Protein 4EQY (pdb70)

B-factor: mean 22.49, std 8.19, range [9.29, 62.26]

Structure (mmCIF, N/CA/C/O backbone):
data_4EQY
#
_entry.id   4EQY
#
_cell.length_a   109.440
_cell.length_b   90.490
_cell.length_c   109.520
_cell.angle_alpha   90.000
_cell.angle_beta   111.030
_cell.angle_gamma   90.000
#
_symmetry.space_group_name_H-M   'P 1 21 1'
#
loop_
_entity.id
_entity.type
_entity.pdbx_description
1 polymer 'Acyl-[acyl-carrier-protein]--UDP-N-acetylglucosamine O-acyltransferase'
2 polymer 'HIS-HIS-HIS peptide'
3 water water
#
loop_
_atom_site.group_PDB
_atom_site.id
_atom_site.type_symbol
_atom_site.label_atom_id
_atom_site.label_alt_id
_atom_site.label_comp_id
_atom_site.label_asym_id
_atom_site.label_entity_id
_atom_site.label_seq_id
_atom_site.pdbx_PDB_ins_code
_atom_site.Cartn_x
_atom_site.Cartn_y
_atom_site.Cartn_z
_atom_site.occupancy
_atom_site.B_iso_or_equiv
_atom_site.auth_seq_id
_atom_site.auth_comp_id
_atom_site.auth_asym_id
_atom_site.auth_atom_id
_atom_site.pdbx_PDB_model_num
ATOM 1 N N . SER A 1 23 ? 10.688 -24.146 11.508 1.00 45.19 3 SER A N 1
ATOM 2 C CA . SER A 1 23 ? 9.683 -25.248 11.442 1.00 44.52 3 SER A CA 1
ATOM 3 C C . SER A 1 23 ? 8.555 -24.967 12.415 1.00 38.67 3 SER A C 1
ATOM 4 O O . SER A 1 23 ? 8.771 -24.415 13.507 1.00 40.03 3 SER A O 1
ATOM 7 N N . ARG A 1 24 ? 7.350 -25.365 12.035 1.00 35.28 4 ARG A N 1
ATOM 8 C CA . ARG A 1 24 ? 6.154 -24.994 12.795 1.00 30.54 4 ARG A CA 1
ATOM 9 C C . ARG A 1 24 ? 6.131 -25.575 14.192 1.00 27.40 4 ARG A C 1
ATOM 10 O O . ARG A 1 24 ? 5.639 -24.922 15.118 1.00 25.70 4 ARG A O 1
ATOM 18 N N . ILE A 1 25 ? 6.629 -26.801 14.322 1.00 25.47 5 ILE A N 1
ATOM 19 C CA . ILE A 1 25 ? 6.787 -27.450 15.624 1.00 24.91 5 ILE A CA 1
ATOM 20 C C . ILE A 1 25 ? 8.224 -27.393 16.094 1.00 23.94 5 ILE A C 1
ATOM 21 O O . ILE A 1 25 ? 9.125 -27.926 15.444 1.00 22.62 5 ILE A O 1
ATOM 26 N N . HIS A 1 26 ? 8.460 -26.724 17.224 1.00 22.21 6 HIS A N 1
ATOM 27 C CA . HIS A 1 26 ? 9.829 -26.554 17.687 1.00 22.22 6 HIS A CA 1
ATOM 28 C C . HIS A 1 26 ? 10.438 -27.910 17.960 1.00 23.26 6 HIS A C 1
ATOM 29 O O . HIS A 1 26 ? 9.751 -28.819 18.432 1.00 24.23 6 HIS A O 1
ATOM 36 N N . PRO A 1 27 ? 11.741 -28.094 17.659 1.00 24.14 7 PRO A N 1
ATOM 37 C CA . PRO A 1 27 ? 12.318 -29.429 17.882 1.00 24.56 7 PRO A CA 1
ATOM 38 C C . PRO A 1 27 ? 12.329 -29.906 19.335 1.00 24.34 7 PRO A C 1
ATOM 39 O O . PRO A 1 27 ? 12.461 -31.108 19.573 1.00 24.15 7 PRO A O 1
ATOM 43 N N . THR A 1 28 ? 12.169 -28.983 20.296 1.00 23.12 8 THR A N 1
ATOM 44 C CA . THR A 1 28 ? 12.103 -29.356 21.714 1.00 21.86 8 THR A CA 1
ATOM 45 C C . THR A 1 28 ? 10.696 -29.572 22.232 1.00 22.13 8 THR A C 1
ATOM 46 O O . THR A 1 28 ? 10.537 -29.920 23.398 1.00 23.68 8 THR A O 1
ATOM 50 N N . ALA A 1 29 ? 9.684 -29.314 21.400 1.00 21.22 9 ALA A N 1
ATOM 51 C CA . ALA A 1 29 ? 8.307 -29.643 21.719 1.00 21.06 9 ALA A CA 1
ATOM 52 C C . ALA A 1 29 ? 8.120 -31.153 21.625 1.00 21.96 9 ALA A C 1
ATOM 53 O O . ALA A 1 29 ? 8.782 -31.805 20.808 1.00 22.10 9 ALA A O 1
ATOM 55 N N . ILE A 1 30 ? 7.292 -31.699 22.507 1.00 20.88 10 ILE A N 1
ATOM 56 C CA . ILE A 1 30 ? 6.999 -33.142 22.532 1.00 21.62 10 ILE A CA 1
ATOM 57 C C . ILE A 1 30 ? 5.570 -33.323 22.083 1.00 22.08 10 ILE A C 1
ATOM 58 O O . ILE A 1 30 ? 4.622 -32.977 22.808 1.00 20.96 10 ILE A O 1
ATOM 63 N N . ILE A 1 31 ? 5.397 -33.872 20.884 1.00 21.75 11 ILE A N 1
ATOM 64 C CA . ILE A 1 31 ? 4.055 -34.213 20.379 1.00 22.20 11 ILE A CA 1
ATOM 65 C C . ILE A 1 31 ? 3.861 -35.731 20.563 1.00 23.90 11 ILE A C 1
ATOM 66 O O . ILE A 1 31 ? 4.514 -36.527 19.901 1.00 24.31 11 ILE A O 1
ATOM 71 N N . GLU A 1 32 ? 2.985 -36.148 21.472 1.00 24.84 12 GLU A N 1
ATOM 72 C CA . GLU A 1 32 ? 2.885 -37.574 21.814 1.00 26.89 12 GLU A CA 1
ATOM 73 C C . GLU A 1 32 ? 2.265 -38.315 20.660 1.00 27.53 12 GLU A C 1
ATOM 74 O O . GLU A 1 32 ? 1.358 -37.771 20.004 1.00 26.90 12 GLU A O 1
ATOM 80 N N . PRO A 1 33 ? 2.773 -39.536 20.354 1.00 29.61 13 PRO A N 1
ATOM 81 C CA . PRO A 1 33 ? 2.162 -40.312 19.278 1.00 29.89 13 PRO A CA 1
ATOM 82 C C . PRO A 1 33 ? 0.663 -40.415 19.473 1.00 28.46 13 PRO A C 1
ATOM 83 O O . PRO A 1 33 ? 0.224 -40.720 20.559 1.00 28.20 13 PRO A O 1
ATOM 87 N N . GLY A 1 34 ? -0.108 -40.091 18.436 1.00 27.84 14 GLY A N 1
ATOM 88 C CA . GLY A 1 34 ? -1.574 -40.155 18.474 1.00 28.63 14 GLY A CA 1
ATOM 89 C C . GLY A 1 34 ? -2.238 -38.772 18.458 1.00 26.31 14 GLY A C 1
ATOM 90 O O . GLY A 1 34 ? -3.401 -38.649 18.102 1.00 27.38 14 GLY A O 1
ATOM 91 N N . ALA A 1 35 ? -1.507 -37.738 18.859 1.00 26.24 15 ALA A N 1
ATOM 92 C CA . ALA A 1 35 ? -2.016 -36.369 18.795 1.00 25.31 15 ALA A CA 1
ATOM 93 C C . ALA A 1 35 ? -2.292 -36.035 17.340 1.00 26.16 15 ALA A C 1
ATOM 94 O O . ALA A 1 35 ? -1.543 -36.468 16.456 1.00 27.58 15 ALA A O 1
ATOM 96 N N . GLN A 1 36 ? -3.369 -35.306 17.087 1.00 25.54 16 GLN A N 1
ATOM 97 C CA . GLN A 1 36 ? -3.763 -34.949 15.722 1.00 26.93 16 GLN A CA 1
ATOM 98 C C . GLN A 1 36 ? -3.718 -33.448 15.567 1.00 25.50 16 GLN A C 1
ATOM 99 O O . GLN A 1 36 ? -4.613 -32.736 16.053 1.00 23.29 16 GLN A O 1
ATOM 105 N N . LEU A 1 37 ? -2.685 -32.984 14.882 1.00 25.01 17 LEU A N 1
ATOM 106 C CA . LEU A 1 37 ? -2.490 -31.556 14.658 1.00 25.27 17 LEU A CA 1
ATOM 107 C C . LEU A 1 37 ? -2.602 -31.266 13.190 1.00 25.18 17 LEU A C 1
ATOM 108 O O . LEU A 1 37 ? -1.924 -31.902 12.392 1.00 25.31 17 LEU A O 1
ATOM 113 N N . HIS A 1 38 ? -3.403 -30.271 12.834 1.00 24.52 18 HIS A N 1
ATOM 114 C CA . HIS A 1 38 ? -3.423 -29.766 11.448 1.00 24.88 18 HIS A CA 1
ATOM 115 C C . HIS A 1 38 ? -2.037 -29.323 11.069 1.00 24.84 18 HIS A C 1
ATOM 116 O O . HIS A 1 38 ? -1.270 -28.866 11.915 1.00 24.13 18 HIS A O 1
ATOM 123 N N . GLU A 1 39 ? -1.704 -29.439 9.782 1.00 24.82 19 GLU A N 1
ATOM 124 C CA . GLU A 1 39 ? -0.370 -29.107 9.280 1.00 25.23 19 GLU A CA 1
ATOM 125 C C . GLU A 1 39 ? 0.070 -27.676 9.601 1.00 24.07 19 GLU A C 1
ATOM 126 O O . GLU A 1 39 ? 1.257 -27.394 9.669 1.00 24.54 19 GLU A O 1
ATOM 128 N N . THR A 1 40 ? -0.879 -26.774 9.810 1.00 23.47 20 THR A N 1
ATOM 129 C CA . THR A 1 40 ? -0.540 -25.369 10.082 1.00 22.65 20 THR A CA 1
ATOM 130 C C . THR A 1 40 ? -0.460 -25.035 11.591 1.00 22.73 20 THR A C 1
ATOM 131 O O . THR A 1 40 ? -0.239 -23.864 11.949 1.00 22.79 20 THR A O 1
ATOM 135 N N . VAL A 1 41 ? -0.638 -26.012 12.475 1.00 22.01 21 VAL A N 1
ATOM 136 C CA . VAL A 1 41 ? -0.526 -25.714 13.916 1.00 21.25 21 VAL A CA 1
ATOM 137 C C . VAL A 1 41 ? 0.935 -25.398 14.221 1.00 21.05 21 VAL A C 1
ATOM 138 O O . VAL A 1 41 ? 1.818 -26.061 13.714 1.00 22.26 21 VAL A O 1
ATOM 142 N N . GLU A 1 42 ? 1.189 -24.377 15.029 1.00 21.13 22 GLU A N 1
ATOM 143 C CA . GLU A 1 42 ? 2.534 -24.089 15.511 1.00 22.01 22 GLU A CA 1
ATOM 144 C C . GLU A 1 42 ? 2.634 -24.386 17.000 1.00 21.15 22 GLU A C 1
ATOM 145 O O . GLU A 1 42 ? 1.710 -24.076 17.761 1.00 21.44 22 GLU A O 1
ATOM 151 N N . VAL A 1 43 ? 3.771 -24.937 17.414 1.00 20.44 23 VAL A N 1
ATOM 152 C CA . VAL A 1 43 ? 4.001 -25.303 18.804 1.00 19.15 23 VAL A CA 1
ATOM 153 C C . VAL A 1 43 ? 5.403 -24.853 19.163 1.00 19.50 23 VAL A C 1
ATOM 154 O O . VAL A 1 43 ? 6.346 -25.290 18.522 1.00 20.47 23 VAL A O 1
ATOM 158 N N . GLY A 1 44 ? 5.520 -24.028 20.212 1.00 18.83 24 GLY A N 1
ATOM 159 C CA . GLY A 1 44 ? 6.779 -23.430 20.628 1.00 19.35 24 GLY A CA 1
ATOM 160 C C . GLY A 1 44 ? 7.625 -24.337 21.484 1.00 17.99 24 GLY A C 1
ATOM 161 O O . GLY A 1 44 ? 7.219 -25.448 21.804 1.00 18.46 24 GLY A O 1
ATOM 162 N N . PRO A 1 45 ? 8.819 -23.869 21.881 1.00 18.76 25 PRO A N 1
ATOM 163 C CA . PRO A 1 45 ? 9.812 -24.660 22.621 1.00 18.70 25 PRO A CA 1
ATOM 164 C C . PRO A 1 45 ? 9.265 -25.214 23.915 1.00 18.55 25 PRO A C 1
ATOM 165 O O . PRO A 1 45 ? 8.522 -24.529 24.630 1.00 17.42 25 PRO A O 1
ATOM 169 N N . TYR A 1 46 ? 9.616 -26.460 24.195 1.00 18.96 26 TYR A N 1
ATOM 170 C CA . TYR A 1 46 ? 9.382 -27.078 25.497 1.00 19.29 26 TYR A CA 1
ATOM 171 C C . TYR A 1 46 ? 7.904 -27.278 25.781 1.00 18.79 26 TYR A C 1
ATOM 172 O O . TYR A 1 46 ? 7.545 -27.616 26.889 1.00 20.77 26 TYR A O 1
ATOM 181 N N . ALA A 1 47 ? 7.039 -27.129 24.783 1.00 18.11 27 ALA A N 1
ATOM 182 C CA . ALA A 1 47 ? 5.624 -27.419 24.945 1.00 17.69 27 ALA A CA 1
ATOM 183 C C . ALA A 1 47 ? 5.365 -28.915 24.745 1.00 18.33 27 ALA A C 1
ATOM 184 O O . ALA A 1 47 ? 6.145 -29.595 24.060 1.00 20.01 27 ALA A O 1
ATOM 186 N N . ILE A 1 48 ? 4.294 -29.410 25.332 1.00 18.35 28 ILE A N 1
ATOM 187 C CA . ILE A 1 48 ? 3.900 -30.833 25.218 1.00 19.45 28 ILE A CA 1
ATOM 188 C C . ILE A 1 48 ? 2.459 -30.926 24.764 1.00 19.11 28 ILE A C 1
ATOM 189 O O . ILE A 1 48 ? 1.572 -30.234 25.318 1.00 17.83 28 ILE A O 1
ATOM 194 N N . VAL A 1 49 ? 2.192 -31.806 23.791 1.00 19.43 29 VAL A N 1
ATOM 195 C CA . VAL A 1 49 ? 0.837 -32.067 23.332 1.00 19.42 29 VAL A CA 1
ATOM 196 C C . VAL A 1 49 ? 0.567 -33.563 23.461 1.00 19.99 29 VAL A C 1
ATOM 197 O O . VAL A 1 49 ? 1.360 -34.391 22.985 1.00 21.92 29 VAL A O 1
ATOM 201 N N . GLY A 1 50 ? -0.494 -33.889 24.178 1.00 19.54 30 GLY A N 1
ATOM 202 C CA . GLY A 1 50 ? -0.799 -35.269 24.571 1.00 20.16 30 GLY A CA 1
ATOM 203 C C . GLY A 1 50 ? -1.446 -36.083 23.467 1.00 20.95 30 GLY A C 1
ATOM 204 O O . GLY A 1 50 ? -1.950 -35.539 22.456 1.00 19.59 30 GLY A O 1
ATOM 205 N N . SER A 1 51 ? -1.450 -37.402 23.675 1.00 22.87 31 SER A N 1
ATOM 206 C CA . SER A 1 51 ? -1.867 -38.357 22.677 1.00 24.08 31 SER A CA 1
ATOM 207 C C . SER A 1 51 ? -3.340 -38.277 22.261 1.00 23.77 31 SER A C 1
ATOM 208 O O . SER A 1 51 ? -3.694 -38.754 21.180 1.00 24.12 31 SER A O 1
ATOM 211 N N . ASN A 1 52 ? -4.198 -37.688 23.111 1.00 22.28 32 ASN A N 1
ATOM 212 C CA . ASN A 1 52 ? -5.626 -37.638 22.866 1.00 22.81 32 ASN A CA 1
ATOM 213 C C . ASN A 1 52 ? -6.123 -36.229 22.498 1.00 21.33 32 ASN A C 1
ATOM 214 O O . ASN A 1 52 ? -7.329 -35.932 22.561 1.00 21.07 32 ASN A O 1
ATOM 219 N N . VAL A 1 53 ? -5.187 -35.393 22.071 1.00 20.34 33 VAL A N 1
ATOM 220 C CA . VAL A 1 53 ? -5.476 -33.999 21.748 1.00 19.01 33 VAL A CA 1
ATOM 221 C C . VAL A 1 53 ? -5.638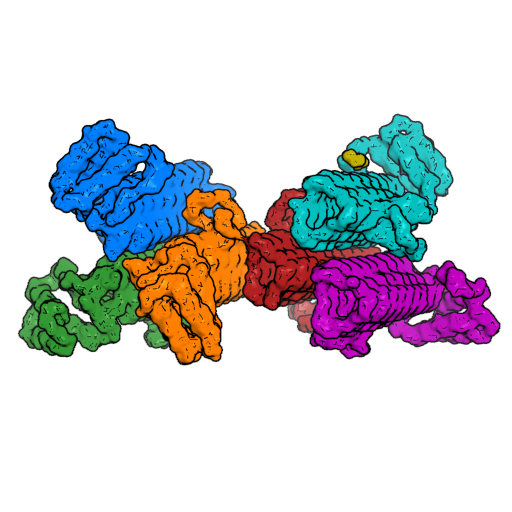 -33.839 20.245 1.00 19.27 33 VAL A C 1
ATOM 222 O O . VAL A 1 53 ? -4.918 -34.488 19.482 1.00 20.84 33 VAL A O 1
ATOM 226 N N . THR A 1 54 ? -6.600 -33.022 19.827 1.00 19.03 34 THR A N 1
ATOM 227 C CA A THR A 1 54 ? -6.801 -32.635 18.435 0.50 19.61 34 THR A CA 1
ATOM 228 C CA B THR A 1 54 ? -6.690 -32.604 18.429 0.50 19.61 34 THR A CA 1
ATOM 229 C C . THR A 1 54 ? -6.719 -31.109 18.373 1.00 19.00 34 THR A C 1
ATOM 230 O O . THR A 1 54 ? -7.368 -30.451 19.169 1.00 19.39 34 THR A O 1
ATOM 237 N N . ILE A 1 55 ? -5.950 -30.572 17.445 1.00 19.89 35 ILE A N 1
ATOM 238 C CA . ILE A 1 55 ? -5.787 -29.128 17.279 1.00 19.88 35 ILE A CA 1
ATOM 239 C C . ILE A 1 55 ? -6.006 -28.757 15.815 1.00 20.77 35 ILE A C 1
ATOM 240 O O . ILE A 1 55 ? -5.372 -29.321 14.921 1.00 20.52 35 ILE A O 1
ATOM 245 N N . GLY A 1 56 ? -6.894 -27.796 15.599 1.00 20.23 36 GLY A N 1
ATOM 246 C CA . GLY A 1 56 ? -7.271 -27.356 14.272 1.00 21.01 36 GLY A CA 1
ATOM 247 C C . GLY A 1 56 ? -6.412 -26.241 13.680 1.00 20.51 36 GLY A C 1
ATOM 248 O O . GLY A 1 56 ? -5.522 -25.713 14.326 1.00 19.44 36 GLY A O 1
ATOM 249 N N . ALA A 1 57 ? -6.717 -25.897 12.429 1.00 20.98 37 ALA A N 1
ATOM 250 C CA . ALA A 1 57 ? -5.833 -25.061 11.604 1.00 20.73 37 ALA A CA 1
ATOM 251 C C . ALA A 1 57 ? -5.474 -23.710 12.223 1.00 19.79 37 ALA A C 1
ATOM 252 O O . ALA A 1 57 ? -6.324 -23.023 12.756 1.00 18.81 37 ALA A O 1
ATOM 254 N N . ARG A 1 58 ? -4.194 -23.366 12.111 1.00 19.88 38 ARG A N 1
ATOM 255 C CA . ARG A 1 58 ? -3.639 -22.043 12.439 1.00 20.51 38 ARG A CA 1
ATOM 256 C C . ARG A 1 58 ? -3.642 -21.697 13.934 1.00 19.67 38 ARG A C 1
ATOM 257 O O . ARG A 1 58 ? -3.336 -20.565 14.290 1.00 21.31 38 ARG A O 1
ATOM 265 N N . THR A 1 59 ? -3.922 -22.669 14.785 1.00 18.76 39 THR A N 1
ATOM 266 C CA . THR A 1 59 ? -3.801 -22.486 16.235 1.00 17.99 39 THR A CA 1
ATOM 267 C C . THR A 1 59 ? -2.295 -22.511 16.570 1.00 18.35 39 THR A C 1
ATOM 268 O O . THR A 1 59 ? -1.528 -23.274 15.958 1.00 19.95 39 THR A O 1
ATOM 272 N N . THR A 1 60 ? -1.892 -21.618 17.473 1.00 18.01 40 THR A N 1
ATOM 273 C CA . THR A 1 60 ? -0.529 -21.535 17.968 1.00 17.98 40 THR A CA 1
ATOM 274 C C . THR A 1 60 ? -0.535 -21.827 19.455 1.00 17.59 40 THR A C 1
ATOM 275 O O . THR A 1 60 ? -1.445 -21.398 20.201 1.00 17.81 40 THR A O 1
ATOM 279 N N . ILE A 1 61 ? 0.450 -22.621 19.858 1.00 17.11 41 ILE A N 1
ATOM 280 C CA . ILE A 1 61 ? 0.667 -23.010 21.242 1.00 17.35 41 ILE A CA 1
ATOM 281 C C . ILE A 1 61 ? 2.023 -22.462 21.651 1.00 17.26 41 ILE A C 1
ATOM 282 O O . ILE A 1 61 ? 3.039 -22.776 21.037 1.00 16.77 41 ILE A O 1
ATOM 287 N N . GLY A 1 62 ? 2.042 -21.648 22.704 1.00 16.75 42 GLY A N 1
ATOM 288 C CA . GLY A 1 62 ? 3.266 -21.058 23.169 1.00 16.92 42 GLY A CA 1
ATOM 289 C C . GLY A 1 62 ? 4.141 -21.979 23.963 1.00 16.43 42 GLY A C 1
ATOM 290 O O . GLY A 1 62 ? 3.743 -23.048 24.384 1.00 16.95 42 GLY A O 1
ATOM 291 N N . SER A 1 63 ? 5.357 -21.515 24.202 1.00 17.14 43 SER A N 1
ATOM 292 C CA . SER A 1 63 ? 6.354 -22.282 24.928 1.00 16.53 43 SER A CA 1
ATOM 293 C C . SER A 1 63 ? 5.884 -22.715 26.293 1.00 15.92 43 SER A C 1
ATOM 294 O O . SER A 1 63 ? 5.108 -22.003 26.986 1.00 14.98 43 SER A O 1
ATOM 297 N N . HIS A 1 64 ? 6.374 -23.882 26.690 1.00 15.87 44 HIS A N 1
ATOM 298 C CA . HIS A 1 64 ? 6.195 -24.437 28.041 1.00 16.77 44 HIS A CA 1
ATOM 299 C C . HIS A 1 64 ? 4.745 -24.859 28.316 1.00 17.87 44 HIS A C 1
ATOM 300 O O . HIS A 1 64 ? 4.448 -25.423 29.380 1.00 21.26 44 HIS A O 1
ATOM 307 N N . SER A 1 65 ? 3.863 -24.748 27.332 1.00 16.21 45 SER A N 1
ATOM 308 C CA . SER A 1 65 ? 2.496 -25.119 27.553 1.00 16.40 45 SER A CA 1
ATOM 309 C C . SER A 1 65 ? 2.281 -26.661 27.509 1.00 17.13 45 SER A C 1
ATOM 310 O O . SER A 1 65 ? 3.016 -27.405 26.817 1.00 17.44 45 SER A O 1
ATOM 313 N N . VAL A 1 66 ? 1.292 -27.121 28.269 1.00 16.26 46 VAL A N 1
ATOM 314 C CA . VAL A 1 66 ? 0.983 -28.573 28.356 1.00 17.19 46 VAL A CA 1
ATOM 315 C C . VAL A 1 66 ? -0.480 -28.754 27.979 1.00 16.17 46 VAL A C 1
ATOM 316 O O . VAL A 1 66 ? -1.389 -28.324 28.720 1.00 16.21 46 VAL A O 1
ATOM 320 N N . ILE A 1 67 ? -0.694 -29.327 26.804 1.00 16.63 47 ILE A N 1
ATOM 321 C CA . ILE A 1 67 ? -2.032 -29.587 26.294 1.00 16.35 47 ILE A CA 1
ATOM 322 C C . ILE A 1 67 ? -2.271 -31.099 26.430 1.00 18.31 47 ILE A C 1
ATOM 323 O O . ILE A 1 67 ? -1.499 -31.908 25.924 1.00 19.13 47 ILE A O 1
ATOM 328 N N . GLU A 1 68 ? -3.325 -31.487 27.128 1.00 18.69 48 GLU A N 1
ATOM 329 C CA . GLU A 1 68 ? -3.494 -32.875 27.509 1.00 19.86 48 GLU A CA 1
ATOM 330 C C . GLU A 1 68 ? -4.982 -33.201 27.606 1.00 19.31 48 GLU A C 1
ATOM 331 O O . GLU A 1 68 ? -5.823 -32.376 27.210 1.00 17.77 48 GLU A O 1
ATOM 337 N N . GLY A 1 69 ? -5.290 -34.405 28.091 1.00 19.79 49 GLY A N 1
ATOM 338 C CA . GLY A 1 69 ? -6.649 -34.899 28.174 1.00 19.91 49 GLY A CA 1
ATOM 339 C C . GLY A 1 69 ? -7.233 -35.263 26.828 1.00 19.77 49 GLY A C 1
ATOM 340 O O . GLY A 1 69 ? -6.563 -35.132 25.800 1.00 20.75 49 GLY A O 1
ATOM 341 N N . HIS A 1 70 ? -8.503 -35.640 26.833 1.00 19.69 50 HIS A N 1
ATOM 342 C CA . HIS A 1 70 ? -9.283 -35.846 25.604 1.00 20.84 50 HIS A CA 1
ATOM 343 C C . HIS A 1 70 ? -9.838 -34.544 25.174 1.00 20.16 50 HIS A C 1
ATOM 344 O O . HIS A 1 70 ? -10.970 -34.180 25.497 1.00 21.50 50 HIS A O 1
ATOM 351 N N . THR A 1 71 ? -9.010 -33.804 24.462 1.00 20.19 51 THR A N 1
ATOM 352 C CA . THR A 1 71 ? -9.209 -32.380 24.260 1.00 19.85 51 THR A CA 1
ATOM 353 C C . THR A 1 71 ? -9.246 -32.050 22.757 1.00 19.71 51 THR A C 1
ATOM 354 O O . THR A 1 71 ? -8.379 -32.484 21.997 1.00 19.33 51 THR A O 1
ATOM 358 N N . THR A 1 72 ? -10.274 -31.312 22.352 1.00 18.75 52 THR A N 1
ATOM 359 C CA . THR A 1 72 ? -10.426 -30.825 20.984 1.00 19.49 52 THR A CA 1
ATOM 360 C C . THR A 1 72 ? -10.337 -29.311 20.967 1.00 18.50 52 THR A C 1
ATOM 361 O O . THR A 1 72 ? -11.087 -28.641 21.659 1.00 18.40 52 THR A O 1
ATOM 365 N N . ILE A 1 73 ? -9.428 -28.789 20.157 1.00 17.74 53 ILE A N 1
ATOM 366 C CA . ILE A 1 73 ? -9.201 -27.351 20.041 1.00 17.01 53 ILE A CA 1
ATOM 367 C C . ILE A 1 73 ? -9.416 -27.001 18.580 1.00 17.13 53 ILE A C 1
ATOM 368 O O . ILE A 1 73 ? -8.954 -27.743 17.681 1.00 17.03 53 ILE A O 1
ATOM 373 N N . GLY A 1 74 ? -10.167 -25.927 18.355 1.00 17.10 54 GLY A N 1
ATOM 374 C CA . GLY A 1 74 ? -10.491 -25.425 17.016 1.00 17.94 54 GLY A CA 1
ATOM 375 C C . GLY A 1 74 ? -9.389 -24.664 16.291 1.00 17.87 54 GLY A C 1
ATOM 376 O O . GLY A 1 74 ? -8.189 -24.911 16.496 1.00 18.09 54 GLY A O 1
ATOM 377 N N . GLU A 1 75 ? -9.816 -23.735 15.433 1.00 18.47 55 GLU A N 1
ATOM 378 C CA . GLU A 1 75 ? -8.943 -22.991 14.518 1.00 18.90 55 GLU A CA 1
ATOM 379 C C . GLU A 1 75 ? -8.657 -21.602 15.013 1.00 17.71 55 GLU A C 1
ATOM 380 O O . GLU A 1 75 ? -9.472 -21.026 15.722 1.00 16.79 55 GLU A O 1
ATOM 386 N N . ASP A 1 76 ? -7.494 -21.074 14.630 1.00 17.04 56 ASP A N 1
ATOM 387 C CA . ASP A 1 76 ? -7.129 -19.668 14.894 1.00 17.73 56 ASP A CA 1
ATOM 388 C C . ASP A 1 76 ? -7.068 -19.284 16.388 1.00 16.45 56 ASP A C 1
ATOM 389 O O . ASP A 1 76 ? -7.252 -18.135 16.732 1.00 16.29 56 ASP A O 1
ATOM 394 N N . ASN A 1 77 ? -6.760 -20.253 17.249 1.00 16.41 57 ASN A N 1
ATOM 395 C CA . ASN A 1 77 ? -6.617 -20.004 18.660 1.00 15.61 57 ASN A CA 1
ATOM 396 C C . ASN A 1 77 ? -5.202 -19.548 18.944 1.00 16.38 57 ASN A C 1
ATOM 397 O O . ASN A 1 77 ? -4.275 -19.944 18.259 1.00 16.85 57 ASN A O 1
ATOM 402 N N . ARG A 1 78 ? -5.061 -18.651 19.901 1.00 16.20 58 ARG A N 1
ATOM 403 C CA . ARG A 1 78 ? -3.753 -18.161 20.303 1.00 17.64 58 ARG A CA 1
ATOM 404 C C . ARG A 1 78 ? -3.561 -18.513 21.765 1.00 16.52 58 ARG A C 1
ATOM 405 O O . ARG A 1 78 ? -4.105 -17.812 22.653 1.00 16.09 58 ARG A O 1
ATOM 413 N N . ILE A 1 79 ? -2.833 -19.589 22.017 1.00 15.06 59 ILE A N 1
ATOM 414 C CA . ILE A 1 79 ? -2.633 -20.116 23.380 1.00 14.76 59 ILE A CA 1
ATOM 415 C C . ILE A 1 79 ? -1.209 -19.778 23.771 1.00 14.58 59 ILE A C 1
ATOM 416 O O . ILE A 1 79 ? -0.269 -20.109 23.037 1.00 14.90 59 ILE A O 1
ATOM 421 N N . GLY A 1 80 ? -1.044 -19.072 24.876 1.00 13.84 60 GLY A N 1
ATOM 422 C CA . GLY A 1 80 ? 0.243 -18.462 25.194 1.00 14.28 60 GLY A CA 1
ATOM 423 C C . GLY A 1 80 ? 1.153 -19.432 25.917 1.00 14.58 60 GLY A C 1
ATOM 424 O O . GLY A 1 80 ? 1.096 -20.661 25.703 1.00 15.50 60 GLY A O 1
ATOM 425 N N . HIS A 1 81 ? 2.061 -18.881 26.721 1.00 14.39 61 HIS A N 1
ATOM 426 C CA . HIS A 1 81 ? 3.051 -19.693 27.483 1.00 14.56 61 HIS A CA 1
ATOM 427 C C . HIS A 1 81 ? 2.476 -20.209 28.771 1.00 14.07 61 HIS A C 1
ATOM 428 O O . HIS A 1 81 ? 1.630 -19.557 29.409 1.00 14.10 61 HIS A O 1
ATOM 435 N N . TYR A 1 82 ? 2.964 -21.362 29.225 1.00 14.52 62 TYR A N 1
ATOM 436 C CA . TYR A 1 82 ? 2.570 -21.916 30.507 1.00 14.11 62 TYR A CA 1
ATOM 437 C C . TYR A 1 82 ? 1.051 -22.057 30.576 1.00 14.13 62 TYR A C 1
ATOM 438 O O . TYR A 1 82 ? 0.438 -21.781 31.614 1.00 14.20 62 TYR A O 1
ATOM 447 N N . ALA A 1 83 ? 0.428 -22.443 29.473 1.00 13.99 63 ALA A N 1
ATOM 448 C CA . ALA A 1 83 ? -1.014 -22.703 29.501 1.00 13.45 63 ALA A CA 1
ATOM 449 C C . ALA A 1 83 ? -1.249 -24.203 29.762 1.00 13.69 63 ALA A C 1
ATOM 450 O O . ALA A 1 83 ? -0.716 -25.053 29.050 1.00 13.70 63 ALA A O 1
ATOM 452 N N . SER A 1 84 ? -2.011 -24.497 30.815 1.00 14.17 64 SER A N 1
ATOM 453 C CA . SER A 1 84 ? -2.372 -25.866 31.170 1.00 14.36 64 SER A CA 1
ATOM 454 C C . SER A 1 84 ? -3.775 -26.102 30.635 1.00 15.09 64 SER A C 1
ATOM 455 O O . SER A 1 84 ? -4.748 -25.658 31.233 1.00 14.68 64 SER A O 1
ATOM 458 N N . VAL A 1 85 ? -3.867 -26.807 29.511 1.00 14.68 65 VAL A N 1
ATOM 459 C CA . VAL A 1 85 ? -5.130 -26.997 28.852 1.00 14.88 65 VAL A CA 1
ATOM 460 C C . VAL A 1 85 ? -5.464 -28.502 28.784 1.00 15.60 65 VAL A C 1
ATOM 461 O O . VAL A 1 85 ? -4.720 -29.301 28.189 1.00 16.58 65 VAL A O 1
ATOM 465 N N . GLY A 1 86 ? -6.546 -28.899 29.459 1.00 15.56 66 GLY A N 1
ATOM 466 C CA . GLY A 1 86 ? -7.033 -30.258 29.438 1.00 15.88 66 GLY A CA 1
ATOM 467 C C . GLY A 1 86 ? -6.574 -31.123 30.595 1.00 16.65 66 GLY A C 1
ATOM 468 O O . GLY A 1 86 ? -6.679 -32.340 30.514 1.00 18.41 66 GLY A O 1
ATOM 469 N N . GLY A 1 87 ? -6.042 -30.508 31.651 1.00 17.09 67 GLY A N 1
ATOM 470 C CA . GLY A 1 87 ? -5.717 -31.213 32.902 1.00 17.48 67 GLY A CA 1
ATOM 471 C C . GLY A 1 87 ? -6.951 -31.838 33.531 1.00 17.54 67 GLY A C 1
ATOM 472 O O . GLY A 1 87 ? -8.094 -31.414 33.247 1.00 17.44 67 GLY A O 1
ATOM 473 N N . ARG A 1 88 ? -6.735 -32.805 34.412 1.00 18.16 68 ARG A N 1
ATOM 474 C CA . ARG A 1 88 ? -7.872 -33.525 34.998 1.00 19.07 68 ARG A CA 1
ATOM 475 C C . ARG A 1 88 ? -8.607 -32.677 36.043 1.00 18.47 68 ARG A C 1
ATOM 476 O O . ARG A 1 88 ? -8.053 -31.699 36.611 1.00 16.87 68 ARG A O 1
ATOM 484 N N . PRO A 1 89 ? -9.887 -33.014 36.276 1.00 18.16 69 PRO A N 1
ATOM 485 C CA . PRO A 1 89 ? -10.646 -32.271 37.274 1.00 18.03 69 PRO A CA 1
ATOM 486 C C . PRO A 1 89 ? -9.968 -32.292 38.634 1.00 17.87 69 PRO A C 1
ATOM 487 O O . PRO A 1 89 ? -9.252 -33.256 38.966 1.00 17.74 69 PRO A O 1
ATOM 491 N N . GLN A 1 90 ? -10.184 -31.227 39.386 1.00 18.48 70 GLN A N 1
ATOM 492 C CA . GLN A 1 90 ? -9.925 -31.204 40.829 1.00 20.52 70 GLN A CA 1
ATOM 493 C C . GLN A 1 90 ? -11.276 -31.513 41.513 1.00 24.87 70 GLN A C 1
ATOM 494 O O . GLN A 1 90 ? -12.061 -30.603 41.910 1.00 29.47 70 GLN A O 1
ATOM 500 N N . ASP A 1 91 ? -11.622 -32.771 41.529 1.00 27.44 71 ASP A N 1
ATOM 501 C CA . ASP A 1 91 ? -12.871 -33.231 42.119 1.00 29.25 71 ASP A CA 1
ATOM 502 C C . ASP A 1 91 ? -12.449 -34.519 42.733 1.00 30.64 71 ASP A C 1
ATOM 503 O O . ASP A 1 91 ? -11.848 -35.360 42.068 1.00 31.11 71 ASP A O 1
ATOM 508 N N . MET A 1 92 ? -12.711 -34.685 44.015 1.00 35.29 72 MET A N 1
ATOM 509 C CA . MET A 1 92 ? -12.180 -35.861 44.687 1.00 39.18 72 MET A CA 1
ATOM 510 C C . MET A 1 92 ? -12.838 -37.140 44.195 1.00 38.53 72 MET A C 1
ATOM 511 O O . MET A 1 92 ? -12.254 -38.214 44.356 1.00 40.87 72 MET A O 1
ATOM 516 N N . LYS A 1 93 ? -14.019 -37.031 43.590 1.00 36.06 73 LYS A N 1
ATOM 517 C CA . LYS A 1 93 ? -14.678 -38.189 42.989 1.00 36.73 73 LYS A CA 1
ATOM 518 C C . LYS A 1 93 ? -14.078 -38.628 41.644 1.00 35.86 73 LYS A C 1
ATOM 519 O O . LYS A 1 93 ? -14.405 -39.720 41.173 1.00 35.47 73 LYS A O 1
ATOM 521 N N . TYR A 1 94 ? -13.229 -37.798 41.011 1.00 31.84 74 TYR A N 1
ATOM 522 C CA . TYR A 1 94 ? -12.639 -38.135 39.689 1.00 29.15 74 TYR A CA 1
ATOM 523 C C . TYR A 1 94 ? -11.783 -39.426 39.759 1.00 30.60 74 TYR A C 1
ATOM 524 O O . TYR A 1 94 ? -10.909 -39.579 40.628 1.00 30.59 74 TYR A O 1
ATOM 533 N N . LYS A 1 95 ? -12.052 -40.371 38.859 1.00 31.17 75 LYS A N 1
ATOM 534 C CA . LYS A 1 95 ? -11.331 -41.660 38.852 1.00 32.59 75 LYS A CA 1
ATOM 535 C C . LYS A 1 95 ? -10.761 -41.984 37.454 1.00 33.97 75 LYS A C 1
ATOM 536 O O . LYS A 1 95 ? -10.993 -43.068 36.890 1.00 34.54 75 LYS A O 1
ATOM 538 N N . ASP A 1 96 ? -10.017 -41.005 36.922 1.00 35.01 76 ASP A N 1
ATOM 539 C CA . ASP A 1 96 ? -9.304 -41.062 35.630 1.00 34.87 76 ASP A CA 1
ATOM 540 C C . ASP A 1 96 ? -10.125 -41.442 34.408 1.00 32.93 76 ASP A C 1
ATOM 541 O O . ASP A 1 96 ? -9.595 -41.999 33.446 1.00 33.24 76 ASP A O 1
ATOM 546 N N . GLU A 1 97 ? -11.398 -41.098 34.414 1.00 30.87 77 GLU A N 1
ATOM 547 C CA . GLU A 1 97 ? -12.242 -41.321 33.255 1.00 31.33 77 GLU A CA 1
ATOM 548 C C . GLU A 1 97 ? -11.773 -40.436 32.059 1.00 29.63 77 GLU A C 1
ATOM 549 O O . GLU A 1 97 ? -11.226 -39.336 32.283 1.00 29.04 77 GLU A O 1
ATOM 555 N N . PRO A 1 98 ? -11.945 -40.923 30.805 1.00 29.11 78 PRO A N 1
ATOM 556 C CA . PRO A 1 98 ? -11.473 -40.146 29.646 1.00 28.27 78 PRO A CA 1
ATOM 557 C C . PRO A 1 98 ? -12.503 -39.072 29.279 1.00 26.49 78 PRO A C 1
ATOM 558 O O . PRO A 1 98 ? -13.159 -39.109 28.251 1.00 26.77 78 PRO A O 1
ATOM 562 N N . THR A 1 99 ? -12.672 -38.118 30.179 1.00 24.04 79 THR A N 1
ATOM 563 C CA . THR A 1 99 ? -13.615 -37.030 29.991 1.00 22.07 79 THR A CA 1
ATOM 564 C C . THR A 1 99 ? -12.997 -35.973 29.070 1.00 21.74 79 THR A C 1
ATOM 565 O O . THR A 1 99 ? -11.804 -36.058 28.743 1.00 22.68 79 THR A O 1
ATOM 569 N N . ARG A 1 100 ? -13.801 -35.002 28.642 1.00 20.59 80 ARG A N 1
ATOM 570 C CA . ARG A 1 100 ? -13.454 -34.172 27.497 1.00 20.34 80 ARG A CA 1
ATOM 571 C C . ARG A 1 100 ? -13.381 -32.689 27.802 1.00 18.68 80 ARG A C 1
ATOM 572 O O . ARG A 1 100 ? -13.940 -32.215 28.786 1.00 17.73 80 ARG A O 1
ATOM 580 N N . LEU A 1 101 ? -12.641 -31.983 26.959 1.00 16.86 81 LEU A N 1
ATOM 581 C CA . LEU A 1 101 ? -12.598 -30.520 26.944 1.00 16.59 81 LEU A CA 1
ATOM 582 C C . LEU A 1 101 ? -12.713 -30.155 25.476 1.00 16.50 81 LEU A C 1
ATOM 583 O O . LEU A 1 101 ? -11.983 -30.736 24.626 1.00 17.22 81 LEU A O 1
ATOM 588 N N . VAL A 1 102 ? -13.646 -29.260 25.177 1.00 16.42 82 VAL A N 1
ATOM 589 C CA . VAL A 1 102 ? -13.860 -28.796 23.810 1.00 17.32 82 VAL A CA 1
ATOM 590 C C . VAL A 1 102 ? -13.688 -27.284 23.769 1.00 16.66 82 VAL A C 1
ATOM 591 O O . VAL A 1 102 ? -14.344 -26.598 24.496 1.00 17.36 82 VAL A O 1
ATOM 595 N N . ILE A 1 103 ? -12.794 -26.793 22.916 1.00 16.63 83 ILE A N 1
ATOM 596 C CA . ILE A 1 103 ? -12.541 -25.370 22.751 1.00 15.61 83 ILE A CA 1
ATOM 597 C C . ILE A 1 103 ? -12.762 -25.044 21.290 1.00 16.36 83 ILE A C 1
ATOM 598 O O . ILE A 1 103 ? -12.313 -25.814 20.428 1.00 15.83 83 ILE A O 1
ATOM 603 N N . GLY A 1 104 ? -13.471 -23.943 21.033 1.00 15.20 84 GLY A N 1
ATOM 604 C CA . GLY A 1 104 ? -13.802 -23.480 19.679 1.00 15.92 84 GLY A CA 1
ATOM 605 C C . GLY A 1 104 ? -12.672 -22.766 18.987 1.00 15.88 84 GLY A C 1
ATOM 606 O O . GLY A 1 104 ? -11.521 -23.188 19.090 1.00 15.08 84 GLY A O 1
ATOM 607 N N . ASP A 1 105 ? -13.046 -21.695 18.280 1.00 16.49 85 ASP A N 1
ATOM 608 C CA . ASP A 1 105 ? -12.180 -20.970 17.357 1.00 16.38 85 ASP A CA 1
ATOM 609 C C . ASP A 1 105 ? -11.907 -19.549 17.847 1.00 15.99 85 ASP A C 1
ATOM 610 O O . ASP A 1 105 ? -12.770 -18.897 18.446 1.00 14.88 85 ASP A O 1
ATOM 615 N N . ARG A 1 106 ? -10.739 -19.027 17.491 1.00 16.74 86 ARG A N 1
ATOM 616 C CA . ARG A 1 106 ? -10.401 -17.612 17.681 1.00 17.23 86 ARG A CA 1
ATOM 617 C C . ARG A 1 106 ? -10.379 -17.193 19.146 1.00 16.20 86 ARG A C 1
ATOM 618 O O . ARG A 1 106 ? -10.632 -16.012 19.468 1.00 17.03 86 ARG A O 1
ATOM 626 N N . ASN A 1 107 ? -10.019 -18.126 20.022 1.00 14.94 87 ASN A N 1
ATOM 627 C CA . ASN A 1 107 ? -9.837 -17.820 21.445 1.00 14.42 87 ASN A CA 1
ATOM 628 C C . ASN A 1 107 ? -8.413 -17.417 21.766 1.00 14.90 87 ASN A C 1
ATOM 629 O O . ASN A 1 107 ? -7.477 -17.916 21.114 1.00 16.39 87 ASN A O 1
ATOM 634 N N . THR A 1 108 ? -8.262 -16.452 22.673 1.00 14.52 88 THR A N 1
ATOM 635 C CA . THR A 1 108 ? -6.953 -16.036 23.153 1.00 14.56 88 THR A CA 1
ATOM 636 C C . THR A 1 108 ? -6.886 -16.483 24.581 1.00 14.43 88 THR A C 1
ATOM 637 O O . THR A 1 108 ? -7.750 -16.102 25.403 1.00 14.71 88 THR A O 1
ATOM 641 N N . ILE A 1 109 ? -5.858 -17.287 24.893 1.00 14.17 89 ILE A N 1
ATOM 642 C CA . ILE A 1 109 ? -5.662 -17.864 26.199 1.00 13.57 89 ILE A CA 1
ATOM 643 C C . ILE A 1 109 ? -4.243 -17.510 26.638 1.00 13.72 89 ILE A C 1
ATOM 644 O O . ILE A 1 109 ? -3.293 -17.906 26.025 1.00 12.74 89 ILE A O 1
ATOM 649 N N . ARG A 1 110 ? -4.134 -16.789 27.740 1.00 12.37 90 ARG A N 1
ATOM 650 C CA . ARG A 1 110 ? -2.838 -16.268 28.162 1.00 12.51 90 ARG A CA 1
ATOM 651 C C . ARG A 1 110 ? -2.157 -17.171 29.214 1.00 12.88 90 ARG A C 1
ATOM 652 O O . ARG A 1 110 ? -2.518 -18.344 29.357 1.00 13.91 90 ARG A O 1
ATOM 660 N N . GLU A 1 111 ? -1.180 -16.619 29.942 1.00 12.85 91 GLU A N 1
ATOM 661 C CA . GLU A 1 111 ? -0.233 -17.428 30.710 1.00 13.45 91 GLU A CA 1
ATOM 662 C C . GLU A 1 111 ? -0.781 -17.891 32.075 1.00 12.61 91 GLU A C 1
ATOM 663 O O . GLU A 1 111 ? -1.556 -17.184 32.681 1.00 11.38 91 GLU A O 1
ATOM 669 N N . PHE A 1 112 ? -0.269 -19.027 32.570 1.00 12.30 92 PHE A N 1
ATOM 670 C CA . PHE A 1 112 ? -0.606 -19.568 33.889 1.00 12.35 92 PHE A CA 1
ATOM 671 C C . PHE A 1 112 ? -2.120 -19.823 34.032 1.00 12.07 92 PHE A C 1
ATOM 672 O O . PHE A 1 112 ? -2.717 -19.620 35.085 1.00 11.42 92 PHE A O 1
ATOM 680 N N . THR A 1 113 ? -2.723 -20.225 32.921 1.00 12.46 93 THR A N 1
ATOM 681 C CA . THR A 1 113 ? -4.158 -20.557 32.849 1.00 12.42 93 THR A CA 1
ATOM 682 C C . THR A 1 113 ? -4.341 -22.054 33.050 1.00 13.12 93 THR A C 1
ATOM 683 O O . THR A 1 113 ? -3.463 -22.853 32.737 1.00 13.68 93 THR A O 1
ATOM 687 N N . THR A 1 114 ? -5.496 -22.422 33.584 1.00 13.25 94 THR A N 1
ATOM 688 C CA . THR A 1 114 ? -5.862 -23.809 33.809 1.00 13.76 94 THR A CA 1
ATOM 689 C C . THR A 1 114 ? -7.288 -24.025 33.302 1.00 14.38 94 THR A C 1
ATOM 690 O O . THR A 1 114 ? -8.206 -23.324 33.701 1.00 14.34 94 THR A O 1
ATOM 694 N N . ILE A 1 115 ? -7.446 -24.960 32.387 1.00 14.24 95 ILE A N 1
ATOM 695 C CA . ILE A 1 115 ? -8.778 -25.326 31.860 1.00 13.91 95 ILE A CA 1
ATOM 696 C C . ILE A 1 115 ? -8.885 -26.855 31.944 1.00 14.21 95 ILE A C 1
ATOM 697 O O . ILE A 1 115 ? -8.063 -27.574 31.394 1.00 15.77 95 ILE A O 1
ATOM 702 N N . HIS A 1 116 ? -9.835 -27.357 32.710 1.00 14.54 96 HIS A N 1
ATOM 703 C CA . HIS A 1 116 ? -9.923 -28.784 33.032 1.00 15.37 96 HIS A CA 1
ATOM 704 C C . HIS A 1 116 ? -10.964 -29.509 32.238 1.00 16.01 96 HIS A C 1
ATOM 705 O O . HIS A 1 116 ? -11.920 -28.888 31.765 1.00 16.14 96 HIS A O 1
ATOM 712 N N . THR A 1 117 ? -10.771 -30.822 32.064 1.00 16.56 97 THR A N 1
ATOM 713 C CA . THR A 1 117 ? -11.790 -31.690 31.454 1.00 16.82 97 THR A CA 1
ATOM 714 C C . THR A 1 117 ? -12.974 -31.839 32.390 1.00 17.16 97 THR A C 1
ATOM 715 O O . THR A 1 117 ? -12.944 -31.357 33.525 1.00 17.71 97 THR A O 1
ATOM 719 N N . GLY A 1 118 ? -14.005 -32.531 31.895 1.00 17.38 98 GLY A N 1
ATOM 720 C CA . GLY A 1 118 ? -15.245 -32.760 32.604 1.00 17.70 98 GLY A CA 1
ATOM 721 C C . GLY A 1 118 ? -15.243 -33.935 33.582 1.00 17.85 98 GLY A C 1
ATOM 722 O O . GLY A 1 118 ? -14.240 -34.591 33.806 1.00 17.24 98 GLY A O 1
ATOM 723 N N . THR A 1 119 ? -16.404 -34.159 34.174 1.00 19.32 99 THR A N 1
ATOM 724 C CA . THR A 1 119 ? -16.629 -35.294 35.079 1.00 20.68 99 THR A CA 1
ATOM 725 C C . THR A 1 119 ? -17.804 -36.149 34.611 1.00 23.16 99 THR A C 1
ATOM 726 O O . THR A 1 119 ? -18.792 -35.637 34.050 1.00 22.82 99 THR A O 1
ATOM 730 N N . VAL A 1 120 ? -17.727 -37.453 34.885 1.00 25.75 100 VAL A N 1
ATOM 731 C CA . VAL A 1 120 ? -18.825 -38.369 34.462 1.00 28.28 100 VAL A CA 1
ATOM 732 C C . VAL A 1 120 ? -20.117 -38.162 35.272 1.00 30.44 100 VAL A C 1
ATOM 733 O O . VAL A 1 120 ? -21.199 -38.576 34.846 1.00 31.70 100 VAL A O 1
ATOM 737 N N . GLN A 1 121 ? -20.020 -37.495 36.413 1.00 30.90 101 GLN A N 1
ATOM 738 C CA . GLN A 1 121 ? -21.194 -37.156 37.230 1.00 32.68 101 GLN A CA 1
ATOM 739 C C . GLN A 1 121 ? -22.093 -36.089 36.631 1.00 33.55 101 GLN A C 1
ATOM 740 O O . GLN A 1 121 ? -23.261 -35.996 37.007 1.00 34.93 101 GLN A O 1
ATOM 746 N N . ASP A 1 122 ? -21.548 -35.272 35.723 1.00 30.97 102 ASP A N 1
ATOM 747 C CA . ASP A 1 122 ? -22.303 -34.226 35.023 1.00 31.84 102 ASP A CA 1
ATOM 748 C C . ASP A 1 122 ? -22.536 -34.725 33.597 1.00 31.39 102 ASP A C 1
ATOM 749 O O . ASP A 1 122 ? -23.307 -35.673 33.422 1.00 34.26 102 ASP A O 1
ATOM 754 N N . ALA A 1 123 ? -21.893 -34.143 32.585 1.00 28.83 103 ALA A N 1
ATOM 755 C CA . ALA A 1 123 ? -22.022 -34.636 31.196 1.00 27.23 103 ALA A CA 1
ATOM 756 C C . ALA A 1 123 ? -20.681 -35.028 30.587 1.00 26.45 103 ALA A C 1
ATOM 757 O O . ALA A 1 123 ? -20.580 -35.254 29.372 1.00 26.21 103 ALA A O 1
ATOM 759 N N . GLY A 1 124 ? -19.638 -35.139 31.416 1.00 23.00 104 GLY A N 1
ATOM 760 C CA . GLY A 1 124 ? -18.358 -35.588 30.944 1.00 22.54 104 GLY A CA 1
ATOM 761 C C . GLY A 1 124 ? -17.592 -34.595 30.076 1.00 21.11 104 GLY A C 1
ATOM 762 O O . GLY A 1 124 ? -16.661 -34.985 29.408 1.00 20.14 104 GLY A O 1
ATOM 763 N N . VAL A 1 125 ? -17.987 -33.323 30.078 1.00 20.19 105 VAL A N 1
ATOM 764 C CA . VAL A 1 125 ? -17.305 -32.326 29.211 1.00 19.24 105 VAL A CA 1
ATOM 765 C C . VAL A 1 125 ? -17.263 -30.918 29.758 1.00 17.87 105 VAL A C 1
ATOM 766 O O . VAL A 1 125 ? -18.237 -30.423 30.313 1.00 17.10 105 VAL A O 1
ATOM 770 N N . THR A 1 126 ? -16.118 -30.259 29.562 1.00 16.34 106 THR A N 1
ATOM 771 C CA . THR A 1 126 ? -15.972 -28.815 29.716 1.00 15.78 106 THR A CA 1
ATOM 772 C C . THR A 1 126 ? -15.969 -28.189 28.323 1.00 16.00 106 THR A C 1
ATOM 773 O O . THR A 1 126 ? -15.278 -28.702 27.441 1.00 15.17 106 THR A O 1
ATOM 777 N N . THR A 1 127 ? -16.702 -27.101 28.141 1.00 16.12 107 THR A N 1
ATOM 778 C CA . THR A 1 127 ? -16.816 -26.475 26.807 1.00 17.08 107 THR A CA 1
ATOM 779 C C . THR A 1 127 ? -16.527 -24.964 26.839 1.00 16.03 107 THR A C 1
ATOM 780 O O . THR A 1 127 ? -16.931 -24.251 27.770 1.00 15.93 107 THR A O 1
ATOM 784 N N . LEU A 1 128 ? -15.781 -24.527 25.837 1.00 15.46 108 LEU A N 1
ATOM 785 C CA . LEU A 1 128 ? -15.552 -23.109 25.534 1.00 16.11 108 LEU A CA 1
ATOM 786 C C . LEU A 1 128 ? -15.907 -22.880 24.079 1.00 15.76 108 LEU A C 1
ATOM 787 O O . LEU A 1 128 ? -15.551 -23.674 23.215 1.00 15.56 108 LEU A O 1
ATOM 792 N N . GLY A 1 129 ? -16.626 -21.816 23.785 1.00 15.52 109 GLY A N 1
ATOM 793 C CA . GLY A 1 129 ? -17.019 -21.529 22.419 1.00 16.12 109 GLY A CA 1
ATOM 794 C C . GLY A 1 129 ? -15.913 -20.793 21.650 1.00 15.49 109 GLY A C 1
ATOM 795 O O . GLY A 1 129 ? -14.756 -21.197 21.655 1.00 14.60 109 GLY A O 1
ATOM 796 N N . ASP A 1 130 ? -16.299 -19.695 21.003 1.00 15.99 110 ASP A N 1
ATOM 797 C CA . ASP A 1 130 ? -15.443 -18.970 20.070 1.00 15.95 110 ASP A CA 1
ATOM 798 C C . ASP A 1 130 ? -15.201 -17.538 20.523 1.00 15.28 110 ASP A C 1
ATOM 799 O O . ASP A 1 130 ? -16.009 -16.982 21.229 1.00 15.11 110 ASP A O 1
ATOM 804 N N . ASP A 1 131 ? -14.130 -16.911 20.028 1.00 15.61 111 ASP A N 1
ATOM 805 C CA . ASP A 1 131 ? -13.886 -15.468 20.228 1.00 16.00 111 ASP A CA 1
ATOM 806 C C . ASP A 1 131 ? -13.787 -15.020 21.698 1.00 16.12 111 ASP A C 1
ATOM 807 O O . ASP A 1 131 ? -14.088 -13.852 22.023 1.00 15.69 111 ASP A O 1
ATOM 812 N N . ASN A 1 132 ? -13.355 -15.929 22.569 1.00 14.34 112 ASN A N 1
ATOM 813 C CA . ASN A 1 132 ? -13.206 -15.600 23.974 1.00 13.86 112 ASN A CA 1
ATOM 814 C C . ASN A 1 132 ? -11.833 -15.070 24.291 1.00 14.68 112 ASN A C 1
ATOM 815 O O . ASN A 1 132 ? -10.875 -15.346 23.568 1.00 14.06 112 ASN A O 1
ATOM 820 N N . TRP A 1 133 ? -11.771 -14.251 25.344 1.00 15.18 113 TRP A N 1
ATOM 821 C CA . TRP A 1 133 ? -10.512 -13.577 25.744 1.00 16.75 113 TRP A CA 1
ATOM 822 C C . TRP A 1 133 ? -10.271 -14.038 27.154 1.00 16.17 113 TRP A C 1
ATOM 823 O O . TRP A 1 133 ? -10.991 -13.640 28.087 1.00 15.83 113 TRP A O 1
ATOM 834 N N . ILE A 1 134 ? -9.285 -14.913 27.316 1.00 15.55 114 ILE A N 1
ATOM 835 C CA A ILE A 1 134 ? -9.007 -15.520 28.607 0.50 15.03 114 ILE A CA 1
ATOM 836 C CA B ILE A 1 134 ? -9.006 -15.588 28.591 0.50 15.30 114 ILE A CA 1
ATOM 837 C C . ILE A 1 134 ? -7.636 -15.061 29.084 1.00 15.13 114 ILE A C 1
ATOM 838 O O . ILE A 1 134 ? -6.591 -15.426 28.513 1.00 15.60 114 ILE A O 1
ATOM 847 N N . MET A 1 135 ? -7.626 -14.249 30.123 1.00 13.70 115 MET A N 1
ATOM 848 C CA . MET A 1 135 ? -6.396 -13.594 30.518 1.00 13.31 115 MET A CA 1
ATOM 849 C C . MET A 1 135 ? -5.575 -14.483 31.447 1.00 11.93 115 MET A C 1
ATOM 850 O O . MET A 1 135 ? -5.972 -15.572 31.834 1.00 11.37 115 MET A O 1
ATOM 855 N N . ALA A 1 136 ? -4.396 -13.981 31.840 1.00 11.47 116 ALA A N 1
ATOM 856 C CA . ALA A 1 136 ? -3.515 -14.741 32.673 1.00 10.98 116 ALA A CA 1
ATOM 857 C C . ALA A 1 136 ? -4.187 -15.116 34.015 1.00 10.65 116 ALA A C 1
ATOM 858 O O . ALA A 1 136 ? -4.992 -14.361 34.5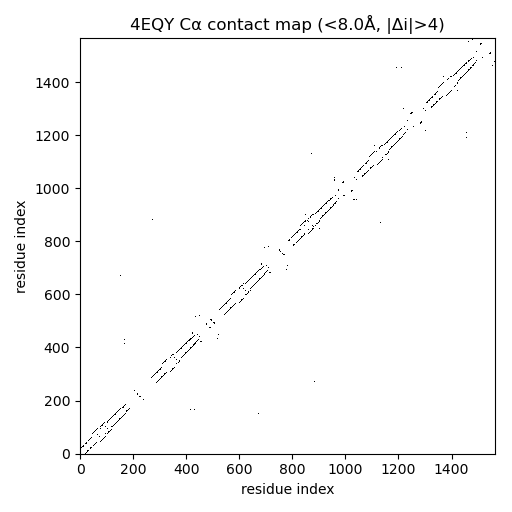36 1.00 10.07 116 ALA A O 1
ATOM 860 N N . TYR A 1 137 ? -3.781 -16.268 34.541 1.00 10.71 117 TYR A N 1
ATOM 861 C CA . TYR A 1 137 ? -4.171 -16.806 35.857 1.00 11.36 117 TYR A CA 1
ATOM 862 C C . TYR A 1 137 ? -5.639 -17.234 35.918 1.00 11.97 117 TYR A C 1
ATOM 863 O O . TYR A 1 137 ? -6.124 -17.571 36.992 1.00 12.55 117 TYR A O 1
ATOM 872 N N . VAL A 1 138 ? -6.305 -17.228 34.789 1.00 11.73 118 VAL A N 1
ATOM 873 C CA . VAL A 1 138 ? -7.714 -17.638 34.777 1.00 12.02 118 VAL A CA 1
ATOM 874 C C . VAL A 1 138 ? -7.814 -19.158 34.938 1.00 11.54 118 VAL A C 1
ATOM 875 O O . VAL A 1 138 ? -7.051 -19.919 34.324 1.00 11.61 118 VAL A O 1
ATOM 879 N N . HIS A 1 139 ? -8.786 -19.584 35.748 1.00 12.52 119 HIS A N 1
ATOM 880 C CA . HIS A 1 139 ? -9.050 -20.998 36.048 1.00 12.75 119 HIS A CA 1
ATOM 881 C C . HIS A 1 139 ? -10.477 -21.366 35.664 1.00 12.86 119 HIS A C 1
ATOM 882 O O . HIS A 1 139 ? -11.430 -20.679 36.091 1.00 13.49 119 HIS A O 1
ATOM 889 N N . ILE A 1 140 ? -10.621 -22.358 34.788 1.00 12.18 120 ILE A N 1
ATOM 890 C CA . ILE A 1 140 ? -11.944 -22.844 34.322 1.00 12.55 120 ILE A CA 1
ATOM 891 C C . ILE A 1 140 ? -12.020 -24.296 34.798 1.00 12.99 120 ILE A C 1
ATOM 892 O O . ILE A 1 140 ? -11.389 -25.191 34.242 1.00 13.93 120 ILE A O 1
ATOM 897 N N . GLY A 1 141 ? -12.747 -24.496 35.871 1.00 13.55 121 GLY A N 1
ATOM 898 C CA . GLY A 1 141 ? -12.890 -25.830 36.438 1.00 14.17 121 GLY A CA 1
ATOM 899 C C . GLY A 1 141 ? -13.744 -26.786 35.613 1.00 14.66 121 GLY A C 1
ATOM 900 O O . GLY A 1 141 ? -14.401 -26.445 34.612 1.00 14.07 121 GLY A O 1
ATOM 901 N N . HIS A 1 142 ? -13.730 -28.038 36.075 1.00 14.36 122 HIS A N 1
ATOM 902 C CA . HIS A 1 142 ? -14.470 -29.083 35.410 1.00 14.78 122 HIS A CA 1
ATOM 903 C C . HIS A 1 142 ? -15.899 -28.741 35.160 1.00 14.61 122 HIS A C 1
ATOM 904 O O . HIS A 1 142 ? -16.556 -28.199 36.018 1.00 14.96 122 HIS A O 1
ATOM 911 N N . ASP A 1 143 ? -16.365 -29.104 33.970 1.00 14.86 123 ASP A N 1
ATOM 912 C CA . ASP A 1 143 ? -17.804 -29.089 33.576 1.00 15.69 123 ASP A CA 1
ATOM 913 C C . ASP A 1 143 ? -18.350 -27.678 33.331 1.00 15.21 123 ASP A C 1
ATOM 914 O O . ASP A 1 143 ? -19.542 -27.492 33.138 1.00 15.29 123 ASP A O 1
ATOM 919 N N . CYS A 1 144 ? -17.489 -26.690 33.324 1.00 14.87 124 CYS A N 1
ATOM 920 C CA . CYS A 1 144 ? -17.930 -25.359 32.960 1.00 14.95 124 CYS A CA 1
ATOM 921 C C . CYS A 1 144 ? -18.422 -25.355 31.495 1.00 15.83 124 CYS A C 1
ATOM 922 O O . CYS A 1 144 ? -17.958 -26.150 30.650 1.00 15.03 124 CYS A O 1
ATOM 925 N N . ARG A 1 145 ? -19.414 -24.498 31.233 1.00 15.05 125 ARG A N 1
ATOM 926 C CA . ARG A 1 145 ? -19.945 -24.315 29.894 1.00 15.27 125 ARG A CA 1
ATOM 927 C C . ARG A 1 145 ? -19.817 -22.816 29.589 1.00 15.16 125 ARG A C 1
ATOM 928 O O . ARG A 1 145 ? -20.626 -22.018 30.082 1.00 15.51 125 ARG A O 1
ATOM 930 N N . VAL A 1 146 ? -18.808 -22.437 28.807 1.00 15.50 126 VAL A N 1
ATOM 931 C CA . VAL A 1 146 ? -18.507 -21.039 28.487 1.00 15.63 126 VAL A CA 1
ATOM 932 C C . VAL A 1 146 ? -18.880 -20.794 27.004 1.00 15.31 126 VAL A C 1
ATOM 933 O O . VAL A 1 146 ? -18.541 -21.577 26.149 1.00 14.64 126 VAL A O 1
ATOM 937 N N . GLY A 1 147 ? -19.586 -19.701 26.740 1.00 14.72 127 GLY A N 1
ATOM 938 C CA . GLY A 1 147 ? -20.042 -19.384 25.402 1.00 15.27 127 GLY A CA 1
ATOM 939 C C . GLY A 1 147 ? -18.993 -18.687 24.564 1.00 14.77 127 GLY A C 1
ATOM 940 O O . GLY A 1 147 ? -17.879 -19.188 24.432 1.00 15.15 127 GLY A O 1
ATOM 941 N N . SER A 1 148 ? -19.411 -17.611 23.900 1.00 14.91 128 SER A N 1
ATOM 942 C CA . SER A 1 148 ? -18.594 -16.906 22.913 1.00 14.79 128 SER A CA 1
ATOM 943 C C . SER A 1 148 ? -18.522 -15.443 23.233 1.00 14.41 128 SER A C 1
ATOM 944 O O . SER A 1 148 ? -19.457 -14.881 23.833 1.00 14.52 128 SER A O 1
ATOM 947 N N . HIS A 1 149 ? -17.436 -14.788 22.794 1.00 14.51 129 HIS A N 1
ATOM 948 C CA . HIS A 1 149 ? -17.202 -13.383 23.070 1.00 15.27 129 HIS A CA 1
ATOM 949 C C . HIS A 1 149 ? -17.121 -13.051 24.549 1.00 14.39 129 HIS A C 1
ATOM 950 O O . HIS A 1 149 ? -17.363 -11.912 24.927 1.00 15.09 129 HIS A O 1
ATOM 957 N N . VAL A 1 150 ? -16.774 -14.023 25.387 1.00 13.76 130 VAL A N 1
ATOM 958 C CA . VAL A 1 150 ? -16.673 -13.822 26.839 1.00 13.51 130 VAL A CA 1
ATOM 959 C C . VAL A 1 150 ? -15.303 -13.248 27.177 1.00 13.51 130 VAL A C 1
ATOM 960 O O . VAL A 1 150 ? -14.324 -13.587 26.524 1.00 13.92 130 VAL A O 1
ATOM 964 N N . VAL A 1 151 ? -15.228 -12.341 28.133 1.00 12.45 131 VAL A N 1
ATOM 965 C CA . VAL A 1 151 ? -13.944 -11.882 28.626 1.00 12.30 131 VAL A CA 1
ATOM 966 C C . VAL A 1 151 ? -13.788 -12.355 30.062 1.00 12.17 131 VAL A C 1
ATOM 967 O O . VAL A 1 151 ? -14.578 -11.968 30.929 1.00 11.80 131 VAL A O 1
ATOM 971 N N . LEU A 1 152 ? -12.725 -13.117 30.325 1.00 11.97 132 LEU A N 1
ATOM 972 C CA . LEU A 1 152 ? -12.369 -13.543 31.676 1.00 12.51 132 LEU A CA 1
ATOM 973 C C . LEU A 1 152 ? -11.031 -12.835 32.029 1.00 12.13 132 LEU A C 1
ATOM 974 O O . LEU A 1 152 ? -9.994 -13.151 31.447 1.00 12.12 132 LEU A O 1
ATOM 979 N N . SER A 1 153 ? -11.101 -11.839 32.887 1.00 12.42 133 SER A N 1
ATOM 980 C CA . SER A 1 153 ? -9.979 -10.963 33.169 1.00 12.59 133 SER A CA 1
ATOM 981 C C . SER A 1 153 ? -9.013 -11.666 34.125 1.00 12.81 133 SER A C 1
ATOM 982 O O . SER A 1 153 ? -9.319 -12.730 34.673 1.00 12.48 133 SER A O 1
ATOM 985 N N . SER A 1 154 ? -7.855 -11.055 34.338 1.00 12.51 134 SER A N 1
ATOM 986 C CA . SER A 1 154 ? -6.800 -11.778 35.044 1.00 13.24 134 SER A CA 1
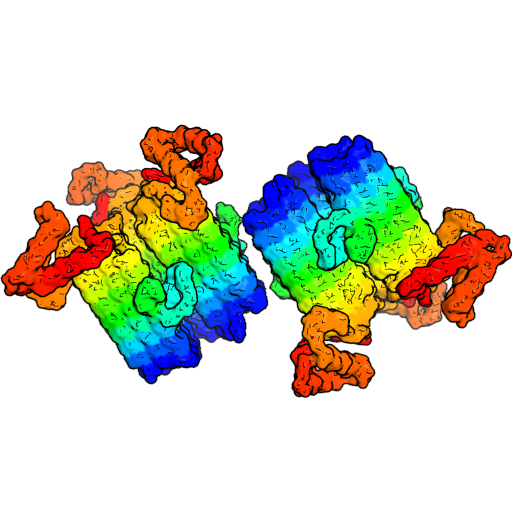ATOM 987 C C . SER A 1 154 ? -7.195 -12.356 36.416 1.00 12.25 134 SER A C 1
ATOM 988 O O . SER A 1 154 ? -7.732 -11.642 37.278 1.00 10.46 134 SER A O 1
ATOM 991 N N . ASN A 1 155 ? -6.861 -13.634 36.615 1.00 12.14 135 ASN A N 1
ATOM 992 C CA . ASN A 1 155 ? -7.143 -14.345 37.869 1.00 12.53 135 ASN A CA 1
ATOM 993 C C . ASN A 1 155 ? -8.626 -14.457 38.203 1.00 12.47 135 ASN A C 1
ATOM 994 O O . ASN A 1 155 ? -8.962 -14.691 39.371 1.00 13.97 135 ASN A O 1
ATOM 999 N N . ALA A 1 156 ? -9.510 -14.298 37.225 1.00 11.42 136 ALA A N 1
ATOM 1000 C CA . ALA A 1 156 ? -10.903 -14.749 37.388 1.00 11.98 136 ALA A CA 1
ATOM 1001 C C . ALA A 1 156 ? -10.915 -16.289 37.519 1.00 12.64 136 ALA A C 1
ATOM 1002 O O . ALA A 1 156 ? -10.356 -16.995 36.667 1.00 12.72 136 ALA A O 1
ATOM 1004 N N . GLN A 1 157 ? -11.548 -16.813 38.559 1.00 13.18 137 GLN A N 1
ATOM 1005 C CA . GLN A 1 157 ? -11.507 -18.266 38.766 1.00 14.38 137 GLN A CA 1
ATOM 1006 C C . GLN A 1 157 ? -12.938 -18.805 38.920 1.00 15.33 137 GLN A C 1
ATOM 1007 O O . GLN A 1 157 ? -13.742 -18.316 39.740 1.00 15.45 137 GLN A O 1
ATOM 1013 N N . MET A 1 158 ? -13.239 -19.808 38.114 1.00 15.88 138 MET A N 1
ATOM 1014 C CA . MET A 1 158 ? -14.566 -20.460 38.100 1.00 17.24 138 MET A CA 1
ATOM 1015 C C . MET A 1 158 ? -14.447 -21.883 38.586 1.00 18.17 138 MET A C 1
ATOM 1016 O O . MET A 1 158 ? -13.699 -22.686 38.010 1.00 17.42 138 MET A O 1
ATOM 1021 N N . ALA A 1 159 ? -15.131 -22.222 39.684 1.00 17.88 139 ALA A N 1
ATOM 1022 C CA . ALA A 1 159 ? -15.105 -23.561 40.156 1.00 20.18 139 ALA A CA 1
ATOM 1023 C C . ALA A 1 159 ? -15.971 -24.398 39.169 1.00 19.89 139 ALA A C 1
ATOM 1024 O O . ALA A 1 159 ? -16.316 -23.958 38.078 1.00 22.69 139 ALA A O 1
ATOM 1026 N N . GLY A 1 160 ? -16.325 -25.586 39.538 1.00 21.68 140 GLY A N 1
ATOM 1027 C CA . GLY A 1 160 ? -16.914 -26.460 38.563 1.00 19.52 140 GLY A CA 1
ATOM 1028 C C . GLY A 1 160 ? -18.302 -26.010 38.149 1.00 17.78 140 GLY A C 1
ATOM 1029 O O . GLY A 1 160 ? -18.983 -25.341 38.889 1.00 17.34 140 GLY A O 1
ATOM 1030 N N . HIS A 1 161 ? -18.751 -26.505 37.001 1.00 16.95 141 HIS A N 1
ATOM 1031 C CA . HIS A 1 161 ? -20.160 -26.431 36.631 1.00 17.73 141 HIS A CA 1
ATOM 1032 C C . HIS A 1 161 ? -20.677 -25.006 36.524 1.00 16.48 141 HIS A C 1
ATOM 1033 O O . HIS A 1 161 ? -21.861 -24.752 36.739 1.00 17.68 141 HIS A O 1
ATOM 1040 N N . VAL A 1 162 ? -19.831 -24.058 36.172 1.00 14.61 142 VAL A N 1
ATOM 1041 C CA . VAL A 1 162 ? -20.282 -22.664 35.974 1.00 13.87 142 VAL A CA 1
ATOM 1042 C C . VAL A 1 162 ? -20.654 -22.467 34.491 1.00 14.55 142 VAL A C 1
ATOM 1043 O O . VAL A 1 162 ? -19.938 -22.892 33.600 1.00 14.23 142 VAL A O 1
ATOM 1047 N N . GLU A 1 163 ? -21.799 -21.861 34.247 1.00 14.80 143 GLU A N 1
ATOM 1048 C CA . GLU A 1 163 ? -22.250 -21.476 32.899 1.00 16.05 143 GLU A CA 1
ATOM 1049 C C . GLU A 1 163 ? -21.991 -20.017 32.698 1.00 15.34 143 GLU A C 1
ATOM 1050 O O . GLU A 1 163 ? -22.371 -19.190 33.546 1.00 15.34 143 GLU A O 1
ATOM 1056 N N . ILE A 1 164 ? -21.431 -19.686 31.551 1.00 13.99 144 ILE A N 1
ATOM 1057 C CA . ILE A 1 164 ? -21.114 -18.288 31.240 1.00 14.37 144 ILE A CA 1
ATOM 1058 C C . ILE A 1 164 ? -21.659 -17.976 29.861 1.00 15.06 144 ILE A C 1
ATOM 1059 O O . ILE A 1 164 ? -21.248 -18.564 28.859 1.00 15.14 144 ILE A O 1
ATOM 1064 N N . GLY A 1 165 ? -22.659 -17.091 29.843 1.00 15.18 145 GLY A N 1
ATOM 1065 C CA . GLY A 1 165 ? -23.341 -16.715 28.625 1.00 14.76 145 GLY A CA 1
ATOM 1066 C C . GLY A 1 165 ? -22.529 -15.863 27.687 1.00 14.19 145 GLY A C 1
ATOM 1067 O O . GLY A 1 165 ? -21.596 -15.161 28.111 1.00 14.03 145 GLY A O 1
ATOM 1068 N N . ASP A 1 166 ? -22.965 -15.805 26.420 1.00 14.57 146 ASP A N 1
ATOM 1069 C CA . ASP A 1 166 ? -22.216 -15.025 25.422 1.00 15.32 146 ASP A CA 1
ATOM 1070 C C . ASP A 1 166 ? -22.032 -13.575 25.836 1.00 14.40 146 ASP A C 1
ATOM 1071 O O . ASP A 1 166 ? -22.925 -12.976 26.415 1.00 13.41 146 ASP A O 1
ATOM 1076 N N . TRP A 1 167 ? -20.846 -13.016 25.541 1.00 13.90 147 TRP A N 1
ATOM 1077 C CA . TRP A 1 167 ? -20.539 -11.593 25.756 1.00 14.33 147 TRP A CA 1
ATOM 1078 C C . TRP A 1 167 ? -20.370 -11.170 27.214 1.00 14.03 147 TRP A C 1
ATOM 1079 O O . TRP A 1 167 ? -20.069 -10.030 27.488 1.00 15.42 147 TRP A O 1
ATOM 1090 N N . ALA A 1 168 ? -20.513 -12.085 28.162 1.00 12.77 148 ALA A N 1
ATOM 1091 C CA . ALA A 1 168 ? -20.333 -11.744 29.556 1.00 12.46 148 ALA A CA 1
ATOM 1092 C C . ALA A 1 168 ? -18.871 -11.343 29.824 1.00 12.67 148 ALA A C 1
ATOM 1093 O O . ALA A 1 168 ? -17.935 -11.834 29.158 1.00 12.52 148 ALA A O 1
ATOM 1095 N N . ILE A 1 169 ? -18.723 -10.458 30.783 1.00 13.11 149 ILE A N 1
ATOM 1096 C CA . ILE A 1 169 ? -17.394 -10.004 31.219 1.00 13.09 149 ILE A CA 1
ATOM 1097 C C . ILE A 1 169 ? -17.236 -10.294 32.707 1.00 13.60 149 ILE A C 1
ATOM 1098 O O . ILE A 1 169 ? -18.051 -9.888 33.529 1.00 14.02 149 ILE A O 1
ATOM 1103 N N . VAL A 1 170 ? -16.123 -10.914 33.064 1.00 13.45 150 VAL A N 1
ATOM 1104 C CA . VAL A 1 170 ? -15.818 -11.203 34.478 1.00 14.29 150 VAL A CA 1
ATOM 1105 C C . VAL A 1 170 ? -14.536 -10.487 34.845 1.00 14.50 150 VAL A C 1
ATOM 1106 O O . VAL A 1 170 ? -13.500 -10.702 34.221 1.00 13.83 150 VAL A O 1
ATOM 1110 N N . GLY A 1 171 ? -14.627 -9.629 35.860 1.00 14.27 151 GLY A N 1
ATOM 1111 C CA . GLY A 1 171 ? -13.522 -8.788 36.279 1.00 14.54 151 GLY A CA 1
ATOM 1112 C C . GLY A 1 171 ? -12.420 -9.592 36.955 1.00 13.91 151 GLY A C 1
ATOM 1113 O O . GLY A 1 171 ? -12.602 -10.740 37.330 1.00 13.86 151 GLY A O 1
ATOM 1114 N N . GLY A 1 172 ? -11.265 -8.971 37.022 1.00 13.66 152 GLY A N 1
ATOM 1115 C CA . GLY A 1 172 ? -10.043 -9.619 37.519 1.00 14.04 152 GLY A CA 1
ATOM 1116 C C . GLY A 1 172 ? -10.149 -9.920 39.023 1.00 13.95 152 GLY A C 1
ATOM 1117 O O . GLY A 1 172 ? -10.828 -9.203 39.728 1.00 13.96 152 GLY A O 1
ATOM 1118 N N . MET A 1 173 ? -9.460 -10.974 39.464 1.00 13.47 153 MET A N 1
ATOM 1119 C CA . MET A 1 173 ? -9.421 -11.397 40.879 1.00 14.11 153 MET A CA 1
ATOM 1120 C C . MET A 1 173 ? -10.794 -11.713 41.433 1.00 14.49 153 MET A C 1
ATOM 1121 O O . MET A 1 173 ? -11.066 -11.534 42.625 1.00 15.25 153 MET A O 1
ATOM 1126 N N . SER A 1 174 ? -11.688 -12.179 40.562 1.00 15.15 154 SER A N 1
ATOM 1127 C CA . SER A 1 174 ? -13.040 -12.532 40.994 1.00 15.62 154 SER A CA 1
ATOM 1128 C C . SER A 1 174 ? -13.161 -14.070 41.047 1.00 17.34 154 SER A C 1
ATOM 1129 O O . SER A 1 174 ? -12.511 -14.794 40.286 1.00 17.37 154 SER A O 1
ATOM 1132 N N . GLY A 1 175 ? -13.950 -14.550 42.009 1.00 17.78 155 GLY A N 1
ATOM 1133 C CA . GLY A 1 175 ? -14.203 -15.972 42.193 1.00 16.43 155 GLY A CA 1
ATOM 1134 C C . GLY A 1 175 ? -15.683 -16.259 41.984 1.00 17.46 155 GLY A C 1
ATOM 1135 O O . GLY A 1 175 ? -16.540 -15.511 42.484 1.00 17.01 155 GLY A O 1
ATOM 1136 N N . VAL A 1 176 ? -15.975 -17.336 41.256 1.00 15.02 156 VAL A N 1
ATOM 1137 C CA . VAL A 1 176 ? -17.387 -17.736 40.952 1.00 14.75 156 VAL A CA 1
ATOM 1138 C C . VAL A 1 176 ? -17.649 -19.146 41.495 1.00 15.14 156 VAL A C 1
ATOM 1139 O O . VAL A 1 176 ? -16.907 -20.100 41.182 1.00 15.32 156 VAL A O 1
ATOM 1143 N N . HIS A 1 177 ? -18.639 -19.245 42.378 1.00 14.46 157 HIS A N 1
ATOM 1144 C CA . HIS A 1 177 ? -18.952 -20.497 43.071 1.00 14.97 157 HIS A CA 1
ATOM 1145 C C . HIS A 1 177 ? -19.420 -21.571 42.113 1.00 14.72 157 HIS A C 1
ATOM 1146 O O . HIS A 1 177 ? -20.085 -21.272 41.104 1.00 13.38 157 HIS A O 1
ATOM 1153 N N . GLN A 1 178 ? -19.168 -22.840 42.465 1.00 15.29 158 GLN A N 1
ATOM 1154 C CA . GLN A 1 178 ? -19.689 -23.916 41.627 1.00 16.83 158 GLN A CA 1
ATOM 1155 C C . GLN A 1 178 ? -21.225 -23.815 41.435 1.00 15.30 158 GLN A C 1
ATOM 1156 O O . GLN A 1 178 ? -21.934 -23.370 42.331 1.00 14.85 158 GLN A O 1
ATOM 1162 N N . TYR A 1 179 ? -21.678 -24.173 40.234 1.00 14.41 159 TYR A N 1
ATOM 1163 C CA . TYR A 1 179 ? -23.085 -24.167 39.817 1.00 14.46 159 TYR A CA 1
ATOM 1164 C C . TYR A 1 179 ? -23.743 -22.802 39.583 1.00 13.96 159 TYR A C 1
ATOM 1165 O O . TYR A 1 179 ? -24.913 -22.719 39.210 1.00 14.12 159 TYR A O 1
ATOM 1174 N N . VAL A 1 180 ? -22.968 -21.739 39.722 1.00 13.60 160 VAL A N 1
ATOM 1175 C CA . VAL A 1 180 ? -23.434 -20.406 39.391 1.00 12.54 160 VAL A CA 1
ATOM 1176 C C . VAL A 1 180 ? -23.561 -20.278 37.869 1.00 12.83 160 VAL A C 1
ATOM 1177 O O . VAL A 1 180 ? -22.754 -20.829 37.075 1.00 12.61 160 VAL A O 1
ATOM 1181 N N . ARG A 1 181 ? -24.595 -19.554 37.445 1.00 12.99 161 ARG A N 1
ATOM 1182 C CA . ARG A 1 181 ? -24.790 -19.181 36.050 1.00 13.54 161 ARG A CA 1
ATOM 1183 C C . ARG A 1 181 ? -24.653 -17.664 35.873 1.00 13.59 161 ARG A C 1
ATOM 1184 O O . ARG A 1 181 ? -25.230 -16.875 36.626 1.00 13.78 161 ARG A O 1
ATOM 1192 N N . ILE A 1 182 ? -23.887 -17.288 34.860 1.00 13.84 162 ILE A N 1
ATOM 1193 C CA . ILE A 1 182 ? -23.604 -15.889 34.516 1.00 14.17 162 ILE A CA 1
ATOM 1194 C C . ILE A 1 182 ? -24.303 -15.614 33.217 1.00 13.66 162 ILE A C 1
ATOM 1195 O O . ILE A 1 182 ? -24.050 -16.301 32.195 1.00 13.49 162 ILE A O 1
ATOM 1200 N N . GLY A 1 183 ? -25.273 -14.699 33.254 1.00 13.88 163 GLY A N 1
ATOM 1201 C CA . GLY A 1 183 ? -26.097 -14.457 32.114 1.00 13.85 163 GLY A CA 1
ATOM 1202 C C . GLY A 1 183 ? -25.352 -13.798 30.963 1.00 13.88 163 GLY A C 1
ATOM 1203 O O . GLY A 1 183 ? -24.418 -13.052 31.199 1.00 12.85 163 GLY A O 1
ATOM 1204 N N . ALA A 1 184 ? -25.811 -14.072 29.717 1.00 14.00 164 ALA A N 1
ATOM 1205 C CA . ALA A 1 184 ? -25.347 -13.330 28.544 1.00 14.19 164 ALA A CA 1
ATOM 1206 C C . ALA A 1 184 ? -25.348 -11.829 28.768 1.00 14.09 164 ALA A C 1
ATOM 1207 O O . ALA A 1 184 ? -26.294 -11.286 29.365 1.00 13.64 164 ALA A O 1
ATOM 1209 N N . HIS A 1 185 ? -24.282 -11.166 28.277 1.00 14.17 165 HIS A N 1
ATOM 1210 C CA . HIS A 1 185 ? -24.147 -9.697 28.320 1.00 15.11 165 HIS A CA 1
ATOM 1211 C C . HIS A 1 185 ? -24.083 -9.055 29.698 1.00 15.78 165 HIS A C 1
ATOM 1212 O O . HIS A 1 185 ? -24.248 -7.840 29.821 1.00 17.30 165 HIS A O 1
ATOM 1219 N N . SER A 1 186 ? -23.831 -9.857 30.737 1.00 15.51 166 SER A N 1
ATOM 1220 C CA . SER A 1 186 ? -23.709 -9.365 32.095 1.00 15.10 166 SER A CA 1
ATOM 1221 C C . SER A 1 186 ? -22.249 -8.951 32.326 1.00 14.95 166 SER A C 1
ATOM 1222 O O . SER A 1 186 ? -21.384 -9.251 31.500 1.00 14.13 166 SER A O 1
ATOM 1225 N N . MET A 1 187 ? -21.995 -8.274 33.445 1.00 16.78 167 MET A N 1
ATOM 1226 C CA . MET A 1 187 ? -20.637 -7.924 33.863 1.00 17.09 167 MET A CA 1
ATOM 1227 C C . MET A 1 187 ? -20.489 -8.090 35.379 1.00 17.87 167 MET A C 1
ATOM 1228 O O . MET A 1 187 ? -21.325 -7.606 36.159 1.00 17.46 167 MET A O 1
ATOM 1233 N N . LEU A 1 188 ? -19.418 -8.769 35.774 1.00 16.32 168 LEU A N 1
ATOM 1234 C CA . LEU A 1 188 ? -19.066 -8.896 37.187 1.00 15.65 168 LEU A CA 1
ATOM 1235 C C . LEU A 1 188 ? -17.824 -8.055 37.440 1.00 15.02 168 LEU A C 1
ATOM 1236 O O . LEU A 1 188 ? -16.829 -8.208 36.751 1.00 15.02 168 LEU A O 1
ATOM 1241 N N . GLY A 1 189 ? -17.901 -7.111 38.364 1.00 14.66 169 GLY A N 1
ATOM 1242 C CA . GLY A 1 189 ? -16.780 -6.238 38.683 1.00 15.51 169 GLY A CA 1
ATOM 1243 C C . GLY A 1 189 ? -15.589 -7.014 39.224 1.00 15.04 169 GLY A C 1
ATOM 1244 O O . GLY A 1 189 ? -15.694 -8.183 39.632 1.00 15.84 169 GLY A O 1
ATOM 1245 N N . GLY A 1 190 ? -14.435 -6.399 39.160 1.00 14.51 170 GLY A N 1
ATOM 1246 C CA . GLY A 1 190 ? -13.231 -6.979 39.764 1.00 14.16 170 GLY A CA 1
ATOM 1247 C C . GLY A 1 190 ? -13.350 -7.209 41.263 1.00 13.42 170 GLY A C 1
ATOM 1248 O O . GLY A 1 190 ? -14.106 -6.521 41.960 1.00 13.88 170 GLY A O 1
ATOM 1249 N N . ALA A 1 191 ? -12.606 -8.194 41.735 1.00 13.69 171 ALA A N 1
ATOM 1250 C CA . ALA A 1 191 ? -12.483 -8.520 43.145 1.00 13.95 171 ALA A CA 1
ATOM 1251 C C . ALA A 1 191 ? -13.822 -8.827 43.740 1.00 14.09 171 ALA A C 1
ATOM 1252 O O . ALA A 1 191 ? -14.148 -8.373 44.831 1.00 15.33 171 ALA A O 1
ATOM 1254 N N . SER A 1 192 ? -14.647 -9.563 42.999 1.00 14.36 172 SER A N 1
ATOM 1255 C CA . SER A 1 192 ? -15.965 -9.873 43.478 1.00 14.83 172 SER A CA 1
ATOM 1256 C C . SER A 1 192 ? -16.027 -11.377 43.742 1.00 15.02 172 SER A C 1
ATOM 1257 O O . SER A 1 192 ? -15.306 -12.175 43.117 1.00 15.63 172 SER A O 1
ATOM 1260 N N . ALA A 1 193 ? -16.940 -11.721 44.641 1.00 14.55 173 ALA A N 1
ATOM 1261 C CA . ALA A 1 193 ? -17.242 -13.107 44.969 1.00 14.57 173 ALA A CA 1
ATOM 1262 C C . ALA A 1 193 ? -18.710 -13.330 44.599 1.00 14.28 173 ALA A C 1
ATOM 1263 O O . ALA A 1 193 ? -19.597 -12.703 45.198 1.00 14.67 173 ALA A O 1
ATOM 1265 N N . LEU A 1 194 ? -18.945 -14.230 43.652 1.00 13.71 174 LEU A N 1
ATOM 1266 C CA . LEU A 1 194 ? -20.265 -14.466 43.103 1.00 13.46 174 LEU A CA 1
ATOM 1267 C C . LEU A 1 194 ? -20.736 -15.859 43.541 1.00 13.50 174 LEU A C 1
ATOM 1268 O O . LEU A 1 194 ? -20.160 -16.876 43.120 1.00 13.37 174 LEU A O 1
ATOM 1273 N N . VAL A 1 195 ? -21.776 -15.885 44.382 1.00 13.50 175 VAL A N 1
ATOM 1274 C CA . VAL A 1 195 ? -22.373 -17.152 44.857 1.00 13.94 175 VAL A CA 1
ATOM 1275 C C . VAL A 1 195 ? -23.785 -17.444 44.419 1.00 14.02 175 VAL A C 1
ATOM 1276 O O . VAL A 1 195 ? -24.324 -18.490 44.756 1.00 15.66 175 VAL A O 1
ATOM 1280 N N . GLN A 1 196 ? -24.382 -16.535 43.654 1.00 14.33 176 GLN A N 1
ATOM 1281 C CA . GLN A 1 196 ? -25.715 -16.759 43.021 1.00 14.14 176 GLN A CA 1
ATOM 1282 C C . GLN A 1 196 ? -25.664 -16.236 41.599 1.00 14.38 176 GLN A C 1
ATOM 1283 O O . GLN A 1 196 ? -24.647 -15.622 41.184 1.00 13.34 176 GLN A O 1
ATOM 1289 N N . ASP A 1 197 ? -26.706 -16.535 40.824 1.00 14.13 177 ASP A N 1
ATOM 1290 C CA . ASP A 1 197 ? -26.689 -16.271 39.379 1.00 14.20 177 ASP A CA 1
ATOM 1291 C C . ASP A 1 197 ? -26.712 -14.749 39.067 1.00 14.47 177 ASP A C 1
ATOM 1292 O O . ASP A 1 197 ? -27.452 -13.977 39.712 1.00 15.09 177 ASP A O 1
ATOM 1297 N N . ILE A 1 198 ? -25.975 -14.318 38.055 1.00 14.67 178 ILE A N 1
ATOM 1298 C CA . ILE A 1 198 ? -26.163 -12.960 37.552 1.00 15.13 178 ILE A CA 1
ATOM 1299 C C . ILE A 1 198 ? -27.062 -12.987 36.340 1.00 14.80 178 ILE A C 1
ATOM 1300 O O . ILE A 1 198 ? -26.747 -13.670 35.354 1.00 14.89 178 ILE A O 1
ATOM 1305 N N . PRO A 1 199 ? -28.216 -12.286 36.394 1.00 15.12 179 PRO A N 1
ATOM 1306 C CA . PRO A 1 199 ? -29.101 -12.351 35.240 1.00 15.20 179 PRO A CA 1
ATOM 1307 C C . PRO A 1 199 ? -28.454 -11.719 34.002 1.00 14.71 179 PRO A C 1
ATOM 1308 O O . PRO A 1 199 ? -27.562 -10.872 34.147 1.00 13.77 179 PRO A O 1
ATOM 1312 N N . PRO A 1 200 ? -28.866 -12.162 32.786 1.00 14.34 180 PRO A N 1
ATOM 1313 C CA . PRO A 1 200 ? -28.353 -11.523 31.615 1.00 14.11 180 PRO A CA 1
ATOM 1314 C C . PRO A 1 200 ? -28.544 -9.994 31.653 1.00 14.21 180 PRO A C 1
ATOM 1315 O O . PRO A 1 200 ? -29.492 -9.514 32.270 1.00 13.80 180 PRO A O 1
ATOM 1319 N N . PHE A 1 201 ? -27.623 -9.253 31.038 1.00 14.24 181 PHE A N 1
ATOM 1320 C CA . PHE A 1 201 ? -27.715 -7.815 30.853 1.00 14.10 181 PHE A CA 1
ATOM 1321 C C . PHE A 1 201 ? -27.450 -6.990 32.122 1.00 14.85 181 PHE A C 1
ATOM 1322 O O . PHE A 1 201 ? -27.503 -5.769 32.056 1.00 15.21 181 PHE A O 1
ATOM 1330 N N . VAL A 1 202 ? -27.074 -7.648 33.226 1.00 14.64 182 VAL A N 1
ATOM 1331 C CA . VAL A 1 202 ? -26.950 -6.984 34.550 1.00 14.89 182 VAL A CA 1
ATOM 1332 C C . VAL A 1 202 ? -25.484 -6.819 34.889 1.00 15.04 182 VAL A C 1
ATOM 1333 O O . VAL A 1 202 ? -24.672 -7.707 34.579 1.00 14.78 182 VAL A O 1
ATOM 1337 N N . ILE A 1 203 ? -25.162 -5.688 35.514 1.00 16.35 183 ILE A N 1
ATOM 1338 C CA . ILE A 1 203 ? -23.854 -5.452 36.168 1.00 16.96 183 ILE A CA 1
ATOM 1339 C C . ILE A 1 203 ? -23.936 -5.825 37.652 1.00 16.76 183 ILE A C 1
ATOM 1340 O O . ILE A 1 203 ? -24.905 -5.500 38.374 1.00 16.93 183 ILE A O 1
ATOM 1345 N N . ALA A 1 204 ? -22.890 -6.489 38.157 1.00 16.62 184 ALA A N 1
ATOM 1346 C CA . ALA A 1 204 ? -22.847 -6.847 39.561 1.00 16.18 184 ALA A CA 1
ATOM 1347 C C . ALA A 1 204 ? -21.436 -6.632 40.052 1.00 16.28 184 ALA A C 1
ATOM 1348 O O . ALA A 1 204 ? -20.504 -6.680 39.265 1.00 16.99 184 ALA A O 1
ATOM 1350 N N . ALA A 1 205 ? -21.295 -6.433 41.348 1.00 17.10 185 ALA A N 1
ATOM 1351 C CA . ALA A 1 205 ? -19.996 -6.245 41.958 1.00 17.85 185 ALA A CA 1
ATOM 1352 C C . ALA A 1 205 ? -20.092 -6.482 43.469 1.00 18.64 185 ALA A C 1
ATOM 1353 O O . ALA A 1 205 ? -21.153 -6.292 44.057 1.00 17.62 185 ALA A O 1
ATOM 1355 N N . GLY A 1 206 ? -18.962 -6.823 44.074 1.00 19.80 186 GLY A N 1
ATOM 1356 C CA . GLY A 1 206 ? -18.814 -6.891 45.535 1.00 19.49 186 GLY A CA 1
ATOM 1357 C C . GLY A 1 206 ? -18.498 -8.287 46.040 1.00 21.08 186 GLY A C 1
ATOM 1358 O O . GLY A 1 206 ? -18.522 -9.254 45.298 1.00 18.16 186 GLY A O 1
ATOM 1359 N N . ASN A 1 207 ? -18.250 -8.380 47.346 1.00 22.37 187 ASN A N 1
ATOM 1360 C CA . ASN A 1 207 ? -17.981 -9.672 48.012 1.00 23.21 187 ASN A CA 1
ATOM 1361 C C . ASN A 1 207 ? -18.880 -9.686 49.239 1.00 24.72 187 ASN A C 1
ATOM 1362 O O . ASN A 1 207 ? -18.518 -9.036 50.267 1.00 25.90 187 ASN A O 1
ATOM 1367 N N . LYS A 1 208 ? -20.048 -10.349 49.160 1.00 25.93 188 LYS A N 1
ATOM 1368 C CA . LYS A 1 208 ? -20.570 -11.054 47.942 1.00 25.23 188 LYS A CA 1
ATOM 1369 C C . LYS A 1 208 ? -21.168 -10.117 46.864 1.00 23.73 188 LYS A C 1
ATOM 1370 O O . LYS A 1 208 ? -21.591 -9.012 47.151 1.00 22.14 188 LYS A O 1
ATOM 1376 N N . ALA A 1 209 ? -21.254 -10.588 45.623 1.00 19.61 189 ALA A N 1
ATOM 1377 C CA . ALA A 1 209 ? -21.673 -9.715 44.530 1.00 18.71 189 ALA A CA 1
ATOM 1378 C C . ALA A 1 209 ? -23.188 -9.391 44.593 1.00 18.31 189 ALA A C 1
ATOM 1379 O O . ALA A 1 209 ? -24.013 -10.294 44.866 1.00 17.54 189 ALA A O 1
ATOM 1381 N N . GLU A 1 210 ? -23.512 -8.104 44.369 1.00 18.93 190 GLU A N 1
ATOM 1382 C CA . GLU A 1 210 ? -24.873 -7.570 44.321 1.00 20.07 190 GLU A CA 1
ATOM 1383 C C . GLU A 1 210 ? -25.103 -6.862 42.978 1.00 18.60 190 GLU A C 1
ATOM 1384 O O . GLU A 1 210 ? -24.168 -6.352 42.386 1.00 18.22 190 GLU A O 1
ATOM 1390 N N . PRO A 1 211 ? -26.359 -6.816 42.514 1.00 18.00 191 PRO A N 1
ATOM 1391 C CA . PRO A 1 211 ? -26.683 -6.168 41.255 1.00 18.07 191 PRO A CA 1
ATOM 1392 C C . PRO A 1 211 ? -26.637 -4.619 41.346 1.00 18.47 191 PRO A C 1
ATOM 1393 O O . PRO A 1 211 ? -27.009 -4.054 42.383 1.00 19.17 191 PRO A O 1
ATOM 1397 N N . HIS A 1 212 ? -26.156 -3.968 40.293 1.00 18.59 192 HIS A N 1
ATOM 1398 C CA . HIS A 1 212 ? -25.983 -2.517 40.167 1.00 21.29 192 HIS A CA 1
ATOM 1399 C C . HIS A 1 212 ? -26.419 -2.029 38.790 1.00 23.75 192 HIS A C 1
ATOM 1400 O O . HIS A 1 212 ? -25.679 -1.281 38.086 1.00 28.13 192 HIS A O 1
ATOM 1407 N N . GLY A 1 213 ? -27.554 -2.526 38.332 1.00 20.87 193 GLY A N 1
ATOM 1408 C CA . GLY A 1 213 ? -28.208 -2.033 37.112 1.00 21.00 193 GLY A CA 1
ATOM 1409 C C . GLY A 1 213 ? -27.929 -2.804 35.829 1.00 19.37 193 GLY A C 1
ATOM 1410 O O . GLY A 1 213 ? -27.249 -3.840 35.811 1.00 18.36 193 GLY A O 1
ATOM 1411 N N . ILE A 1 214 ? -28.468 -2.274 34.748 1.00 17.64 194 ILE A N 1
ATOM 1412 C CA . ILE A 1 214 ? -28.265 -2.820 33.413 1.00 17.15 194 ILE A CA 1
ATOM 1413 C C . ILE A 1 214 ? -26.885 -2.398 32.898 1.00 18.24 194 ILE A C 1
ATOM 1414 O O . ILE A 1 214 ? -26.407 -1.276 33.182 1.00 19.09 194 ILE A O 1
ATOM 1419 N N . ASN A 1 215 ? -26.288 -3.279 32.103 1.00 17.24 195 ASN A N 1
ATOM 1420 C CA . ASN A 1 215 ? -25.022 -3.058 31.416 1.00 18.60 195 ASN A CA 1
ATOM 1421 C C . ASN A 1 215 ? -25.238 -2.182 30.229 1.00 18.95 195 ASN A C 1
ATOM 1422 O O . ASN A 1 215 ? -25.084 -2.619 29.105 1.00 19.68 195 ASN A O 1
ATOM 1427 N N . VAL A 1 216 ? -25.623 -0.933 30.481 1.00 19.34 196 VAL A N 1
ATOM 1428 C CA . VAL A 1 216 ? -26.142 -0.054 29.421 1.00 20.79 196 VAL A CA 1
ATOM 1429 C C . VAL A 1 216 ? -25.120 0.200 28.303 1.00 21.23 196 VAL A C 1
ATOM 1430 O O . VAL A 1 216 ? -25.431 0.099 27.098 1.00 20.91 196 VAL A O 1
ATOM 1434 N N . GLU A 1 217 ? -23.900 0.550 28.681 1.00 23.32 197 GLU A N 1
ATOM 1435 C CA . GLU A 1 217 ? -22.927 0.972 27.633 1.00 25.56 197 GLU A CA 1
ATOM 1436 C C . GLU A 1 217 ? -22.417 -0.222 26.846 1.00 23.56 197 GLU A C 1
ATOM 1437 O O . GLU A 1 217 ? -22.248 -0.161 25.625 1.00 23.20 197 GLU A O 1
ATOM 1443 N N . GLY A 1 218 ? -22.257 -1.357 27.527 1.00 22.13 198 GLY A N 1
ATOM 1444 C CA . GLY A 1 218 ? -21.949 -2.613 26.838 1.00 21.17 198 GLY A CA 1
ATOM 1445 C C . GLY A 1 218 ? -22.957 -2.944 25.747 1.00 21.03 198 GLY A C 1
ATOM 1446 O O . GLY A 1 218 ? -22.568 -3.271 24.605 1.00 21.28 198 GLY A O 1
ATOM 1447 N N . LEU A 1 219 ? -24.243 -2.905 26.107 1.00 20.58 199 LEU A N 1
ATOM 1448 C CA . LEU A 1 219 ? -25.330 -3.223 25.175 1.00 21.26 199 LEU A CA 1
ATOM 1449 C C . LEU A 1 219 ? -25.349 -2.267 23.973 1.00 22.69 199 LEU A C 1
ATOM 1450 O O . LEU A 1 219 ? -25.554 -2.705 22.850 1.00 22.99 199 LEU A O 1
ATOM 1455 N N . ARG A 1 220 ? -25.157 -0.978 24.239 1.00 24.17 200 ARG A N 1
ATOM 1456 C CA . ARG A 1 220 ? -25.161 0.037 23.183 1.00 26.24 200 ARG A CA 1
ATOM 1457 C C . ARG A 1 220 ? -24.027 -0.211 22.192 1.00 24.90 200 ARG A C 1
ATOM 1458 O O . ARG A 1 220 ? -24.227 -0.163 20.988 1.00 25.82 200 ARG A O 1
ATOM 1466 N N . ARG A 1 221 ? -22.838 -0.496 22.699 1.00 24.33 201 ARG A N 1
ATOM 1467 C CA . ARG A 1 221 ? -21.701 -0.760 21.826 1.00 24.22 201 ARG A CA 1
ATOM 1468 C C . ARG A 1 221 ? -21.876 -2.042 21.018 1.00 24.49 201 ARG A C 1
ATOM 1469 O O . ARG A 1 221 ? -21.268 -2.189 19.957 1.00 24.96 201 ARG A O 1
ATOM 1471 N N . ARG A 1 222 ? -22.714 -2.973 21.504 1.00 22.49 202 ARG A N 1
ATOM 1472 C CA . ARG A 1 222 ? -22.984 -4.218 20.811 1.00 22.72 202 ARG A CA 1
ATOM 1473 C C . ARG A 1 222 ? -24.157 -4.166 19.849 1.00 23.26 202 ARG A C 1
ATOM 1474 O O . ARG A 1 222 ? -24.504 -5.174 19.255 1.00 24.11 202 ARG A O 1
ATOM 1482 N N . GLY A 1 223 ? -24.771 -3.006 19.694 1.00 22.76 203 GLY A N 1
ATOM 1483 C CA . GLY A 1 223 ? -25.832 -2.840 18.724 1.00 25.06 203 GLY A CA 1
ATOM 1484 C C . GLY A 1 223 ? -27.251 -2.954 19.221 1.00 24.56 203 GLY A C 1
ATOM 1485 O O . GLY A 1 223 ? -28.192 -2.969 18.405 1.00 25.51 203 GLY A O 1
ATOM 1486 N N . PHE A 1 224 ? -27.454 -3.003 20.544 1.00 24.09 204 PHE A N 1
ATOM 1487 C CA . PHE A 1 224 ? -28.808 -2.999 21.090 1.00 23.02 204 PHE A CA 1
ATOM 1488 C C . PHE A 1 224 ? -29.450 -1.622 20.908 1.00 23.11 204 PHE A C 1
ATOM 1489 O O . PHE A 1 224 ? -28.817 -0.580 21.177 1.00 23.42 204 PHE A O 1
ATOM 1497 N N . SER A 1 225 ? -30.708 -1.593 20.470 1.00 23.80 205 SER A N 1
ATOM 1498 C CA . SER A 1 225 ? -31.363 -0.308 20.210 1.00 24.03 205 SER A CA 1
ATOM 1499 C C . SER A 1 225 ? -31.669 0.444 21.506 1.00 23.39 205 SER A C 1
ATOM 1500 O O . SER A 1 225 ? -31.777 -0.160 22.585 1.00 22.59 205 SER A O 1
ATOM 1503 N N . PRO A 1 226 ? -31.868 1.768 21.407 1.00 24.32 206 PRO A N 1
ATOM 1504 C CA . PRO A 1 226 ? -32.307 2.538 22.586 1.00 24.46 206 PRO A CA 1
ATOM 1505 C C . PRO A 1 226 ? -33.594 1.976 23.234 1.00 24.25 206 PRO A C 1
ATOM 1506 O O . PRO A 1 226 ? -33.718 1.960 24.485 1.00 23.80 206 PRO A O 1
ATOM 1510 N N . ASP A 1 227 ? -34.567 1.559 22.416 1.00 24.25 207 ASP A N 1
ATOM 1511 C CA . ASP A 1 227 ? -35.822 1.038 23.001 1.00 25.22 207 ASP A CA 1
ATOM 1512 C C . ASP A 1 227 ? -35.627 -0.300 23.718 1.00 23.09 207 ASP A C 1
ATOM 1513 O O . ASP A 1 227 ? -36.305 -0.584 24.689 1.00 21.86 207 ASP A O 1
ATOM 1518 N N . ALA A 1 228 ? -34.731 -1.133 23.207 1.00 22.17 208 ALA A N 1
ATOM 1519 C CA . ALA A 1 228 ? -34.419 -2.427 23.841 1.00 21.60 208 ALA A CA 1
ATOM 1520 C C . ALA A 1 228 ? -33.766 -2.198 25.229 1.00 21.07 208 ALA A C 1
ATOM 1521 O O . ALA A 1 228 ? -34.106 -2.869 26.220 1.00 19.83 208 ALA A O 1
ATOM 1523 N N . ILE A 1 229 ? -32.843 -1.242 25.296 1.00 20.74 209 ILE A N 1
ATOM 1524 C CA . ILE A 1 229 ? -32.185 -0.911 26.553 1.00 20.37 209 ILE A CA 1
ATOM 1525 C C . ILE A 1 229 ? -33.184 -0.310 27.558 1.00 20.88 209 ILE A C 1
ATOM 1526 O O . ILE A 1 229 ? -33.150 -0.650 28.756 1.00 19.61 209 ILE A O 1
ATOM 1531 N N . SER A 1 230 ? -34.100 0.539 27.072 1.00 21.17 210 SER A N 1
ATOM 1532 C CA A SER A 1 230 ? -35.100 1.148 27.948 0.70 21.75 210 SER A CA 1
ATOM 1533 C CA B SER A 1 230 ? -35.130 1.142 27.920 0.30 21.03 210 SER A CA 1
ATOM 1534 C C . SER A 1 230 ? -36.007 0.051 28.541 1.00 20.92 210 SER A C 1
ATOM 1535 O O . SER A 1 230 ? -36.358 0.110 29.726 1.00 20.76 210 SER A O 1
ATOM 1540 N N . ALA A 1 231 ? -36.385 -0.940 27.725 1.00 19.72 211 ALA A N 1
ATOM 1541 C CA . ALA A 1 231 ? -37.200 -2.058 28.198 1.00 19.48 211 ALA A CA 1
ATOM 1542 C C . ALA A 1 231 ? -36.428 -2.845 29.267 1.00 18.21 211 ALA A C 1
ATOM 1543 O O . ALA A 1 231 ? -36.999 -3.245 30.295 1.00 17.57 211 ALA A O 1
ATOM 1545 N N . LEU A 1 232 ? -35.129 -3.044 29.052 1.00 17.31 212 LEU A N 1
ATOM 1546 C CA . LEU A 1 232 ? -34.324 -3.763 30.031 1.00 16.95 212 LEU A CA 1
ATOM 1547 C C . LEU A 1 232 ? -34.154 -2.982 31.335 1.00 17.66 212 LEU A C 1
ATOM 1548 O O . LEU A 1 232 ? -34.227 -3.581 32.402 1.00 17.38 212 LEU A O 1
ATOM 1553 N N . ARG A 1 233 ? -34.031 -1.658 31.253 1.00 18.62 213 ARG A N 1
ATOM 1554 C CA . ARG A 1 233 ? -34.041 -0.819 32.477 1.00 20.63 213 ARG A CA 1
ATOM 1555 C C . ARG A 1 233 ? -35.348 -0.937 33.267 1.00 19.65 213 ARG A C 1
ATOM 1556 O O . ARG A 1 233 ? -35.354 -1.049 34.508 1.00 19.71 213 ARG A O 1
ATOM 1564 N N . SER A 1 234 ? -36.463 -0.989 32.548 1.00 19.25 214 SER A N 1
ATOM 1565 C CA A SER A 1 234 ? -37.753 -1.173 33.175 0.70 19.54 214 SER A CA 1
ATOM 1566 C CA B SER A 1 234 ? -37.755 -1.180 33.170 0.30 19.54 214 SER A CA 1
ATOM 1567 C C . SER A 1 234 ? -37.826 -2.566 33.842 1.00 19.01 214 SER A C 1
ATOM 1568 O O . SER A 1 234 ? -38.355 -2.698 34.952 1.00 19.52 214 SER A O 1
ATOM 1573 N N . ALA A 1 235 ? -37.304 -3.597 33.157 1.00 18.18 215 ALA A N 1
ATOM 1574 C CA . ALA A 1 235 ? -37.293 -4.964 33.663 1.00 17.96 215 ALA A CA 1
ATOM 1575 C C . ALA A 1 235 ? -36.505 -5.055 34.963 1.00 17.79 215 ALA A C 1
ATOM 1576 O O . ALA A 1 235 ? -36.909 -5.743 35.922 1.00 17.96 215 ALA A O 1
ATOM 1578 N N . TYR A 1 236 ? -35.380 -4.366 34.984 1.00 18.00 216 TYR A N 1
ATOM 1579 C CA . TYR A 1 236 ? -34.509 -4.315 36.166 1.00 18.24 216 TYR A CA 1
ATOM 1580 C C . TYR A 1 236 ? -35.273 -3.716 37.359 1.00 19.14 216 TYR A C 1
ATOM 1581 O O . TYR A 1 236 ? -35.208 -4.224 38.454 1.00 17.48 216 TYR A O 1
ATOM 1590 N N . ARG A 1 237 ? -36.043 -2.667 37.126 1.00 20.29 217 ARG A N 1
ATOM 1591 C CA . ARG A 1 237 ? -36.800 -2.076 38.230 1.00 21.23 217 ARG A CA 1
ATOM 1592 C C . ARG A 1 237 ? -37.881 -3.015 38.725 1.00 21.11 217 ARG A C 1
ATOM 1593 O O . ARG A 1 237 ? -38.114 -3.173 39.961 1.00 20.82 217 ARG A O 1
ATOM 1601 N N . ILE A 1 238 ? -38.573 -3.650 37.781 1.00 19.43 218 ILE A N 1
ATOM 1602 C CA . ILE A 1 238 ? -39.581 -4.677 38.124 1.00 19.76 218 ILE A CA 1
ATOM 1603 C C . ILE A 1 238 ? -39.001 -5.790 38.996 1.00 19.32 218 ILE A C 1
ATOM 1604 O O . ILE A 1 238 ? -39.581 -6.186 40.024 1.00 18.28 218 ILE A O 1
ATOM 1609 N N . LEU A 1 239 ? -37.816 -6.264 38.622 1.00 18.02 219 LEU A N 1
ATOM 1610 C CA . LEU A 1 239 ? -37.226 -7.382 39.311 1.00 19.03 219 LEU A CA 1
ATOM 1611 C C . LEU A 1 239 ? -36.663 -6.979 40.700 1.00 19.52 219 LEU A C 1
ATOM 1612 O O . LEU A 1 239 ? -36.836 -7.700 41.676 1.00 21.37 219 LEU A O 1
ATOM 1617 N N . TYR A 1 240 ? -36.043 -5.807 40.771 1.00 19.84 220 TYR A N 1
ATOM 1618 C CA . TYR A 1 240 ? -35.231 -5.441 41.927 1.00 21.18 220 TYR A CA 1
ATOM 1619 C C . TYR A 1 240 ? -35.666 -4.205 42.727 1.00 24.37 220 TYR A C 1
ATOM 1620 O O . TYR A 1 240 ? -35.327 -4.117 43.920 1.00 26.32 220 TYR A O 1
ATOM 1629 N N . LYS A 1 241 ? -36.402 -3.272 42.124 1.00 25.27 221 LYS A N 1
ATOM 1630 C CA . LYS A 1 241 ? -36.568 -1.938 42.744 1.00 28.35 221 LYS A CA 1
ATOM 1631 C C . LYS A 1 241 ? -37.983 -1.563 43.145 1.00 28.23 221 LYS A C 1
ATOM 1632 O O . LYS A 1 241 ? -38.202 -0.502 43.766 1.00 31.54 221 LYS A O 1
ATOM 1638 N N . ASN A 1 242 ? -38.945 -2.414 42.809 1.00 27.73 222 ASN A N 1
ATOM 1639 C CA . ASN A 1 242 ? -40.359 -2.095 42.938 1.00 27.29 222 ASN A CA 1
ATOM 1640 C C . ASN A 1 242 ? -41.075 -2.862 44.068 1.00 27.16 222 ASN A C 1
ATOM 1641 O O . ASN A 1 242 ? -42.299 -2.942 44.084 1.00 26.79 222 ASN A O 1
ATOM 1646 N N . SER A 1 243 ? -40.317 -3.482 44.963 1.00 29.32 223 SER A N 1
ATOM 1647 C CA . SER A 1 243 ? -40.873 -4.203 46.127 1.00 31.88 223 SER A CA 1
ATOM 1648 C C . SER A 1 243 ? -41.760 -5.388 45.755 1.00 30.51 223 SER A C 1
ATOM 1649 O O . SER A 1 243 ? -42.697 -5.700 46.459 1.00 32.45 223 SER A O 1
ATOM 1652 N N . LEU A 1 244 ? -41.494 -6.048 44.639 1.00 28.11 224 LEU A N 1
ATOM 1653 C CA . LEU A 1 244 ? -42.352 -7.163 44.235 1.00 25.77 224 LEU A CA 1
ATOM 1654 C C . LEU A 1 244 ? -41.742 -8.445 44.720 1.00 24.46 224 LEU A C 1
ATOM 1655 O O . LEU A 1 244 ? -40.544 -8.549 44.783 1.00 25.98 224 LEU A O 1
ATOM 1660 N N . SER A 1 245 ? -42.578 -9.426 45.036 1.00 23.93 225 SER A N 1
ATOM 1661 C CA . SER A 1 245 ? -42.110 -10.763 45.297 1.00 23.16 225 SER A CA 1
ATOM 1662 C C . SER A 1 245 ? -41.521 -11.304 43.982 1.00 22.47 225 SER A C 1
ATOM 1663 O O . SER A 1 245 ? -41.765 -10.745 42.915 1.00 20.97 225 SER A O 1
ATOM 1666 N N . LEU A 1 246 ? -40.754 -12.374 44.074 1.00 20.76 226 LEU A N 1
ATOM 1667 C CA . LEU A 1 246 ? -40.244 -13.016 42.880 1.00 21.64 226 LEU A CA 1
ATOM 1668 C C . LEU A 1 246 ? -41.408 -13.442 41.978 1.00 21.04 226 LEU A C 1
ATOM 1669 O O . LEU A 1 246 ? -41.368 -13.250 40.760 1.00 20.58 226 LEU A O 1
ATOM 1674 N N . GLU A 1 247 ? -42.451 -14.007 42.571 1.00 21.81 227 GLU A N 1
ATOM 1675 C CA . GLU A 1 247 ? -43.624 -14.462 41.813 1.00 24.86 227 GLU A CA 1
ATOM 1676 C C . GLU A 1 247 ? -44.266 -13.308 41.038 1.00 24.45 227 GLU A C 1
ATOM 1677 O O . GLU A 1 247 ? -44.613 -13.453 39.856 1.00 23.44 227 GLU A O 1
ATOM 1683 N N . GLU A 1 248 ? -44.421 -12.166 41.708 1.00 24.75 228 GLU A N 1
ATOM 1684 C CA . GLU A 1 248 ? -45.032 -10.965 41.082 1.00 25.72 228 GLU A CA 1
ATOM 1685 C C . GLU A 1 248 ? -44.129 -10.407 39.978 1.00 22.97 228 GLU A C 1
ATOM 1686 O O . GLU A 1 248 ? -44.611 -10.049 38.906 1.00 23.04 228 GLU A O 1
ATOM 1692 N N . ALA A 1 249 ? -42.820 -10.381 40.227 1.00 21.65 229 ALA A N 1
ATOM 1693 C CA . ALA A 1 249 ? -41.872 -9.882 39.247 1.00 20.70 229 ALA A CA 1
ATOM 1694 C C . ALA A 1 249 ? -41.891 -10.751 37.967 1.00 20.28 229 ALA A C 1
ATOM 1695 O O . ALA A 1 249 ? -41.880 -10.185 36.850 1.00 19.95 229 ALA A O 1
ATOM 1697 N N . LYS A 1 250 ? -41.945 -12.079 38.125 1.00 19.34 230 LYS A N 1
ATOM 1698 C CA . LYS A 1 250 ? -42.020 -12.992 36.964 1.00 19.55 230 LYS A CA 1
ATOM 1699 C C . LYS A 1 250 ? -43.258 -12.728 36.115 1.00 19.03 230 LYS A C 1
ATOM 1700 O O . LYS A 1 250 ? -43.155 -12.711 34.885 1.00 19.22 230 LYS A O 1
ATOM 1706 N N . VAL A 1 251 ? -44.399 -12.514 36.764 1.00 18.56 231 VAL A N 1
ATOM 1707 C CA . VAL A 1 251 ? -45.650 -12.182 36.019 1.00 19.53 231 VAL A CA 1
ATOM 1708 C C . VAL A 1 251 ? -45.495 -10.875 35.230 1.00 19.13 231 VAL A C 1
ATOM 1709 O O . VAL A 1 251 ? -45.796 -10.803 34.030 1.00 18.34 231 VAL A O 1
ATOM 1713 N N . GLN A 1 252 ? -44.964 -9.840 35.885 1.00 19.36 232 GLN A N 1
ATOM 1714 C CA . GLN A 1 252 ? -44.817 -8.549 35.243 1.00 19.22 232 GLN A CA 1
ATOM 1715 C C . GLN A 1 252 ? -43.766 -8.572 34.150 1.00 17.98 232 GLN A C 1
ATOM 1716 O O . GLN A 1 252 ? -43.958 -7.950 33.112 1.00 18.15 232 GLN A O 1
ATOM 1722 N N . LEU A 1 253 ? -42.662 -9.270 34.374 1.00 17.35 233 LEU A N 1
ATOM 1723 C CA . LEU A 1 253 ? -41.665 -9.465 33.330 1.00 17.21 233 LEU A CA 1
ATOM 1724 C C . LEU A 1 253 ? -42.229 -10.212 32.113 1.00 17.59 233 LEU A C 1
ATOM 1725 O O . LEU A 1 253 ? -41.932 -9.846 30.969 1.00 17.08 233 LEU A O 1
ATOM 1730 N N . SER A 1 254 ? -43.045 -11.238 32.353 1.00 18.31 234 SER A N 1
ATOM 1731 C CA A SER A 1 254 ? -43.644 -12.001 31.263 0.60 19.00 234 SER A CA 1
ATOM 1732 C CA B SER A 1 254 ? -43.693 -12.011 31.282 0.40 18.42 234 SER A CA 1
ATOM 1733 C C . SER A 1 254 ? -44.556 -11.121 30.387 1.00 19.28 234 SER A C 1
ATOM 1734 O O . SER A 1 254 ? -44.608 -11.304 29.138 1.00 19.42 234 SER A O 1
ATOM 1739 N N . GLU A 1 255 ? -45.261 -10.180 31.029 1.00 18.56 235 GLU A N 1
ATOM 1740 C CA . GLU A 1 255 ? -46.059 -9.194 30.320 1.00 18.60 235 GLU A CA 1
ATOM 1741 C C . GLU A 1 255 ? -45.196 -8.149 29.577 1.00 18.42 235 GLU A C 1
ATOM 1742 O O . GLU A 1 255 ? -45.465 -7.833 28.400 1.00 18.90 235 GLU A O 1
ATOM 1748 N N . LEU A 1 256 ? -44.165 -7.631 30.237 1.00 18.00 236 LEU A N 1
ATOM 1749 C CA . LEU A 1 256 ? -43.274 -6.674 29.596 1.00 17.93 236 LEU A CA 1
ATOM 1750 C C . LEU A 1 256 ? -42.656 -7.323 28.344 1.00 18.18 236 LEU A C 1
ATOM 1751 O O . LEU A 1 256 ? -42.506 -6.640 27.319 1.00 18.77 236 LEU A O 1
ATOM 1756 N N . ALA A 1 257 ? -42.338 -8.635 28.428 1.00 17.47 237 ALA A N 1
ATOM 1757 C CA . ALA A 1 257 ? -41.771 -9.357 27.271 1.00 17.73 237 ALA A CA 1
ATOM 1758 C C . ALA A 1 257 ? -42.700 -9.459 26.068 1.00 18.60 237 ALA A C 1
ATOM 1759 O O . ALA A 1 257 ? -42.259 -9.844 24.975 1.00 19.56 237 ALA A O 1
ATOM 1761 N N . GLN A 1 258 ? -43.983 -9.127 26.263 1.00 19.44 238 GLN A N 1
ATOM 1762 C CA . GLN A 1 258 ? -44.970 -9.149 25.209 1.00 19.75 238 GLN A CA 1
ATOM 1763 C C . GLN A 1 258 ? -45.481 -7.767 24.838 1.00 21.02 238 GLN A C 1
ATOM 1764 O O . GLN A 1 258 ? -46.567 -7.667 24.241 1.00 21.75 238 GLN A O 1
ATOM 1770 N N . ALA A 1 259 ? -44.730 -6.720 25.172 1.00 20.83 239 ALA A N 1
ATOM 1771 C CA . ALA A 1 259 ? -45.107 -5.316 24.889 1.00 22.43 239 ALA A CA 1
ATOM 1772 C C . ALA A 1 259 ? -45.182 -4.985 23.390 1.00 24.05 239 ALA A C 1
ATOM 1773 O O . ALA A 1 259 ? -45.886 -4.044 22.970 1.00 24.88 239 ALA A O 1
ATOM 1775 N N . GLY A 1 260 ? -44.485 -5.757 22.574 1.00 24.16 240 GLY A N 1
ATOM 1776 C CA . GLY A 1 260 ? -44.425 -5.527 21.135 1.00 26.31 240 GLY A CA 1
ATOM 1777 C C . GLY A 1 260 ? -43.343 -4.548 20.729 1.00 26.80 240 GLY A C 1
ATOM 1778 O O . GLY A 1 260 ? -43.417 -3.921 19.668 1.00 28.23 240 GLY A O 1
ATOM 1779 N N . GLY A 1 261 ? -42.350 -4.383 21.582 1.00 25.95 241 GLY A N 1
ATOM 1780 C CA . GLY A 1 261 ? -41.233 -3.471 21.306 1.00 25.91 241 GLY A CA 1
ATOM 1781 C C . GLY A 1 261 ? -39.956 -4.203 20.953 1.00 24.42 241 GLY A C 1
ATOM 1782 O O . GLY A 1 261 ? -39.898 -5.441 20.996 1.00 23.51 241 GLY A O 1
ATOM 1783 N N . ASP A 1 262 ? -38.920 -3.439 20.617 1.00 23.92 242 ASP A N 1
ATOM 1784 C CA A ASP A 1 262 ? -37.601 -3.960 20.291 0.70 24.44 242 ASP A CA 1
ATOM 1785 C CA B ASP A 1 262 ? -37.666 -4.060 20.251 0.30 23.74 242 ASP A CA 1
ATOM 1786 C C . ASP A 1 262 ? -37.050 -4.840 21.420 1.00 23.23 242 ASP A C 1
ATOM 1787 O O . ASP A 1 262 ? -36.228 -5.731 21.192 1.00 22.37 242 ASP A O 1
ATOM 1796 N N . GLY A 1 263 ? -37.462 -4.514 22.651 1.00 22.49 243 GLY A N 1
ATOM 1797 C CA . GLY A 1 263 ? -36.939 -5.143 23.850 1.00 22.02 243 GLY A CA 1
ATOM 1798 C C . GLY A 1 263 ? -37.538 -6.499 24.179 1.00 21.60 243 GLY A C 1
ATOM 1799 O O . GLY A 1 263 ? -37.073 -7.169 25.108 1.00 19.29 243 GLY A O 1
ATOM 1800 N N . ASP A 1 264 ? -38.542 -6.922 23.401 1.00 22.00 244 ASP A N 1
ATOM 1801 C CA . ASP A 1 264 ? -39.306 -8.119 23.751 1.00 21.78 244 ASP A CA 1
ATOM 1802 C C . ASP A 1 264 ? -38.426 -9.367 23.942 1.00 20.23 244 ASP A C 1
ATOM 1803 O O . ASP A 1 264 ? -38.529 -10.044 24.970 1.00 19.11 244 ASP A O 1
ATOM 1808 N N . ALA A 1 265 ? -37.609 -9.688 22.942 1.00 20.17 245 ALA A N 1
ATOM 1809 C CA . ALA A 1 265 ? -36.735 -10.862 23.032 1.00 20.18 245 ALA A CA 1
ATOM 1810 C C . ALA A 1 265 ? -35.754 -10.805 24.200 1.00 19.41 245 ALA A C 1
ATOM 1811 O O . ALA A 1 265 ? -35.560 -11.808 24.872 1.00 19.42 245 ALA A O 1
ATOM 1813 N N . ALA A 1 266 ? -35.157 -9.643 24.464 1.00 17.90 246 ALA A N 1
ATOM 1814 C CA . ALA A 1 266 ? -34.222 -9.506 25.591 1.00 17.30 246 ALA A CA 1
ATOM 1815 C C . ALA A 1 266 ? -34.928 -9.692 26.926 1.00 16.51 246 ALA A C 1
ATOM 1816 O O . ALA A 1 266 ? -34.410 -10.357 27.836 1.00 15.50 246 ALA A O 1
ATOM 1818 N N . VAL A 1 267 ? -36.091 -9.083 27.083 1.00 16.40 247 VAL A N 1
ATOM 1819 C CA . VAL A 1 267 ? -36.808 -9.254 28.336 1.00 16.33 247 VAL A CA 1
ATOM 1820 C C . VAL A 1 267 ? -37.237 -10.721 28.508 1.00 17.05 247 VAL A C 1
ATOM 1821 O O . VAL A 1 267 ? -37.185 -11.270 29.621 1.00 15.89 247 VAL A O 1
ATOM 1825 N N . LYS A 1 268 ? -37.631 -11.365 27.417 1.00 16.96 248 LYS A N 1
ATOM 1826 C CA . LYS A 1 268 ? -38.001 -12.767 27.494 1.00 18.57 248 LYS A CA 1
ATOM 1827 C C . LYS A 1 268 ? -36.808 -13.607 27.965 1.00 17.96 248 LYS A C 1
ATOM 1828 O O . LYS A 1 268 ? -36.965 -14.510 28.792 1.00 17.27 248 LYS A O 1
ATOM 1834 N N . ALA A 1 269 ? -35.630 -13.311 27.419 1.00 17.11 249 ALA A N 1
ATOM 1835 C CA . ALA A 1 269 ? -34.412 -14.042 27.826 1.00 17.19 249 ALA A CA 1
ATOM 1836 C C . ALA A 1 269 ? -34.150 -13.846 29.322 1.00 15.68 249 ALA A C 1
ATOM 1837 O O . ALA A 1 269 ? -33.787 -14.776 30.035 1.00 16.29 249 ALA A O 1
ATOM 1839 N N . LEU A 1 270 ? -34.397 -12.646 29.799 1.00 15.55 250 LEU A N 1
ATOM 1840 C CA . LEU A 1 270 ? -34.231 -12.324 31.196 1.00 15.87 250 LEU A CA 1
ATOM 1841 C C . LEU A 1 270 ? -35.161 -13.130 32.075 1.00 15.65 250 LEU A C 1
ATOM 1842 O O . LEU A 1 270 ? -34.709 -13.751 33.042 1.00 14.92 250 LEU A O 1
ATOM 1847 N N . VAL A 1 271 ? -36.451 -13.140 31.737 1.00 15.83 251 VAL A N 1
ATOM 1848 C CA . VAL A 1 271 ? -37.398 -13.835 32.583 1.00 16.79 251 VAL A CA 1
ATOM 1849 C C . VAL A 1 271 ? -37.187 -15.354 32.488 1.00 16.79 251 VAL A C 1
ATOM 1850 O O . VAL A 1 271 ? -37.349 -16.062 33.502 1.00 17.70 251 VAL A O 1
ATOM 1854 N N . ASP A 1 272 ? -36.794 -15.862 31.319 1.00 17.23 252 ASP A N 1
ATOM 1855 C CA . ASP A 1 272 ? -36.550 -17.279 31.147 1.00 17.90 252 ASP A CA 1
ATOM 1856 C C . ASP A 1 272 ? -35.353 -17.699 32.030 1.00 16.78 252 ASP A C 1
ATOM 1857 O O . ASP A 1 272 ? -35.378 -18.767 32.654 1.00 16.72 252 ASP A O 1
ATOM 1862 N N . PHE A 1 273 ? -34.332 -16.842 32.090 1.00 16.08 253 PHE A N 1
ATOM 1863 C CA . PHE A 1 273 ? -33.181 -17.063 32.978 1.00 15.79 253 PHE A CA 1
ATOM 1864 C C . PHE A 1 273 ? -33.598 -17.076 34.470 1.00 16.37 253 PHE A C 1
ATOM 1865 O O . PHE A 1 273 ? -33.240 -18.004 35.226 1.00 16.65 253 PHE A O 1
ATOM 1873 N N . VAL A 1 274 ? -34.341 -16.050 34.885 1.00 16.50 254 VAL A N 1
ATOM 1874 C CA . VAL A 1 274 ? -34.810 -15.964 36.274 1.00 17.41 254 VAL A CA 1
ATOM 1875 C C . VAL A 1 274 ? -35.604 -17.237 36.660 1.00 18.13 254 VAL A C 1
ATOM 1876 O O . VAL A 1 274 ? -35.378 -17.806 37.709 1.00 17.05 254 VAL A O 1
ATOM 1880 N N . GLU A 1 275 ? -36.479 -17.690 35.779 1.00 19.07 255 GLU A N 1
ATOM 1881 C CA . GLU A 1 275 ? -37.324 -18.852 36.042 1.00 20.46 255 GLU A CA 1
ATOM 1882 C C . GLU A 1 275 ? -36.536 -20.157 36.131 1.00 19.62 255 GLU A C 1
ATOM 1883 O O . GLU A 1 275 ? -36.934 -21.053 36.864 1.00 21.00 255 GLU A O 1
ATOM 1889 N N . SER A 1 276 ? -35.404 -20.248 35.432 1.00 18.03 256 SER A N 1
ATOM 1890 C CA . SER A 1 276 ? -34.580 -21.468 35.439 1.00 17.61 256 SER A CA 1
ATOM 1891 C C . SER A 1 276 ? -33.495 -21.509 36.539 1.00 17.36 256 SER A C 1
ATOM 1892 O O . SER A 1 276 ? -32.701 -22.460 36.582 1.00 17.60 256 SER A O 1
ATOM 1895 N N . SER A 1 277 ? -33.404 -20.477 37.379 1.00 17.50 257 SER A N 1
ATOM 1896 C CA . SER A 1 277 ? -32.333 -20.398 38.379 1.00 17.08 257 SER A CA 1
ATOM 1897 C C . SER A 1 277 ? -32.531 -21.510 39.410 1.00 17.54 257 SER A C 1
ATOM 1898 O O . SER A 1 277 ? -33.660 -21.793 39.816 1.00 17.28 257 SER A O 1
ATOM 1901 N N . GLN A 1 278 ? -31.456 -22.140 39.807 1.00 17.47 258 GLN A N 1
ATOM 1902 C CA . GLN A 1 278 ? -31.480 -23.135 40.881 1.00 19.09 258 GLN A CA 1
ATOM 1903 C C . GLN A 1 278 ? -30.826 -22.635 42.184 1.00 17.93 258 GLN A C 1
ATOM 1904 O O . GLN A 1 278 ? -31.364 -22.846 43.269 1.00 18.13 258 GLN A O 1
ATOM 1910 N N . ARG A 1 279 ? -29.680 -21.966 42.081 1.00 16.72 259 ARG A N 1
ATOM 1911 C CA . ARG A 1 279 ? -29.119 -21.276 43.240 1.00 15.79 259 ARG A CA 1
ATOM 1912 C C . ARG A 1 279 ? -29.808 -19.970 43.608 1.00 15.25 259 ARG A C 1
ATOM 1913 O O . ARG A 1 279 ? -29.529 -19.429 44.679 1.00 15.29 259 ARG A O 1
ATOM 1921 N N . GLY A 1 280 ? -30.708 -19.463 42.753 1.00 14.74 260 GLY A N 1
ATOM 1922 C CA . GLY A 1 280 ? -31.316 -18.151 42.934 1.00 15.05 260 GLY A CA 1
ATOM 1923 C C . GLY A 1 280 ? -30.468 -17.089 42.257 1.00 14.65 260 GLY A C 1
ATOM 1924 O O . GLY A 1 280 ? -29.295 -17.341 41.935 1.00 13.89 260 GLY A O 1
ATOM 1925 N N . ILE A 1 281 ? -31.053 -15.905 42.103 1.00 14.58 261 ILE A N 1
ATOM 1926 C CA . ILE A 1 281 ? -30.356 -14.759 41.531 1.00 14.78 261 ILE A CA 1
ATOM 1927 C C . ILE A 1 281 ? -29.789 -13.844 42.613 1.00 15.67 261 ILE A C 1
ATOM 1928 O O . ILE A 1 281 ? -30.292 -13.805 43.750 1.00 15.80 261 ILE A O 1
ATOM 1933 N N . ILE A 1 282 ? -28.711 -13.145 42.296 1.00 15.55 262 ILE A N 1
ATOM 1934 C CA . ILE A 1 282 ? -28.194 -12.136 43.181 1.00 16.64 262 ILE A CA 1
ATOM 1935 C C . ILE A 1 282 ? -29.244 -11.050 43.528 1.00 18.20 262 ILE A C 1
ATOM 1936 O O . ILE A 1 282 ? -30.085 -10.717 42.700 1.00 17.13 262 ILE A O 1
ATOM 1941 N N . ARG A 1 283 ? -29.165 -10.562 44.776 1.00 20.52 263 ARG A N 1
ATOM 1942 C CA . ARG A 1 283 ? -30.015 -9.481 45.294 1.00 24.66 263 ARG A CA 1
ATOM 1943 C C . ARG A 1 283 ? -29.192 -8.461 46.062 1.00 26.50 263 ARG A C 1
ATOM 1944 O O . ARG A 1 283 ? -29.604 -7.302 46.114 1.00 25.67 263 ARG A O 1
ATOM 1953 N N . SER B 1 23 ? 28.880 -23.089 32.394 1.00 42.10 3 SER B N 1
ATOM 1954 C CA . SER B 1 23 ? 28.140 -22.145 31.500 1.00 40.66 3 SER B CA 1
ATOM 1955 C C . SER B 1 23 ? 27.317 -21.142 32.325 1.00 37.49 3 SER B C 1
ATOM 1956 O O . SER B 1 23 ? 26.461 -21.544 33.141 1.00 36.89 3 SER B O 1
ATOM 1958 N N . ARG B 1 24 ? 27.552 -19.841 32.114 1.00 34.03 4 ARG B N 1
ATOM 1959 C CA . ARG B 1 24 ? 26.602 -18.829 32.620 1.00 28.67 4 ARG B CA 1
ATOM 1960 C C . ARG B 1 24 ? 25.224 -18.946 31.927 1.00 24.31 4 ARG B C 1
ATOM 1961 O O . ARG B 1 24 ? 24.197 -18.676 32.565 1.00 22.11 4 ARG B O 1
ATOM 1969 N N . ILE B 1 25 ? 25.222 -19.306 30.643 1.00 22.06 5 ILE B N 1
ATOM 1970 C CA . ILE B 1 25 ? 23.977 -19.616 29.902 1.00 20.74 5 ILE B CA 1
ATOM 1971 C C . ILE B 1 25 ? 23.829 -21.135 29.770 1.00 20.16 5 ILE B C 1
ATOM 1972 O O . ILE B 1 25 ? 24.678 -21.806 29.169 1.00 19.10 5 ILE B O 1
ATOM 1977 N N . HIS B 1 26 ? 22.786 -21.687 30.380 1.00 18.78 6 HIS B N 1
ATOM 1978 C CA . HIS B 1 26 ? 22.574 -23.118 30.353 1.00 19.65 6 HIS B CA 1
ATOM 1979 C C . HIS B 1 26 ? 22.410 -23.588 28.928 1.00 20.24 6 HIS B C 1
ATOM 1980 O O . HIS B 1 26 ? 21.820 -22.881 28.123 1.00 19.90 6 HIS B O 1
ATOM 1987 N N . PRO B 1 27 ? 22.951 -24.786 28.575 1.00 21.81 7 PRO B N 1
ATOM 1988 C CA . PRO B 1 27 ? 22.879 -25.170 27.155 1.00 22.12 7 PRO B CA 1
ATOM 1989 C C . PRO B 1 27 ? 21.470 -25.382 26.639 1.00 22.38 7 PRO B C 1
ATOM 1990 O O . PRO B 1 27 ? 21.292 -25.351 25.430 1.00 22.82 7 PRO B O 1
ATOM 1994 N N . THR B 1 28 ? 20.490 -25.599 27.537 1.00 20.81 8 THR B N 1
ATOM 1995 C CA . THR B 1 28 ? 19.088 -25.728 27.143 1.00 20.63 8 THR B CA 1
ATOM 1996 C C . THR B 1 28 ? 18.304 -24.395 27.089 1.00 19.71 8 THR B C 1
ATOM 1997 O O . THR B 1 28 ? 17.137 -24.367 26.671 1.00 19.65 8 THR B O 1
ATOM 2001 N N . ALA B 1 29 ? 18.927 -23.301 27.514 1.00 18.49 9 ALA B N 1
ATOM 2002 C CA . ALA B 1 29 ? 18.313 -21.972 27.349 1.00 18.17 9 ALA B CA 1
ATOM 2003 C C . ALA B 1 29 ? 18.369 -21.591 25.888 1.00 18.79 9 ALA B C 1
ATOM 2004 O O . ALA B 1 29 ? 19.269 -22.030 25.149 1.00 19.75 9 ALA B O 1
ATOM 2006 N N . ILE B 1 30 ? 17.387 -20.807 25.445 1.00 17.87 10 ILE B N 1
ATOM 2007 C CA . ILE B 1 30 ? 17.315 -20.348 24.069 1.00 17.55 10 ILE B CA 1
ATOM 2008 C C . ILE B 1 30 ? 17.475 -18.829 24.117 1.00 17.58 10 ILE B C 1
ATOM 2009 O O . ILE B 1 30 ? 16.630 -18.138 24.686 1.00 16.93 10 ILE B O 1
ATOM 2014 N N . ILE B 1 31 ? 18.599 -18.336 23.592 1.00 17.96 11 ILE B N 1
ATOM 2015 C CA . ILE B 1 31 ? 18.853 -16.900 23.485 1.00 18.21 11 ILE B CA 1
ATOM 2016 C C . ILE B 1 31 ? 18.657 -16.575 22.023 1.00 19.40 11 ILE B C 1
ATOM 2017 O O . ILE B 1 31 ? 19.491 -16.929 21.198 1.00 18.89 11 ILE B O 1
ATOM 2022 N N . GLU B 1 32 ? 17.522 -15.970 21.673 1.00 19.21 12 GLU B N 1
ATOM 2023 C CA . GLU B 1 32 ? 17.238 -15.680 20.260 1.00 20.96 12 GLU B CA 1
ATOM 2024 C C . GLU B 1 32 ? 18.243 -14.659 19.700 1.00 20.03 12 GLU B C 1
ATOM 2025 O O . GLU B 1 32 ? 18.575 -13.661 20.378 1.00 17.75 12 GLU B O 1
ATOM 2031 N N . PRO B 1 33 ? 18.743 -14.897 18.455 1.00 20.71 13 PRO B N 1
ATOM 2032 C CA . PRO B 1 33 ? 19.612 -13.918 17.830 1.00 21.46 13 PRO B CA 1
ATOM 2033 C C . PRO B 1 33 ? 18.988 -12.532 17.888 1.00 19.65 13 PRO B C 1
ATOM 2034 O O . PRO B 1 33 ? 17.813 -12.366 17.534 1.00 19.39 13 PRO B O 1
ATOM 2038 N N . GLY B 1 34 ? 19.785 -11.592 18.375 1.00 18.40 14 GLY B N 1
ATOM 2039 C CA . GLY B 1 34 ? 19.399 -10.193 18.578 1.00 19.19 14 GLY B CA 1
ATOM 2040 C C . GLY B 1 34 ? 19.364 -9.825 20.057 1.00 16.79 14 GLY B C 1
ATOM 2041 O O . GLY B 1 34 ? 19.497 -8.658 20.434 1.00 15.80 14 GLY B O 1
ATOM 2042 N N . ALA B 1 35 ? 19.144 -10.805 20.931 1.00 16.05 15 ALA B N 1
ATOM 2043 C CA . ALA B 1 35 ? 19.191 -10.526 22.374 1.00 15.32 15 ALA B CA 1
ATOM 2044 C C . ALA B 1 35 ? 20.570 -10.024 22.784 1.00 15.90 15 ALA B C 1
ATOM 2045 O O . ALA B 1 35 ? 21.585 -10.611 22.363 1.00 16.31 15 ALA B O 1
ATOM 2047 N N . GLN B 1 36 ? 20.615 -8.974 23.610 1.00 15.83 16 GLN B N 1
ATOM 2048 C CA . GLN B 1 36 ? 21.887 -8.366 24.010 1.00 17.62 16 GLN B CA 1
ATOM 2049 C C . GLN B 1 36 ? 22.078 -8.575 25.502 1.00 16.80 16 GLN B C 1
ATOM 2050 O O . GLN B 1 36 ? 21.428 -7.889 26.290 1.00 16.38 16 GLN B O 1
ATOM 2056 N N . LEU B 1 37 ? 22.938 -9.536 25.880 1.00 16.20 17 LEU B N 1
ATOM 2057 C CA . LEU B 1 37 ? 23.147 -9.891 27.291 1.00 16.23 17 LEU B CA 1
ATOM 2058 C C . LEU B 1 37 ? 24.566 -9.528 27.661 1.00 16.32 17 LEU B C 1
ATOM 2059 O O . LEU B 1 37 ? 25.507 -9.893 26.928 1.00 16.98 17 LEU B O 1
ATOM 2064 N N . HIS B 1 38 ? 24.737 -8.810 28.762 1.00 16.22 18 HIS B N 1
ATOM 2065 C CA . HIS B 1 38 ? 26.092 -8.579 29.289 1.00 17.10 18 HIS B CA 1
ATOM 2066 C C . HIS B 1 38 ? 26.757 -9.938 29.496 1.00 17.76 18 HIS B C 1
ATOM 2067 O O . HIS B 1 38 ? 26.093 -10.909 29.828 1.00 16.85 18 HIS B O 1
ATOM 2074 N N . GLU B 1 39 ? 28.090 -10.020 29.339 1.00 18.82 19 GLU B N 1
ATOM 2075 C CA . GLU B 1 39 ? 28.819 -11.280 29.575 1.00 19.80 19 GLU B CA 1
ATOM 2076 C C . GLU B 1 39 ? 28.584 -11.922 30.959 1.00 20.10 19 GLU B C 1
ATOM 2077 O O . GLU B 1 39 ? 28.655 -13.146 31.083 1.00 20.84 19 GLU B O 1
ATOM 2079 N N . THR B 1 40 ? 28.232 -11.116 31.966 1.00 18.68 20 THR B N 1
ATOM 2080 C CA . THR B 1 40 ? 27.986 -11.603 33.318 1.00 18.04 20 THR B CA 1
ATOM 2081 C C . THR B 1 40 ? 26.559 -12.101 33.597 1.00 17.81 20 THR B C 1
ATOM 2082 O O . THR B 1 40 ? 26.299 -12.600 34.685 1.00 18.00 20 THR B O 1
ATOM 2086 N N . VAL B 1 41 ? 25.657 -11.997 32.616 1.00 17.16 21 VAL B N 1
ATOM 2087 C CA . VAL B 1 41 ? 24.244 -12.443 32.786 1.00 17.10 21 VAL B CA 1
ATOM 2088 C C . VAL B 1 41 ? 24.186 -13.966 32.816 1.00 17.18 21 VAL B C 1
ATOM 2089 O O . VAL B 1 41 ? 24.876 -14.624 32.018 1.00 17.28 21 VAL B O 1
ATOM 2093 N N . GLU B 1 42 ? 23.405 -14.522 33.762 1.00 17.45 22 GLU B N 1
ATOM 2094 C CA . GLU B 1 42 ? 23.282 -15.955 33.923 1.00 18.26 22 GLU B CA 1
ATOM 2095 C C . GLU B 1 42 ? 21.868 -16.322 33.551 1.00 16.95 22 GLU B C 1
ATOM 2096 O O . GLU B 1 42 ? 20.919 -15.598 33.912 1.00 16.40 22 GLU B O 1
ATOM 2102 N N . VAL B 1 43 ? 21.727 -17.408 32.807 1.00 16.23 23 VAL B N 1
ATOM 2103 C CA . VAL B 1 43 ? 20.397 -17.866 32.323 1.00 15.54 23 VAL B CA 1
ATOM 2104 C C . VAL B 1 43 ? 20.246 -19.359 32.530 1.00 16.32 23 VAL B C 1
ATOM 2105 O O . VAL B 1 43 ? 21.057 -20.159 32.024 1.00 17.29 23 VAL B O 1
ATOM 2109 N N . GLY B 1 44 ? 19.208 -19.737 33.273 1.00 16.05 24 GLY B N 1
ATOM 2110 C CA . GLY B 1 44 ? 19.031 -21.113 33.697 1.00 16.47 24 GLY B CA 1
ATOM 2111 C C . GLY B 1 44 ? 18.377 -22.014 32.647 1.00 16.66 24 GLY B C 1
ATOM 2112 O O . GLY B 1 44 ? 18.009 -21.583 31.563 1.00 15.89 24 GLY B O 1
ATOM 2113 N N . PRO B 1 45 ? 18.198 -23.285 32.997 1.00 16.66 25 PRO B N 1
ATOM 2114 C CA . PRO B 1 45 ? 17.686 -24.261 32.034 1.00 16.82 25 PRO B CA 1
ATOM 2115 C C . PRO B 1 45 ? 16.299 -23.947 31.538 1.00 16.34 25 PRO B C 1
ATOM 2116 O O . PRO B 1 45 ? 15.428 -23.483 32.290 1.00 16.59 25 PRO B O 1
ATOM 2120 N N . TYR B 1 46 ? 16.095 -24.194 30.260 1.00 16.53 26 TYR B N 1
ATOM 2121 C CA . TYR B 1 46 ? 14.764 -24.071 29.658 1.00 17.14 26 TYR B CA 1
ATOM 2122 C C . TYR B 1 46 ? 14.176 -22.661 29.681 1.00 16.58 26 TYR B C 1
ATOM 2123 O O . TYR B 1 46 ? 12.984 -22.519 29.445 1.00 19.47 26 TYR B O 1
ATOM 2132 N N . ALA B 1 47 ? 14.993 -21.644 29.893 1.00 15.72 27 ALA B N 1
ATOM 2133 C CA . ALA B 1 47 ? 14.577 -20.238 29.833 1.00 15.38 27 ALA B CA 1
ATOM 2134 C C . ALA B 1 47 ? 14.779 -19.738 28.399 1.00 14.86 27 ALA B C 1
ATOM 2135 O O . ALA B 1 47 ? 15.626 -20.276 27.644 1.00 15.71 27 ALA B O 1
ATOM 2137 N N . ILE B 1 48 ? 13.979 -18.753 28.007 1.00 15.17 28 ILE B N 1
ATOM 2138 C CA . ILE B 1 48 ? 14.033 -18.161 26.663 1.00 14.79 28 ILE B CA 1
ATOM 2139 C C . ILE B 1 48 ? 14.205 -16.672 26.794 1.00 14.68 28 ILE B C 1
ATOM 2140 O O . ILE B 1 48 ? 13.512 -16.023 27.643 1.00 13.85 28 ILE B O 1
ATOM 2145 N N . VAL B 1 49 ? 15.092 -16.116 25.986 1.00 14.14 29 VAL B N 1
ATOM 2146 C CA . VAL B 1 49 ? 15.265 -14.667 25.949 1.00 14.29 29 VAL B CA 1
ATOM 2147 C C . VAL B 1 49 ? 15.053 -14.222 24.531 1.00 14.72 29 VAL B C 1
ATOM 2148 O O . VAL B 1 49 ? 15.740 -14.695 23.621 1.00 15.72 29 VAL B O 1
ATOM 2152 N N . GLY B 1 50 ? 14.115 -13.309 24.328 1.00 14.10 30 GLY B N 1
ATOM 2153 C CA . GLY B 1 50 ? 13.736 -12.896 22.983 1.00 15.00 30 GLY B CA 1
ATOM 2154 C C . GLY B 1 50 ? 14.696 -11.932 22.293 1.00 15.07 30 GLY B C 1
ATOM 2155 O O . GLY B 1 50 ? 15.579 -11.323 22.916 1.00 15.66 30 GLY B O 1
ATOM 2156 N N . SER B 1 51 ? 14.540 -11.832 20.986 1.00 15.52 31 SER B N 1
ATOM 2157 C CA . SER B 1 51 ? 15.442 -11.079 20.123 1.00 17.29 31 SER B CA 1
ATOM 2158 C C . SER B 1 51 ? 15.526 -9.586 20.377 1.00 16.41 31 SER B C 1
ATOM 2159 O O . SER B 1 51 ? 16.486 -8.978 19.949 1.00 17.84 31 SER B O 1
ATOM 2162 N N . ASN B 1 52 ? 14.538 -8.998 21.048 1.00 16.27 32 ASN B N 1
ATOM 2163 C CA . ASN B 1 52 ? 14.503 -7.551 21.308 1.00 16.09 32 ASN B CA 1
ATOM 2164 C C . ASN B 1 52 ? 14.749 -7.225 22.782 1.00 15.43 32 ASN B C 1
ATOM 2165 O O . ASN B 1 52 ? 14.473 -6.113 23.222 1.00 15.34 32 ASN B O 1
ATOM 2170 N N . VAL B 1 53 ? 15.340 -8.170 23.528 1.00 14.63 33 VAL B N 1
ATOM 2171 C CA . VAL B 1 53 ? 15.643 -7.975 24.930 1.00 14.15 33 VAL B CA 1
ATOM 2172 C C . VAL B 1 53 ? 17.092 -7.532 25.126 1.00 14.51 33 VAL B C 1
ATOM 2173 O O . VAL B 1 53 ? 17.992 -8.037 24.455 1.00 14.57 33 VAL B O 1
ATOM 2177 N N . THR B 1 54 ? 17.311 -6.589 26.049 1.00 13.84 34 THR B N 1
ATOM 2178 C CA A THR B 1 54 ? 18.632 -6.179 26.453 0.50 13.98 34 THR B CA 1
ATOM 2179 C CA B THR B 1 54 ? 18.688 -6.311 26.501 0.50 14.34 34 THR B CA 1
ATOM 2180 C C . THR B 1 54 ? 18.724 -6.409 27.992 1.00 13.85 34 THR B C 1
ATOM 2181 O O . THR B 1 54 ? 17.787 -6.015 28.704 1.00 13.64 34 THR B O 1
ATOM 2188 N N . ILE B 1 55 ? 19.804 -6.990 28.494 1.00 14.24 35 ILE B N 1
ATOM 2189 C CA . ILE B 1 55 ? 19.934 -7.330 29.906 1.00 14.01 35 ILE B CA 1
ATOM 2190 C C . ILE B 1 55 ? 21.320 -6.892 30.376 1.00 14.41 35 ILE B C 1
ATOM 2191 O O . ILE B 1 55 ? 22.341 -7.305 29.806 1.00 15.67 35 ILE B O 1
ATOM 2196 N N . GLY B 1 56 ? 21.333 -6.113 31.448 1.00 13.82 36 GLY B N 1
ATOM 2197 C CA . GLY B 1 56 ? 22.570 -5.602 32.020 1.00 14.03 36 GLY B CA 1
ATOM 2198 C C . GLY B 1 56 ? 23.270 -6.532 32.988 1.00 14.15 36 GLY B C 1
ATOM 2199 O O . GLY B 1 56 ? 22.784 -7.599 33.323 1.00 13.44 36 GLY B O 1
ATOM 2200 N N . ALA B 1 57 ? 24.461 -6.088 33.401 1.00 14.11 37 ALA B N 1
ATOM 2201 C CA . ALA B 1 57 ? 25.417 -6.904 34.162 1.00 14.59 37 ALA B CA 1
ATOM 2202 C C . ALA B 1 57 ? 24.842 -7.532 35.447 1.00 14.50 37 ALA B C 1
ATOM 2203 O O . ALA B 1 57 ? 24.113 -6.875 36.237 1.00 13.88 37 ALA B O 1
ATOM 2205 N N . ARG B 1 58 ? 25.193 -8.805 35.623 1.00 15.20 38 ARG B N 1
ATOM 2206 C CA . ARG B 1 58 ? 25.021 -9.522 36.883 1.00 15.66 38 ARG B CA 1
ATOM 2207 C C . ARG B 1 58 ? 23.578 -9.873 37.147 1.00 15.53 38 ARG B C 1
ATOM 2208 O O . ARG B 1 58 ? 23.271 -10.451 38.187 1.00 16.27 38 ARG B O 1
ATOM 2216 N N . THR B 1 59 ? 22.694 -9.600 36.186 1.00 14.75 39 THR B N 1
ATOM 2217 C CA . THR B 1 59 ? 21.315 -10.076 36.284 1.00 14.12 39 THR B CA 1
ATOM 2218 C C . THR B 1 59 ? 21.257 -11.610 36.069 1.00 14.73 39 THR B C 1
ATOM 2219 O O . THR B 1 59 ? 21.979 -12.166 35.193 1.00 13.72 39 THR B O 1
ATOM 2223 N N . THR B 1 60 ? 20.428 -12.290 36.881 1.00 14.28 40 THR B N 1
ATOM 2224 C CA . THR B 1 60 ? 20.214 -13.710 36.723 1.00 15.44 40 THR B CA 1
ATOM 2225 C C . THR B 1 60 ? 18.756 -14.004 36.391 1.00 14.48 40 THR B C 1
ATOM 2226 O O . THR B 1 60 ? 17.818 -13.383 36.912 1.00 14.54 40 THR B O 1
ATOM 2230 N N . ILE B 1 61 ? 18.596 -14.957 35.510 1.00 14.97 41 ILE B N 1
ATOM 2231 C CA . ILE B 1 61 ? 17.269 -15.411 35.024 1.00 14.82 41 ILE B CA 1
ATOM 2232 C C . ILE B 1 61 ? 17.139 -16.887 35.370 1.00 14.88 41 ILE B C 1
ATOM 2233 O O . ILE B 1 61 ? 17.953 -17.728 34.933 1.00 16.09 41 ILE B O 1
ATOM 2238 N N . GLY B 1 62 ? 16.109 -17.240 36.123 1.00 14.88 42 GLY B N 1
ATOM 2239 C CA . GLY B 1 62 ? 15.899 -18.639 36.564 1.00 15.36 42 GLY B CA 1
ATOM 2240 C C . GLY B 1 62 ? 15.310 -19.543 35.486 1.00 15.50 42 GLY B C 1
ATOM 2241 O O . GLY B 1 62 ? 14.821 -19.067 34.417 1.00 15.52 42 GLY B O 1
ATOM 2242 N N . SER B 1 63 ? 15.282 -20.841 35.797 1.00 15.22 43 SER B N 1
ATOM 2243 C CA . SER B 1 63 ? 14.796 -21.852 34.852 1.00 15.39 43 SER B CA 1
ATOM 2244 C C . SER B 1 63 ? 13.347 -21.579 34.398 1.00 14.45 43 SER B C 1
ATOM 2245 O O . SER B 1 63 ? 12.529 -21.030 35.128 1.00 13.71 43 SER B O 1
ATOM 2248 N N . HIS B 1 64 ? 13.060 -21.940 33.154 1.00 14.41 44 HIS B N 1
ATOM 2249 C CA . HIS B 1 64 ? 11.688 -21.897 32.615 1.00 15.30 44 HIS B CA 1
ATOM 2250 C C . HIS B 1 64 ? 11.119 -20.505 32.420 1.00 15.45 44 HIS B C 1
ATOM 2251 O O . HIS B 1 64 ? 9.959 -20.365 31.986 1.00 17.85 44 HIS B O 1
ATOM 2258 N N . SER B 1 65 ? 11.903 -19.466 32.645 1.00 14.11 45 SER B N 1
ATOM 2259 C CA . SER B 1 65 ? 11.379 -18.097 32.476 1.00 13.46 45 SER B CA 1
ATOM 2260 C C . SER B 1 65 ? 11.393 -17.683 30.994 1.00 12.88 45 SER B C 1
ATOM 2261 O O . SER B 1 65 ? 12.222 -18.170 30.200 1.00 12.70 45 SER B O 1
ATOM 2264 N N . VAL B 1 66 ? 10.502 -16.785 30.611 1.00 12.34 46 VAL B N 1
ATOM 2265 C CA . VAL B 1 66 ? 10.441 -16.283 29.230 1.00 12.79 46 VAL B CA 1
ATOM 2266 C C . VAL B 1 66 ? 10.504 -14.738 29.259 1.00 12.24 46 VAL B C 1
ATOM 2267 O O . VAL B 1 66 ? 9.603 -14.065 29.811 1.00 12.86 46 VAL B O 1
ATOM 2271 N N . ILE B 1 67 ? 11.608 -14.206 28.750 1.00 12.06 47 ILE B N 1
ATOM 2272 C CA . ILE B 1 67 ? 11.879 -12.776 28.738 1.00 12.31 47 ILE B CA 1
ATOM 2273 C C . ILE B 1 67 ? 11.696 -12.357 27.252 1.00 13.41 47 ILE B C 1
ATOM 2274 O O . ILE B 1 67 ? 12.361 -12.913 26.367 1.00 13.70 47 ILE B O 1
ATOM 2279 N N . GLU B 1 68 ? 10.748 -11.479 26.979 1.00 13.64 48 GLU B N 1
ATOM 2280 C CA . GLU B 1 68 ? 10.356 -11.159 25.576 1.00 14.46 48 GLU B CA 1
ATOM 2281 C C . GLU B 1 68 ? 9.995 -9.694 25.466 1.00 13.60 48 GLU B C 1
ATOM 2282 O O . GLU B 1 68 ? 10.187 -8.959 26.389 1.00 12.47 48 GLU B O 1
ATOM 2288 N N . GLY B 1 69 ? 9.486 -9.286 24.319 1.00 13.64 49 GLY B N 1
ATOM 2289 C CA . GLY B 1 69 ? 9.129 -7.901 24.096 1.00 13.32 49 GLY B CA 1
ATOM 2290 C C . GLY B 1 69 ? 10.305 -7.016 23.767 1.00 13.03 49 GLY B C 1
ATOM 2291 O O . GLY B 1 69 ? 11.449 -7.481 23.770 1.00 13.87 49 GLY B O 1
ATOM 2292 N N . HIS B 1 70 ? 10.038 -5.729 23.564 1.00 13.22 50 HIS B N 1
ATOM 2293 C CA . HIS B 1 70 ? 11.070 -4.706 23.453 1.00 14.00 50 HIS B CA 1
ATOM 2294 C C . HIS B 1 70 ? 11.383 -4.244 24.878 1.00 13.58 50 HIS B C 1
ATOM 2295 O O . HIS B 1 70 ? 10.795 -3.283 25.423 1.00 14.11 50 HIS B O 1
ATOM 2302 N N . THR B 1 71 ? 12.274 -5.010 25.506 1.00 13.08 51 THR B N 1
ATOM 2303 C CA . THR B 1 71 ? 12.449 -5.021 26.961 1.00 12.81 51 THR B CA 1
ATOM 2304 C C . THR B 1 71 ? 13.897 -4.755 27.337 1.00 12.93 51 THR B C 1
ATOM 2305 O O . THR B 1 71 ? 14.796 -5.400 26.771 1.00 13.82 51 THR B O 1
ATOM 2309 N N . THR B 1 72 ? 14.096 -3.792 28.234 1.00 12.37 52 THR B N 1
ATOM 2310 C CA . THR B 1 72 ? 15.416 -3.399 28.752 1.00 13.13 52 THR B CA 1
ATOM 2311 C C . THR B 1 72 ? 15.422 -3.732 30.241 1.00 12.54 52 THR B C 1
ATOM 2312 O O . THR B 1 72 ? 14.551 -3.250 30.959 1.00 13.01 52 THR B O 1
ATOM 2316 N N . ILE B 1 73 ? 16.372 -4.551 30.685 1.00 11.66 53 ILE B N 1
ATOM 2317 C CA . ILE B 1 73 ? 16.548 -4.952 32.059 1.00 11.54 53 ILE B CA 1
ATOM 2318 C C . ILE B 1 73 ? 17.939 -4.506 32.521 1.00 11.56 53 ILE B C 1
ATOM 2319 O O . ILE B 1 73 ? 18.916 -4.655 31.787 1.00 11.67 53 ILE B O 1
ATOM 2324 N N . GLY B 1 74 ? 17.965 -3.925 33.709 1.00 11.74 54 GLY B N 1
ATOM 2325 C CA . GLY B 1 74 ? 19.175 -3.384 34.338 1.00 12.20 54 GLY B CA 1
ATOM 2326 C C . GLY B 1 74 ? 20.026 -4.452 34.992 1.00 12.17 54 GLY B C 1
ATOM 2327 O O . GLY B 1 74 ? 20.071 -5.614 34.548 1.00 11.98 54 GLY B O 1
ATOM 2328 N N . GLU B 1 75 ? 20.782 -4.003 35.982 1.00 12.66 55 GLU B N 1
ATOM 2329 C CA . GLU B 1 75 ? 21.837 -4.770 36.582 1.00 13.63 55 GLU B CA 1
ATOM 2330 C C . GLU B 1 75 ? 21.424 -5.387 37.941 1.00 13.25 55 GLU B C 1
ATOM 2331 O O . GLU B 1 75 ? 20.602 -4.801 38.656 1.00 12.53 55 GLU B O 1
ATOM 2337 N N . ASP B 1 76 ? 22.013 -6.535 38.275 1.00 13.43 56 ASP B N 1
ATOM 2338 C CA . ASP B 1 76 ? 21.867 -7.117 39.616 1.00 14.24 56 ASP B CA 1
ATOM 2339 C C . ASP B 1 76 ? 20.434 -7.544 39.939 1.00 13.50 56 ASP B C 1
ATOM 2340 O O . ASP B 1 76 ? 20.043 -7.611 41.114 1.00 13.71 56 ASP B O 1
ATOM 2345 N N . ASN B 1 77 ? 19.638 -7.793 38.910 1.00 13.08 57 ASN B N 1
ATOM 2346 C CA . ASN B 1 77 ? 18.285 -8.322 39.089 1.00 13.01 57 ASN B CA 1
ATOM 2347 C C . ASN B 1 77 ? 18.273 -9.830 39.317 1.00 14.24 57 ASN B C 1
ATOM 2348 O O . ASN B 1 77 ? 19.078 -10.545 38.722 1.00 15.24 57 ASN B O 1
ATOM 2353 N N . ARG B 1 78 ? 17.402 -10.304 40.197 1.00 14.43 58 ARG B N 1
ATOM 2354 C CA . ARG B 1 78 ? 17.272 -11.736 40.498 1.00 15.56 58 ARG B CA 1
ATOM 2355 C C . ARG B 1 78 ? 15.867 -12.158 40.060 1.00 14.92 58 ARG B C 1
ATOM 2356 O O . ARG B 1 78 ? 14.900 -11.952 40.786 1.00 15.06 58 ARG B O 1
ATOM 2364 N N . ILE B 1 79 ? 15.789 -12.684 38.855 1.00 14.15 59 ILE B N 1
ATOM 2365 C CA . ILE B 1 79 ? 14.516 -13.093 38.248 1.00 13.68 59 ILE B CA 1
ATOM 2366 C C . ILE B 1 79 ? 14.397 -14.617 38.358 1.00 13.81 59 ILE B C 1
ATOM 2367 O O . ILE B 1 79 ? 15.331 -15.373 37.997 1.00 14.23 59 ILE B O 1
ATOM 2372 N N . GLY B 1 80 ? 13.299 -15.088 38.931 1.00 13.62 60 GLY B N 1
ATOM 2373 C CA . GLY B 1 80 ? 13.198 -16.483 39.376 1.00 14.38 60 GLY B CA 1
ATOM 2374 C C . GLY B 1 80 ? 12.743 -17.402 38.261 1.00 14.48 60 GLY B C 1
ATOM 2375 O O . GLY B 1 80 ? 13.025 -17.158 37.095 1.00 14.75 60 GLY B O 1
ATOM 2376 N N . HIS B 1 81 ? 12.067 -18.479 38.634 1.00 14.75 61 HIS B N 1
ATOM 2377 C CA . HIS B 1 81 ? 11.562 -19.467 37.709 1.00 14.93 61 HIS B CA 1
ATOM 2378 C C . HIS B 1 81 ? 10.203 -19.072 37.229 1.00 13.78 61 HIS B C 1
ATOM 2379 O O . HIS B 1 81 ? 9.443 -18.432 37.955 1.00 14.07 61 HIS B O 1
ATOM 2386 N N . TYR B 1 82 ? 9.851 -19.482 36.030 1.00 13.71 62 TYR B N 1
ATOM 2387 C CA . TYR B 1 82 ? 8.504 -19.235 35.482 1.00 13.87 62 TYR B CA 1
ATOM 2388 C C . TYR B 1 82 ? 8.114 -17.726 35.548 1.00 14.10 62 TYR B C 1
ATOM 2389 O O . TYR B 1 82 ? 6.997 -17.385 35.947 1.00 13.91 62 TYR B O 1
ATOM 2398 N N . ALA B 1 83 ? 9.049 -16.846 35.220 1.00 13.18 63 ALA B N 1
ATOM 2399 C CA . ALA B 1 83 ? 8.782 -15.417 35.222 1.00 12.70 63 ALA B CA 1
ATOM 2400 C C . ALA B 1 83 ? 8.502 -14.993 33.783 1.00 12.54 63 ALA B C 1
ATOM 2401 O O . ALA B 1 83 ? 9.323 -15.290 32.882 1.00 12.89 63 ALA B O 1
ATOM 2403 N N . SER B 1 84 ? 7.322 -14.392 33.546 1.00 11.89 64 SER B N 1
ATOM 2404 C CA . SER B 1 84 ? 6.951 -13.929 32.204 1.00 11.97 64 SER B CA 1
ATOM 2405 C C . SER B 1 84 ? 7.185 -12.423 32.189 1.00 11.88 64 SER B C 1
ATOM 2406 O O . SER B 1 84 ? 6.383 -11.655 32.760 1.00 11.81 64 SER B O 1
ATOM 2409 N N . VAL B 1 85 ? 8.265 -11.995 31.542 1.00 11.55 65 VAL B N 1
ATOM 2410 C CA . VAL B 1 85 ? 8.722 -10.610 31.641 1.00 11.30 65 VAL B CA 1
ATOM 2411 C C . VAL B 1 85 ? 8.740 -10.068 30.233 1.00 11.70 65 VAL B C 1
ATOM 2412 O O . VAL B 1 85 ? 9.464 -10.591 29.363 1.00 11.73 65 VAL B O 1
ATOM 2416 N N . GLY B 1 86 ? 7.895 -9.082 29.946 1.00 11.53 66 GLY B N 1
ATOM 2417 C CA . GLY B 1 86 ? 7.850 -8.485 28.613 1.00 11.90 66 GLY B CA 1
ATOM 2418 C C . GLY B 1 86 ? 6.810 -9.015 27.675 1.00 12.27 66 GLY B C 1
ATOM 2419 O O . GLY B 1 86 ? 6.853 -8.732 26.465 1.00 12.38 66 GLY B O 1
ATOM 2420 N N . GLY B 1 87 ? 5.852 -9.758 28.227 1.00 13.82 67 GLY B N 1
ATOM 2421 C CA . GLY B 1 87 ? 4.749 -10.289 27.433 1.00 13.59 67 GLY B CA 1
ATOM 2422 C C . GLY B 1 87 ? 3.858 -9.189 26.910 1.00 13.51 67 GLY B C 1
ATOM 2423 O O . GLY B 1 87 ? 3.873 -8.053 27.415 1.00 12.65 67 GLY B O 1
ATOM 2424 N N . ARG B 1 88 ? 3.065 -9.484 25.897 1.00 13.71 68 ARG B N 1
ATOM 2425 C CA . ARG B 1 88 ? 2.307 -8.392 25.282 1.00 15.01 68 ARG B CA 1
ATOM 2426 C C . ARG B 1 88 ? 1.104 -7.965 26.167 1.00 14.20 68 ARG B C 1
ATOM 2427 O O . ARG B 1 88 ? 0.600 -8.763 26.993 1.00 13.07 68 ARG B O 1
ATOM 2435 N N . PRO B 1 89 ? 0.599 -6.741 25.947 1.00 13.87 69 PRO B N 1
ATOM 2436 C CA . PRO B 1 89 ? -0.556 -6.288 26.700 1.00 13.33 69 PRO B CA 1
ATOM 2437 C C . PRO B 1 89 ? -1.764 -7.214 26.594 1.00 13.67 69 PRO B C 1
ATOM 2438 O O . PRO B 1 89 ? -1.954 -7.837 25.564 1.00 12.80 69 PRO B O 1
ATOM 2442 N N . GLN B 1 90 ? -2.579 -7.229 27.639 1.00 13.40 70 GLN B N 1
ATOM 2443 C CA . GLN B 1 90 ? -3.859 -7.951 27.614 1.00 15.42 70 GLN B CA 1
ATOM 2444 C C . GLN B 1 90 ? -5.031 -7.094 27.154 1.00 18.03 70 GLN B C 1
ATOM 2445 O O . GLN B 1 90 ? -6.190 -7.511 27.267 1.00 23.03 70 GLN B O 1
ATOM 2451 N N . ASP B 1 91 ? -4.719 -5.956 26.574 1.00 19.24 71 ASP B N 1
ATOM 2452 C CA . ASP B 1 91 ? -5.664 -4.983 26.042 1.00 21.45 71 ASP B CA 1
ATOM 2453 C C . ASP B 1 91 ? -6.146 -5.418 24.663 1.00 23.02 71 ASP B C 1
ATOM 2454 O O . ASP B 1 91 ? -5.360 -5.638 23.758 1.00 20.27 71 ASP B O 1
ATOM 2459 N N . MET B 1 92 ? -7.465 -5.517 24.488 1.00 25.74 72 MET B N 1
ATOM 2460 C CA . MET B 1 92 ? -8.004 -5.981 23.233 1.00 28.07 72 MET B CA 1
ATOM 2461 C C . MET B 1 92 ? -7.694 -5.065 22.034 1.00 27.46 72 MET B C 1
ATOM 2462 O O . MET B 1 92 ? -7.815 -5.496 20.907 1.00 29.15 72 MET B O 1
ATOM 2467 N N . LYS B 1 93 ? -7.296 -3.829 22.298 1.00 26.27 73 LYS B N 1
ATOM 2468 C CA . LYS B 1 93 ? -6.887 -2.875 21.283 1.00 27.30 73 LYS B CA 1
ATOM 2469 C C . LYS B 1 93 ? -5.451 -3.082 20.767 1.00 25.94 73 LYS B C 1
ATOM 2470 O O . LYS B 1 93 ? -5.106 -2.609 19.688 1.00 24.20 73 LYS B O 1
ATOM 2476 N N . TYR B 1 94 ? -4.615 -3.793 21.530 1.00 23.40 74 TYR B N 1
ATOM 2477 C CA . TYR B 1 94 ? -3.234 -4.109 21.070 1.00 21.79 74 TYR B CA 1
ATOM 2478 C C . TYR B 1 94 ? -3.118 -4.772 19.717 1.00 24.14 74 TYR B C 1
ATOM 2479 O O . TYR B 1 94 ? -3.781 -5.798 19.444 1.00 24.67 74 TYR B O 1
ATOM 2488 N N . LYS B 1 95 ? -2.290 -4.199 18.836 1.00 23.44 75 LYS B N 1
ATOM 2489 C CA . LYS B 1 95 ? -2.118 -4.730 17.494 1.00 26.77 75 LYS B CA 1
ATOM 2490 C C . LYS B 1 95 ? -0.632 -4.908 17.185 1.00 26.42 75 LYS B C 1
ATOM 2491 O O . LYS B 1 95 ? -0.127 -4.458 16.142 1.00 25.13 75 LYS B O 1
ATOM 2497 N N . ASP B 1 96 ? 0.041 -5.586 18.113 1.00 25.30 76 ASP B N 1
ATOM 2498 C CA . ASP B 1 96 ? 1.393 -6.074 17.937 1.00 26.02 76 ASP B CA 1
ATOM 2499 C C . ASP B 1 96 ? 2.449 -4.987 17.733 1.00 23.24 76 ASP B C 1
ATOM 2500 O O . ASP B 1 96 ? 3.514 -5.269 17.199 1.00 24.15 76 ASP B O 1
ATOM 2505 N N . GLU B 1 97 ? 2.162 -3.785 18.192 1.00 20.99 77 GLU B N 1
ATOM 2506 C CA . GLU B 1 97 ? 3.106 -2.658 18.160 1.00 19.42 77 GLU B CA 1
ATOM 2507 C C . GLU B 1 97 ? 4.325 -2.932 19.080 1.00 18.35 77 GLU B C 1
ATOM 2508 O O . GLU B 1 97 ? 4.176 -3.583 20.138 1.00 15.68 77 GLU B O 1
ATOM 2514 N N . PRO B 1 98 ? 5.511 -2.421 18.691 1.00 17.49 78 PRO B N 1
ATOM 2515 C CA . PRO B 1 98 ? 6.772 -2.753 19.407 1.00 17.01 78 PRO B CA 1
ATOM 2516 C C . PRO B 1 98 ? 6.884 -1.885 20.664 1.00 16.46 78 PRO B C 1
ATOM 2517 O O . PRO B 1 98 ? 7.839 -1.077 20.852 1.00 17.14 78 PRO B O 1
ATOM 2521 N N . THR B 1 99 ? 5.892 -2.001 21.530 1.00 15.55 79 THR B N 1
ATOM 2522 C CA . THR B 1 99 ? 5.882 -1.251 22.784 1.00 13.95 79 THR B CA 1
ATOM 2523 C C . THR B 1 99 ? 6.909 -1.839 23.761 1.00 13.34 79 THR B C 1
ATOM 2524 O O . THR B 1 99 ? 7.455 -2.945 23.566 1.00 13.64 79 THR B O 1
ATOM 2528 N N . ARG B 1 100 ? 7.163 -1.100 24.843 1.00 12.87 80 ARG B N 1
ATOM 2529 C CA . ARG B 1 100 ? 8.368 -1.304 25.604 1.00 13.35 80 ARG B CA 1
ATOM 2530 C C . ARG B 1 100 ? 8.092 -1.622 27.099 1.00 11.72 80 ARG B C 1
ATOM 2531 O O . ARG B 1 100 ? 7.048 -1.280 27.647 1.00 11.58 80 ARG B O 1
ATOM 2539 N N . LEU B 1 101 ? 9.090 -2.235 27.720 1.00 11.54 81 LEU B N 1
ATOM 2540 C CA . LEU B 1 101 ? 9.148 -2.470 29.159 1.00 10.71 81 LEU B CA 1
ATOM 2541 C C . LEU B 1 101 ? 10.598 -2.143 29.553 1.00 11.24 81 LEU B C 1
ATOM 2542 O O . LEU B 1 101 ? 11.543 -2.640 28.914 1.00 11.14 81 LEU B O 1
ATOM 2547 N N . VAL B 1 102 ? 10.746 -1.294 30.569 1.00 10.95 82 VAL B N 1
ATOM 2548 C CA . VAL B 1 102 ? 12.048 -0.925 31.105 1.00 11.86 82 VAL B CA 1
ATOM 2549 C C . VAL B 1 102 ? 12.062 -1.230 32.594 1.00 11.49 82 VAL B C 1
ATOM 2550 O O . VAL B 1 102 ? 11.183 -0.754 33.334 1.00 12.21 82 VAL B O 1
ATOM 2554 N N . ILE B 1 103 ? 13.098 -1.960 33.048 1.00 11.49 83 ILE B N 1
ATOM 2555 C CA . ILE B 1 103 ? 13.248 -2.400 34.418 1.00 11.38 83 ILE B CA 1
ATOM 2556 C C . ILE B 1 103 ? 14.649 -1.939 34.851 1.00 11.19 83 ILE B C 1
ATOM 2557 O O . ILE B 1 103 ? 15.619 -2.134 34.103 1.00 10.65 83 ILE B O 1
ATOM 2562 N N . GLY B 1 104 ? 14.742 -1.432 36.065 1.00 10.97 84 GLY B N 1
ATOM 2563 C CA . GLY B 1 104 ? 16.008 -0.949 36.630 1.00 11.53 84 GLY B CA 1
ATOM 2564 C C . GLY B 1 104 ? 16.832 -2.051 37.258 1.00 11.90 84 GLY B C 1
ATOM 2565 O O . GLY B 1 104 ? 16.959 -3.154 36.666 1.00 11.84 84 GLY B O 1
ATOM 2566 N N . ASP B 1 105 ? 17.376 -1.750 38.447 1.00 12.19 85 ASP B N 1
ATOM 2567 C CA . ASP B 1 105 ? 18.413 -2.585 39.061 1.00 12.32 85 ASP B CA 1
ATOM 2568 C C . ASP B 1 105 ? 17.966 -3.185 40.372 1.00 12.14 85 ASP B C 1
ATOM 2569 O O . ASP B 1 105 ? 17.136 -2.584 41.096 1.00 12.00 85 ASP B O 1
ATOM 2574 N N . ARG B 1 106 ? 18.560 -4.326 40.736 1.00 12.41 86 ARG B N 1
ATOM 2575 C CA . ARG B 1 106 ? 18.450 -4.884 42.095 1.00 12.99 86 ARG B CA 1
ATOM 2576 C C . ARG B 1 106 ? 17.002 -5.238 42.479 1.00 12.79 86 ARG B C 1
ATOM 2577 O O . ARG B 1 106 ? 16.664 -5.234 43.650 1.00 13.20 86 ARG B O 1
ATOM 2585 N N . ASN B 1 107 ? 16.206 -5.608 41.480 1.00 12.24 87 ASN B N 1
ATOM 2586 C CA . ASN B 1 107 ? 14.851 -6.134 41.704 1.00 12.45 87 ASN B CA 1
ATOM 2587 C C . ASN B 1 107 ? 14.828 -7.618 41.913 1.00 13.24 87 ASN B C 1
ATOM 2588 O O . ASN B 1 107 ? 15.634 -8.376 41.289 1.00 14.74 87 ASN B O 1
ATOM 2593 N N . THR B 1 108 ? 13.936 -8.074 42.786 1.00 12.66 88 THR B N 1
ATOM 2594 C CA . THR B 1 108 ? 13.774 -9.496 43.017 1.00 12.36 88 THR B CA 1
ATOM 2595 C C . THR B 1 108 ? 12.398 -9.805 42.485 1.00 12.25 88 THR B C 1
ATOM 2596 O O . THR B 1 108 ? 11.432 -9.151 42.881 1.00 13.06 88 THR B O 1
ATOM 2600 N N . ILE B 1 109 ? 12.329 -10.713 41.521 1.00 12.36 89 ILE B N 1
ATOM 2601 C CA . ILE B 1 109 ? 11.069 -11.080 40.821 1.00 12.50 89 ILE B CA 1
ATOM 2602 C C . ILE B 1 109 ? 10.907 -12.597 40.927 1.00 13.10 89 ILE B C 1
ATOM 2603 O O . ILE B 1 109 ? 11.723 -13.365 40.413 1.00 12.89 89 ILE B O 1
ATOM 2608 N N . ARG B 1 110 ? 9.828 -13.015 41.569 1.00 12.78 90 ARG B N 1
ATOM 2609 C CA . ARG B 1 110 ? 9.634 -14.413 41.906 1.00 13.04 90 ARG B CA 1
ATOM 2610 C C . ARG B 1 110 ? 8.723 -15.122 40.871 1.00 12.70 90 ARG B C 1
ATOM 2611 O O . ARG B 1 110 ? 8.535 -14.658 39.769 1.00 12.47 90 ARG B O 1
ATOM 2619 N N . GLU B 1 111 ? 8.162 -16.262 41.269 1.00 12.81 91 GLU B N 1
ATOM 2620 C CA . GLU B 1 111 ? 7.605 -17.239 40.350 1.00 13.03 91 GLU B CA 1
ATOM 2621 C C . GLU B 1 111 ? 6.199 -16.884 39.897 1.00 12.20 91 GLU B C 1
ATOM 2622 O O . GLU B 1 111 ? 5.411 -16.312 40.647 1.00 12.29 91 GLU B O 1
ATOM 2628 N N . PHE B 1 112 ? 5.886 -17.270 38.678 1.00 12.15 92 PHE B N 1
ATOM 2629 C CA . PHE B 1 112 ? 4.523 -17.100 38.095 1.00 12.22 92 PHE B CA 1
ATOM 2630 C C . PHE B 1 112 ? 4.127 -15.624 38.082 1.00 12.22 92 PHE B C 1
ATOM 2631 O O . PHE B 1 112 ? 2.966 -15.239 38.317 1.00 12.55 92 PHE B O 1
ATOM 2639 N N . THR B 1 113 ? 5.099 -14.801 37.786 1.00 11.60 93 THR B N 1
ATOM 2640 C CA . THR B 1 113 ? 4.867 -13.367 37.662 1.00 11.14 93 THR B CA 1
ATOM 2641 C C . THR B 1 113 ? 4.624 -12.985 36.200 1.00 11.54 93 THR B C 1
ATOM 2642 O O . THR B 1 113 ? 5.116 -13.637 35.273 1.00 11.44 93 THR B O 1
ATOM 2646 N N . THR B 1 114 ? 3.885 -11.916 35.998 1.00 11.06 94 THR B N 1
ATOM 2647 C CA . THR B 1 114 ? 3.680 -11.369 34.662 1.00 11.35 94 THR B CA 1
ATOM 2648 C C . THR B 1 114 ? 3.904 -9.858 34.677 1.00 11.32 94 THR B C 1
ATOM 2649 O O . THR B 1 114 ? 3.309 -9.137 35.502 1.00 12.28 94 THR B O 1
ATOM 2653 N N . ILE B 1 115 ? 4.764 -9.388 33.784 1.00 10.56 95 ILE B N 1
ATOM 2654 C CA . ILE B 1 115 ? 5.002 -7.940 33.634 1.00 10.38 95 ILE B CA 1
ATOM 2655 C C . ILE B 1 115 ? 4.914 -7.655 32.149 1.00 10.92 95 ILE B C 1
ATOM 2656 O O . ILE B 1 115 ? 5.688 -8.245 31.389 1.00 11.52 95 ILE B O 1
ATOM 2661 N N . HIS B 1 116 ? 3.977 -6.803 31.722 1.00 10.64 96 HIS B N 1
ATOM 2662 C CA . HIS B 1 116 ? 3.684 -6.627 30.282 1.00 11.30 96 HIS B CA 1
ATOM 2663 C C . HIS B 1 116 ? 4.250 -5.324 29.750 1.00 11.34 96 HIS B C 1
ATOM 2664 O O . HIS B 1 116 ? 4.494 -4.387 30.508 1.00 11.29 96 HIS B O 1
ATOM 2671 N N . THR B 1 117 ? 4.513 -5.286 28.445 1.00 11.07 97 THR B N 1
ATOM 2672 C CA . THR B 1 117 ? 4.915 -4.039 27.783 1.00 11.09 97 THR B CA 1
ATOM 2673 C C . THR B 1 117 ? 3.741 -3.040 27.696 1.00 11.25 97 THR B C 1
ATOM 2674 O O . THR B 1 117 ? 2.585 -3.361 28.078 1.00 10.42 97 THR B O 1
ATOM 2678 N N . GLY B 1 118 ? 4.023 -1.837 27.163 1.00 11.31 98 GLY B N 1
ATOM 2679 C CA . GLY B 1 118 ? 3.018 -0.775 27.124 1.00 11.99 98 GLY B CA 1
ATOM 2680 C C . GLY B 1 118 ? 2.062 -0.818 25.940 1.00 12.37 98 GLY B C 1
ATOM 2681 O O . GLY B 1 118 ? 2.052 -1.773 25.146 1.00 11.59 98 GLY B O 1
ATOM 2682 N N . THR B 1 119 ? 1.233 0.210 25.849 1.00 13.36 99 THR B N 1
ATOM 2683 C CA . THR B 1 119 ? 0.315 0.364 24.703 1.00 14.59 99 THR B CA 1
ATOM 2684 C C . THR B 1 119 ? 0.454 1.747 24.036 1.00 16.06 99 THR B C 1
ATOM 2685 O O . THR B 1 119 ? 0.747 2.737 24.703 1.00 15.76 99 THR B O 1
ATOM 2689 N N . VAL B 1 120 ? 0.207 1.796 22.727 1.00 18.07 100 VAL B N 1
ATOM 2690 C CA . VAL B 1 120 ? 0.393 3.050 21.963 1.00 20.56 100 VAL B CA 1
ATOM 2691 C C . VAL B 1 120 ? -0.693 4.069 22.328 1.00 23.35 100 VAL B C 1
ATOM 2692 O O . VAL B 1 120 ? -0.488 5.291 22.194 1.00 25.79 100 VAL B O 1
ATOM 2696 N N . GLN B 1 121 ? -1.829 3.602 22.844 1.00 23.49 101 GLN B N 1
ATOM 2697 C CA . GLN B 1 121 ? -2.862 4.500 23.348 1.00 24.96 101 GLN B CA 1
ATOM 2698 C C . GLN B 1 121 ? -2.482 5.258 24.601 1.00 26.34 101 GLN B C 1
ATOM 2699 O O . GLN B 1 121 ? -3.126 6.260 24.895 1.00 26.26 101 GLN B O 1
ATOM 2705 N N . ASP B 1 122 ? -1.480 4.791 25.372 1.00 22.70 102 ASP B N 1
ATOM 2706 C CA . ASP B 1 122 ? -1.016 5.517 26.537 1.00 24.30 102 ASP B CA 1
ATOM 2707 C C . ASP B 1 122 ? 0.342 6.127 26.185 1.00 24.64 102 ASP B C 1
ATOM 2708 O O . ASP B 1 122 ? 0.379 7.026 25.345 1.00 28.54 102 ASP B O 1
ATOM 2713 N N . ALA B 1 123 ? 1.450 5.678 26.771 1.00 22.73 103 ALA B N 1
ATOM 2714 C CA . ALA B 1 123 ? 2.759 6.237 26.393 1.00 22.01 103 ALA B CA 1
ATOM 2715 C C . ALA B 1 123 ? 3.734 5.198 25.840 1.00 20.64 103 ALA B C 1
ATOM 2716 O O . ALA B 1 123 ? 4.903 5.500 25.618 1.00 20.18 103 ALA B O 1
ATOM 2718 N N . GLY B 1 124 ? 3.230 3.998 25.564 1.00 18.07 104 GLY B N 1
ATOM 2719 C CA . GLY B 1 124 ? 3.995 2.962 24.913 1.00 17.70 104 GLY B CA 1
ATOM 2720 C C . GLY B 1 124 ? 5.025 2.259 25.769 1.00 16.02 104 GLY B C 1
ATOM 2721 O O . GLY B 1 124 ? 5.844 1.515 25.226 1.00 15.07 104 GLY B O 1
ATOM 2722 N N . VAL B 1 125 ? 4.976 2.439 27.099 1.00 15.24 105 VAL B N 1
ATOM 2723 C CA A VAL B 1 125 ? 6.021 1.878 27.950 0.70 14.64 105 VAL B CA 1
ATOM 2724 C CA B VAL B 1 125 ? 6.044 1.908 27.976 0.30 14.37 105 VAL B CA 1
ATOM 2725 C C . VAL B 1 125 ? 5.536 1.550 29.374 1.00 13.93 105 VAL B C 1
ATOM 2726 O O . VAL B 1 125 ? 4.801 2.313 29.996 1.00 15.02 105 VAL B O 1
ATOM 2733 N N . THR B 1 126 ? 5.884 0.378 29.845 1.00 12.11 106 THR B N 1
ATOM 2734 C CA . THR B 1 126 ? 5.710 0.009 31.241 1.00 10.94 106 THR B CA 1
ATOM 2735 C C . THR B 1 126 ? 7.061 0.184 31.914 1.00 10.62 106 THR B C 1
ATOM 2736 O O . THR B 1 126 ? 8.067 -0.209 31.315 1.00 10.07 106 THR B O 1
ATOM 2740 N N . THR B 1 127 ? 7.084 0.650 33.158 1.00 10.87 107 THR B N 1
ATOM 2741 C CA . THR B 1 127 ? 8.380 0.884 33.833 1.00 11.65 107 THR B CA 1
ATOM 2742 C C . THR B 1 127 ? 8.373 0.383 35.248 1.00 11.74 107 THR B C 1
ATOM 2743 O O . THR B 1 127 ? 7.367 0.454 35.934 1.00 11.63 107 THR B O 1
ATOM 2747 N N . LEU B 1 128 ? 9.552 -0.106 35.684 1.00 11.53 108 LEU B N 1
ATOM 2748 C CA A LEU B 1 128 ? 9.791 -0.552 37.045 0.60 11.52 108 LEU B CA 1
ATOM 2749 C CA B LEU B 1 128 ? 9.811 -0.565 37.044 0.40 11.36 108 LEU B CA 1
ATOM 2750 C C . LEU B 1 128 ? 11.172 -0.025 37.384 1.00 11.61 108 LEU B C 1
ATOM 2751 O O . LEU B 1 128 ? 12.089 -0.166 36.565 1.00 11.51 108 LEU B O 1
ATOM 2760 N N . GLY B 1 129 ? 11.326 0.545 38.586 1.00 11.53 109 GLY B N 1
ATOM 2761 C CA . GLY B 1 129 ? 12.575 1.152 39.017 1.00 11.36 109 GLY B CA 1
ATOM 2762 C C . GLY B 1 129 ? 13.540 0.161 39.632 1.00 11.85 109 GLY B C 1
ATOM 2763 O O . GLY B 1 129 ? 13.805 -0.918 39.052 1.00 12.13 109 GLY B O 1
ATOM 2764 N N . ASP B 1 130 ? 14.052 0.540 40.796 1.00 11.90 110 ASP B N 1
ATOM 2765 C CA . ASP B 1 130 ? 15.097 -0.226 41.493 1.00 12.28 110 ASP B CA 1
ATOM 2766 C C . ASP B 1 130 ? 14.653 -0.799 42.829 1.00 12.17 110 ASP B C 1
ATOM 2767 O O . ASP B 1 130 ? 13.769 -0.247 43.500 1.00 12.33 110 ASP B O 1
ATOM 2772 N N . ASP B 1 131 ? 15.319 -1.873 43.240 1.00 12.72 111 ASP B N 1
ATOM 2773 C CA . ASP B 1 131 ? 15.263 -2.376 44.618 1.00 12.94 111 ASP B CA 1
ATOM 2774 C C . ASP B 1 131 ? 13.843 -2.833 45.014 1.00 12.79 111 ASP B C 1
ATOM 2775 O O . ASP B 1 131 ? 13.431 -2.714 46.170 1.00 12.78 111 ASP B O 1
ATOM 2780 N N . ASN B 1 132 ? 13.082 -3.307 44.048 1.00 12.66 112 ASN B N 1
ATOM 2781 C CA . ASN B 1 132 ? 11.716 -3.740 44.276 1.00 12.65 112 ASN B CA 1
ATOM 2782 C C . ASN B 1 132 ? 11.679 -5.220 44.636 1.00 14.07 112 ASN B C 1
ATOM 2783 O O . ASN B 1 132 ? 12.566 -5.985 44.264 1.00 14.03 112 ASN B O 1
ATOM 2788 N N . TRP B 1 133 ? 10.619 -5.608 45.330 1.00 14.69 113 TRP B N 1
ATOM 2789 C CA . TRP B 1 133 ? 10.448 -6.957 45.794 1.00 15.92 113 TRP B CA 1
ATOM 2790 C C . TRP B 1 133 ? 9.142 -7.419 45.264 1.00 15.62 113 TRP B C 1
ATOM 2791 O O . TRP B 1 133 ? 8.086 -7.003 45.751 1.00 16.19 113 TRP B O 1
ATOM 2802 N N . ILE B 1 134 ? 9.192 -8.268 44.242 1.00 15.18 114 ILE B N 1
ATOM 2803 C CA . ILE B 1 134 ? 7.987 -8.660 43.483 1.00 14.49 114 ILE B CA 1
ATOM 2804 C C . ILE B 1 134 ? 7.766 -10.164 43.740 1.00 15.17 114 ILE B C 1
ATOM 2805 O O . ILE B 1 134 ? 8.514 -10.988 43.265 1.00 15.68 114 ILE B O 1
ATOM 2810 N N . MET B 1 135 ? 6.756 -10.494 44.534 1.00 13.50 115 MET B N 1
ATOM 2811 C CA . MET B 1 135 ? 6.591 -11.822 45.006 1.00 13.72 115 MET B CA 1
ATOM 2812 C C . MET B 1 135 ? 5.817 -12.657 43.984 1.00 13.15 115 MET B C 1
ATOM 2813 O O . MET B 1 135 ? 5.422 -12.175 42.925 1.00 12.17 115 MET B O 1
ATOM 2818 N N . ALA B 1 136 ? 5.610 -13.921 44.320 1.00 12.54 116 ALA B N 1
ATOM 2819 C CA . ALA B 1 136 ? 4.997 -14.860 43.383 1.00 12.24 116 ALA B CA 1
ATOM 2820 C C . ALA B 1 136 ? 3.580 -14.424 43.015 1.00 11.42 116 ALA B C 1
ATOM 2821 O O . ALA B 1 136 ? 2.884 -13.833 43.837 1.00 10.85 116 ALA B O 1
ATOM 2823 N N . TYR B 1 137 ? 3.189 -14.721 41.784 1.00 11.29 117 TYR B N 1
ATOM 2824 C CA . TYR B 1 137 ? 1.826 -14.465 41.244 1.00 11.63 117 TYR B CA 1
ATOM 2825 C C . TYR B 1 137 ? 1.473 -13.002 40.997 1.00 11.32 117 TYR B C 1
ATOM 2826 O O . TYR B 1 137 ? 0.315 -12.658 40.757 1.00 11.77 117 TYR B O 1
ATOM 2835 N N . VAL B 1 138 ? 2.444 -12.128 41.146 1.00 11.59 118 VAL B N 1
ATOM 2836 C CA . VAL B 1 138 ? 2.217 -10.702 40.960 1.00 10.59 118 VAL B CA 1
ATOM 2837 C C . VAL B 1 138 ? 2.057 -10.423 39.478 1.00 10.75 118 VAL B C 1
ATOM 2838 O O . VAL B 1 138 ? 2.815 -10.939 38.639 1.00 10.81 118 VAL B O 1
ATOM 2842 N N . HIS B 1 139 ? 1.076 -9.585 39.162 1.00 10.47 119 HIS B N 1
ATOM 2843 C CA . HIS B 1 139 ? 0.796 -9.199 37.768 1.00 11.00 119 HIS B CA 1
ATOM 2844 C C . HIS B 1 139 ? 0.908 -7.674 37.656 1.00 10.64 119 HIS B C 1
ATOM 2845 O O . HIS B 1 139 ? 0.248 -6.922 38.423 1.00 9.69 119 HIS B O 1
ATOM 2852 N N . ILE B 1 140 ? 1.730 -7.226 36.718 1.00 10.78 120 ILE B N 1
ATOM 2853 C CA . ILE B 1 140 ? 1.903 -5.797 36.412 1.00 10.58 120 ILE B CA 1
ATOM 2854 C C . ILE B 1 140 ? 1.417 -5.597 34.999 1.00 10.95 120 ILE B C 1
ATOM 2855 O O . ILE B 1 140 ? 2.093 -5.957 34.064 1.00 11.11 120 ILE B O 1
ATOM 2860 N N . GLY B 1 141 ? 0.221 -5.003 34.840 1.00 10.89 121 GLY B N 1
ATOM 2861 C CA . GLY B 1 141 ? -0.343 -4.781 33.527 1.00 11.02 121 GLY B CA 1
ATOM 2862 C C . GLY B 1 141 ? 0.322 -3.730 32.672 1.00 10.94 121 GLY B C 1
ATOM 2863 O O . GLY B 1 141 ? 1.170 -2.985 33.126 1.00 10.90 121 GLY B O 1
ATOM 2864 N N . HIS B 1 142 ? -0.100 -3.674 31.415 1.00 10.96 122 HIS B N 1
ATOM 2865 C CA . HIS B 1 142 ? 0.436 -2.746 30.459 1.00 11.08 122 HIS B CA 1
ATOM 2866 C C . HIS B 1 142 ? 0.410 -1.328 30.968 1.00 10.96 122 HIS B C 1
ATOM 2867 O O . HIS B 1 142 ? -0.580 -0.908 31.581 1.00 11.34 122 HIS B O 1
ATOM 2874 N N . ASP B 1 143 ? 1.491 -0.592 30.692 1.00 10.76 123 ASP B N 1
ATOM 2875 C CA . ASP B 1 143 ? 1.614 0.866 30.986 1.00 11.14 123 ASP B CA 1
ATOM 2876 C C . ASP B 1 143 ? 1.714 1.230 32.481 1.00 11.35 123 ASP B C 1
ATOM 2877 O O . ASP B 1 143 ? 1.668 2.423 32.867 1.00 11.19 123 ASP B O 1
ATOM 2882 N N . CYS B 1 144 ? 1.848 0.242 33.354 1.00 10.81 124 CYS B N 1
ATOM 2883 C CA . CYS B 1 144 ? 2.123 0.578 34.758 1.00 10.94 124 CYS B CA 1
ATOM 2884 C C . CYS B 1 144 ? 3.463 1.308 34.912 1.00 11.15 124 CYS B C 1
ATOM 2885 O O . CYS B 1 144 ? 4.351 1.130 34.095 1.00 10.93 124 CYS B O 1
ATOM 2888 N N . ARG B 1 145 ? 3.574 2.167 35.943 1.00 11.39 125 ARG B N 1
ATOM 2889 C CA . ARG B 1 145 ? 4.799 2.840 36.271 1.00 12.15 125 ARG B CA 1
ATOM 2890 C C . ARG B 1 145 ? 5.056 2.612 37.739 1.00 12.99 125 ARG B C 1
ATOM 2891 O O . ARG B 1 145 ? 4.380 3.195 38.598 1.00 13.49 125 ARG B O 1
ATOM 2893 N N . VAL B 1 146 ? 5.998 1.729 38.040 1.00 12.16 126 VAL B N 1
ATOM 2894 C CA . VAL B 1 146 ? 6.292 1.343 39.433 1.00 11.53 126 VAL B CA 1
ATOM 2895 C C . VAL B 1 146 ? 7.663 1.935 39.752 1.00 12.23 126 VAL B C 1
ATOM 2896 O O . VAL B 1 146 ? 8.606 1.839 38.924 1.00 12.30 126 VAL B O 1
ATOM 2900 N N . GLY B 1 147 ? 7.784 2.505 40.947 1.00 11.83 127 GLY B N 1
ATOM 2901 C CA . GLY B 1 147 ? 8.967 3.216 41.363 1.00 12.07 127 GLY B CA 1
ATOM 2902 C C . GLY B 1 147 ? 10.011 2.261 41.904 1.00 12.48 127 GLY B C 1
ATOM 2903 O O . GLY B 1 147 ? 10.290 1.199 41.302 1.00 12.54 127 GLY B O 1
ATOM 2904 N N . SER B 1 148 ? 10.577 2.654 43.056 1.00 12.14 128 SER B N 1
ATOM 2905 C CA . SER B 1 148 ? 11.673 1.946 43.698 1.00 12.09 128 SER B CA 1
ATOM 2906 C C . SER B 1 148 ? 11.350 1.578 45.160 1.00 12.52 128 SER B C 1
ATOM 2907 O O . SER B 1 148 ? 10.588 2.267 45.845 1.00 11.64 128 SER B O 1
ATOM 2910 N N . HIS B 1 149 ? 11.959 0.497 45.645 1.00 12.47 129 HIS B N 1
ATOM 2911 C CA . HIS B 1 149 ? 11.764 0.024 47.010 1.00 13.26 129 HIS B CA 1
ATOM 2912 C C . HIS B 1 149 ? 10.320 -0.356 47.299 1.00 12.59 129 HIS B C 1
ATOM 2913 O O . HIS B 1 149 ? 9.881 -0.354 48.484 1.00 13.69 129 HIS B O 1
ATOM 2920 N N . VAL B 1 150 ? 9.594 -0.722 46.275 1.00 12.32 130 VAL B N 1
ATOM 2921 C CA . VAL B 1 150 ? 8.189 -1.157 46.372 1.00 11.85 130 VAL B CA 1
ATOM 2922 C C . VAL B 1 150 ? 8.143 -2.641 46.759 1.00 12.39 130 VAL B C 1
ATOM 2923 O O . VAL B 1 150 ? 8.999 -3.418 46.314 1.00 13.79 130 VAL B O 1
ATOM 2927 N N . VAL B 1 151 ? 7.180 -3.022 47.588 1.00 11.54 131 VAL B N 1
ATOM 2928 C CA . VAL B 1 151 ? 6.935 -4.424 47.876 1.00 11.61 131 VAL B CA 1
ATOM 2929 C C . VAL B 1 151 ? 5.572 -4.776 47.283 1.00 11.36 131 VAL B C 1
ATOM 2930 O O . VAL B 1 151 ? 4.567 -4.155 47.647 1.00 11.36 131 VAL B O 1
ATOM 2934 N N . LEU B 1 152 ? 5.551 -5.725 46.350 1.00 10.92 132 LEU B N 1
ATOM 2935 C CA . LEU B 1 152 ? 4.307 -6.261 45.824 1.00 11.17 132 LEU B CA 1
ATOM 2936 C C . LEU B 1 152 ? 4.237 -7.724 46.316 1.00 11.32 132 LEU B C 1
ATOM 2937 O O . LEU B 1 152 ? 4.965 -8.621 45.851 1.00 10.94 132 LEU B O 1
ATOM 2942 N N . SER B 1 153 ? 3.354 -7.937 47.289 1.00 12.21 133 SER B N 1
ATOM 2943 C CA . SER B 1 153 ? 3.184 -9.217 47.951 1.00 12.93 133 SER B CA 1
ATOM 2944 C C . SER B 1 153 ? 2.459 -10.236 47.087 1.00 12.83 133 SER B C 1
ATOM 2945 O O . SER B 1 153 ? 1.898 -9.905 46.041 1.00 11.46 133 SER B O 1
ATOM 2948 N N . SER B 1 154 ? 2.437 -11.491 47.550 1.00 13.02 134 SER B N 1
ATOM 2949 C CA . SER B 1 154 ? 2.014 -12.585 46.648 1.00 13.27 134 SER B CA 1
ATOM 2950 C C . SER B 1 154 ? 0.602 -12.354 46.108 1.00 11.85 134 SER B C 1
ATOM 2951 O O . SER B 1 154 ? -0.326 -12.083 46.859 1.00 11.47 134 SER B O 1
ATOM 2954 N N . ASN B 1 155 ? 0.491 -12.516 44.809 1.00 12.05 135 ASN B N 1
ATOM 2955 C CA . ASN B 1 155 ? -0.791 -12.417 44.066 1.00 12.30 135 ASN B CA 1
ATOM 2956 C C . ASN B 1 155 ? -1.412 -11.020 44.111 1.00 11.85 135 ASN B C 1
ATOM 2957 O O . ASN B 1 155 ? -2.607 -10.876 43.850 1.00 12.12 135 ASN B O 1
ATOM 2962 N N . ALA B 1 156 ? -0.616 -9.979 44.376 1.00 11.15 136 ALA B N 1
ATOM 2963 C CA . ALA B 1 156 ? -1.053 -8.588 44.150 1.00 11.34 136 ALA B CA 1
ATOM 2964 C C . ALA B 1 156 ? -1.112 -8.378 42.645 1.00 11.42 136 ALA B C 1
ATOM 2965 O O . ALA B 1 156 ? -0.104 -8.689 41.932 1.00 11.13 136 ALA B O 1
ATOM 2967 N N . GLN B 1 157 ? -2.237 -7.882 42.128 1.00 11.36 137 GLN B N 1
ATOM 2968 C CA . GLN B 1 157 ? -2.399 -7.741 40.670 1.00 12.40 137 GLN B CA 1
ATOM 2969 C C . GLN B 1 157 ? -2.932 -6.354 40.310 1.00 13.08 137 GLN B C 1
ATOM 2970 O O . GLN B 1 157 ? -3.944 -5.887 40.859 1.00 13.34 137 GLN B O 1
ATOM 2976 N N . MET B 1 158 ? -2.222 -5.727 39.393 1.00 13.03 138 MET B N 1
ATOM 2977 C CA . MET B 1 158 ? -2.481 -4.346 38.960 1.00 13.71 138 MET B CA 1
ATOM 2978 C C . MET B 1 158 ? -2.885 -4.372 37.509 1.00 13.93 138 MET B C 1
ATOM 2979 O O . MET B 1 158 ? -2.178 -4.962 36.693 1.00 12.37 138 MET B O 1
ATOM 2984 N N . ALA B 1 159 ? -3.996 -3.708 37.182 1.00 13.53 139 ALA B N 1
ATOM 2985 C CA . ALA B 1 159 ? -4.490 -3.621 35.815 1.00 14.10 139 ALA B CA 1
ATOM 2986 C C . ALA B 1 159 ? -3.668 -2.570 35.077 1.00 13.74 139 ALA B C 1
ATOM 2987 O O . ALA B 1 159 ? -2.616 -2.157 35.545 1.00 16.39 139 ALA B O 1
ATOM 2989 N N . GLY B 1 160 ? -4.117 -2.089 33.945 1.00 14.28 140 GLY B N 1
ATOM 2990 C CA . GLY B 1 160 ? -3.257 -1.189 33.185 1.00 13.05 140 GLY B CA 1
ATOM 2991 C C . GLY B 1 160 ? -3.104 0.184 33.830 1.00 13.68 140 GLY B C 1
ATOM 2992 O O . GLY B 1 160 ? -3.997 0.651 34.550 1.00 13.00 140 GLY B O 1
ATOM 2993 N N . HIS B 1 161 ? -1.979 0.818 33.535 1.00 12.85 141 HIS B N 1
ATOM 2994 C CA . HIS B 1 161 ? -1.751 2.231 33.780 1.00 13.95 141 HIS B CA 1
ATOM 2995 C C . HIS B 1 161 ? -1.769 2.526 35.284 1.00 13.12 141 HIS B C 1
ATOM 2996 O O . HIS B 1 161 ? -2.139 3.625 35.662 1.00 15.05 141 HIS B O 1
ATOM 3003 N N . VAL B 1 162 ? -1.403 1.587 36.164 1.00 11.88 142 VAL B N 1
ATOM 3004 C CA . VAL B 1 162 ? -1.343 1.860 37.594 1.00 11.94 142 VAL B CA 1
ATOM 3005 C C . VAL B 1 162 ? 0.042 2.472 37.918 1.00 12.27 142 VAL B C 1
ATOM 3006 O O . VAL B 1 162 ? 1.053 2.026 37.391 1.00 12.03 142 VAL B O 1
ATOM 3010 N N . GLU B 1 163 ? 0.055 3.509 38.737 1.00 12.85 143 GLU B N 1
ATOM 3011 C CA . GLU B 1 163 ? 1.303 4.127 39.154 1.00 14.33 143 GLU B CA 1
ATOM 3012 C C . GLU B 1 163 ? 1.525 3.783 40.599 1.00 13.40 143 GLU B C 1
ATOM 3013 O O . GLU B 1 163 ? 0.599 3.919 41.386 1.00 13.99 143 GLU B O 1
ATOM 3019 N N . ILE B 1 164 ? 2.748 3.415 40.957 1.00 12.50 144 ILE B N 1
ATOM 3020 C CA . ILE B 1 164 ? 3.071 3.022 42.318 1.00 12.26 144 ILE B CA 1
ATOM 3021 C C . ILE B 1 164 ? 4.348 3.730 42.763 1.00 12.39 144 ILE B C 1
ATOM 3022 O O . ILE B 1 164 ? 5.423 3.522 42.199 1.00 12.96 144 ILE B O 1
ATOM 3027 N N . GLY B 1 165 ? 4.210 4.560 43.781 1.00 12.35 145 GLY B N 1
ATOM 3028 C CA . GLY B 1 165 ? 5.284 5.403 44.237 1.00 12.64 145 GLY B CA 1
ATOM 3029 C C . GLY B 1 165 ? 6.300 4.658 45.106 1.00 12.10 145 GLY B C 1
ATOM 3030 O O . GLY B 1 165 ? 6.045 3.536 45.588 1.00 11.71 145 GLY B O 1
ATOM 3031 N N . ASP B 1 166 ? 7.454 5.283 45.263 1.00 12.43 146 ASP B N 1
ATOM 3032 C CA . ASP B 1 166 ? 8.582 4.691 46.011 1.00 13.62 146 ASP B CA 1
ATOM 3033 C C . ASP B 1 166 ? 8.137 4.252 47.400 1.00 13.37 146 ASP B C 1
ATOM 3034 O O . ASP B 1 166 ? 7.397 4.959 48.062 1.00 13.09 146 ASP B O 1
ATOM 3039 N N . TRP B 1 167 ? 8.615 3.093 47.815 1.00 13.29 147 TRP B N 1
ATOM 3040 C CA . TRP B 1 167 ? 8.425 2.539 49.177 1.00 13.80 147 TRP B CA 1
ATOM 3041 C C . TRP B 1 167 ? 7.020 2.064 49.467 1.00 13.92 147 TRP B C 1
ATOM 3042 O O . TRP B 1 167 ? 6.742 1.651 50.584 1.00 14.40 147 TRP B O 1
ATOM 3053 N N . ALA B 1 168 ? 6.110 2.106 48.492 1.00 13.21 148 ALA B N 1
ATOM 3054 C CA . ALA B 1 168 ? 4.746 1.608 48.711 1.00 13.26 148 ALA B CA 1
ATOM 3055 C C . ALA B 1 168 ? 4.772 0.096 48.918 1.00 13.46 148 ALA B C 1
ATOM 3056 O O . ALA B 1 168 ? 5.689 -0.578 48.434 1.00 12.12 148 ALA B O 1
ATOM 3058 N N . ILE B 1 169 ? 3.801 -0.401 49.694 1.00 13.82 149 ILE B N 1
ATOM 3059 C CA . ILE B 1 169 ? 3.605 -1.821 49.956 1.00 14.25 149 ILE B CA 1
ATOM 3060 C C . ILE B 1 169 ? 2.185 -2.206 49.560 1.00 14.29 149 ILE B C 1
ATOM 3061 O O . ILE B 1 169 ? 1.205 -1.597 49.992 1.00 15.15 149 ILE B O 1
ATOM 3066 N N . VAL B 1 170 ? 2.060 -3.189 48.686 1.00 14.26 150 VAL B N 1
ATOM 3067 C CA . VAL B 1 170 ? 0.751 -3.728 48.290 1.00 13.64 150 VAL B CA 1
ATOM 3068 C C . VAL B 1 170 ? 0.646 -5.157 48.855 1.00 13.80 150 VAL B C 1
ATOM 3069 O O . VAL B 1 170 ? 1.455 -6.031 48.551 1.00 13.41 150 VAL B O 1
ATOM 3073 N N . GLY B 1 171 ? -0.354 -5.368 49.691 1.00 14.08 151 GLY B N 1
ATOM 3074 C CA . GLY B 1 171 ? -0.582 -6.637 50.359 1.00 14.77 151 GLY B CA 1
ATOM 3075 C C . GLY B 1 171 ? -1.017 -7.751 49.424 1.00 14.86 151 GLY B C 1
ATOM 3076 O O . GLY B 1 171 ? -1.483 -7.513 48.314 1.00 14.44 151 GLY B O 1
ATOM 3077 N N . GLY B 1 172 ? -0.892 -8.976 49.920 1.00 15.03 152 GLY B N 1
ATOM 3078 C CA . GLY B 1 172 ? -1.158 -10.147 49.089 1.00 15.28 152 GLY B CA 1
ATOM 3079 C C . GLY B 1 172 ? -2.639 -10.298 48.740 1.00 14.72 152 GLY B C 1
ATOM 3080 O O . GLY B 1 172 ? -3.515 -9.865 49.494 1.00 15.61 152 GLY B O 1
ATOM 3081 N N . MET B 1 173 ? -2.875 -10.922 47.593 1.00 13.49 153 MET B N 1
ATOM 3082 C CA . MET B 1 173 ? -4.230 -11.197 47.084 1.00 14.90 153 MET B CA 1
ATOM 3083 C C . MET B 1 173 ? -5.077 -9.916 46.951 1.00 14.42 153 MET B C 1
ATOM 3084 O O . MET B 1 173 ? -6.304 -9.931 47.144 1.00 16.56 153 MET B O 1
ATOM 3089 N N . SER B 1 174 ? -4.433 -8.813 46.577 1.00 14.44 154 SER B N 1
ATOM 3090 C CA . SER B 1 174 ? -5.128 -7.545 46.373 1.00 14.64 154 SER B CA 1
ATOM 3091 C C . SER B 1 174 ? -5.192 -7.273 44.881 1.00 15.26 154 SER B C 1
ATOM 3092 O O . SER B 1 174 ? -4.317 -7.683 44.137 1.00 15.24 154 SER B O 1
ATOM 3095 N N . GLY B 1 175 ? -6.255 -6.586 44.456 1.00 14.56 155 GLY B N 1
ATOM 3096 C CA . GLY B 1 175 ? -6.406 -6.174 43.065 1.00 14.88 155 GLY B CA 1
ATOM 3097 C C . GLY B 1 175 ? -6.512 -4.662 42.980 1.00 14.41 155 GLY B C 1
ATOM 3098 O O . GLY B 1 175 ? -7.236 -4.030 43.774 1.00 14.91 155 GLY B O 1
ATOM 3099 N N . VAL B 1 176 ? -5.848 -4.082 41.991 1.00 13.75 156 VAL B N 1
ATOM 3100 C CA . VAL B 1 176 ? -5.820 -2.635 41.810 1.00 13.30 156 VAL B CA 1
ATOM 3101 C C . VAL B 1 176 ? -6.396 -2.271 40.434 1.00 13.47 156 VAL B C 1
ATOM 3102 O O . VAL B 1 176 ? -5.947 -2.775 39.424 1.00 13.26 156 VAL B O 1
ATOM 3106 N N . HIS B 1 177 ? -7.445 -1.441 40.433 1.00 12.87 157 HIS B N 1
ATOM 3107 C CA . HIS B 1 177 ? -8.154 -1.010 39.207 1.00 13.55 157 HIS B CA 1
ATOM 3108 C C . HIS B 1 177 ? -7.251 -0.208 38.262 1.00 12.59 157 HIS B C 1
ATOM 3109 O O . HIS B 1 177 ? -6.334 0.524 38.705 1.00 12.29 157 HIS B O 1
ATOM 3116 N N . GLN B 1 178 ? -7.529 -0.301 36.963 1.00 12.62 158 GLN B N 1
ATOM 3117 C CA . GLN B 1 178 ? -6.760 0.497 36.013 1.00 12.87 158 GLN B CA 1
ATOM 3118 C C . GLN B 1 178 ? -6.784 2.006 36.355 1.00 13.10 158 GLN B C 1
ATOM 3119 O O . GLN B 1 178 ? -7.778 2.548 36.901 1.00 12.68 158 GLN B O 1
ATOM 3125 N N . TYR B 1 179 ? -5.667 2.672 36.049 1.00 13.18 159 TYR B N 1
ATOM 3126 C CA . TYR B 1 179 ? -5.444 4.120 36.230 1.00 14.73 159 TYR B CA 1
ATOM 3127 C C . TYR B 1 179 ? -5.306 4.598 37.671 1.00 14.77 159 TYR B C 1
ATOM 3128 O O . TYR B 1 179 ? -5.098 5.781 37.927 1.00 14.27 159 TYR B O 1
ATOM 3137 N N . VAL B 1 180 ? -5.413 3.683 38.627 1.00 13.71 160 VAL B N 1
ATOM 3138 C CA . VAL B 1 180 ? -5.245 4.032 40.035 1.00 13.45 160 VAL B CA 1
ATOM 3139 C C . VAL B 1 180 ? -3.766 4.410 40.329 1.00 13.64 160 VAL B C 1
ATOM 3140 O O . VAL B 1 180 ? -2.833 3.827 39.734 1.00 13.08 160 VAL B O 1
ATOM 3144 N N . ARG B 1 181 ? -3.563 5.383 41.210 1.00 13.62 161 ARG B N 1
ATOM 3145 C CA . ARG B 1 181 ? -2.253 5.767 41.660 1.00 14.03 161 ARG B CA 1
ATOM 3146 C C . ARG B 1 181 ? -2.097 5.440 43.147 1.00 13.89 161 ARG B C 1
ATOM 3147 O O . ARG B 1 181 ? -2.945 5.819 43.961 1.00 13.76 161 ARG B O 1
ATOM 3155 N N . ILE B 1 182 ? -0.997 4.763 43.478 1.00 13.02 162 ILE B N 1
ATOM 3156 C CA . ILE B 1 182 ? -0.630 4.431 44.853 1.00 13.25 162 ILE B CA 1
ATOM 3157 C C . ILE B 1 182 ? 0.538 5.337 45.254 1.00 13.69 162 ILE B C 1
ATOM 3158 O O . ILE B 1 182 ? 1.619 5.298 44.650 1.00 13.90 162 ILE B O 1
ATOM 3163 N N . GLY B 1 183 ? 0.324 6.161 46.276 1.00 13.70 163 GLY B N 1
ATOM 3164 C CA . GLY B 1 183 ? 1.306 7.132 46.645 1.00 13.92 163 GLY B CA 1
ATOM 3165 C C . GLY B 1 183 ? 2.533 6.543 47.299 1.00 13.45 163 GLY B C 1
ATOM 3166 O O . GLY B 1 183 ? 2.514 5.432 47.849 1.00 13.63 163 GLY B O 1
ATOM 3167 N N . ALA B 1 184 ? 3.627 7.297 47.235 1.00 14.18 164 ALA B N 1
ATOM 3168 C CA . ALA B 1 184 ? 4.880 6.922 47.916 1.00 13.82 164 ALA B CA 1
ATOM 3169 C C . ALA B 1 184 ? 4.631 6.649 49.394 1.00 14.13 164 ALA B C 1
ATOM 3170 O O . ALA B 1 184 ? 3.852 7.360 50.010 1.00 14.46 164 ALA B O 1
ATOM 3172 N N . HIS B 1 185 ? 5.283 5.635 49.941 1.00 13.25 165 HIS B N 1
ATOM 3173 C CA . HIS B 1 185 ? 5.206 5.322 51.389 1.00 14.42 165 HIS B CA 1
ATOM 3174 C C . HIS B 1 185 ? 3.844 4.920 51.866 1.00 14.25 165 HIS B C 1
ATOM 3175 O O . HIS B 1 185 ? 3.636 4.811 53.089 1.00 15.47 165 HIS B O 1
ATOM 3182 N N . SER B 1 186 ? 2.914 4.644 50.939 1.00 14.44 166 SER B N 1
ATOM 3183 C CA . SER B 1 186 ? 1.574 4.162 51.291 1.00 14.76 166 SER B CA 1
ATOM 3184 C C . SER B 1 186 ? 1.550 2.637 51.476 1.00 15.31 166 SER B C 1
ATOM 3185 O O . SER B 1 186 ? 2.541 1.917 51.171 1.00 14.13 166 SER B O 1
ATOM 3188 N N . MET B 1 187 ? 0.425 2.130 51.984 1.00 15.91 167 MET B N 1
ATOM 3189 C CA . MET B 1 187 ? 0.290 0.695 52.169 1.00 18.22 167 MET B CA 1
ATOM 3190 C C . MET B 1 187 ? -1.148 0.278 51.865 1.00 17.67 167 MET B C 1
ATOM 3191 O O . MET B 1 187 ? -2.082 0.917 52.343 1.00 17.92 167 MET B O 1
ATOM 3196 N N . LEU B 1 188 ? -1.299 -0.758 51.033 1.00 16.35 168 LEU B N 1
ATOM 3197 C CA . LEU B 1 188 ? -2.600 -1.430 50.769 1.00 15.02 168 LEU B CA 1
ATOM 3198 C C . LEU B 1 188 ? -2.591 -2.780 51.511 1.00 15.72 168 LEU B C 1
ATOM 3199 O O . LEU B 1 188 ? -1.731 -3.662 51.271 1.00 16.70 168 LEU B O 1
ATOM 3204 N N . GLY B 1 189 ? -3.517 -2.943 52.457 1.00 15.57 169 GLY B N 1
ATOM 3205 C CA . GLY B 1 189 ? -3.646 -4.184 53.215 1.00 16.38 169 GLY B CA 1
ATOM 3206 C C . GLY B 1 189 ? -3.916 -5.343 52.281 1.00 16.01 169 GLY B C 1
ATOM 3207 O O . GLY B 1 189 ? -4.406 -5.158 51.141 1.00 18.18 169 GLY B O 1
ATOM 3208 N N . GLY B 1 190 ? -3.620 -6.549 52.746 1.00 16.12 170 GLY B N 1
ATOM 3209 C CA . GLY B 1 190 ? -3.930 -7.740 51.967 1.00 15.44 170 GLY B CA 1
ATOM 3210 C C . GLY B 1 190 ? -5.441 -7.957 51.785 1.00 14.76 170 GLY B C 1
ATOM 3211 O O . GLY B 1 190 ? -6.289 -7.425 52.555 1.00 15.02 170 GLY B O 1
ATOM 3212 N N . ALA B 1 191 ? -5.755 -8.659 50.704 1.00 14.07 171 ALA B N 1
ATOM 3213 C CA . ALA B 1 191 ? -7.138 -8.984 50.325 1.00 14.59 171 ALA B CA 1
ATOM 3214 C C . ALA B 1 191 ? -8.005 -7.750 50.157 1.00 14.84 171 ALA B C 1
ATOM 3215 O O . ALA B 1 191 ? -9.154 -7.716 50.600 1.00 16.34 171 ALA B O 1
ATOM 3217 N N . SER B 1 192 ? -7.431 -6.724 49.527 1.00 13.61 172 SER B N 1
ATOM 3218 C CA . SER B 1 192 ? -8.110 -5.480 49.267 1.00 14.31 172 SER B CA 1
ATOM 3219 C C . SER B 1 192 ? -8.377 -5.263 47.804 1.00 13.65 172 SER B C 1
ATOM 3220 O O . SER B 1 192 ? -7.674 -5.778 46.954 1.00 14.35 172 SER B O 1
ATOM 3223 N N . ALA B 1 193 ? -9.426 -4.511 47.521 1.00 13.51 173 ALA B N 1
ATOM 3224 C CA . ALA B 1 193 ? -9.812 -4.115 46.155 1.00 13.74 173 ALA B CA 1
ATOM 3225 C C . ALA B 1 193 ? -9.741 -2.597 46.079 1.00 13.20 173 ALA B C 1
ATOM 3226 O O . ALA B 1 193 ? -10.538 -1.894 46.777 1.00 13.92 173 ALA B O 1
ATOM 3228 N N . LEU B 1 194 ? -8.763 -2.084 45.332 1.00 13.17 174 LEU B N 1
ATOM 3229 C CA . LEU B 1 194 ? -8.463 -0.666 45.328 1.00 12.65 174 LEU B CA 1
ATOM 3230 C C . LEU B 1 194 ? -8.984 -0.040 44.027 1.00 13.11 174 LEU B C 1
ATOM 3231 O O . LEU B 1 194 ? -8.529 -0.412 42.946 1.00 12.75 174 LEU B O 1
ATOM 3236 N N . VAL B 1 195 ? -9.926 0.903 44.124 1.00 13.51 175 VAL B N 1
ATOM 3237 C CA . VAL B 1 195 ? -10.516 1.488 42.915 1.00 13.34 175 VAL B CA 1
ATOM 3238 C C . VAL B 1 195 ? -10.295 2.993 42.757 1.00 13.62 175 VAL B C 1
ATOM 3239 O O . VAL B 1 195 ? -10.698 3.560 41.743 1.00 14.17 175 VAL B O 1
ATOM 3243 N N . GLN B 1 196 ? -9.675 3.634 43.752 1.00 14.39 176 GLN B N 1
ATOM 3244 C CA . GLN B 1 196 ? -9.271 5.053 43.696 1.00 14.09 176 GLN B CA 1
ATOM 3245 C C . GLN B 1 196 ? -7.882 5.187 44.298 1.00 13.76 176 GLN B C 1
ATOM 3246 O O . GLN B 1 196 ? -7.336 4.226 44.819 1.00 13.87 176 GLN B O 1
ATOM 3252 N N . ASP B 1 197 ? -7.315 6.391 44.225 1.00 14.07 177 ASP B N 1
ATOM 3253 C CA . ASP B 1 197 ? -5.941 6.645 44.612 1.00 13.89 177 ASP B CA 1
ATOM 3254 C C . ASP B 1 197 ? -5.721 6.558 46.125 1.00 14.23 177 ASP B C 1
ATOM 3255 O O . ASP B 1 197 ? -6.556 7.077 46.937 1.00 14.60 177 ASP B O 1
ATOM 3260 N N . ILE B 1 198 ? -4.581 5.969 46.507 1.00 14.21 178 ILE B N 1
ATOM 3261 C CA . ILE B 1 198 ? -4.097 6.040 47.888 1.00 14.09 178 ILE B CA 1
ATOM 3262 C C . ILE B 1 198 ? -3.104 7.205 48.006 1.00 14.41 178 ILE B C 1
ATOM 3263 O O . ILE B 1 198 ? -2.044 7.196 47.392 1.00 14.59 178 ILE B O 1
ATOM 3268 N N . PRO B 1 199 ? -3.435 8.244 48.800 1.00 14.57 179 PRO B N 1
ATOM 3269 C CA . PRO B 1 199 ? -2.442 9.310 48.932 1.00 14.79 179 PRO B CA 1
ATOM 3270 C C . PRO B 1 199 ? -1.136 8.810 49.539 1.00 14.56 179 PRO B C 1
ATOM 3271 O O . PRO B 1 199 ? -1.127 7.793 50.250 1.00 14.56 179 PRO B O 1
ATOM 3275 N N . PRO B 1 200 ? -0.036 9.502 49.259 1.00 14.49 180 PRO B N 1
ATOM 3276 C CA . PRO B 1 200 ? 1.216 9.104 49.892 1.00 15.32 180 PRO B CA 1
ATOM 3277 C C . PRO B 1 200 ? 1.092 9.066 51.406 1.00 14.84 180 PRO B C 1
ATOM 3278 O O . PRO B 1 200 ? 0.327 9.842 51.981 1.00 14.90 180 PRO B O 1
ATOM 3282 N N . PHE B 1 201 ? 1.801 8.131 52.030 1.00 15.52 181 PHE B N 1
ATOM 3283 C CA . PHE B 1 201 ? 1.909 7.997 53.474 1.00 15.65 181 PHE B CA 1
ATOM 3284 C C . PHE B 1 201 ? 0.675 7.416 54.151 1.00 15.50 181 PHE B C 1
ATOM 3285 O O . PHE B 1 201 ? 0.660 7.305 55.348 1.00 16.03 181 PHE B O 1
ATOM 3293 N N . VAL B 1 202 ? -0.334 7.013 53.390 1.00 15.23 182 VAL B N 1
ATOM 3294 C CA . VAL B 1 202 ? -1.609 6.568 53.959 1.00 15.24 182 VAL B CA 1
ATOM 3295 C C . VAL B 1 202 ? -1.725 5.037 53.897 1.00 16.03 182 VAL B C 1
ATOM 3296 O O . VAL B 1 202 ? -1.246 4.414 52.924 1.00 16.71 182 VAL B O 1
ATOM 3300 N N . ILE B 1 203 ? -2.303 4.432 54.934 1.00 16.84 183 ILE B N 1
ATOM 3301 C CA . ILE B 1 203 ? -2.720 3.019 54.948 1.00 17.64 183 ILE B CA 1
ATOM 3302 C C . ILE B 1 203 ? -4.150 2.910 54.436 1.00 18.60 183 ILE B C 1
ATOM 3303 O O . ILE B 1 203 ? -5.063 3.653 54.854 1.00 17.83 183 ILE B O 1
ATOM 3308 N N . ALA B 1 204 ? -4.360 1.979 53.521 1.00 17.18 184 ALA B N 1
ATOM 3309 C CA . ALA B 1 204 ? -5.702 1.678 53.034 1.00 17.78 184 ALA B CA 1
ATOM 3310 C C . ALA B 1 204 ? -5.954 0.172 53.113 1.00 17.92 184 ALA B C 1
ATOM 3311 O O . ALA B 1 204 ? -5.028 -0.640 52.990 1.00 17.18 184 ALA B O 1
ATOM 3313 N N . ALA B 1 205 ? -7.220 -0.205 53.310 1.00 17.87 185 ALA B N 1
ATOM 3314 C CA . ALA B 1 205 ? -7.594 -1.619 53.373 1.00 18.91 185 ALA B CA 1
ATOM 3315 C C . ALA B 1 205 ? -9.096 -1.788 53.146 1.00 18.90 185 ALA B C 1
ATOM 3316 O O . ALA B 1 205 ? -9.877 -0.886 53.449 1.00 18.38 185 ALA B O 1
ATOM 3318 N N . GLY B 1 206 ? -9.448 -2.948 52.609 1.00 19.76 186 GLY B N 1
ATOM 3319 C CA . GLY B 1 206 ? -10.817 -3.353 52.439 1.00 19.42 186 GLY B CA 1
ATOM 3320 C C . GLY B 1 206 ? -11.235 -3.605 51.002 1.00 19.69 186 GLY B C 1
ATOM 3321 O O . GLY B 1 206 ? -10.459 -3.471 50.079 1.00 17.88 186 GLY B O 1
ATOM 3322 N N . ASN B 1 207 ? -12.499 -3.986 50.835 1.00 20.57 187 ASN B N 1
ATOM 3323 C CA . ASN B 1 207 ? -13.082 -4.265 49.513 1.00 21.38 187 ASN B CA 1
ATOM 3324 C C . ASN B 1 207 ? -14.474 -3.590 49.493 1.00 21.54 187 ASN B C 1
ATOM 3325 O O . ASN B 1 207 ? -15.453 -4.180 49.974 1.00 23.90 187 ASN B O 1
ATOM 3330 N N . LYS B 1 208 ? -14.577 -2.349 49.018 1.00 21.62 188 LYS B N 1
ATOM 3331 C CA . LYS B 1 208 ? -13.472 -1.612 48.384 1.00 21.87 188 LYS B CA 1
ATOM 3332 C C . LYS B 1 208 ? -12.595 -0.953 49.455 1.00 21.75 188 LYS B C 1
ATOM 3333 O O . LYS B 1 208 ? -13.046 -0.718 50.603 1.00 23.53 188 LYS B O 1
ATOM 3339 N N . ALA B 1 209 ? -11.354 -0.659 49.106 1.00 18.01 189 ALA B N 1
ATOM 3340 C CA . ALA B 1 209 ? -10.378 -0.165 50.089 1.00 17.89 189 ALA B CA 1
ATOM 3341 C C . ALA B 1 209 ? -10.740 1.277 50.548 1.00 18.20 189 ALA B C 1
ATOM 3342 O O . ALA B 1 209 ? -11.102 2.114 49.739 1.00 16.63 189 ALA B O 1
ATOM 3344 N N . GLU B 1 210 ? -10.618 1.518 51.856 1.00 18.14 190 GLU B N 1
ATOM 3345 C CA . GLU B 1 210 ? -10.836 2.796 52.499 1.00 19.24 190 GLU B CA 1
ATOM 3346 C C . GLU B 1 210 ? -9.582 3.219 53.301 1.00 17.61 190 GLU B C 1
ATOM 3347 O O . GLU B 1 210 ? -8.788 2.372 53.693 1.00 18.33 190 GLU B O 1
ATOM 3353 N N . PRO B 1 211 ? -9.424 4.526 53.535 1.00 16.85 191 PRO B N 1
ATOM 3354 C CA . PRO B 1 211 ? -8.244 4.989 54.269 1.00 17.72 191 PRO B CA 1
ATOM 3355 C C . PRO B 1 211 ? -8.365 4.679 55.774 1.00 18.73 191 PRO B C 1
ATOM 3356 O O . PRO B 1 211 ? -9.483 4.735 56.318 1.00 18.86 191 PRO B O 1
ATOM 3360 N N . HIS B 1 212 ? -7.238 4.395 56.411 1.00 19.00 192 HIS B N 1
ATOM 3361 C CA . HIS B 1 212 ? -7.157 4.015 57.853 1.00 21.73 192 HIS B CA 1
ATOM 3362 C C . HIS B 1 212 ? -5.900 4.590 58.456 1.00 22.74 192 HIS B C 1
ATOM 3363 O O . HIS B 1 212 ? -5.115 3.861 59.092 1.00 27.67 192 HIS B O 1
ATOM 3370 N N . GLY B 1 213 ? -5.642 5.863 58.198 1.00 20.15 193 GLY B N 1
ATOM 3371 C CA . GLY B 1 213 ? -4.617 6.588 58.890 1.00 20.32 193 GLY B CA 1
ATOM 3372 C C . GLY B 1 213 ? -3.299 6.661 58.165 1.00 19.98 193 GLY B C 1
ATOM 3373 O O . GLY B 1 213 ? -3.148 6.191 57.015 1.00 18.58 193 GLY B O 1
ATOM 3374 N N . ILE B 1 214 ? -2.354 7.281 58.842 1.00 18.76 194 ILE B N 1
ATOM 3375 C CA . ILE B 1 214 ? -0.979 7.367 58.329 1.00 18.91 194 ILE B CA 1
ATOM 3376 C C . ILE B 1 214 ? -0.221 6.045 58.567 1.00 19.42 194 ILE B C 1
ATOM 3377 O O . ILE B 1 214 ? -0.388 5.346 59.605 1.00 19.24 194 ILE B O 1
ATOM 3382 N N . ASN B 1 215 ? 0.639 5.712 57.610 1.00 18.89 195 ASN B N 1
ATOM 3383 C CA . ASN B 1 215 ? 1.524 4.523 57.697 1.00 19.13 195 ASN B CA 1
ATOM 3384 C C . ASN B 1 215 ? 2.690 4.740 58.665 1.00 20.56 195 ASN B C 1
ATOM 3385 O O . ASN B 1 215 ? 3.854 4.825 58.284 1.00 19.49 195 ASN B O 1
ATOM 3390 N N . VAL B 1 216 ? 2.343 4.848 59.953 1.00 20.53 196 VAL B N 1
ATOM 3391 C CA . VAL B 1 216 ? 3.300 5.295 60.958 1.00 22.08 196 VAL B CA 1
ATOM 3392 C C . VAL B 1 216 ? 4.482 4.332 61.099 1.00 23.06 196 VAL B C 1
ATOM 3393 O O . VAL B 1 216 ? 5.639 4.766 61.170 1.00 23.50 196 VAL B O 1
ATOM 3397 N N . GLU B 1 217 ? 4.196 3.033 61.124 1.00 25.52 197 GLU B N 1
ATOM 3398 C CA . GLU B 1 217 ? 5.253 2.016 61.362 1.00 26.71 197 GLU B CA 1
ATOM 3399 C C . GLU B 1 217 ? 6.262 2.039 60.219 1.00 26.34 197 GLU B C 1
ATOM 3400 O O . GLU B 1 217 ? 7.487 2.052 60.437 1.00 27.56 197 GLU B O 1
ATOM 3402 N N . GLY B 1 218 ? 5.748 2.127 58.997 1.00 24.02 198 GLY B N 1
ATOM 3403 C CA . GLY B 1 218 ? 6.600 2.278 57.842 1.00 23.58 198 GLY B CA 1
ATOM 3404 C C . GLY B 1 218 ? 7.485 3.518 57.832 1.00 22.79 198 GLY B C 1
ATOM 3405 O O . GLY B 1 218 ? 8.671 3.454 57.491 1.00 21.92 198 GLY B O 1
ATOM 3406 N N . LEU B 1 219 ? 6.900 4.667 58.155 1.00 22.18 199 LEU B N 1
ATOM 3407 C CA . LEU B 1 219 ? 7.658 5.917 58.226 1.00 22.81 199 LEU B CA 1
ATOM 3408 C C . LEU B 1 219 ? 8.727 5.862 59.324 1.00 23.96 199 LEU B C 1
ATOM 3409 O O . LEU B 1 219 ? 9.834 6.336 59.122 1.00 23.92 199 LEU B O 1
ATOM 3414 N N . ARG B 1 220 ? 8.409 5.239 60.456 1.00 25.73 200 ARG B N 1
ATOM 3415 C CA . ARG B 1 220 ? 9.431 5.094 61.519 1.00 28.94 200 ARG B CA 1
ATOM 3416 C C . ARG B 1 220 ? 10.630 4.277 61.058 1.00 29.97 200 ARG B C 1
ATOM 3417 O O . ARG B 1 220 ? 11.755 4.661 61.322 1.00 29.02 200 ARG B O 1
ATOM 3425 N N . ARG B 1 221 ? 10.380 3.154 60.393 1.00 30.12 201 ARG B N 1
ATOM 3426 C CA . ARG B 1 221 ? 11.471 2.277 59.943 1.00 32.73 201 ARG B CA 1
ATOM 3427 C C . ARG B 1 221 ? 12.336 2.979 58.911 1.00 31.19 201 ARG B C 1
ATOM 3428 O O . ARG B 1 221 ? 13.530 2.735 58.820 1.00 34.65 201 ARG B O 1
ATOM 3436 N N . ARG B 1 222 ? 11.754 3.897 58.158 1.00 28.63 202 ARG B N 1
ATOM 3437 C CA . ARG B 1 222 ? 12.482 4.605 57.130 1.00 27.91 202 ARG B CA 1
ATOM 3438 C C . ARG B 1 222 ? 13.150 5.922 57.565 1.00 28.12 202 ARG B C 1
ATOM 3439 O O . ARG B 1 222 ? 13.733 6.630 56.747 1.00 30.55 202 ARG B O 1
ATOM 3447 N N . GLY B 1 223 ? 13.074 6.259 58.839 1.00 27.87 203 GLY B N 1
ATOM 3448 C CA . GLY B 1 223 ? 13.847 7.360 59.328 1.00 28.97 203 GLY B CA 1
ATOM 3449 C C . GLY B 1 223 ? 13.091 8.648 59.489 1.00 28.34 203 GLY B C 1
ATOM 3450 O O . GLY B 1 223 ? 13.692 9.643 59.857 1.00 26.73 203 GLY B O 1
ATOM 3451 N N . PHE B 1 224 ? 11.771 8.639 59.251 1.00 26.85 204 PHE B N 1
ATOM 3452 C CA . PHE B 1 224 ? 10.973 9.843 59.453 1.00 25.95 204 PHE B CA 1
ATOM 3453 C C . PHE B 1 224 ? 10.932 10.190 60.943 1.00 25.54 204 PHE B C 1
ATOM 3454 O O . PHE B 1 224 ? 10.710 9.307 61.765 1.00 24.83 204 PHE B O 1
ATOM 3462 N N . SER B 1 225 ? 11.103 11.472 61.245 1.00 26.03 205 SER B N 1
ATOM 3463 C CA . SER B 1 225 ? 11.061 11.969 62.624 1.00 26.47 205 SER B CA 1
ATOM 3464 C C . SER B 1 225 ? 9.653 12.020 63.212 1.00 26.65 205 SER B C 1
ATOM 3465 O O . SER B 1 225 ? 8.655 12.069 62.482 1.00 24.45 205 SER B O 1
ATOM 3468 N N . PRO B 1 226 ? 9.562 12.033 64.554 1.00 26.88 206 PRO B N 1
ATOM 3469 C CA . PRO B 1 226 ? 8.253 12.170 65.179 1.00 26.96 206 PRO B CA 1
ATOM 3470 C C . PRO B 1 226 ? 7.504 13.444 64.790 1.00 27.36 206 PRO B C 1
ATOM 3471 O O . PRO B 1 226 ? 6.277 13.387 64.676 1.00 26.64 206 PRO B O 1
ATOM 3475 N N . ASP B 1 227 ? 8.222 14.551 64.560 1.00 28.18 207 ASP B N 1
ATOM 3476 C CA . ASP B 1 227 ? 7.607 15.803 64.090 1.00 29.47 207 ASP B CA 1
ATOM 3477 C C . ASP B 1 227 ? 7.057 15.673 62.682 1.00 27.92 207 ASP B C 1
ATOM 3478 O O . ASP B 1 227 ? 5.954 16.180 62.417 1.00 28.56 207 ASP B O 1
ATOM 3483 N N . ALA B 1 228 ? 7.815 15.038 61.778 1.00 26.35 208 ALA B N 1
ATOM 3484 C CA . ALA B 1 228 ? 7.338 14.782 60.386 1.00 24.87 208 ALA B CA 1
ATOM 3485 C C . ALA B 1 228 ? 6.112 13.888 60.391 1.00 23.75 208 ALA B C 1
ATOM 3486 O O . ALA B 1 228 ? 5.112 14.157 59.700 1.00 22.93 208 ALA B O 1
ATOM 3488 N N . ILE B 1 229 ? 6.168 12.825 61.180 1.00 22.81 209 ILE B N 1
ATOM 3489 C CA . ILE B 1 229 ? 5.022 11.940 61.298 1.00 22.32 209 ILE B CA 1
ATOM 3490 C C . ILE B 1 229 ? 3.801 12.664 61.913 1.00 22.87 209 ILE B C 1
ATOM 3491 O O . ILE B 1 229 ? 2.659 12.520 61.437 1.00 22.47 209 ILE B O 1
ATOM 3496 N N . SER B 1 230 ? 4.025 13.415 62.984 1.00 23.66 210 SER B N 1
ATOM 3497 C CA . SER B 1 230 ? 2.932 14.203 63.588 1.00 24.99 210 SER B CA 1
ATOM 3498 C C . SER B 1 230 ? 2.291 15.231 62.614 1.00 23.49 210 SER B C 1
ATOM 3499 O O . SER B 1 230 ? 1.061 15.384 62.593 1.00 22.56 210 SER B O 1
ATOM 3502 N N . ALA B 1 231 ? 3.092 15.849 61.741 1.00 22.97 211 ALA B N 1
ATOM 3503 C CA . ALA B 1 231 ? 2.568 16.743 60.707 1.00 22.97 211 ALA B CA 1
ATOM 3504 C C . ALA B 1 231 ? 1.650 15.993 59.699 1.00 21.70 211 ALA B C 1
ATOM 3505 O O . ALA B 1 231 ? 0.627 16.518 59.235 1.00 20.94 211 ALA B O 1
ATOM 3507 N N . LEU B 1 232 ? 2.080 14.789 59.319 1.00 21.09 212 LEU B N 1
ATOM 3508 C CA . LEU B 1 232 ? 1.271 13.934 58.432 1.00 19.78 212 LEU B CA 1
ATOM 3509 C C . LEU B 1 232 ? -0.010 13.473 59.104 1.00 19.72 212 LEU B C 1
ATOM 3510 O O . LEU B 1 232 ? -1.059 13.357 58.434 1.00 18.06 212 LEU B O 1
ATOM 3515 N N . ARG B 1 233 ? 0.029 13.226 60.418 1.00 19.80 213 ARG B N 1
ATOM 3516 C CA . ARG B 1 233 ? -1.218 12.911 61.101 1.00 20.17 213 ARG B CA 1
ATOM 3517 C C . ARG B 1 233 ? -2.178 14.120 61.014 1.00 20.51 213 ARG B C 1
ATOM 3518 O O . ARG B 1 233 ? -3.373 13.945 60.807 1.00 20.14 213 ARG B O 1
ATOM 3526 N N . SER B 1 234 ? -1.660 15.330 61.177 1.00 20.96 214 SER B N 1
ATOM 3527 C CA A SER B 1 234 ? -2.485 16.545 61.006 0.40 21.09 214 SER B CA 1
ATOM 3528 C CA B SER B 1 234 ? -2.501 16.517 61.018 0.60 20.90 214 SER B CA 1
ATOM 3529 C C . SER B 1 234 ? -3.036 16.613 59.592 1.00 20.27 214 SER B C 1
ATOM 3530 O O . SER B 1 234 ? -4.204 16.947 59.379 1.00 20.06 214 SER B O 1
ATOM 3535 N N . ALA B 1 235 ? -2.169 16.350 58.624 1.00 19.52 215 ALA B N 1
ATOM 3536 C CA . ALA B 1 235 ? -2.538 16.383 57.220 1.00 18.62 215 ALA B CA 1
ATOM 3537 C C . ALA B 1 235 ? -3.663 15.418 56.929 1.00 17.92 215 ALA B C 1
ATOM 3538 O O . ALA B 1 235 ? -4.607 15.774 56.208 1.00 17.43 215 ALA B O 1
ATOM 3540 N N . TYR B 1 236 ? -3.608 14.232 57.540 1.00 17.67 216 TYR B N 1
ATOM 3541 C CA . TYR B 1 236 ? -4.646 13.215 57.356 1.00 17.93 216 TYR B CA 1
ATOM 3542 C C . TYR B 1 236 ? -5.969 13.729 57.932 1.00 18.47 216 TYR B C 1
ATOM 3543 O O . TYR B 1 236 ? -7.021 13.593 57.309 1.00 18.43 216 TYR B O 1
ATOM 3552 N N . ARG B 1 237 ? -5.920 14.313 59.129 1.00 18.51 217 ARG B N 1
ATOM 3553 C CA . ARG B 1 237 ? -7.122 14.938 59.711 1.00 19.50 217 ARG B CA 1
ATOM 3554 C C . ARG B 1 237 ? -7.731 16.028 58.832 1.00 18.86 217 ARG B C 1
ATOM 3555 O O . ARG B 1 237 ? -8.958 16.074 58.610 1.00 19.15 217 ARG B O 1
ATOM 3563 N N . ILE B 1 238 ? -6.878 16.891 58.300 1.00 19.13 218 ILE B N 1
ATOM 3564 C CA . ILE B 1 238 ? -7.334 17.943 57.410 1.00 18.89 218 ILE B CA 1
ATOM 3565 C C . ILE B 1 238 ? -8.031 17.342 56.194 1.00 18.83 218 ILE B C 1
ATOM 3566 O O . ILE B 1 238 ? -9.119 17.771 55.804 1.00 18.88 218 ILE B O 1
ATOM 3571 N N . LEU B 1 239 ? -7.395 16.341 55.584 1.00 18.10 219 LEU B N 1
ATOM 3572 C CA . LEU B 1 239 ? -7.896 15.764 54.334 1.00 17.82 219 LEU B CA 1
ATOM 3573 C C . LEU B 1 239 ? -9.215 15.001 54.527 1.00 18.02 219 LEU B C 1
ATOM 3574 O O . LEU B 1 239 ? -10.121 15.129 53.722 1.00 17.94 219 LEU B O 1
ATOM 3579 N N . TYR B 1 240 ? -9.354 14.287 55.656 1.00 17.35 220 TYR B N 1
ATOM 3580 C CA . TYR B 1 240 ? -10.441 13.348 55.810 1.00 17.69 220 TYR B CA 1
ATOM 3581 C C . TYR B 1 240 ? -11.457 13.548 56.940 1.00 18.02 220 TYR B C 1
ATOM 3582 O O . TYR B 1 240 ? -12.568 12.973 56.890 1.00 18.84 220 TYR B O 1
ATOM 3591 N N . LYS B 1 241 ? -11.085 14.302 57.967 1.00 18.77 221 LYS B N 1
ATOM 3592 C CA . LYS B 1 241 ? -11.826 14.297 59.238 1.00 19.09 221 LYS B CA 1
ATOM 3593 C C . LYS B 1 241 ? -12.404 15.654 59.660 1.00 19.30 221 LYS B C 1
ATOM 3594 O O . LYS B 1 241 ? -12.862 15.797 60.793 1.00 19.15 221 LYS B O 1
ATOM 3600 N N . ASN B 1 242 ? -12.462 16.601 58.739 1.00 18.48 222 ASN B N 1
ATOM 3601 C CA . ASN B 1 242 ? -13.048 17.900 59.021 1.00 19.55 222 ASN B CA 1
ATOM 3602 C C . ASN B 1 242 ? -14.123 18.383 58.048 1.00 19.91 222 ASN B C 1
ATOM 3603 O O . ASN B 1 242 ? -14.446 19.566 58.049 1.00 19.31 222 ASN B O 1
ATOM 3608 N N . SER B 1 243 ? -14.671 17.472 57.252 1.00 20.62 223 SER B N 1
ATOM 3609 C CA . SER B 1 243 ? -15.693 17.799 56.278 1.00 23.58 223 SER B CA 1
ATOM 3610 C C . SER B 1 243 ? -15.185 18.831 55.258 1.00 24.43 223 SER B C 1
ATOM 3611 O O . SER B 1 243 ? -15.975 19.638 54.773 1.00 28.34 223 SER B O 1
ATOM 3614 N N . LEU B 1 244 ? -13.886 18.879 55.005 1.00 22.43 224 LEU B N 1
ATOM 3615 C CA . LEU B 1 244 ? -13.360 19.800 54.004 1.00 21.92 224 LEU B CA 1
ATOM 3616 C C . LEU B 1 244 ? -13.520 19.224 52.593 1.00 22.44 224 LEU B C 1
ATOM 3617 O O . LEU B 1 244 ? -13.204 18.063 52.349 1.00 22.15 224 LEU B O 1
ATOM 3622 N N . SER B 1 245 ? -13.960 20.055 51.651 1.00 23.50 225 SER B N 1
ATOM 3623 C CA . SER B 1 245 ? -13.873 19.686 50.234 1.00 23.00 225 SER B CA 1
ATOM 3624 C C . SER B 1 245 ? -12.416 19.481 49.857 1.00 23.78 225 SER B C 1
ATOM 3625 O O . SER B 1 245 ? -11.485 19.979 50.524 1.00 22.40 225 SER B O 1
ATOM 3628 N N . LEU B 1 246 ? -12.171 18.701 48.803 1.00 24.64 226 LEU B N 1
ATOM 3629 C CA . LEU B 1 246 ? -10.795 18.546 48.312 1.00 27.04 226 LEU B CA 1
ATOM 3630 C C . LEU B 1 246 ? -10.113 19.920 48.057 1.00 26.61 226 LEU B C 1
ATOM 3631 O O . LEU B 1 246 ? -8.955 20.141 48.449 1.00 25.78 226 LEU B O 1
ATOM 3636 N N . GLU B 1 247 ? -10.828 20.857 47.438 1.00 27.80 227 GLU B N 1
ATOM 3637 C CA . GLU B 1 247 ? -10.275 22.211 47.227 1.00 29.40 227 GLU B CA 1
ATOM 3638 C C . GLU B 1 247 ? -9.921 22.960 48.526 1.00 26.86 227 GLU B C 1
ATOM 3639 O O . GLU B 1 247 ? -8.850 23.586 48.634 1.00 26.45 227 GLU B O 1
ATOM 3645 N N . GLU B 1 248 ? -10.809 22.899 49.504 1.00 24.44 228 GLU B N 1
ATOM 3646 C CA . GLU B 1 248 ? -10.518 23.510 50.824 1.00 24.07 228 GLU B CA 1
ATOM 3647 C C . GLU B 1 248 ? -9.334 22.828 51.500 1.00 22.62 228 GLU B C 1
ATOM 3648 O O . GLU B 1 248 ? -8.515 23.496 52.137 1.00 22.20 228 GLU B O 1
ATOM 3654 N N . ALA B 1 249 ? -9.274 21.502 51.403 1.00 20.87 229 ALA B N 1
ATOM 3655 C CA . ALA B 1 249 ? -8.161 20.725 52.002 1.00 21.48 229 ALA B CA 1
ATOM 3656 C C . ALA B 1 249 ? -6.851 21.112 51.383 1.00 22.32 229 ALA B C 1
ATOM 3657 O O . ALA B 1 249 ? -5.858 21.224 52.083 1.00 21.89 229 ALA B O 1
ATOM 3659 N N . LYS B 1 250 ? -6.837 21.306 50.054 1.00 23.07 230 LYS B N 1
ATOM 3660 C CA . LYS B 1 250 ? -5.597 21.685 49.379 1.00 24.49 230 LYS B CA 1
ATOM 3661 C C . LYS B 1 250 ? -5.041 23.015 49.885 1.00 23.06 230 LYS B C 1
ATOM 3662 O O . LYS B 1 250 ? -3.841 23.124 50.070 1.00 22.60 230 LYS B O 1
ATOM 3668 N N . VAL B 1 251 ? -5.904 23.987 50.160 1.00 22.89 231 VAL B N 1
ATOM 3669 C CA . VAL B 1 251 ? -5.488 25.271 50.727 1.00 23.47 231 VAL B CA 1
ATOM 3670 C C . VAL B 1 251 ? -4.832 25.070 52.107 1.00 22.40 231 VAL B C 1
ATOM 3671 O O . VAL B 1 251 ? -3.733 25.567 52.341 1.00 22.16 231 VAL B O 1
ATOM 3675 N N . GLN B 1 252 ? -5.500 24.320 52.996 1.00 21.21 232 GLN B N 1
ATOM 3676 C CA . GLN B 1 252 ? -4.950 24.063 54.341 1.00 20.55 232 GLN B CA 1
ATOM 3677 C C . GLN B 1 252 ? -3.632 23.255 54.304 1.00 20.23 232 GLN B C 1
ATOM 3678 O O . GLN B 1 252 ? -2.662 23.621 54.994 1.00 20.10 232 GLN B O 1
ATOM 3684 N N . LEU B 1 253 ? -3.590 22.224 53.462 1.00 20.47 233 LEU B N 1
ATOM 3685 C CA . LEU B 1 253 ? -2.404 21.392 53.313 1.00 20.67 233 LEU B CA 1
ATOM 3686 C C . LEU B 1 253 ? -1.235 22.213 52.772 1.00 20.99 233 LEU B C 1
ATOM 3687 O O . LEU B 1 253 ? -0.110 22.070 53.239 1.00 22.05 233 LEU B O 1
ATOM 3692 N N . SER B 1 254 ? -1.519 23.117 51.847 1.00 22.32 234 SER B N 1
ATOM 3693 C CA . SER B 1 254 ? -0.478 23.983 51.253 1.00 24.37 234 SER B CA 1
ATOM 3694 C C . SER B 1 254 ? 0.132 24.883 52.297 1.00 25.12 234 SER B C 1
ATOM 3695 O O . SER B 1 254 ? 1.346 25.138 52.272 1.00 25.85 234 SER B O 1
ATOM 3698 N N . GLU B 1 255 ? -0.672 25.321 53.254 1.00 25.30 235 GLU B N 1
ATOM 3699 C CA . GLU B 1 255 ? -0.142 26.163 54.311 1.00 27.54 235 GLU B CA 1
ATOM 3700 C C . GLU B 1 255 ? 0.655 25.337 55.324 1.00 26.07 235 GLU B C 1
ATOM 3701 O O . GLU B 1 255 ? 1.720 25.774 55.774 1.00 26.51 235 GLU B O 1
ATOM 3707 N N . LEU B 1 256 ? 0.184 24.132 55.640 1.00 24.36 236 LEU B N 1
ATOM 3708 C CA . LEU B 1 256 ? 0.890 23.210 56.516 1.00 23.95 236 LEU B CA 1
ATOM 3709 C C . LEU B 1 256 ? 2.288 22.842 55.938 1.00 24.56 236 LEU B C 1
ATOM 3710 O O . LEU B 1 256 ? 3.259 22.768 56.674 1.00 25.56 236 LEU B O 1
ATOM 3715 N N . ALA B 1 257 ? 2.357 22.627 54.633 1.00 23.89 237 ALA B N 1
ATOM 3716 C CA . ALA B 1 257 ? 3.625 22.392 53.903 1.00 25.25 237 ALA B CA 1
ATOM 3717 C C . ALA B 1 257 ? 4.655 23.530 54.036 1.00 27.46 237 ALA B C 1
ATOM 3718 O O . ALA B 1 257 ? 5.815 23.345 53.691 1.00 29.46 237 ALA B O 1
ATOM 3720 N N . GLN B 1 258 ? 4.222 24.716 54.474 1.00 29.73 238 GLN B N 1
ATOM 3721 C CA . GLN B 1 258 ? 5.123 25.867 54.631 1.00 31.34 238 GLN B CA 1
ATOM 3722 C C . GLN B 1 258 ? 5.326 26.250 56.101 1.00 30.93 238 GLN B C 1
ATOM 3723 O O . GLN B 1 258 ? 5.719 27.373 56.375 1.00 31.11 238 GLN B O 1
ATOM 3729 N N . ALA B 1 259 ? 5.061 25.323 57.023 1.00 29.25 239 ALA B N 1
ATOM 3730 C CA . ALA B 1 259 ? 5.099 25.584 58.465 1.00 29.86 239 ALA B CA 1
ATOM 3731 C C . ALA B 1 259 ? 6.509 25.675 59.029 1.00 31.24 239 ALA B C 1
ATOM 3732 O O . ALA B 1 259 ? 6.689 26.110 60.154 1.00 31.73 239 ALA B O 1
ATOM 3734 N N . GLY B 1 260 ? 7.489 25.261 58.243 1.00 32.23 240 GLY B N 1
ATOM 3735 C CA . GLY B 1 260 ? 8.892 25.293 58.640 1.00 34.78 240 GLY B CA 1
ATOM 3736 C C . GLY B 1 260 ? 9.299 24.092 59.479 1.00 36.42 240 GLY B C 1
ATOM 3737 O O . GLY B 1 260 ? 10.325 24.150 60.156 1.00 38.63 240 GLY B O 1
ATOM 3738 N N . GLY B 1 261 ? 8.511 23.015 59.442 1.00 33.72 241 GLY B N 1
ATOM 3739 C CA . GLY B 1 261 ? 8.763 21.820 60.262 1.00 34.41 241 GLY B CA 1
ATOM 3740 C C . GLY B 1 261 ? 9.418 20.690 59.473 1.00 32.53 241 GLY B C 1
ATOM 3741 O O . GLY B 1 261 ? 9.515 20.790 58.254 1.00 32.24 241 GLY B O 1
ATOM 3742 N N . ASP B 1 262 ? 9.856 19.618 60.158 1.00 32.08 242 ASP B N 1
ATOM 3743 C CA . ASP B 1 262 ? 10.437 18.424 59.484 1.00 33.19 242 ASP B CA 1
ATOM 3744 C C . ASP B 1 262 ? 9.484 17.884 58.411 1.00 31.49 242 ASP B C 1
ATOM 3745 O O . ASP B 1 262 ? 9.907 17.402 57.346 1.00 29.90 242 ASP B O 1
ATOM 3750 N N . GLY B 1 263 ? 8.190 17.970 58.694 1.00 30.07 243 GLY B N 1
ATOM 3751 C CA . GLY B 1 263 ? 7.172 17.429 57.774 1.00 29.45 243 GLY B CA 1
ATOM 3752 C C . GLY B 1 263 ? 6.858 18.183 56.488 1.00 28.27 243 GLY B C 1
ATOM 3753 O O . GLY B 1 263 ? 6.073 17.691 55.665 1.00 26.03 243 GLY B O 1
ATOM 3754 N N . ASP B 1 264 ? 7.448 19.357 56.294 1.00 27.31 244 ASP B N 1
ATOM 3755 C CA . ASP B 1 264 ? 7.115 20.225 55.158 1.00 27.29 244 ASP B CA 1
ATOM 3756 C C . ASP B 1 264 ? 7.166 19.514 53.787 1.00 26.78 244 ASP B C 1
ATOM 3757 O O . ASP B 1 264 ? 6.229 19.618 52.976 1.00 26.29 244 ASP B O 1
ATOM 3762 N N . ALA B 1 265 ? 8.267 18.808 53.520 1.00 25.86 245 ALA B N 1
ATOM 3763 C CA . ALA B 1 265 ? 8.431 18.179 52.220 1.00 25.73 245 ALA B CA 1
ATOM 3764 C C . ALA B 1 265 ? 7.398 17.086 52.045 1.00 24.01 245 ALA B C 1
ATOM 3765 O O . ALA B 1 265 ? 6.811 16.969 50.963 1.00 24.51 245 ALA B O 1
ATOM 3767 N N . ALA B 1 266 ? 7.157 16.312 53.102 1.00 23.33 246 ALA B N 1
ATOM 3768 C CA . ALA B 1 266 ? 6.180 15.213 53.043 1.00 21.98 246 ALA B CA 1
ATOM 3769 C C . ALA B 1 266 ? 4.785 15.750 52.780 1.00 21.23 246 ALA B C 1
ATOM 3770 O O . ALA B 1 266 ? 4.044 15.244 51.911 1.00 19.86 246 ALA B O 1
ATOM 3772 N N . VAL B 1 267 ? 4.404 16.804 53.512 1.00 20.69 247 VAL B N 1
ATOM 3773 C CA . VAL B 1 267 ? 3.090 17.393 53.269 1.00 20.97 247 VAL B CA 1
ATOM 3774 C C . VAL B 1 267 ? 2.956 17.990 51.854 1.00 21.48 247 VAL B C 1
ATOM 3775 O O . VAL B 1 267 ? 1.912 17.874 51.210 1.00 21.02 247 VAL B O 1
ATOM 3779 N N . LYS B 1 268 ? 4.011 18.606 51.354 1.00 22.44 248 LYS B N 1
ATOM 3780 C CA . LYS B 1 268 ? 4.004 19.135 49.981 1.00 24.57 248 LYS B CA 1
ATOM 3781 C C . LYS B 1 268 ? 3.793 18.008 48.953 1.00 22.27 248 LYS B C 1
ATOM 3782 O O . LYS B 1 268 ? 3.014 18.174 48.003 1.00 21.41 248 LYS B O 1
ATOM 3788 N N . ALA B 1 269 ? 4.425 16.851 49.185 1.00 21.08 249 ALA B N 1
ATOM 3789 C CA . ALA B 1 269 ? 4.238 15.699 48.293 1.00 21.14 249 ALA B CA 1
ATOM 3790 C C . ALA B 1 269 ? 2.789 15.241 48.297 1.00 21.08 249 ALA B C 1
ATOM 3791 O O . ALA B 1 269 ? 2.211 14.891 47.224 1.00 20.87 249 ALA B O 1
ATOM 3793 N N . LEU B 1 270 ? 2.187 15.231 49.491 1.00 20.62 250 LEU B N 1
ATOM 3794 C CA . LEU B 1 270 ? 0.771 14.877 49.629 1.00 19.41 250 LEU B CA 1
ATOM 3795 C C . LEU B 1 270 ? -0.134 15.815 48.835 1.00 19.31 250 LEU B C 1
ATOM 3796 O O . LEU B 1 270 ? -1.031 15.365 48.083 1.00 17.85 250 LEU B O 1
ATOM 3801 N N . VAL B 1 271 ? 0.052 17.122 48.962 1.00 20.19 251 VAL B N 1
ATOM 3802 C CA . VAL B 1 271 ? -0.880 18.012 48.294 1.00 22.33 251 VAL B CA 1
ATOM 3803 C C . VAL B 1 271 ? -0.629 17.988 46.759 1.00 23.01 251 VAL B C 1
ATOM 3804 O O . VAL B 1 271 ? -1.605 18.013 45.966 1.00 23.51 251 VAL B O 1
ATOM 3808 N N . ASP B 1 272 ? 0.626 17.843 46.344 1.00 24.30 252 ASP B N 1
ATOM 3809 C CA . ASP B 1 272 ? 0.931 17.672 44.893 1.00 25.58 252 ASP B CA 1
ATOM 3810 C C . ASP B 1 272 ? 0.236 16.406 44.315 1.00 24.13 252 ASP B C 1
ATOM 3811 O O . ASP B 1 272 ? -0.277 16.402 43.185 1.00 23.75 252 ASP B O 1
ATOM 3816 N N . PHE B 1 273 ? 0.200 15.330 45.097 1.00 22.33 253 PHE B N 1
ATOM 3817 C CA . PHE B 1 273 ? -0.462 14.093 44.653 1.00 20.40 253 PHE B CA 1
ATOM 3818 C C . PHE B 1 273 ? -1.978 14.297 44.580 1.00 21.10 253 PHE B C 1
ATOM 3819 O O . PHE B 1 273 ? -2.610 13.957 43.600 1.00 22.02 253 PHE B O 1
ATOM 3827 N N . VAL B 1 274 ? -2.577 14.902 45.594 1.00 21.94 254 VAL B N 1
ATOM 3828 C CA . VAL B 1 274 ? -4.047 15.070 45.585 1.00 23.96 254 VAL B CA 1
ATOM 3829 C C . VAL B 1 274 ? -4.535 16.068 44.502 1.00 25.73 254 VAL B C 1
ATOM 3830 O O . VAL B 1 274 ? -5.580 15.881 43.907 1.00 24.88 254 VAL B O 1
ATOM 3834 N N . GLU B 1 275 ? -3.751 17.100 44.241 1.00 26.83 255 GLU B N 1
ATOM 3835 C CA . GLU B 1 275 ? -4.048 18.061 43.173 1.00 29.10 255 GLU B CA 1
ATOM 3836 C C . GLU B 1 275 ? -4.067 17.368 41.796 1.00 30.25 255 GLU B C 1
ATOM 3837 O O . GLU B 1 275 ? -4.848 17.749 40.937 1.00 32.37 255 GLU B O 1
ATOM 3839 N N . SER B 1 276 ? -3.248 16.335 41.609 1.00 30.25 256 SER B N 1
ATOM 3840 C CA . SER B 1 276 ? -3.142 15.637 40.323 1.00 30.86 256 SER B CA 1
ATOM 3841 C C . SER B 1 276 ? -3.983 14.369 40.156 1.00 29.06 256 SER B C 1
ATOM 3842 O O . SER B 1 276 ? -3.834 13.675 39.169 1.00 29.86 256 SER B O 1
ATOM 3845 N N . SER B 1 277 ? -4.877 14.053 41.080 1.00 28.91 257 SER B N 1
ATOM 3846 C CA . SER B 1 277 ? -5.644 12.794 40.972 1.00 29.84 257 SER B CA 1
ATOM 3847 C C . SER B 1 277 ? -6.667 12.754 39.814 1.00 31.48 257 SER B C 1
ATOM 3848 O O . SER B 1 277 ? -7.548 13.592 39.746 1.00 34.08 257 SER B O 1
ATOM 3851 N N . GLN B 1 278 ? -6.526 11.736 38.956 1.00 34.52 258 GLN B N 1
ATOM 3852 C CA . GLN B 1 278 ? -7.492 11.335 37.903 1.00 35.08 258 GLN B CA 1
ATOM 3853 C C . GLN B 1 278 ? -8.731 10.675 38.479 1.00 33.48 258 GLN B C 1
ATOM 3854 O O . GLN B 1 278 ? -9.799 11.245 38.398 1.00 38.90 258 GLN B O 1
ATOM 3856 N N . ARG B 1 279 ? -8.561 9.475 39.070 1.00 32.04 259 ARG B N 1
ATOM 3857 C CA . ARG B 1 279 ? -9.664 8.678 39.620 1.00 29.39 259 ARG B CA 1
ATOM 3858 C C . ARG B 1 279 ? -10.316 9.338 40.875 1.00 25.47 259 ARG B C 1
ATOM 3859 O O . ARG B 1 279 ? -11.299 8.809 41.363 1.00 23.70 259 ARG B O 1
ATOM 3867 N N . GLY B 1 280 ? -9.682 10.374 41.436 1.00 22.93 260 GLY B N 1
ATOM 3868 C CA . GLY B 1 280 ? -9.963 10.863 42.808 1.00 20.70 260 GLY B CA 1
ATOM 3869 C C . GLY B 1 280 ? -9.306 9.943 43.850 1.00 18.70 260 GLY B C 1
ATOM 3870 O O . GLY B 1 280 ? -8.742 8.893 43.512 1.00 16.83 260 GLY B O 1
ATOM 3871 N N . ILE B 1 281 ? -9.355 10.355 45.117 1.00 17.64 261 ILE B N 1
ATOM 3872 C CA . ILE B 1 281 ? -8.764 9.576 46.211 1.00 16.48 261 ILE B CA 1
ATOM 3873 C C . ILE B 1 281 ? -9.785 8.749 46.976 1.00 16.87 261 ILE B C 1
ATOM 3874 O O . ILE B 1 281 ? -10.985 9.095 47.009 1.00 17.37 261 ILE B O 1
ATOM 3879 N N . ILE B 1 282 ? -9.316 7.665 47.599 1.00 16.24 262 ILE B N 1
ATOM 3880 C CA . ILE B 1 282 ? -10.139 6.854 48.479 1.00 16.36 262 ILE B CA 1
ATOM 3881 C C . ILE B 1 282 ? -10.644 7.763 49.619 1.00 18.32 262 ILE B C 1
ATOM 3882 O O . ILE B 1 282 ? -9.964 8.712 50.000 1.00 17.83 262 ILE B O 1
ATOM 3887 N N . ARG B 1 283 ? -11.819 7.453 50.112 1.00 19.27 263 ARG B N 1
ATOM 3888 C CA . ARG B 1 283 ? -12.393 8.205 51.237 1.00 22.76 263 ARG B CA 1
ATOM 3889 C C . ARG B 1 283 ? -13.194 7.180 52.053 1.00 24.23 263 ARG B C 1
ATOM 3890 O O . ARG B 1 283 ? -13.476 7.340 53.251 1.00 23.92 263 ARG B O 1
ATOM 3899 N N . ARG C 1 24 ? 11.843 -44.221 33.748 1.00 39.46 4 ARG C N 1
ATOM 3900 C CA . ARG C 1 24 ? 11.029 -43.532 34.807 1.00 36.82 4 ARG C CA 1
ATOM 3901 C C . ARG C 1 24 ? 11.331 -42.022 34.890 1.00 33.85 4 ARG C C 1
ATOM 3902 O O . ARG C 1 24 ? 10.455 -41.223 35.205 1.00 32.83 4 ARG C O 1
ATOM 3910 N N . ILE C 1 25 ? 12.583 -41.669 34.641 1.00 32.71 5 ILE C N 1
ATOM 3911 C CA . ILE C 1 25 ? 13.036 -40.290 34.604 1.00 31.57 5 ILE C CA 1
ATOM 3912 C C . ILE C 1 25 ? 13.175 -39.876 33.147 1.00 30.02 5 ILE C C 1
ATOM 3913 O O . ILE C 1 25 ? 13.956 -40.461 32.405 1.00 30.70 5 ILE C O 1
ATOM 3918 N N . HIS C 1 26 ? 12.408 -38.873 32.730 1.00 27.67 6 HIS C N 1
ATOM 3919 C CA . HIS C 1 26 ? 12.429 -38.458 31.348 1.00 27.15 6 HIS C CA 1
ATOM 3920 C C . HIS C 1 26 ? 13.810 -37.927 30.973 1.00 27.46 6 HIS C C 1
ATOM 3921 O O . HIS C 1 26 ? 14.444 -37.231 31.774 1.00 26.38 6 HIS C O 1
ATOM 3928 N N . PRO C 1 27 ? 14.304 -38.244 29.765 1.00 28.49 7 PRO C N 1
ATOM 3929 C CA . PRO C 1 27 ? 15.676 -37.838 29.448 1.00 28.63 7 PRO C CA 1
ATOM 3930 C C . PRO C 1 27 ? 15.915 -36.328 29.496 1.00 27.46 7 PRO C C 1
ATOM 3931 O O . PRO C 1 27 ? 17.077 -35.883 29.622 1.00 27.20 7 PRO C O 1
ATOM 3935 N N . THR C 1 28 ? 14.841 -35.540 29.383 1.00 25.58 8 THR C N 1
ATOM 3936 C CA . THR C 1 28 ? 14.985 -34.088 29.461 1.00 24.01 8 THR C CA 1
ATOM 3937 C C . THR C 1 28 ? 14.887 -33.576 30.889 1.00 23.03 8 THR C C 1
ATOM 3938 O O . THR C 1 28 ? 15.124 -32.410 31.103 1.00 23.49 8 THR C O 1
ATOM 3942 N N . ALA C 1 29 ? 14.517 -34.397 31.859 1.00 22.88 9 ALA C N 1
ATOM 3943 C CA . ALA C 1 29 ? 14.537 -33.960 33.253 1.00 22.49 9 ALA C CA 1
ATOM 3944 C C . ALA C 1 29 ? 15.974 -33.773 33.685 1.00 23.68 9 ALA C C 1
ATOM 3945 O O . ALA C 1 29 ? 16.846 -34.491 33.192 1.00 24.86 9 ALA C O 1
ATOM 3947 N N . ILE C 1 30 ? 16.214 -32.810 34.580 1.00 23.18 10 ILE C N 1
ATOM 3948 C CA . ILE C 1 30 ? 17.540 -32.547 35.142 1.00 24.25 10 ILE C CA 1
ATOM 3949 C C . ILE C 1 30 ? 17.533 -32.947 36.613 1.00 24.70 10 ILE C C 1
ATOM 3950 O O . ILE C 1 30 ? 16.850 -32.331 37.427 1.00 23.46 10 ILE C O 1
ATOM 3955 N N . ILE C 1 31 ? 18.237 -34.034 36.936 1.00 25.48 11 ILE C N 1
ATOM 3956 C CA . ILE C 1 31 ? 18.370 -34.492 38.328 1.00 26.59 11 ILE C CA 1
ATOM 3957 C C . ILE C 1 31 ? 19.784 -34.097 38.734 1.00 28.48 11 ILE C C 1
ATOM 3958 O O . ILE C 1 31 ? 20.761 -34.663 38.223 1.00 29.29 11 ILE C O 1
ATOM 3963 N N . GLU C 1 32 ? 19.913 -33.094 39.590 1.00 28.97 12 GLU C N 1
ATOM 3964 C CA . GLU C 1 32 ? 21.233 -32.579 39.947 1.00 31.32 12 GLU C CA 1
ATOM 3965 C C . GLU C 1 32 ? 21.973 -33.639 40.727 1.00 31.71 12 GLU C C 1
ATOM 3966 O O . GLU C 1 32 ? 21.389 -34.347 41.522 1.00 30.97 12 GLU C O 1
ATOM 3972 N N . PRO C 1 33 ? 23.287 -33.784 40.476 1.00 33.32 13 PRO C N 1
ATOM 3973 C CA . PRO C 1 33 ? 24.013 -34.761 41.262 1.00 34.12 13 PRO C CA 1
ATOM 3974 C C . PRO C 1 33 ? 23.852 -34.497 42.756 1.00 34.18 13 PRO C C 1
ATOM 3975 O O . PRO C 1 33 ? 23.947 -33.353 43.194 1.00 34.49 13 PRO C O 1
ATOM 3979 N N . GLY C 1 34 ? 23.571 -35.537 43.527 1.00 33.81 14 GLY C N 1
ATOM 3980 C CA . GLY C 1 34 ? 23.296 -35.351 44.950 1.00 33.40 14 GLY C CA 1
ATOM 3981 C C . GLY C 1 34 ? 21.862 -35.628 45.342 1.00 32.08 14 GLY C C 1
ATOM 3982 O O . GLY C 1 34 ? 21.600 -36.029 46.485 1.00 31.45 14 GLY C O 1
ATOM 3983 N N . ALA C 1 35 ? 20.930 -35.377 44.423 1.00 30.74 15 ALA C N 1
ATOM 3984 C CA . ALA C 1 35 ? 19.522 -35.714 44.650 1.00 29.48 15 ALA C CA 1
ATOM 3985 C C . ALA C 1 35 ? 19.370 -37.200 44.923 1.00 31.19 15 ALA C C 1
ATOM 3986 O O . ALA C 1 35 ? 20.010 -38.030 44.276 1.00 32.95 15 ALA C O 1
ATOM 3988 N N . GLN C 1 36 ? 18.502 -37.524 45.863 1.00 31.36 16 GLN C N 1
ATOM 3989 C CA . GLN C 1 36 ? 18.285 -38.888 46.309 1.00 33.27 16 GLN C CA 1
ATOM 3990 C C . GLN C 1 36 ? 16.861 -39.281 45.996 1.00 31.75 16 GLN C C 1
ATOM 3991 O O . GLN C 1 36 ? 15.926 -38.881 46.692 1.00 31.07 16 GLN C O 1
ATOM 3997 N N . LEU C 1 37 ? 16.689 -40.027 44.919 1.00 31.97 17 LEU C N 1
ATOM 3998 C CA . LEU C 1 37 ? 15.374 -40.466 44.475 1.00 31.15 17 LEU C CA 1
ATOM 3999 C C . LEU C 1 37 ? 15.269 -41.983 44.621 1.00 31.84 17 LEU C C 1
ATOM 4000 O O . LEU C 1 37 ? 16.132 -42.723 44.149 1.00 32.98 17 LEU C O 1
ATOM 4005 N N . HIS C 1 38 ? 14.223 -42.453 45.275 1.00 31.47 18 HIS C N 1
ATOM 4006 C CA . HIS C 1 38 ? 13.901 -43.875 45.245 1.00 32.69 18 HIS C CA 1
ATOM 4007 C C . HIS C 1 38 ? 13.816 -44.350 43.807 1.00 32.93 18 HIS C C 1
ATOM 4008 O O . HIS C 1 38 ? 13.474 -43.572 42.917 1.00 30.76 18 HIS C O 1
ATOM 4015 N N . GLU C 1 39 ? 14.133 -45.634 43.575 1.00 33.58 19 GLU C N 1
ATOM 4016 C CA . GLU C 1 39 ? 14.198 -46.212 42.225 1.00 34.39 19 GLU C CA 1
ATOM 4017 C C . GLU C 1 39 ? 12.871 -46.108 41.463 1.00 33.62 19 GLU C C 1
ATOM 4018 O O . GLU C 1 39 ? 12.867 -46.005 40.237 1.00 35.73 19 GLU C O 1
ATOM 4020 N N . THR C 1 40 ? 11.766 -46.089 42.193 1.00 32.85 20 THR C N 1
ATOM 4021 C CA . THR C 1 40 ? 10.408 -46.018 41.633 1.00 32.21 20 THR C CA 1
ATOM 4022 C C . THR C 1 40 ? 9.852 -44.582 41.388 1.00 30.91 20 THR C C 1
ATOM 4023 O O . THR C 1 40 ? 8.717 -44.436 40.955 1.00 30.25 20 THR C O 1
ATOM 4027 N N . VAL C 1 41 ? 10.632 -43.554 41.685 1.00 29.90 21 VAL C N 1
ATOM 4028 C CA . VAL C 1 41 ? 10.172 -42.151 41.470 1.00 28.77 21 VAL C CA 1
ATOM 4029 C C . VAL C 1 41 ? 10.129 -41.888 39.973 1.00 29.41 21 VAL C C 1
ATOM 4030 O O . VAL C 1 41 ? 11.082 -42.243 39.250 1.00 30.25 21 VAL C O 1
ATOM 4034 N N . GLU C 1 42 ? 9.057 -41.253 39.500 1.00 29.05 22 GLU C N 1
ATOM 4035 C CA . GLU C 1 42 ? 8.954 -40.847 38.100 1.00 29.39 22 GLU C CA 1
ATOM 4036 C C . GLU C 1 42 ? 9.009 -39.323 38.036 1.00 27.25 22 GLU C C 1
ATOM 4037 O O . GLU C 1 42 ? 8.435 -38.625 38.900 1.00 24.88 22 GLU C O 1
ATOM 4043 N N . VAL C 1 43 ? 9.718 -38.842 37.016 1.00 26.24 23 VAL C N 1
ATOM 4044 C CA . VAL C 1 43 ? 9.969 -37.439 36.800 1.00 24.77 23 VAL C CA 1
ATOM 4045 C C . VAL C 1 43 ? 9.771 -37.148 35.321 1.00 24.56 23 VAL C C 1
ATOM 4046 O O . VAL C 1 43 ? 10.415 -37.761 34.438 1.00 25.02 23 VAL C O 1
ATOM 4050 N N . GLY C 1 44 ? 8.873 -36.206 35.061 1.00 22.99 24 GLY C N 1
ATOM 4051 C CA . GLY C 1 44 ? 8.438 -35.904 33.706 1.00 22.77 24 GLY C CA 1
ATOM 4052 C C . GLY C 1 44 ? 9.336 -34.942 32.966 1.00 22.28 24 GLY C C 1
ATOM 4053 O O . GLY C 1 44 ? 10.294 -34.419 33.541 1.00 22.38 24 GLY C O 1
ATOM 4054 N N . PRO C 1 45 ? 9.005 -34.660 31.687 1.00 21.62 25 PRO C N 1
ATOM 4055 C CA . PRO C 1 45 ? 9.831 -33.834 30.812 1.00 21.79 25 PRO C CA 1
ATOM 4056 C C . PRO C 1 45 ? 10.088 -32.442 31.363 1.00 20.68 25 PRO C C 1
ATOM 4057 O O . PRO C 1 45 ? 9.228 -31.809 31.966 1.00 19.45 25 PRO C O 1
ATOM 4061 N N . TYR C 1 46 ? 11.311 -31.988 31.189 1.00 20.84 26 TYR C N 1
ATOM 4062 C CA . TYR C 1 46 ? 11.692 -30.617 31.539 1.00 20.92 26 TYR C CA 1
ATOM 4063 C C . TYR C 1 46 ? 11.544 -30.271 33.032 1.00 19.87 26 TYR C C 1
ATOM 4064 O O . TYR C 1 46 ? 11.576 -29.092 33.399 1.00 20.87 26 TYR C O 1
ATOM 4073 N N . ALA C 1 47 ? 11.443 -31.269 33.893 1.00 19.47 27 ALA C N 1
ATOM 4074 C CA . ALA C 1 47 ? 11.421 -31.030 35.334 1.00 19.01 27 ALA C CA 1
ATOM 4075 C C . ALA C 1 47 ? 12.870 -31.008 35.863 1.00 19.60 27 ALA C C 1
ATOM 4076 O O . ALA C 1 47 ? 13.757 -31.603 35.248 1.00 20.10 27 ALA C O 1
ATOM 4078 N N . ILE C 1 48 ? 13.057 -30.382 37.034 1.00 19.37 28 ILE C N 1
ATOM 4079 C CA . ILE C 1 48 ? 14.360 -30.213 37.669 1.00 19.71 28 ILE C CA 1
ATOM 4080 C C . ILE C 1 48 ? 14.266 -30.635 39.121 1.00 20.17 28 ILE C C 1
ATOM 4081 O O . ILE C 1 48 ? 13.343 -30.235 39.846 1.00 19.89 28 ILE C O 1
ATOM 4086 N N . VAL C 1 49 ? 15.213 -31.464 39.564 1.00 21.34 29 VAL C N 1
ATOM 4087 C CA . VAL C 1 49 ? 15.264 -31.871 40.952 1.00 22.03 29 VAL C CA 1
ATOM 4088 C C . VAL C 1 49 ? 16.637 -31.480 41.473 1.00 22.90 29 VAL C C 1
ATOM 4089 O O . VAL C 1 49 ? 17.646 -31.919 40.924 1.00 23.75 29 VAL C O 1
ATOM 4093 N N . GLY C 1 50 ? 16.665 -30.604 42.477 1.00 22.86 30 GLY C N 1
ATOM 4094 C CA . GLY C 1 50 ? 17.916 -30.123 43.048 1.00 24.50 30 GLY C CA 1
ATOM 4095 C C . GLY C 1 50 ? 18.731 -31.120 43.869 1.00 26.15 30 GLY C C 1
ATOM 4096 O O . GLY C 1 50 ? 18.271 -32.188 44.325 1.00 25.11 30 GLY C O 1
ATOM 4097 N N . SER C 1 51 ? 19.972 -30.720 44.099 1.00 27.32 31 SER C N 1
ATOM 4098 C CA . SER C 1 51 ? 20.943 -31.586 44.683 1.00 29.55 31 SER C CA 1
ATOM 4099 C C . SER C 1 51 ? 20.661 -31.904 46.164 1.00 29.94 31 SER C C 1
ATOM 4100 O O . SER C 1 51 ? 21.189 -32.876 46.670 1.00 30.60 31 SER C O 1
ATOM 4103 N N . ASN C 1 52 ? 19.844 -31.099 46.860 1.00 28.29 32 ASN C N 1
ATOM 4104 C CA . ASN C 1 52 ? 19.538 -31.391 48.273 1.00 28.63 32 ASN C CA 1
ATOM 4105 C C . ASN C 1 52 ? 18.143 -31.973 48.498 1.00 27.39 32 ASN C C 1
ATOM 4106 O O . ASN C 1 52 ? 17.612 -31.972 49.614 1.00 26.28 32 ASN C O 1
ATOM 4111 N N . VAL C 1 53 ? 17.527 -32.465 47.432 1.00 26.75 33 VAL C N 1
ATOM 4112 C CA . VAL C 1 53 ? 16.171 -33.028 47.510 1.00 25.27 33 VAL C CA 1
ATOM 4113 C C . VAL C 1 53 ? 16.249 -34.547 47.694 1.00 26.61 33 VAL C C 1
ATOM 4114 O O . VAL C 1 53 ? 17.137 -35.200 47.103 1.00 27.16 33 VAL C O 1
ATOM 4118 N N . THR C 1 54 ? 15.354 -35.078 48.537 1.00 25.76 34 THR C N 1
ATOM 4119 C CA A THR C 1 54 ? 15.126 -36.511 48.708 0.50 26.57 34 THR C CA 1
ATOM 4120 C CA B THR C 1 54 ? 15.131 -36.516 48.618 0.50 26.91 34 THR C CA 1
ATOM 4121 C C . THR C 1 54 ? 13.661 -36.799 48.361 1.00 26.44 34 THR C C 1
ATOM 4122 O O . THR C 1 54 ? 12.782 -36.054 48.793 1.00 25.25 34 THR C O 1
ATOM 4129 N N . ILE C 1 55 ? 13.403 -37.867 47.608 1.00 27.12 35 ILE C N 1
ATOM 4130 C CA . ILE C 1 55 ? 12.055 -38.199 47.174 1.00 26.39 35 ILE C CA 1
ATOM 4131 C C . ILE C 1 55 ? 11.845 -39.682 47.345 1.00 27.26 35 ILE C C 1
ATOM 4132 O O . ILE C 1 55 ? 12.605 -40.475 46.803 1.00 28.67 35 ILE C O 1
ATOM 4137 N N . GLY C 1 56 ? 10.809 -40.051 48.084 1.00 26.76 36 GLY C N 1
ATOM 4138 C CA . GLY C 1 56 ? 10.560 -41.455 48.420 1.00 27.83 36 GLY C CA 1
ATOM 4139 C C . GLY C 1 56 ? 9.726 -42.194 47.402 1.00 27.69 36 GLY C C 1
ATOM 4140 O O . GLY C 1 56 ? 9.211 -41.617 46.443 1.00 26.46 36 GLY C O 1
ATOM 4141 N N . ALA C 1 57 ? 9.543 -43.484 47.678 1.00 27.63 37 ALA C N 1
ATOM 4142 C CA . ALA C 1 57 ? 8.987 -44.440 46.749 1.00 28.39 37 ALA C CA 1
ATOM 4143 C C . ALA C 1 57 ? 7.642 -44.048 46.130 1.00 27.57 37 ALA C C 1
ATOM 4144 O O . ALA C 1 57 ? 6.747 -43.610 46.843 1.00 27.29 37 ALA C O 1
ATOM 4146 N N . ARG C 1 58 ? 7.532 -44.197 44.812 1.00 28.09 38 ARG C N 1
ATOM 4147 C CA . ARG C 1 58 ? 6.266 -44.136 44.078 1.00 28.33 38 ARG C CA 1
ATOM 4148 C C . ARG C 1 58 ? 5.719 -42.713 43.926 1.00 27.27 38 ARG C C 1
ATOM 4149 O O . ARG C 1 58 ? 4.626 -42.525 43.398 1.00 27.90 38 ARG C O 1
ATOM 4157 N N . THR C 1 59 ? 6.505 -41.726 44.348 1.00 25.83 39 THR C N 1
ATOM 4158 C CA . THR C 1 59 ? 6.180 -40.313 44.130 1.00 24.41 39 THR C CA 1
ATOM 4159 C C . THR C 1 59 ? 6.417 -39.979 42.657 1.00 23.81 39 THR C C 1
ATOM 4160 O O . THR C 1 59 ? 7.385 -40.459 42.035 1.00 24.90 39 THR C O 1
ATOM 4164 N N . THR C 1 60 ? 5.496 -39.211 42.072 1.00 22.65 40 THR C N 1
ATOM 4165 C CA . THR C 1 60 ? 5.616 -38.784 40.688 1.00 22.54 40 THR C CA 1
ATOM 4166 C C . THR C 1 60 ? 5.677 -37.256 40.644 1.00 21.13 40 THR C C 1
ATOM 4167 O O . THR C 1 60 ? 5.004 -36.563 41.429 1.00 20.94 40 THR C O 1
ATOM 4171 N N . ILE C 1 61 ? 6.525 -36.765 39.759 1.00 20.81 41 ILE C N 1
ATOM 4172 C CA . ILE C 1 61 ? 6.745 -35.324 39.525 1.00 20.06 41 ILE C CA 1
ATOM 4173 C C . ILE C 1 61 ? 6.404 -35.022 38.074 1.00 20.15 41 ILE C C 1
ATOM 4174 O O . ILE C 1 61 ? 7.016 -35.542 37.174 1.00 20.30 41 ILE C O 1
ATOM 4179 N N . GLY C 1 62 ? 5.455 -34.124 37.862 1.00 19.58 42 GLY C N 1
ATOM 4180 C CA . GLY C 1 62 ? 5.013 -33.795 36.508 1.00 19.53 42 GLY C CA 1
ATOM 4181 C C . GLY C 1 62 ? 5.934 -32.862 35.761 1.00 19.29 42 GLY C C 1
ATOM 4182 O O . GLY C 1 62 ? 6.894 -32.292 36.317 1.00 18.33 42 GLY C O 1
ATOM 4183 N N . SER C 1 63 ? 5.643 -32.691 34.485 1.00 19.12 43 SER C N 1
ATOM 4184 C CA . SER C 1 63 ? 6.508 -31.925 33.629 1.00 19.45 43 SER C CA 1
ATOM 4185 C C . SER C 1 63 ? 6.653 -30.481 34.102 1.00 18.28 43 SER C C 1
ATOM 4186 O O . SER C 1 63 ? 5.737 -29.920 34.707 1.00 17.62 43 SER C O 1
ATOM 4189 N N . HIS C 1 64 ? 7.805 -29.888 33.801 1.00 18.21 44 HIS C N 1
ATOM 4190 C CA . HIS C 1 64 ? 8.100 -28.468 34.083 1.00 18.39 44 HIS C CA 1
ATOM 4191 C C . HIS C 1 64 ? 8.249 -28.079 35.562 1.00 18.99 44 HIS C C 1
ATOM 4192 O O . HIS C 1 64 ? 8.569 -26.910 35.882 1.00 22.66 44 HIS C O 1
ATOM 4199 N N . SER C 1 65 ? 8.099 -29.019 36.473 1.00 17.81 45 SER C N 1
ATOM 4200 C CA . SER C 1 65 ? 8.180 -28.732 37.881 1.00 16.92 45 SER C CA 1
ATOM 4201 C C . SER C 1 65 ? 9.622 -28.551 38.358 1.00 16.98 45 SER C C 1
ATOM 4202 O O . SER C 1 65 ? 10.538 -29.087 37.751 1.00 16.68 45 SER C O 1
ATOM 4205 N N . VAL C 1 66 ? 9.823 -27.720 39.384 1.00 16.23 46 VAL C N 1
ATOM 4206 C CA . VAL C 1 66 ? 11.152 -27.475 39.942 1.00 16.71 46 VAL C CA 1
ATOM 4207 C C . VAL C 1 66 ? 11.057 -27.791 41.413 1.00 16.88 46 VAL C C 1
ATOM 4208 O O . VAL C 1 66 ? 10.350 -27.096 42.160 1.00 16.09 46 VAL C O 1
ATOM 4212 N N . ILE C 1 67 ? 11.791 -28.822 41.821 1.00 17.63 47 ILE C N 1
ATOM 4213 C CA . ILE C 1 67 ? 11.795 -29.311 43.196 1.00 18.64 47 ILE C CA 1
ATOM 4214 C C . ILE C 1 67 ? 13.206 -28.957 43.672 1.00 19.90 47 ILE C C 1
ATOM 4215 O O . ILE C 1 67 ? 14.206 -29.397 43.062 1.00 21.12 47 ILE C O 1
ATOM 4220 N N . GLU C 1 68 ? 13.298 -28.108 44.674 1.00 20.56 48 GLU C N 1
ATOM 4221 C CA . GLU C 1 68 ? 14.595 -27.556 45.107 1.00 20.78 48 GLU C CA 1
ATOM 4222 C C . GLU C 1 68 ? 14.631 -27.361 46.621 1.00 20.71 48 GLU C C 1
ATOM 4223 O O . GLU C 1 68 ? 13.764 -27.879 47.339 1.00 20.43 48 GLU C O 1
ATOM 4229 N N . GLY C 1 69 ? 15.668 -26.689 47.122 1.00 21.63 49 GLY C N 1
ATOM 4230 C CA . GLY C 1 69 ? 15.855 -26.551 48.582 1.00 22.35 49 GLY C CA 1
ATOM 4231 C C . GLY C 1 69 ? 16.313 -27.830 49.281 1.00 23.27 49 GLY C C 1
ATOM 4232 O O . GLY C 1 69 ? 16.529 -28.874 48.647 1.00 23.24 49 GLY C O 1
ATOM 4233 N N . HIS C 1 70 ? 16.473 -27.729 50.601 1.00 24.58 50 HIS C N 1
ATOM 4234 C CA . HIS C 1 70 ? 16.745 -28.893 51.469 1.00 25.71 50 HIS C CA 1
ATOM 4235 C C . HIS C 1 70 ? 15.413 -29.512 51.786 1.00 24.55 50 HIS C C 1
ATOM 4236 O O . HIS C 1 70 ? 14.780 -29.252 52.807 1.00 23.64 50 HIS C O 1
ATOM 4243 N N . THR C 1 71 ? 14.964 -30.319 50.842 1.00 24.42 51 THR C N 1
ATOM 4244 C CA . THR C 1 71 ? 13.592 -30.770 50.784 1.00 23.40 51 THR C CA 1
ATOM 4245 C C . THR C 1 71 ? 13.471 -32.272 50.853 1.00 24.11 51 THR C C 1
ATOM 4246 O O . THR C 1 71 ? 14.120 -32.993 50.097 1.00 24.88 51 THR C O 1
ATOM 4250 N N . THR C 1 72 ? 12.617 -32.735 51.750 1.00 24.37 52 THR C N 1
ATOM 4251 C CA . THR C 1 72 ? 12.315 -34.151 51.898 1.00 25.66 52 THR C CA 1
ATOM 4252 C C . THR C 1 72 ? 10.865 -34.395 51.550 1.00 24.13 52 THR C C 1
ATOM 4253 O O . THR C 1 72 ? 9.978 -33.772 52.132 1.00 24.13 52 THR C O 1
ATOM 4257 N N . ILE C 1 73 ? 10.650 -35.283 50.576 1.00 23.78 53 ILE C N 1
ATOM 4258 C CA . ILE C 1 73 ? 9.328 -35.665 50.089 1.00 22.60 53 ILE C CA 1
ATOM 4259 C C . ILE C 1 73 ? 9.163 -37.171 50.285 1.00 23.11 53 ILE C C 1
ATOM 4260 O O . ILE C 1 73 ? 10.066 -37.942 49.930 1.00 24.08 53 ILE C O 1
ATOM 4265 N N . GLY C 1 74 ? 8.020 -37.558 50.820 1.00 22.39 54 GLY C N 1
ATOM 4266 C CA . GLY C 1 74 ? 7.685 -38.944 51.105 1.00 23.58 54 GLY C CA 1
ATOM 4267 C C . GLY C 1 74 ? 7.202 -39.804 49.947 1.00 23.87 54 GLY C C 1
ATOM 4268 O O . GLY C 1 74 ? 7.569 -39.597 48.786 1.00 23.79 54 GLY C O 1
ATOM 4269 N N . GLU C 1 75 ? 6.389 -40.803 50.287 1.00 24.60 55 GLU C N 1
ATOM 4270 C CA . GLU C 1 75 ? 5.940 -41.812 49.345 1.00 25.83 55 GLU C CA 1
ATOM 4271 C C . GLU C 1 75 ? 4.575 -41.467 48.769 1.00 24.93 55 GLU C C 1
ATOM 4272 O O . GLU C 1 75 ? 3.793 -40.800 49.414 1.00 23.87 55 GLU C O 1
ATOM 4278 N N . ASP C 1 76 ? 4.333 -41.924 47.545 1.00 24.86 56 ASP C N 1
ATOM 4279 C CA . ASP C 1 76 ? 2.998 -41.927 46.954 1.00 25.15 56 ASP C CA 1
ATOM 4280 C C . ASP C 1 76 ? 2.411 -40.530 46.752 1.00 23.46 56 ASP C C 1
ATOM 4281 O O . ASP C 1 76 ? 1.201 -40.343 46.740 1.00 23.44 56 ASP C O 1
ATOM 4286 N N . ASN C 1 77 ? 3.294 -39.564 46.570 1.00 22.74 57 ASN C N 1
ATOM 4287 C CA . ASN C 1 77 ? 2.890 -38.194 46.325 1.00 22.23 57 ASN C CA 1
ATOM 4288 C C . ASN C 1 77 ? 2.666 -38.042 44.841 1.00 22.34 57 ASN C C 1
ATOM 4289 O O . ASN C 1 77 ? 3.348 -38.646 44.051 1.00 22.60 57 ASN C O 1
ATOM 4294 N N . ARG C 1 78 ? 1.680 -37.245 44.476 1.00 22.55 58 ARG C N 1
ATOM 4295 C CA . ARG C 1 78 ? 1.422 -36.947 43.089 1.00 23.15 58 ARG C CA 1
ATOM 4296 C C . ARG C 1 78 ? 1.544 -35.432 42.907 1.00 21.32 58 ARG C C 1
ATOM 4297 O O . ARG C 1 78 ? 0.658 -34.685 43.306 1.00 20.72 58 ARG C O 1
ATOM 4305 N N . ILE C 1 79 ? 2.646 -35.004 42.316 1.00 19.78 59 ILE C N 1
ATOM 4306 C CA . ILE C 1 79 ? 2.964 -33.592 42.155 1.00 19.08 59 ILE C CA 1
ATOM 4307 C C . ILE C 1 79 ? 2.847 -33.336 40.659 1.00 18.78 59 ILE C C 1
ATOM 4308 O O . ILE C 1 79 ? 3.479 -34.036 39.864 1.00 19.04 59 ILE C O 1
ATOM 4313 N N . GLY C 1 80 ? 2.030 -32.340 40.298 1.00 18.26 60 GLY C N 1
ATOM 4314 C CA . GLY C 1 80 ? 1.623 -32.085 38.940 1.00 18.39 60 GLY C CA 1
ATOM 4315 C C . GLY C 1 80 ? 2.631 -31.247 38.173 1.00 18.60 60 GLY C C 1
ATOM 4316 O O . GLY C 1 80 ? 3.830 -31.297 38.455 1.00 19.02 60 GLY C O 1
ATOM 4317 N N . HIS C 1 81 ? 2.156 -30.528 37.160 1.00 18.26 61 HIS C N 1
ATOM 4318 C CA . HIS C 1 81 ? 3.027 -29.727 36.312 1.00 18.23 61 HIS C CA 1
ATOM 4319 C C . HIS C 1 81 ? 3.211 -28.366 36.918 1.00 16.76 61 HIS C C 1
ATOM 4320 O O . HIS C 1 81 ? 2.294 -27.883 37.575 1.00 16.45 61 HIS C O 1
ATOM 4327 N N . TYR C 1 82 ? 4.332 -27.707 36.616 1.00 16.31 62 TYR C N 1
ATOM 4328 C CA . TYR C 1 82 ? 4.610 -26.330 37.075 1.00 15.95 62 TYR C CA 1
ATOM 4329 C C . TYR C 1 82 ? 4.471 -26.179 38.615 1.00 15.90 62 TYR C C 1
ATOM 4330 O O . TYR C 1 82 ? 3.880 -25.215 39.114 1.00 15.05 62 TYR C O 1
ATOM 4339 N N . ALA C 1 83 ? 4.936 -27.179 39.340 1.00 15.71 63 ALA C N 1
ATOM 4340 C CA . ALA C 1 83 ? 4.904 -27.138 40.792 1.00 15.64 63 ALA C CA 1
ATOM 4341 C C . ALA C 1 83 ? 6.274 -26.634 41.263 1.00 15.89 63 ALA C C 1
ATOM 4342 O O . ALA C 1 83 ? 7.315 -27.210 40.865 1.00 16.22 63 ALA C O 1
ATOM 4344 N N . SER C 1 84 ? 6.274 -25.521 42.020 1.00 15.36 64 SER C N 1
ATOM 4345 C CA . SER C 1 84 ? 7.485 -24.952 42.607 1.00 15.58 64 SER C CA 1
ATOM 4346 C C . SER C 1 84 ? 7.559 -25.407 44.055 1.00 16.06 64 SER C C 1
ATOM 4347 O O . SER C 1 84 ? 6.866 -24.881 44.920 1.00 15.55 64 SER C O 1
ATOM 4350 N N . VAL C 1 85 ? 8.389 -26.423 44.308 1.00 16.05 65 VAL C N 1
ATOM 4351 C CA . VAL C 1 85 ? 8.396 -27.097 45.606 1.00 16.17 65 VAL C CA 1
ATOM 4352 C C . VAL C 1 85 ? 9.780 -26.980 46.191 1.00 16.92 65 VAL C C 1
ATOM 4353 O O . VAL C 1 85 ? 10.742 -27.484 45.615 1.00 18.20 65 VAL C O 1
ATOM 4357 N N . GLY C 1 86 ? 9.898 -26.263 47.291 1.00 16.41 66 GLY C N 1
ATOM 4358 C CA . GLY C 1 86 ? 11.200 -26.104 47.957 1.00 17.54 66 GLY C CA 1
ATOM 4359 C C . GLY C 1 86 ? 11.903 -24.797 47.652 1.00 17.85 66 GLY C C 1
ATOM 4360 O O . GLY C 1 86 ? 13.081 -24.658 47.977 1.00 19.23 66 GLY C O 1
ATOM 4361 N N . GLY C 1 87 ? 11.160 -23.833 47.072 1.00 17.64 67 GLY C N 1
ATOM 4362 C CA . GLY C 1 87 ? 11.683 -22.519 46.726 1.00 18.33 67 GLY C CA 1
ATOM 4363 C C . GLY C 1 87 ? 12.030 -21.758 48.000 1.00 18.79 67 GLY C C 1
ATOM 4364 O O . GLY C 1 87 ? 11.522 -22.095 49.072 1.00 17.79 67 GLY C O 1
ATOM 4365 N N . ARG C 1 88 ? 12.893 -20.741 47.907 1.00 19.37 68 ARG C N 1
ATOM 4366 C CA . ARG C 1 88 ? 13.310 -20.049 49.116 1.00 20.85 68 ARG C CA 1
ATOM 4367 C C . ARG C 1 88 ? 12.207 -19.130 49.642 1.00 19.24 68 ARG C C 1
ATOM 4368 O O . ARG C 1 88 ? 11.326 -18.740 48.881 1.00 17.53 68 ARG C O 1
ATOM 4376 N N . PRO C 1 89 ? 12.259 -18.795 50.949 1.00 20.01 69 PRO C N 1
ATOM 4377 C CA . PRO C 1 89 ? 11.280 -17.873 51.522 1.00 19.12 69 PRO C CA 1
ATOM 4378 C C . PRO C 1 89 ? 11.210 -16.532 50.794 1.00 19.21 69 PRO C C 1
ATOM 4379 O O . PRO C 1 89 ? 12.210 -16.057 50.233 1.00 17.86 69 PRO C O 1
ATOM 4383 N N . GLN C 1 90 ? 10.024 -15.929 50.819 1.00 17.96 70 GLN C N 1
ATOM 4384 C CA . GLN C 1 90 ? 9.858 -14.596 50.312 1.00 19.03 70 GLN C CA 1
ATOM 4385 C C . GLN C 1 90 ? 10.059 -13.518 51.365 1.00 23.11 70 GLN C C 1
ATOM 4386 O O . GLN C 1 90 ? 9.753 -12.326 51.134 1.00 26.96 70 GLN C O 1
ATOM 4392 N N . ASP C 1 91 ? 10.618 -13.923 52.490 1.00 25.49 71 ASP C N 1
ATOM 4393 C CA . ASP C 1 91 ? 11.027 -13.059 53.600 1.00 28.32 71 ASP C CA 1
ATOM 4394 C C . ASP C 1 91 ? 12.287 -12.266 53.247 1.00 30.25 71 ASP C C 1
ATOM 4395 O O . ASP C 1 91 ? 13.350 -12.854 52.982 1.00 30.69 71 ASP C O 1
ATOM 4400 N N . MET C 1 92 ? 12.205 -10.937 53.303 1.00 32.56 72 MET C N 1
ATOM 4401 C CA . MET C 1 92 ? 13.370 -10.105 52.993 1.00 36.23 72 MET C CA 1
ATOM 4402 C C . MET C 1 92 ? 14.578 -10.370 53.916 1.00 36.31 72 MET C C 1
ATOM 4403 O O . MET C 1 92 ? 15.699 -10.020 53.569 1.00 38.34 72 MET C O 1
ATOM 4408 N N . LYS C 1 93 ? 14.348 -10.988 55.066 1.00 34.38 73 LYS C N 1
ATOM 4409 C CA . LYS C 1 93 ? 15.427 -11.321 56.004 1.00 36.76 73 LYS C CA 1
ATOM 4410 C C . LYS C 1 93 ? 16.220 -12.590 55.630 1.00 35.94 73 LYS C C 1
ATOM 4411 O O . LYS C 1 93 ? 17.294 -12.816 56.190 1.00 36.39 73 LYS C O 1
ATOM 4417 N N . TYR C 1 94 ? 15.687 -13.419 54.727 1.00 32.05 74 TYR C N 1
ATOM 4418 C CA . TYR C 1 94 ? 16.337 -14.656 54.306 1.00 31.25 74 TYR C CA 1
ATOM 4419 C C . TYR C 1 94 ? 17.694 -14.349 53.681 1.00 33.04 74 TYR C C 1
ATOM 4420 O O . TYR C 1 94 ? 17.809 -13.470 52.842 1.00 31.64 74 TYR C O 1
ATOM 4429 N N . LYS C 1 95 ? 18.729 -15.061 54.124 1.00 34.34 75 LYS C N 1
ATOM 4430 C CA . LYS C 1 95 ? 20.072 -14.901 53.573 1.00 34.90 75 LYS C CA 1
ATOM 4431 C C . LYS C 1 95 ? 20.697 -16.258 53.208 1.00 35.60 75 LYS C C 1
ATOM 4432 O O . LYS C 1 95 ? 21.809 -16.570 53.635 1.00 35.19 75 LYS C O 1
ATOM 4434 N N . ASP C 1 96 ? 19.954 -17.053 52.441 1.00 34.57 76 ASP C N 1
ATOM 4435 C CA . ASP C 1 96 ? 20.430 -18.302 51.808 1.00 36.05 76 ASP C CA 1
ATOM 4436 C C . ASP C 1 96 ? 20.759 -19.454 52.735 1.00 36.19 76 ASP C C 1
ATOM 4437 O O . ASP C 1 96 ? 21.510 -20.379 52.368 1.00 37.52 76 ASP C O 1
ATOM 4442 N N . GLU C 1 97 ? 20.206 -19.429 53.936 1.00 32.88 77 GLU C N 1
ATOM 4443 C CA . GLU C 1 97 ? 20.470 -20.502 54.870 1.00 33.28 77 GLU C CA 1
ATOM 4444 C C . GLU C 1 97 ? 19.820 -21.804 54.339 1.00 32.50 77 GLU C C 1
ATOM 4445 O O . GLU C 1 97 ? 18.835 -21.761 53.577 1.00 31.35 77 GLU C O 1
ATOM 4451 N N . PRO C 1 98 ? 20.376 -22.965 54.724 1.00 32.03 78 PRO C N 1
ATOM 4452 C CA . PRO C 1 98 ? 19.918 -24.281 54.255 1.00 30.50 78 PRO C CA 1
ATOM 4453 C C . PRO C 1 98 ? 18.706 -24.753 55.014 1.00 28.55 78 PRO C C 1
ATOM 4454 O O . PRO C 1 98 ? 18.683 -25.829 55.600 1.00 27.73 78 PRO C O 1
ATOM 4458 N N . THR C 1 99 ? 17.645 -23.942 54.965 1.00 25.75 79 THR C N 1
ATOM 4459 C CA . THR C 1 99 ? 16.438 -24.261 55.676 1.00 24.44 79 THR C CA 1
ATOM 4460 C C . THR C 1 99 ? 15.653 -25.354 54.922 1.00 23.78 79 THR C C 1
ATOM 4461 O O . THR C 1 99 ? 15.962 -25.713 53.776 1.00 26.15 79 THR C O 1
ATOM 4465 N N . ARG C 1 100 ? 14.636 -25.888 55.565 1.00 23.86 80 ARG C N 1
ATOM 4466 C CA . ARG C 1 100 ? 14.031 -27.125 55.117 1.00 23.21 80 ARG C CA 1
ATOM 4467 C C . ARG C 1 100 ? 12.562 -27.014 54.769 1.00 21.05 80 ARG C C 1
ATOM 4468 O O . ARG C 1 100 ? 11.859 -26.158 55.274 1.00 20.04 80 ARG C O 1
ATOM 4476 N N . LEU C 1 101 ? 12.142 -27.939 53.920 1.00 20.39 81 LEU C N 1
ATOM 4477 C CA . LEU C 1 101 ? 10.752 -28.294 53.683 1.00 19.42 81 LEU C CA 1
ATOM 4478 C C . LEU C 1 101 ? 10.617 -29.810 53.792 1.00 20.36 81 LEU C C 1
ATOM 4479 O O . LEU C 1 101 ? 11.428 -30.554 53.210 1.00 21.74 81 LEU C O 1
ATOM 4484 N N . VAL C 1 102 ? 9.621 -30.247 54.568 1.00 20.39 82 VAL C N 1
ATOM 4485 C CA . VAL C 1 102 ? 9.280 -31.646 54.762 1.00 21.64 82 VAL C CA 1
ATOM 4486 C C . VAL C 1 102 ? 7.820 -31.880 54.352 1.00 21.31 82 VAL C C 1
ATOM 4487 O O . VAL C 1 102 ? 6.888 -31.205 54.861 1.00 21.51 82 VAL C O 1
ATOM 4491 N N . ILE C 1 103 ? 7.657 -32.797 53.404 1.00 20.92 83 ILE C N 1
ATOM 4492 C CA . ILE C 1 103 ? 6.360 -33.270 52.921 1.00 20.48 83 ILE C CA 1
ATOM 4493 C C . ILE C 1 103 ? 6.271 -34.769 53.144 1.00 21.17 83 ILE C C 1
ATOM 4494 O O . ILE C 1 103 ? 7.232 -35.535 52.870 1.00 21.45 83 ILE C O 1
ATOM 4499 N N . GLY C 1 104 ? 5.119 -35.188 53.657 1.00 20.95 84 GLY C N 1
ATOM 4500 C CA . GLY C 1 104 ? 4.875 -36.580 53.958 1.00 22.50 84 GLY C CA 1
ATOM 4501 C C . GLY C 1 104 ? 4.430 -37.382 52.747 1.00 22.96 84 GLY C C 1
ATOM 4502 O O . GLY C 1 104 ? 5.010 -37.276 51.659 1.00 23.82 84 GLY C O 1
ATOM 4503 N N . ASP C 1 105 ? 3.412 -38.214 52.970 1.00 23.16 85 ASP C N 1
ATOM 4504 C CA . ASP C 1 105 ? 2.997 -39.241 52.039 1.00 23.57 85 ASP C CA 1
ATOM 4505 C C . ASP C 1 105 ? 1.598 -39.025 51.508 1.00 22.46 85 ASP C C 1
ATOM 4506 O O . ASP C 1 105 ? 0.747 -38.495 52.218 1.00 22.58 85 ASP C O 1
ATOM 4511 N N . ARG C 1 106 ? 1.369 -39.445 50.266 1.00 22.52 86 ARG C N 1
ATOM 4512 C CA . ARG C 1 106 ? 0.040 -39.495 49.669 1.00 22.63 86 ARG C CA 1
ATOM 4513 C C . ARG C 1 106 ? -0.613 -38.130 49.501 1.00 20.86 86 ARG C C 1
ATOM 4514 O O . ARG C 1 106 ? -1.838 -38.018 49.522 1.00 21.30 86 ARG C O 1
ATOM 4522 N N . ASN C 1 107 ? 0.219 -37.099 49.292 1.00 20.45 87 ASN C N 1
ATOM 4523 C CA . ASN C 1 107 ? -0.254 -35.747 48.986 1.00 19.27 87 ASN C CA 1
ATOM 4524 C C . ASN C 1 107 ? -0.462 -35.544 47.467 1.00 19.91 87 ASN C C 1
ATOM 4525 O O . ASN C 1 107 ? 0.275 -36.109 46.649 1.00 20.69 87 ASN C O 1
ATOM 4530 N N . THR C 1 108 ? -1.504 -34.792 47.097 1.00 19.63 88 THR C N 1
ATOM 4531 C CA . THR C 1 108 ? -1.758 -34.431 45.691 1.00 18.91 88 THR C CA 1
ATOM 4532 C C . THR C 1 108 ? -1.543 -32.942 45.631 1.00 17.64 88 THR C C 1
ATOM 4533 O O . THR C 1 108 ? -2.160 -32.204 46.380 1.00 17.89 88 THR C O 1
ATOM 4537 N N . ILE C 1 109 ? -0.657 -32.516 44.746 1.00 17.66 89 ILE C N 1
ATOM 4538 C CA . ILE C 1 109 ? -0.238 -31.100 44.622 1.00 17.16 89 ILE C CA 1
ATOM 4539 C C . ILE C 1 109 ? -0.372 -30.773 43.149 1.00 17.02 89 ILE C C 1
ATOM 4540 O O . ILE C 1 109 ? 0.277 -31.381 42.283 1.00 17.93 89 ILE C O 1
ATOM 4545 N N . ARG C 1 110 ? -1.242 -29.815 42.847 1.00 16.49 90 ARG C N 1
ATOM 4546 C CA . ARG C 1 110 ? -1.579 -29.471 41.463 1.00 16.12 90 ARG C CA 1
ATOM 4547 C C . ARG C 1 110 ? -0.695 -28.308 40.908 1.00 15.89 90 ARG C C 1
ATOM 4548 O O . ARG C 1 110 ? 0.401 -27.996 41.441 1.00 15.64 90 ARG C O 1
ATOM 4556 N N . GLU C 1 111 ? -1.146 -27.693 39.825 1.00 16.02 91 GLU C N 1
ATOM 4557 C CA . GLU C 1 111 ? -0.349 -26.789 39.014 1.00 15.61 91 GLU C CA 1
ATOM 4558 C C . GLU C 1 111 ? -0.176 -25.371 39.604 1.00 14.82 91 GLU C C 1
ATOM 4559 O O . GLU C 1 111 ? -1.058 -24.848 40.238 1.00 14.32 91 GLU C O 1
ATOM 4565 N N . PHE C 1 112 ? 0.955 -24.753 39.294 1.00 14.17 92 PHE C N 1
ATOM 4566 C CA . PHE C 1 112 ? 1.233 -23.346 39.637 1.00 13.61 92 PHE C CA 1
ATOM 4567 C C . PHE C 1 112 ? 1.151 -23.127 41.136 1.00 13.47 92 PHE C C 1
ATOM 4568 O O . PHE C 1 112 ? 0.716 -22.058 41.592 1.00 13.24 92 PHE C O 1
ATOM 4576 N N . THR C 1 113 ? 1.641 -24.125 41.860 1.00 13.27 93 THR C N 1
ATOM 4577 C CA . THR C 1 113 ? 1.733 -24.096 43.307 1.00 13.83 93 THR C CA 1
ATOM 4578 C C . THR C 1 113 ? 3.124 -23.650 43.742 1.00 13.81 93 THR C C 1
ATOM 4579 O O . THR C 1 113 ? 4.112 -23.886 43.033 1.00 14.05 93 THR C O 1
ATOM 4583 N N . THR C 1 114 ? 3.191 -23.046 44.927 1.00 14.21 94 THR C N 1
ATOM 4584 C CA . THR C 1 114 ? 4.446 -22.629 45.536 1.00 14.28 94 THR C CA 1
ATOM 4585 C C . THR C 1 114 ? 4.456 -23.082 46.994 1.00 14.59 94 THR C C 1
ATOM 4586 O O . THR C 1 114 ? 3.556 -22.728 47.768 1.00 13.79 94 THR C O 1
ATOM 4590 N N . ILE C 1 115 ? 5.475 -23.847 47.351 1.00 14.79 95 ILE C N 1
ATOM 4591 C CA . ILE C 1 115 ? 5.667 -24.259 48.731 1.00 14.60 95 ILE C CA 1
ATOM 4592 C C . ILE C 1 115 ? 7.115 -23.968 49.073 1.00 15.06 95 ILE C C 1
ATOM 4593 O O . ILE C 1 115 ? 8.021 -24.462 48.408 1.00 15.35 95 ILE C O 1
ATOM 4598 N N . HIS C 1 116 ? 7.327 -23.151 50.084 1.00 15.21 96 HIS C N 1
ATOM 4599 C CA . HIS C 1 116 ? 8.648 -22.640 50.399 1.00 16.53 96 HIS C CA 1
ATOM 4600 C C . HIS C 1 116 ? 9.257 -23.281 51.632 1.00 17.10 96 HIS C C 1
ATOM 4601 O O . HIS C 1 116 ? 8.556 -23.825 52.502 1.00 17.71 96 HIS C O 1
ATOM 4608 N N . THR C 1 117 ? 10.582 -23.233 51.691 1.00 17.44 97 THR C N 1
ATOM 4609 C CA . THR C 1 117 ? 11.326 -23.700 52.861 1.00 17.88 97 THR C CA 1
ATOM 4610 C C . THR C 1 117 ? 11.166 -22.709 54.017 1.00 17.83 97 THR C C 1
ATOM 4611 O O . THR C 1 117 ? 10.562 -21.658 53.864 1.00 16.19 97 THR C O 1
ATOM 4615 N N . GLY C 1 118 ? 11.692 -23.058 55.189 1.00 18.33 98 GLY C N 1
ATOM 4616 C CA . GLY C 1 118 ? 11.551 -22.190 56.366 1.00 19.00 98 GLY C CA 1
ATOM 4617 C C . GLY C 1 118 ? 12.598 -21.087 56.503 1.00 19.41 98 GLY C C 1
ATOM 4618 O O . GLY C 1 118 ? 13.410 -20.885 55.623 1.00 19.32 98 GLY C O 1
ATOM 4619 N N . THR C 1 119 ? 12.545 -20.386 57.638 1.00 21.02 99 THR C N 1
ATOM 4620 C CA . THR C 1 119 ? 13.463 -19.327 57.998 1.00 22.37 99 THR C CA 1
ATOM 4621 C C . THR C 1 119 ? 14.086 -19.603 59.401 1.00 24.85 99 THR C C 1
ATOM 4622 O O . THR C 1 119 ? 13.421 -20.121 60.337 1.00 23.92 99 THR C O 1
ATOM 4626 N N . VAL C 1 120 ? 15.350 -19.213 59.534 1.00 28.20 100 VAL C N 1
ATOM 4627 C CA . VAL C 1 120 ? 16.085 -19.398 60.787 1.00 31.80 100 VAL C CA 1
ATOM 4628 C C . VAL C 1 120 ? 15.535 -18.549 61.936 1.00 33.94 100 VAL C C 1
ATOM 4629 O O . VAL C 1 120 ? 15.872 -18.796 63.115 1.00 33.30 100 VAL C O 1
ATOM 4633 N N . GLN C 1 121 ? 14.729 -17.542 61.607 1.00 33.86 101 GLN C N 1
ATOM 4634 C CA . GLN C 1 121 ? 14.071 -16.736 62.628 1.00 36.23 101 GLN C CA 1
ATOM 4635 C C . GLN C 1 121 ? 12.888 -17.446 63.321 1.00 36.69 101 GLN C C 1
ATOM 4636 O O . GLN C 1 121 ? 12.490 -17.029 64.405 1.00 38.63 101 GLN C O 1
ATOM 4642 N N . ASP C 1 122 ? 12.331 -18.496 62.708 1.00 34.20 102 ASP C N 1
ATOM 4643 C CA . ASP C 1 122 ? 11.288 -19.324 63.322 1.00 33.98 102 ASP C CA 1
ATOM 4644 C C . ASP C 1 122 ? 11.948 -20.653 63.741 1.00 33.53 102 ASP C C 1
ATOM 4645 O O . ASP C 1 122 ? 12.809 -20.646 64.624 1.00 35.63 102 ASP C O 1
ATOM 4650 N N . ALA C 1 123 ? 11.577 -21.783 63.137 1.00 32.01 103 ALA C N 1
ATOM 4651 C CA . ALA C 1 123 ? 12.226 -23.051 63.459 1.00 32.00 103 ALA C CA 1
ATOM 4652 C C . ALA C 1 123 ? 12.876 -23.682 62.255 1.00 30.36 103 ALA C C 1
ATOM 4653 O O . ALA C 1 123 ? 13.252 -24.839 62.307 1.00 30.47 103 ALA C O 1
ATOM 4655 N N . GLY C 1 124 ? 13.035 -22.913 61.184 1.00 27.98 104 GLY C N 1
ATOM 4656 C CA . GLY C 1 124 ? 13.838 -23.336 60.034 1.00 26.86 104 GLY C CA 1
ATOM 4657 C C . GLY C 1 124 ? 13.262 -24.377 59.114 1.00 24.26 104 GLY C C 1
ATOM 4658 O O . GLY C 1 124 ? 13.999 -24.950 58.295 1.00 24.65 104 GLY C O 1
ATOM 4659 N N . VAL C 1 125 ? 11.962 -24.608 59.206 1.00 23.17 105 VAL C N 1
ATOM 4660 C CA . VAL C 1 125 ? 11.329 -25.695 58.461 1.00 22.49 105 VAL C CA 1
ATOM 4661 C C . VAL C 1 125 ? 9.848 -25.389 58.138 1.00 21.22 105 VAL C C 1
ATOM 4662 O O . VAL C 1 125 ? 9.080 -24.897 58.970 1.00 20.79 105 VAL C O 1
ATOM 4666 N N . THR C 1 126 ? 9.460 -25.679 56.906 1.00 20.13 106 THR C N 1
ATOM 4667 C CA . THR C 1 126 ? 8.042 -25.721 56.531 1.00 18.53 106 THR C CA 1
ATOM 4668 C C . THR C 1 126 ? 7.641 -27.186 56.454 1.00 18.89 106 THR C C 1
ATOM 4669 O O . THR C 1 126 ? 8.402 -27.993 55.953 1.00 19.06 106 THR C O 1
ATOM 4673 N N . THR C 1 127 ? 6.454 -27.530 56.967 1.00 19.48 107 THR C N 1
ATOM 4674 C CA . THR C 1 127 ? 6.004 -28.935 57.072 1.00 20.60 107 THR C CA 1
ATOM 4675 C C . THR C 1 127 ? 4.587 -29.156 56.508 1.00 20.02 107 THR C C 1
ATOM 4676 O O . THR C 1 127 ? 3.687 -28.326 56.690 1.00 19.73 107 THR C O 1
ATOM 4680 N N . LEU C 1 128 ? 4.434 -30.245 55.768 1.00 19.43 108 LEU C N 1
ATOM 4681 C CA . LEU C 1 128 ? 3.147 -30.758 55.327 1.00 19.68 108 LEU C CA 1
ATOM 4682 C C . LEU C 1 128 ? 3.116 -32.239 55.733 1.00 19.86 108 LEU C C 1
ATOM 4683 O O . LEU C 1 128 ? 4.097 -32.962 55.505 1.00 19.26 108 LEU C O 1
ATOM 4688 N N . GLY C 1 129 ? 2.003 -32.673 56.320 1.00 18.75 109 GLY C N 1
ATOM 4689 C CA . GLY C 1 129 ? 1.809 -34.080 56.660 1.00 20.50 109 GLY C CA 1
ATOM 4690 C C . GLY C 1 129 ? 1.422 -34.952 55.463 1.00 19.46 109 GLY C C 1
ATOM 4691 O O . GLY C 1 129 ? 2.067 -34.928 54.420 1.00 19.79 109 GLY C O 1
ATOM 4692 N N . ASP C 1 130 ? 0.372 -35.743 55.659 1.00 20.34 110 ASP C N 1
ATOM 4693 C CA . ASP C 1 130 ? -0.031 -36.812 54.738 1.00 20.89 110 ASP C CA 1
ATOM 4694 C C . ASP C 1 130 ? -1.433 -36.593 54.235 1.00 20.09 110 ASP C C 1
ATOM 4695 O O . ASP C 1 130 ? -2.240 -35.932 54.895 1.00 19.36 110 ASP C O 1
ATOM 4700 N N . ASP C 1 131 ? -1.714 -37.156 53.061 1.00 19.78 111 ASP C N 1
ATOM 4701 C CA . ASP C 1 131 ? -3.090 -37.227 52.541 1.00 20.53 111 ASP C CA 1
ATOM 4702 C C . ASP C 1 131 ? -3.734 -35.854 52.288 1.00 19.43 111 ASP C C 1
ATOM 4703 O O . ASP C 1 131 ? -4.962 -35.701 52.430 1.00 18.48 111 ASP C O 1
ATOM 4708 N N . ASN C 1 132 ? -2.907 -34.850 51.973 1.00 19.17 112 ASN C N 1
ATOM 4709 C CA . ASN C 1 132 ? -3.401 -33.507 51.729 1.00 18.57 112 ASN C CA 1
ATOM 4710 C C . ASN C 1 132 ? -3.740 -33.318 50.250 1.00 19.07 112 ASN C C 1
ATOM 4711 O O . ASN C 1 132 ? -3.197 -34.000 49.386 1.00 19.10 112 ASN C O 1
ATOM 4716 N N . TRP C 1 133 ? -4.676 -32.414 49.982 1.00 19.37 113 TRP C N 1
ATOM 4717 C CA . TRP C 1 133 ? -5.152 -32.124 48.633 1.00 21.04 113 TRP C CA 1
ATOM 4718 C C . TRP C 1 133 ? -4.887 -30.649 48.392 1.00 19.59 113 TRP C C 1
ATOM 4719 O O . TRP C 1 133 ? -5.547 -29.784 48.978 1.00 19.05 113 TRP C O 1
ATOM 4730 N N . ILE C 1 134 ? -3.881 -30.357 47.574 1.00 18.82 114 ILE C N 1
ATOM 4731 C CA A ILE C 1 134 ? -3.345 -29.005 47.393 0.50 17.94 114 ILE C CA 1
ATOM 4732 C CA B ILE C 1 134 ? -3.413 -28.993 47.392 0.50 18.02 114 ILE C CA 1
ATOM 4733 C C . ILE C 1 134 ? -3.649 -28.621 45.933 1.00 17.82 114 ILE C C 1
ATOM 4734 O O . ILE C 1 134 ? -2.983 -29.109 45.032 1.00 17.70 114 ILE C O 1
ATOM 4743 N N . MET C 1 135 ? -4.653 -27.767 45.703 1.00 16.99 115 MET C N 1
ATOM 4744 C CA . MET C 1 135 ? -5.098 -27.472 44.363 1.00 16.26 115 MET C CA 1
ATOM 4745 C C . MET C 1 135 ? -4.231 -26.403 43.688 1.00 14.75 115 MET C C 1
ATOM 4746 O O . MET C 1 135 ? -3.265 -25.892 44.267 1.00 13.08 115 MET C O 1
ATOM 4751 N N . ALA C 1 136 ? -4.580 -26.109 42.436 1.00 14.08 116 ALA C N 1
ATOM 4752 C CA . ALA C 1 136 ? -3.818 -25.164 41.637 1.00 13.97 116 ALA C CA 1
ATOM 4753 C C . ALA C 1 136 ? -3.759 -23.779 42.312 1.00 13.28 116 ALA C C 1
ATOM 4754 O O . ALA C 1 136 ? -4.723 -23.337 42.925 1.00 13.23 116 ALA C O 1
ATOM 4756 N N . TYR C 1 137 ? -2.623 -23.112 42.129 1.00 13.21 117 TYR C N 1
ATOM 4757 C CA . TYR C 1 137 ? -2.372 -21.713 42.505 1.00 12.91 117 TYR C CA 1
ATOM 4758 C C . TYR C 1 137 ? -2.262 -21.565 44.045 1.00 12.74 117 TYR C C 1
ATOM 4759 O O . TYR C 1 137 ? -2.229 -20.444 44.540 1.00 12.30 117 TYR C O 1
ATOM 4768 N N . VAL C 1 138 ? -2.242 -22.681 44.770 1.00 12.75 118 VAL C N 1
ATOM 4769 C CA . VAL C 1 138 ? -2.071 -22.608 46.247 1.00 12.73 118 VAL C CA 1
ATOM 4770 C C . VAL C 1 138 ? -0.641 -22.196 46.552 1.00 12.67 118 VAL C C 1
ATOM 4771 O O . VAL C 1 138 ? 0.322 -22.666 45.919 1.00 12.56 118 VAL C O 1
ATOM 4775 N N . HIS C 1 139 ? -0.535 -21.314 47.533 1.00 13.33 119 HIS C N 1
ATOM 4776 C CA . HIS C 1 139 ? 0.736 -20.822 48.019 1.00 13.64 119 HIS C CA 1
ATOM 4777 C C . HIS C 1 139 ? 0.856 -21.142 49.496 1.00 14.66 119 HIS C C 1
ATOM 4778 O O . HIS C 1 139 ? 0.007 -20.729 50.307 1.00 15.03 119 HIS C O 1
ATOM 4785 N N . ILE C 1 140 ? 1.955 -21.799 49.842 1.00 14.11 120 ILE C N 1
ATOM 4786 C CA . ILE C 1 140 ? 2.277 -22.122 51.250 1.00 14.76 120 ILE C CA 1
ATOM 4787 C C . ILE C 1 140 ? 3.600 -21.456 51.563 1.00 14.61 120 ILE C C 1
ATOM 4788 O O . ILE C 1 140 ? 4.647 -21.894 51.107 1.00 15.52 120 ILE C O 1
ATOM 4793 N N . GLY C 1 141 ? 3.533 -20.393 52.346 1.00 15.20 121 GLY C N 1
ATOM 4794 C CA . GLY C 1 141 ? 4.702 -19.600 52.673 1.00 15.03 121 GLY C CA 1
ATOM 4795 C C . GLY C 1 141 ? 5.639 -20.255 53.678 1.00 15.45 121 GLY C C 1
ATOM 4796 O O . GLY C 1 141 ? 5.343 -21.297 54.297 1.00 15.00 121 GLY C O 1
ATOM 4797 N N . HIS C 1 142 ? 6.779 -19.609 53.834 1.00 15.53 122 HIS C N 1
ATOM 4798 C CA . HIS C 1 142 ? 7.789 -20.090 54.752 1.00 16.64 122 HIS C CA 1
ATOM 4799 C C . HIS C 1 142 ? 7.252 -20.342 56.141 1.00 17.00 122 HIS C C 1
ATOM 4800 O O . HIS C 1 142 ? 6.506 -19.519 56.703 1.00 16.31 122 HIS C O 1
ATOM 4807 N N . ASP C 1 143 ? 7.702 -21.470 56.713 1.00 18.22 123 ASP C N 1
ATOM 4808 C CA . ASP C 1 143 ? 7.446 -21.839 58.124 1.00 18.63 123 ASP C CA 1
ATOM 4809 C C . ASP C 1 143 ? 6.000 -22.245 58.398 1.00 18.91 123 ASP C C 1
ATOM 4810 O O . ASP C 1 143 ? 5.631 -22.403 59.572 1.00 18.91 123 ASP C O 1
ATOM 4815 N N . CYS C 1 144 ? 5.175 -22.447 57.359 1.00 17.65 124 CYS C N 1
ATOM 4816 C CA . CYS C 1 144 ? 3.852 -23.018 57.607 1.00 17.41 124 CYS C CA 1
ATOM 4817 C C . CYS C 1 144 ? 3.978 -24.430 58.148 1.00 18.51 124 CYS C C 1
ATOM 4818 O O . CYS C 1 144 ? 4.977 -25.139 57.885 1.00 18.70 124 CYS C O 1
ATOM 4821 N N . ARG C 1 145 ? 2.974 -24.835 58.928 1.00 18.57 125 ARG C N 1
ATOM 4822 C CA . ARG C 1 145 ? 2.912 -26.174 59.514 1.00 19.05 125 ARG C CA 1
ATOM 4823 C C . ARG C 1 145 ? 1.533 -26.732 59.201 1.00 18.84 125 ARG C C 1
ATOM 4824 O O . ARG C 1 145 ? 0.551 -26.335 59.842 1.00 18.30 125 ARG C O 1
ATOM 4826 N N . VAL C 1 146 ? 1.460 -27.572 58.171 1.00 18.03 126 VAL C N 1
ATOM 4827 C CA . VAL C 1 146 ? 0.198 -28.115 57.659 1.00 17.68 126 VAL C CA 1
ATOM 4828 C C . VAL C 1 146 ? 0.132 -29.571 58.055 1.00 19.19 126 VAL C C 1
ATOM 4829 O O . VAL C 1 146 ? 1.101 -30.321 57.852 1.00 18.40 126 VAL C O 1
ATOM 4833 N N . GLY C 1 147 ? -0.999 -29.946 58.674 1.00 18.82 127 GLY C N 1
ATOM 4834 C CA . GLY C 1 147 ? -1.218 -31.302 59.134 1.00 19.33 127 GLY C CA 1
ATOM 4835 C C . GLY C 1 147 ? -1.535 -32.275 58.025 1.00 19.62 127 GLY C C 1
ATOM 4836 O O . GLY C 1 147 ? -0.850 -32.297 56.982 1.00 20.22 127 GLY C O 1
ATOM 4837 N N . SER C 1 148 ? -2.543 -33.122 58.268 1.00 19.40 128 SER C N 1
ATOM 4838 C CA . SER C 1 148 ? -2.930 -34.196 57.352 1.00 18.79 128 SER C CA 1
ATOM 4839 C C . SER C 1 148 ? -4.422 -34.124 57.008 1.00 18.62 128 SER C C 1
ATOM 4840 O O . SER C 1 148 ? -5.237 -33.626 57.804 1.00 17.88 128 SER C O 1
ATOM 4843 N N . HIS C 1 149 ? -4.768 -34.669 55.845 1.00 19.43 129 HIS C N 1
ATOM 4844 C CA . HIS C 1 149 ? -6.139 -34.630 55.330 1.00 19.95 129 HIS C CA 1
ATOM 4845 C C . HIS C 1 149 ? -6.688 -33.228 55.126 1.00 19.48 129 HIS C C 1
ATOM 4846 O O . HIS C 1 149 ? -7.898 -33.015 55.190 1.00 19.68 129 HIS C O 1
ATOM 4853 N N . VAL C 1 150 ? -5.805 -32.268 54.832 1.00 18.76 130 VAL C N 1
ATOM 4854 C CA . VAL C 1 150 ? -6.191 -30.876 54.665 1.00 17.73 130 VAL C CA 1
ATOM 4855 C C . VAL C 1 150 ? -6.526 -30.676 53.179 1.00 17.66 130 VAL C C 1
ATOM 4856 O O . VAL C 1 150 ? -5.872 -31.250 52.300 1.00 18.59 130 VAL C O 1
ATOM 4860 N N . VAL C 1 151 ? -7.570 -29.915 52.913 1.00 16.97 131 VAL C N 1
ATOM 4861 C CA . VAL C 1 151 ? -7.871 -29.471 51.548 1.00 16.89 131 VAL C CA 1
ATOM 4862 C C . VAL C 1 151 ? -7.598 -27.957 51.440 1.00 15.95 131 VAL C C 1
ATOM 4863 O O . VAL C 1 151 ? -8.210 -27.134 52.172 1.00 15.92 131 VAL C O 1
ATOM 4867 N N . LEU C 1 152 ? -6.693 -27.594 50.523 1.00 15.63 132 LEU C N 1
ATOM 4868 C CA . LEU C 1 152 ? -6.435 -26.182 50.170 1.00 15.51 132 LEU C CA 1
ATOM 4869 C C . LEU C 1 152 ? -6.963 -26.018 48.748 1.00 14.95 132 LEU C C 1
ATOM 4870 O O . LEU C 1 152 ? -6.375 -26.547 47.831 1.00 15.18 132 LEU C O 1
ATOM 4875 N N . SER C 1 153 ? -8.087 -25.319 48.588 1.00 15.19 133 SER C N 1
ATOM 4876 C CA . SER C 1 153 ? -8.760 -25.125 47.312 1.00 15.67 133 SER C CA 1
ATOM 4877 C C . SER C 1 153 ? -8.025 -24.080 46.449 1.00 15.36 133 SER C C 1
ATOM 4878 O O . SER C 1 153 ? -7.123 -23.395 46.925 1.00 15.02 133 SER C O 1
ATOM 4881 N N . SER C 1 154 ? -8.381 -24.035 45.176 1.00 15.68 134 SER C N 1
ATOM 4882 C CA . SER C 1 154 ? -7.606 -23.248 44.200 1.00 15.72 134 SER C CA 1
ATOM 4883 C C . SER C 1 154 ? -7.369 -21.833 44.646 1.00 14.61 134 SER C C 1
ATOM 4884 O O . SER C 1 154 ? -8.309 -21.113 45.010 1.00 14.69 134 SER C O 1
ATOM 4887 N N . ASN C 1 155 ? -6.095 -21.432 44.567 1.00 14.02 135 ASN C N 1
ATOM 4888 C CA . ASN C 1 155 ? -5.647 -20.068 44.843 1.00 14.20 135 ASN C CA 1
ATOM 4889 C C . ASN C 1 155 ? -5.829 -19.658 46.301 1.00 13.64 135 ASN C C 1
ATOM 4890 O O . ASN C 1 155 ? -5.878 -18.460 46.611 1.00 13.71 135 ASN C O 1
ATOM 4895 N N . ALA C 1 156 ? -5.922 -20.622 47.197 1.00 12.95 136 ALA C N 1
ATOM 4896 C CA . ALA C 1 156 ? -5.840 -20.323 48.638 1.00 13.19 136 ALA C CA 1
ATOM 4897 C C . ALA C 1 156 ? -4.359 -20.023 48.906 1.00 13.80 136 ALA C C 1
ATOM 4898 O O . ALA C 1 156 ? -3.497 -20.791 48.486 1.00 13.29 136 ALA C O 1
ATOM 4900 N N . GLN C 1 157 ? -4.078 -18.925 49.584 1.00 13.69 137 GLN C N 1
ATOM 4901 C CA . GLN C 1 157 ? -2.692 -18.486 49.817 1.00 14.54 137 GLN C CA 1
ATOM 4902 C C . GLN C 1 157 ? -2.459 -18.153 51.293 1.00 15.52 137 GLN C C 1
ATOM 4903 O O . GLN C 1 157 ? -3.209 -17.370 51.913 1.00 15.81 137 GLN C O 1
ATOM 4909 N N . MET C 1 158 ? -1.389 -18.746 51.841 1.00 15.95 138 MET C N 1
ATOM 4910 C CA . MET C 1 158 ? -1.030 -18.652 53.244 1.00 17.03 138 MET C CA 1
ATOM 4911 C C . MET C 1 158 ? 0.329 -17.973 53.357 1.00 16.29 138 MET C C 1
ATOM 4912 O O . MET C 1 158 ? 1.286 -18.355 52.677 1.00 16.31 138 MET C O 1
ATOM 4917 N N . ALA C 1 159 ? 0.382 -16.912 54.131 1.00 17.20 139 ALA C N 1
ATOM 4918 C CA . ALA C 1 159 ? 1.625 -16.180 54.336 1.00 17.56 139 ALA C CA 1
ATOM 4919 C C . ALA C 1 159 ? 2.452 -17.021 55.330 1.00 18.30 139 ALA C C 1
ATOM 4920 O O . ALA C 1 159 ? 2.217 -18.229 55.542 1.00 19.51 139 ALA C O 1
ATOM 4922 N N . GLY C 1 160 ? 3.474 -16.423 55.875 1.00 20.33 140 GLY C N 1
ATOM 4923 C CA . GLY C 1 160 ? 4.408 -17.188 56.698 1.00 19.17 140 GLY C CA 1
ATOM 4924 C C . GLY C 1 160 ? 3.790 -17.669 57.988 1.00 18.40 140 GLY C C 1
ATOM 4925 O O . GLY C 1 160 ? 2.932 -17.017 58.564 1.00 17.80 140 GLY C O 1
ATOM 4926 N N . HIS C 1 161 ? 4.309 -18.793 58.481 1.00 18.90 141 HIS C N 1
ATOM 4927 C CA . HIS C 1 161 ? 4.049 -19.245 59.850 1.00 19.92 141 HIS C CA 1
ATOM 4928 C C . HIS C 1 161 ? 2.581 -19.522 60.062 1.00 18.76 141 HIS C C 1
ATOM 4929 O O . HIS C 1 161 ? 2.084 -19.351 61.187 1.00 19.65 141 HIS C O 1
ATOM 4936 N N . VAL C 1 162 ? 1.871 -19.998 59.042 1.00 17.81 142 VAL C N 1
ATOM 4937 C CA . VAL C 1 162 ? 0.457 -20.369 59.226 1.00 17.38 142 VAL C CA 1
ATOM 4938 C C . VAL C 1 162 ? 0.379 -21.848 59.643 1.00 18.06 142 VAL C C 1
ATOM 4939 O O . VAL C 1 162 ? 1.046 -22.695 59.054 1.00 18.21 142 VAL C O 1
ATOM 4943 N N . GLU C 1 163 ? -0.402 -22.144 60.683 1.00 19.06 143 GLU C N 1
ATOM 4944 C CA . GLU C 1 163 ? -0.603 -23.510 61.165 1.00 20.22 143 GLU C CA 1
ATOM 4945 C C . GLU C 1 163 ? -1.968 -23.999 60.723 1.00 19.20 143 GLU C C 1
ATOM 4946 O O . GLU C 1 163 ? -2.965 -23.282 60.879 1.00 18.80 143 GLU C O 1
ATOM 4952 N N . ILE C 1 164 ? -2.026 -25.171 60.112 1.00 18.50 144 ILE C N 1
ATOM 4953 C CA . ILE C 1 164 ? -3.307 -25.723 59.636 1.00 18.84 144 ILE C CA 1
ATOM 4954 C C . ILE C 1 164 ? -3.512 -27.134 60.198 1.00 19.05 144 ILE C C 1
ATOM 4955 O O . ILE C 1 164 ? -2.752 -28.066 59.868 1.00 19.16 144 ILE C O 1
ATOM 4960 N N . GLY C 1 165 ? -4.506 -27.256 61.091 1.00 18.70 145 GLY C N 1
ATOM 4961 C CA . GLY C 1 165 ? -4.845 -28.505 61.718 1.00 19.01 145 GLY C CA 1
ATOM 4962 C C . GLY C 1 165 ? -5.420 -29.586 60.827 1.00 19.03 145 GLY C C 1
ATOM 4963 O O . GLY C 1 165 ? -5.943 -29.322 59.733 1.00 18.00 145 GLY C O 1
ATOM 4964 N N . ASP C 1 166 ? -5.400 -30.827 61.317 1.00 19.00 146 ASP C N 1
ATOM 4965 C CA . ASP C 1 166 ? -5.890 -31.935 60.515 1.00 19.64 146 ASP C CA 1
ATOM 4966 C C . ASP C 1 166 ? -7.355 -31.735 60.085 1.00 19.71 146 ASP C C 1
ATOM 4967 O O . ASP C 1 166 ? -8.164 -31.166 60.835 1.00 19.61 146 ASP C O 1
ATOM 4972 N N . TRP C 1 167 ? -7.642 -32.162 58.848 1.00 18.75 147 TRP C N 1
ATOM 4973 C CA . TRP C 1 167 ? -8.972 -32.180 58.249 1.00 19.33 147 TRP C CA 1
ATOM 4974 C C . TRP C 1 167 ? -9.552 -30.826 57.875 1.00 18.96 147 TRP C C 1
ATOM 4975 O O . TRP C 1 167 ? -10.646 -30.770 57.349 1.00 18.80 147 TRP C O 1
ATOM 4986 N N . ALA C 1 168 ? -8.831 -29.743 58.149 1.00 17.87 148 ALA C N 1
ATOM 4987 C CA . ALA C 1 168 ? -9.272 -28.408 57.771 1.00 17.67 148 ALA C CA 1
ATOM 4988 C C . ALA C 1 168 ? -9.426 -28.282 56.264 1.00 17.80 148 ALA C C 1
ATOM 4989 O O . ALA C 1 168 ? -8.717 -28.939 55.496 1.00 17.37 148 ALA C O 1
ATOM 4991 N N . ILE C 1 169 ? -10.388 -27.450 55.867 1.00 17.61 149 ILE C N 1
ATOM 4992 C CA . ILE C 1 169 ? -10.665 -27.153 54.473 1.00 18.22 149 ILE C CA 1
ATOM 4993 C C . ILE C 1 169 ? -10.618 -25.612 54.344 1.00 17.76 149 ILE C C 1
ATOM 4994 O O . ILE C 1 169 ? -11.261 -24.860 55.099 1.00 18.53 149 ILE C O 1
ATOM 4999 N N . VAL C 1 170 ? -9.819 -25.151 53.386 1.00 17.09 150 VAL C N 1
ATOM 5000 C CA . VAL C 1 170 ? -9.673 -23.750 53.078 1.00 17.25 150 VAL C CA 1
ATOM 5001 C C . VAL C 1 170 ? -10.208 -23.529 51.666 1.00 17.35 150 VAL C C 1
ATOM 5002 O O . VAL C 1 170 ? -9.706 -24.119 50.721 1.00 17.93 150 VAL C O 1
ATOM 5006 N N . GLY C 1 171 ? -11.203 -22.667 51.545 1.00 17.10 151 GLY C N 1
ATOM 5007 C CA . GLY C 1 171 ? -11.857 -22.408 50.264 1.00 17.83 151 GLY C CA 1
ATOM 5008 C C . GLY C 1 171 ? -10.993 -21.582 49.306 1.00 17.14 151 GLY C C 1
ATOM 5009 O O . GLY C 1 171 ? -9.990 -20.978 49.706 1.00 17.09 151 GLY C O 1
ATOM 5010 N N . GLY C 1 172 ? -11.422 -21.561 48.056 1.00 17.01 152 GLY C N 1
ATOM 5011 C CA . GLY C 1 172 ? -10.628 -20.983 46.994 1.00 17.66 152 GLY C CA 1
ATOM 5012 C C . GLY C 1 172 ? -10.595 -19.469 47.093 1.00 17.62 152 GLY C C 1
ATOM 5013 O O . GLY C 1 172 ? -11.530 -18.836 47.599 1.00 17.29 152 GLY C O 1
ATOM 5014 N N . MET C 1 173 ? -9.513 -18.910 46.539 1.00 17.02 153 MET C N 1
ATOM 5015 C CA A MET C 1 173 ? -9.270 -17.464 46.478 0.70 17.76 153 MET C CA 1
ATOM 5016 C CA B MET C 1 173 ? -9.309 -17.467 46.497 0.30 17.90 153 MET C CA 1
ATOM 5017 C C . MET C 1 173 ? -9.338 -16.832 47.873 1.00 18.00 153 MET C C 1
ATOM 5018 O O . MET C 1 173 ? -9.804 -15.721 48.024 1.00 19.10 153 MET C O 1
ATOM 5027 N N . SER C 1 174 ? -8.895 -17.551 48.892 1.00 18.05 154 SER C N 1
ATOM 5028 C CA . SER C 1 174 ? -8.858 -16.988 50.248 1.00 18.71 154 SER C CA 1
ATOM 5029 C C . SER C 1 174 ? -7.390 -16.681 50.614 1.00 19.35 154 SER C C 1
ATOM 5030 O O . SER C 1 174 ? -6.479 -17.277 50.059 1.00 18.67 154 SER C O 1
ATOM 5033 N N . GLY C 1 175 ? -7.192 -15.652 51.435 1.00 20.29 155 GLY C N 1
ATOM 5034 C CA . GLY C 1 175 ? -5.864 -15.276 51.942 1.00 19.15 155 GLY C CA 1
ATOM 5035 C C . GLY C 1 175 ? -5.812 -15.422 53.441 1.00 18.58 155 GLY C C 1
ATOM 5036 O O . GLY C 1 175 ? -6.761 -15.009 54.129 1.00 19.36 155 GLY C O 1
ATOM 5037 N N . VAL C 1 176 ? -4.687 -15.947 53.974 1.00 17.68 156 VAL C N 1
ATOM 5038 C CA . VAL C 1 176 ? -4.538 -16.177 55.389 1.00 17.78 156 VAL C CA 1
ATOM 5039 C C . VAL C 1 176 ? -3.300 -15.389 55.836 1.00 18.21 156 VAL C C 1
ATOM 5040 O O . VAL C 1 176 ? -2.213 -15.562 55.290 1.00 17.56 156 VAL C O 1
ATOM 5044 N N . HIS C 1 177 ? -3.522 -14.443 56.738 1.00 17.57 157 HIS C N 1
ATOM 5045 C CA . HIS C 1 177 ? -2.469 -13.613 57.313 1.00 18.42 157 HIS C CA 1
ATOM 5046 C C . HIS C 1 177 ? -1.390 -14.392 58.027 1.00 18.13 157 HIS C C 1
ATOM 5047 O O . HIS C 1 177 ? -1.619 -15.451 58.565 1.00 16.69 157 HIS C O 1
ATOM 5054 N N . GLN C 1 178 ? -0.182 -13.851 58.045 1.00 17.92 158 GLN C N 1
ATOM 5055 C CA . GLN C 1 178 ? 0.905 -14.550 58.753 1.00 18.81 158 GLN C CA 1
ATOM 5056 C C . GLN C 1 178 ? 0.591 -14.809 60.226 1.00 18.76 158 GLN C C 1
ATOM 5057 O O . GLN C 1 178 ? -0.125 -14.039 60.871 1.00 18.80 158 GLN C O 1
ATOM 5063 N N . TYR C 1 179 ? 1.076 -15.948 60.724 1.00 19.39 159 TYR C N 1
ATOM 5064 C CA . TYR C 1 179 ? 0.909 -16.372 62.109 1.00 20.57 159 TYR C CA 1
ATOM 5065 C C . TYR C 1 179 ? -0.525 -16.796 62.519 1.00 20.53 159 TYR C C 1
ATOM 5066 O O . TYR C 1 179 ? -0.748 -17.192 63.672 1.00 21.48 159 TYR C O 1
ATOM 5075 N N . VAL C 1 180 ? -1.480 -16.785 61.597 1.00 19.55 160 VAL C N 1
ATOM 5076 C CA . VAL C 1 180 ? -2.822 -17.323 61.884 1.00 18.89 160 VAL C CA 1
ATOM 5077 C C . VAL C 1 180 ? -2.783 -18.838 62.047 1.00 18.69 160 VAL C C 1
ATOM 5078 O O . VAL C 1 180 ? -2.004 -19.544 61.363 1.00 17.32 160 VAL C O 1
ATOM 5082 N N . ARG C 1 181 ? -3.603 -19.342 62.975 1.00 18.80 161 ARG C N 1
ATOM 5083 C CA . ARG C 1 181 ? -3.757 -20.787 63.157 1.00 19.38 161 ARG C CA 1
ATOM 5084 C C . ARG C 1 181 ? -5.178 -21.176 62.759 1.00 18.98 161 ARG C C 1
ATOM 5085 O O . ARG C 1 181 ? -6.138 -20.552 63.212 1.00 18.65 161 ARG C O 1
ATOM 5093 N N . ILE C 1 182 ? -5.277 -22.172 61.888 1.00 18.49 162 ILE C N 1
ATOM 5094 C CA . ILE C 1 182 ? -6.549 -22.793 61.485 1.00 18.49 162 ILE C CA 1
ATOM 5095 C C . ILE C 1 182 ? -6.723 -24.112 62.235 1.00 18.77 162 ILE C C 1
ATOM 5096 O O . ILE C 1 182 ? -5.937 -25.047 62.072 1.00 17.63 162 ILE C O 1
ATOM 5101 N N . GLY C 1 183 ? -7.763 -24.207 63.072 1.00 19.44 163 GLY C N 1
ATOM 5102 C CA . GLY C 1 183 ? -7.929 -25.387 63.908 1.00 19.51 163 GLY C CA 1
ATOM 5103 C C . GLY C 1 183 ? -8.332 -26.604 63.122 1.00 19.54 163 GLY C C 1
ATOM 5104 O O . GLY C 1 183 ? -8.890 -26.480 62.029 1.00 19.61 163 GLY C O 1
ATOM 5105 N N . ALA C 1 184 ? -8.042 -27.777 63.681 1.00 19.14 164 ALA C N 1
ATOM 5106 C CA . ALA C 1 184 ? -8.415 -29.054 63.092 1.00 19.41 164 ALA C CA 1
ATOM 5107 C C . ALA C 1 184 ? -9.943 -29.111 62.858 1.00 19.30 164 ALA C C 1
ATOM 5108 O O . ALA C 1 184 ? -10.717 -28.578 63.670 1.00 18.97 164 ALA C O 1
ATOM 5110 N N . HIS C 1 185 ? -10.358 -29.684 61.736 1.00 18.60 165 HIS C N 1
ATOM 5111 C CA . HIS C 1 185 ? -11.779 -29.823 61.418 1.00 19.06 165 HIS C CA 1
ATOM 5112 C C . HIS C 1 185 ? -12.543 -28.540 61.171 1.00 19.82 165 HIS C C 1
ATOM 5113 O O . HIS C 1 185 ? -13.784 -28.555 61.091 1.00 20.55 165 HIS C O 1
ATOM 5120 N N . SER C 1 186 ? -11.834 -27.438 61.009 1.00 19.35 166 SER C N 1
ATOM 5121 C CA . SER C 1 186 ? -12.466 -26.187 60.664 1.00 19.04 166 SER C CA 1
ATOM 5122 C C . SER C 1 186 ? -12.666 -26.036 59.140 1.00 19.16 166 SER C C 1
ATOM 5123 O O . SER C 1 186 ? -12.187 -26.842 58.333 1.00 19.22 166 SER C O 1
ATOM 5126 N N . MET C 1 187 ? -13.398 -25.011 58.752 1.00 20.22 167 MET C N 1
ATOM 5127 C CA . MET C 1 187 ? -13.591 -24.710 57.361 1.00 21.57 167 MET C CA 1
ATOM 5128 C C . MET C 1 187 ? -13.584 -23.201 57.172 1.00 21.02 167 MET C C 1
ATOM 5129 O O . MET C 1 187 ? -14.198 -22.480 57.966 1.00 21.40 167 MET C O 1
ATOM 5134 N N . LEU C 1 188 ? -12.867 -22.740 56.144 1.00 19.77 168 LEU C N 1
ATOM 5135 C CA . LEU C 1 188 ? -12.864 -21.353 55.708 1.00 19.13 168 LEU C CA 1
ATOM 5136 C C . LEU C 1 188 ? -13.539 -21.246 54.337 1.00 19.82 168 LEU C C 1
ATOM 5137 O O . LEU C 1 188 ? -13.069 -21.869 53.369 1.00 19.73 168 LEU C O 1
ATOM 5142 N N . GLY C 1 189 ? -14.619 -20.467 54.220 1.00 19.33 169 GLY C N 1
ATOM 5143 C CA . GLY C 1 189 ? -15.319 -20.311 52.948 1.00 19.88 169 GLY C CA 1
ATOM 5144 C C . GLY C 1 189 ? -14.431 -19.638 51.883 1.00 19.86 169 GLY C C 1
ATOM 5145 O O . GLY C 1 189 ? -13.417 -19.051 52.203 1.00 20.86 169 GLY C O 1
ATOM 5146 N N . GLY C 1 190 ? -14.772 -19.822 50.619 1.00 19.51 170 GLY C N 1
ATOM 5147 C CA . GLY C 1 190 ? -14.039 -19.182 49.543 1.00 19.65 170 GLY C CA 1
ATOM 5148 C C . GLY C 1 190 ? -14.123 -17.665 49.607 1.00 18.37 170 GLY C C 1
ATOM 5149 O O . GLY C 1 190 ? -15.060 -17.091 50.217 1.00 19.39 170 GLY C O 1
ATOM 5150 N N . ALA C 1 191 ? -13.131 -17.014 48.996 1.00 17.43 171 ALA C N 1
ATOM 5151 C CA . ALA C 1 191 ? -13.061 -15.573 48.891 1.00 17.65 171 ALA C CA 1
ATOM 5152 C C . ALA C 1 191 ? -13.079 -14.895 50.261 1.00 18.67 171 ALA C C 1
ATOM 5153 O O . ALA C 1 191 ? -13.672 -13.831 50.426 1.00 18.92 171 ALA C O 1
ATOM 5155 N N . SER C 1 192 ? -12.408 -15.505 51.236 1.00 18.95 172 SER C N 1
ATOM 5156 C CA . SER C 1 192 ? -12.377 -14.982 52.598 1.00 20.03 172 SER C CA 1
ATOM 5157 C C . SER C 1 192 ? -10.968 -14.462 52.874 1.00 20.04 172 SER C C 1
ATOM 5158 O O . SER C 1 192 ? -9.997 -14.888 52.245 1.00 20.36 172 SER C O 1
ATOM 5161 N N . ALA C 1 193 ? -10.892 -13.523 53.794 1.00 18.85 173 ALA C N 1
ATOM 5162 C CA . ALA C 1 193 ? -9.631 -12.997 54.251 1.00 18.30 173 ALA C CA 1
ATOM 5163 C C . ALA C 1 193 ? -9.576 -13.246 55.763 1.00 18.07 173 ALA C C 1
ATOM 5164 O O . ALA C 1 193 ? -10.388 -12.692 56.532 1.00 19.01 173 ALA C O 1
ATOM 5166 N N . LEU C 1 194 ? -8.621 -14.080 56.177 1.00 17.50 174 LEU C N 1
ATOM 5167 C CA . LEU C 1 194 ? -8.523 -14.554 57.577 1.00 17.37 174 LEU C CA 1
ATOM 5168 C C . LEU C 1 194 ? -7.350 -13.862 58.236 1.00 17.61 174 LEU C C 1
ATOM 5169 O O . LEU C 1 194 ? -6.199 -14.077 57.820 1.00 16.91 174 LEU C O 1
ATOM 5174 N N . VAL C 1 195 ? -7.641 -13.087 59.269 1.00 18.38 175 VAL C N 1
ATOM 5175 C CA . VAL C 1 195 ? -6.618 -12.314 59.982 1.00 20.01 175 VAL C CA 1
ATOM 5176 C C . VAL C 1 195 ? -6.491 -12.726 61.450 1.00 20.44 175 VAL C C 1
ATOM 5177 O O . VAL C 1 195 ? -5.595 -12.256 62.152 1.00 22.85 175 VAL C O 1
ATOM 5181 N N . GLN C 1 196 ? -7.366 -13.604 61.918 1.00 20.96 176 GLN C N 1
ATOM 5182 C CA . GLN C 1 196 ? -7.265 -14.186 63.260 1.00 21.92 176 GLN C CA 1
ATOM 5183 C C . GLN C 1 196 ? -7.524 -15.692 63.201 1.00 20.95 176 GLN C C 1
ATOM 5184 O O . GLN C 1 196 ? -7.820 -16.230 62.141 1.00 21.31 176 GLN C O 1
ATOM 5190 N N . ASP C 1 197 ? -7.372 -16.378 64.331 1.00 22.86 177 ASP C N 1
ATOM 5191 C CA . ASP C 1 197 ? -7.446 -17.847 64.391 1.00 21.34 177 ASP C CA 1
ATOM 5192 C C . ASP C 1 197 ? -8.877 -18.385 64.229 1.00 20.98 177 ASP C C 1
ATOM 5193 O O . ASP C 1 197 ? -9.815 -17.835 64.801 1.00 19.70 177 ASP C O 1
ATOM 5198 N N . ILE C 1 198 ? -9.008 -19.502 63.512 1.00 20.11 178 ILE C N 1
ATOM 5199 C CA . ILE C 1 198 ? -10.258 -20.259 63.471 1.00 20.42 178 ILE C CA 1
ATOM 5200 C C . ILE C 1 198 ? -10.145 -21.398 64.473 1.00 20.23 178 ILE C C 1
ATOM 5201 O O . ILE C 1 198 ? -9.310 -22.313 64.296 1.00 20.17 178 ILE C O 1
ATOM 5206 N N . PRO C 1 199 ? -10.992 -21.395 65.530 1.00 20.96 179 PRO C N 1
ATOM 5207 C CA . PRO C 1 199 ? -10.957 -22.520 66.479 1.00 20.78 179 PRO C CA 1
ATOM 5208 C C . PRO C 1 199 ? -11.265 -23.838 65.778 1.00 20.46 179 PRO C C 1
ATOM 5209 O O . PRO C 1 199 ? -11.904 -23.838 64.730 1.00 20.34 179 PRO C O 1
ATOM 5213 N N . PRO C 1 200 ? -10.756 -24.962 66.304 1.00 20.91 180 PRO C N 1
ATOM 5214 C CA . PRO C 1 200 ? -11.100 -26.236 65.700 1.00 20.29 180 PRO C CA 1
ATOM 5215 C C . PRO C 1 200 ? -12.603 -26.431 65.672 1.00 20.31 180 PRO C C 1
ATOM 5216 O O . PRO C 1 200 ? -13.298 -25.899 66.540 1.00 19.86 180 PRO C O 1
ATOM 5220 N N . PHE C 1 201 ? -13.074 -27.151 64.649 1.00 19.38 181 PHE C N 1
ATOM 5221 C CA . PHE C 1 201 ? -14.463 -27.574 64.531 1.00 19.65 181 PHE C CA 1
ATOM 5222 C C . PHE C 1 201 ? -15.413 -26.470 64.043 1.00 20.33 181 PHE C C 1
ATOM 5223 O O . PHE C 1 201 ? -16.599 -26.752 63.880 1.00 21.20 181 PHE C O 1
ATOM 5231 N N . VAL C 1 202 ? -14.902 -25.247 63.806 1.00 19.80 182 VAL C N 1
ATOM 5232 C CA . VAL C 1 202 ? -15.684 -24.066 63.438 1.00 19.88 182 VAL C CA 1
ATOM 5233 C C . VAL C 1 202 ? -15.677 -23.766 61.909 1.00 21.29 182 VAL C C 1
ATOM 5234 O O . VAL C 1 202 ? -14.667 -23.995 61.196 1.00 20.03 182 VAL C O 1
ATOM 5238 N N . ILE C 1 203 ? -16.820 -23.274 61.428 1.00 21.24 183 ILE C N 1
ATOM 5239 C CA . ILE C 1 203 ? -16.946 -22.759 60.067 1.00 22.09 183 ILE C CA 1
ATOM 5240 C C . ILE C 1 203 ? -16.725 -21.243 60.100 1.00 22.12 183 ILE C C 1
ATOM 5241 O O . ILE C 1 203 ? -17.273 -20.537 60.939 1.00 22.87 183 ILE C O 1
ATOM 5246 N N . ALA C 1 204 ? -15.933 -20.717 59.167 1.00 22.11 184 ALA C N 1
ATOM 5247 C CA . ALA C 1 204 ? -15.740 -19.283 59.086 1.00 22.30 184 ALA C CA 1
ATOM 5248 C C . ALA C 1 204 ? -15.872 -18.834 57.637 1.00 23.77 184 ALA C C 1
ATOM 5249 O O . ALA C 1 204 ? -15.601 -19.604 56.713 1.00 23.39 184 ALA C O 1
ATOM 5251 N N . ALA C 1 205 ? -16.264 -17.582 57.433 1.00 24.49 185 ALA C N 1
ATOM 5252 C CA . ALA C 1 205 ? -16.384 -17.048 56.073 1.00 24.52 185 ALA C CA 1
ATOM 5253 C C . ALA C 1 205 ? -16.446 -15.547 56.108 1.00 25.25 185 ALA C C 1
ATOM 5254 O O . ALA C 1 205 ? -16.930 -14.951 57.087 1.00 23.84 185 ALA C O 1
ATOM 5256 N N . GLY C 1 206 ? -15.909 -14.951 55.040 1.00 27.11 186 GLY C N 1
ATOM 5257 C CA . GLY C 1 206 ? -16.012 -13.506 54.770 1.00 27.41 186 GLY C CA 1
ATOM 5258 C C . GLY C 1 206 ? -14.682 -12.771 54.611 1.00 28.91 186 GLY C C 1
ATOM 5259 O O . GLY C 1 206 ? -13.616 -13.317 54.816 1.00 26.18 186 GLY C O 1
ATOM 5260 N N . ASN C 1 207 ? -14.751 -11.480 54.270 1.00 30.67 187 ASN C N 1
ATOM 5261 C CA . ASN C 1 207 ? -13.576 -10.599 54.213 1.00 31.11 187 ASN C CA 1
ATOM 5262 C C . ASN C 1 207 ? -13.901 -9.367 55.100 1.00 33.07 187 ASN C C 1
ATOM 5263 O O . ASN C 1 207 ? -14.575 -8.443 54.609 1.00 31.74 187 ASN C O 1
ATOM 5268 N N . LYS C 1 208 ? -13.491 -9.342 56.383 1.00 33.48 188 LYS C N 1
ATOM 5269 C CA . LYS C 1 208 ? -12.722 -10.405 57.032 1.00 33.28 188 LYS C CA 1
ATOM 5270 C C . LYS C 1 208 ? -13.624 -11.565 57.491 1.00 32.30 188 LYS C C 1
ATOM 5271 O O . LYS C 1 208 ? -14.844 -11.411 57.608 1.00 34.07 188 LYS C O 1
ATOM 5277 N N . ALA C 1 209 ? -13.014 -12.726 57.731 1.00 28.46 189 ALA C N 1
ATOM 5278 C CA . ALA C 1 209 ? -13.755 -13.946 58.049 1.00 26.47 189 ALA C CA 1
ATOM 5279 C C . ALA C 1 209 ? -14.318 -13.907 59.482 1.00 26.49 189 ALA C C 1
ATOM 5280 O O . ALA C 1 209 ? -13.619 -13.470 60.408 1.00 25.08 189 ALA C O 1
ATOM 5282 N N . GLU C 1 210 ? -15.567 -14.370 59.628 1.00 26.03 190 GLU C N 1
ATOM 5283 C CA . GLU C 1 210 ? -16.286 -14.384 60.902 1.00 27.63 190 GLU C CA 1
ATOM 5284 C C . GLU C 1 210 ? -16.782 -15.820 61.134 1.00 26.33 190 GLU C C 1
ATOM 5285 O O . GLU C 1 210 ? -17.004 -16.566 60.158 1.00 24.15 190 GLU C O 1
ATOM 5291 N N . PRO C 1 211 ? -16.960 -16.213 62.405 1.00 25.52 191 PRO C N 1
ATOM 5292 C CA . PRO C 1 211 ? -17.449 -17.553 62.689 1.00 25.46 191 PRO C CA 1
ATOM 5293 C C . PRO C 1 211 ? -18.948 -17.741 62.406 1.00 26.14 191 PRO C C 1
ATOM 5294 O O . PRO C 1 211 ? -19.745 -16.805 62.632 1.00 26.82 191 PRO C O 1
ATOM 5298 N N . HIS C 1 212 ? -19.313 -18.937 61.929 1.00 26.41 192 HIS C N 1
ATOM 5299 C CA . HIS C 1 212 ? -20.673 -19.278 61.507 1.00 28.68 192 HIS C CA 1
ATOM 5300 C C . HIS C 1 212 ? -21.092 -20.680 61.900 1.00 28.67 192 HIS C C 1
ATOM 5301 O O . HIS C 1 212 ? -21.670 -21.424 61.088 1.00 30.13 192 HIS C O 1
ATOM 5308 N N . GLY C 1 213 ? -20.766 -21.063 63.126 1.00 26.96 193 GLY C N 1
ATOM 5309 C CA . GLY C 1 213 ? -21.218 -22.306 63.713 1.00 25.34 193 GLY C CA 1
ATOM 5310 C C . GLY C 1 213 ? -20.200 -23.422 63.660 1.00 23.67 193 GLY C C 1
ATOM 5311 O O . GLY C 1 213 ? -19.066 -23.257 63.187 1.00 22.96 193 GLY C O 1
ATOM 5312 N N . ILE C 1 214 ? -20.610 -24.543 64.238 1.00 23.37 194 ILE C N 1
ATOM 5313 C CA . ILE C 1 214 ? -19.833 -25.806 64.199 1.00 22.78 194 ILE C CA 1
ATOM 5314 C C . ILE C 1 214 ? -19.954 -26.452 62.827 1.00 23.07 194 ILE C C 1
ATOM 5315 O O . ILE C 1 214 ? -21.036 -26.449 62.213 1.00 22.70 194 ILE C O 1
ATOM 5320 N N . ASN C 1 215 ? -18.842 -27.033 62.363 1.00 22.64 195 ASN C N 1
ATOM 5321 C CA . ASN C 1 215 ? -18.799 -27.808 61.118 1.00 23.09 195 ASN C CA 1
ATOM 5322 C C . ASN C 1 215 ? -19.454 -29.183 61.295 1.00 24.25 195 ASN C C 1
ATOM 5323 O O . ASN C 1 215 ? -18.789 -30.241 61.247 1.00 24.70 195 ASN C O 1
ATOM 5328 N N . VAL C 1 216 ? -20.767 -29.176 61.496 1.00 23.78 196 VAL C N 1
ATOM 5329 C CA . VAL C 1 216 ? -21.473 -30.402 61.797 1.00 24.54 196 VAL C CA 1
ATOM 5330 C C . VAL C 1 216 ? -21.360 -31.459 60.703 1.00 25.07 196 VAL C C 1
ATOM 5331 O O . VAL C 1 216 ? -21.153 -32.644 60.999 1.00 24.66 196 VAL C O 1
ATOM 5335 N N . GLU C 1 217 ? -21.506 -31.069 59.450 1.00 27.61 197 GLU C N 1
ATOM 5336 C CA . GLU C 1 217 ? -21.510 -32.061 58.404 1.00 29.62 197 GLU C CA 1
ATOM 5337 C C . GLU C 1 217 ? -20.148 -32.718 58.312 1.00 28.55 197 GLU C C 1
ATOM 5338 O O . GLU C 1 217 ? -20.062 -33.926 58.131 1.00 28.68 197 GLU C O 1
ATOM 5344 N N . GLY C 1 218 ? -19.098 -31.919 58.463 1.00 26.57 198 GLY C N 1
ATOM 5345 C CA . GLY C 1 218 ? -17.727 -32.428 58.493 1.00 27.02 198 GLY C CA 1
ATOM 5346 C C . GLY C 1 218 ? -17.490 -33.439 59.603 1.00 24.75 198 GLY C C 1
ATOM 5347 O O . GLY C 1 218 ? -16.928 -34.531 59.385 1.00 26.33 198 GLY C O 1
ATOM 5348 N N . LEU C 1 219 ? -17.925 -33.089 60.804 1.00 24.63 199 LEU C N 1
ATOM 5349 C CA . LEU C 1 219 ? -17.752 -33.959 61.952 1.00 24.54 199 LEU C CA 1
ATOM 5350 C C . LEU C 1 219 ? -18.512 -35.263 61.788 1.00 24.65 199 LEU C C 1
ATOM 5351 O O . LEU C 1 219 ? -18.029 -36.308 62.166 1.00 24.09 199 LEU C O 1
ATOM 5356 N N . ARG C 1 220 ? -19.720 -35.202 61.240 1.00 25.73 200 ARG C N 1
ATOM 5357 C CA . ARG C 1 220 ? -20.497 -36.429 61.033 1.00 26.31 200 ARG C CA 1
ATOM 5358 C C . ARG C 1 220 ? -19.793 -37.402 60.093 1.00 26.95 200 ARG C C 1
ATOM 5359 O O . ARG C 1 220 ? -19.663 -38.592 60.394 1.00 27.00 200 ARG C O 1
ATOM 5367 N N . ARG C 1 221 ? -19.310 -36.882 58.980 1.00 28.16 201 ARG C N 1
ATOM 5368 C CA . ARG C 1 221 ? -18.601 -37.681 57.986 1.00 30.58 201 ARG C CA 1
ATOM 5369 C C . ARG C 1 221 ? -17.327 -38.309 58.530 1.00 30.01 201 ARG C C 1
ATOM 5370 O O . ARG C 1 221 ? -16.912 -39.395 58.082 1.00 31.40 201 ARG C O 1
ATOM 5378 N N . ARG C 1 222 ? -16.750 -37.675 59.541 1.00 28.76 202 ARG C N 1
ATOM 5379 C CA . ARG C 1 222 ? -15.516 -38.146 60.124 1.00 29.08 202 ARG C CA 1
ATOM 5380 C C . ARG C 1 222 ? -15.695 -39.006 61.369 1.00 29.32 202 ARG C C 1
ATOM 5381 O O . ARG C 1 222 ? -14.710 -39.365 62.008 1.00 30.54 202 ARG C O 1
ATOM 5389 N N . GLY C 1 223 ? -16.936 -39.327 61.725 1.00 27.96 203 GLY C N 1
ATOM 5390 C CA . GLY C 1 223 ? -17.172 -40.276 62.786 1.00 28.17 203 GLY C CA 1
ATOM 5391 C C . GLY C 1 223 ? -17.437 -39.734 64.174 1.00 26.48 203 GLY C C 1
ATOM 5392 O O . GLY C 1 223 ? -17.512 -40.518 65.121 1.00 29.55 203 GLY C O 1
ATOM 5393 N N . PHE C 1 224 ? -17.575 -38.420 64.325 1.00 25.60 204 PHE C N 1
ATOM 5394 C CA . PHE C 1 224 ? -17.914 -37.846 65.633 1.00 24.28 204 PHE C CA 1
ATOM 5395 C C . PHE C 1 224 ? -19.343 -38.269 65.983 1.00 24.33 204 PHE C C 1
ATOM 5396 O O . PHE C 1 224 ? -20.232 -38.291 65.120 1.00 24.12 204 PHE C O 1
ATOM 5404 N N . SER C 1 225 ? -19.554 -38.600 67.246 1.00 23.72 205 SER C N 1
ATOM 5405 C CA . SER C 1 225 ? -20.848 -39.092 67.698 1.00 23.42 205 SER C CA 1
ATOM 5406 C C . SER C 1 225 ? -21.835 -37.924 67.848 1.00 22.93 205 SER C C 1
ATOM 5407 O O . SER C 1 225 ? -21.428 -36.761 67.995 1.00 21.96 205 SER C O 1
ATOM 5410 N N . PRO C 1 226 ? -23.141 -38.225 67.875 1.00 23.36 206 PRO C N 1
ATOM 5411 C CA . PRO C 1 226 ? -24.125 -37.165 68.118 1.00 24.06 206 PRO C CA 1
ATOM 5412 C C . PRO C 1 226 ? -23.927 -36.427 69.453 1.00 24.75 206 PRO C C 1
ATOM 5413 O O . PRO C 1 226 ? -24.084 -35.186 69.508 1.00 23.53 206 PRO C O 1
ATOM 5417 N N . ASP C 1 227 ? -23.532 -37.146 70.501 1.00 24.62 207 ASP C N 1
ATOM 5418 C CA . ASP C 1 227 ? -23.267 -36.518 71.788 1.00 26.35 207 ASP C CA 1
ATOM 5419 C C . ASP C 1 227 ? -22.064 -35.578 71.735 1.00 25.35 207 ASP C C 1
ATOM 5420 O O . ASP C 1 227 ? -22.092 -34.483 72.332 1.00 25.72 207 ASP C O 1
ATOM 5425 N N . ALA C 1 228 ? -21.012 -35.996 71.033 1.00 23.95 208 ALA C N 1
ATOM 5426 C CA . ALA C 1 228 ? -19.842 -35.126 70.856 1.00 23.79 208 ALA C CA 1
ATOM 5427 C C . ALA C 1 228 ? -20.206 -33.855 70.070 1.00 23.41 208 ALA C C 1
ATOM 5428 O O . ALA C 1 228 ? -19.735 -32.763 70.376 1.00 23.60 208 ALA C O 1
ATOM 5430 N N . ILE C 1 229 ? -21.032 -34.001 69.036 1.00 23.09 209 ILE C N 1
ATOM 5431 C CA . ILE C 1 229 ? -21.466 -32.852 68.253 1.00 23.32 209 ILE C CA 1
ATOM 5432 C C . ILE C 1 229 ? -22.306 -31.887 69.120 1.00 23.58 209 ILE C C 1
ATOM 5433 O O . ILE C 1 229 ? -22.127 -30.670 69.063 1.00 23.04 209 ILE C O 1
ATOM 5438 N N . SER C 1 230 ? -23.212 -32.427 69.917 1.00 23.64 210 SER C N 1
ATOM 5439 C CA A SER C 1 230 ? -24.027 -31.580 70.797 0.50 23.96 210 SER C CA 1
ATOM 5440 C CA B SER C 1 230 ? -24.033 -31.613 70.817 0.50 24.06 210 SER C CA 1
ATOM 5441 C C . SER C 1 230 ? -23.175 -30.837 71.828 1.00 23.93 210 SER C C 1
ATOM 5442 O O . SER C 1 230 ? -23.429 -29.637 72.127 1.00 23.68 210 SER C O 1
ATOM 5447 N N . ALA C 1 231 ? -22.152 -31.510 72.348 1.00 22.92 211 ALA C N 1
ATOM 5448 C CA . ALA C 1 231 ? -21.193 -30.857 73.258 1.00 22.23 211 ALA C CA 1
ATOM 5449 C C . ALA C 1 231 ? -20.507 -29.698 72.573 1.00 21.56 211 ALA C C 1
ATOM 5450 O O . ALA C 1 231 ? -20.404 -28.607 73.143 1.00 20.90 211 ALA C O 1
ATOM 5452 N N . LEU C 1 232 ? -20.077 -29.907 71.333 1.00 21.06 212 LEU C N 1
ATOM 5453 C CA . LEU C 1 232 ? -19.372 -28.871 70.616 1.00 21.51 212 LEU C CA 1
ATOM 5454 C C . LEU C 1 232 ? -20.314 -27.681 70.295 1.00 22.39 212 LEU C C 1
ATOM 5455 O O . LEU C 1 232 ? -19.896 -26.534 70.315 1.00 22.01 212 LEU C O 1
ATOM 5460 N N . ARG C 1 233 ? -21.575 -27.968 69.977 1.00 23.46 213 ARG C N 1
ATOM 5461 C CA . ARG C 1 233 ? -22.547 -26.892 69.765 1.00 25.54 213 ARG C CA 1
ATOM 5462 C C . ARG C 1 233 ? -22.757 -26.090 71.048 1.00 25.39 213 ARG C C 1
ATOM 5463 O O . ARG C 1 233 ? -22.806 -24.852 71.005 1.00 25.96 213 ARG C O 1
ATOM 5471 N N . SER C 1 234 ? -22.836 -26.785 72.181 1.00 26.25 214 SER C N 1
ATOM 5472 C CA A SER C 1 234 ? -22.915 -26.129 73.494 0.70 26.85 214 SER C CA 1
ATOM 5473 C CA B SER C 1 234 ? -22.929 -26.109 73.475 0.30 26.31 214 SER C CA 1
ATOM 5474 C C . SER C 1 234 ? -21.682 -25.273 73.744 1.00 26.77 214 SER C C 1
ATOM 5475 O O . SER C 1 234 ? -21.787 -24.123 74.200 1.00 25.77 214 SER C O 1
ATOM 5480 N N . ALA C 1 235 ? -20.504 -25.844 73.442 1.00 25.49 215 ALA C N 1
ATOM 5481 C CA . ALA C 1 235 ? -19.234 -25.110 73.553 1.00 25.01 215 ALA C CA 1
ATOM 5482 C C . ALA C 1 235 ? -19.214 -23.856 72.678 1.00 24.66 215 ALA C C 1
ATOM 5483 O O . ALA C 1 235 ? -18.718 -22.799 73.105 1.00 24.52 215 ALA C O 1
ATOM 5485 N N . TYR C 1 236 ? -19.734 -23.974 71.452 1.00 24.94 216 TYR C N 1
ATOM 5486 C CA . TYR C 1 236 ? -19.793 -22.836 70.526 1.00 24.83 216 TYR C CA 1
ATOM 5487 C C . TYR C 1 236 ? -20.613 -21.679 71.142 1.00 26.46 216 TYR C C 1
ATOM 5488 O O . TYR C 1 236 ? -20.205 -20.521 71.099 1.00 26.40 216 TYR C O 1
ATOM 5497 N N . ARG C 1 237 ? -21.764 -22.015 71.697 1.00 27.47 217 ARG C N 1
ATOM 5498 C CA . ARG C 1 237 ? -22.633 -21.003 72.320 1.00 29.11 217 ARG C CA 1
ATOM 5499 C C . ARG C 1 237 ? -21.921 -20.322 73.489 1.00 28.99 217 ARG C C 1
ATOM 5500 O O . ARG C 1 237 ? -22.004 -19.091 73.625 1.00 30.37 217 ARG C O 1
ATOM 5508 N N . ILE C 1 238 ? -21.237 -21.109 74.323 1.00 27.29 218 ILE C N 1
ATOM 5509 C CA . ILE C 1 238 ? -20.480 -20.586 75.468 1.00 27.70 218 ILE C CA 1
ATOM 5510 C C . ILE C 1 238 ? -19.420 -19.560 75.026 1.00 28.95 218 ILE C C 1
ATOM 5511 O O . ILE C 1 238 ? -19.286 -18.487 75.615 1.00 29.38 218 ILE C O 1
ATOM 5516 N N . LEU C 1 239 ? -18.676 -19.911 73.975 1.00 27.62 219 LEU C N 1
ATOM 5517 C CA . LEU C 1 239 ? -17.624 -19.076 73.451 1.00 27.65 219 LEU C CA 1
ATOM 5518 C C . LEU C 1 239 ? -18.159 -17.780 72.814 1.00 28.66 219 LEU C C 1
ATOM 5519 O O . LEU C 1 239 ? -17.624 -16.721 73.062 1.00 31.33 219 LEU C O 1
ATOM 5524 N N . TYR C 1 240 ? -19.223 -17.882 72.020 1.00 29.69 220 TYR C N 1
ATOM 5525 C CA . TYR C 1 240 ? -19.616 -16.818 71.099 1.00 29.39 220 TYR C CA 1
ATOM 5526 C C . TYR C 1 240 ? -21.011 -16.178 71.287 1.00 32.52 220 TYR C C 1
ATOM 5527 O O . TYR C 1 240 ? -21.228 -15.044 70.840 1.00 33.60 220 TYR C O 1
ATOM 5536 N N . LYS C 1 241 ? -21.934 -16.895 71.921 1.00 33.62 221 LYS C N 1
ATOM 5537 C CA . LYS C 1 241 ? -23.351 -16.541 71.892 1.00 37.02 221 LYS C CA 1
ATOM 5538 C C . LYS C 1 241 ? -23.963 -16.193 73.238 1.00 38.63 221 LYS C C 1
ATOM 5539 O O . LYS C 1 241 ? -25.113 -15.780 73.287 1.00 41.64 221 LYS C O 1
ATOM 5545 N N . ASN C 1 242 ? -23.216 -16.358 74.319 1.00 38.58 222 ASN C N 1
ATOM 5546 C CA . ASN C 1 242 ? -23.779 -16.239 75.653 1.00 39.61 222 ASN C CA 1
ATOM 5547 C C . ASN C 1 242 ? -23.297 -14.990 76.403 1.00 41.77 222 ASN C C 1
ATOM 5548 O O . ASN C 1 242 ? -23.433 -14.908 77.629 1.00 40.88 222 ASN C O 1
ATOM 5553 N N . SER C 1 243 ? -22.759 -14.025 75.654 1.00 43.14 223 SER C N 1
ATOM 5554 C CA . SER C 1 243 ? -22.284 -12.733 76.176 1.00 47.44 223 SER C CA 1
ATOM 5555 C C . SER C 1 243 ? -21.213 -12.835 77.271 1.00 48.44 223 SER C C 1
ATOM 5556 O O . SER C 1 243 ? -21.113 -11.952 78.145 1.00 47.89 223 SER C O 1
ATOM 5559 N N . LEU C 1 244 ? -20.423 -13.904 77.226 1.00 44.16 224 LEU C N 1
ATOM 5560 C CA . LEU C 1 244 ? -19.368 -14.118 78.210 1.00 43.27 224 LEU C CA 1
ATOM 5561 C C . LEU C 1 244 ? -18.098 -13.413 77.765 1.00 42.86 224 LEU C C 1
ATOM 5562 O O . LEU C 1 244 ? -17.785 -13.387 76.562 1.00 43.55 224 LEU C O 1
ATOM 5567 N N . SER C 1 245 ? -17.344 -12.881 78.726 1.00 42.32 225 SER C N 1
ATOM 5568 C CA . SER C 1 245 ? -15.963 -12.483 78.461 1.00 42.13 225 SER C CA 1
ATOM 5569 C C . SER C 1 245 ? -15.184 -13.727 78.038 1.00 41.57 225 SER C C 1
ATOM 5570 O O . SER C 1 245 ? -15.649 -14.846 78.240 1.00 40.28 225 SER C O 1
ATOM 5573 N N . LEU C 1 246 ? -14.007 -13.513 77.460 1.00 41.69 226 LEU C N 1
ATOM 5574 C CA . LEU C 1 246 ? -13.097 -14.597 77.102 1.00 39.66 226 LEU C CA 1
ATOM 5575 C C . LEU C 1 246 ? -12.706 -15.418 78.342 1.00 39.11 226 LEU C C 1
ATOM 5576 O O . LEU C 1 246 ? -12.686 -16.653 78.289 1.00 35.47 226 LEU C O 1
ATOM 5581 N N . GLU C 1 247 ? -12.413 -14.733 79.451 1.00 38.51 227 GLU C N 1
ATOM 5582 C CA . GLU C 1 247 ? -11.976 -15.405 80.681 1.00 38.77 227 GLU C CA 1
ATOM 5583 C C . GLU C 1 247 ? -13.082 -16.287 81.261 1.00 37.92 227 GLU C C 1
ATOM 5584 O O . GLU C 1 247 ? -12.808 -17.392 81.757 1.00 39.75 227 GLU C O 1
ATOM 5586 N N . GLU C 1 248 ? -14.324 -15.792 81.209 1.00 36.34 228 GLU C N 1
ATOM 5587 C CA . GLU C 1 248 ? -15.492 -16.542 81.672 1.00 35.32 228 GLU C CA 1
ATOM 5588 C C . GLU C 1 248 ? -15.764 -17.733 80.767 1.00 33.33 228 GLU C C 1
ATOM 5589 O O . GLU C 1 248 ? -16.176 -18.801 81.244 1.00 32.65 228 GLU C O 1
ATOM 5591 N N . ALA C 1 249 ? -15.602 -17.512 79.461 1.00 32.34 229 ALA C N 1
ATOM 5592 C CA . ALA C 1 249 ? -15.906 -18.561 78.474 1.00 30.71 229 ALA C CA 1
ATOM 5593 C C . ALA C 1 249 ? -14.922 -19.685 78.682 1.00 29.31 229 ALA C C 1
ATOM 5594 O O . ALA C 1 249 ? -15.303 -20.848 78.639 1.00 28.65 229 ALA C O 1
ATOM 5596 N N . LYS C 1 250 ? -13.662 -19.330 78.921 1.00 29.95 230 LYS C N 1
ATOM 5597 C CA . LYS C 1 250 ? -12.602 -20.326 79.137 1.00 30.33 230 LYS C CA 1
ATOM 5598 C C . LYS C 1 250 ? -12.882 -21.188 80.357 1.00 30.42 230 LYS C C 1
ATOM 5599 O O . LYS C 1 250 ? -12.742 -22.419 80.296 1.00 29.74 230 LYS C O 1
ATOM 5605 N N . VAL C 1 251 ? -13.301 -20.567 81.464 1.00 30.08 231 VAL C N 1
ATOM 5606 C CA . VAL C 1 251 ? -13.649 -21.345 82.666 1.00 30.58 231 VAL C CA 1
ATOM 5607 C C . VAL C 1 251 ? -14.824 -22.283 82.398 1.00 30.40 231 VAL C C 1
ATOM 5608 O O . VAL C 1 251 ? -14.789 -23.448 82.797 1.00 30.55 231 VAL C O 1
ATOM 5612 N N . GLN C 1 252 ? -15.861 -21.785 81.722 1.00 30.09 232 GLN C N 1
ATOM 5613 C CA . GLN C 1 252 ? -17.038 -22.618 81.417 1.00 30.06 232 GLN C CA 1
ATOM 5614 C C . GLN C 1 252 ? -16.734 -23.744 80.433 1.00 28.07 232 GLN C C 1
ATOM 5615 O O . GLN C 1 252 ? -17.237 -24.862 80.589 1.00 27.49 232 GLN C O 1
ATOM 5621 N N . LEU C 1 253 ? -15.917 -23.462 79.431 1.00 27.16 233 LEU C N 1
ATOM 5622 C CA . LEU C 1 253 ? -15.450 -24.522 78.533 1.00 26.88 233 LEU C CA 1
ATOM 5623 C C . LEU C 1 253 ? -14.636 -25.574 79.299 1.00 27.01 233 LEU C C 1
ATOM 5624 O O . LEU C 1 253 ? -14.842 -26.775 79.106 1.00 27.09 233 LEU C O 1
ATOM 5629 N N . SER C 1 254 ? -13.742 -25.135 80.199 1.00 27.99 234 SER C N 1
ATOM 5630 C CA . SER C 1 254 ? -12.974 -26.069 81.009 1.00 28.42 234 SER C CA 1
ATOM 5631 C C . SER C 1 254 ? -13.875 -26.946 81.869 1.00 28.37 234 SER C C 1
ATOM 5632 O O . SER C 1 254 ? -13.630 -28.141 81.978 1.00 28.25 234 SER C O 1
ATOM 5635 N N . GLU C 1 255 ? -14.928 -26.361 82.449 1.00 29.15 235 GLU C N 1
ATOM 5636 C CA . GLU C 1 255 ? -15.882 -27.114 83.284 1.00 29.88 235 GLU C CA 1
ATOM 5637 C C . GLU C 1 255 ? -16.636 -28.152 82.425 1.00 29.24 235 GLU C C 1
ATOM 5638 O O . GLU C 1 255 ? -16.846 -29.283 82.844 1.00 30.95 235 GLU C O 1
ATOM 5640 N N . LEU C 1 256 ? -16.992 -27.792 81.196 1.00 30.24 236 LEU C N 1
ATOM 5641 C CA . LEU C 1 256 ? -17.622 -28.767 80.277 1.00 29.96 236 LEU C CA 1
ATOM 5642 C C . LEU C 1 256 ? -16.643 -29.908 79.939 1.00 30.62 236 LEU C C 1
ATOM 5643 O O . LEU C 1 256 ? -16.978 -31.120 80.078 1.00 29.60 236 LEU C O 1
ATOM 5648 N N . ALA C 1 257 ? -15.425 -29.548 79.542 1.00 29.51 237 ALA C N 1
ATOM 5649 C CA . ALA C 1 257 ? -14.347 -30.544 79.359 1.00 31.40 237 ALA C CA 1
ATOM 5650 C C . ALA C 1 257 ? -14.109 -31.492 80.547 1.00 33.20 237 ALA C C 1
ATOM 5651 O O . ALA C 1 257 ? -13.652 -32.611 80.317 1.00 34.37 237 ALA C O 1
ATOM 5653 N N . GLN C 1 258 ? -14.339 -31.039 81.791 1.00 33.98 238 GLN C N 1
ATOM 5654 C CA . GLN C 1 258 ? -14.138 -31.872 83.005 1.00 34.35 238 GLN C CA 1
ATOM 5655 C C . GLN C 1 258 ? -15.355 -32.719 83.359 1.00 35.10 238 GLN C C 1
ATOM 5656 O O . GLN C 1 258 ? -15.279 -33.585 84.228 1.00 34.17 238 GLN C O 1
ATOM 5662 N N . ALA C 1 259 ? -16.486 -32.477 82.704 1.00 35.52 239 ALA C N 1
ATOM 5663 C CA . ALA C 1 259 ? -17.734 -33.134 83.118 1.00 35.78 239 ALA C CA 1
ATOM 5664 C C . ALA C 1 259 ? -17.843 -34.613 82.712 1.00 36.68 239 ALA C C 1
ATOM 5665 O O . ALA C 1 259 ? -18.795 -35.275 83.087 1.00 37.34 239 ALA C O 1
ATOM 5667 N N . GLY C 1 260 ? -16.900 -35.124 81.919 1.00 37.49 240 GLY C N 1
ATOM 5668 C CA . GLY C 1 260 ? -16.839 -36.574 81.635 1.00 37.28 240 GLY C CA 1
ATOM 5669 C C . GLY C 1 260 ? -17.800 -37.115 80.581 1.00 36.28 240 GLY C C 1
ATOM 5670 O O . GLY C 1 260 ? -18.018 -38.331 80.493 1.00 38.38 240 GLY C O 1
ATOM 5671 N N . GLY C 1 261 ? -18.386 -36.245 79.769 1.00 35.88 241 GLY C N 1
ATOM 5672 C CA . GLY C 1 261 ? -19.273 -36.725 78.700 1.00 34.65 241 GLY C CA 1
ATOM 5673 C C . GLY C 1 261 ? -18.543 -37.049 77.408 1.00 34.43 241 GLY C C 1
ATOM 5674 O O . GLY C 1 261 ? -17.365 -36.696 77.214 1.00 31.81 241 GLY C O 1
ATOM 5675 N N . ASP C 1 262 ? -19.243 -37.740 76.515 1.00 33.65 242 ASP C N 1
ATOM 5676 C CA . ASP C 1 262 ? -18.770 -37.941 75.168 1.00 33.32 242 ASP C CA 1
ATOM 5677 C C . ASP C 1 262 ? -18.622 -36.532 74.556 1.00 31.91 242 ASP C C 1
ATOM 5678 O O . ASP C 1 262 ? -19.519 -35.703 74.701 1.00 33.81 242 ASP C O 1
ATOM 5683 N N . GLY C 1 263 ? -17.483 -36.256 73.937 1.00 28.79 243 GLY C N 1
ATOM 5684 C CA . GLY C 1 263 ? -17.185 -34.877 73.470 1.00 27.82 243 GLY C CA 1
ATOM 5685 C C . GLY C 1 263 ? -16.241 -34.088 74.369 1.00 25.97 243 GLY C C 1
ATOM 5686 O O . GLY C 1 263 ? -15.754 -33.032 73.963 1.00 24.59 243 GLY C O 1
ATOM 5687 N N . ASP C 1 264 ? -15.966 -34.607 75.569 1.00 24.99 244 ASP C N 1
ATOM 5688 C CA . ASP C 1 264 ? -15.097 -33.907 76.506 1.00 25.56 244 ASP C CA 1
ATOM 5689 C C . ASP C 1 264 ? -13.706 -33.620 75.956 1.00 25.09 244 ASP C C 1
ATOM 5690 O O . ASP C 1 264 ? -13.205 -32.523 76.152 1.00 23.55 244 ASP C O 1
ATOM 5695 N N . ALA C 1 265 ? -13.096 -34.577 75.256 1.00 24.74 245 ALA C N 1
ATOM 5696 C CA . ALA C 1 265 ? -11.767 -34.377 74.669 1.00 24.10 245 ALA C CA 1
ATOM 5697 C C . ALA C 1 265 ? -11.755 -33.272 73.595 1.00 23.15 245 ALA C C 1
ATOM 5698 O O . ALA C 1 265 ? -10.803 -32.510 73.512 1.00 22.87 245 ALA C O 1
ATOM 5700 N N . ALA C 1 266 ? -12.821 -33.216 72.797 1.00 21.99 246 ALA C N 1
ATOM 5701 C CA . ALA C 1 266 ? -13.025 -32.241 71.739 1.00 21.63 246 ALA C CA 1
ATOM 5702 C C . ALA C 1 266 ? -13.173 -30.853 72.334 1.00 21.96 246 ALA C C 1
ATOM 5703 O O . ALA C 1 266 ? -12.553 -29.910 71.863 1.00 20.86 246 ALA C O 1
ATOM 5705 N N . VAL C 1 267 ? -13.980 -30.739 73.391 1.00 22.12 247 VAL C N 1
ATOM 5706 C CA . VAL C 1 267 ? -14.126 -29.455 74.070 1.00 21.94 247 VAL C CA 1
ATOM 5707 C C . VAL C 1 267 ? -12.780 -29.035 74.670 1.00 22.83 247 VAL C C 1
ATOM 5708 O O . VAL C 1 267 ? -12.407 -27.868 74.585 1.00 22.20 247 VAL C O 1
ATOM 5712 N N . LYS C 1 268 ? -12.033 -29.983 75.260 1.00 23.55 248 LYS C N 1
ATOM 5713 C CA . LYS C 1 268 ? -10.703 -29.666 75.803 1.00 24.38 248 LYS C CA 1
ATOM 5714 C C . LYS C 1 268 ? -9.773 -29.115 74.720 1.00 23.79 248 LYS C C 1
ATOM 5715 O O . LYS C 1 268 ? -9.135 -28.081 74.915 1.00 22.82 248 LYS C O 1
ATOM 5721 N N . ALA C 1 269 ? -9.738 -29.776 73.557 1.00 23.09 249 ALA C N 1
ATOM 5722 C CA . ALA C 1 269 ? -8.977 -29.283 72.425 1.00 23.07 249 ALA C CA 1
ATOM 5723 C C . ALA C 1 269 ? -9.355 -27.834 72.042 1.00 22.88 249 ALA C C 1
ATOM 5724 O O . ALA C 1 269 ? -8.496 -27.032 71.714 1.00 23.19 249 ALA C O 1
ATOM 5726 N N . LEU C 1 270 ? -10.649 -27.539 72.065 1.00 22.46 250 LEU C N 1
ATOM 5727 C CA . LEU C 1 270 ? -11.136 -26.206 71.773 1.00 22.62 250 LEU C CA 1
ATOM 5728 C C . LEU C 1 270 ? -10.562 -25.185 72.765 1.00 23.69 250 LEU C C 1
ATOM 5729 O O . LEU C 1 270 ? -9.948 -24.182 72.351 1.00 23.63 250 LEU C O 1
ATOM 5734 N N . VAL C 1 271 ? -10.711 -25.436 74.061 1.00 24.49 251 VAL C N 1
ATOM 5735 C CA . VAL C 1 271 ? -10.289 -24.435 75.044 1.00 26.28 251 VAL C CA 1
ATOM 5736 C C . VAL C 1 271 ? -8.769 -24.286 75.066 1.00 26.72 251 VAL C C 1
ATOM 5737 O O . VAL C 1 271 ? -8.271 -23.169 75.178 1.00 27.74 251 VAL C O 1
ATOM 5741 N N . ASP C 1 272 ? -8.036 -25.385 74.894 1.00 27.08 252 ASP C N 1
ATOM 5742 C CA . ASP C 1 272 ? -6.565 -25.332 74.777 1.00 28.08 252 ASP C CA 1
ATOM 5743 C C . ASP C 1 272 ? -6.139 -24.477 73.584 1.00 26.70 252 ASP C C 1
ATOM 5744 O O . ASP C 1 272 ? -5.169 -23.727 73.665 1.00 26.39 252 ASP C O 1
ATOM 5749 N N . PHE C 1 273 ? -6.877 -24.586 72.472 1.00 24.78 253 PHE C N 1
ATOM 5750 C CA . PHE C 1 273 ? -6.632 -23.748 71.307 1.00 23.34 253 PHE C CA 1
ATOM 5751 C C . PHE C 1 273 ? -6.909 -22.265 71.605 1.00 24.22 253 PHE C C 1
ATOM 5752 O O . PHE C 1 273 ? -6.081 -21.391 71.316 1.00 23.98 253 PHE C O 1
ATOM 5760 N N . VAL C 1 274 ? -8.066 -21.980 72.196 1.00 24.98 254 VAL C N 1
ATOM 5761 C CA . VAL C 1 274 ? -8.434 -20.610 72.496 1.00 25.78 254 VAL C CA 1
ATOM 5762 C C . VAL C 1 274 ? -7.424 -20.035 73.503 1.00 27.54 254 VAL C C 1
ATOM 5763 O O . VAL C 1 274 ? -6.992 -18.900 73.336 1.00 26.58 254 VAL C O 1
ATOM 5767 N N . GLU C 1 275 ? -6.987 -20.826 74.492 1.00 29.63 255 GLU C N 1
ATOM 5768 C CA . GLU C 1 275 ? -6.033 -20.356 75.519 1.00 32.20 255 GLU C CA 1
ATOM 5769 C C . GLU C 1 275 ? -4.642 -20.043 74.960 1.00 31.64 255 GLU C C 1
ATOM 5770 O O . GLU C 1 275 ? -3.947 -19.153 75.466 1.00 32.86 255 GLU C O 1
ATOM 5776 N N . SER C 1 276 ? -4.249 -20.751 73.907 1.00 29.71 256 SER C N 1
ATOM 5777 C CA . SER C 1 276 ? -2.927 -20.581 73.290 1.00 29.63 256 SER C CA 1
ATOM 5778 C C . SER C 1 276 ? -2.885 -19.602 72.112 1.00 29.69 256 SER C C 1
ATOM 5779 O O . SER C 1 276 ? -1.852 -19.453 71.474 1.00 31.29 256 SER C O 1
ATOM 5782 N N . SER C 1 277 ? -4.000 -18.948 71.798 1.00 28.55 257 SER C N 1
ATOM 5783 C CA . SER C 1 277 ? -4.027 -18.045 70.646 1.00 27.82 257 SER C CA 1
ATOM 5784 C C . SER C 1 277 ? -3.173 -16.817 70.905 1.00 29.31 257 SER C C 1
ATOM 5785 O O . SER C 1 277 ? -3.297 -16.211 71.964 1.00 30.29 257 SER C O 1
ATOM 5788 N N . GLN C 1 278 ? -2.357 -16.439 69.937 1.00 30.46 258 GLN C N 1
ATOM 5789 C CA . GLN C 1 278 ? -1.528 -15.217 69.997 1.00 33.62 258 GLN C CA 1
ATOM 5790 C C . GLN C 1 278 ? -2.214 -14.037 69.293 1.00 32.05 258 GLN C C 1
ATOM 5791 O O . GLN C 1 278 ? -2.223 -12.919 69.798 1.00 33.06 258 GLN C O 1
ATOM 5797 N N . ARG C 1 279 ? -2.815 -14.305 68.140 1.00 29.70 259 ARG C N 1
ATOM 5798 C CA . ARG C 1 279 ? -3.505 -13.267 67.376 1.00 28.73 259 ARG C CA 1
ATOM 5799 C C . ARG C 1 279 ? -4.950 -13.077 67.809 1.00 27.57 259 ARG C C 1
ATOM 5800 O O . ARG C 1 279 ? -5.629 -12.108 67.374 1.00 27.34 259 ARG C O 1
ATOM 5808 N N . GLY C 1 280 ? -5.417 -14.020 68.627 1.00 26.51 260 GLY C N 1
ATOM 5809 C CA . GLY C 1 280 ? -6.793 -14.050 69.070 1.00 25.70 260 GLY C CA 1
ATOM 5810 C C . GLY C 1 280 ? -7.631 -14.806 68.058 1.00 24.23 260 GLY C C 1
ATOM 5811 O O . GLY C 1 280 ? -7.187 -15.103 66.931 1.00 22.22 260 GLY C O 1
ATOM 5812 N N . ILE C 1 281 ? -8.839 -15.122 68.478 1.00 23.83 261 ILE C N 1
ATOM 5813 C CA . ILE C 1 281 ? -9.768 -15.840 67.636 1.00 23.46 261 ILE C CA 1
ATOM 5814 C C . ILE C 1 281 ? -10.723 -14.914 66.873 1.00 24.40 261 ILE C C 1
ATOM 5815 O O . ILE C 1 281 ? -11.063 -13.810 67.316 1.00 22.99 261 ILE C O 1
ATOM 5820 N N . ILE C 1 282 ? -11.173 -15.391 65.713 1.00 23.64 262 ILE C N 1
ATOM 5821 C CA . ILE C 1 282 ? -12.163 -14.671 64.963 1.00 24.20 262 ILE C CA 1
ATOM 5822 C C . ILE C 1 282 ? -13.424 -14.473 65.813 1.00 26.17 262 ILE C C 1
ATOM 5823 O O . ILE C 1 282 ? -13.754 -15.311 66.661 1.00 24.50 262 ILE C O 1
ATOM 5828 N N . ARG C 1 283 ? -14.086 -13.342 65.623 1.00 28.40 263 ARG C N 1
ATOM 5829 C CA . ARG C 1 283 ? -15.362 -13.117 66.304 1.00 31.76 263 ARG C CA 1
ATOM 5830 C C . ARG C 1 283 ? -16.337 -12.407 65.345 1.00 33.84 263 ARG C C 1
ATOM 5831 O O . ARG C 1 283 ? -17.565 -12.553 65.428 1.00 35.45 263 ARG C O 1
ATOM 5840 N N . SER D 1 23 ? 18.775 21.951 38.640 1.00 42.44 3 SER E N 1
ATOM 5841 C CA . SER D 1 23 ? 17.968 20.706 38.445 1.00 41.88 3 SER E CA 1
ATOM 5842 C C . SER D 1 23 ? 18.769 19.759 37.569 1.00 37.75 3 SER E C 1
ATOM 5843 O O . SER D 1 23 ? 19.612 20.208 36.772 1.00 39.33 3 SER E O 1
ATOM 5846 N N . ARG D 1 24 ? 18.506 18.457 37.682 1.00 33.19 4 ARG E N 1
ATOM 5847 C CA . ARG D 1 24 ? 19.355 17.477 36.974 1.00 28.49 4 ARG E CA 1
ATOM 5848 C C . ARG D 1 24 ? 19.257 17.591 35.446 1.00 24.30 4 ARG E C 1
ATOM 5849 O O . ARG D 1 24 ? 20.265 17.434 34.764 1.00 20.95 4 ARG E O 1
ATOM 5857 N N . ILE D 1 25 ? 18.049 17.831 34.944 1.00 21.82 5 ILE E N 1
ATOM 5858 C CA . ILE D 1 25 ? 17.799 18.091 33.530 1.00 21.64 5 ILE E CA 1
ATOM 5859 C C . ILE D 1 25 ? 17.657 19.598 33.297 1.00 21.02 5 ILE E C 1
ATOM 5860 O O . ILE D 1 25 ? 16.780 20.260 33.890 1.00 20.98 5 ILE E O 1
ATOM 5865 N N . HIS D 1 26 ? 18.542 20.177 32.497 1.00 19.80 6 HIS E N 1
ATOM 5866 C CA . HIS D 1 26 ? 18.519 21.612 32.294 1.00 20.13 6 HIS E CA 1
ATOM 5867 C C . HIS D 1 26 ? 17.224 21.995 31.661 1.00 20.75 6 HIS E C 1
ATOM 5868 O O . HIS D 1 26 ? 16.752 21.312 30.752 1.00 19.59 6 HIS E O 1
ATOM 5875 N N . PRO D 1 27 ? 16.656 23.143 32.051 1.00 21.67 7 PRO E N 1
ATOM 5876 C CA . PRO D 1 27 ? 15.362 23.529 31.455 1.00 22.46 7 PRO E CA 1
ATOM 5877 C C . PRO D 1 27 ? 15.335 23.646 29.926 1.00 21.56 7 PRO E C 1
ATOM 5878 O O . PRO D 1 27 ? 14.256 23.563 29.357 1.00 21.28 7 PRO E O 1
ATOM 5882 N N . THR D 1 28 ? 16.481 23.893 29.296 1.00 20.51 8 THR E N 1
ATOM 5883 C CA . THR D 1 28 ? 16.553 24.011 27.829 1.00 20.55 8 THR E CA 1
ATOM 5884 C C . THR D 1 28 ? 16.779 22.657 27.155 1.00 19.83 8 THR E C 1
ATOM 5885 O O . THR D 1 28 ? 16.789 22.585 25.895 1.00 21.41 8 THR E O 1
ATOM 5889 N N . ALA D 1 29 ? 16.990 21.592 27.930 1.00 19.23 9 ALA E N 1
ATOM 5890 C CA . ALA D 1 29 ? 17.158 20.240 27.328 1.00 18.86 9 ALA E CA 1
ATOM 5891 C C . ALA D 1 29 ? 15.795 19.797 26.832 1.00 19.09 9 ALA E C 1
ATOM 5892 O O . ALA D 1 29 ? 14.771 20.191 27.420 1.00 20.69 9 ALA E O 1
ATOM 5894 N N . ILE D 1 30 ? 15.737 19.051 25.722 1.00 18.28 10 ILE E N 1
ATOM 5895 C CA . ILE D 1 30 ? 14.496 18.518 25.208 1.00 18.42 10 ILE E CA 1
ATOM 5896 C C . ILE D 1 30 ? 14.544 17.010 25.417 1.00 18.17 10 ILE E C 1
ATOM 5897 O O . ILE D 1 30 ? 15.334 16.315 24.806 1.00 17.94 10 ILE E O 1
ATOM 5902 N N . ILE D 1 31 ? 13.725 16.514 26.328 1.00 18.49 11 ILE E N 1
ATOM 5903 C CA . ILE D 1 31 ? 13.598 15.087 26.542 1.00 18.12 11 ILE E CA 1
ATOM 5904 C C . ILE D 1 31 ? 12.304 14.647 25.851 1.00 19.35 11 ILE E C 1
ATOM 5905 O O . ILE D 1 31 ? 11.198 14.955 26.334 1.00 18.44 11 ILE E O 1
ATOM 5910 N N . GLU D 1 32 ? 12.414 13.933 24.732 1.00 20.56 12 GLU E N 1
ATOM 5911 C CA . GLU D 1 32 ? 11.219 13.616 23.928 1.00 22.70 12 GLU E CA 1
ATOM 5912 C C . GLU D 1 32 ? 10.362 12.615 24.679 1.00 22.82 12 GLU E C 1
ATOM 5913 O O . GLU D 1 32 ? 10.869 11.721 25.295 1.00 21.18 12 GLU E O 1
ATOM 5919 N N . PRO D 1 33 ? 9.022 12.781 24.629 1.00 23.32 13 PRO E N 1
ATOM 5920 C CA . PRO D 1 33 ? 8.152 11.776 25.234 1.00 24.12 13 PRO E CA 1
ATOM 5921 C C . PRO D 1 33 ? 8.498 10.366 24.797 1.00 23.64 13 PRO E C 1
ATOM 5922 O O . PRO D 1 33 ? 8.609 10.097 23.594 1.00 23.83 13 PRO E O 1
ATOM 5926 N N . GLY D 1 34 ? 8.676 9.481 25.767 1.00 23.70 14 GLY E N 1
ATOM 5927 C CA . GLY D 1 34 ? 9.100 8.107 25.466 1.00 22.95 14 GLY E CA 1
ATOM 5928 C C . GLY D 1 34 ? 10.518 7.834 25.959 1.00 20.95 14 GLY E C 1
ATOM 5929 O O . GLY D 1 34 ? 10.845 6.708 26.326 1.00 20.09 14 GLY E O 1
ATOM 5930 N N . ALA D 1 35 ? 11.356 8.852 26.000 1.00 19.89 15 ALA E N 1
ATOM 5931 C CA . ALA D 1 35 ? 12.715 8.661 26.568 1.00 18.60 15 ALA E CA 1
ATOM 5932 C C . ALA D 1 35 ? 12.622 8.243 28.016 1.00 18.64 15 ALA E C 1
ATOM 5933 O O . ALA D 1 35 ? 11.821 8.815 28.781 1.00 18.34 15 ALA E O 1
ATOM 5935 N N . GLN D 1 36 ? 13.442 7.264 28.418 1.00 18.33 16 GLN E N 1
ATOM 5936 C CA . GLN D 1 36 ? 13.429 6.762 29.800 1.00 19.48 16 GLN E CA 1
ATOM 5937 C C . GLN D 1 36 ? 14.753 7.001 30.475 1.00 19.05 16 GLN E C 1
ATOM 5938 O O . GLN D 1 36 ? 15.730 6.298 30.203 1.00 19.33 16 GLN E O 1
ATOM 5944 N N . LEU D 1 37 ? 14.787 8.017 31.317 1.00 18.00 17 LEU E N 1
ATOM 5945 C CA . LEU D 1 37 ? 16.005 8.356 32.033 1.00 18.06 17 LEU E CA 1
ATOM 5946 C C . LEU D 1 37 ? 15.849 8.022 33.501 1.00 18.00 17 LEU E C 1
ATOM 5947 O O . LEU D 1 37 ? 14.854 8.451 34.138 1.00 18.13 17 LEU E O 1
ATOM 5952 N N . HIS D 1 38 ? 16.857 7.377 34.060 1.00 17.31 18 HIS E N 1
ATOM 5953 C CA . HIS D 1 38 ? 16.941 7.202 35.526 1.00 18.12 18 HIS E CA 1
ATOM 5954 C C . HIS D 1 38 ? 16.870 8.560 36.197 1.00 18.92 18 HIS E C 1
ATOM 5955 O O . HIS D 1 38 ? 17.331 9.566 35.650 1.00 17.57 18 HIS E O 1
ATOM 5962 N N . GLU D 1 39 ? 16.298 8.601 37.410 1.00 20.35 19 GLU E N 1
ATOM 5963 C CA . GLU D 1 39 ? 16.176 9.866 38.139 1.00 22.29 19 GLU E CA 1
ATOM 5964 C C . GLU D 1 39 ? 17.494 10.596 38.427 1.00 21.44 19 GLU E C 1
ATOM 5965 O O . GLU D 1 39 ? 17.486 11.827 38.635 1.00 22.72 19 GLU E O 1
ATOM 5971 N N . THR D 1 40 ? 18.622 9.870 38.409 1.00 19.36 20 THR E N 1
ATOM 5972 C CA . THR D 1 40 ? 19.933 10.443 38.707 1.00 18.49 20 THR E CA 1
ATOM 5973 C C . THR D 1 40 ? 20.662 10.928 37.429 1.00 18.20 20 THR E C 1
ATOM 5974 O O . THR D 1 40 ? 21.765 11.436 37.510 1.00 18.74 20 THR E O 1
ATOM 5978 N N . VAL D 1 41 ? 20.086 10.683 36.263 1.00 17.76 21 VAL E N 1
ATOM 5979 C CA . VAL D 1 41 ? 20.684 11.150 34.980 1.00 16.84 21 VAL E CA 1
ATOM 5980 C C . VAL D 1 41 ? 20.691 12.692 34.905 1.00 17.56 21 VAL E C 1
ATOM 5981 O O . VAL D 1 41 ? 19.681 13.323 35.222 1.00 17.97 21 VAL E O 1
ATOM 5985 N N . GLU D 1 42 ? 21.824 13.269 34.501 1.00 17.69 22 GLU E N 1
ATOM 5986 C CA . GLU D 1 42 ? 21.945 14.729 34.344 1.00 18.59 22 GLU E CA 1
ATOM 5987 C C . GLU D 1 42 ? 22.047 15.009 32.867 1.00 17.63 22 GLU E C 1
ATOM 5988 O O . GLU D 1 42 ? 22.744 14.281 32.139 1.00 17.15 22 GLU E O 1
ATOM 5994 N N . VAL D 1 43 ? 21.310 16.028 32.423 1.00 16.76 23 VAL E N 1
ATOM 5995 C CA . VAL D 1 43 ? 21.362 16.467 31.022 1.00 16.56 23 VAL E CA 1
ATOM 5996 C C . VAL D 1 43 ? 21.594 17.975 30.937 1.00 17.01 23 VAL E C 1
ATOM 5997 O O . VAL D 1 43 ? 20.837 18.759 31.533 1.00 18.32 23 VAL E O 1
ATOM 6001 N N . GLY D 1 44 ? 22.625 18.377 30.194 1.00 17.64 24 GLY E N 1
ATOM 6002 C CA . GLY D 1 44 ? 23.037 19.778 30.124 1.00 17.66 24 GLY E CA 1
ATOM 6003 C C . GLY D 1 44 ? 22.217 20.608 29.153 1.00 17.67 24 GLY E C 1
ATOM 6004 O O . GLY D 1 44 ? 21.295 20.091 28.483 1.00 17.07 24 GLY E O 1
ATOM 6005 N N . PRO D 1 45 ? 22.497 21.930 29.099 1.00 18.14 25 PRO E N 1
ATOM 6006 C CA . PRO D 1 45 ? 21.707 22.810 28.279 1.00 18.30 25 PRO E CA 1
ATOM 6007 C C . PRO D 1 45 ? 21.707 22.442 26.795 1.00 17.64 25 PRO E C 1
ATOM 6008 O O . PRO D 1 45 ? 22.740 22.055 26.262 1.00 16.23 25 PRO E O 1
ATOM 6012 N N . TYR D 1 46 ? 20.547 22.594 26.163 1.00 17.70 26 TYR E N 1
ATOM 6013 C CA . TYR D 1 46 ? 20.397 22.491 24.710 1.00 18.33 26 TYR E CA 1
ATOM 6014 C C . TYR D 1 46 ? 20.667 21.063 24.199 1.00 18.24 26 TYR E C 1
ATOM 6015 O O . TYR D 1 46 ? 20.851 20.883 23.025 1.00 17.95 26 TYR E O 1
ATOM 6024 N N . ALA D 1 47 ? 20.669 20.064 25.097 1.00 17.69 27 ALA E N 1
ATOM 6025 C CA . ALA D 1 47 ? 20.826 18.670 24.681 1.00 16.71 27 ALA E CA 1
ATOM 6026 C C . ALA D 1 47 ? 19.445 18.109 24.366 1.00 16.97 27 ALA E C 1
ATOM 6027 O O . ALA D 1 47 ? 18.407 18.600 24.894 1.00 17.17 27 ALA E O 1
ATOM 6029 N N . ILE D 1 48 ? 19.420 17.087 23.507 1.00 16.19 28 ILE E N 1
ATOM 6030 C CA . ILE D 1 48 ? 18.181 16.432 23.107 1.00 16.23 28 ILE E CA 1
ATOM 6031 C C . ILE D 1 48 ? 18.340 14.937 23.342 1.00 16.56 28 ILE E C 1
ATOM 6032 O O . ILE D 1 48 ? 19.374 14.332 22.977 1.00 16.41 28 ILE E O 1
ATOM 6037 N N . VAL D 1 49 ? 17.294 14.345 23.919 1.00 16.42 29 VAL E N 1
ATOM 6038 C CA . VAL D 1 49 ? 17.231 12.897 24.094 1.00 15.94 29 VAL E CA 1
ATOM 6039 C C . VAL D 1 49 ? 15.961 12.401 23.408 1.00 16.56 29 VAL E C 1
ATOM 6040 O O . VAL D 1 49 ? 14.841 12.814 23.768 1.00 17.57 29 VAL E O 1
ATOM 6044 N N . GLY D 1 50 ? 16.139 11.502 22.441 1.00 16.30 30 GLY E N 1
ATOM 6045 C CA . GLY D 1 50 ? 15.048 10.999 21.625 1.00 16.63 30 GLY E CA 1
ATOM 6046 C C . GLY D 1 50 ? 14.122 10.010 22.294 1.00 16.69 30 GLY E C 1
ATOM 6047 O O . GLY D 1 50 ? 14.434 9.439 23.358 1.00 17.42 30 GLY E O 1
ATOM 6048 N N . SER D 1 51 ? 12.952 9.810 21.673 1.00 17.57 31 SER E N 1
ATOM 6049 C CA . SER D 1 51 ? 11.875 9.014 22.263 1.00 17.85 31 SER E CA 1
ATOM 6050 C C . SER D 1 51 ? 12.155 7.530 22.491 1.00 17.90 31 SER E C 1
ATOM 6051 O O . SER D 1 51 ? 11.421 6.917 23.268 1.00 17.54 31 SER E O 1
ATOM 6054 N N . ASN D 1 52 ? 13.154 6.937 21.807 1.00 16.83 32 ASN E N 1
ATOM 6055 C CA . ASN D 1 52 ? 13.451 5.510 21.931 1.00 17.03 32 ASN E CA 1
ATOM 6056 C C . ASN D 1 52 ? 14.755 5.229 22.695 1.00 16.58 32 ASN E C 1
ATOM 6057 O O . ASN D 1 52 ? 15.343 4.125 22.600 1.00 15.59 32 ASN E O 1
ATOM 6062 N N . VAL D 1 53 ? 15.192 6.248 23.455 1.00 15.56 33 VAL E N 1
ATOM 6063 C CA . VAL D 1 53 ? 16.408 6.161 24.279 1.00 15.00 33 VAL E CA 1
ATOM 6064 C C . VAL D 1 53 ? 16.108 5.773 25.718 1.00 15.65 33 VAL E C 1
ATOM 6065 O O . VAL D 1 53 ? 15.143 6.278 26.309 1.00 16.35 33 VAL E O 1
ATOM 6069 N N . THR D 1 54 ? 16.930 4.874 26.268 1.00 15.20 34 THR E N 1
ATOM 6070 C CA A THR D 1 54 ? 16.964 4.618 27.726 0.50 14.90 34 THR E CA 1
ATOM 6071 C CA B THR D 1 54 ? 16.933 4.601 27.671 0.50 15.61 34 THR E CA 1
ATOM 6072 C C . THR D 1 54 ? 18.328 4.918 28.252 1.00 14.96 34 THR E C 1
ATOM 6073 O O . THR D 1 54 ? 19.349 4.547 27.664 1.00 14.66 34 THR E O 1
ATOM 6080 N N . ILE D 1 55 ? 18.379 5.587 29.392 1.00 14.86 35 ILE E N 1
ATOM 6081 C CA . ILE D 1 55 ? 19.647 5.950 29.980 1.00 14.18 35 ILE E CA 1
ATOM 6082 C C . ILE D 1 55 ? 19.691 5.577 31.460 1.00 15.15 35 ILE E C 1
ATOM 6083 O O . ILE D 1 55 ? 18.823 6.013 32.244 1.00 16.13 35 ILE E O 1
ATOM 6088 N N . GLY D 1 56 ? 20.732 4.851 31.837 1.00 14.39 36 GLY E N 1
ATOM 6089 C CA . GLY D 1 56 ? 20.852 4.298 33.192 1.00 15.55 36 GLY E CA 1
ATOM 6090 C C . GLY D 1 56 ? 21.473 5.245 34.213 1.00 14.97 36 GLY E C 1
ATOM 6091 O O . GLY D 1 56 ? 21.994 6.321 33.896 1.00 14.95 36 GLY E O 1
ATOM 6092 N N . ALA D 1 57 ? 21.415 4.808 35.465 1.00 15.28 37 ALA E N 1
ATOM 6093 C CA . ALA D 1 57 ? 21.770 5.639 36.629 1.00 15.24 37 ALA E CA 1
ATOM 6094 C C . ALA D 1 57 ? 23.147 6.288 36.533 1.00 15.07 37 ALA E C 1
ATOM 6095 O O . ALA D 1 57 ? 24.152 5.664 36.156 1.00 14.47 37 ALA E O 1
ATOM 6097 N N . ARG D 1 58 ? 23.147 7.567 36.894 1.00 15.50 38 ARG E N 1
ATOM 6098 C CA . ARG D 1 58 ? 24.339 8.370 37.159 1.00 16.18 38 ARG E CA 1
ATOM 6099 C C . ARG D 1 58 ? 25.106 8.707 35.860 1.00 16.23 38 ARG E C 1
ATOM 6100 O O . ARG D 1 58 ? 26.224 9.209 35.915 1.00 18.15 38 ARG E O 1
ATOM 6108 N N . THR D 1 59 ? 24.522 8.409 34.719 1.00 15.26 39 THR E N 1
ATOM 6109 C CA . THR D 1 59 ? 25.038 8.927 33.438 1.00 14.79 39 THR E CA 1
ATOM 6110 C C . THR D 1 59 ? 24.775 10.426 33.287 1.00 15.79 39 THR E C 1
ATOM 6111 O O . THR D 1 59 ? 23.701 10.945 33.680 1.00 15.49 39 THR E O 1
ATOM 6115 N N . THR D 1 60 ? 25.785 11.130 32.758 1.00 15.36 40 THR E N 1
ATOM 6116 C CA . THR D 1 60 ? 25.672 12.564 32.510 1.00 15.62 40 THR E CA 1
ATOM 6117 C C . THR D 1 60 ? 25.846 12.793 31.008 1.00 15.45 40 THR E C 1
ATOM 6118 O O . THR D 1 60 ? 26.692 12.145 30.335 1.00 14.36 40 THR E O 1
ATOM 6122 N N . ILE D 1 61 ? 25.027 13.688 30.500 1.00 15.47 41 ILE E N 1
ATOM 6123 C CA . ILE D 1 61 ? 25.013 14.059 29.091 1.00 15.67 41 ILE E CA 1
ATOM 6124 C C . ILE D 1 61 ? 25.347 15.561 29.041 1.00 16.49 41 ILE E C 1
ATOM 6125 O O . ILE D 1 61 ? 24.665 16.394 29.664 1.00 16.45 41 ILE E O 1
ATOM 6130 N N . GLY D 1 62 ? 26.393 15.908 28.304 1.00 15.81 42 GLY E N 1
ATOM 6131 C CA . GLY D 1 62 ? 26.811 17.310 28.210 1.00 16.37 42 GLY E CA 1
ATOM 6132 C C . GLY D 1 62 ? 25.963 18.199 27.308 1.00 16.30 42 GLY E C 1
ATOM 6133 O O . GLY D 1 62 ? 25.148 17.706 26.516 1.00 16.21 42 GLY E O 1
ATOM 6134 N N . SER D 1 63 ? 26.225 19.517 27.348 1.00 16.39 43 SER E N 1
ATOM 6135 C CA . SER D 1 63 ? 25.461 20.473 26.544 1.00 16.21 43 SER E CA 1
ATOM 6136 C C . SER D 1 63 ? 25.525 20.179 25.027 1.00 15.31 43 SER E C 1
ATOM 6137 O O . SER D 1 63 ? 26.537 19.687 24.539 1.00 14.72 43 SER E O 1
ATOM 6140 N N . HIS D 1 64 ? 24.428 20.454 24.316 1.00 15.14 44 HIS E N 1
ATOM 6141 C CA . HIS D 1 64 ? 24.381 20.389 22.861 1.00 15.70 44 HIS E CA 1
ATOM 6142 C C . HIS D 1 64 ? 24.416 18.999 22.276 1.00 16.21 44 HIS E C 1
ATOM 6143 O O . HIS D 1 64 ? 24.356 18.873 21.064 1.00 18.95 44 HIS E O 1
ATOM 6150 N N . SER D 1 65 ? 24.444 17.951 23.103 1.00 15.96 45 SER E N 1
ATOM 6151 C CA . SER D 1 65 ? 24.510 16.572 22.606 1.00 14.91 45 SER E CA 1
ATOM 6152 C C . SER D 1 65 ? 23.140 16.080 22.142 1.00 14.89 45 SER E C 1
ATOM 6153 O O . SER D 1 65 ? 22.092 16.567 22.627 1.00 16.02 45 SER E O 1
ATOM 6156 N N . VAL D 1 66 ? 23.130 15.166 21.177 1.00 14.29 46 VAL E N 1
ATOM 6157 C CA . VAL D 1 66 ? 21.901 14.629 20.604 1.00 13.97 46 VAL E CA 1
ATOM 6158 C C . VAL D 1 66 ? 21.959 13.111 20.697 1.00 13.74 46 VAL E C 1
ATOM 6159 O O . VAL D 1 66 ? 22.789 12.467 20.030 1.00 13.26 46 VAL E O 1
ATOM 6163 N N . ILE D 1 67 ? 21.121 12.549 21.564 1.00 13.99 47 ILE E N 1
ATOM 6164 C CA . ILE D 1 67 ? 21.091 11.130 21.825 1.00 14.16 47 ILE E CA 1
ATOM 6165 C C . ILE D 1 67 ? 19.797 10.646 21.177 1.00 14.60 47 ILE E C 1
ATOM 6166 O O . ILE D 1 67 ? 18.734 11.149 21.499 1.00 16.59 47 ILE E O 1
ATOM 6171 N N . GLU D 1 68 ? 19.899 9.712 20.244 1.00 14.96 48 GLU E N 1
ATOM 6172 C CA . GLU D 1 68 ? 18.743 9.307 19.455 1.00 15.64 48 GLU E CA 1
ATOM 6173 C C . GLU D 1 68 ? 18.809 7.843 19.074 1.00 15.40 48 GLU E C 1
ATOM 6174 O O . GLU D 1 68 ? 19.634 7.082 19.594 1.00 14.08 48 GLU E O 1
ATOM 6180 N N . GLY D 1 69 ? 17.898 7.424 18.196 1.00 15.16 49 GLY E N 1
ATOM 6181 C CA . GLY D 1 69 ? 17.857 6.016 17.802 1.00 15.01 49 GLY E CA 1
ATOM 6182 C C . GLY D 1 69 ? 17.217 5.099 18.848 1.00 14.90 49 GLY E C 1
ATOM 6183 O O . GLY D 1 69 ? 16.808 5.547 19.937 1.00 14.89 49 GLY E O 1
ATOM 6184 N N . HIS D 1 70 ? 17.155 3.812 18.523 1.00 14.97 50 HIS E N 1
ATOM 6185 C CA . HIS D 1 70 ? 16.779 2.774 19.483 1.00 15.40 50 HIS E CA 1
ATOM 6186 C C . HIS D 1 70 ? 18.003 2.396 20.273 1.00 14.87 50 HIS E C 1
ATOM 6187 O O . HIS D 1 70 ? 18.697 1.423 19.973 1.00 15.00 50 HIS E O 1
ATOM 6194 N N . THR D 1 71 ? 18.239 3.186 21.319 1.00 14.23 51 THR E N 1
ATOM 6195 C CA . THR D 1 71 ? 19.541 3.264 21.976 1.00 13.92 51 THR E CA 1
ATOM 6196 C C . THR D 1 71 ? 19.412 3.031 23.467 1.00 13.75 51 THR E C 1
ATOM 6197 O O . THR D 1 71 ? 18.586 3.664 24.122 1.00 14.61 51 THR E O 1
ATOM 6201 N N . THR D 1 72 ? 20.214 2.106 23.983 1.00 13.88 52 THR E N 1
ATOM 6202 C CA . THR D 1 72 ? 20.314 1.803 25.414 1.00 13.98 52 THR E CA 1
ATOM 6203 C C . THR D 1 72 ? 21.661 2.237 25.941 1.00 13.73 52 THR E C 1
ATOM 6204 O O . THR D 1 72 ? 22.691 1.785 25.415 1.00 13.92 52 THR E O 1
ATOM 6208 N N . ILE D 1 73 ? 21.681 3.090 26.966 1.00 12.85 53 ILE E N 1
ATOM 6209 C CA . ILE D 1 73 ? 22.920 3.574 27.561 1.00 12.34 53 ILE E CA 1
ATOM 6210 C C . ILE D 1 73 ? 22.912 3.133 28.997 1.00 12.25 53 ILE E C 1
ATOM 6211 O O . ILE D 1 73 ? 21.933 3.354 29.690 1.00 12.75 53 ILE E O 1
ATOM 6216 N N . GLY D 1 74 ? 24.035 2.590 29.460 1.00 12.35 54 GLY E N 1
ATOM 6217 C CA . GLY D 1 74 ? 24.162 2.123 30.831 1.00 12.65 54 GLY E CA 1
ATOM 6218 C C . GLY D 1 74 ? 24.428 3.190 31.880 1.00 13.08 54 GLY E C 1
ATOM 6219 O O . GLY D 1 74 ? 24.034 4.333 31.751 1.00 13.23 54 GLY E O 1
ATOM 6220 N N . GLU D 1 75 ? 25.101 2.774 32.945 1.00 13.74 55 GLU E N 1
ATOM 6221 C CA . GLU D 1 75 ? 25.290 3.582 34.161 1.00 14.22 55 GLU E CA 1
ATOM 6222 C C . GLU D 1 75 ? 26.669 4.226 34.215 1.00 13.86 55 GLU E C 1
ATOM 6223 O O . GLU D 1 75 ? 27.618 3.678 33.676 1.00 13.20 55 GLU E O 1
ATOM 6229 N N . ASP D 1 76 ? 26.773 5.378 34.889 1.00 14.14 56 ASP E N 1
ATOM 6230 C CA . ASP D 1 76 ? 28.063 6.014 35.192 1.00 14.69 56 ASP E CA 1
ATOM 6231 C C . ASP D 1 76 ? 28.846 6.394 33.926 1.00 13.78 56 ASP E C 1
ATOM 6232 O O . ASP D 1 76 ? 30.066 6.503 33.963 1.00 13.70 56 ASP E O 1
ATOM 6237 N N . ASN D 1 77 ? 28.139 6.624 32.831 1.00 13.50 57 ASN E N 1
ATOM 6238 C CA . ASN D 1 77 ? 28.753 7.178 31.599 1.00 13.28 57 ASN E CA 1
ATOM 6239 C C . ASN D 1 77 ? 28.890 8.689 31.674 1.00 14.26 57 ASN E C 1
ATOM 6240 O O . ASN D 1 77 ? 28.041 9.381 32.257 1.00 14.90 57 ASN E O 1
ATOM 6245 N N . ARG D 1 78 ? 29.998 9.205 31.165 1.00 14.06 58 ARG E N 1
ATOM 6246 C CA . ARG D 1 78 ? 30.240 10.629 31.069 1.00 15.18 58 ARG E CA 1
ATOM 6247 C C . ARG D 1 78 ? 30.320 10.988 29.583 1.00 14.38 58 ARG E C 1
ATOM 6248 O O . ARG D 1 78 ? 31.357 10.776 28.926 1.00 14.00 58 ARG E O 1
ATOM 6256 N N . ILE D 1 79 ? 29.222 11.507 29.071 1.00 13.26 59 ILE E N 1
ATOM 6257 C CA . ILE D 1 79 ? 29.099 11.874 27.683 1.00 12.89 59 ILE E CA 1
ATOM 6258 C C . ILE D 1 79 ? 29.194 13.394 27.597 1.00 13.31 59 ILE E C 1
ATOM 6259 O O . ILE D 1 79 ? 28.468 14.128 28.306 1.00 14.13 59 ILE E O 1
ATOM 6264 N N . GLY D 1 80 ? 30.153 13.859 26.808 1.00 13.94 60 GLY E N 1
ATOM 6265 C CA . GLY D 1 80 ? 30.474 15.281 26.722 1.00 14.13 60 GLY E CA 1
ATOM 6266 C C . GLY D 1 80 ? 29.542 16.131 25.901 1.00 14.54 60 GLY E C 1
ATOM 6267 O O . GLY D 1 80 ? 28.348 15.844 25.742 1.00 14.20 60 GLY E O 1
ATOM 6268 N N . HIS D 1 81 ? 30.081 17.249 25.428 1.00 14.70 61 HIS E N 1
ATOM 6269 C CA . HIS D 1 81 ? 29.344 18.163 24.556 1.00 15.56 61 HIS E CA 1
ATOM 6270 C C . HIS D 1 81 ? 29.359 17.764 23.106 1.00 14.77 61 HIS E C 1
ATOM 6271 O O . HIS D 1 81 ? 30.322 17.149 22.633 1.00 15.10 61 HIS E O 1
ATOM 6278 N N . TYR D 1 82 ? 28.324 18.159 22.368 1.00 14.44 62 TYR E N 1
ATOM 6279 C CA . TYR D 1 82 ? 28.243 17.864 20.941 1.00 14.80 62 TYR E CA 1
ATOM 6280 C C . TYR D 1 82 ? 28.508 16.369 20.655 1.00 14.28 62 TYR E C 1
ATOM 6281 O O . TYR D 1 82 ? 29.247 16.040 19.698 1.00 13.98 62 TYR E O 1
ATOM 6290 N N . ALA D 1 83 ? 27.971 15.477 21.467 1.00 13.60 63 ALA E N 1
ATOM 6291 C CA . ALA D 1 83 ? 28.083 14.045 21.174 1.00 13.77 63 ALA E CA 1
ATOM 6292 C C . ALA D 1 83 ? 26.827 13.576 20.411 1.00 13.54 63 ALA E C 1
ATOM 6293 O O . ALA D 1 83 ? 25.701 13.794 20.866 1.00 13.36 63 ALA E O 1
ATOM 6295 N N . SER D 1 84 ? 27.052 12.936 19.260 1.00 12.89 64 SER E N 1
ATOM 6296 C CA . SER D 1 84 ? 25.979 12.413 18.421 1.00 13.06 64 SER E CA 1
ATOM 6297 C C . SER D 1 84 ? 25.955 10.922 18.664 1.00 12.53 64 SER E C 1
ATOM 6298 O O . SER D 1 84 ? 26.811 10.173 18.101 1.00 12.96 64 SER E O 1
ATOM 6301 N N . VAL D 1 85 ? 25.004 10.497 19.515 1.00 12.21 65 VAL E N 1
ATOM 6302 C CA . VAL D 1 85 ? 24.939 9.114 19.965 1.00 11.84 65 VAL E CA 1
ATOM 6303 C C . VAL D 1 85 ? 23.637 8.489 19.502 1.00 12.14 65 VAL E C 1
ATOM 6304 O O . VAL D 1 85 ? 22.567 8.951 19.900 1.00 12.64 65 VAL E O 1
ATOM 6308 N N . GLY D 1 86 ? 23.734 7.478 18.634 1.00 11.95 66 GLY E N 1
ATOM 6309 C CA . GLY D 1 86 ? 22.558 6.789 18.137 1.00 12.57 66 GLY E CA 1
ATOM 6310 C C . GLY D 1 86 ? 22.016 7.284 16.828 1.00 13.07 66 GLY E C 1
ATOM 6311 O O . GLY D 1 86 ? 20.880 6.947 16.460 1.00 13.28 66 GLY E O 1
ATOM 6312 N N . GLY D 1 87 ? 22.827 8.064 16.117 1.00 13.89 67 GLY E N 1
ATOM 6313 C CA . GLY D 1 87 ? 22.496 8.488 14.754 1.00 14.79 67 GLY E CA 1
ATOM 6314 C C . GLY D 1 87 ? 22.364 7.348 13.765 1.00 14.67 67 GLY E C 1
ATOM 6315 O O . GLY D 1 87 ? 22.875 6.255 14.001 1.00 13.28 67 GLY E O 1
ATOM 6316 N N . ARG D 1 88 ? 21.675 7.589 12.656 1.00 15.82 68 ARG E N 1
ATOM 6317 C CA . ARG D 1 88 ? 21.426 6.455 11.770 1.00 16.28 68 ARG E CA 1
ATOM 6318 C C . ARG D 1 88 ? 22.665 6.095 10.974 1.00 15.00 68 ARG E C 1
ATOM 6319 O O . ARG D 1 88 ? 23.562 6.914 10.776 1.00 14.26 68 ARG E O 1
ATOM 6327 N N . PRO D 1 89 ? 22.734 4.845 10.498 1.00 14.73 69 PRO E N 1
ATOM 6328 C CA . PRO D 1 89 ? 23.856 4.453 9.678 1.00 14.63 69 PRO E CA 1
ATOM 6329 C C . PRO D 1 89 ? 24.103 5.347 8.449 1.00 14.96 69 PRO E C 1
ATOM 6330 O O . PRO D 1 89 ? 23.153 5.918 7.890 1.00 15.23 69 PRO E O 1
ATOM 6334 N N . GLN D 1 90 ? 25.368 5.408 8.056 1.00 15.97 70 GLN E N 1
ATOM 6335 C CA . GLN D 1 90 ? 25.799 5.958 6.789 1.00 18.45 70 GLN E CA 1
ATOM 6336 C C . GLN D 1 90 ? 26.036 4.679 5.958 1.00 22.54 70 GLN E C 1
ATOM 6337 O O . GLN D 1 90 ? 27.144 4.096 5.903 1.00 26.17 70 GLN E O 1
ATOM 6343 N N . ASP D 1 91 ? 24.957 4.175 5.420 1.00 23.24 71 ASP E N 1
ATOM 6344 C CA . ASP D 1 91 ? 25.001 3.004 4.581 1.00 25.73 71 ASP E CA 1
ATOM 6345 C C . ASP D 1 91 ? 23.912 3.335 3.605 1.00 27.88 71 ASP E C 1
ATOM 6346 O O . ASP D 1 91 ? 22.776 3.615 4.008 1.00 26.12 71 ASP E O 1
ATOM 6351 N N . MET D 1 92 ? 24.221 3.316 2.308 1.00 29.56 72 MET E N 1
ATOM 6352 C CA . MET D 1 92 ? 23.203 3.720 1.375 1.00 33.74 72 MET E CA 1
ATOM 6353 C C . MET D 1 92 ? 22.033 2.715 1.303 1.00 32.36 72 MET E C 1
ATOM 6354 O O . MET D 1 92 ? 20.973 3.057 0.813 1.00 31.90 72 MET E O 1
ATOM 6359 N N . LYS D 1 93 ? 22.207 1.506 1.816 1.00 30.89 73 LYS E N 1
ATOM 6360 C CA . LYS D 1 93 ? 21.106 0.530 1.917 1.00 31.14 73 LYS E CA 1
ATOM 6361 C C . LYS D 1 93 ? 20.097 0.804 3.057 1.00 29.15 73 LYS E C 1
ATOM 6362 O O . LYS D 1 93 ? 18.982 0.284 3.030 1.00 27.93 73 LYS E O 1
ATOM 6368 N N . TYR D 1 94 ? 20.467 1.635 4.048 1.00 26.44 74 TYR E N 1
ATOM 6369 C CA . TYR D 1 94 ? 19.583 1.920 5.196 1.00 25.06 74 TYR E CA 1
ATOM 6370 C C . TYR D 1 94 ? 18.231 2.586 4.842 1.00 27.06 74 TYR E C 1
ATOM 6371 O O . TYR D 1 94 ? 18.165 3.609 4.134 1.00 28.89 74 TYR E O 1
ATOM 6380 N N . LYS D 1 95 ? 17.131 2.011 5.341 1.00 26.38 75 LYS E N 1
ATOM 6381 C CA . LYS D 1 95 ? 15.792 2.494 5.027 1.00 26.08 75 LYS E CA 1
ATOM 6382 C C . LYS D 1 95 ? 14.956 2.745 6.294 1.00 26.62 75 LYS E C 1
ATOM 6383 O O . LYS D 1 95 ? 13.801 2.327 6.408 1.00 23.98 75 LYS E O 1
ATOM 6385 N N . ASP D 1 96 ? 15.574 3.414 7.252 1.00 26.97 76 ASP E N 1
ATOM 6386 C CA . ASP D 1 96 ? 14.939 3.796 8.529 1.00 27.39 76 ASP E CA 1
ATOM 6387 C C . ASP D 1 96 ? 14.439 2.676 9.431 1.00 24.84 76 ASP E C 1
ATOM 6388 O O . ASP D 1 96 ? 13.531 2.875 10.246 1.00 23.39 76 ASP E O 1
ATOM 6393 N N . GLU D 1 97 ? 15.052 1.519 9.319 1.00 22.45 77 GLU E N 1
ATOM 6394 C CA . GLU D 1 97 ? 14.712 0.415 10.181 1.00 21.22 77 GLU E CA 1
ATOM 6395 C C . GLU D 1 97 ? 15.085 0.801 11.633 1.00 20.13 77 GLU E C 1
ATOM 6396 O O . GLU D 1 97 ? 16.040 1.553 11.863 1.00 17.84 77 GLU E O 1
ATOM 6402 N N . PRO D 1 98 ? 14.351 0.259 12.607 1.00 19.85 78 PRO E N 1
ATOM 6403 C CA . PRO D 1 98 ? 14.603 0.629 13.996 1.00 18.64 78 PRO E CA 1
ATOM 6404 C C . PRO D 1 98 ? 15.767 -0.206 14.567 1.00 18.15 78 PRO E C 1
ATOM 6405 O O . PRO D 1 98 ? 15.623 -0.994 15.536 1.00 18.29 78 PRO E O 1
ATOM 6409 N N . THR D 1 99 ? 16.947 -0.008 13.993 1.00 16.38 79 THR E N 1
ATOM 6410 C CA . THR D 1 99 ? 18.136 -0.733 14.436 1.00 15.17 79 THR E CA 1
ATOM 6411 C C . THR D 1 99 ? 18.664 -0.122 15.747 1.00 14.25 79 THR E C 1
ATOM 6412 O O . THR D 1 99 ? 18.240 0.973 16.183 1.00 13.89 79 THR E O 1
ATOM 6416 N N . ARG D 1 100 ? 19.622 -0.827 16.363 1.00 13.63 80 ARG E N 1
ATOM 6417 C CA . ARG D 1 100 ? 19.882 -0.616 17.783 1.00 13.94 80 ARG E CA 1
ATOM 6418 C C . ARG D 1 100 ? 21.336 -0.206 18.050 1.00 12.41 80 ARG E C 1
ATOM 6419 O O . ARG D 1 100 ? 22.233 -0.464 17.258 1.00 12.38 80 ARG E O 1
ATOM 6427 N N . LEU D 1 101 ? 21.514 0.460 19.178 1.00 11.65 81 LEU E N 1
ATOM 6428 C CA . LEU D 1 101 ? 22.826 0.751 19.749 1.00 11.23 81 LEU E CA 1
ATOM 6429 C C . LEU D 1 101 ? 22.729 0.422 21.251 1.00 11.64 81 LEU E C 1
ATOM 6430 O O . LEU D 1 101 ? 21.823 0.904 21.939 1.00 11.89 81 LEU E O 1
ATOM 6435 N N . VAL D 1 102 ? 23.702 -0.311 21.763 1.00 11.49 82 VAL E N 1
ATOM 6436 C CA . VAL D 1 102 ? 23.790 -0.599 23.183 1.00 12.32 82 VAL E CA 1
ATOM 6437 C C . VAL D 1 102 ? 25.165 -0.226 23.675 1.00 12.09 82 VAL E C 1
ATOM 6438 O O . VAL D 1 102 ? 26.153 -0.656 23.113 1.00 12.13 82 VAL E O 1
ATOM 6442 N N . ILE D 1 103 ? 25.199 0.569 24.727 1.00 12.02 83 ILE E N 1
ATOM 6443 C CA . ILE D 1 103 ? 26.432 1.060 25.348 1.00 12.32 83 ILE E CA 1
ATOM 6444 C C . ILE D 1 103 ? 26.326 0.617 26.815 1.00 12.01 83 ILE E C 1
ATOM 6445 O O . ILE D 1 103 ? 25.264 0.826 27.449 1.00 12.22 83 ILE E O 1
ATOM 6450 N N . GLY D 1 104 ? 27.426 0.095 27.335 1.00 11.80 84 GLY E N 1
ATOM 6451 C CA . GLY D 1 104 ? 27.541 -0.374 28.726 1.00 12.02 84 GLY E CA 1
ATOM 6452 C C . GLY D 1 104 ? 27.781 0.762 29.731 1.00 12.36 84 GLY E C 1
ATOM 6453 O O . GLY D 1 104 ? 27.201 1.858 29.606 1.00 12.18 84 GLY E O 1
ATOM 6454 N N . ASP D 1 105 ? 28.680 0.520 30.696 1.00 12.44 85 ASP E N 1
ATOM 6455 C CA . ASP D 1 105 ? 28.832 1.417 31.856 1.00 12.69 85 ASP E CA 1
ATOM 6456 C C . ASP D 1 105 ? 30.191 2.077 31.891 1.00 12.65 85 ASP E C 1
ATOM 6457 O O . ASP D 1 105 ? 31.144 1.504 31.380 1.00 12.15 85 ASP E O 1
ATOM 6462 N N . ARG D 1 106 ? 30.297 3.204 32.579 1.00 12.58 86 ARG E N 1
ATOM 6463 C CA . ARG D 1 106 ? 31.584 3.793 32.935 1.00 13.49 86 ARG E CA 1
ATOM 6464 C C . ARG D 1 106 ? 32.457 4.184 31.709 1.00 13.01 86 ARG E C 1
ATOM 6465 O O . ARG D 1 106 ? 33.701 4.177 31.794 1.00 12.75 86 ARG E O 1
ATOM 6473 N N . ASN D 1 107 ? 31.781 4.537 30.623 1.00 12.39 87 ASN E N 1
ATOM 6474 C CA . ASN D 1 107 ? 32.421 5.017 29.368 1.00 12.56 87 ASN E CA 1
ATOM 6475 C C . ASN D 1 107 ? 32.553 6.515 29.454 1.00 12.95 87 ASN E C 1
ATOM 6476 O O . ASN D 1 107 ? 31.647 7.184 29.970 1.00 14.00 87 ASN E O 1
ATOM 6481 N N . THR D 1 108 ? 33.678 7.041 28.944 1.00 13.03 88 THR E N 1
ATOM 6482 C CA . THR D 1 108 ? 33.887 8.465 28.779 1.00 12.92 88 THR E CA 1
ATOM 6483 C C . THR D 1 108 ? 33.868 8.738 27.271 1.00 13.00 88 THR E C 1
ATOM 6484 O O . THR D 1 108 ? 34.637 8.143 26.524 1.00 12.57 88 THR E O 1
ATOM 6488 N N . ILE D 1 109 ? 32.973 9.619 26.842 1.00 12.71 89 ILE E N 1
ATOM 6489 C CA . ILE D 1 109 ? 32.777 9.917 25.415 1.00 12.91 89 ILE E CA 1
ATOM 6490 C C . ILE D 1 109 ? 32.873 11.413 25.254 1.00 13.09 89 ILE E C 1
ATOM 6491 O O . ILE D 1 109 ? 32.092 12.161 25.875 1.00 13.14 89 ILE E O 1
ATOM 6496 N N . ARG D 1 110 ? 33.829 11.852 24.449 1.00 12.84 90 ARG E N 1
ATOM 6497 C CA . ARG D 1 110 ? 34.138 13.276 24.348 1.00 13.16 90 ARG E CA 1
ATOM 6498 C C . ARG D 1 110 ? 33.440 13.962 23.155 1.00 12.61 90 ARG E C 1
ATOM 6499 O O . ARG D 1 110 ? 32.428 13.448 22.609 1.00 12.58 90 ARG E O 1
ATOM 6507 N N . GLU D 1 111 ? 33.951 15.134 22.770 1.00 12.71 91 GLU E N 1
ATOM 6508 C CA . GLU D 1 111 ? 33.256 16.053 21.891 1.00 13.17 91 GLU E CA 1
ATOM 6509 C C . GLU D 1 111 ? 33.337 15.656 20.396 1.00 13.15 91 GLU E C 1
ATOM 6510 O O . GLU D 1 111 ? 34.334 15.138 19.941 1.00 12.40 91 GLU E O 1
ATOM 6516 N N . PHE D 1 112 ? 32.282 15.982 19.659 1.00 12.78 92 PHE E N 1
ATOM 6517 C CA . PHE D 1 112 ? 32.227 15.823 18.185 1.00 12.71 92 PHE E CA 1
ATOM 6518 C C . PHE D 1 112 ? 32.380 14.351 17.795 1.00 12.16 92 PHE E C 1
ATOM 6519 O O . PHE D 1 112 ? 32.988 14.015 16.794 1.00 12.76 92 PHE E O 1
ATOM 6527 N N . THR D 1 113 ? 31.825 13.490 18.648 1.00 12.15 93 THR E N 1
ATOM 6528 C CA . THR D 1 113 ? 31.845 12.062 18.426 1.00 11.41 93 THR E CA 1
ATOM 6529 C C . THR D 1 113 ? 30.570 11.611 17.714 1.00 11.65 93 THR E C 1
ATOM 6530 O O . THR D 1 113 ? 29.491 12.217 17.861 1.00 12.57 93 THR E O 1
ATOM 6534 N N . THR D 1 114 ? 30.684 10.519 16.964 1.00 11.61 94 THR E N 1
ATOM 6535 C CA . THR D 1 114 ? 29.520 9.908 16.298 1.00 11.71 94 THR E CA 1
ATOM 6536 C C . THR D 1 114 ? 29.520 8.407 16.552 1.00 11.38 94 THR E C 1
ATOM 6537 O O . THR D 1 114 ? 30.549 7.745 16.314 1.00 10.82 94 THR E O 1
ATOM 6541 N N . ILE D 1 115 ? 28.409 7.879 17.059 1.00 10.92 95 ILE E N 1
ATOM 6542 C CA . ILE D 1 115 ? 28.236 6.454 17.278 1.00 11.48 95 ILE E CA 1
ATOM 6543 C C . ILE D 1 115 ? 26.884 6.062 16.663 1.00 12.44 95 ILE E C 1
ATOM 6544 O O . ILE D 1 115 ? 25.869 6.608 17.067 1.00 13.35 95 ILE E O 1
ATOM 6549 N N . HIS D 1 116 ? 26.890 5.233 15.636 1.00 11.92 96 HIS E N 1
ATOM 6550 C CA . HIS D 1 116 ? 25.661 4.914 14.871 1.00 12.53 96 HIS E CA 1
ATOM 6551 C C . HIS D 1 116 ? 25.050 3.629 15.259 1.00 12.64 96 HIS E C 1
ATOM 6552 O O . HIS D 1 116 ? 25.749 2.750 15.792 1.00 12.31 96 HIS E O 1
ATOM 6559 N N . THR D 1 117 ? 23.747 3.503 15.008 1.00 12.67 97 THR E N 1
ATOM 6560 C CA . THR D 1 117 ? 23.022 2.259 15.170 1.00 12.49 97 THR E CA 1
ATOM 6561 C C . THR D 1 117 ? 23.410 1.269 14.048 1.00 12.09 97 THR E C 1
ATOM 6562 O O . THR D 1 117 ? 24.181 1.586 13.150 1.00 11.54 97 THR E O 1
ATOM 6566 N N . GLY D 1 118 ? 22.898 0.045 14.142 1.00 12.47 98 GLY E N 1
ATOM 6567 C CA . GLY D 1 118 ? 23.251 -0.991 13.195 1.00 12.35 98 GLY E CA 1
ATOM 6568 C C . GLY D 1 118 ? 22.417 -1.014 11.915 1.00 12.74 98 GLY E C 1
ATOM 6569 O O . GLY D 1 118 ? 21.614 -0.114 11.668 1.00 13.27 98 GLY E O 1
ATOM 6570 N N . THR D 1 119 ? 22.641 -2.058 11.100 1.00 13.78 99 THR E N 1
ATOM 6571 C CA . THR D 1 119 ? 21.901 -2.262 9.866 1.00 14.71 99 THR E CA 1
ATOM 6572 C C . THR D 1 119 ? 21.254 -3.637 9.828 1.00 16.10 99 THR E C 1
ATOM 6573 O O . THR D 1 119 ? 21.789 -4.595 10.346 1.00 15.99 99 THR E O 1
ATOM 6577 N N . VAL D 1 120 ? 20.143 -3.764 9.105 1.00 17.98 100 VAL E N 1
ATOM 6578 C CA . VAL D 1 120 ? 19.428 -5.026 9.123 1.00 20.42 100 VAL E CA 1
ATOM 6579 C C . VAL D 1 120 ? 20.159 -6.023 8.217 1.00 23.39 100 VAL E C 1
ATOM 6580 O O . VAL D 1 120 ? 20.013 -7.212 8.395 1.00 24.33 100 VAL E O 1
ATOM 6584 N N . GLN D 1 121 ? 20.981 -5.549 7.282 1.00 25.45 101 GLN E N 1
ATOM 6585 C CA . GLN D 1 121 ? 21.752 -6.475 6.467 1.00 27.88 101 GLN E CA 1
ATOM 6586 C C . GLN D 1 121 ? 22.809 -7.197 7.273 1.00 28.06 101 GLN E C 1
ATOM 6587 O O . GLN D 1 121 ? 23.241 -8.261 6.855 1.00 28.55 101 GLN E O 1
ATOM 6593 N N . ASP D 1 122 ? 23.249 -6.638 8.416 1.00 25.92 102 ASP E N 1
ATOM 6594 C CA . ASP D 1 122 ? 24.235 -7.289 9.294 1.00 25.77 102 ASP E CA 1
ATOM 6595 C C . ASP D 1 122 ? 23.546 -7.976 10.494 1.00 25.95 102 ASP E C 1
ATOM 6596 O O . ASP D 1 122 ? 22.864 -8.965 10.307 1.00 28.45 102 ASP E O 1
ATOM 6601 N N . ALA D 1 123 ? 23.720 -7.501 11.718 1.00 24.61 103 ALA E N 1
ATOM 6602 C CA . ALA D 1 123 ? 22.964 -8.104 12.832 1.00 23.15 103 ALA E CA 1
ATOM 6603 C C . ALA D 1 123 ? 22.104 -7.077 13.543 1.00 22.21 103 ALA E C 1
ATOM 6604 O O . ALA D 1 123 ? 21.544 -7.391 14.596 1.00 22.07 103 ALA E O 1
ATOM 6606 N N . GLY D 1 124 ? 21.914 -5.892 12.937 1.00 18.67 104 GLY E N 1
ATOM 6607 C CA . GLY D 1 124 ? 20.971 -4.944 13.462 1.00 17.52 104 GLY E CA 1
ATOM 6608 C C . GLY D 1 124 ? 21.399 -4.111 14.671 1.00 15.78 104 GLY E C 1
ATOM 6609 O O . GLY D 1 124 ? 20.589 -3.360 15.197 1.00 15.23 104 GLY E O 1
ATOM 6610 N N . VAL D 1 125 ? 22.633 -4.236 15.115 1.00 14.80 105 VAL E N 1
ATOM 6611 C CA . VAL D 1 125 ? 23.046 -3.575 16.352 1.00 14.47 105 VAL E CA 1
ATOM 6612 C C . VAL D 1 125 ? 24.523 -3.157 16.377 1.00 14.16 105 VAL E C 1
ATOM 6613 O O . VAL D 1 125 ? 25.430 -3.880 15.843 1.00 16.19 105 VAL E O 1
ATOM 6617 N N . THR D 1 126 ? 24.767 -1.990 16.943 1.00 12.37 106 THR E N 1
ATOM 6618 C CA . THR D 1 126 ? 26.110 -1.523 17.278 1.00 11.33 106 THR E CA 1
ATOM 6619 C C . THR D 1 126 ? 26.281 -1.669 18.796 1.00 11.15 106 THR E C 1
ATOM 6620 O O . THR D 1 126 ? 25.378 -1.320 19.534 1.00 10.89 106 THR E O 1
ATOM 6624 N N . THR D 1 127 ? 27.410 -2.184 19.245 1.00 11.14 107 THR E N 1
ATOM 6625 C CA . THR D 1 127 ? 27.625 -2.348 20.682 1.00 11.31 107 THR E CA 1
ATOM 6626 C C . THR D 1 127 ? 28.958 -1.748 21.141 1.00 11.23 107 THR E C 1
ATOM 6627 O O . THR D 1 127 ? 29.977 -1.763 20.441 1.00 11.72 107 THR E O 1
ATOM 6631 N N . LEU D 1 128 ? 28.900 -1.191 22.353 1.00 11.25 108 LEU E N 1
ATOM 6632 C CA A LEU D 1 128 ? 30.077 -0.735 23.058 0.60 11.09 108 LEU E CA 1
ATOM 6633 C CA B LEU D 1 128 ? 30.065 -0.726 23.104 0.40 11.17 108 LEU E CA 1
ATOM 6634 C C . LEU D 1 128 ? 29.936 -1.279 24.498 1.00 11.31 108 LEU E C 1
ATOM 6635 O O . LEU D 1 128 ? 28.851 -1.209 25.096 1.00 12.45 108 LEU E O 1
ATOM 6644 N N . GLY D 1 129 ? 31.032 -1.801 25.044 1.00 11.03 109 GLY E N 1
ATOM 6645 C CA . GLY D 1 129 ? 31.047 -2.375 26.348 1.00 11.21 109 GLY E CA 1
ATOM 6646 C C . GLY D 1 129 ? 31.216 -1.371 27.466 1.00 10.96 109 GLY E C 1
ATOM 6647 O O . GLY D 1 129 ? 30.571 -0.324 27.467 1.00 10.69 109 GLY E O 1
ATOM 6648 N N . ASP D 1 130 ? 32.125 -1.698 28.402 1.00 11.89 110 ASP E N 1
ATOM 6649 C CA . ASP D 1 130 ? 32.320 -0.913 29.618 1.00 12.09 110 ASP E CA 1
ATOM 6650 C C . ASP D 1 130 ? 33.715 -0.309 29.708 1.00 12.33 110 ASP E C 1
ATOM 6651 O O . ASP D 1 130 ? 34.644 -0.845 29.126 1.00 11.65 110 ASP E O 1
ATOM 6656 N N . ASP D 1 131 ? 33.830 0.774 30.480 1.00 12.14 111 ASP E N 1
ATOM 6657 C CA . ASP D 1 131 ? 35.147 1.288 30.884 1.00 13.00 111 ASP E CA 1
ATOM 6658 C C . ASP D 1 131 ? 35.991 1.732 29.670 1.00 12.23 111 ASP E C 1
ATOM 6659 O O . ASP D 1 131 ? 37.215 1.722 29.711 1.00 12.50 111 ASP E O 1
ATOM 6664 N N . ASN D 1 132 ? 35.310 2.205 28.633 1.00 12.29 112 ASN E N 1
ATOM 6665 C CA . ASN D 1 132 ? 35.995 2.690 27.406 1.00 12.06 112 ASN E CA 1
ATOM 6666 C C . ASN D 1 132 ? 36.280 4.199 27.487 1.00 12.80 112 ASN E C 1
ATOM 6667 O O . ASN D 1 132 ? 35.575 4.919 28.204 1.00 12.52 112 ASN E O 1
ATOM 6672 N N . TRP D 1 133 ? 37.289 4.654 26.724 1.00 13.46 113 TRP E N 1
ATOM 6673 C CA . TRP D 1 133 ? 37.736 6.029 26.664 1.00 14.94 113 TRP E CA 1
ATOM 6674 C C . TRP D 1 133 ? 37.692 6.437 25.200 1.00 15.22 113 TRP E C 1
ATOM 6675 O O . TRP D 1 133 ? 38.501 5.965 24.387 1.00 15.54 113 TRP E O 1
ATOM 6686 N N . ILE D 1 134 ? 36.677 7.225 24.867 1.00 14.43 114 ILE E N 1
ATOM 6687 C CA A ILE D 1 134 ? 36.340 7.590 23.493 0.50 14.33 114 ILE E CA 1
ATOM 6688 C CA B ILE D 1 134 ? 36.377 7.601 23.503 0.50 14.31 114 ILE E CA 1
ATOM 6689 C C . ILE D 1 134 ? 36.624 9.088 23.383 1.00 14.77 114 ILE E C 1
ATOM 6690 O O . ILE D 1 134 ? 35.897 9.919 23.987 1.00 14.77 114 ILE E O 1
ATOM 6699 N N . MET D 1 135 ? 37.714 9.451 22.694 1.00 14.22 115 MET E N 1
ATOM 6700 C CA . MET D 1 135 ? 38.161 10.842 22.646 1.00 14.12 115 MET E CA 1
ATOM 6701 C C . MET D 1 135 ? 37.420 11.620 21.557 1.00 13.63 115 MET E C 1
ATOM 6702 O O . MET D 1 135 ? 36.546 11.076 20.815 1.00 12.34 115 MET E O 1
ATOM 6707 N N . ALA D 1 136 ? 37.759 12.903 21.464 1.00 13.00 116 ALA E N 1
ATOM 6708 C CA . ALA D 1 136 ? 37.059 13.788 20.543 1.00 13.19 116 ALA E CA 1
ATOM 6709 C C . ALA D 1 136 ? 37.226 13.338 19.081 1.00 12.46 116 ALA E C 1
ATOM 6710 O O . ALA D 1 136 ? 38.256 12.787 18.732 1.00 11.27 116 ALA E O 1
ATOM 6712 N N . TYR D 1 137 ? 36.218 13.631 18.259 1.00 12.11 117 TYR E N 1
ATOM 6713 C CA . TYR D 1 137 ? 36.189 13.318 16.808 1.00 11.92 117 TYR E CA 1
ATOM 6714 C C . TYR D 1 137 ? 36.152 11.827 16.488 1.00 11.65 117 TYR E C 1
ATOM 6715 O O . TYR D 1 137 ? 36.334 11.456 15.354 1.00 12.50 117 TYR E O 1
ATOM 6724 N N . VAL D 1 138 ? 35.973 10.944 17.478 1.00 11.60 118 VAL E N 1
ATOM 6725 C CA . VAL D 1 138 ? 35.931 9.520 17.188 1.00 10.77 118 VAL E CA 1
ATOM 6726 C C . VAL D 1 138 ? 34.602 9.180 16.508 1.00 10.85 118 VAL E C 1
ATOM 6727 O O . VAL D 1 138 ? 33.544 9.679 16.912 1.00 10.68 118 VAL E O 1
ATOM 6731 N N . HIS D 1 139 ? 34.687 8.315 15.495 1.00 10.84 119 HIS E N 1
ATOM 6732 C CA . HIS D 1 139 ? 33.551 7.836 14.730 1.00 11.30 119 HIS E CA 1
ATOM 6733 C C . HIS D 1 139 ? 33.469 6.308 14.815 1.00 11.14 119 HIS E C 1
ATOM 6734 O O . HIS D 1 139 ? 34.447 5.591 14.468 1.00 11.11 119 HIS E O 1
ATOM 6741 N N . ILE D 1 140 ? 32.319 5.815 15.257 1.00 10.90 120 ILE E N 1
ATOM 6742 C CA . ILE D 1 140 ? 32.053 4.369 15.362 1.00 10.49 120 ILE E CA 1
ATOM 6743 C C . ILE D 1 140 ? 30.891 4.106 14.431 1.00 10.73 120 ILE E C 1
ATOM 6744 O O . ILE D 1 140 ? 29.771 4.485 14.715 1.00 10.97 120 ILE E O 1
ATOM 6749 N N . GLY D 1 141 ? 31.202 3.497 13.303 1.00 10.79 121 GLY E N 1
ATOM 6750 C CA . GLY D 1 141 ? 30.245 3.199 12.247 1.00 11.41 121 GLY E CA 1
ATOM 6751 C C . GLY D 1 141 ? 29.260 2.112 12.613 1.00 11.93 121 GLY E C 1
ATOM 6752 O O . GLY D 1 141 ? 29.421 1.400 13.592 1.00 10.64 121 GLY E O 1
ATOM 6753 N N . HIS D 1 142 ? 28.189 2.028 11.800 1.00 11.38 122 HIS E N 1
ATOM 6754 C CA . HIS D 1 142 ? 27.200 1.000 11.961 1.00 12.10 122 HIS E CA 1
ATOM 6755 C C . HIS D 1 142 ? 27.745 -0.386 12.117 1.00 11.83 122 HIS E C 1
ATOM 6756 O O . HIS D 1 142 ? 28.675 -0.766 11.415 1.00 11.68 122 HIS E O 1
ATOM 6763 N N . ASP D 1 143 ? 27.169 -1.137 13.075 1.00 11.85 123 ASP E N 1
ATOM 6764 C CA . ASP D 1 143 ? 27.426 -2.581 13.294 1.00 12.04 123 ASP E CA 1
ATOM 6765 C C . ASP D 1 143 ? 28.785 -2.888 13.952 1.00 12.14 123 ASP E C 1
ATOM 6766 O O . ASP D 1 143 ? 29.173 -4.053 14.043 1.00 12.86 123 ASP E O 1
ATOM 6771 N N . CYS D 1 144 ? 29.508 -1.871 14.378 1.00 11.31 124 CYS E N 1
ATOM 6772 C CA . CYS D 1 144 ? 30.754 -2.101 15.163 1.00 11.37 124 CYS E CA 1
ATOM 6773 C C . CYS D 1 144 ? 30.420 -2.795 16.458 1.00 11.73 124 CYS E C 1
ATOM 6774 O O . CYS D 1 144 ? 29.309 -2.645 16.972 1.00 11.67 124 CYS E O 1
ATOM 6777 N N . ARG D 1 145 ? 31.366 -3.596 16.953 1.00 11.31 125 ARG E N 1
ATOM 6778 C CA . ARG D 1 145 ? 31.257 -4.262 18.249 1.00 11.53 125 ARG E CA 1
ATOM 6779 C C . ARG D 1 145 ? 32.544 -3.972 18.994 1.00 11.65 125 ARG E C 1
ATOM 6780 O O . ARG D 1 145 ? 33.600 -4.528 18.660 1.00 12.50 125 ARG E O 1
ATOM 6782 N N . VAL D 1 146 ? 32.468 -3.039 19.909 1.00 11.25 126 VAL E N 1
ATOM 6783 C CA . VAL D 1 146 ? 33.621 -2.545 20.694 1.00 11.10 126 VAL E CA 1
ATOM 6784 C C . VAL D 1 146 ? 33.479 -3.124 22.089 1.00 11.61 126 VAL E C 1
ATOM 6785 O O . VAL D 1 146 ? 32.403 -3.024 22.712 1.00 12.18 126 VAL E O 1
ATOM 6789 N N . GLY D 1 147 ? 34.559 -3.716 22.597 1.00 11.52 127 GLY E N 1
ATOM 6790 C CA . GLY D 1 147 ? 34.522 -4.387 23.887 1.00 11.64 127 GLY E CA 1
ATOM 6791 C C . GLY D 1 147 ? 34.628 -3.427 25.060 1.00 11.69 127 GLY E C 1
ATOM 6792 O O . GLY D 1 147 ? 33.899 -2.413 25.123 1.00 11.83 127 GLY E O 1
ATOM 6793 N N . SER D 1 148 ? 35.537 -3.740 25.989 1.00 11.85 128 SER E N 1
ATOM 6794 C CA . SER D 1 148 ? 35.697 -3.022 27.237 1.00 11.71 128 SER E CA 1
ATOM 6795 C C . SER D 1 148 ? 37.178 -2.587 27.453 1.00 12.09 128 SER E C 1
ATOM 6796 O O . SER D 1 148 ? 38.096 -3.249 26.950 1.00 10.88 128 SER E O 1
ATOM 6799 N N . HIS D 1 149 ? 37.388 -1.495 28.224 1.00 12.12 129 HIS E N 1
ATOM 6800 C CA . HIS D 1 149 ? 38.737 -0.998 28.487 1.00 12.51 129 HIS E CA 1
ATOM 6801 C C . HIS D 1 149 ? 39.489 -0.567 27.229 1.00 12.14 129 HIS E C 1
ATOM 6802 O O . HIS D 1 149 ? 40.707 -0.477 27.240 1.00 11.79 129 HIS E O 1
ATOM 6809 N N . VAL D 1 150 ? 38.763 -0.186 26.197 1.00 11.49 130 VAL E N 1
ATOM 6810 C CA . VAL D 1 150 ? 39.367 0.241 24.905 1.00 11.63 130 VAL E CA 1
ATOM 6811 C C . VAL D 1 150 ? 39.585 1.726 24.928 1.00 11.28 130 VAL E C 1
ATOM 6812 O O . VAL D 1 150 ? 38.746 2.472 25.473 1.00 12.49 130 VAL E O 1
ATOM 6816 N N . VAL D 1 151 ? 40.684 2.164 24.333 1.00 11.37 131 VAL E N 1
ATOM 6817 C CA . VAL D 1 151 ? 40.971 3.568 24.136 1.00 11.18 131 VAL E CA 1
ATOM 6818 C C . VAL D 1 151 ? 40.919 3.854 22.626 1.00 11.12 131 VAL E C 1
ATOM 6819 O O . VAL D 1 151 ? 41.632 3.234 21.850 1.00 11.74 131 VAL E O 1
ATOM 6823 N N . LEU D 1 152 ? 40.047 4.780 22.247 1.00 10.92 132 LEU E N 1
ATOM 6824 C CA . LEU D 1 152 ? 39.959 5.316 20.918 1.00 11.11 132 LEU E CA 1
ATOM 6825 C C . LEU D 1 152 ? 40.380 6.789 20.975 1.00 11.39 132 LEU E C 1
ATOM 6826 O O . LEU D 1 152 ? 39.640 7.653 21.503 1.00 11.34 132 LEU E O 1
ATOM 6831 N N . SER D 1 153 ? 41.587 7.049 20.472 1.00 11.57 133 SER E N 1
ATOM 6832 C CA . SER D 1 153 ? 42.219 8.356 20.575 1.00 12.44 133 SER E CA 1
ATOM 6833 C C . SER D 1 153 ? 41.621 9.336 19.563 1.00 12.33 133 SER E C 1
ATOM 6834 O O . SER D 1 153 ? 40.801 8.958 18.726 1.00 12.13 133 SER E O 1
ATOM 6837 N N . SER D 1 154 ? 41.954 10.615 19.704 1.00 12.59 134 SER E N 1
ATOM 6838 C CA . SER D 1 154 ? 41.220 11.650 18.923 1.00 13.15 134 SER E CA 1
ATOM 6839 C C . SER D 1 154 ? 41.185 11.374 17.432 1.00 11.95 134 SER E C 1
ATOM 6840 O O . SER D 1 154 ? 42.233 11.105 16.813 1.00 11.96 134 SER E O 1
ATOM 6843 N N . ASN D 1 155 ? 39.994 11.455 16.850 1.00 11.82 135 ASN E N 1
ATOM 6844 C CA . ASN D 1 155 ? 39.822 11.354 15.406 1.00 12.27 135 ASN E CA 1
ATOM 6845 C C . ASN D 1 155 ? 40.128 9.937 14.841 1.00 11.95 135 ASN E C 1
ATOM 6846 O O . ASN D 1 155 ? 40.335 9.792 13.629 1.00 11.98 135 ASN E O 1
ATOM 6851 N N . ALA D 1 156 ? 40.121 8.917 15.718 1.00 11.41 136 ALA E N 1
ATOM 6852 C CA . ALA D 1 156 ? 40.119 7.505 15.304 1.00 11.23 136 ALA E CA 1
ATOM 6853 C C . ALA D 1 156 ? 38.732 7.200 14.708 1.00 11.23 136 ALA E C 1
ATOM 6854 O O . ALA D 1 156 ? 37.685 7.430 15.353 1.00 10.97 136 ALA E O 1
ATOM 6856 N N . GLN D 1 157 ? 38.702 6.692 13.483 1.00 12.23 137 GLN E N 1
ATOM 6857 C CA . GLN D 1 157 ? 37.412 6.477 12.814 1.00 12.76 137 GLN E CA 1
ATOM 6858 C C . GLN D 1 157 ? 37.320 5.082 12.231 1.00 13.52 137 GLN E C 1
ATOM 6859 O O . GLN D 1 157 ? 38.219 4.635 11.503 1.00 14.09 137 GLN E O 1
ATOM 6865 N N . MET D 1 158 ? 36.256 4.388 12.606 1.00 13.15 138 MET E N 1
ATOM 6866 C CA . MET D 1 158 ? 35.993 2.974 12.247 1.00 14.89 138 MET E CA 1
ATOM 6867 C C . MET D 1 158 ? 34.796 2.940 11.314 1.00 13.97 138 MET E C 1
ATOM 6868 O O . MET D 1 158 ? 33.742 3.525 11.601 1.00 13.75 138 MET E O 1
ATOM 6873 N N . ALA D 1 159 ? 34.961 2.274 10.180 1.00 14.13 139 ALA E N 1
ATOM 6874 C CA . ALA D 1 159 ? 33.873 2.069 9.260 1.00 14.46 139 ALA E CA 1
ATOM 6875 C C . ALA D 1 159 ? 32.953 0.962 9.773 1.00 14.56 139 ALA E C 1
ATOM 6876 O O . ALA D 1 159 ? 32.998 0.588 10.938 1.00 15.67 139 ALA E O 1
ATOM 6878 N N . GLY D 1 160 ? 32.097 0.435 8.913 1.00 16.31 140 GLY E N 1
ATOM 6879 C CA . GLY D 1 160 ? 31.104 -0.536 9.368 1.00 14.75 140 GLY E CA 1
ATOM 6880 C C . GLY D 1 160 ? 31.706 -1.846 9.861 1.00 14.35 140 GLY E C 1
ATOM 6881 O O . GLY D 1 160 ? 32.732 -2.318 9.359 1.00 13.77 140 GLY E O 1
ATOM 6882 N N . HIS D 1 161 ? 31.047 -2.456 10.846 1.00 14.10 141 HIS E N 1
ATOM 6883 C CA . HIS D 1 161 ? 31.284 -3.840 11.207 1.00 15.50 141 HIS E CA 1
ATOM 6884 C C . HIS D 1 161 ? 32.697 -4.073 11.706 1.00 14.34 141 HIS E C 1
ATOM 6885 O O . HIS D 1 161 ? 33.232 -5.115 11.450 1.00 15.19 141 HIS E O 1
ATOM 6892 N N . VAL D 1 162 ? 33.336 -3.096 12.342 1.00 13.15 142 VAL E N 1
ATOM 6893 C CA . VAL D 1 162 ? 34.682 -3.298 12.937 1.00 12.09 142 VAL E CA 1
ATOM 6894 C C . VAL D 1 162 ? 34.503 -3.897 14.331 1.00 12.74 142 VAL E C 1
ATOM 6895 O O . VAL D 1 162 ? 33.670 -3.390 15.105 1.00 12.68 142 VAL E O 1
ATOM 6899 N N . GLU D 1 163 ? 35.286 -4.913 14.654 1.00 13.60 143 GLU E N 1
ATOM 6900 C CA . GLU D 1 163 ? 35.281 -5.512 15.999 1.00 14.88 143 GLU E CA 1
ATOM 6901 C C . GLU D 1 163 ? 36.575 -5.117 16.685 1.00 13.77 143 GLU E C 1
ATOM 6902 O O . GLU D 1 163 ? 37.659 -5.175 16.071 1.00 13.25 143 GLU E O 1
ATOM 6908 N N . ILE D 1 164 ? 36.434 -4.651 17.919 1.00 12.56 144 ILE E N 1
ATOM 6909 C CA . ILE D 1 164 ? 37.574 -4.173 18.730 1.00 12.75 144 ILE E CA 1
ATOM 6910 C C . ILE D 1 164 ? 37.529 -4.929 20.059 1.00 12.52 144 ILE E C 1
ATOM 6911 O O . ILE D 1 164 ? 36.605 -4.773 20.874 1.00 13.17 144 ILE E O 1
ATOM 6916 N N . GLY D 1 165 ? 38.563 -5.730 20.265 1.00 12.15 145 GLY E N 1
ATOM 6917 C CA . GLY D 1 165 ? 38.726 -6.489 21.474 1.00 13.03 145 GLY E CA 1
ATOM 6918 C C . GLY D 1 165 ? 39.086 -5.681 22.699 1.00 12.34 145 GLY E C 1
ATOM 6919 O O . GLY D 1 165 ? 39.587 -4.542 22.628 1.00 11.22 145 GLY E O 1
ATOM 6920 N N . ASP D 1 166 ? 38.890 -6.320 23.857 1.00 12.56 146 ASP E N 1
ATOM 6921 C CA . ASP D 1 166 ? 39.116 -5.670 25.136 1.00 12.33 146 ASP E CA 1
ATOM 6922 C C . ASP D 1 166 ? 40.562 -5.148 25.267 1.00 12.89 146 ASP E C 1
ATOM 6923 O O . ASP D 1 166 ? 41.518 -5.799 24.829 1.00 11.82 146 ASP E O 1
ATOM 6928 N N . TRP D 1 167 ? 40.694 -3.992 25.896 1.00 12.26 147 TRP E N 1
ATOM 6929 C CA . TRP D 1 167 ? 42.013 -3.352 26.157 1.00 12.99 147 TRP E CA 1
ATOM 6930 C C . TRP D 1 167 ? 42.761 -2.845 24.934 1.00 12.11 147 TRP E C 1
ATOM 6931 O O . TRP D 1 167 ? 43.872 -2.293 25.091 1.00 13.22 147 TRP E O 1
ATOM 6942 N N . ALA D 1 168 ? 42.199 -2.965 23.743 1.00 12.00 148 ALA E N 1
ATOM 6943 C CA . ALA D 1 168 ? 42.818 -2.391 22.519 1.00 11.53 148 ALA E CA 1
ATOM 6944 C C . ALA D 1 168 ? 42.940 -0.875 22.602 1.00 11.92 148 ALA E C 1
ATOM 6945 O O . ALA D 1 168 ? 42.119 -0.210 23.251 1.00 11.32 148 ALA E O 1
ATOM 6947 N N . ILE D 1 169 ? 44.006 -0.349 22.007 1.00 11.78 149 ILE E N 1
ATOM 6948 C CA . ILE D 1 169 ? 44.259 1.090 21.875 1.00 12.60 149 ILE E CA 1
ATOM 6949 C C . ILE D 1 169 ? 44.371 1.431 20.399 1.00 12.94 149 ILE E C 1
ATOM 6950 O O . ILE D 1 169 ? 45.160 0.803 19.636 1.00 13.03 149 ILE E O 1
ATOM 6955 N N . VAL D 1 170 ? 43.590 2.410 19.985 1.00 12.81 150 VAL E N 1
ATOM 6956 C CA . VAL D 1 170 ? 43.650 2.925 18.609 1.00 12.70 150 VAL E CA 1
ATOM 6957 C C . VAL D 1 170 ? 44.134 4.358 18.659 1.00 13.92 150 VAL E C 1
ATOM 6958 O O . VAL D 1 170 ? 43.476 5.217 19.260 1.00 13.80 150 VAL E O 1
ATOM 6962 N N . GLY D 1 171 ? 45.262 4.632 17.984 1.00 13.67 151 GLY E N 1
ATOM 6963 C CA . GLY D 1 171 ? 45.865 5.962 18.006 1.00 14.11 151 GLY E CA 1
ATOM 6964 C C . GLY D 1 171 ? 45.091 7.010 17.231 1.00 13.97 151 GLY E C 1
ATOM 6965 O O . GLY D 1 171 ? 44.238 6.673 16.397 1.00 13.61 151 GLY E O 1
ATOM 6966 N N . GLY D 1 172 ? 45.453 8.275 17.466 1.00 13.72 152 GLY E N 1
ATOM 6967 C CA . GLY D 1 172 ? 44.677 9.395 16.878 1.00 14.12 152 GLY E CA 1
ATOM 6968 C C . GLY D 1 172 ? 44.886 9.506 15.391 1.00 13.93 152 GLY E C 1
ATOM 6969 O O . GLY D 1 172 ? 45.944 9.082 14.868 1.00 14.58 152 GLY E O 1
ATOM 6970 N N . MET D 1 173 ? 43.861 10.053 14.713 1.00 13.30 153 MET E N 1
ATOM 6971 C CA . MET D 1 173 ? 43.884 10.257 13.265 1.00 14.02 153 MET E CA 1
ATOM 6972 C C . MET D 1 173 ? 44.076 8.959 12.467 1.00 14.15 153 MET E C 1
ATOM 6973 O O . MET D 1 173 ? 44.717 8.940 11.419 1.00 15.02 153 MET E O 1
ATOM 6978 N N . SER D 1 174 ? 43.577 7.842 12.995 1.00 14.07 154 SER E N 1
ATOM 6979 C CA . SER D 1 174 ? 43.728 6.566 12.366 1.00 14.55 154 SER E CA 1
ATOM 6980 C C . SER D 1 174 ? 42.354 6.148 11.813 1.00 16.15 154 SER E C 1
ATOM 6981 O O . SER D 1 174 ? 41.304 6.554 12.355 1.00 16.55 154 SER E O 1
ATOM 6984 N N . GLY D 1 175 ? 42.384 5.431 10.686 1.00 15.34 155 GLY E N 1
ATOM 6985 C CA . GLY D 1 175 ? 41.200 4.937 10.028 1.00 15.62 155 GLY E CA 1
ATOM 6986 C C . GLY D 1 175 ? 41.196 3.410 9.928 1.00 15.65 155 GLY E C 1
ATOM 6987 O O . GLY D 1 175 ? 42.256 2.798 9.668 1.00 15.05 155 GLY E O 1
ATOM 6988 N N . VAL D 1 176 ? 40.025 2.781 10.166 1.00 14.20 156 VAL E N 1
ATOM 6989 C CA . VAL D 1 176 ? 39.941 1.339 10.155 1.00 12.92 156 VAL E CA 1
ATOM 6990 C C . VAL D 1 176 ? 38.894 0.888 9.151 1.00 13.07 156 VAL E C 1
ATOM 6991 O O . VAL D 1 176 ? 37.723 1.297 9.218 1.00 13.18 156 VAL E O 1
ATOM 6995 N N . HIS D 1 177 ? 39.326 0.061 8.212 1.00 12.91 157 HIS E N 1
ATOM 6996 C CA . HIS D 1 177 ? 38.504 -0.418 7.104 1.00 13.80 157 HIS E CA 1
ATOM 6997 C C . HIS D 1 177 ? 37.347 -1.285 7.624 1.00 13.44 157 HIS E C 1
ATOM 6998 O O . HIS D 1 177 ? 37.471 -1.945 8.649 1.00 12.07 157 HIS E O 1
ATOM 7005 N N . GLN D 1 178 ? 36.212 -1.237 6.931 1.00 13.28 158 GLN E N 1
ATOM 7006 C CA . GLN D 1 178 ? 35.090 -2.072 7.317 1.00 13.46 158 GLN E CA 1
ATOM 7007 C C . GLN D 1 178 ? 35.476 -3.569 7.391 1.00 13.21 158 GLN E C 1
ATOM 7008 O O . GLN D 1 178 ? 36.358 -4.071 6.650 1.00 12.60 158 GLN E O 1
ATOM 7014 N N . TYR D 1 179 ? 34.827 -4.258 8.332 1.00 13.28 159 TYR E N 1
ATOM 7015 C CA . TYR D 1 179 ? 35.022 -5.690 8.604 1.00 14.22 159 TYR E CA 1
ATOM 7016 C C . TYR D 1 179 ? 36.376 -6.044 9.216 1.00 13.76 159 TYR E C 1
ATOM 7017 O O . TYR D 1 179 ? 36.657 -7.201 9.444 1.00 16.09 159 TYR E O 1
ATOM 7026 N N . VAL D 1 180 ? 37.206 -5.073 9.525 1.00 12.67 160 VAL E N 1
ATOM 7027 C CA . VAL D 1 180 ? 38.479 -5.384 10.229 1.00 12.51 160 VAL E CA 1
ATOM 7028 C C . VAL D 1 180 ? 38.216 -5.761 11.670 1.00 11.86 160 VAL E C 1
ATOM 7029 O O . VAL D 1 180 ? 37.306 -5.217 12.318 1.00 11.44 160 VAL E O 1
ATOM 7033 N N . ARG D 1 181 ? 39.034 -6.668 12.188 1.00 12.97 161 ARG E N 1
ATOM 7034 C CA . ARG D 1 181 ? 38.991 -7.041 13.585 1.00 13.23 161 ARG E CA 1
ATOM 7035 C C . ARG D 1 181 ? 40.295 -6.579 14.237 1.00 13.05 161 ARG E C 1
ATOM 7036 O O . ARG D 1 181 ? 41.377 -6.892 13.729 1.00 13.04 161 ARG E O 1
ATOM 7044 N N . ILE D 1 182 ? 40.182 -5.926 15.390 1.00 12.34 162 ILE E N 1
ATOM 7045 C CA . ILE D 1 182 ? 41.317 -5.453 16.178 1.00 12.53 162 ILE E CA 1
ATOM 7046 C C . ILE D 1 182 ? 41.359 -6.337 17.416 1.00 12.78 162 ILE E C 1
ATOM 7047 O O . ILE D 1 182 ? 40.408 -6.363 18.197 1.00 13.40 162 ILE E O 1
ATOM 7052 N N . GLY D 1 183 ? 42.447 -7.099 17.570 1.00 12.12 163 GLY E N 1
ATOM 7053 C CA . GLY D 1 183 ? 42.550 -8.031 18.679 1.00 12.86 163 GLY E CA 1
ATOM 7054 C C . GLY D 1 183 ? 42.673 -7.393 20.051 1.00 12.32 163 GLY E C 1
ATOM 7055 O O . GLY D 1 183 ? 43.130 -6.234 20.202 1.00 12.89 163 GLY E O 1
ATOM 7056 N N . ALA D 1 184 ? 42.231 -8.139 21.057 1.00 12.63 164 ALA E N 1
ATOM 7057 C CA . ALA D 1 184 ? 42.364 -7.757 22.445 1.00 12.30 164 ALA E CA 1
ATOM 7058 C C . ALA D 1 184 ? 43.801 -7.378 22.775 1.00 12.71 164 ALA E C 1
ATOM 7059 O O . ALA D 1 184 ? 44.716 -8.065 22.296 1.00 11.82 164 ALA E O 1
ATOM 7061 N N . HIS D 1 185 ? 44.011 -6.308 23.549 1.00 11.76 165 HIS E N 1
ATOM 7062 C CA . HIS D 1 185 ? 45.366 -5.909 23.998 1.00 12.52 165 HIS E CA 1
ATOM 7063 C C . HIS D 1 185 ? 46.312 -5.479 22.890 1.00 12.80 165 HIS E C 1
ATOM 7064 O O . HIS D 1 185 ? 47.504 -5.264 23.138 1.00 13.96 165 HIS E O 1
ATOM 7071 N N . SER D 1 186 ? 45.794 -5.280 21.685 1.00 13.17 166 SER E N 1
ATOM 7072 C CA . SER D 1 186 ? 46.583 -4.739 20.578 1.00 13.30 166 SER E CA 1
ATOM 7073 C C . SER D 1 186 ? 46.700 -3.213 20.637 1.00 13.75 166 SER E C 1
ATOM 7074 O O . SER D 1 186 ? 45.996 -2.560 21.416 1.00 12.60 166 SER E O 1
ATOM 7077 N N . MET D 1 187 ? 47.571 -2.634 19.803 1.00 14.28 167 MET E N 1
ATOM 7078 C CA . MET D 1 187 ? 47.689 -1.174 19.701 1.00 15.45 167 MET E CA 1
ATOM 7079 C C . MET D 1 187 ? 47.926 -0.787 18.249 1.00 15.64 167 MET E C 1
ATOM 7080 O O . MET D 1 187 ? 48.794 -1.371 17.580 1.00 16.06 167 MET E O 1
ATOM 7085 N N . LEU D 1 188 ? 47.125 0.142 17.770 1.00 13.69 168 LEU E N 1
ATOM 7086 C CA . LEU D 1 188 ? 47.323 0.757 16.449 1.00 13.45 168 LEU E CA 1
ATOM 7087 C C . LEU D 1 188 ? 47.919 2.129 16.683 1.00 13.88 168 LEU E C 1
ATOM 7088 O O . LEU D 1 188 ? 47.336 2.948 17.398 1.00 13.47 168 LEU E O 1
ATOM 7093 N N . GLY D 1 189 ? 49.101 2.396 16.125 1.00 13.54 169 GLY E N 1
ATOM 7094 C CA . GLY D 1 189 ? 49.743 3.693 16.300 1.00 14.49 169 GLY E CA 1
ATOM 7095 C C . GLY D 1 189 ? 48.935 4.812 15.630 1.00 14.48 169 GLY E C 1
ATOM 7096 O O . GLY D 1 189 ? 48.062 4.550 14.815 1.00 16.09 169 GLY E O 1
ATOM 7097 N N . GLY D 1 190 ? 49.233 6.054 15.966 1.00 15.27 170 GLY E N 1
ATOM 7098 C CA . GLY D 1 190 ? 48.526 7.187 15.364 1.00 14.86 170 GLY E CA 1
ATOM 7099 C C . GLY D 1 190 ? 48.823 7.328 13.887 1.00 14.10 170 GLY E C 1
ATOM 7100 O O . GLY D 1 190 ? 49.826 6.813 13.392 1.00 14.20 170 GLY E O 1
ATOM 7101 N N . ALA D 1 191 ? 47.886 7.954 13.192 1.00 13.60 171 ALA E N 1
ATOM 7102 C CA . ALA D 1 191 ? 48.035 8.299 11.787 1.00 14.35 171 ALA E CA 1
ATOM 7103 C C . ALA D 1 191 ? 48.251 7.035 10.946 1.00 14.61 171 ALA E C 1
ATOM 7104 O O . ALA D 1 191 ? 49.063 7.004 10.005 1.00 15.47 171 ALA E O 1
ATOM 7106 N N . SER D 1 192 ? 47.509 5.985 11.300 1.00 13.97 172 SER E N 1
ATOM 7107 C CA . SER D 1 192 ? 47.595 4.723 10.625 1.00 13.89 172 SER E CA 1
ATOM 7108 C C . SER D 1 192 ? 46.294 4.408 9.887 1.00 13.45 172 SER E C 1
ATOM 7109 O O . SER D 1 192 ? 45.207 4.895 10.221 1.00 14.81 172 SER E O 1
ATOM 7112 N N . ALA D 1 193 ? 46.439 3.635 8.829 1.00 13.13 173 ALA E N 1
ATOM 7113 C CA . ALA D 1 193 ? 45.332 3.181 8.029 1.00 13.07 173 ALA E CA 1
ATOM 7114 C C . ALA D 1 193 ? 45.349 1.647 8.072 1.00 12.59 173 ALA E C 1
ATOM 7115 O O . ALA D 1 193 ? 46.252 1.006 7.532 1.00 13.44 173 ALA E O 1
ATOM 7117 N N . LEU D 1 194 ? 44.371 1.078 8.747 1.00 12.71 174 LEU E N 1
ATOM 7118 C CA . LEU D 1 194 ? 44.310 -0.358 9.011 1.00 12.44 174 LEU E CA 1
ATOM 7119 C C . LEU D 1 194 ? 43.319 -1.054 8.068 1.00 12.97 174 LEU E C 1
ATOM 7120 O O . LEU D 1 194 ? 42.117 -0.774 8.087 1.00 12.99 174 LEU E O 1
ATOM 7125 N N . VAL D 1 195 ? 43.827 -1.921 7.199 1.00 13.99 175 VAL E N 1
ATOM 7126 C CA . VAL D 1 195 ? 42.957 -2.609 6.227 1.00 14.73 175 VAL E CA 1
ATOM 7127 C C . VAL D 1 195 ? 42.832 -4.134 6.432 1.00 14.97 175 VAL E C 1
ATOM 7128 O O . VAL D 1 195 ? 42.017 -4.794 5.751 1.00 15.72 175 VAL E O 1
ATOM 7132 N N . GLN D 1 196 ? 43.593 -4.682 7.376 1.00 14.69 176 GLN E N 1
ATOM 7133 C CA . GLN D 1 196 ? 43.532 -6.091 7.745 1.00 14.60 176 GLN E CA 1
ATOM 7134 C C . GLN D 1 196 ? 43.556 -6.222 9.270 1.00 13.76 176 GLN E C 1
ATOM 7135 O O . GLN D 1 196 ? 43.698 -5.224 9.957 1.00 13.66 176 GLN E O 1
ATOM 7141 N N . ASP D 1 197 ? 43.333 -7.430 9.788 1.00 13.94 177 ASP E N 1
ATOM 7142 C CA . ASP D 1 197 ? 43.183 -7.663 11.207 1.00 13.90 177 ASP E CA 1
ATOM 7143 C C . ASP D 1 197 ? 44.516 -7.449 11.961 1.00 14.34 177 ASP E C 1
ATOM 7144 O O . ASP D 1 197 ? 45.601 -7.809 11.459 1.00 15.12 177 ASP E O 1
ATOM 7149 N N . ILE D 1 198 ? 44.425 -6.852 13.151 1.00 14.04 178 ILE E N 1
ATOM 7150 C CA . ILE D 1 198 ? 45.575 -6.810 14.071 1.00 13.93 178 ILE E CA 1
ATOM 7151 C C . ILE D 1 198 ? 45.383 -7.943 15.051 1.00 13.86 178 ILE E C 1
ATOM 7152 O O . ILE D 1 198 ? 44.394 -8.003 15.803 1.00 13.77 178 ILE E O 1
ATOM 7157 N N . PRO D 1 199 ? 46.338 -8.887 15.097 1.00 13.09 179 PRO E N 1
ATOM 7158 C CA . PRO D 1 199 ? 46.218 -9.971 16.084 1.00 13.06 179 PRO E CA 1
ATOM 7159 C C . PRO D 1 199 ? 46.265 -9.467 17.519 1.00 12.89 179 PRO E C 1
ATOM 7160 O O . PRO D 1 199 ? 46.780 -8.374 17.778 1.00 12.58 179 PRO E O 1
ATOM 7164 N N . PRO D 1 200 ? 45.648 -10.194 18.437 1.00 13.05 180 PRO E N 1
ATOM 7165 C CA . PRO D 1 200 ? 45.704 -9.710 19.806 1.00 13.10 180 PRO E CA 1
ATOM 7166 C C . PRO D 1 200 ? 47.152 -9.582 20.247 1.00 13.29 180 PRO E C 1
ATOM 7167 O O . PRO D 1 200 ? 48.006 -10.313 19.716 1.00 12.34 180 PRO E O 1
ATOM 7171 N N . PHE D 1 201 ? 47.398 -8.649 21.167 1.00 13.03 181 PHE E N 1
ATOM 7172 C CA . PHE D 1 201 ? 48.722 -8.431 21.775 1.00 13.64 181 PHE E CA 1
ATOM 7173 C C . PHE D 1 201 ? 49.764 -7.7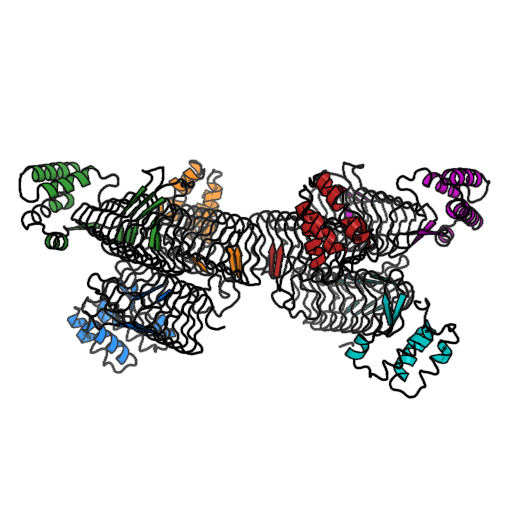60 20.879 1.00 13.65 181 PHE E C 1
ATOM 7174 O O . PHE D 1 201 ? 50.895 -7.495 21.340 1.00 14.40 181 PHE E O 1
ATOM 7182 N N . VAL D 1 202 ? 49.408 -7.417 19.658 1.00 14.03 182 VAL E N 1
ATOM 7183 C CA . VAL D 1 202 ? 50.335 -6.874 18.655 1.00 14.15 182 VAL E CA 1
ATOM 7184 C C . VAL D 1 202 ? 50.216 -5.371 18.489 1.00 14.90 182 VAL E C 1
ATOM 7185 O O . VAL D 1 202 ? 49.098 -4.809 18.540 1.00 13.89 182 VAL E O 1
ATOM 7189 N N . ILE D 1 203 ? 51.369 -4.733 18.314 1.00 15.26 183 ILE E N 1
ATOM 7190 C CA . ILE D 1 203 ? 51.477 -3.319 17.965 1.00 16.46 183 ILE E CA 1
ATOM 7191 C C . ILE D 1 203 ? 51.538 -3.230 16.437 1.00 17.08 183 ILE E C 1
ATOM 7192 O O . ILE D 1 203 ? 52.323 -3.939 15.781 1.00 16.90 183 ILE E O 1
ATOM 7197 N N . ALA D 1 204 ? 50.738 -2.330 15.867 1.00 16.57 184 ALA E N 1
ATOM 7198 C CA . ALA D 1 204 ? 50.789 -2.056 14.424 1.00 15.97 184 ALA E CA 1
ATOM 7199 C C . ALA D 1 204 ? 50.839 -0.571 14.165 1.00 15.52 184 ALA E C 1
ATOM 7200 O O . ALA D 1 204 ? 50.295 0.207 14.940 1.00 15.91 184 ALA E O 1
ATOM 7202 N N . ALA D 1 205 ? 51.471 -0.154 13.064 1.00 15.76 185 ALA E N 1
ATOM 7203 C CA . ALA D 1 205 ? 51.458 1.252 12.690 1.00 16.33 185 ALA E CA 1
ATOM 7204 C C . ALA D 1 205 ? 51.815 1.437 11.220 1.00 16.47 185 ALA E C 1
ATOM 7205 O O . ALA D 1 205 ? 52.413 0.550 10.591 1.00 15.94 185 ALA E O 1
ATOM 7207 N N . GLY D 1 206 ? 51.390 2.593 10.693 1.00 18.02 186 GLY E N 1
ATOM 7208 C CA . GLY D 1 206 ? 51.634 2.999 9.301 1.00 18.04 186 GLY E CA 1
ATOM 7209 C C . GLY D 1 206 ? 50.433 3.148 8.396 1.00 18.48 186 GLY E C 1
ATOM 7210 O O . GLY D 1 206 ? 49.327 2.829 8.734 1.00 16.18 186 GLY E O 1
ATOM 7211 N N . ASN D 1 207 ? 50.674 3.647 7.176 1.00 20.38 187 ASN E N 1
ATOM 7212 C CA . ASN D 1 207 ? 49.635 3.721 6.152 1.00 21.82 187 ASN E CA 1
ATOM 7213 C C . ASN D 1 207 ? 50.191 3.039 4.891 1.00 23.58 187 ASN E C 1
ATOM 7214 O O . ASN D 1 207 ? 50.950 3.693 4.133 1.00 23.73 187 ASN E O 1
ATOM 7219 N N . LYS D 1 208 ? 49.854 1.762 4.629 1.00 23.02 188 LYS E N 1
ATOM 7220 C CA . LYS D 1 208 ? 48.966 0.924 5.481 1.00 22.32 188 LYS E CA 1
ATOM 7221 C C . LYS D 1 208 ? 49.694 0.333 6.720 1.00 19.24 188 LYS E C 1
ATOM 7222 O O . LYS D 1 208 ? 50.917 0.203 6.735 1.00 18.65 188 LYS E O 1
ATOM 7228 N N . ALA D 1 209 ? 48.936 -0.026 7.758 1.00 16.47 189 ALA E N 1
ATOM 7229 C CA . ALA D 1 209 ? 49.475 -0.463 9.034 1.00 15.81 189 ALA E CA 1
ATOM 7230 C C . ALA D 1 209 ? 50.136 -1.832 8.888 1.00 16.03 189 ALA E C 1
ATOM 7231 O O . ALA D 1 209 ? 49.570 -2.749 8.265 1.00 15.84 189 ALA E O 1
ATOM 7233 N N . GLU D 1 210 ? 51.340 -1.945 9.452 1.00 17.11 190 GLU E N 1
ATOM 7234 C CA . GLU D 1 210 ? 52.153 -3.169 9.481 1.00 17.58 190 GLU E CA 1
ATOM 7235 C C . GLU D 1 210 ? 52.492 -3.520 10.937 1.00 15.97 190 GLU E C 1
ATOM 7236 O O . GLU D 1 210 ? 52.562 -2.629 11.790 1.00 16.08 190 GLU E O 1
ATOM 7242 N N . PRO D 1 211 ? 52.769 -4.798 11.206 1.00 15.50 191 PRO E N 1
ATOM 7243 C CA . PRO D 1 211 ? 53.060 -5.205 12.574 1.00 16.05 191 PRO E CA 1
ATOM 7244 C C . PRO D 1 211 ? 54.475 -4.796 13.004 1.00 16.79 191 PRO E C 1
ATOM 7245 O O . PRO D 1 211 ? 55.426 -4.776 12.164 1.00 17.16 191 PRO E O 1
ATOM 7249 N N . HIS D 1 212 ? 54.613 -4.464 14.283 1.00 17.66 192 HIS E N 1
ATOM 7250 C CA . HIS D 1 212 ? 55.872 -3.981 14.904 1.00 20.33 192 HIS E CA 1
ATOM 7251 C C . HIS D 1 212 ? 55.999 -4.472 16.344 1.00 21.26 192 HIS E C 1
ATOM 7252 O O . HIS D 1 212 ? 56.275 -3.684 17.273 1.00 27.40 192 HIS E O 1
ATOM 7259 N N . GLY D 1 213 ? 55.708 -5.722 16.582 1.00 17.68 193 GLY E N 1
ATOM 7260 C CA . GLY D 1 213 ? 56.130 -6.397 17.795 1.00 17.10 193 GLY E CA 1
ATOM 7261 C C . GLY D 1 213 ? 54.952 -6.610 18.723 1.00 16.43 193 GLY E C 1
ATOM 7262 O O . GLY D 1 213 ? 53.800 -6.240 18.392 1.00 15.38 193 GLY E O 1
ATOM 7263 N N . ILE D 1 214 ? 55.258 -7.162 19.893 1.00 15.17 194 ILE E N 1
ATOM 7264 C CA . ILE D 1 214 ? 54.275 -7.359 20.950 1.00 15.06 194 ILE E CA 1
ATOM 7265 C C . ILE D 1 214 ? 54.115 -6.054 21.738 1.00 15.04 194 ILE E C 1
ATOM 7266 O O . ILE D 1 214 ? 55.076 -5.315 21.969 1.00 15.05 194 ILE E O 1
ATOM 7271 N N . ASN D 1 215 ? 52.885 -5.778 22.169 1.00 15.14 195 ASN E N 1
ATOM 7272 C CA . ASN D 1 215 ? 52.552 -4.647 23.030 1.00 15.35 195 ASN E CA 1
ATOM 7273 C C . ASN D 1 215 ? 53.021 -4.889 24.474 1.00 15.91 195 ASN E C 1
ATOM 7274 O O . ASN D 1 215 ? 52.243 -5.076 25.413 1.00 16.19 195 ASN E O 1
ATOM 7279 N N . VAL D 1 216 ? 54.331 -4.940 24.647 1.00 15.62 196 VAL E N 1
ATOM 7280 C CA . VAL D 1 216 ? 54.931 -5.262 25.922 1.00 16.44 196 VAL E CA 1
ATOM 7281 C C . VAL D 1 216 ? 54.527 -4.314 27.057 1.00 17.22 196 VAL E C 1
ATOM 7282 O O . VAL D 1 216 ? 54.181 -4.758 28.137 1.00 16.90 196 VAL E O 1
ATOM 7286 N N . GLU D 1 217 ? 54.529 -3.024 26.775 1.00 19.08 197 GLU E N 1
ATOM 7287 C CA . GLU D 1 217 ? 54.229 -2.047 27.829 1.00 21.98 197 GLU E CA 1
ATOM 7288 C C . GLU D 1 217 ? 52.796 -2.184 28.325 1.00 20.48 197 GLU E C 1
ATOM 7289 O O . GLU D 1 217 ? 52.549 -2.150 29.536 1.00 20.17 197 GLU E O 1
ATOM 7295 N N . GLY D 1 218 ? 51.870 -2.388 27.396 1.00 20.21 198 GLY E N 1
ATOM 7296 C CA . GLY D 1 218 ? 50.454 -2.629 27.754 1.00 19.13 198 GLY E CA 1
ATOM 7297 C C . GLY D 1 218 ? 50.258 -3.894 28.585 1.00 18.35 198 GLY E C 1
ATOM 7298 O O . GLY D 1 218 ? 49.556 -3.897 29.615 1.00 19.55 198 GLY E O 1
ATOM 7299 N N . LEU D 1 219 ? 50.903 -4.982 28.174 1.00 17.93 199 LEU E N 1
ATOM 7300 C CA . LEU D 1 219 ? 50.786 -6.231 28.893 1.00 17.81 199 LEU E CA 1
ATOM 7301 C C . LEU D 1 219 ? 51.400 -6.123 30.293 1.00 18.19 199 LEU E C 1
ATOM 7302 O O . LEU D 1 219 ? 50.830 -6.658 31.240 1.00 18.67 199 LEU E O 1
ATOM 7307 N N . ARG D 1 220 ? 52.520 -5.415 30.424 1.00 18.86 200 ARG E N 1
ATOM 7308 C CA . ARG D 1 220 ? 53.110 -5.208 31.756 1.00 20.64 200 ARG E CA 1
ATOM 7309 C C . ARG D 1 220 ? 52.166 -4.491 32.687 1.00 21.45 200 ARG E C 1
ATOM 7310 O O . ARG D 1 220 ? 51.964 -4.934 33.832 1.00 22.05 200 ARG E O 1
ATOM 7318 N N . ARG D 1 221 ? 51.590 -3.400 32.192 1.00 22.63 201 ARG E N 1
ATOM 7319 C CA . ARG D 1 221 ? 50.677 -2.543 32.983 1.00 24.11 201 ARG E CA 1
ATOM 7320 C C . ARG D 1 221 ? 49.420 -3.275 33.392 1.00 25.11 201 ARG E C 1
ATOM 7321 O O . ARG D 1 221 ? 48.800 -2.934 34.403 1.00 27.16 201 ARG E O 1
ATOM 7323 N N . ARG D 1 222 ? 49.040 -4.313 32.640 1.00 23.12 202 ARG E N 1
ATOM 7324 C CA . ARG D 1 222 ? 47.842 -5.047 32.889 1.00 23.02 202 ARG E CA 1
ATOM 7325 C C . ARG D 1 222 ? 48.064 -6.348 33.651 1.00 23.75 202 ARG E C 1
ATOM 7326 O O . ARG D 1 222 ? 47.131 -7.133 33.814 1.00 25.69 202 ARG E O 1
ATOM 7334 N N . GLY D 1 223 ? 49.296 -6.580 34.088 1.00 23.22 203 GLY E N 1
ATOM 7335 C CA . GLY D 1 223 ? 49.608 -7.687 34.988 1.00 23.32 203 GLY E CA 1
ATOM 7336 C C . GLY D 1 223 ? 50.037 -9.002 34.382 1.00 22.62 203 GLY E C 1
ATOM 7337 O O . GLY D 1 223 ? 50.058 -10.011 35.084 1.00 23.02 203 GLY E O 1
ATOM 7338 N N . PHE D 1 224 ? 50.367 -9.023 33.088 1.00 19.46 204 PHE E N 1
ATOM 7339 C CA . PHE D 1 224 ? 50.848 -10.237 32.460 1.00 19.28 204 PHE E CA 1
ATOM 7340 C C . PHE D 1 224 ? 52.264 -10.504 32.983 1.00 18.97 204 PHE E C 1
ATOM 7341 O O . PHE D 1 224 ? 53.049 -9.579 33.135 1.00 19.11 204 PHE E O 1
ATOM 7349 N N . SER D 1 225 ? 52.579 -11.767 33.213 1.00 18.54 205 SER E N 1
ATOM 7350 C CA . SER D 1 225 ? 53.862 -12.150 33.750 1.00 19.07 205 SER E CA 1
ATOM 7351 C C . SER D 1 225 ? 54.972 -12.067 32.690 1.00 18.24 205 SER E C 1
ATOM 7352 O O . SER D 1 225 ? 54.697 -12.100 31.508 1.00 16.91 205 SER E O 1
ATOM 7355 N N . PRO D 1 226 ? 56.240 -12.000 33.136 1.00 18.23 206 PRO E N 1
ATOM 7356 C CA . PRO D 1 226 ? 57.338 -12.038 32.171 1.00 17.85 206 PRO E CA 1
ATOM 7357 C C . PRO D 1 226 ? 57.285 -13.306 31.302 1.00 17.74 206 PRO E C 1
ATOM 7358 O O . PRO D 1 226 ? 57.575 -13.265 30.115 1.00 15.91 206 PRO E O 1
ATOM 7362 N N . ASP D 1 227 ? 56.937 -14.439 31.903 1.00 18.71 207 ASP E N 1
ATOM 7363 C CA . ASP D 1 227 ? 56.855 -15.698 31.109 1.00 19.51 207 ASP E CA 1
ATOM 7364 C C . ASP D 1 227 ? 55.759 -15.638 30.043 1.00 17.57 207 ASP E C 1
ATOM 7365 O O . ASP D 1 227 ? 55.978 -16.092 28.929 1.00 17.46 207 ASP E O 1
ATOM 7370 N N . ALA D 1 228 ? 54.607 -15.049 30.374 1.00 16.60 208 ALA E N 1
ATOM 7371 C CA . ALA D 1 228 ? 53.507 -14.908 29.406 1.00 15.82 208 ALA E CA 1
ATOM 7372 C C . ALA D 1 228 ? 53.952 -13.969 28.269 1.00 15.60 208 ALA E C 1
ATOM 7373 O O . ALA D 1 228 ? 53.753 -14.267 27.089 1.00 15.49 208 ALA E O 1
ATOM 7375 N N . ILE D 1 229 ? 54.577 -12.854 28.624 1.00 15.13 209 ILE E N 1
ATOM 7376 C CA . ILE D 1 229 ? 55.020 -11.885 27.588 1.00 14.64 209 ILE E CA 1
ATOM 7377 C C . ILE D 1 229 ? 56.098 -12.536 26.703 1.00 14.63 209 ILE E C 1
ATOM 7378 O O . ILE D 1 229 ? 56.110 -12.366 25.479 1.00 13.94 209 ILE E O 1
ATOM 7383 N N . SER D 1 230 ? 57.011 -13.299 27.313 1.00 14.62 210 SER E N 1
ATOM 7384 C CA . SER D 1 230 ? 58.062 -13.987 26.551 1.00 15.50 210 SER E CA 1
ATOM 7385 C C . SER D 1 230 ? 57.521 -15.039 25.565 1.00 15.62 210 SER E C 1
ATOM 7386 O O . SER D 1 230 ? 58.054 -15.179 24.456 1.00 15.59 210 SER E O 1
ATOM 7389 N N . ALA D 1 231 ? 56.472 -15.774 25.972 1.00 15.68 211 ALA E N 1
ATOM 7390 C CA . ALA D 1 231 ? 55.753 -16.717 25.100 1.00 15.48 211 ALA E CA 1
ATOM 7391 C C . ALA D 1 231 ? 55.139 -15.972 23.907 1.00 15.56 211 ALA E C 1
ATOM 7392 O O . ALA D 1 231 ? 55.229 -16.446 22.786 1.00 15.82 211 ALA E O 1
ATOM 7394 N N . LEU D 1 232 ? 54.590 -14.777 24.165 1.00 15.00 212 LEU E N 1
ATOM 7395 C CA . LEU D 1 232 ? 54.029 -13.979 23.111 1.00 15.11 212 LEU E CA 1
ATOM 7396 C C . LEU D 1 232 ? 55.113 -13.400 22.201 1.00 15.21 212 LEU E C 1
ATOM 7397 O O . LEU D 1 232 ? 54.908 -13.331 20.989 1.00 14.64 212 LEU E O 1
ATOM 7402 N N . ARG D 1 233 ? 56.275 -13.032 22.743 1.00 15.62 213 ARG E N 1
ATOM 7403 C CA . ARG D 1 233 ? 57.346 -12.600 21.845 1.00 16.07 213 ARG E CA 1
ATOM 7404 C C . ARG D 1 233 ? 57.753 -13.769 20.884 1.00 16.38 213 ARG E C 1
ATOM 7405 O O . ARG D 1 233 ? 58.048 -13.582 19.674 1.00 16.53 213 ARG E O 1
ATOM 7413 N N . SER D 1 234 ? 57.794 -14.973 21.422 1.00 17.03 214 SER E N 1
ATOM 7414 C CA A SER D 1 234 ? 58.112 -16.122 20.604 0.70 17.62 214 SER E CA 1
ATOM 7415 C CA B SER D 1 234 ? 58.096 -16.157 20.629 0.30 17.05 214 SER E CA 1
ATOM 7416 C C . SER D 1 234 ? 57.048 -16.357 19.544 1.00 16.92 214 SER E C 1
ATOM 7417 O O . SER D 1 234 ? 57.390 -16.640 18.377 1.00 17.49 214 SER E O 1
ATOM 7422 N N . ALA D 1 235 ? 55.774 -16.194 19.938 1.00 16.15 215 ALA E N 1
ATOM 7423 C CA . ALA D 1 235 ? 54.634 -16.308 19.068 1.00 15.45 215 ALA E CA 1
ATOM 7424 C C . ALA D 1 235 ? 54.715 -15.327 17.918 1.00 15.25 215 ALA E C 1
ATOM 7425 O O . ALA D 1 235 ? 54.410 -15.673 16.780 1.00 14.80 215 ALA E O 1
ATOM 7427 N N . TYR D 1 236 ? 55.099 -14.097 18.226 1.00 15.18 216 TYR E N 1
ATOM 7428 C CA . TYR D 1 236 ? 55.288 -13.053 17.227 1.00 15.13 216 TYR E CA 1
ATOM 7429 C C . TYR D 1 236 ? 56.357 -13.446 16.213 1.00 15.50 216 TYR E C 1
ATOM 7430 O O . TYR D 1 236 ? 56.143 -13.305 15.029 1.00 14.05 216 TYR E O 1
ATOM 7439 N N . ARG D 1 237 ? 57.506 -13.953 16.669 1.00 16.00 217 ARG E N 1
ATOM 7440 C CA . ARG D 1 237 ? 58.547 -14.390 15.730 1.00 16.92 217 ARG E CA 1
ATOM 7441 C C . ARG D 1 237 ? 58.068 -15.552 14.862 1.00 16.81 217 ARG E C 1
ATOM 7442 O O . ARG D 1 237 ? 58.269 -15.529 13.649 1.00 17.07 217 ARG E O 1
ATOM 7450 N N . ILE D 1 238 ? 57.409 -16.537 15.472 1.00 16.71 218 ILE E N 1
ATOM 7451 C CA . ILE D 1 238 ? 56.785 -17.638 14.716 1.00 17.09 218 ILE E CA 1
ATOM 7452 C C . ILE D 1 238 ? 55.851 -17.147 13.593 1.00 17.34 218 ILE E C 1
ATOM 7453 O O . ILE D 1 238 ? 55.920 -17.598 12.451 1.00 17.23 218 ILE E O 1
ATOM 7458 N N . LEU D 1 239 ? 55.000 -16.197 13.926 1.00 16.51 219 LEU E N 1
ATOM 7459 C CA . LEU D 1 239 ? 54.027 -15.693 12.988 1.00 16.98 219 LEU E CA 1
ATOM 7460 C C . LEU D 1 239 ? 54.686 -14.828 11.898 1.00 17.69 219 LEU E C 1
ATOM 7461 O O . LEU D 1 239 ? 54.364 -14.959 10.712 1.00 17.91 219 LEU E O 1
ATOM 7466 N N . TYR D 1 240 ? 55.652 -13.999 12.271 1.00 17.53 220 TYR E N 1
ATOM 7467 C CA . TYR D 1 240 ? 56.091 -12.940 11.373 1.00 17.63 220 TYR E CA 1
ATOM 7468 C C . TYR D 1 240 ? 57.551 -12.915 10.978 1.00 18.48 220 TYR E C 1
ATOM 7469 O O . TYR D 1 240 ? 57.867 -12.392 9.911 1.00 20.31 220 TYR E O 1
ATOM 7478 N N . LYS D 1 241 ? 58.435 -13.483 11.764 1.00 18.69 221 LYS E N 1
ATOM 7479 C CA . LYS D 1 241 ? 59.870 -13.234 11.578 1.00 20.76 221 LYS E CA 1
ATOM 7480 C C . LYS D 1 241 ? 60.658 -14.454 11.181 1.00 20.88 221 LYS E C 1
ATOM 7481 O O . LYS D 1 241 ? 61.869 -14.346 10.878 1.00 21.22 221 LYS E O 1
ATOM 7487 N N . ASN D 1 242 ? 59.993 -15.598 11.161 1.00 19.61 222 ASN E N 1
ATOM 7488 C CA . ASN D 1 242 ? 60.672 -16.871 10.998 1.00 20.43 222 ASN E CA 1
ATOM 7489 C C . ASN D 1 242 ? 60.520 -17.475 9.603 1.00 20.74 222 ASN E C 1
ATOM 7490 O O . ASN D 1 242 ? 60.888 -18.621 9.405 1.00 20.36 222 ASN E O 1
ATOM 7495 N N . SER D 1 243 ? 60.071 -16.653 8.643 1.00 21.79 223 SER E N 1
ATOM 7496 C CA . SER D 1 243 ? 59.853 -17.061 7.268 1.00 22.91 223 SER E CA 1
ATOM 7497 C C . SER D 1 243 ? 58.948 -18.312 7.121 1.00 22.85 223 SER E C 1
ATOM 7498 O O . SER D 1 243 ? 59.071 -19.085 6.159 1.00 22.49 223 SER E O 1
ATOM 7501 N N . LEU D 1 244 ? 57.997 -18.475 8.053 1.00 21.21 224 LEU E N 1
ATOM 7502 C CA . LEU D 1 244 ? 57.033 -19.584 7.961 1.00 20.44 224 LEU E CA 1
ATOM 7503 C C . LEU D 1 244 ? 55.797 -19.135 7.160 1.00 20.12 224 LEU E C 1
ATOM 7504 O O . LEU D 1 244 ? 55.352 -17.997 7.251 1.00 19.66 224 LEU E O 1
ATOM 7509 N N . SER D 1 245 ? 55.258 -20.052 6.366 1.00 20.20 225 SER E N 1
ATOM 7510 C CA . SER D 1 245 ? 53.951 -19.827 5.785 1.00 21.10 225 SER E CA 1
ATOM 7511 C C . SER D 1 245 ? 52.941 -19.762 6.940 1.00 21.16 225 SER E C 1
ATOM 7512 O O . SER D 1 245 ? 53.202 -20.257 8.062 1.00 20.15 225 SER E O 1
ATOM 7515 N N . LEU D 1 246 ? 51.763 -19.228 6.647 1.00 21.53 226 LEU E N 1
ATOM 7516 C CA . LEU D 1 246 ? 50.714 -19.191 7.658 1.00 22.01 226 LEU E CA 1
ATOM 7517 C C . LEU D 1 246 ? 50.371 -20.573 8.215 1.00 21.91 226 LEU E C 1
ATOM 7518 O O . LEU D 1 246 ? 50.160 -20.733 9.420 1.00 21.73 226 LEU E O 1
ATOM 7523 N N . GLU D 1 247 ? 50.260 -21.563 7.335 1.00 22.36 227 GLU E N 1
ATOM 7524 C CA A GLU D 1 247 ? 49.967 -22.939 7.729 0.70 24.25 227 GLU E CA 1
ATOM 7525 C CA B GLU D 1 247 ? 49.931 -22.899 7.798 0.30 22.68 227 GLU E CA 1
ATOM 7526 C C . GLU D 1 247 ? 51.062 -23.445 8.679 1.00 22.95 227 GLU E C 1
ATOM 7527 O O . GLU D 1 247 ? 50.790 -24.036 9.715 1.00 22.37 227 GLU E O 1
ATOM 7538 N N . GLU D 1 248 ? 52.310 -23.198 8.305 1.00 21.57 228 GLU E N 1
ATOM 7539 C CA . GLU D 1 248 ? 53.457 -23.632 9.125 1.00 20.88 228 GLU E CA 1
ATOM 7540 C C . GLU D 1 248 ? 53.441 -22.960 10.508 1.00 20.88 228 GLU E C 1
ATOM 7541 O O . GLU D 1 248 ? 53.715 -23.612 11.518 1.00 20.31 228 GLU E O 1
ATOM 7547 N N . ALA D 1 249 ? 53.153 -21.655 10.503 1.00 19.85 229 ALA E N 1
ATOM 7548 C CA . ALA D 1 249 ? 53.038 -20.825 11.709 1.00 18.59 229 ALA E CA 1
ATOM 7549 C C . ALA D 1 249 ? 51.926 -21.299 12.632 1.00 19.04 229 ALA E C 1
ATOM 7550 O O . ALA D 1 249 ? 52.113 -21.364 13.870 1.00 17.44 229 ALA E O 1
ATOM 7552 N N . LYS D 1 250 ? 50.777 -21.675 12.065 1.00 20.01 230 LYS E N 1
ATOM 7553 C CA . LYS D 1 250 ? 49.684 -22.187 12.901 1.00 20.81 230 LYS E CA 1
ATOM 7554 C C . LYS D 1 250 ? 50.062 -23.479 13.634 1.00 20.77 230 LYS E C 1
ATOM 7555 O O . LYS D 1 250 ? 49.753 -23.647 14.826 1.00 21.10 230 LYS E O 1
ATOM 7561 N N . VAL D 1 251 ? 50.774 -24.379 12.964 1.00 20.77 231 VAL E N 1
ATOM 7562 C CA . VAL D 1 251 ? 51.202 -25.600 13.624 1.00 21.28 231 VAL E CA 1
ATOM 7563 C C . VAL D 1 251 ? 52.094 -25.274 14.822 1.00 20.82 231 VAL E C 1
ATOM 7564 O O . VAL D 1 251 ? 51.882 -25.822 15.923 1.00 21.07 231 VAL E O 1
ATOM 7568 N N . GLN D 1 252 ? 53.081 -24.398 14.635 1.00 20.05 232 GLN E N 1
ATOM 7569 C CA . GLN D 1 252 ? 53.984 -24.078 15.741 1.00 20.14 232 GLN E CA 1
ATOM 7570 C C . GLN D 1 252 ? 53.305 -23.289 16.864 1.00 19.14 232 GLN E C 1
ATOM 7571 O O . GLN D 1 252 ? 53.564 -23.557 18.060 1.00 19.35 232 GLN E O 1
ATOM 7577 N N . LEU D 1 253 ? 52.406 -22.381 16.500 1.00 18.49 233 LEU E N 1
ATOM 7578 C CA . LEU D 1 253 ? 51.622 -21.646 17.525 1.00 18.91 233 LEU E CA 1
ATOM 7579 C C . LEU D 1 253 ? 50.771 -22.611 18.324 1.00 19.36 233 LEU E C 1
ATOM 7580 O O . LEU D 1 253 ? 50.670 -22.458 19.533 1.00 19.39 233 LEU E O 1
ATOM 7585 N N . SER D 1 254 ? 50.141 -23.584 17.680 1.00 21.18 234 SER E N 1
ATOM 7586 C CA . SER D 1 254 ? 49.349 -24.561 18.474 1.00 22.02 234 SER E CA 1
ATOM 7587 C C . SER D 1 254 ? 50.215 -25.400 19.408 1.00 22.00 234 SER E C 1
ATOM 7588 O O . SER D 1 254 ? 49.784 -25.738 20.510 1.00 22.27 234 SER E O 1
ATOM 7591 N N . GLU D 1 255 ? 51.440 -25.712 19.009 1.00 21.24 235 GLU E N 1
ATOM 7592 C CA . GLU D 1 255 ? 52.365 -26.396 19.902 1.00 23.22 235 GLU E CA 1
ATOM 7593 C C . GLU D 1 255 ? 52.738 -25.495 21.068 1.00 22.55 235 GLU E C 1
ATOM 7594 O O . GLU D 1 255 ? 52.740 -25.945 22.220 1.00 22.97 235 GLU E O 1
ATOM 7600 N N . LEU D 1 256 ? 53.041 -24.230 20.767 1.00 21.11 236 LEU E N 1
ATOM 7601 C CA . LEU D 1 256 ? 53.472 -23.281 21.809 1.00 21.84 236 LEU E CA 1
ATOM 7602 C C . LEU D 1 256 ? 52.340 -23.080 22.818 1.00 22.28 236 LEU E C 1
ATOM 7603 O O . LEU D 1 256 ? 52.603 -22.941 24.031 1.00 23.65 236 LEU E O 1
ATOM 7608 N N . ALA D 1 257 ? 51.097 -23.073 22.320 1.00 21.92 237 ALA E N 1
ATOM 7609 C CA . ALA D 1 257 ? 49.925 -22.881 23.180 1.00 22.82 237 ALA E CA 1
ATOM 7610 C C . ALA D 1 257 ? 49.755 -24.053 24.166 1.00 24.73 237 ALA E C 1
ATOM 7611 O O . ALA D 1 257 ? 48.993 -23.939 25.129 1.00 24.06 237 ALA E O 1
ATOM 7613 N N . GLN D 1 258 ? 50.450 -25.162 23.922 1.00 25.10 238 GLN E N 1
ATOM 7614 C CA . GLN D 1 258 ? 50.411 -26.323 24.849 1.00 29.09 238 GLN E CA 1
ATOM 7615 C C . GLN D 1 258 ? 51.703 -26.539 25.575 1.00 28.90 238 GLN E C 1
ATOM 7616 O O . GLN D 1 258 ? 51.944 -27.645 26.063 1.00 30.25 238 GLN E O 1
ATOM 7622 N N . ALA D 1 259 ? 52.564 -25.529 25.647 1.00 28.37 239 ALA E N 1
ATOM 7623 C CA . ALA D 1 259 ? 53.903 -25.726 26.230 1.00 29.97 239 ALA E CA 1
ATOM 7624 C C . ALA D 1 259 ? 53.896 -25.858 27.751 1.00 33.75 239 ALA E C 1
ATOM 7625 O O . ALA D 1 259 ? 54.940 -26.168 28.343 1.00 36.34 239 ALA E O 1
ATOM 7627 N N . GLY D 1 260 ? 52.754 -25.601 28.386 1.00 32.62 240 GLY E N 1
ATOM 7628 C CA . GLY D 1 260 ? 52.627 -25.731 29.835 1.00 33.09 240 GLY E CA 1
ATOM 7629 C C . GLY D 1 260 ? 53.084 -24.515 30.635 1.00 34.04 240 GLY E C 1
ATOM 7630 O O . GLY D 1 260 ? 53.407 -24.649 31.806 1.00 35.90 240 GLY E O 1
ATOM 7631 N N . GLY D 1 261 ? 53.102 -23.329 30.028 1.00 31.35 241 GLY E N 1
ATOM 7632 C CA . GLY D 1 261 ? 53.507 -22.100 30.718 1.00 30.13 241 GLY E CA 1
ATOM 7633 C C . GLY D 1 261 ? 52.415 -21.058 30.912 1.00 28.38 241 GLY E C 1
ATOM 7634 O O . GLY D 1 261 ? 51.248 -21.235 30.472 1.00 26.94 241 GLY E O 1
ATOM 7635 N N . ASP D 1 262 ? 52.803 -19.965 31.592 1.00 27.83 242 ASP E N 1
ATOM 7636 C CA . ASP D 1 262 ? 51.911 -18.838 31.852 1.00 27.08 242 ASP E CA 1
ATOM 7637 C C . ASP D 1 262 ? 51.286 -18.314 30.559 1.00 23.94 242 ASP E C 1
ATOM 7638 O O . ASP D 1 262 ? 50.186 -17.790 30.588 1.00 24.28 242 ASP E O 1
ATOM 7643 N N . GLY D 1 263 ? 52.025 -18.388 29.466 1.00 22.51 243 GLY E N 1
ATOM 7644 C CA . GLY D 1 263 ? 51.576 -17.865 28.169 1.00 22.85 243 GLY E CA 1
ATOM 7645 C C . GLY D 1 263 ? 50.599 -18.718 27.376 1.00 22.56 243 GLY E C 1
ATOM 7646 O O . GLY D 1 263 ? 50.151 -18.302 26.307 1.00 21.16 243 GLY E O 1
ATOM 7647 N N . ASP D 1 264 ? 50.279 -19.923 27.866 1.00 22.47 244 ASP E N 1
ATOM 7648 C CA . ASP D 1 264 ? 49.453 -20.862 27.094 1.00 23.03 244 ASP E CA 1
ATOM 7649 C C . ASP D 1 264 ? 48.128 -20.242 26.632 1.00 21.52 244 ASP E C 1
ATOM 7650 O O . ASP D 1 264 ? 47.810 -20.317 25.447 1.00 20.89 244 ASP E O 1
ATOM 7655 N N . ALA D 1 265 ? 47.371 -19.604 27.537 1.00 21.25 245 ALA E N 1
ATOM 7656 C CA . ALA D 1 265 ? 46.034 -19.117 27.163 1.00 20.87 245 ALA E CA 1
ATOM 7657 C C . ALA D 1 265 ? 46.110 -17.966 26.157 1.00 18.66 245 ALA E C 1
ATOM 7658 O O . ALA D 1 265 ? 45.237 -17.853 25.292 1.00 19.39 245 ALA E O 1
ATOM 7660 N N . ALA D 1 266 ? 47.127 -17.117 26.320 1.00 19.00 246 ALA E N 1
ATOM 7661 C CA . ALA D 1 266 ? 47.337 -15.955 25.451 1.00 17.20 246 ALA E CA 1
ATOM 7662 C C . ALA D 1 266 ? 47.730 -16.444 24.062 1.00 15.79 246 ALA E C 1
ATOM 7663 O O . ALA D 1 266 ? 47.227 -15.950 23.063 1.00 16.41 246 ALA E O 1
ATOM 7665 N N . VAL D 1 267 ? 48.612 -17.424 23.978 1.00 16.11 247 VAL E N 1
ATOM 7666 C CA . VAL D 1 267 ? 49.043 -17.937 22.663 1.00 16.41 247 VAL E CA 1
ATOM 7667 C C . VAL D 1 267 ? 47.863 -18.621 22.000 1.00 16.80 247 VAL E C 1
ATOM 7668 O O . VAL D 1 267 ? 47.597 -18.430 20.797 1.00 17.25 247 VAL E O 1
ATOM 7672 N N . LYS D 1 268 ? 47.100 -19.391 22.763 1.00 17.36 248 LYS E N 1
ATOM 7673 C CA . LYS D 1 268 ? 45.885 -20.009 22.208 1.00 17.49 248 LYS E CA 1
ATOM 7674 C C . LYS D 1 268 ? 44.883 -18.971 21.660 1.00 17.77 248 LYS E C 1
ATOM 7675 O O . LYS D 1 268 ? 44.282 -19.167 20.609 1.00 18.69 248 LYS E O 1
ATOM 7677 N N . ALA D 1 269 ? 44.684 -17.865 22.373 1.00 17.35 249 ALA E N 1
ATOM 7678 C CA . ALA D 1 269 ? 43.848 -16.774 21.887 1.00 17.07 249 ALA E CA 1
ATOM 7679 C C . ALA D 1 269 ? 44.349 -16.185 20.556 1.00 16.60 249 ALA E C 1
ATOM 7680 O O . ALA D 1 269 ? 43.574 -15.892 19.647 1.00 16.50 249 ALA E O 1
ATOM 7682 N N . LEU D 1 270 ? 45.654 -16.078 20.437 1.00 16.15 250 LEU E N 1
ATOM 7683 C CA . LEU D 1 270 ? 46.287 -15.556 19.240 1.00 16.78 250 LEU E CA 1
ATOM 7684 C C . LEU D 1 270 ? 46.041 -16.485 18.073 1.00 16.83 250 LEU E C 1
ATOM 7685 O O . LEU D 1 270 ? 45.576 -16.058 17.021 1.00 16.56 250 LEU E O 1
ATOM 7690 N N . VAL D 1 271 ? 46.293 -17.770 18.265 1.00 17.89 251 VAL E N 1
ATOM 7691 C CA . VAL D 1 271 ? 46.159 -18.689 17.124 1.00 19.11 251 VAL E CA 1
ATOM 7692 C C . VAL D 1 271 ? 44.684 -18.857 16.742 1.00 18.83 251 VAL E C 1
ATOM 7693 O O . VAL D 1 271 ? 44.373 -18.874 15.557 1.00 19.58 251 VAL E O 1
ATOM 7697 N N . ASP D 1 272 ? 43.782 -18.903 17.712 1.00 19.96 252 ASP E N 1
ATOM 7698 C CA . ASP D 1 272 ? 42.329 -18.874 17.430 1.00 20.77 252 ASP E CA 1
ATOM 7699 C C . ASP D 1 272 ? 41.871 -17.643 16.629 1.00 19.77 252 ASP E C 1
ATOM 7700 O O . ASP D 1 272 ? 40.975 -17.723 15.737 1.00 18.87 252 ASP E O 1
ATOM 7705 N N . PHE D 1 273 ? 42.415 -16.473 16.972 1.00 18.08 253 PHE E N 1
ATOM 7706 C CA . PHE D 1 273 ? 42.124 -15.270 16.199 1.00 17.11 253 PHE E CA 1
ATOM 7707 C C . PHE D 1 273 ? 42.657 -15.377 14.770 1.00 17.66 253 PHE E C 1
ATOM 7708 O O . PHE D 1 273 ? 41.939 -15.065 13.804 1.00 17.61 253 PHE E O 1
ATOM 7716 N N . VAL D 1 274 ? 43.930 -15.760 14.619 1.00 18.00 254 VAL E N 1
ATOM 7717 C CA . VAL D 1 274 ? 44.526 -15.881 13.275 1.00 18.85 254 VAL E CA 1
ATOM 7718 C C . VAL D 1 274 ? 43.696 -16.853 12.394 1.00 19.73 254 VAL E C 1
ATOM 7719 O O . VAL D 1 274 ? 43.428 -16.613 11.189 1.00 18.79 254 VAL E O 1
ATOM 7723 N N . GLU D 1 275 ? 43.282 -17.954 13.002 1.00 21.63 255 GLU E N 1
ATOM 7724 C CA . GLU D 1 275 ? 42.504 -18.969 12.305 1.00 23.94 255 GLU E CA 1
ATOM 7725 C C . GLU D 1 275 ? 41.134 -18.443 11.885 1.00 22.85 255 GLU E C 1
ATOM 7726 O O . GLU D 1 275 ? 40.622 -18.851 10.841 1.00 24.40 255 GLU E O 1
ATOM 7732 N N . SER D 1 276 ? 40.537 -17.553 12.667 1.00 21.20 256 SER E N 1
ATOM 7733 C CA . SER D 1 276 ? 39.196 -17.051 12.354 1.00 21.32 256 SER E CA 1
ATOM 7734 C C . SER D 1 276 ? 39.165 -15.781 11.448 1.00 20.98 256 SER E C 1
ATOM 7735 O O . SER D 1 276 ? 38.102 -15.233 11.157 1.00 20.18 256 SER E O 1
ATOM 7738 N N . SER D 1 277 ? 40.318 -15.347 10.961 1.00 20.34 257 SER E N 1
ATOM 7739 C CA . SER D 1 277 ? 40.397 -14.095 10.213 1.00 19.91 257 SER E CA 1
ATOM 7740 C C . SER D 1 277 ? 39.758 -14.257 8.843 1.00 22.62 257 SER E C 1
ATOM 7741 O O . SER D 1 277 ? 40.001 -15.243 8.188 1.00 22.43 257 SER E O 1
ATOM 7744 N N . GLN D 1 278 ? 38.973 -13.277 8.412 1.00 21.27 258 GLN E N 1
ATOM 7745 C CA . GLN D 1 278 ? 38.384 -13.304 7.074 1.00 23.37 258 GLN E CA 1
ATOM 7746 C C . GLN D 1 278 ? 39.145 -12.392 6.127 1.00 20.46 258 GLN E C 1
ATOM 7747 O O . GLN D 1 278 ? 39.391 -12.762 5.013 1.00 20.84 258 GLN E O 1
ATOM 7753 N N . ARG D 1 279 ? 39.508 -11.197 6.581 1.00 18.36 259 ARG E N 1
ATOM 7754 C CA . ARG D 1 279 ? 40.299 -10.283 5.784 1.00 18.13 259 ARG E CA 1
ATOM 7755 C C . ARG D 1 279 ? 41.765 -10.670 5.748 1.00 17.09 259 ARG E C 1
ATOM 7756 O O . ARG D 1 279 ? 42.502 -10.153 4.928 1.00 17.89 259 ARG E O 1
ATOM 7764 N N . GLY D 1 280 ? 42.170 -11.594 6.615 1.00 16.58 260 GLY E N 1
ATOM 7765 C CA . GLY D 1 280 ? 43.576 -11.909 6.841 1.00 16.62 260 GLY E CA 1
ATOM 7766 C C . GLY D 1 280 ? 44.212 -10.947 7.845 1.00 16.62 260 GLY E C 1
ATOM 7767 O O . GLY D 1 280 ? 43.647 -9.900 8.180 1.00 15.63 260 GLY E O 1
ATOM 7768 N N . ILE D 1 281 ? 45.386 -11.312 8.341 1.00 16.39 261 ILE E N 1
ATOM 7769 C CA . ILE D 1 281 ? 46.112 -10.444 9.296 1.00 15.95 261 ILE E CA 1
ATOM 7770 C C . ILE D 1 281 ? 47.091 -9.517 8.571 1.00 15.98 261 ILE E C 1
ATOM 7771 O O . ILE D 1 281 ? 47.565 -9.815 7.424 1.00 15.28 261 ILE E O 1
ATOM 7776 N N . ILE D 1 282 ? 47.392 -8.388 9.219 1.00 15.05 262 ILE E N 1
ATOM 7777 C CA . ILE D 1 282 ? 48.414 -7.469 8.748 1.00 16.46 262 ILE E CA 1
ATOM 7778 C C . ILE D 1 282 ? 49.767 -8.192 8.674 1.00 17.64 262 ILE E C 1
ATOM 7779 O O . ILE D 1 282 ? 49.992 -9.134 9.413 1.00 17.01 262 ILE E O 1
ATOM 7784 N N . ARG D 1 283 ? 50.584 -7.752 7.719 1.00 19.45 263 ARG E N 1
ATOM 7785 C CA . ARG D 1 283 ? 51.949 -8.253 7.523 1.00 22.21 263 ARG E CA 1
ATOM 7786 C C . ARG D 1 283 ? 52.880 -7.153 7.059 1.00 23.80 263 ARG E C 1
ATOM 7787 O O . ARG D 1 283 ? 54.108 -7.301 7.215 1.00 24.25 263 ARG E O 1
ATOM 7796 N N . ARG E 1 24 ? 24.706 42.836 23.273 1.00 36.53 4 ARG F N 1
ATOM 7797 C CA . ARG E 1 24 ? 25.855 42.086 22.695 1.00 34.48 4 ARG F CA 1
ATOM 7798 C C . ARG E 1 24 ? 25.874 40.602 23.080 1.00 32.19 4 ARG F C 1
ATOM 7799 O O . ARG E 1 24 ? 26.553 39.790 22.445 1.00 29.36 4 ARG F O 1
ATOM 7807 N N . ILE E 1 25 ? 25.165 40.249 24.140 1.00 31.94 5 ILE F N 1
ATOM 7808 C CA . ILE E 1 25 ? 25.077 38.859 24.550 1.00 30.16 5 ILE F CA 1
ATOM 7809 C C . ILE E 1 25 ? 23.670 38.373 24.232 1.00 30.32 5 ILE F C 1
ATOM 7810 O O . ILE E 1 25 ? 22.694 38.937 24.746 1.00 29.88 5 ILE F O 1
ATOM 7815 N N . HIS E 1 26 ? 23.569 37.342 23.387 1.00 27.30 6 HIS F N 1
ATOM 7816 C CA . HIS E 1 26 ? 22.266 36.879 22.921 1.00 27.02 6 HIS F CA 1
ATOM 7817 C C . HIS E 1 26 ? 21.466 36.386 24.092 1.00 27.48 6 HIS F C 1
ATOM 7818 O O . HIS E 1 26 ? 22.011 35.721 24.957 1.00 26.47 6 HIS F O 1
ATOM 7825 N N . PRO E 1 27 ? 20.155 36.691 24.139 1.00 28.56 7 PRO F N 1
ATOM 7826 C CA . PRO E 1 27 ? 19.324 36.182 25.262 1.00 29.53 7 PRO F CA 1
ATOM 7827 C C . PRO E 1 27 ? 19.362 34.682 25.535 1.00 27.83 7 PRO F C 1
ATOM 7828 O O . PRO E 1 27 ? 19.068 34.291 26.660 1.00 28.99 7 PRO F O 1
ATOM 7832 N N . THR E 1 28 ? 19.675 33.840 24.536 1.00 26.54 8 THR F N 1
ATOM 7833 C CA . THR E 1 28 ? 19.786 32.391 24.732 1.00 24.75 8 THR F CA 1
ATOM 7834 C C . THR E 1 28 ? 21.186 31.891 25.126 1.00 23.70 8 THR F C 1
ATOM 7835 O O . THR E 1 28 ? 21.366 30.713 25.359 1.00 23.30 8 THR F O 1
ATOM 7839 N N . ALA E 1 29 ? 22.163 32.766 25.186 1.00 24.06 9 ALA F N 1
ATOM 7840 C CA . ALA E 1 29 ? 23.499 32.388 25.649 1.00 23.05 9 ALA F CA 1
ATOM 7841 C C . ALA E 1 29 ? 23.446 32.248 27.156 1.00 24.15 9 ALA F C 1
ATOM 7842 O O . ALA E 1 29 ? 22.655 32.931 27.814 1.00 24.90 9 ALA F O 1
ATOM 7844 N N . ILE E 1 30 ? 24.303 31.398 27.695 1.00 23.31 10 ILE F N 1
ATOM 7845 C CA . ILE E 1 30 ? 24.364 31.170 29.119 1.00 23.39 10 ILE F CA 1
ATOM 7846 C C . ILE E 1 30 ? 25.731 31.602 29.606 1.00 23.95 10 ILE F C 1
ATOM 7847 O O . ILE E 1 30 ? 26.747 31.031 29.217 1.00 22.84 10 ILE F O 1
ATOM 7852 N N . ILE E 1 31 ? 25.730 32.670 30.416 1.00 24.59 11 ILE F N 1
ATOM 7853 C CA . ILE E 1 31 ? 26.960 33.229 30.963 1.00 25.31 11 ILE F CA 1
ATOM 7854 C C . ILE E 1 31 ? 26.906 32.901 32.443 1.00 27.14 11 ILE F C 1
ATOM 7855 O O . ILE E 1 31 ? 26.063 33.453 33.164 1.00 26.06 11 ILE F O 1
ATOM 7860 N N . GLU E 1 32 ? 27.767 31.985 32.886 1.00 27.93 12 GLU F N 1
ATOM 7861 C CA . GLU E 1 32 ? 27.672 31.452 34.264 1.00 29.91 12 GLU F CA 1
ATOM 7862 C C . GLU E 1 32 ? 28.100 32.543 35.237 1.00 31.24 12 GLU F C 1
ATOM 7863 O O . GLU E 1 32 ? 29.024 33.297 34.920 1.00 30.58 12 GLU F O 1
ATOM 7869 N N . PRO E 1 33 ? 27.455 32.621 36.425 1.00 31.69 13 PRO F N 1
ATOM 7870 C CA . PRO E 1 33 ? 27.942 33.613 37.380 1.00 33.41 13 PRO F CA 1
ATOM 7871 C C . PRO E 1 33 ? 29.424 33.404 37.697 1.00 32.35 13 PRO F C 1
ATOM 7872 O O . PRO E 1 33 ? 29.838 32.286 37.947 1.00 32.90 13 PRO F O 1
ATOM 7876 N N . GLY E 1 34 ? 30.201 34.468 37.644 1.00 31.45 14 GLY F N 1
ATOM 7877 C CA . GLY E 1 34 ? 31.628 34.380 37.885 1.00 32.09 14 GLY F CA 1
ATOM 7878 C C . GLY E 1 34 ? 32.424 34.695 36.638 1.00 30.63 14 GLY F C 1
ATOM 7879 O O . GLY E 1 34 ? 33.560 35.151 36.728 1.00 30.45 14 GLY F O 1
ATOM 7880 N N . ALA E 1 35 ? 31.842 34.423 35.469 1.00 31.18 15 ALA F N 1
ATOM 7881 C CA . ALA E 1 35 ? 32.534 34.687 34.205 1.00 30.85 15 ALA F CA 1
ATOM 7882 C C . ALA E 1 35 ? 32.789 36.189 34.102 1.00 31.79 15 ALA F C 1
ATOM 7883 O O . ALA E 1 35 ? 31.953 36.978 34.546 1.00 31.95 15 ALA F O 1
ATOM 7885 N N . GLN E 1 36 ? 33.942 36.577 33.552 1.00 32.08 16 GLN F N 1
ATOM 7886 C CA . GLN E 1 36 ? 34.353 37.972 33.500 1.00 35.13 16 GLN F CA 1
ATOM 7887 C C . GLN E 1 36 ? 34.556 38.393 32.054 1.00 33.68 16 GLN F C 1
ATOM 7888 O O . GLN E 1 36 ? 35.558 38.040 31.417 1.00 32.09 16 GLN F O 1
ATOM 7894 N N . LEU E 1 37 ? 33.569 39.111 31.529 1.00 32.29 17 LEU F N 1
ATOM 7895 C CA . LEU E 1 37 ? 33.569 39.531 30.131 1.00 31.89 17 LEU F CA 1
ATOM 7896 C C . LEU E 1 37 ? 33.666 41.049 30.020 1.00 32.79 17 LEU F C 1
ATOM 7897 O O . LEU E 1 37 ? 32.823 41.766 30.566 1.00 32.37 17 LEU F O 1
ATOM 7902 N N . HIS E 1 38 ? 34.641 41.539 29.265 1.00 31.71 18 HIS F N 1
ATOM 7903 C CA . HIS E 1 38 ? 34.664 42.961 28.906 1.00 33.03 18 HIS F CA 1
ATOM 7904 C C . HIS E 1 38 ? 33.321 43.353 28.310 1.00 32.91 18 HIS F C 1
ATOM 7905 O O . HIS E 1 38 ? 32.660 42.556 27.612 1.00 31.37 18 HIS F O 1
ATOM 7912 N N . GLU E 1 39 ? 32.904 44.593 28.578 1.00 32.91 19 GLU F N 1
ATOM 7913 C CA . GLU E 1 39 ? 31.605 45.102 28.124 1.00 33.40 19 GLU F CA 1
ATOM 7914 C C . GLU E 1 39 ? 31.417 45.003 26.611 1.00 32.70 19 GLU F C 1
ATOM 7915 O O . GLU E 1 39 ? 30.285 44.905 26.130 1.00 33.35 19 GLU F O 1
ATOM 7917 N N . THR E 1 40 ? 32.515 44.998 25.855 1.00 32.69 20 THR F N 1
ATOM 7918 C CA . THR E 1 40 ? 32.433 44.904 24.387 1.00 31.23 20 THR F CA 1
ATOM 7919 C C . THR E 1 40 ? 32.397 43.466 23.814 1.00 30.56 20 THR F C 1
ATOM 7920 O O . THR E 1 40 ? 32.227 43.309 22.597 1.00 29.37 20 THR F O 1
ATOM 7924 N N . VAL E 1 41 ? 32.518 42.437 24.658 1.00 29.45 21 VAL F N 1
ATOM 7925 C CA . VAL E 1 41 ? 32.424 41.040 24.176 1.00 27.91 21 VAL F CA 1
ATOM 7926 C C . VAL E 1 41 ? 31.025 40.675 23.619 1.00 28.31 21 VAL F C 1
ATOM 7927 O O . VAL E 1 41 ? 30.013 40.966 24.243 1.00 28.28 21 VAL F O 1
ATOM 7931 N N . GLU E 1 42 ? 30.979 40.044 22.444 1.00 27.66 22 GLU F N 1
ATOM 7932 C CA . GLU E 1 42 ? 29.722 39.580 21.864 1.00 28.58 22 GLU F CA 1
ATOM 7933 C C . GLU E 1 42 ? 29.646 38.063 21.954 1.00 25.71 22 GLU F C 1
ATOM 7934 O O . GLU E 1 42 ? 30.642 37.382 21.701 1.00 24.23 22 GLU F O 1
ATOM 7940 N N . VAL E 1 43 ? 28.482 37.545 22.336 1.00 24.30 23 VAL F N 1
ATOM 7941 C CA . VAL E 1 43 ? 28.271 36.087 22.480 1.00 23.13 23 VAL F CA 1
ATOM 7942 C C . VAL E 1 43 ? 26.976 35.737 21.759 1.00 22.80 23 VAL F C 1
ATOM 7943 O O . VAL E 1 43 ? 25.921 36.328 22.041 1.00 22.95 23 VAL F O 1
ATOM 7947 N N . GLY E 1 44 ? 27.083 34.809 20.799 1.00 22.03 24 GLY F N 1
ATOM 7948 C CA . GLY E 1 44 ? 25.970 34.401 19.993 1.00 21.75 24 GLY F CA 1
ATOM 7949 C C . GLY E 1 44 ? 24.984 33.444 20.646 1.00 21.56 24 GLY F C 1
ATOM 7950 O O . GLY E 1 44 ? 25.164 33.000 21.786 1.00 20.40 24 GLY F O 1
ATOM 7951 N N . PRO E 1 45 ? 23.910 33.114 19.913 1.00 21.67 25 PRO F N 1
ATOM 7952 C CA . PRO E 1 45 ? 22.859 32.258 20.454 1.00 21.09 25 PRO F CA 1
ATOM 7953 C C . PRO E 1 45 ? 23.370 30.880 20.890 1.00 20.69 25 PRO F C 1
ATOM 7954 O O . PRO E 1 45 ? 24.232 30.271 20.213 1.00 19.18 25 PRO F O 1
ATOM 7958 N N . TYR E 1 46 ? 22.794 30.374 21.972 1.00 20.04 26 TYR F N 1
ATOM 7959 C CA . TYR E 1 46 ? 23.049 28.993 22.453 1.00 20.03 26 TYR F CA 1
ATOM 7960 C C . TYR E 1 46 ? 24.520 28.736 22.823 1.00 19.40 26 TYR F C 1
ATOM 7961 O O . TYR E 1 46 ? 24.897 27.596 23.019 1.00 21.31 26 TYR F O 1
ATOM 7970 N N . ALA E 1 47 ? 25.337 29.779 22.944 1.00 18.58 27 ALA F N 1
ATOM 7971 C CA . ALA E 1 47 ? 26.693 29.623 23.459 1.00 18.63 27 ALA F CA 1
ATOM 7972 C C . ALA E 1 47 ? 26.655 29.629 24.977 1.00 19.54 27 ALA F C 1
ATOM 7973 O O . ALA E 1 47 ? 25.698 30.163 25.582 1.00 19.99 27 ALA F O 1
ATOM 7975 N N . ILE E 1 48 ? 27.696 29.053 25.566 1.00 19.06 28 ILE F N 1
ATOM 7976 C CA . ILE E 1 48 ? 27.883 28.947 27.012 1.00 20.24 28 ILE F CA 1
ATOM 7977 C C . ILE E 1 48 ? 29.288 29.423 27.424 1.00 20.27 28 ILE F C 1
ATOM 7978 O O . ILE E 1 48 ? 30.295 29.070 26.782 1.00 20.10 28 ILE F O 1
ATOM 7983 N N . VAL E 1 49 ? 29.357 30.225 28.478 1.00 20.85 29 VAL F N 1
ATOM 7984 C CA . VAL E 1 49 ? 30.630 30.748 28.963 1.00 21.39 29 VAL F CA 1
ATOM 7985 C C . VAL E 1 49 ? 30.676 30.404 30.449 1.00 22.07 29 VAL F C 1
ATOM 7986 O O . VAL E 1 49 ? 29.800 30.839 31.230 1.00 21.97 29 VAL F O 1
ATOM 7990 N N . GLY E 1 50 ? 31.675 29.606 30.835 1.00 21.60 30 GLY F N 1
ATOM 7991 C CA . GLY E 1 50 ? 31.764 29.119 32.206 1.00 22.99 30 GLY F CA 1
ATOM 7992 C C . GLY E 1 50 ? 32.246 30.154 33.235 1.00 24.27 30 GLY F C 1
ATOM 7993 O O . GLY E 1 50 ? 32.814 31.211 32.910 1.00 24.22 30 GLY F O 1
ATOM 7994 N N . SER E 1 51 ? 32.065 29.822 34.497 1.00 25.98 31 SER F N 1
ATOM 7995 C CA . SER E 1 51 ? 32.286 30.753 35.590 1.00 27.46 31 SER F CA 1
ATOM 7996 C C . SER E 1 51 ? 33.746 31.120 35.842 1.00 27.66 31 SER F C 1
ATOM 7997 O O . SER E 1 51 ? 34.012 32.127 36.495 1.00 29.10 31 SER F O 1
ATOM 8000 N N . ASN E 1 52 ? 34.684 30.348 35.289 1.00 25.99 32 ASN F N 1
ATOM 8001 C CA . ASN E 1 52 ? 36.110 30.606 35.466 1.00 26.19 32 ASN F CA 1
ATOM 8002 C C . ASN E 1 52 ? 36.791 31.157 34.206 1.00 25.98 32 ASN F C 1
ATOM 8003 O O . ASN E 1 52 ? 38.030 31.189 34.115 1.00 25.99 32 ASN F O 1
ATOM 8008 N N . VAL E 1 53 ? 35.975 31.589 33.240 1.00 25.48 33 VAL F N 1
ATOM 8009 C CA . VAL E 1 53 ? 36.451 32.216 32.016 1.00 24.38 33 VAL F CA 1
ATOM 8010 C C . VAL E 1 53 ? 36.571 33.754 32.152 1.00 25.47 33 VAL F C 1
ATOM 8011 O O . VAL E 1 53 ? 35.716 34.394 32.784 1.00 26.23 33 VAL F O 1
ATOM 8015 N N . THR E 1 54 ? 37.624 34.318 31.544 1.00 25.35 34 THR F N 1
ATOM 8016 C CA A THR E 1 54 ? 37.794 35.764 31.397 0.50 26.50 34 THR F CA 1
ATOM 8017 C CA B THR E 1 54 ? 37.741 35.763 31.384 0.50 26.73 34 THR F CA 1
ATOM 8018 C C . THR E 1 54 ? 37.950 36.057 29.917 1.00 26.53 34 THR F C 1
ATOM 8019 O O . THR E 1 54 ? 38.749 35.397 29.258 1.00 25.44 34 THR F O 1
ATOM 8026 N N . ILE E 1 55 ? 37.219 37.047 29.401 1.00 26.26 35 ILE F N 1
ATOM 8027 C CA . ILE E 1 55 ? 37.319 37.381 27.967 1.00 26.55 35 ILE F CA 1
ATOM 8028 C C . ILE E 1 55 ? 37.531 38.883 27.778 1.00 27.65 35 ILE F C 1
ATOM 8029 O O . ILE E 1 55 ? 36.779 39.698 28.296 1.00 27.39 35 ILE F O 1
ATOM 8034 N N . GLY E 1 56 ? 38.570 39.217 27.025 1.00 27.32 36 GLY F N 1
ATOM 8035 C CA . GLY E 1 56 ? 38.942 40.603 26.762 1.00 28.06 36 GLY F CA 1
ATOM 8036 C C . GLY E 1 56 ? 38.142 41.302 25.671 1.00 28.06 36 GLY F C 1
ATOM 8037 O O . GLY E 1 56 ? 37.307 40.707 24.939 1.00 26.35 36 GLY F O 1
ATOM 8038 N N . ALA E 1 57 ? 38.449 42.580 25.543 1.00 28.00 37 ALA F N 1
ATOM 8039 C CA . ALA E 1 57 ? 37.706 43.506 24.697 1.00 28.99 37 ALA F CA 1
ATOM 8040 C C . ALA E 1 57 ? 37.616 43.098 23.218 1.00 28.01 37 ALA F C 1
ATOM 8041 O O . ALA E 1 57 ? 38.604 42.701 22.609 1.00 27.61 37 ALA F O 1
ATOM 8043 N N . ARG E 1 58 ? 36.414 43.245 22.679 1.00 28.55 38 ARG F N 1
ATOM 8044 C CA . ARG E 1 58 ? 36.104 43.138 21.260 1.00 28.59 38 ARG F CA 1
ATOM 8045 C C . ARG E 1 58 ? 36.201 41.698 20.703 1.00 27.97 38 ARG F C 1
ATOM 8046 O O . ARG E 1 58 ? 36.056 41.497 19.488 1.00 29.33 38 ARG F O 1
ATOM 8054 N N . THR E 1 59 ? 36.409 40.725 21.583 1.00 25.99 39 THR F N 1
ATOM 8055 C CA . THR E 1 59 ? 36.348 39.307 21.206 1.00 24.49 39 THR F CA 1
ATOM 8056 C C . THR E 1 59 ? 34.893 38.907 20.948 1.00 24.36 39 THR F C 1
ATOM 8057 O O . THR E 1 59 ? 33.976 39.369 21.647 1.00 24.35 39 THR F O 1
ATOM 8061 N N . THR E 1 60 ? 34.677 38.091 19.935 1.00 23.05 40 THR F N 1
ATOM 8062 C CA . THR E 1 60 ? 33.332 37.606 19.614 1.00 23.76 40 THR F CA 1
ATOM 8063 C C . THR E 1 60 ? 33.343 36.084 19.707 1.00 21.85 40 THR F C 1
ATOM 8064 O O . THR E 1 60 ? 34.337 35.456 19.311 1.00 21.67 40 THR F O 1
ATOM 8068 N N . ILE E 1 61 ? 32.265 35.530 20.244 1.00 21.75 41 ILE F N 1
ATOM 8069 C CA . ILE E 1 61 ? 32.055 34.096 20.416 1.00 20.74 41 ILE F CA 1
ATOM 8070 C C . ILE E 1 61 ? 30.810 33.730 19.639 1.00 20.62 41 ILE F C 1
ATOM 8071 O O . ILE E 1 61 ? 29.747 34.275 19.891 1.00 20.73 41 ILE F O 1
ATOM 8076 N N . GLY E 1 62 ? 30.939 32.790 18.700 1.00 19.84 42 GLY F N 1
ATOM 8077 C CA . GLY E 1 62 ? 29.866 32.446 17.789 1.00 20.33 42 GLY F CA 1
ATOM 8078 C C . GLY E 1 62 ? 28.881 31.458 18.390 1.00 19.72 42 GLY F C 1
ATOM 8079 O O . GLY E 1 62 ? 29.061 30.965 19.484 1.00 19.68 42 GLY F O 1
ATOM 8080 N N . SER E 1 63 ? 27.785 31.223 17.684 1.00 20.14 43 SER F N 1
ATOM 8081 C CA . SER E 1 63 ? 26.683 30.436 18.239 1.00 20.30 43 SER F CA 1
ATOM 8082 C C . SER E 1 63 ? 27.131 29.021 18.614 1.00 19.80 43 SER F C 1
ATOM 8083 O O . SER E 1 63 ? 28.041 28.475 17.979 1.00 18.32 43 SER F O 1
ATOM 8086 N N . HIS E 1 64 ? 26.484 28.431 19.622 1.00 18.97 44 HIS F N 1
ATOM 8087 C CA . HIS E 1 64 ? 26.671 27.011 20.009 1.00 19.08 44 HIS F CA 1
ATOM 8088 C C . HIS E 1 64 ? 28.047 26.711 20.612 1.00 19.28 44 HIS F C 1
ATOM 8089 O O . HIS E 1 64 ? 28.342 25.572 20.948 1.00 21.84 44 HIS F O 1
ATOM 8096 N N . SER E 1 65 ? 28.881 27.712 20.814 1.00 18.05 45 SER F N 1
ATOM 8097 C CA . SER E 1 65 ? 30.224 27.462 21.345 1.00 17.63 45 SER F CA 1
ATOM 8098 C C . SER E 1 65 ? 30.215 27.318 22.873 1.00 17.84 45 SER F C 1
ATOM 8099 O O . SER E 1 65 ? 29.345 27.883 23.533 1.00 18.17 45 SER F O 1
ATOM 8102 N N . VAL E 1 66 ? 31.163 26.542 23.407 1.00 17.28 46 VAL F N 1
ATOM 8103 C CA . VAL E 1 66 ? 31.277 26.289 24.820 1.00 17.74 46 VAL F CA 1
ATOM 8104 C C . VAL E 1 66 ? 32.690 26.634 25.300 1.00 17.81 46 VAL F C 1
ATOM 8105 O O . VAL E 1 66 ? 33.664 25.989 24.928 1.00 17.33 46 VAL F O 1
ATOM 8109 N N . ILE E 1 67 ? 32.767 27.699 26.083 1.00 18.50 47 ILE F N 1
ATOM 8110 C CA . ILE E 1 67 ? 34.001 28.220 26.621 1.00 19.22 47 ILE F CA 1
ATOM 8111 C C . ILE E 1 67 ? 33.966 27.899 28.111 1.00 19.97 47 ILE F C 1
ATOM 8112 O O . ILE E 1 67 ? 33.015 28.297 28.846 1.00 21.19 47 ILE F O 1
ATOM 8117 N N . GLU E 1 68 ? 34.973 27.162 28.557 1.00 19.92 48 GLU F N 1
ATOM 8118 C CA . GLU E 1 68 ? 34.949 26.608 29.885 1.00 21.43 48 GLU F CA 1
ATOM 8119 C C . GLU E 1 68 ? 36.360 26.534 30.428 1.00 21.10 48 GLU F C 1
ATOM 8120 O O . GLU E 1 68 ? 37.301 27.035 29.796 1.00 20.11 48 GLU F O 1
ATOM 8126 N N . GLY E 1 69 ? 36.511 25.907 31.590 1.00 21.56 49 GLY F N 1
ATOM 8127 C CA . GLY E 1 69 ? 37.812 25.783 32.231 1.00 22.08 49 GLY F CA 1
ATOM 8128 C C . GLY E 1 69 ? 38.272 27.078 32.872 1.00 23.01 49 GLY F C 1
ATOM 8129 O O . GLY E 1 69 ? 37.563 28.071 32.832 1.00 24.19 49 GLY F O 1
ATOM 8130 N N . HIS E 1 70 ? 39.464 27.053 33.470 1.00 23.57 50 HIS F N 1
ATOM 8131 C CA . HIS E 1 70 ? 40.130 28.248 33.969 1.00 24.93 50 HIS F CA 1
ATOM 8132 C C . HIS E 1 70 ? 40.877 28.890 32.821 1.00 24.91 50 HIS F C 1
ATOM 8133 O O . HIS E 1 70 ? 42.060 28.685 32.612 1.00 24.59 50 HIS F O 1
ATOM 8140 N N . THR E 1 71 ? 40.138 29.691 32.070 1.00 24.49 51 THR F N 1
ATOM 8141 C CA . THR E 1 71 ? 40.526 30.075 30.731 1.00 23.51 51 THR F CA 1
ATOM 8142 C C . THR E 1 71 ? 40.520 31.580 30.589 1.00 24.06 51 THR F C 1
ATOM 8143 O O . THR E 1 71 ? 39.528 32.252 30.945 1.00 24.84 51 THR F O 1
ATOM 8147 N N . THR E 1 72 ? 41.637 32.106 30.093 1.00 23.59 52 THR F N 1
ATOM 8148 C CA . THR E 1 72 ? 41.803 33.532 29.839 1.00 24.23 52 THR F CA 1
ATOM 8149 C C . THR E 1 72 ? 41.963 33.780 28.326 1.00 23.87 52 THR F C 1
ATOM 8150 O O . THR E 1 72 ? 42.856 33.214 27.710 1.00 24.51 52 THR F O 1
ATOM 8154 N N . ILE E 1 73 ? 41.089 34.608 27.755 1.00 23.47 53 ILE F N 1
ATOM 8155 C CA . ILE E 1 73 ? 41.081 34.955 26.352 1.00 22.95 53 ILE F CA 1
ATOM 8156 C C . ILE E 1 73 ? 41.285 36.454 26.205 1.00 24.50 53 ILE F C 1
ATOM 8157 O O . ILE E 1 73 ? 40.654 37.264 26.905 1.00 24.80 53 ILE F O 1
ATOM 8162 N N . GLY E 1 74 ? 42.200 36.839 25.325 1.00 24.88 54 GLY F N 1
ATOM 8163 C CA . GLY E 1 74 ? 42.477 38.276 25.103 1.00 25.18 54 GLY F CA 1
ATOM 8164 C C . GLY E 1 74 ? 41.515 39.049 24.208 1.00 25.54 54 GLY F C 1
ATOM 8165 O O . GLY E 1 74 ? 40.291 38.775 24.146 1.00 24.70 54 GLY F O 1
ATOM 8166 N N . GLU E 1 75 ? 42.084 40.027 23.497 1.00 26.00 55 GLU F N 1
ATOM 8167 C CA . GLU E 1 75 ? 41.307 41.026 22.765 1.00 26.69 55 GLU F CA 1
ATOM 8168 C C . GLU E 1 75 ? 41.231 40.699 21.301 1.00 25.64 55 GLU F C 1
ATOM 8169 O O . GLU E 1 75 ? 42.172 40.148 20.761 1.00 26.37 55 GLU F O 1
ATOM 8175 N N . ASP E 1 76 ? 40.120 41.052 20.665 1.00 26.08 56 ASP F N 1
ATOM 8176 C CA . ASP E 1 76 ? 39.977 41.008 19.207 1.00 25.86 56 ASP F CA 1
ATOM 8177 C C . ASP E 1 76 ? 40.028 39.602 18.620 1.00 25.04 56 ASP F C 1
ATOM 8178 O O . ASP E 1 76 ? 40.369 39.424 17.438 1.00 24.98 56 ASP F O 1
ATOM 8183 N N . ASN E 1 77 ? 39.671 38.611 19.430 1.00 24.19 57 ASN F N 1
ATOM 8184 C CA . ASN E 1 77 ? 39.613 37.234 18.970 1.00 23.13 57 ASN F CA 1
ATOM 8185 C C . ASN E 1 77 ? 38.274 36.988 18.273 1.00 23.85 57 ASN F C 1
ATOM 8186 O O . ASN E 1 77 ? 37.236 37.541 18.671 1.00 23.79 57 ASN F O 1
ATOM 8191 N N . ARG E 1 78 ? 38.306 36.190 17.216 1.00 23.08 58 ARG F N 1
ATOM 8192 C CA . ARG E 1 78 ? 37.103 35.843 16.488 1.00 23.08 58 ARG F CA 1
ATOM 8193 C C . ARG E 1 78 ? 36.919 34.326 16.605 1.00 21.10 58 ARG F C 1
ATOM 8194 O O . ARG E 1 78 ? 37.568 33.540 15.877 1.00 19.61 58 ARG F O 1
ATOM 8202 N N . ILE E 1 79 ? 36.104 33.922 17.566 1.00 19.16 59 ILE F N 1
ATOM 8203 C CA . ILE E 1 79 ? 35.833 32.495 17.825 1.00 18.54 59 ILE F CA 1
ATOM 8204 C C . ILE E 1 79 ? 34.508 32.131 17.188 1.00 18.41 59 ILE F C 1
ATOM 8205 O O . ILE E 1 79 ? 33.476 32.793 17.444 1.00 19.32 59 ILE F O 1
ATOM 8210 N N . GLY E 1 80 ? 34.522 31.117 16.312 1.00 17.76 60 GLY F N 1
ATOM 8211 C CA . GLY E 1 80 ? 33.330 30.749 15.521 1.00 18.35 60 GLY F CA 1
ATOM 8212 C C . GLY E 1 80 ? 32.292 29.912 16.253 1.00 18.08 60 GLY F C 1
ATOM 8213 O O . GLY E 1 80 ? 32.123 29.996 17.490 1.00 18.10 60 GLY F O 1
ATOM 8214 N N . HIS E 1 81 ? 31.561 29.126 15.479 1.00 17.92 61 HIS F N 1
ATOM 8215 C CA . HIS E 1 81 ? 30.464 28.320 15.991 1.00 18.57 61 HIS F CA 1
ATOM 8216 C C . HIS E 1 81 ? 31.023 26.991 16.396 1.00 18.00 61 HIS F C 1
ATOM 8217 O O . HIS E 1 81 ? 31.995 26.527 15.807 1.00 17.47 61 HIS F O 1
ATOM 8224 N N . TYR E 1 82 ? 30.403 26.354 17.383 1.00 17.20 62 TYR F N 1
ATOM 8225 C CA . TYR E 1 82 ? 30.783 25.003 17.784 1.00 16.84 62 TYR F CA 1
ATOM 8226 C C . TYR E 1 82 ? 32.279 24.941 18.148 1.00 16.15 62 TYR F C 1
ATOM 8227 O O . TYR E 1 82 ? 32.972 23.964 17.805 1.00 15.28 62 TYR F O 1
ATOM 8236 N N . ALA E 1 83 ? 32.772 25.966 18.840 1.00 15.92 63 ALA F N 1
ATOM 8237 C CA . ALA E 1 83 ? 34.157 25.955 19.321 1.00 15.54 63 ALA F CA 1
ATOM 8238 C C . ALA E 1 83 ? 34.160 25.444 20.749 1.00 15.98 63 ALA F C 1
ATOM 8239 O O . ALA E 1 83 ? 33.464 26.021 21.575 1.00 16.05 63 ALA F O 1
ATOM 8241 N N . SER E 1 84 ? 34.954 24.400 21.040 1.00 15.73 64 SER F N 1
ATOM 8242 C CA . SER E 1 84 ? 35.137 23.898 22.401 1.00 15.82 64 SER F CA 1
ATOM 8243 C C . SER E 1 84 ? 36.466 24.409 22.917 1.00 16.37 64 SER F C 1
ATOM 8244 O O . SER E 1 84 ? 37.541 23.913 22.532 1.00 16.82 64 SER F O 1
ATOM 8247 N N . VAL E 1 85 ? 36.403 25.434 23.769 1.00 16.64 65 VAL F N 1
ATOM 8248 C CA . VAL E 1 85 ? 37.592 26.156 24.189 1.00 16.66 65 VAL F CA 1
ATOM 8249 C C . VAL E 1 85 ? 37.684 25.994 25.706 1.00 17.72 65 VAL F C 1
ATOM 8250 O O . VAL E 1 85 ? 36.799 26.436 26.446 1.00 17.98 65 VAL F O 1
ATOM 8254 N N . GLY E 1 86 ? 38.757 25.355 26.157 1.00 17.67 66 GLY F N 1
ATOM 8255 C CA . GLY E 1 86 ? 38.989 25.160 27.594 1.00 18.32 66 GLY F CA 1
ATOM 8256 C C . GLY E 1 86 ? 38.375 23.941 28.254 1.00 18.31 66 GLY F C 1
ATOM 8257 O O . GLY E 1 86 ? 38.289 23.864 29.483 1.00 18.74 66 GLY F O 1
ATOM 8258 N N . GLY E 1 87 ? 37.989 22.980 27.422 1.00 19.06 67 GLY F N 1
ATOM 8259 C CA . GLY E 1 87 ? 37.596 21.647 27.834 1.00 18.57 67 GLY F CA 1
ATOM 8260 C C . GLY E 1 87 ? 38.737 20.965 28.573 1.00 18.52 67 GLY F C 1
ATOM 8261 O O . GLY E 1 87 ? 39.928 21.306 28.423 1.00 17.90 67 GLY F O 1
ATOM 8262 N N . ARG E 1 88 ? 38.399 19.982 29.375 1.00 18.35 68 ARG F N 1
ATOM 8263 C CA . ARG E 1 88 ? 39.446 19.350 30.166 1.00 19.09 68 ARG F CA 1
ATOM 8264 C C . ARG E 1 88 ? 40.360 18.438 29.339 1.00 18.02 68 ARG F C 1
ATOM 8265 O O . ARG E 1 88 ? 39.967 17.965 28.277 1.00 17.63 68 ARG F O 1
ATOM 8273 N N . PRO E 1 89 ? 41.565 18.145 29.877 1.00 17.98 69 PRO F N 1
ATOM 8274 C CA . PRO E 1 89 ? 42.485 17.250 29.177 1.00 17.41 69 PRO F CA 1
ATOM 8275 C C . PRO E 1 89 ? 41.875 15.897 28.876 1.00 17.32 69 PRO F C 1
ATOM 8276 O O . PRO E 1 89 ? 41.048 15.398 29.645 1.00 16.76 69 PRO F O 1
ATOM 8280 N N . GLN E 1 90 ? 42.284 15.321 27.760 1.00 17.08 70 GLN F N 1
ATOM 8281 C CA . GLN E 1 90 ? 42.080 13.900 27.475 1.00 19.74 70 GLN F CA 1
ATOM 8282 C C . GLN E 1 90 ? 43.428 13.299 27.908 1.00 24.47 70 GLN F C 1
ATOM 8283 O O . GLN E 1 90 ? 44.431 13.265 27.147 1.00 31.46 70 GLN F O 1
ATOM 8289 N N . ASP E 1 91 ? 43.527 13.046 29.174 1.00 25.48 71 ASP F N 1
ATOM 8290 C CA . ASP E 1 91 ? 44.683 12.408 29.743 1.00 27.97 71 ASP F CA 1
ATOM 8291 C C . ASP E 1 91 ? 43.996 11.663 30.842 1.00 31.04 71 ASP F C 1
ATOM 8292 O O . ASP E 1 91 ? 43.270 12.270 31.630 1.00 27.76 71 ASP F O 1
ATOM 8297 N N . MET E 1 92 ? 44.194 10.351 30.888 1.00 33.64 72 MET F N 1
ATOM 8298 C CA . MET E 1 92 ? 43.502 9.528 31.881 1.00 37.30 72 MET F CA 1
ATOM 8299 C C . MET E 1 92 ? 43.917 9.860 33.315 1.00 35.93 72 MET F C 1
ATOM 8300 O O . MET E 1 92 ? 43.204 9.523 34.234 1.00 35.24 72 MET F O 1
ATOM 8305 N N . LYS E 1 93 ? 45.071 10.498 33.492 1.00 34.86 73 LYS F N 1
ATOM 8306 C CA . LYS E 1 93 ? 45.548 10.921 34.822 1.00 37.11 73 LYS F CA 1
ATOM 8307 C C . LYS E 1 93 ? 44.868 12.177 35.357 1.00 35.01 73 LYS F C 1
ATOM 8308 O O . LYS E 1 93 ? 44.996 12.481 36.536 1.00 36.76 73 LYS F O 1
ATOM 8314 N N . TYR E 1 94 ? 44.171 12.925 34.492 1.00 32.28 74 TYR F N 1
ATOM 8315 C CA . TYR E 1 94 ? 43.519 14.168 34.893 1.00 29.49 74 TYR F CA 1
ATOM 8316 C C . TYR E 1 94 ? 42.432 13.942 35.952 1.00 31.23 74 TYR F C 1
ATOM 8317 O O . TYR E 1 94 ? 41.515 13.127 35.774 1.00 30.63 74 TYR F O 1
ATOM 8326 N N . LYS E 1 95 ? 42.533 14.682 37.052 1.00 30.53 75 LYS F N 1
ATOM 8327 C CA . LYS E 1 95 ? 41.638 14.516 38.208 1.00 32.11 75 LYS F CA 1
ATOM 8328 C C . LYS E 1 95 ? 40.951 15.853 38.584 1.00 31.28 75 LYS F C 1
ATOM 8329 O O . LYS E 1 95 ? 40.896 16.233 39.727 1.00 31.74 75 LYS F O 1
ATOM 8331 N N . ASP E 1 96 ? 40.428 16.555 37.585 1.00 31.79 76 ASP F N 1
ATOM 8332 C CA . ASP E 1 96 ? 39.679 17.814 37.763 1.00 32.47 76 ASP F CA 1
ATOM 8333 C C . ASP E 1 96 ? 40.405 18.977 38.421 1.00 30.62 76 ASP F C 1
ATOM 8334 O O . ASP E 1 96 ? 39.777 19.877 38.980 1.00 30.84 76 ASP F O 1
ATOM 8339 N N . GLU E 1 97 ? 41.720 19.003 38.308 1.00 30.39 77 GLU F N 1
ATOM 8340 C CA . GLU E 1 97 ? 42.481 20.126 38.822 1.00 29.93 77 GLU F CA 1
ATOM 8341 C C . GLU E 1 97 ? 42.133 21.350 37.991 1.00 29.66 77 GLU F C 1
ATOM 8342 O O . GLU E 1 97 ? 41.856 21.214 36.790 1.00 28.43 77 GLU F O 1
ATOM 8348 N N . PRO E 1 98 ? 42.159 22.555 38.615 1.00 29.52 78 PRO F N 1
ATOM 8349 C CA . PRO E 1 98 ? 41.861 23.826 37.962 1.00 28.21 78 PRO F CA 1
ATOM 8350 C C . PRO E 1 98 ? 43.037 24.312 37.107 1.00 27.36 78 PRO F C 1
ATOM 8351 O O . PRO E 1 98 ? 43.534 25.423 37.285 1.00 26.65 78 PRO F O 1
ATOM 8355 N N . THR E 1 99 ? 43.416 23.500 36.114 1.00 25.36 79 THR F N 1
ATOM 8356 C CA . THR E 1 99 ? 44.541 23.827 35.262 1.00 24.29 79 THR F CA 1
ATOM 8357 C C . THR E 1 99 ? 44.058 24.862 34.254 1.00 24.25 79 THR F C 1
ATOM 8358 O O . THR E 1 99 ? 42.874 25.098 34.180 1.00 24.97 79 THR F O 1
ATOM 8362 N N . ARG E 1 100 ? 44.953 25.468 33.464 1.00 24.22 80 ARG F N 1
ATOM 8363 C CA . ARG E 1 100 ? 44.623 26.705 32.714 1.00 23.07 80 ARG F CA 1
ATOM 8364 C C . ARG E 1 100 ? 44.777 26.607 31.208 1.00 21.51 80 ARG F C 1
ATOM 8365 O O . ARG E 1 100 ? 45.513 25.771 30.722 1.00 20.71 80 ARG F O 1
ATOM 8373 N N . LEU E 1 101 ? 44.073 27.491 30.503 1.00 20.45 81 LEU F N 1
ATOM 8374 C CA . LEU E 1 101 ? 44.281 27.733 29.087 1.00 19.97 81 LEU F CA 1
ATOM 8375 C C . LEU E 1 101 ? 44.426 29.255 28.974 1.00 20.57 81 LEU F C 1
ATOM 8376 O O . LEU E 1 101 ? 43.614 29.977 29.522 1.00 20.69 81 LEU F O 1
ATOM 8381 N N . VAL E 1 102 ? 45.450 29.714 28.268 1.00 20.63 82 VAL F N 1
ATOM 8382 C CA . VAL E 1 102 ? 45.670 31.139 28.018 1.00 21.20 82 VAL F CA 1
ATOM 8383 C C . VAL E 1 102 ? 45.760 31.392 26.499 1.00 21.41 82 VAL F C 1
ATOM 8384 O O . VAL E 1 102 ? 46.604 30.823 25.827 1.00 22.37 82 VAL F O 1
ATOM 8388 N N . ILE E 1 103 ? 44.866 32.229 25.986 1.00 21.09 83 ILE F N 1
ATOM 8389 C CA . ILE E 1 103 ? 44.817 32.603 24.589 1.00 20.59 83 ILE F CA 1
ATOM 8390 C C . ILE E 1 103 ? 45.040 34.099 24.480 1.00 21.62 83 ILE F C 1
ATOM 8391 O O . ILE E 1 103 ? 44.441 34.857 25.243 1.00 21.87 83 ILE F O 1
ATOM 8396 N N . GLY E 1 104 ? 45.901 34.513 23.543 1.00 21.26 84 GLY F N 1
ATOM 8397 C CA . GLY E 1 104 ? 46.217 35.928 23.359 1.00 23.59 84 GLY F CA 1
ATOM 8398 C C . GLY E 1 104 ? 45.206 36.734 22.549 1.00 23.40 84 GLY F C 1
ATOM 8399 O O . GLY E 1 104 ? 43.996 36.607 22.738 1.00 23.35 84 GLY F O 1
ATOM 8400 N N . ASP E 1 105 ? 45.720 37.566 21.651 1.00 23.71 85 ASP F N 1
ATOM 8401 C CA . ASP E 1 105 ? 44.928 38.554 20.944 1.00 24.67 85 ASP F CA 1
ATOM 8402 C C . ASP E 1 105 ? 44.857 38.264 19.441 1.00 23.61 85 ASP F C 1
ATOM 8403 O O . ASP E 1 105 ? 45.809 37.742 18.868 1.00 22.89 85 ASP F O 1
ATOM 8408 N N . ARG E 1 106 ? 43.750 38.644 18.806 1.00 23.46 86 ARG F N 1
ATOM 8409 C CA . ARG E 1 106 ? 43.623 38.658 17.328 1.00 23.00 86 ARG F CA 1
ATOM 8410 C C . ARG E 1 106 ? 43.767 37.272 16.675 1.00 22.39 86 ARG F C 1
ATOM 8411 O O . ARG E 1 106 ? 44.229 37.145 15.540 1.00 22.05 86 ARG F O 1
ATOM 8419 N N . ASN E 1 107 ? 43.345 36.248 17.402 1.00 20.79 87 ASN F N 1
ATOM 8420 C CA . ASN E 1 107 ? 43.285 34.891 16.876 1.00 20.25 87 ASN F CA 1
ATOM 8421 C C . ASN E 1 107 ? 41.951 34.628 16.206 1.00 21.07 87 ASN F C 1
ATOM 8422 O O . ASN E 1 107 ? 40.916 35.158 16.635 1.00 21.44 87 ASN F O 1
ATOM 8427 N N . THR E 1 108 ? 41.983 33.817 15.155 1.00 19.93 88 THR F N 1
ATOM 8428 C CA . THR E 1 108 ? 40.769 33.368 14.481 1.00 20.68 88 THR F CA 1
ATOM 8429 C C . THR E 1 108 ? 40.687 31.877 14.793 1.00 19.23 88 THR F C 1
ATOM 8430 O O . THR E 1 108 ? 41.637 31.130 14.541 1.00 20.62 88 THR F O 1
ATOM 8434 N N . ILE E 1 109 ? 39.554 31.443 15.337 1.00 18.97 89 ILE F N 1
ATOM 8435 C CA . ILE E 1 109 ? 39.330 30.036 15.707 1.00 17.11 89 ILE F CA 1
ATOM 8436 C C . ILE E 1 109 ? 37.999 29.576 15.089 1.00 17.38 89 ILE F C 1
ATOM 8437 O O . ILE E 1 109 ? 36.934 30.130 15.400 1.00 17.43 89 ILE F O 1
ATOM 8442 N N . ARG E 1 110 ? 38.052 28.585 14.190 1.00 16.20 90 ARG F N 1
ATOM 8443 C CA . ARG E 1 110 ? 36.860 28.170 13.444 1.00 16.04 90 ARG F CA 1
ATOM 8444 C C . ARG E 1 110 ? 36.109 27.012 14.127 1.00 15.57 90 ARG F C 1
ATOM 8445 O O . ARG E 1 110 ? 36.293 26.751 15.338 1.00 16.19 90 ARG F O 1
ATOM 8453 N N . GLU E 1 111 ? 35.253 26.351 13.343 1.00 16.13 91 GLU F N 1
ATOM 8454 C CA . GLU E 1 111 ? 34.228 25.460 13.822 1.00 16.23 91 GLU F CA 1
ATOM 8455 C C . GLU E 1 111 ? 34.766 24.063 14.206 1.00 15.34 91 GLU F C 1
ATOM 8456 O O . GLU E 1 111 ? 35.732 23.572 13.630 1.00 14.56 91 GLU F O 1
ATOM 8462 N N . PHE E 1 112 ? 34.116 23.421 15.167 1.00 15.52 92 PHE F N 1
ATOM 8463 C CA . PHE E 1 112 ? 34.471 22.036 15.567 1.00 14.39 92 PHE F CA 1
ATOM 8464 C C . PHE E 1 112 ? 35.916 21.944 16.026 1.00 14.30 92 PHE F C 1
ATOM 8465 O O . PHE E 1 112 ? 36.574 20.941 15.813 1.00 13.81 92 PHE F O 1
ATOM 8473 N N . THR E 1 113 ? 36.392 23.003 16.669 1.00 14.52 93 THR F N 1
ATOM 8474 C CA . THR E 1 113 ? 37.747 23.049 17.255 1.00 13.97 93 THR F CA 1
ATOM 8475 C C . THR E 1 113 ? 37.717 22.607 18.718 1.00 14.02 93 THR F C 1
ATOM 8476 O O . THR E 1 113 ? 36.734 22.821 19.422 1.00 14.66 93 THR F O 1
ATOM 8480 N N . THR E 1 114 ? 38.812 22.020 19.167 1.00 13.81 94 THR F N 1
ATOM 8481 C CA . THR E 1 114 ? 38.996 21.644 20.550 1.00 14.57 94 THR F CA 1
ATOM 8482 C C . THR E 1 114 ? 40.355 22.176 21.038 1.00 15.03 94 THR F C 1
ATOM 8483 O O . THR E 1 114 ? 41.412 21.838 20.457 1.00 15.15 94 THR F O 1
ATOM 8487 N N . ILE E 1 115 ? 40.311 22.991 22.090 1.00 14.38 95 ILE F N 1
ATOM 8488 C CA . ILE E 1 115 ? 41.534 23.476 22.749 1.00 15.15 95 ILE F CA 1
ATOM 8489 C C . ILE E 1 115 ? 41.404 23.202 24.244 1.00 15.56 95 ILE F C 1
ATOM 8490 O O . ILE E 1 115 ? 40.483 23.704 24.853 1.00 16.79 95 ILE F O 1
ATOM 8495 N N . HIS E 1 116 ? 42.304 22.401 24.802 1.00 15.27 96 HIS F N 1
ATOM 8496 C CA . HIS E 1 116 ? 42.167 21.891 26.174 1.00 16.78 96 HIS F CA 1
ATOM 8497 C C . HIS E 1 116 ? 43.082 22.609 27.120 1.00 17.37 96 HIS F C 1
ATOM 8498 O O . HIS E 1 116 ? 44.103 23.182 26.694 1.00 17.13 96 HIS F O 1
ATOM 8505 N N . THR E 1 117 ? 42.699 22.588 28.386 1.00 17.58 97 THR F N 1
ATOM 8506 C CA . THR E 1 117 ? 43.512 23.105 29.472 1.00 18.06 97 THR F CA 1
ATOM 8507 C C . THR E 1 117 ? 44.701 22.193 29.715 1.00 18.20 97 THR F C 1
ATOM 8508 O O . THR E 1 117 ? 44.836 21.157 29.111 1.00 17.41 97 THR F O 1
ATOM 8512 N N . GLY E 1 118 ? 45.575 22.586 30.639 1.00 18.45 98 GLY F N 1
ATOM 8513 C CA . GLY E 1 118 ? 46.818 21.839 30.880 1.00 19.25 98 GLY F CA 1
ATOM 8514 C C . GLY E 1 118 ? 46.659 20.753 31.922 1.00 20.04 98 GLY F C 1
ATOM 8515 O O . GLY E 1 118 ? 45.532 20.481 32.365 1.00 20.12 98 GLY F O 1
ATOM 8516 N N . THR E 1 119 ? 47.773 20.087 32.275 1.00 20.75 99 THR F N 1
ATOM 8517 C CA . THR E 1 119 ? 47.784 19.029 33.288 1.00 21.61 99 THR F CA 1
ATOM 8518 C C . THR E 1 119 ? 48.816 19.377 34.368 1.00 23.79 99 THR F C 1
ATOM 8519 O O . THR E 1 119 ? 49.817 20.033 34.064 1.00 23.07 99 THR F O 1
ATOM 8523 N N . VAL E 1 120 ? 48.578 18.906 35.602 1.00 26.32 100 VAL F N 1
ATOM 8524 C CA . VAL E 1 120 ? 49.520 19.185 36.717 1.00 29.33 100 VAL F CA 1
ATOM 8525 C C . VAL E 1 120 ? 50.847 18.430 36.576 1.00 32.05 100 VAL F C 1
ATOM 8526 O O . VAL E 1 120 ? 51.876 18.842 37.150 1.00 33.40 100 VAL F O 1
ATOM 8530 N N . GLN E 1 121 ? 50.843 17.350 35.801 1.00 32.34 101 GLN F N 1
ATOM 8531 C CA . GLN E 1 121 ? 52.077 16.593 35.548 1.00 33.82 101 GLN F CA 1
ATOM 8532 C C . GLN E 1 121 ? 53.070 17.345 34.664 1.00 35.21 101 GLN F C 1
ATOM 8533 O O . GLN E 1 121 ? 54.257 17.067 34.725 1.00 39.81 101 GLN F O 1
ATOM 8539 N N . ASP E 1 122 ? 52.609 18.306 33.867 1.00 33.87 102 ASP F N 1
ATOM 8540 C CA . ASP E 1 122 ? 53.480 19.132 33.019 1.00 34.63 102 ASP F CA 1
ATOM 8541 C C . ASP E 1 122 ? 53.565 20.503 33.710 1.00 34.57 102 ASP F C 1
ATOM 8542 O O . ASP E 1 122 ? 54.076 20.581 34.815 1.00 36.42 102 ASP F O 1
ATOM 8547 N N . ALA E 1 123 ? 53.093 21.581 33.091 1.00 32.48 103 ALA F N 1
ATOM 8548 C CA . ALA E 1 123 ? 53.135 22.881 33.773 1.00 31.83 103 ALA F CA 1
ATOM 8549 C C . ALA E 1 123 ? 51.769 23.481 34.036 1.00 29.23 103 ALA F C 1
ATOM 8550 O O . ALA E 1 123 ? 51.690 24.662 34.328 1.00 29.51 103 ALA F O 1
ATOM 8552 N N . GLY E 1 124 ? 50.701 22.684 33.911 1.00 26.45 104 GLY F N 1
ATOM 8553 C CA . GLY E 1 124 ? 49.378 23.126 34.292 1.00 26.19 104 GLY F CA 1
ATOM 8554 C C . GLY E 1 124 ? 48.734 24.140 33.375 1.00 24.99 104 GLY F C 1
ATOM 8555 O O . GLY E 1 124 ? 47.744 24.742 33.734 1.00 25.56 104 GLY F O 1
ATOM 8556 N N . VAL E 1 125 ? 49.267 24.329 32.178 1.00 24.41 105 VAL F N 1
ATOM 8557 C CA . VAL E 1 125 ? 48.742 25.361 31.296 1.00 23.44 105 VAL F CA 1
ATOM 8558 C C . VAL E 1 125 ? 48.947 25.034 29.810 1.00 22.79 105 VAL F C 1
ATOM 8559 O O . VAL E 1 125 ? 49.963 24.501 29.424 1.00 22.24 105 VAL F O 1
ATOM 8563 N N . THR E 1 126 ? 47.911 25.304 29.011 1.00 21.19 106 THR F N 1
ATOM 8564 C CA . THR E 1 126 ? 47.986 25.314 27.546 1.00 19.28 106 THR F CA 1
ATOM 8565 C C . THR E 1 126 ? 47.996 26.789 27.104 1.00 19.17 106 THR F C 1
ATOM 8566 O O . THR E 1 126 ? 47.254 27.610 27.632 1.00 19.63 106 THR F O 1
ATOM 8570 N N . THR E 1 127 ? 48.854 27.129 26.162 1.00 19.87 107 THR F N 1
ATOM 8571 C CA . THR E 1 127 ? 49.031 28.538 25.753 1.00 20.86 107 THR F CA 1
ATOM 8572 C C . THR E 1 127 ? 49.006 28.716 24.221 1.00 19.92 107 THR F C 1
ATOM 8573 O O . THR E 1 127 ? 49.562 27.906 23.475 1.00 19.69 107 THR F O 1
ATOM 8577 N N . LEU E 1 128 ? 48.270 29.748 23.803 1.00 19.56 108 LEU F N 1
ATOM 8578 C CA A LEU E 1 128 ? 48.241 30.243 22.433 0.40 19.80 108 LEU F CA 1
ATOM 8579 C CA B LEU E 1 128 ? 48.267 30.254 22.431 0.60 19.57 108 LEU F CA 1
ATOM 8580 C C . LEU E 1 128 ? 48.588 31.730 22.495 1.00 21.05 108 LEU F C 1
ATOM 8581 O O . LEU E 1 128 ? 48.086 32.460 23.386 1.00 21.02 108 LEU F O 1
ATOM 8590 N N . GLY E 1 129 ? 49.425 32.185 21.561 1.00 21.06 109 GLY F N 1
ATOM 8591 C CA . GLY E 1 129 ? 49.840 33.573 21.486 1.00 22.34 109 GLY F CA 1
ATOM 8592 C C . GLY E 1 129 ? 48.876 34.421 20.697 1.00 21.82 109 GLY F C 1
ATOM 8593 O O . GLY E 1 129 ? 47.676 34.328 20.900 1.00 21.06 109 GLY F O 1
ATOM 8594 N N . ASP E 1 130 ? 49.419 35.248 19.798 1.00 22.00 110 ASP F N 1
ATOM 8595 C CA . ASP E 1 130 ? 48.602 36.225 19.052 1.00 22.12 110 ASP F CA 1
ATOM 8596 C C . ASP E 1 130 ? 48.550 35.959 17.559 1.00 21.04 110 ASP F C 1
ATOM 8597 O O . ASP E 1 130 ? 49.428 35.311 17.004 1.00 20.09 110 ASP F O 1
ATOM 8602 N N . ASP E 1 131 ? 47.514 36.476 16.903 1.00 21.54 111 ASP F N 1
ATOM 8603 C CA . ASP E 1 131 ? 47.461 36.522 15.422 1.00 21.99 111 ASP F CA 1
ATOM 8604 C C . ASP E 1 131 ? 47.533 35.114 14.770 1.00 21.35 111 ASP F C 1
ATOM 8605 O O . ASP E 1 131 ? 48.044 34.926 13.649 1.00 20.94 111 ASP F O 1
ATOM 8610 N N . ASN E 1 132 ? 46.984 34.122 15.444 1.00 20.65 112 ASN F N 1
ATOM 8611 C CA . ASN E 1 132 ? 46.990 32.761 14.918 1.00 19.59 112 ASN F CA 1
ATOM 8612 C C . ASN E 1 132 ? 45.722 32.516 14.095 1.00 19.87 112 ASN F C 1
ATOM 8613 O O . ASN E 1 132 ? 44.692 33.144 14.335 1.00 18.81 112 ASN F O 1
ATOM 8618 N N . TRP E 1 133 ? 45.803 31.554 13.176 1.00 20.72 113 TRP F N 1
ATOM 8619 C CA . TRP E 1 133 ? 44.719 31.226 12.220 1.00 21.24 113 TRP F CA 1
ATOM 8620 C C . TRP E 1 133 ? 44.419 29.777 12.421 1.00 20.66 113 TRP F C 1
ATOM 8621 O O . TRP E 1 133 ? 45.211 28.896 11.996 1.00 20.09 113 TRP F O 1
ATOM 8632 N N . ILE E 1 134 ? 43.342 29.480 13.155 1.00 19.62 114 ILE F N 1
ATOM 8633 C CA A ILE E 1 134 ? 43.040 28.083 13.576 0.60 19.46 114 ILE F CA 1
ATOM 8634 C CA B ILE E 1 134 ? 43.054 28.088 13.550 0.40 19.16 114 ILE F CA 1
ATOM 8635 C C . ILE E 1 134 ? 41.784 27.652 12.838 1.00 19.16 114 ILE F C 1
ATOM 8636 O O . ILE E 1 134 ? 40.690 28.157 13.121 1.00 19.21 114 ILE F O 1
ATOM 8645 N N . MET E 1 135 ? 41.941 26.736 11.883 1.00 17.73 115 MET F N 1
ATOM 8646 C CA . MET E 1 135 ? 40.855 26.362 11.037 1.00 17.02 115 MET F CA 1
ATOM 8647 C C . MET E 1 135 ? 40.007 25.247 11.676 1.00 15.51 115 MET F C 1
ATOM 8648 O O . MET E 1 135 ? 40.240 24.771 12.804 1.00 14.29 115 MET F O 1
ATOM 8653 N N . ALA E 1 136 ? 38.964 24.888 10.946 1.00 15.31 116 ALA F N 1
ATOM 8654 C CA . ALA E 1 136 ? 37.965 23.932 11.431 1.00 15.03 116 ALA F CA 1
ATOM 8655 C C . ALA E 1 136 ? 38.617 22.594 11.743 1.00 14.53 116 ALA F C 1
ATOM 8656 O O . ALA E 1 136 ? 39.606 22.166 11.102 1.00 13.35 116 ALA F O 1
ATOM 8658 N N . TYR E 1 137 ? 38.094 21.942 12.788 1.00 14.39 117 TYR F N 1
ATOM 8659 C CA . TYR E 1 137 ? 38.503 20.589 13.185 1.00 14.23 117 TYR F CA 1
ATOM 8660 C C . TYR E 1 137 ? 39.897 20.501 13.827 1.00 14.16 117 TYR F C 1
ATOM 8661 O O . TYR E 1 137 ? 40.380 19.420 14.059 1.00 15.58 117 TYR F O 1
ATOM 8670 N N . VAL E 1 138 ? 40.506 21.632 14.126 1.00 14.27 118 VAL F N 1
ATOM 8671 C CA . VAL E 1 138 ? 41.816 21.647 14.727 1.00 13.54 118 VAL F CA 1
ATOM 8672 C C . VAL E 1 138 ? 41.680 21.252 16.200 1.00 14.22 118 VAL F C 1
ATOM 8673 O O . VAL E 1 138 ? 40.770 21.732 16.897 1.00 14.41 118 VAL F O 1
ATOM 8677 N N . HIS E 1 139 ? 42.607 20.402 16.641 1.00 13.85 119 HIS F N 1
ATOM 8678 C CA . HIS E 1 139 ? 42.667 19.895 18.021 1.00 13.98 119 HIS F CA 1
ATOM 8679 C C . HIS E 1 139 ? 44.003 20.270 18.612 1.00 14.70 119 HIS F C 1
ATOM 8680 O O . HIS E 1 139 ? 45.040 19.913 18.065 1.00 14.75 119 HIS F O 1
ATOM 8687 N N . ILE E 1 140 ? 43.956 21.018 19.709 1.00 14.27 120 ILE F N 1
ATOM 8688 C CA . ILE E 1 140 ? 45.139 21.425 20.475 1.00 14.97 120 ILE F CA 1
ATOM 8689 C C . ILE E 1 140 ? 45.029 20.747 21.850 1.00 15.04 120 ILE F C 1
ATOM 8690 O O . ILE E 1 140 ? 44.252 21.157 22.694 1.00 14.62 120 ILE F O 1
ATOM 8695 N N . GLY E 1 141 ? 45.804 19.692 22.028 1.00 15.75 121 GLY F N 1
ATOM 8696 C CA . GLY E 1 141 ? 45.833 18.921 23.268 1.00 15.82 121 GLY F CA 1
ATOM 8697 C C . GLY E 1 141 ? 46.395 19.668 24.477 1.00 16.19 121 GLY F C 1
ATOM 8698 O O . GLY E 1 141 ? 47.000 20.750 24.366 1.00 16.45 121 GLY F O 1
ATOM 8699 N N . HIS E 1 142 ? 46.202 19.041 25.640 1.00 15.89 122 HIS F N 1
ATOM 8700 C CA . HIS E 1 142 ? 46.689 19.565 26.909 1.00 16.95 122 HIS F CA 1
ATOM 8701 C C . HIS E 1 142 ? 48.156 19.903 26.856 1.00 17.53 122 HIS F C 1
ATOM 8702 O O . HIS E 1 142 ? 48.973 19.133 26.327 1.00 17.34 122 HIS F O 1
ATOM 8709 N N . ASP E 1 143 ? 48.481 21.052 27.450 1.00 18.01 123 ASP F N 1
ATOM 8710 C CA . ASP E 1 143 ? 49.867 21.499 27.647 1.00 18.95 123 ASP F CA 1
ATOM 8711 C C . ASP E 1 143 ? 50.594 21.936 26.384 1.00 18.65 123 ASP F C 1
ATOM 8712 O O . ASP E 1 143 ? 51.814 22.163 26.431 1.00 19.58 123 ASP F O 1
ATOM 8717 N N . CYS E 1 144 ? 49.899 22.104 25.269 1.00 17.98 124 CYS F N 1
ATOM 8718 C CA . CYS E 1 144 ? 50.578 22.624 24.080 1.00 17.69 124 CYS F CA 1
ATOM 8719 C C . CYS E 1 144 ? 50.977 24.087 24.323 1.00 18.60 124 CYS F C 1
ATOM 8720 O O . CYS E 1 144 ? 50.334 24.799 25.103 1.00 18.31 124 CYS F O 1
ATOM 8723 N N . ARG E 1 145 ? 52.032 24.505 23.635 1.00 18.23 125 ARG F N 1
ATOM 8724 C CA . ARG E 1 145 ? 52.529 25.886 23.678 1.00 19.60 125 ARG F CA 1
ATOM 8725 C C . ARG E 1 145 ? 52.642 26.357 22.248 1.00 19.71 125 ARG F C 1
ATOM 8726 O O . ARG E 1 145 ? 53.583 25.972 21.554 1.00 20.79 125 ARG F O 1
ATOM 8728 N N . VAL E 1 146 ? 51.680 27.171 21.815 1.00 19.72 126 VAL F N 1
ATOM 8729 C CA . VAL E 1 146 ? 51.602 27.660 20.448 1.00 19.45 126 VAL F CA 1
ATOM 8730 C C . VAL E 1 146 ? 51.951 29.137 20.481 1.00 20.45 126 VAL F C 1
ATOM 8731 O O . VAL E 1 146 ? 51.418 29.897 21.311 1.00 20.59 126 VAL F O 1
ATOM 8735 N N . GLY E 1 147 ? 52.850 29.552 19.583 1.00 20.91 127 GLY F N 1
ATOM 8736 C CA . GLY E 1 147 ? 53.304 30.936 19.529 1.00 21.34 127 GLY F CA 1
ATOM 8737 C C . GLY E 1 147 ? 52.340 31.880 18.832 1.00 21.43 127 GLY F C 1
ATOM 8738 O O . GLY E 1 147 ? 51.128 31.878 19.121 1.00 21.49 127 GLY F O 1
ATOM 8739 N N . SER E 1 148 ? 52.884 32.702 17.927 1.00 21.48 128 SER F N 1
ATOM 8740 C CA . SER E 1 148 ? 52.141 33.745 17.232 1.00 20.59 128 SER F CA 1
ATOM 8741 C C . SER E 1 148 ? 52.257 33.628 15.710 1.00 19.93 128 SER F C 1
ATOM 8742 O O . SER E 1 148 ? 53.240 33.105 15.217 1.00 19.67 128 SER F O 1
ATOM 8745 N N . HIS E 1 149 ? 51.230 34.090 14.984 1.00 19.88 129 HIS F N 1
ATOM 8746 C CA . HIS E 1 149 ? 51.189 34.024 13.508 1.00 20.33 129 HIS F CA 1
ATOM 8747 C C . HIS E 1 149 ? 51.246 32.605 12.977 1.00 19.52 129 HIS F C 1
ATOM 8748 O O . HIS E 1 149 ? 51.683 32.373 11.845 1.00 19.43 129 HIS F O 1
ATOM 8755 N N . VAL E 1 150 ? 50.749 31.646 13.760 1.00 18.82 130 VAL F N 1
ATOM 8756 C CA . VAL E 1 150 ? 50.740 30.250 13.352 1.00 17.86 130 VAL F CA 1
ATOM 8757 C C . VAL E 1 150 ? 49.468 29.967 12.563 1.00 18.96 130 VAL F C 1
ATOM 8758 O O . VAL E 1 150 ? 48.403 30.544 12.863 1.00 20.23 130 VAL F O 1
ATOM 8762 N N . VAL E 1 151 ? 49.587 29.127 11.523 1.00 17.88 131 VAL F N 1
ATOM 8763 C CA . VAL E 1 151 ? 48.418 28.658 10.791 1.00 17.60 131 VAL F CA 1
ATOM 8764 C C . VAL E 1 151 ? 48.291 27.158 11.064 1.00 16.53 131 VAL F C 1
ATOM 8765 O O . VAL E 1 151 ? 49.205 26.386 10.799 1.00 17.02 131 VAL F O 1
ATOM 8769 N N . LEU E 1 152 ? 47.137 26.770 11.597 1.00 15.60 132 LEU F N 1
ATOM 8770 C CA . LEU E 1 152 ? 46.807 25.378 11.817 1.00 16.03 132 LEU F CA 1
ATOM 8771 C C . LEU E 1 152 ? 45.635 25.092 10.865 1.00 15.74 132 LEU F C 1
ATOM 8772 O O . LEU E 1 152 ? 44.507 25.541 11.081 1.00 16.06 132 LEU F O 1
ATOM 8777 N N . SER E 1 153 ? 45.929 24.375 9.783 1.00 16.29 133 SER F N 1
ATOM 8778 C CA . SER E 1 153 ? 44.953 24.087 8.732 1.00 16.87 133 SER F CA 1
ATOM 8779 C C . SER E 1 153 ? 43.931 23.038 9.137 1.00 16.14 133 SER F C 1
ATOM 8780 O O . SER E 1 153 ? 44.041 22.409 10.190 1.00 15.12 133 SER F O 1
ATOM 8783 N N . SER E 1 154 ? 42.890 22.911 8.328 1.00 16.39 134 SER F N 1
ATOM 8784 C CA . SER E 1 154 ? 41.708 22.140 8.716 1.00 15.75 134 SER F CA 1
ATOM 8785 C C . SER E 1 154 ? 42.088 20.717 9.165 1.00 14.70 134 SER F C 1
ATOM 8786 O O . SER E 1 154 ? 42.815 20.017 8.463 1.00 13.88 134 SER F O 1
ATOM 8789 N N . ASN E 1 155 ? 41.586 20.302 10.325 1.00 14.00 135 ASN F N 1
ATOM 8790 C CA . ASN E 1 155 ? 41.825 18.967 10.870 1.00 14.37 135 ASN F CA 1
ATOM 8791 C C . ASN E 1 155 ? 43.312 18.657 11.221 1.00 14.90 135 ASN F C 1
ATOM 8792 O O . ASN E 1 155 ? 43.669 17.497 11.353 1.00 14.85 135 ASN F O 1
ATOM 8797 N N . ALA E 1 156 ? 44.165 19.677 11.376 1.00 14.48 136 ALA F N 1
ATOM 8798 C CA . ALA E 1 156 ? 45.501 19.461 12.025 1.00 14.81 136 ALA F CA 1
ATOM 8799 C C . ALA E 1 156 ? 45.265 19.193 13.530 1.00 15.13 136 ALA F C 1
ATOM 8800 O O . ALA E 1 156 ? 44.564 19.956 14.209 1.00 15.89 136 ALA F O 1
ATOM 8802 N N . GLN E 1 157 ? 45.831 18.112 14.037 1.00 15.22 137 GLN F N 1
ATOM 8803 C CA . GLN E 1 157 ? 45.570 17.681 15.423 1.00 15.51 137 GLN F CA 1
ATOM 8804 C C . GLN E 1 157 ? 46.896 17.394 16.115 1.00 16.68 137 GLN F C 1
ATOM 8805 O O . GLN E 1 157 ? 47.713 16.603 15.616 1.00 17.04 137 GLN F O 1
ATOM 8811 N N . MET E 1 158 ? 47.055 18.006 17.293 1.00 16.62 138 MET F N 1
ATOM 8812 C CA . MET E 1 158 ? 48.307 17.997 18.092 1.00 17.70 138 MET F CA 1
ATOM 8813 C C . MET E 1 158 ? 47.991 17.306 19.416 1.00 18.32 138 MET F C 1
ATOM 8814 O O . MET E 1 158 ? 47.029 17.674 20.104 1.00 16.31 138 MET F O 1
ATOM 8819 N N . ALA E 1 159 ? 48.798 16.315 19.763 1.00 17.79 139 ALA F N 1
ATOM 8820 C CA . ALA E 1 159 ? 48.629 15.614 21.002 1.00 19.01 139 ALA F CA 1
ATOM 8821 C C . ALA E 1 159 ? 49.186 16.474 22.129 1.00 18.75 139 ALA F C 1
ATOM 8822 O O . ALA E 1 159 ? 49.372 17.656 21.954 1.00 18.45 139 ALA F O 1
ATOM 8824 N N . GLY E 1 160 ? 49.428 15.895 23.293 1.00 19.94 140 GLY F N 1
ATOM 8825 C CA . GLY E 1 160 ? 49.830 16.703 24.455 1.00 19.68 140 GLY F CA 1
ATOM 8826 C C . GLY E 1 160 ? 51.210 17.313 24.292 1.00 20.03 140 GLY F C 1
ATOM 8827 O O . GLY E 1 160 ? 52.055 16.731 23.616 1.00 19.04 140 GLY F O 1
ATOM 8828 N N . HIS E 1 161 ? 51.428 18.494 24.888 1.00 20.07 141 HIS F N 1
ATOM 8829 C CA . HIS E 1 161 ? 52.787 19.038 25.055 1.00 21.22 141 HIS F CA 1
ATOM 8830 C C . HIS E 1 161 ? 53.505 19.324 23.741 1.00 19.48 141 HIS F C 1
ATOM 8831 O O . HIS E 1 161 ? 54.720 19.251 23.682 1.00 19.00 141 HIS F O 1
ATOM 8838 N N . VAL E 1 162 ? 52.808 19.698 22.677 1.00 18.87 142 VAL F N 1
ATOM 8839 C CA . VAL E 1 162 ? 53.444 20.015 21.403 1.00 17.94 142 VAL F CA 1
ATOM 8840 C C . VAL E 1 162 ? 53.760 21.504 21.435 1.00 19.17 142 VAL F C 1
ATOM 8841 O O . VAL E 1 162 ? 52.929 22.281 21.885 1.00 18.65 142 VAL F O 1
ATOM 8845 N N . GLU E 1 163 ? 54.971 21.881 21.015 1.00 20.27 143 GLU F N 1
ATOM 8846 C CA . GLU E 1 163 ? 55.376 23.297 20.962 1.00 21.85 143 GLU F CA 1
ATOM 8847 C C . GLU E 1 163 ? 55.424 23.715 19.508 1.00 21.59 143 GLU F C 1
ATOM 8848 O O . GLU E 1 163 ? 55.989 22.975 18.667 1.00 21.97 143 GLU F O 1
ATOM 8854 N N . ILE E 1 164 ? 54.793 24.847 19.178 1.00 20.02 144 ILE F N 1
ATOM 8855 C CA . ILE E 1 164 ? 54.769 25.361 17.815 1.00 18.88 144 ILE F CA 1
ATOM 8856 C C . ILE E 1 164 ? 55.291 26.780 17.792 1.00 19.96 144 ILE F C 1
ATOM 8857 O O . ILE E 1 164 ? 54.712 27.689 18.414 1.00 19.71 144 ILE F O 1
ATOM 8862 N N . GLY E 1 165 ? 56.407 26.973 17.095 1.00 20.01 145 GLY F N 1
ATOM 8863 C CA . GLY E 1 165 ? 57.040 28.274 17.018 1.00 20.51 145 GLY F CA 1
ATOM 8864 C C . GLY E 1 165 ? 56.328 29.244 16.093 1.00 20.06 145 GLY F C 1
ATOM 8865 O O . GLY E 1 165 ? 55.480 28.862 15.262 1.00 19.24 145 GLY F O 1
ATOM 8866 N N . ASP E 1 166 ? 56.709 30.514 16.208 1.00 20.20 146 ASP F N 1
ATOM 8867 C CA . ASP E 1 166 ? 56.051 31.610 15.495 1.00 20.31 146 ASP F CA 1
ATOM 8868 C C . ASP E 1 166 ? 56.129 31.413 13.981 1.00 20.33 146 ASP F C 1
ATOM 8869 O O . ASP E 1 166 ? 57.138 30.900 13.461 1.00 20.53 146 ASP F O 1
ATOM 8874 N N . TRP E 1 167 ? 55.047 31.785 13.287 1.00 20.03 147 TRP F N 1
ATOM 8875 C CA . TRP E 1 167 ? 54.929 31.673 11.839 1.00 20.31 147 TRP F CA 1
ATOM 8876 C C . TRP E 1 167 ? 54.916 30.267 11.272 1.00 19.65 147 TRP F C 1
ATOM 8877 O O . TRP E 1 167 ? 54.871 30.109 10.064 1.00 20.01 147 TRP F O 1
ATOM 8888 N N . ALA E 1 168 ? 54.926 29.235 12.100 1.00 18.75 148 ALA F N 1
ATOM 8889 C CA . ALA E 1 168 ? 54.823 27.859 11.587 1.00 18.31 148 ALA F CA 1
ATOM 8890 C C . ALA E 1 168 ? 53.462 27.615 10.934 1.00 18.27 148 ALA F C 1
ATOM 8891 O O . ALA E 1 168 ? 52.476 28.259 11.300 1.00 18.08 148 ALA F O 1
ATOM 8893 N N . ILE E 1 169 ? 53.447 26.748 9.925 1.00 17.82 149 ILE F N 1
ATOM 8894 C CA . ILE E 1 169 ? 52.214 26.350 9.200 1.00 18.76 149 ILE F CA 1
ATOM 8895 C C . ILE E 1 169 ? 52.091 24.839 9.292 1.00 18.09 149 ILE F C 1
ATOM 8896 O O . ILE E 1 169 ? 53.065 24.109 8.987 1.00 17.86 149 ILE F O 1
ATOM 8901 N N . VAL E 1 170 ? 50.930 24.352 9.746 1.00 17.42 150 VAL F N 1
ATOM 8902 C CA . VAL E 1 170 ? 50.652 22.896 9.813 1.00 17.11 150 VAL F CA 1
ATOM 8903 C C . VAL E 1 170 ? 49.518 22.583 8.844 1.00 17.93 150 VAL F C 1
ATOM 8904 O O . VAL E 1 170 ? 48.396 23.129 8.958 1.00 18.37 150 VAL F O 1
ATOM 8908 N N . GLY E 1 171 ? 49.823 21.750 7.843 1.00 17.15 151 GLY F N 1
ATOM 8909 C CA . GLY E 1 171 ? 48.864 21.413 6.791 1.00 16.71 151 GLY F CA 1
ATOM 8910 C C . GLY E 1 171 ? 47.680 20.611 7.293 1.00 16.37 151 GLY F C 1
ATOM 8911 O O . GLY E 1 171 ? 47.720 20.032 8.360 1.00 16.11 151 GLY F O 1
ATOM 8912 N N . GLY E 1 172 ? 46.650 20.571 6.464 1.00 16.47 152 GLY F N 1
ATOM 8913 C CA . GLY E 1 172 ? 45.396 19.953 6.823 1.00 16.36 152 GLY F CA 1
ATOM 8914 C C . GLY E 1 172 ? 45.527 18.449 6.931 1.00 16.10 152 GLY F C 1
ATOM 8915 O O . GLY E 1 172 ? 46.328 17.828 6.215 1.00 15.71 152 GLY F O 1
ATOM 8916 N N . MET E 1 173 ? 44.725 17.883 7.832 1.00 15.54 153 MET F N 1
ATOM 8917 C CA . MET E 1 173 ? 44.635 16.414 8.017 1.00 15.86 153 MET F CA 1
ATOM 8918 C C . MET E 1 173 ? 45.978 15.855 8.455 1.00 16.35 153 MET F C 1
ATOM 8919 O O . MET E 1 173 ? 46.279 14.705 8.166 1.00 16.21 153 MET F O 1
ATOM 8924 N N . SER E 1 174 ? 46.771 16.658 9.176 1.00 16.78 154 SER F N 1
ATOM 8925 C CA . SER E 1 174 ? 48.041 16.174 9.741 1.00 17.36 154 SER F CA 1
ATOM 8926 C C . SER E 1 174 ? 47.912 15.895 11.228 1.00 19.22 154 SER F C 1
ATOM 8927 O O . SER E 1 174 ? 47.004 16.441 11.900 1.00 20.27 154 SER F O 1
ATOM 8930 N N . GLY E 1 175 ? 48.760 14.988 11.716 1.00 18.76 155 GLY F N 1
ATOM 8931 C CA . GLY E 1 175 ? 48.743 14.577 13.132 1.00 19.26 155 GLY F CA 1
ATOM 8932 C C . GLY E 1 175 ? 50.141 14.776 13.701 1.00 18.86 155 GLY F C 1
ATOM 8933 O O . GLY E 1 175 ? 51.136 14.386 13.052 1.00 19.79 155 GLY F O 1
ATOM 8934 N N . VAL E 1 176 ? 50.227 15.316 14.919 1.00 17.48 156 VAL F N 1
ATOM 8935 C CA . VAL E 1 176 ? 51.513 15.591 15.552 1.00 16.67 156 VAL F CA 1
ATOM 8936 C C . VAL E 1 176 ? 51.556 14.844 16.889 1.00 17.88 156 VAL F C 1
ATOM 8937 O O . VAL E 1 176 ? 50.659 14.984 17.728 1.00 17.71 156 VAL F O 1
ATOM 8941 N N . HIS E 1 177 ? 52.591 14.031 17.057 1.00 17.58 157 HIS F N 1
ATOM 8942 C CA . HIS E 1 177 ? 52.793 13.200 18.253 1.00 18.42 157 HIS F CA 1
ATOM 8943 C C . HIS E 1 177 ? 53.115 14.076 19.455 1.00 17.90 157 HIS F C 1
ATOM 8944 O O . HIS E 1 177 ? 53.739 15.143 19.325 1.00 16.90 157 HIS F O 1
ATOM 8951 N N . GLN E 1 178 ? 52.724 13.600 20.633 1.00 17.84 158 GLN F N 1
ATOM 8952 C CA . GLN E 1 178 ? 53.012 14.338 21.837 1.00 18.70 158 GLN F CA 1
ATOM 8953 C C . GLN E 1 178 ? 54.510 14.684 21.991 1.00 18.73 158 GLN F C 1
ATOM 8954 O O . GLN E 1 178 ? 55.394 13.925 21.598 1.00 17.75 158 GLN F O 1
ATOM 8960 N N . TYR E 1 179 ? 54.769 15.840 22.577 1.00 19.02 159 TYR F N 1
ATOM 8961 C CA . TYR E 1 179 ? 56.149 16.285 22.893 1.00 20.54 159 TYR F CA 1
ATOM 8962 C C . TYR E 1 179 ? 56.981 16.722 21.669 1.00 20.27 159 TYR F C 1
ATOM 8963 O O . TYR E 1 179 ? 58.115 17.158 21.808 1.00 20.21 159 TYR F O 1
ATOM 8972 N N . VAL E 1 180 ? 56.402 16.680 20.457 1.00 19.29 160 VAL F N 1
ATOM 8973 C CA . VAL E 1 180 ? 57.133 17.159 19.293 1.00 18.48 160 VAL F CA 1
ATOM 8974 C C . VAL E 1 180 ? 57.207 18.689 19.340 1.00 18.51 160 VAL F C 1
ATOM 8975 O O . VAL E 1 180 ? 56.263 19.358 19.810 1.00 17.70 160 VAL F O 1
ATOM 8979 N N . ARG E 1 181 ? 58.308 19.239 18.821 1.00 19.17 161 ARG F N 1
ATOM 8980 C CA . ARG E 1 181 ? 58.494 20.677 18.672 1.00 19.01 161 ARG F CA 1
ATOM 8981 C C . ARG E 1 181 ? 58.543 21.058 17.173 1.00 19.15 161 ARG F C 1
ATOM 8982 O O . ARG E 1 181 ? 59.251 20.457 16.364 1.00 19.34 161 ARG F O 1
ATOM 8990 N N . ILE E 1 182 ? 57.705 22.007 16.812 1.00 18.82 162 ILE F N 1
ATOM 8991 C CA . ILE E 1 182 ? 57.643 22.540 15.444 1.00 18.51 162 ILE F CA 1
ATOM 8992 C C . ILE E 1 182 ? 58.356 23.895 15.487 1.00 18.51 162 ILE F C 1
ATOM 8993 O O . ILE E 1 182 ? 57.936 24.833 16.191 1.00 19.70 162 ILE F O 1
ATOM 8998 N N . GLY E 1 183 ? 59.464 23.993 14.769 1.00 18.48 163 GLY F N 1
ATOM 8999 C CA . GLY E 1 183 ? 60.299 25.187 14.819 1.00 18.47 163 GLY F CA 1
ATOM 9000 C C . GLY E 1 183 ? 59.642 26.370 14.133 1.00 18.51 163 GLY F C 1
ATOM 9001 O O . GLY E 1 183 ? 58.806 26.183 13.251 1.00 18.55 163 GLY F O 1
ATOM 9002 N N . ALA E 1 184 ? 60.012 27.583 14.562 1.00 19.33 164 ALA F N 1
ATOM 9003 C CA . ALA E 1 184 ? 59.529 28.818 13.918 1.00 19.05 164 ALA F CA 1
ATOM 9004 C C . ALA E 1 184 ? 59.770 28.809 12.417 1.00 18.54 164 ALA F C 1
ATOM 9005 O O . ALA E 1 184 ? 60.795 28.303 11.945 1.00 17.99 164 ALA F O 1
ATOM 9007 N N . HIS E 1 185 ? 58.808 29.334 11.660 1.00 18.29 165 HIS F N 1
ATOM 9008 C CA . HIS E 1 185 ? 58.893 29.439 10.188 1.00 18.48 165 HIS F CA 1
ATOM 9009 C C . HIS E 1 185 ? 58.978 28.127 9.430 1.00 18.66 165 HIS F C 1
ATOM 9010 O O . HIS E 1 185 ? 59.350 28.124 8.258 1.00 19.82 165 HIS F O 1
ATOM 9017 N N . SER E 1 186 ? 58.654 27.003 10.081 1.00 18.62 166 SER F N 1
ATOM 9018 C CA . SER E 1 186 ? 58.666 25.683 9.430 1.00 19.01 166 SER F CA 1
ATOM 9019 C C . SER E 1 186 ? 57.285 25.405 8.812 1.00 19.66 166 SER F C 1
ATOM 9020 O O . SER E 1 186 ? 56.333 26.159 9.040 1.00 19.03 166 SER F O 1
ATOM 9023 N N . MET E 1 187 ? 57.182 24.368 7.998 1.00 19.75 167 MET F N 1
ATOM 9024 C CA . MET E 1 187 ? 55.894 24.018 7.423 1.00 21.57 167 MET F CA 1
ATOM 9025 C C . MET E 1 187 ? 55.801 22.509 7.355 1.00 22.36 167 MET F C 1
ATOM 9026 O O . MET E 1 187 ? 56.728 21.830 6.874 1.00 22.24 167 MET F O 1
ATOM 9031 N N . LEU E 1 188 ? 54.677 21.994 7.858 1.00 20.56 168 LEU F N 1
ATOM 9032 C CA . LEU E 1 188 ? 54.336 20.575 7.722 1.00 19.19 168 LEU F CA 1
ATOM 9033 C C . LEU E 1 188 ? 53.277 20.466 6.659 1.00 19.94 168 LEU F C 1
ATOM 9034 O O . LEU E 1 188 ? 52.253 21.146 6.740 1.00 20.18 168 LEU F O 1
ATOM 9039 N N . GLY E 1 189 ? 53.539 19.674 5.617 1.00 18.71 169 GLY F N 1
ATOM 9040 C CA . GLY E 1 189 ? 52.603 19.517 4.538 1.00 19.20 169 GLY F CA 1
ATOM 9041 C C . GLY E 1 189 ? 51.348 18.778 5.003 1.00 18.85 169 GLY F C 1
ATOM 9042 O O . GLY E 1 189 ? 51.339 18.176 6.065 1.00 18.90 169 GLY F O 1
ATOM 9043 N N . GLY E 1 190 ? 50.299 18.881 4.206 1.00 17.16 170 GLY F N 1
ATOM 9044 C CA . GLY E 1 190 ? 49.038 18.228 4.473 1.00 16.78 170 GLY F CA 1
ATOM 9045 C C . GLY E 1 190 ? 49.214 16.716 4.536 1.00 16.36 170 GLY F C 1
ATOM 9046 O O . GLY E 1 190 ? 50.119 16.113 3.885 1.00 16.80 170 GLY F O 1
ATOM 9047 N N . ALA E 1 191 ? 48.336 16.095 5.307 1.00 15.66 171 ALA F N 1
ATOM 9048 C CA . ALA E 1 191 ? 48.250 14.651 5.400 1.00 15.99 171 ALA F CA 1
ATOM 9049 C C . ALA E 1 191 ? 49.562 14.015 5.823 1.00 16.63 171 ALA F C 1
ATOM 9050 O O . ALA E 1 191 ? 49.932 12.923 5.345 1.00 16.32 171 ALA F O 1
ATOM 9052 N N . SER E 1 192 ? 50.214 14.666 6.778 1.00 16.73 172 SER F N 1
ATOM 9053 C CA . SER E 1 192 ? 51.498 14.219 7.282 1.00 16.73 172 SER F CA 1
ATOM 9054 C C . SER E 1 192 ? 51.363 13.752 8.736 1.00 17.08 172 SER F C 1
ATOM 9055 O O . SER E 1 192 ? 50.431 14.181 9.470 1.00 17.72 172 SER F O 1
ATOM 9058 N N . ALA E 1 193 ? 52.258 12.843 9.112 1.00 16.37 173 ALA F N 1
ATOM 9059 C CA . ALA E 1 193 ? 52.306 12.296 10.454 1.00 16.51 173 ALA F CA 1
ATOM 9060 C C . ALA E 1 193 ? 53.690 12.636 11.003 1.00 16.14 173 ALA F C 1
ATOM 9061 O O . ALA E 1 193 ? 54.691 12.114 10.519 1.00 17.35 173 ALA F O 1
ATOM 9063 N N . LEU E 1 194 ? 53.737 13.550 11.963 1.00 16.58 174 LEU F N 1
ATOM 9064 C CA . LEU E 1 194 ? 55.006 14.053 12.519 1.00 16.68 174 LEU F CA 1
ATOM 9065 C C . LEU E 1 194 ? 55.300 13.438 13.898 1.00 16.85 174 LEU F C 1
ATOM 9066 O O . LEU E 1 194 ? 54.539 13.675 14.872 1.00 16.49 174 LEU F O 1
ATOM 9071 N N . VAL E 1 195 ? 56.410 12.709 13.983 1.00 17.05 175 VAL F N 1
ATOM 9072 C CA . VAL E 1 195 ? 56.789 12.032 15.213 1.00 17.90 175 VAL F CA 1
ATOM 9073 C C . VAL E 1 195 ? 58.123 12.540 15.823 1.00 18.59 175 VAL F C 1
ATOM 9074 O O . VAL E 1 195 ? 58.508 12.113 16.929 1.00 18.79 175 VAL F O 1
ATOM 9078 N N . GLN E 1 196 ? 58.799 13.458 15.133 1.00 18.18 176 GLN F N 1
ATOM 9079 C CA . GLN E 1 196 ? 60.042 14.082 15.609 1.00 19.02 176 GLN F CA 1
ATOM 9080 C C . GLN E 1 196 ? 60.012 15.575 15.325 1.00 18.94 176 GLN F C 1
ATOM 9081 O O . GLN E 1 196 ? 59.099 16.051 14.651 1.00 18.49 176 GLN F O 1
ATOM 9087 N N . ASP E 1 197 ? 60.986 16.323 15.855 1.00 19.71 177 ASP F N 1
ATOM 9088 C C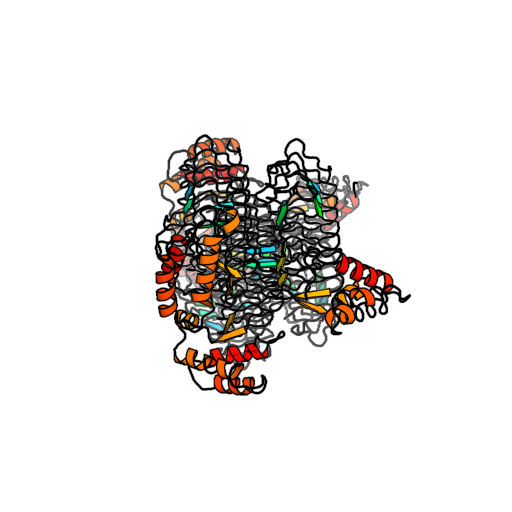A . ASP E 1 197 ? 60.992 17.777 15.709 1.00 19.42 177 ASP F CA 1
ATOM 9089 C C . ASP E 1 197 ? 61.222 18.233 14.249 1.00 18.83 177 ASP F C 1
ATOM 9090 O O . ASP E 1 197 ? 62.023 17.651 13.511 1.00 18.87 177 ASP F O 1
ATOM 9095 N N . ILE E 1 198 ? 60.522 19.291 13.855 1.00 19.05 178 ILE F N 1
ATOM 9096 C CA . ILE E 1 198 ? 60.826 20.016 12.620 1.00 19.59 178 ILE F CA 1
ATOM 9097 C C . ILE E 1 198 ? 61.705 21.218 12.959 1.00 19.71 178 ILE F C 1
ATOM 9098 O O . ILE E 1 198 ? 61.280 22.144 13.646 1.00 20.27 178 ILE F O 1
ATOM 9103 N N . PRO E 1 199 ? 62.947 21.239 12.459 1.00 20.07 179 PRO F N 1
ATOM 9104 C CA . PRO E 1 199 ? 63.758 22.428 12.692 1.00 20.13 179 PRO F CA 1
ATOM 9105 C C . PRO E 1 199 ? 63.133 23.710 12.119 1.00 19.24 179 PRO F C 1
ATOM 9106 O O . PRO E 1 199 ? 62.371 23.649 11.147 1.00 18.68 179 PRO F O 1
ATOM 9110 N N . PRO E 1 200 ? 63.375 24.852 12.764 1.00 19.24 180 PRO F N 1
ATOM 9111 C CA . PRO E 1 200 ? 62.906 26.133 12.188 1.00 19.19 180 PRO F CA 1
ATOM 9112 C C . PRO E 1 200 ? 63.350 26.269 10.738 1.00 19.49 180 PRO F C 1
ATOM 9113 O O . PRO E 1 200 ? 64.411 25.718 10.387 1.00 18.84 180 PRO F O 1
ATOM 9117 N N . PHE E 1 201 ? 62.493 26.904 9.916 1.00 18.83 181 PHE F N 1
ATOM 9118 C CA . PHE E 1 201 ? 62.782 27.237 8.515 1.00 19.23 181 PHE F CA 1
ATOM 9119 C C . PHE E 1 201 ? 62.683 26.053 7.568 1.00 19.85 181 PHE F C 1
ATOM 9120 O O . PHE E 1 201 ? 62.950 26.239 6.364 1.00 20.78 181 PHE F O 1
ATOM 9128 N N . VAL E 1 202 ? 62.319 24.850 8.056 1.00 19.57 182 VAL F N 1
ATOM 9129 C CA . VAL E 1 202 ? 62.351 23.646 7.211 1.00 19.71 182 VAL F CA 1
ATOM 9130 C C . VAL E 1 202 ? 60.938 23.224 6.795 1.00 19.93 182 VAL F C 1
ATOM 9131 O O . VAL E 1 202 ? 59.993 23.404 7.567 1.00 19.57 182 VAL F O 1
ATOM 9135 N N . ILE E 1 203 ? 60.794 22.685 5.580 1.00 20.37 183 ILE F N 1
ATOM 9136 C CA . ILE E 1 203 ? 59.541 22.056 5.163 1.00 21.27 183 ILE F CA 1
ATOM 9137 C C . ILE E 1 203 ? 59.659 20.567 5.479 1.00 21.23 183 ILE F C 1
ATOM 9138 O O . ILE E 1 203 ? 60.715 19.941 5.249 1.00 20.82 183 ILE F O 1
ATOM 9143 N N . ALA E 1 204 ? 58.570 19.987 5.982 1.00 19.66 184 ALA F N 1
ATOM 9144 C CA . ALA E 1 204 ? 58.510 18.538 6.226 1.00 20.09 184 ALA F CA 1
ATOM 9145 C C . ALA E 1 204 ? 57.204 18.014 5.612 1.00 20.86 184 ALA F C 1
ATOM 9146 O O . ALA E 1 204 ? 56.206 18.738 5.604 1.00 19.82 184 ALA F O 1
ATOM 9148 N N . ALA E 1 205 ? 57.221 16.804 5.047 1.00 20.56 185 ALA F N 1
ATOM 9149 C CA . ALA E 1 205 ? 55.982 16.185 4.542 1.00 21.16 185 ALA F CA 1
ATOM 9150 C C . ALA E 1 205 ? 56.098 14.668 4.583 1.00 22.04 185 ALA F C 1
ATOM 9151 O O . ALA E 1 205 ? 57.210 14.135 4.538 1.00 20.90 185 ALA F O 1
ATOM 9153 N N . GLY E 1 206 ? 54.929 14.006 4.644 1.00 21.89 186 GLY F N 1
ATOM 9154 C CA . GLY E 1 206 ? 54.788 12.556 4.493 1.00 21.99 186 GLY F CA 1
ATOM 9155 C C . GLY E 1 206 ? 54.291 11.895 5.753 1.00 21.47 186 GLY F C 1
ATOM 9156 O O . GLY E 1 206 ? 54.135 12.509 6.776 1.00 19.52 186 GLY F O 1
ATOM 9157 N N . ASN E 1 207 ? 54.072 10.597 5.667 1.00 22.90 187 ASN F N 1
ATOM 9158 C CA . ASN E 1 207 ? 53.655 9.811 6.800 1.00 22.67 187 ASN F CA 1
ATOM 9159 C C . ASN E 1 207 ? 54.612 8.577 6.806 1.00 24.31 187 ASN F C 1
ATOM 9160 O O . ASN E 1 207 ? 54.426 7.675 6.001 1.00 23.53 187 ASN F O 1
ATOM 9165 N N . LYS E 1 208 ? 55.676 8.568 7.626 1.00 24.22 188 LYS F N 1
ATOM 9166 C CA . LYS E 1 208 ? 56.015 9.622 8.533 1.00 24.59 188 LYS F CA 1
ATOM 9167 C C . LYS E 1 208 ? 56.698 10.798 7.842 1.00 23.14 188 LYS F C 1
ATOM 9168 O O . LYS E 1 208 ? 57.298 10.661 6.765 1.00 22.92 188 LYS F O 1
ATOM 9174 N N . ALA E 1 209 ? 56.626 11.968 8.479 1.00 20.54 189 ALA F N 1
ATOM 9175 C CA . ALA E 1 209 ? 57.131 13.204 7.861 1.00 20.60 189 ALA F CA 1
ATOM 9176 C C . ALA E 1 209 ? 58.669 13.258 7.823 1.00 20.76 189 ALA F C 1
ATOM 9177 O O . ALA E 1 209 ? 59.347 12.937 8.823 1.00 21.42 189 ALA F O 1
ATOM 9179 N N . GLU E 1 210 ? 59.190 13.637 6.656 1.00 21.36 190 GLU F N 1
ATOM 9180 C CA . GLU E 1 210 ? 60.629 13.756 6.398 1.00 22.51 190 GLU F CA 1
ATOM 9181 C C . GLU E 1 210 ? 60.963 15.158 5.885 1.00 21.06 190 GLU F C 1
ATOM 9182 O O . GLU E 1 210 ? 60.102 15.836 5.291 1.00 19.95 190 GLU F O 1
ATOM 9188 N N . PRO E 1 211 ? 62.210 15.607 6.095 1.00 20.66 191 PRO F N 1
ATOM 9189 C CA . PRO E 1 211 ? 62.508 16.979 5.660 1.00 21.51 191 PRO F CA 1
ATOM 9190 C C . PRO E 1 211 ? 62.606 17.099 4.131 1.00 22.38 191 PRO F C 1
ATOM 9191 O O . PRO E 1 211 ? 63.012 16.161 3.453 1.00 22.18 191 PRO F O 1
ATOM 9195 N N . HIS E 1 212 ? 62.158 18.230 3.596 1.00 23.75 192 HIS F N 1
ATOM 9196 C CA . HIS E 1 212 ? 62.142 18.445 2.145 1.00 26.43 192 HIS F CA 1
ATOM 9197 C C . HIS E 1 212 ? 62.563 19.871 1.802 1.00 25.81 192 HIS F C 1
ATOM 9198 O O . HIS E 1 212 ? 61.844 20.576 1.074 1.00 27.48 192 HIS F O 1
ATOM 9205 N N . GLY E 1 213 ? 63.668 20.306 2.382 1.00 24.18 193 GLY F N 1
ATOM 9206 C CA . GLY E 1 213 ? 64.289 21.608 2.077 1.00 23.43 193 GLY F CA 1
ATOM 9207 C C . GLY E 1 213 ? 63.874 22.762 2.986 1.00 23.83 193 GLY F C 1
ATOM 9208 O O . GLY E 1 213 ? 63.057 22.616 3.910 1.00 21.89 193 GLY F O 1
ATOM 9209 N N . ILE E 1 214 ? 64.421 23.935 2.694 1.00 22.22 194 ILE F N 1
ATOM 9210 C CA . ILE E 1 214 ? 64.042 25.160 3.404 1.00 21.51 194 ILE F CA 1
ATOM 9211 C C . ILE E 1 214 ? 62.670 25.649 2.887 1.00 22.10 194 ILE F C 1
ATOM 9212 O O . ILE E 1 214 ? 62.347 25.536 1.689 1.00 22.80 194 ILE F O 1
ATOM 9217 N N . ASN E 1 215 ? 61.912 26.262 3.781 1.00 21.28 195 ASN F N 1
ATOM 9218 C CA . ASN E 1 215 ? 60.633 26.920 3.499 1.00 22.91 195 ASN F CA 1
ATOM 9219 C C . ASN E 1 215 ? 60.841 28.278 2.818 1.00 23.32 195 ASN F C 1
ATOM 9220 O O . ASN E 1 215 ? 60.569 29.331 3.385 1.00 23.76 195 ASN F O 1
ATOM 9225 N N . VAL E 1 216 ? 61.306 28.252 1.568 1.00 23.37 196 VAL F N 1
ATOM 9226 C CA . VAL E 1 216 ? 61.768 29.476 0.914 1.00 24.38 196 VAL F CA 1
ATOM 9227 C C . VAL E 1 216 ? 60.662 30.500 0.648 1.00 26.13 196 VAL F C 1
ATOM 9228 O O . VAL E 1 216 ? 60.893 31.694 0.825 1.00 26.50 196 VAL F O 1
ATOM 9232 N N . GLU E 1 217 ? 59.483 30.050 0.209 1.00 28.54 197 GLU F N 1
ATOM 9233 C CA A GLU E 1 217 ? 58.356 30.961 -0.106 0.50 29.96 197 GLU F CA 1
ATOM 9234 C CA B GLU E 1 217 ? 58.405 30.981 -0.100 0.50 30.11 197 GLU F CA 1
ATOM 9235 C C . GLU E 1 217 ? 57.824 31.630 1.155 1.00 29.59 197 GLU F C 1
ATOM 9236 O O . GLU E 1 217 ? 57.506 32.819 1.146 1.00 29.61 197 GLU F O 1
ATOM 9247 N N . GLY E 1 218 ? 57.715 30.874 2.251 1.00 27.72 198 GLY F N 1
ATOM 9248 C CA . GLY E 1 218 ? 57.310 31.512 3.514 1.00 27.73 198 GLY F CA 1
ATOM 9249 C C . GLY E 1 218 ? 58.295 32.584 3.959 1.00 25.58 198 GLY F C 1
ATOM 9250 O O . GLY E 1 218 ? 57.905 33.694 4.374 1.00 26.96 198 GLY F O 1
ATOM 9251 N N . LEU E 1 219 ? 59.585 32.250 3.913 1.00 25.59 199 LEU F N 1
ATOM 9252 C CA . LEU E 1 219 ? 60.634 33.195 4.299 1.00 26.08 199 LEU F CA 1
ATOM 9253 C C . LEU E 1 219 ? 60.630 34.404 3.383 1.00 26.92 199 LEU F C 1
ATOM 9254 O O . LEU E 1 219 ? 60.697 35.518 3.866 1.00 24.89 199 LEU F O 1
ATOM 9259 N N . ARG E 1 220 ? 60.532 34.182 2.070 1.00 28.08 200 ARG F N 1
ATOM 9260 C CA . ARG E 1 220 ? 60.434 35.315 1.112 1.00 29.84 200 ARG F CA 1
ATOM 9261 C C . ARG E 1 220 ? 59.315 36.266 1.520 1.00 30.03 200 ARG F C 1
ATOM 9262 O O . ARG E 1 220 ? 59.537 37.486 1.647 1.00 32.42 200 ARG F O 1
ATOM 9270 N N . ARG E 1 221 ? 58.122 35.709 1.709 1.00 30.76 201 ARG F N 1
ATOM 9271 C CA . ARG E 1 221 ? 56.925 36.495 2.011 1.00 31.48 201 ARG F CA 1
ATOM 9272 C C . ARG E 1 221 ? 57.020 37.210 3.358 1.00 32.16 201 ARG F C 1
ATOM 9273 O O . ARG E 1 221 ? 56.249 38.141 3.605 1.00 33.85 201 ARG F O 1
ATOM 9275 N N . ARG E 1 222 ? 57.937 36.788 4.234 1.00 31.22 202 ARG F N 1
ATOM 9276 C CA . ARG E 1 222 ? 58.103 37.445 5.547 1.00 31.41 202 ARG F CA 1
ATOM 9277 C C . ARG E 1 222 ? 59.348 38.323 5.620 1.00 33.50 202 ARG F C 1
ATOM 9278 O O . ARG E 1 222 ? 59.707 38.841 6.696 1.00 33.43 202 ARG F O 1
ATOM 9286 N N . GLY E 1 223 ? 59.987 38.535 4.472 1.00 32.24 203 GLY F N 1
ATOM 9287 C CA . GLY E 1 223 ? 60.996 39.563 4.341 1.00 32.41 203 GLY F CA 1
ATOM 9288 C C . GLY E 1 223 ? 62.436 39.137 4.588 1.00 31.21 203 GLY F C 1
ATOM 9289 O O . GLY E 1 223 ? 63.301 39.992 4.760 1.00 33.03 203 GLY F O 1
ATOM 9290 N N . PHE E 1 224 ? 62.700 37.832 4.631 1.00 28.45 204 PHE F N 1
ATOM 9291 C CA . PHE E 1 224 ? 64.080 37.335 4.636 1.00 28.52 204 PHE F CA 1
ATOM 9292 C C . PHE E 1 224 ? 64.677 37.647 3.258 1.00 27.99 204 PHE F C 1
ATOM 9293 O O . PHE E 1 224 ? 63.992 37.472 2.233 1.00 27.93 204 PHE F O 1
ATOM 9301 N N . SER E 1 225 ? 65.917 38.114 3.250 1.00 25.79 205 SER F N 1
ATOM 9302 C CA . SER E 1 225 ? 66.629 38.462 2.032 1.00 26.08 205 SER F CA 1
ATOM 9303 C C . SER E 1 225 ? 67.072 37.221 1.295 1.00 25.41 205 SER F C 1
ATOM 9304 O O . SER E 1 225 ? 67.216 36.134 1.891 1.00 24.35 205 SER F O 1
ATOM 9307 N N . PRO E 1 226 ? 67.288 37.350 -0.029 1.00 24.88 206 PRO F N 1
ATOM 9308 C CA . PRO E 1 226 ? 67.828 36.204 -0.767 1.00 24.31 206 PRO F CA 1
ATOM 9309 C C . PRO E 1 226 ? 69.144 35.643 -0.175 1.00 25.07 206 PRO F C 1
ATOM 9310 O O . PRO E 1 226 ? 69.360 34.419 -0.184 1.00 23.92 206 PRO F O 1
ATOM 9314 N N . ASP E 1 227 ? 70.011 36.511 0.360 1.00 24.88 207 ASP F N 1
ATOM 9315 C CA . ASP E 1 227 ? 71.282 36.031 0.935 1.00 26.10 207 ASP F CA 1
ATOM 9316 C C . ASP E 1 227 ? 71.062 35.269 2.295 1.00 25.25 207 ASP F C 1
ATOM 9317 O O . ASP E 1 227 ? 71.788 34.310 2.618 1.00 25.25 207 ASP F O 1
ATOM 9322 N N . ALA E 1 228 ? 70.055 35.678 3.055 1.00 23.82 208 ALA F N 1
ATOM 9323 C CA . ALA E 1 228 ? 69.663 34.973 4.287 1.00 23.40 208 ALA F CA 1
ATOM 9324 C C . ALA E 1 228 ? 69.171 33.589 3.938 1.00 22.90 208 ALA F C 1
ATOM 9325 O O . ALA E 1 228 ? 69.541 32.574 4.569 1.00 21.96 208 ALA F O 1
ATOM 9327 N N . ILE E 1 229 ? 68.369 33.537 2.875 1.00 22.78 209 ILE F N 1
ATOM 9328 C CA . ILE E 1 229 ? 67.801 32.268 2.451 1.00 22.45 209 ILE F CA 1
ATOM 9329 C C . ILE E 1 229 ? 68.908 31.344 1.912 1.00 22.81 209 ILE F C 1
ATOM 9330 O O . ILE E 1 229 ? 68.894 30.139 2.199 1.00 22.05 209 ILE F O 1
ATOM 9335 N N . SER E 1 230 ? 69.890 31.899 1.174 1.00 23.22 210 SER F N 1
ATOM 9336 C CA . SER E 1 230 ? 71.009 31.095 0.683 1.00 23.83 210 SER F CA 1
ATOM 9337 C C . SER E 1 230 ? 71.819 30.512 1.841 1.00 23.52 210 SER F C 1
ATOM 9338 O O . SER E 1 230 ? 72.233 29.357 1.793 1.00 23.99 210 SER F O 1
ATOM 9341 N N . ALA E 1 231 ? 72.052 31.306 2.873 1.00 23.28 211 ALA F N 1
ATOM 9342 C CA . ALA E 1 231 ? 72.715 30.806 4.109 1.00 23.04 211 ALA F CA 1
ATOM 9343 C C . ALA E 1 231 ? 71.967 29.615 4.729 1.00 22.52 211 ALA F C 1
ATOM 9344 O O . ALA E 1 231 ? 72.569 28.577 5.093 1.00 22.02 211 ALA F O 1
ATOM 9346 N N . LEU E 1 232 ? 70.649 29.748 4.852 1.00 22.17 212 LEU F N 1
ATOM 9347 C CA . LEU E 1 232 ? 69.816 28.652 5.359 1.00 22.21 212 LEU F CA 1
ATOM 9348 C C . LEU E 1 232 ? 69.848 27.402 4.475 1.00 22.50 212 LEU F C 1
ATOM 9349 O O . LEU E 1 232 ? 69.833 26.279 4.970 1.00 21.05 212 LEU F O 1
ATOM 9354 N N . ARG E 1 233 ? 69.946 27.576 3.154 1.00 24.28 213 ARG F N 1
ATOM 9355 C CA . ARG E 1 233 ? 70.108 26.403 2.278 1.00 24.43 213 ARG F CA 1
ATOM 9356 C C . ARG E 1 233 ? 71.453 25.695 2.547 1.00 24.86 213 ARG F C 1
ATOM 9357 O O . ARG E 1 233 ? 71.537 24.446 2.551 1.00 23.75 213 ARG F O 1
ATOM 9365 N N . SER E 1 234 ? 72.506 26.477 2.771 1.00 26.01 214 SER F N 1
ATOM 9366 C CA . SER E 1 234 ? 73.805 25.877 3.077 1.00 27.22 214 SER F CA 1
ATOM 9367 C C . SER E 1 234 ? 73.713 25.125 4.406 1.00 26.62 214 SER F C 1
ATOM 9368 O O . SER E 1 234 ? 74.254 24.022 4.549 1.00 26.84 214 SER F O 1
ATOM 9371 N N . ALA E 1 235 ? 72.975 25.714 5.344 1.00 25.14 215 ALA F N 1
ATOM 9372 C CA . ALA E 1 235 ? 72.719 25.126 6.661 1.00 24.94 215 ALA F CA 1
ATOM 9373 C C . ALA E 1 235 ? 71.965 23.815 6.565 1.00 24.72 215 ALA F C 1
ATOM 9374 O O . ALA E 1 235 ? 72.271 22.824 7.260 1.00 24.56 215 ALA F O 1
ATOM 9376 N N . TYR E 1 236 ? 70.962 23.798 5.705 1.00 23.31 216 TYR F N 1
ATOM 9377 C CA . TYR E 1 236 ? 70.205 22.595 5.482 1.00 23.47 216 TYR F CA 1
ATOM 9378 C C . TYR E 1 236 ? 71.127 21.506 4.939 1.00 23.71 216 TYR F C 1
ATOM 9379 O O . TYR E 1 236 ? 71.044 20.366 5.345 1.00 23.46 216 TYR F O 1
ATOM 9388 N N . ARG E 1 237 ? 72.015 21.851 4.012 1.00 24.63 217 ARG F N 1
ATOM 9389 C CA . ARG E 1 237 ? 72.922 20.840 3.453 1.00 26.96 217 ARG F CA 1
ATOM 9390 C C . ARG E 1 237 ? 73.890 20.338 4.515 1.00 27.26 217 ARG F C 1
ATOM 9391 O O . ARG E 1 237 ? 74.103 19.134 4.650 1.00 27.69 217 ARG F O 1
ATOM 9399 N N . ILE E 1 238 ? 74.440 21.239 5.326 1.00 26.32 218 ILE F N 1
ATOM 9400 C CA . ILE E 1 238 ? 75.314 20.798 6.415 1.00 26.85 218 ILE F CA 1
ATOM 9401 C C . ILE E 1 238 ? 74.603 19.794 7.340 1.00 26.85 218 ILE F C 1
ATOM 9402 O O . ILE E 1 238 ? 75.183 18.786 7.795 1.00 26.57 218 ILE F O 1
ATOM 9407 N N . LEU E 1 239 ? 73.339 20.083 7.650 1.00 25.31 219 LEU F N 1
ATOM 9408 C CA . LEU E 1 239 ? 72.628 19.300 8.628 1.00 24.50 219 LEU F CA 1
ATOM 9409 C C . LEU E 1 239 ? 72.265 17.923 8.042 1.00 25.54 219 LEU F C 1
ATOM 9410 O O . LEU E 1 239 ? 72.440 16.870 8.709 1.00 27.02 219 LEU F O 1
ATOM 9415 N N . TYR E 1 240 ? 71.790 17.909 6.801 1.00 24.72 220 TYR F N 1
ATOM 9416 C CA . TYR E 1 240 ? 71.109 16.724 6.271 1.00 25.87 220 TYR F CA 1
ATOM 9417 C C . TYR E 1 240 ? 71.788 16.019 5.098 1.00 28.51 220 TYR F C 1
ATOM 9418 O O . TYR E 1 240 ? 71.566 14.804 4.910 1.00 29.41 220 TYR F O 1
ATOM 9427 N N . LYS E 1 241 ? 72.589 16.758 4.318 1.00 29.42 221 LYS F N 1
ATOM 9428 C CA . LYS E 1 241 ? 73.011 16.297 2.989 1.00 31.58 221 LYS F CA 1
ATOM 9429 C C . LYS E 1 241 ? 74.502 16.004 2.820 1.00 32.49 221 LYS F C 1
ATOM 9430 O O . LYS E 1 241 ? 74.916 15.570 1.734 1.00 35.14 221 LYS F O 1
ATOM 9436 N N . ASN E 1 242 ? 75.305 16.239 3.858 1.00 32.36 222 ASN F N 1
ATOM 9437 C CA . ASN E 1 242 ? 76.781 16.209 3.754 1.00 34.21 222 ASN F CA 1
ATOM 9438 C C . ASN E 1 242 ? 77.449 15.071 4.550 1.00 35.04 222 ASN F C 1
ATOM 9439 O O . ASN E 1 242 ? 78.661 15.127 4.831 1.00 34.30 222 ASN F O 1
ATOM 9444 N N . SER E 1 243 ? 76.653 14.062 4.913 1.00 35.99 223 SER F N 1
ATOM 9445 C CA . SER E 1 243 ? 77.111 12.863 5.622 1.00 37.98 223 SER F CA 1
ATOM 9446 C C . SER E 1 243 ? 77.764 13.157 6.965 1.00 39.69 223 SER F C 1
ATOM 9447 O O . SER E 1 243 ? 78.619 12.400 7.420 1.00 39.71 223 SER F O 1
ATOM 9450 N N . LEU E 1 244 ? 77.366 14.258 7.603 1.00 37.74 224 LEU F N 1
ATOM 9451 C CA . LEU E 1 244 ? 77.964 14.635 8.871 1.00 36.87 224 LEU F CA 1
ATOM 9452 C C . LEU E 1 244 ? 77.217 13.993 10.025 1.00 36.58 224 LEU F C 1
ATOM 9453 O O . LEU E 1 244 ? 75.977 13.879 9.987 1.00 34.67 224 LEU F O 1
ATOM 9458 N N . SER E 1 245 ? 77.946 13.620 11.078 1.00 35.22 225 SER F N 1
ATOM 9459 C CA . SER E 1 245 ? 77.280 13.265 12.327 1.00 35.05 225 SER F CA 1
ATOM 9460 C C . SER E 1 245 ? 76.560 14.496 12.872 1.00 33.52 225 SER F C 1
ATOM 9461 O O . SER E 1 245 ? 76.872 15.640 12.513 1.00 32.59 225 SER F O 1
ATOM 9464 N N . LEU E 1 246 ? 75.607 14.253 13.750 1.00 33.35 226 LEU F N 1
ATOM 9465 C CA . LEU E 1 246 ? 74.910 15.335 14.420 1.00 33.60 226 LEU F CA 1
ATOM 9466 C C . LEU E 1 246 ? 75.905 16.287 15.098 1.00 34.29 226 LEU F C 1
ATOM 9467 O O . LEU E 1 246 ? 75.855 17.508 14.906 1.00 32.40 226 LEU F O 1
ATOM 9472 N N . GLU E 1 247 ? 76.853 15.730 15.852 1.00 35.85 227 GLU F N 1
ATOM 9473 C CA . GLU E 1 247 ? 77.784 16.578 16.586 1.00 36.83 227 GLU F CA 1
ATOM 9474 C C . GLU E 1 247 ? 78.640 17.396 15.639 1.00 36.23 227 GLU F C 1
ATOM 9475 O O . GLU E 1 247 ? 78.941 18.570 15.912 1.00 35.32 227 GLU F O 1
ATOM 9481 N N . GLU E 1 248 ? 79.045 16.797 14.527 1.00 35.70 228 GLU F N 1
ATOM 9482 C CA . GLU E 1 248 ? 79.839 17.554 13.579 1.00 36.00 228 GLU F CA 1
ATOM 9483 C C . GLU E 1 248 ? 78.989 18.597 12.831 1.00 33.54 228 GLU F C 1
ATOM 9484 O O . GLU E 1 248 ? 79.483 19.705 12.547 1.00 32.23 228 GLU F O 1
ATOM 9490 N N . ALA E 1 249 ? 77.733 18.260 12.531 1.00 30.56 229 ALA F N 1
ATOM 9491 C CA . ALA E 1 249 ? 76.801 19.237 11.912 1.00 29.55 229 ALA F CA 1
ATOM 9492 C C . ALA E 1 249 ? 76.648 20.457 12.817 1.00 28.64 229 ALA F C 1
ATOM 9493 O O . ALA E 1 249 ? 76.630 21.589 12.336 1.00 28.42 229 ALA F O 1
ATOM 9495 N N . LYS E 1 250 ? 76.516 20.218 14.123 1.00 30.43 230 LYS F N 1
ATOM 9496 C CA . LYS E 1 250 ? 76.338 21.324 15.097 1.00 31.51 230 LYS F CA 1
ATOM 9497 C C . LYS E 1 250 ? 77.571 22.224 15.074 1.00 31.51 230 LYS F C 1
ATOM 9498 O O . LYS E 1 250 ? 77.451 23.467 15.071 1.00 30.60 230 LYS F O 1
ATOM 9504 N N . VAL E 1 251 ? 78.766 21.620 15.052 1.00 31.59 231 VAL F N 1
ATOM 9505 C CA . VAL E 1 251 ? 80.008 22.402 14.911 1.00 31.79 231 VAL F CA 1
ATOM 9506 C C . VAL E 1 251 ? 80.009 23.279 13.640 1.00 31.95 231 VAL F C 1
ATOM 9507 O O . VAL E 1 251 ? 80.247 24.490 13.700 1.00 31.78 231 VAL F O 1
ATOM 9511 N N . GLN E 1 252 ? 79.711 22.690 12.491 1.00 31.65 232 GLN F N 1
ATOM 9512 C CA . GLN E 1 252 ? 79.682 23.478 11.265 1.00 30.64 232 GLN F CA 1
ATOM 9513 C C . GLN E 1 252 ? 78.551 24.524 11.193 1.00 29.88 232 GLN F C 1
ATOM 9514 O O . GLN E 1 252 ? 78.782 25.624 10.679 1.00 29.78 232 GLN F O 1
ATOM 9520 N N . LEU E 1 253 ? 77.353 24.218 11.696 1.00 27.82 233 LEU F N 1
ATOM 9521 C CA . LEU E 1 253 ? 76.304 25.258 11.760 1.00 27.69 233 LEU F CA 1
ATOM 9522 C C . LEU E 1 253 ? 76.732 26.431 12.642 1.00 29.46 233 LEU F C 1
ATOM 9523 O O . LEU E 1 253 ? 76.512 27.602 12.311 1.00 29.04 233 LEU F O 1
ATOM 9528 N N . SER E 1 254 ? 77.397 26.107 13.750 1.00 29.96 234 SER F N 1
ATOM 9529 C CA . SER E 1 254 ? 77.873 27.102 14.688 1.00 32.60 234 SER F CA 1
ATOM 9530 C C . SER E 1 254 ? 78.888 28.043 14.008 1.00 32.95 234 SER F C 1
ATOM 9531 O O . SER E 1 254 ? 78.839 29.264 14.226 1.00 32.64 234 SER F O 1
ATOM 9534 N N . GLU E 1 255 ? 79.757 27.480 13.156 1.00 32.58 235 GLU F N 1
ATOM 9535 C CA . GLU E 1 255 ? 80.722 28.268 12.402 1.00 32.81 235 GLU F CA 1
ATOM 9536 C C . GLU E 1 255 ? 80.003 29.124 11.366 1.00 32.66 235 GLU F C 1
ATOM 9537 O O . GLU E 1 255 ? 80.281 30.323 11.262 1.00 31.94 235 GLU F O 1
ATOM 9539 N N . LEU E 1 256 ? 79.072 28.530 10.616 1.00 30.99 236 LEU F N 1
ATOM 9540 C CA . LEU E 1 256 ? 78.289 29.285 9.640 1.00 30.84 236 LEU F CA 1
ATOM 9541 C C . LEU E 1 256 ? 77.542 30.469 10.292 1.00 31.88 236 LEU F C 1
ATOM 9542 O O . LEU E 1 256 ? 77.458 31.544 9.701 1.00 32.78 236 LEU F O 1
ATOM 9547 N N . ALA E 1 257 ? 77.027 30.265 11.506 1.00 31.52 237 ALA F N 1
ATOM 9548 C CA . ALA E 1 257 ? 76.241 31.283 12.229 1.00 32.42 237 ALA F CA 1
ATOM 9549 C C . ALA E 1 257 ? 77.077 32.543 12.565 1.00 34.65 237 ALA F C 1
ATOM 9550 O O . ALA E 1 257 ? 76.520 33.564 12.967 1.00 35.61 237 ALA F O 1
ATOM 9552 N N . GLN E 1 258 ? 78.390 32.474 12.372 1.00 36.74 238 GLN F N 1
ATOM 9553 C CA . GLN E 1 258 ? 79.290 33.614 12.623 1.00 37.64 238 GLN F CA 1
ATOM 9554 C C . GLN E 1 258 ? 79.941 34.133 11.344 1.00 37.84 238 GLN F C 1
ATOM 9555 O O . GLN E 1 258 ? 80.933 34.877 11.403 1.00 36.77 238 GLN F O 1
ATOM 9561 N N . ALA E 1 259 ? 79.377 33.768 10.195 1.00 35.76 239 ALA F N 1
ATOM 9562 C CA . ALA E 1 259 ? 79.921 34.155 8.889 1.00 37.24 239 ALA F CA 1
ATOM 9563 C C . ALA E 1 259 ? 79.920 35.680 8.672 1.00 36.43 239 ALA F C 1
ATOM 9564 O O . ALA E 1 259 ? 80.733 36.204 7.900 1.00 35.23 239 ALA F O 1
ATOM 9566 N N . GLY E 1 260 ? 78.993 36.370 9.335 1.00 34.44 240 GLY F N 1
ATOM 9567 C CA . GLY E 1 260 ? 78.847 37.810 9.170 1.00 35.40 240 GLY F CA 1
ATOM 9568 C C . GLY E 1 260 ? 77.920 38.245 8.043 1.00 34.73 240 GLY F C 1
ATOM 9569 O O . GLY E 1 260 ? 78.049 39.353 7.523 1.00 35.79 240 GLY F O 1
ATOM 9570 N N . GLY E 1 261 ? 76.953 37.411 7.700 1.00 32.95 241 GLY F N 1
ATOM 9571 C CA . GLY E 1 261 ? 76.026 37.712 6.602 1.00 33.50 241 GLY F CA 1
ATOM 9572 C C . GLY E 1 261 ? 74.607 37.877 7.089 1.00 32.64 241 GLY F C 1
ATOM 9573 O O . GLY E 1 261 ? 74.351 37.852 8.301 1.00 32.72 241 GLY F O 1
ATOM 9574 N N . ASP E 1 262 ? 73.680 38.059 6.144 1.00 32.19 242 ASP F N 1
ATOM 9575 C CA . ASP E 1 262 ? 72.283 38.293 6.485 1.00 32.70 242 ASP F CA 1
ATOM 9576 C C . ASP E 1 262 ? 71.675 37.141 7.297 1.00 30.85 242 ASP F C 1
ATOM 9577 O O . ASP E 1 262 ? 70.729 37.372 8.041 1.00 30.59 242 ASP F O 1
ATOM 9582 N N . GLY E 1 263 ? 72.177 35.916 7.121 1.00 28.45 243 GLY F N 1
ATOM 9583 C CA . GLY E 1 263 ? 71.520 34.749 7.727 1.00 27.97 243 GLY F CA 1
ATOM 9584 C C . GLY E 1 263 ? 72.038 34.321 9.091 1.00 27.15 243 GLY F C 1
ATOM 9585 O O . GLY E 1 263 ? 71.606 33.299 9.618 1.00 25.38 243 GLY F O 1
ATOM 9586 N N . ASP E 1 264 ? 72.926 35.104 9.695 1.00 26.63 244 ASP F N 1
ATOM 9587 C CA . ASP E 1 264 ? 73.639 34.651 10.924 1.00 27.69 244 ASP F CA 1
ATOM 9588 C C . ASP E 1 264 ? 72.688 34.258 12.048 1.00 26.85 244 ASP F C 1
ATOM 9589 O O . ASP E 1 264 ? 72.784 33.157 12.638 1.00 27.09 244 ASP F O 1
ATOM 9594 N N . ALA E 1 265 ? 71.738 35.132 12.339 1.00 26.95 245 ALA F N 1
ATOM 9595 C CA . ALA E 1 265 ? 70.796 34.885 13.445 1.00 27.34 245 ALA F CA 1
ATOM 9596 C C . ALA E 1 265 ? 69.882 33.692 13.164 1.00 25.74 245 ALA F C 1
ATOM 9597 O O . ALA E 1 265 ? 69.557 32.924 14.065 1.00 24.62 245 ALA F O 1
ATOM 9599 N N . ALA E 1 266 ? 69.480 33.524 11.909 1.00 24.86 246 ALA F N 1
ATOM 9600 C CA . ALA E 1 266 ? 68.635 32.399 11.539 1.00 23.76 246 ALA F CA 1
ATOM 9601 C C . ALA E 1 266 ? 69.389 31.076 11.702 1.00 23.72 246 ALA F C 1
ATOM 9602 O O . ALA E 1 266 ? 68.852 30.105 12.271 1.00 22.26 246 ALA F O 1
ATOM 9604 N N . VAL E 1 267 ? 70.639 31.031 11.234 1.00 23.46 247 VAL F N 1
ATOM 9605 C CA . VAL E 1 267 ? 71.436 29.825 11.379 1.00 23.52 247 VAL F CA 1
ATOM 9606 C C . VAL E 1 267 ? 71.658 29.513 12.864 1.00 24.07 247 VAL F C 1
ATOM 9607 O O . VAL E 1 267 ? 71.585 28.353 13.290 1.00 22.96 247 VAL F O 1
ATOM 9611 N N . LYS E 1 268 ? 71.850 30.559 13.660 1.00 25.50 248 LYS F N 1
ATOM 9612 C CA . LYS E 1 268 ? 72.028 30.396 15.088 1.00 26.19 248 LYS F CA 1
ATOM 9613 C C . LYS E 1 268 ? 70.782 29.815 15.750 1.00 25.28 248 LYS F C 1
ATOM 9614 O O . LYS E 1 268 ? 70.868 28.955 16.645 1.00 25.48 248 LYS F O 1
ATOM 9620 N N . ALA E 1 269 ? 69.611 30.312 15.342 1.00 24.86 249 ALA F N 1
ATOM 9621 C CA . ALA E 1 269 ? 68.346 29.751 15.830 1.00 24.48 249 ALA F CA 1
ATOM 9622 C C . ALA E 1 269 ? 68.180 28.291 15.425 1.00 23.67 249 ALA F C 1
ATOM 9623 O O . ALA E 1 269 ? 67.681 27.480 16.202 1.00 23.99 249 ALA F O 1
ATOM 9625 N N . LEU E 1 270 ? 68.619 27.952 14.227 1.00 23.72 250 LEU F N 1
ATOM 9626 C CA . LEU E 1 270 ? 68.556 26.579 13.761 1.00 23.73 250 LEU F CA 1
ATOM 9627 C C . LEU E 1 270 ? 69.406 25.647 14.618 1.00 24.74 250 LEU F C 1
ATOM 9628 O O . LEU E 1 270 ? 68.893 24.639 15.101 1.00 23.95 250 LEU F O 1
ATOM 9633 N N . VAL E 1 271 ? 70.692 25.978 14.813 1.00 24.62 251 VAL F N 1
ATOM 9634 C CA . VAL E 1 271 ? 71.563 25.086 15.594 1.00 25.46 251 VAL F CA 1
ATOM 9635 C C . VAL E 1 271 ? 71.099 25.003 17.061 1.00 25.71 251 VAL F C 1
ATOM 9636 O O . VAL E 1 271 ? 71.070 23.917 17.643 1.00 26.03 251 VAL F O 1
ATOM 9640 N N . ASP E 1 272 ? 70.666 26.130 17.638 1.00 26.14 252 ASP F N 1
ATOM 9641 C CA . ASP E 1 272 ? 70.127 26.118 18.991 1.00 26.90 252 ASP F CA 1
ATOM 9642 C C . ASP E 1 272 ? 68.934 25.196 19.140 1.00 24.66 252 ASP F C 1
ATOM 9643 O O . ASP E 1 272 ? 68.782 24.586 20.171 1.00 25.39 252 ASP F O 1
ATOM 9648 N N . PHE E 1 273 ? 68.082 25.117 18.117 1.00 23.71 253 PHE F N 1
ATOM 9649 C CA . PHE E 1 273 ? 66.922 24.244 18.148 1.00 23.01 253 PHE F CA 1
ATOM 9650 C C . PHE E 1 273 ? 67.362 22.772 18.085 1.00 23.93 253 PHE F C 1
ATOM 9651 O O . PHE E 1 273 ? 66.878 21.916 18.841 1.00 24.17 253 PHE F O 1
ATOM 9659 N N . VAL E 1 274 ? 68.259 22.487 17.152 1.00 24.09 254 VAL F N 1
ATOM 9660 C CA . VAL E 1 274 ? 68.784 21.138 17.011 1.00 25.61 254 VAL F CA 1
ATOM 9661 C C . VAL E 1 274 ? 69.429 20.697 18.339 1.00 26.70 254 VAL F C 1
ATOM 9662 O O . VAL E 1 274 ? 69.191 19.582 18.807 1.00 28.74 254 VAL F O 1
ATOM 9666 N N . GLU E 1 275 ? 70.211 21.574 18.965 1.00 27.66 255 GLU F N 1
ATOM 9667 C CA A GLU E 1 275 ? 70.894 21.246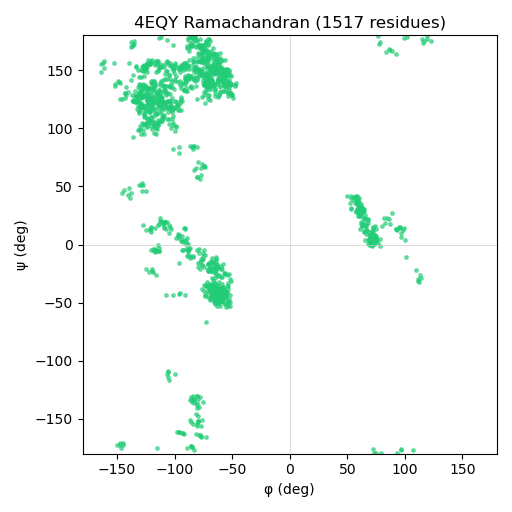 20.241 0.50 29.27 255 GLU F CA 1
ATOM 9668 C CA B GLU E 1 275 ? 70.884 21.237 20.229 0.50 29.43 255 GLU F CA 1
ATOM 9669 C C . GLU E 1 275 ? 69.916 20.912 21.368 1.00 29.31 255 GLU F C 1
ATOM 9670 O O . GLU E 1 275 ? 70.220 20.103 22.234 1.00 29.35 255 GLU F O 1
ATOM 9681 N N . SER E 1 276 ? 68.729 21.521 21.350 1.00 29.67 256 SER F N 1
ATOM 9682 C CA . SER E 1 276 ? 67.762 21.335 22.429 1.00 29.96 256 SER F CA 1
ATOM 9683 C C . SER E 1 276 ? 66.689 20.288 22.169 1.00 27.95 256 SER F C 1
ATOM 9684 O O . SER E 1 276 ? 65.750 20.165 22.965 1.00 28.24 256 SER F O 1
ATOM 9687 N N . SER E 1 277 ? 66.829 19.518 21.090 1.00 27.59 257 SER F N 1
ATOM 9688 C CA . SER E 1 277 ? 65.836 18.501 20.727 1.00 27.61 257 SER F CA 1
ATOM 9689 C C . SER E 1 277 ? 65.908 17.298 21.678 1.00 29.96 257 SER F C 1
ATOM 9690 O O . SER E 1 277 ? 66.982 16.783 21.940 1.00 31.01 257 SER F O 1
ATOM 9693 N N . GLN E 1 278 ? 64.756 16.885 22.195 1.00 31.79 258 GLN F N 1
ATOM 9694 C CA . GLN E 1 278 ? 64.637 15.711 23.063 1.00 34.10 258 GLN F CA 1
ATOM 9695 C C . GLN E 1 278 ? 64.214 14.473 22.266 1.00 31.99 258 GLN F C 1
ATOM 9696 O O . GLN E 1 278 ? 64.745 13.395 22.477 1.00 32.35 258 GLN F O 1
ATOM 9702 N N . ARG E 1 279 ? 63.259 14.630 21.349 1.00 29.59 259 ARG F N 1
ATOM 9703 C CA . ARG E 1 279 ? 62.789 13.506 20.558 1.00 28.54 259 ARG F CA 1
ATOM 9704 C C . ARG E 1 279 ? 63.681 13.271 19.345 1.00 27.27 259 ARG F C 1
ATOM 9705 O O . ARG E 1 279 ? 63.551 12.257 18.671 1.00 26.15 259 ARG F O 1
ATOM 9713 N N . GLY E 1 280 ? 64.571 14.216 19.063 1.00 25.60 260 GLY F N 1
ATOM 9714 C CA . GLY E 1 280 ? 65.381 14.188 17.863 1.00 25.61 260 GLY F CA 1
ATOM 9715 C C . GLY E 1 280 ? 64.671 14.978 16.767 1.00 24.41 260 GLY F C 1
ATOM 9716 O O . GLY E 1 280 ? 63.452 15.213 16.851 1.00 22.17 260 GLY F O 1
ATOM 9717 N N . ILE E 1 281 ? 65.425 15.325 15.730 1.00 22.91 261 ILE F N 1
ATOM 9718 C CA . ILE E 1 281 ? 64.849 15.960 14.554 1.00 22.00 261 ILE F CA 1
ATOM 9719 C C . ILE E 1 281 ? 64.495 14.907 13.490 1.00 22.38 261 ILE F C 1
ATOM 9720 O O . ILE E 1 281 ? 65.117 13.820 13.389 1.00 22.57 261 ILE F O 1
ATOM 9725 N N . ILE E 1 282 ? 63.522 15.266 12.671 1.00 21.38 262 ILE F N 1
ATOM 9726 C CA . ILE E 1 282 ? 63.162 14.452 11.500 1.00 21.98 262 ILE F CA 1
ATOM 9727 C C . ILE E 1 282 ? 64.391 14.289 10.575 1.00 23.18 262 ILE F C 1
ATOM 9728 O O . ILE E 1 282 ? 65.227 15.190 10.482 1.00 21.79 262 ILE F O 1
ATOM 9733 N N . ARG E 1 283 ? 64.476 13.135 9.924 1.00 25.14 263 ARG F N 1
ATOM 9734 C CA . ARG E 1 283 ? 65.514 12.817 8.953 1.00 26.91 263 ARG F CA 1
ATOM 9735 C C . ARG E 1 283 ? 64.891 12.107 7.762 1.00 27.75 263 ARG F C 1
ATOM 9736 O O . ARG E 1 283 ? 65.499 12.134 6.680 1.00 27.46 263 ARG F O 1
ATOM 9745 N N . ARG F 1 24 ? 6.320 23.315 11.374 1.00 36.47 4 ARG G N 1
ATOM 9746 C CA . ARG F 1 24 ? 7.535 22.697 10.774 1.00 32.04 4 ARG G CA 1
ATOM 9747 C C . ARG F 1 24 ? 8.849 23.283 11.279 1.00 29.60 4 ARG G C 1
ATOM 9748 O O . ARG F 1 24 ? 9.919 22.644 11.172 1.00 27.18 4 ARG G O 1
ATOM 9756 N N . ILE F 1 25 ? 8.786 24.524 11.743 1.00 28.75 5 ILE G N 1
ATOM 9757 C CA . ILE F 1 25 ? 9.958 25.213 12.302 1.00 28.29 5 ILE G CA 1
ATOM 9758 C C . ILE F 1 25 ? 9.859 25.122 13.816 1.00 26.23 5 ILE G C 1
ATOM 9759 O O . ILE F 1 25 ? 8.911 25.643 14.426 1.00 25.63 5 ILE G O 1
ATOM 9764 N N . HIS F 1 26 ? 10.835 24.463 14.440 1.00 24.29 6 HIS G N 1
ATOM 9765 C CA . HIS F 1 26 ? 10.820 24.322 15.879 1.00 23.79 6 HIS G CA 1
ATOM 9766 C C . HIS F 1 26 ? 10.849 25.680 16.556 1.00 23.91 6 HIS G C 1
ATOM 9767 O O . HIS F 1 26 ? 11.497 26.607 16.068 1.00 23.04 6 HIS G O 1
ATOM 9774 N N . PRO F 1 27 ? 10.094 25.850 17.652 1.00 24.54 7 PRO G N 1
ATOM 9775 C CA . PRO F 1 27 ? 10.029 27.197 18.249 1.00 25.35 7 PRO G CA 1
ATOM 9776 C C . PRO F 1 27 ? 11.387 27.744 18.762 1.00 25.14 7 PRO G C 1
ATOM 9777 O O . PRO F 1 27 ? 11.538 28.953 18.960 1.00 24.64 7 PRO G O 1
ATOM 9781 N N . THR F 1 28 ? 12.341 26.849 19.002 1.00 23.68 8 THR G N 1
ATOM 9782 C CA . THR F 1 28 ? 13.697 27.235 19.390 1.00 23.84 8 THR G CA 1
ATOM 9783 C C . THR F 1 28 ? 14.665 27.486 18.234 1.00 23.44 8 THR G C 1
ATOM 9784 O O . THR F 1 28 ? 15.821 27.877 18.462 1.00 23.63 8 THR G O 1
ATOM 9788 N N . ALA F 1 29 ? 14.221 27.264 16.997 1.00 22.93 9 ALA G N 1
ATOM 9789 C CA . ALA F 1 29 ? 15.041 27.612 15.834 1.00 23.39 9 ALA G CA 1
ATOM 9790 C C . ALA F 1 29 ? 14.984 29.131 15.622 1.00 24.26 9 ALA G C 1
ATOM 9791 O O . ALA F 1 29 ? 13.987 29.783 15.983 1.00 24.48 9 ALA G O 1
ATOM 9793 N N . ILE F 1 30 ? 16.091 29.695 15.162 1.00 22.99 10 ILE G N 1
ATOM 9794 C CA . ILE F 1 30 ? 16.179 31.124 14.890 1.00 24.17 10 ILE G CA 1
ATOM 9795 C C . ILE F 1 30 ? 16.237 31.287 13.381 1.00 23.52 10 ILE G C 1
ATOM 9796 O O . ILE F 1 30 ? 17.208 30.886 12.764 1.00 22.66 10 ILE G O 1
ATOM 9801 N N . ILE F 1 31 ? 15.178 31.854 12.795 1.00 24.29 11 ILE G N 1
ATOM 9802 C CA . ILE F 1 31 ? 15.116 32.156 11.365 1.00 24.53 11 ILE G CA 1
ATOM 9803 C C . ILE F 1 31 ? 15.266 33.680 11.243 1.00 26.06 11 ILE G C 1
ATOM 9804 O O . ILE F 1 31 ? 14.340 34.426 11.585 1.00 26.29 11 ILE G O 1
ATOM 9809 N N . GLU F 1 32 ? 16.407 34.141 10.754 1.00 26.66 12 GLU G N 1
ATOM 9810 C CA . GLU F 1 32 ? 16.681 35.573 10.726 1.00 28.90 12 GLU G CA 1
ATOM 9811 C C . GLU F 1 32 ? 15.769 36.247 9.708 1.00 29.91 12 GLU G C 1
ATOM 9812 O O . GLU F 1 32 ? 15.534 35.725 8.616 1.00 28.11 12 GLU G O 1
ATOM 9818 N N . PRO F 1 33 ? 15.245 37.427 10.062 1.00 32.32 13 PRO G N 1
ATOM 9819 C CA . PRO F 1 33 ? 14.485 38.158 9.067 1.00 32.52 13 PRO G CA 1
ATOM 9820 C C . PRO F 1 33 ? 15.254 38.328 7.768 1.00 31.69 13 PRO G C 1
ATOM 9821 O O . PRO F 1 33 ? 16.435 38.720 7.787 1.00 31.25 13 PRO G O 1
ATOM 9825 N N . GLY F 1 34 ? 14.589 37.998 6.654 1.00 30.51 14 GLY G N 1
ATOM 9826 C CA . GLY F 1 34 ? 15.191 37.977 5.331 1.00 30.49 14 GLY G CA 1
ATOM 9827 C C . GLY F 1 34 ? 15.305 36.567 4.736 1.00 29.06 14 GLY G C 1
ATOM 9828 O O . GLY F 1 34 ? 15.190 36.409 3.525 1.00 28.33 14 GLY G O 1
ATOM 9829 N N . ALA F 1 35 ? 15.502 35.557 5.592 1.00 28.62 15 ALA G N 1
ATOM 9830 C CA . ALA F 1 35 ? 15.629 34.147 5.152 1.00 26.68 15 ALA G CA 1
ATOM 9831 C C . ALA F 1 35 ? 14.374 33.776 4.387 1.00 28.23 15 ALA G C 1
ATOM 9832 O O . ALA F 1 35 ? 13.277 34.140 4.829 1.00 29.21 15 ALA G O 1
ATOM 9834 N N . GLN F 1 36 ? 14.527 33.062 3.271 1.00 28.09 16 GLN G N 1
ATOM 9835 C CA . GLN F 1 36 ? 13.405 32.672 2.403 1.00 29.83 16 GLN G CA 1
ATOM 9836 C C . GLN F 1 36 ? 13.277 31.145 2.411 1.00 28.14 16 GLN G C 1
ATOM 9837 O O . GLN F 1 36 ? 14.072 30.433 1.804 1.00 26.61 16 GLN G O 1
ATOM 9843 N N . LEU F 1 37 ? 12.292 30.641 3.126 1.00 26.44 17 LEU G N 1
ATOM 9844 C CA . LEU F 1 37 ? 12.119 29.202 3.277 1.00 25.76 17 LEU G CA 1
ATOM 9845 C C . LEU F 1 37 ? 10.801 28.841 2.637 1.00 26.28 17 LEU G C 1
ATOM 9846 O O . LEU F 1 37 ? 9.797 29.512 2.905 1.00 26.41 17 LEU G O 1
ATOM 9851 N N . HIS F 1 38 ? 10.794 27.823 1.788 1.00 25.38 18 HIS G N 1
ATOM 9852 C CA . HIS F 1 38 ? 9.541 27.263 1.272 1.00 27.25 18 HIS G CA 1
ATOM 9853 C C . HIS F 1 38 ? 8.722 26.813 2.467 1.00 27.40 18 HIS G C 1
ATOM 9854 O O . HIS F 1 38 ? 9.254 26.418 3.497 1.00 25.95 18 HIS G O 1
ATOM 9861 N N . GLU F 1 39 ? 7.407 26.922 2.323 1.00 29.10 19 GLU G N 1
ATOM 9862 C CA . GLU F 1 39 ? 6.445 26.542 3.357 1.00 30.71 19 GLU G CA 1
ATOM 9863 C C . GLU F 1 39 ? 6.636 25.114 3.928 1.00 29.01 19 GLU G C 1
ATOM 9864 O O . GLU F 1 39 ? 6.330 24.855 5.082 1.00 30.25 19 GLU G O 1
ATOM 9870 N N . THR F 1 40 ? 7.157 24.187 3.129 1.00 27.33 20 THR G N 1
ATOM 9871 C CA . THR F 1 40 ? 7.335 22.815 3.567 1.00 25.82 20 THR G CA 1
ATOM 9872 C C . THR F 1 40 ? 8.724 22.552 4.162 1.00 24.67 20 THR G C 1
ATOM 9873 O O . THR F 1 40 ? 9.010 21.424 4.531 1.00 24.35 20 THR G O 1
ATOM 9877 N N . VAL F 1 41 ? 9.577 23.573 4.260 1.00 24.00 21 VAL G N 1
ATOM 9878 C CA . VAL F 1 41 ? 10.895 23.395 4.940 1.00 23.03 21 VAL G CA 1
ATOM 9879 C C . VAL F 1 41 ? 10.710 23.110 6.421 1.00 24.20 21 VAL G C 1
ATOM 9880 O O . VAL F 1 41 ? 9.865 23.748 7.073 1.00 24.34 21 VAL G O 1
ATOM 9884 N N . GLU F 1 42 ? 11.478 22.131 6.928 1.00 23.53 22 GLU G N 1
ATOM 9885 C CA . GLU F 1 42 ? 11.458 21.779 8.352 1.00 24.43 22 GLU G CA 1
ATOM 9886 C C . GLU F 1 42 ? 12.775 22.134 8.946 1.00 22.95 22 GLU G C 1
ATOM 9887 O O . GLU F 1 42 ? 13.813 21.874 8.323 1.00 21.08 22 GLU G O 1
ATOM 9893 N N . VAL F 1 43 ? 12.739 22.699 10.159 1.00 21.82 23 VAL G N 1
ATOM 9894 C CA . VAL F 1 43 ? 13.948 23.129 10.852 1.00 21.10 23 VAL G CA 1
ATOM 9895 C C . VAL F 1 43 ? 13.846 22.702 12.306 1.00 21.61 23 VAL G C 1
ATOM 9896 O O . VAL F 1 43 ? 12.878 23.032 12.994 1.00 21.76 23 VAL G O 1
ATOM 9900 N N . GLY F 1 44 ? 14.846 21.944 12.741 1.00 19.89 24 GLY G N 1
ATOM 9901 C CA . GLY F 1 44 ? 14.849 21.359 14.091 1.00 20.15 24 GLY G CA 1
ATOM 9902 C C . GLY F 1 44 ? 15.300 22.301 15.198 1.00 19.50 24 GLY G C 1
ATOM 9903 O O . GLY F 1 44 ? 15.669 23.463 14.956 1.00 18.87 24 GLY G O 1
ATOM 9904 N N . PRO F 1 45 ? 15.231 21.816 16.443 1.00 19.25 25 PRO G N 1
ATOM 9905 C CA . PRO F 1 45 ? 15.569 22.634 17.599 1.00 19.40 25 PRO G CA 1
ATOM 9906 C C . PRO F 1 45 ? 16.962 23.245 17.541 1.00 18.68 25 PRO G C 1
ATOM 9907 O O . PRO F 1 45 ? 17.934 22.595 17.114 1.00 17.74 25 PRO G O 1
ATOM 9911 N N . TYR F 1 46 ? 17.052 24.499 17.951 1.00 18.26 26 TYR G N 1
ATOM 9912 C CA . TYR F 1 46 ? 18.342 25.192 18.174 1.00 18.75 26 TYR G CA 1
ATOM 9913 C C . TYR F 1 46 ? 19.151 25.413 16.886 1.00 19.24 26 TYR G C 1
ATOM 9914 O O . TYR F 1 46 ? 20.320 25.753 16.940 1.00 20.52 26 TYR G O 1
ATOM 9923 N N . ALA F 1 47 ? 18.532 25.195 15.734 1.00 18.77 27 ALA G N 1
ATOM 9924 C CA . ALA F 1 47 ? 19.137 25.562 14.464 1.00 18.20 27 ALA G CA 1
ATOM 9925 C C . ALA F 1 47 ? 18.970 27.054 14.157 1.00 19.02 27 ALA G C 1
ATOM 9926 O O . ALA F 1 47 ? 18.038 27.728 14.666 1.00 19.46 27 ALA G O 1
ATOM 9928 N N . ILE F 1 48 ? 19.861 27.547 13.309 1.00 18.12 28 ILE G N 1
ATOM 9929 C CA . ILE F 1 48 ? 19.874 28.948 12.865 1.00 19.49 28 ILE G CA 1
ATOM 9930 C C . ILE F 1 48 ? 19.944 29.020 11.341 1.00 19.65 28 ILE G C 1
ATOM 9931 O O . ILE F 1 48 ? 20.744 28.321 10.716 1.00 20.29 28 ILE G O 1
ATOM 9936 N N . VAL F 1 49 ? 19.058 29.810 10.748 1.00 20.33 29 VAL G N 1
ATOM 9937 C CA . VAL F 1 49 ? 19.057 30.101 9.289 1.00 20.79 29 VAL G CA 1
ATOM 9938 C C . VAL F 1 49 ? 19.220 31.621 9.139 1.00 21.81 29 VAL G C 1
ATOM 9939 O O . VAL F 1 49 ? 18.414 32.432 9.676 1.00 21.99 29 VAL G O 1
ATOM 9943 N N . GLY F 1 50 ? 20.301 31.993 8.462 1.00 21.57 30 GLY G N 1
ATOM 9944 C CA . GLY F 1 50 ? 20.682 33.392 8.290 1.00 22.37 30 GLY G CA 1
ATOM 9945 C C . GLY F 1 50 ? 19.858 34.142 7.270 1.00 23.65 30 GLY G C 1
ATOM 9946 O O . GLY F 1 50 ? 19.119 33.553 6.462 1.00 22.87 30 GLY G O 1
ATOM 9947 N N . SER F 1 51 ? 19.969 35.466 7.327 1.00 25.07 31 SER G N 1
ATOM 9948 C CA . SER F 1 51 ? 19.068 36.344 6.587 1.00 26.78 31 SER G CA 1
ATOM 9949 C C . SER F 1 51 ? 19.243 36.294 5.072 1.00 26.60 31 SER G C 1
ATOM 9950 O O . SER F 1 51 ? 18.377 36.781 4.360 1.00 26.52 31 SER G O 1
ATOM 9953 N N . ASN F 1 52 ? 20.343 35.723 4.578 1.00 25.72 32 ASN G N 1
ATOM 9954 C CA . ASN F 1 52 ? 20.563 35.633 3.131 1.00 26.44 32 ASN G CA 1
ATOM 9955 C C . ASN F 1 52 ? 20.451 34.223 2.576 1.00 24.68 32 ASN G C 1
ATOM 9956 O O . ASN F 1 52 ? 20.881 33.949 1.456 1.00 25.37 32 ASN G O 1
ATOM 9961 N N . VAL F 1 53 ? 19.857 33.327 3.353 1.00 24.05 33 VAL G N 1
ATOM 9962 C CA . VAL F 1 53 ? 19.653 31.948 2.924 1.00 22.12 33 VAL G CA 1
ATOM 9963 C C . VAL F 1 53 ? 18.294 31.794 2.242 1.00 22.61 33 VAL G C 1
ATOM 9964 O O . VAL F 1 53 ? 17.312 32.407 2.672 1.00 22.48 33 VAL G O 1
ATOM 9968 N N . THR F 1 54 ? 18.273 31.032 1.146 1.00 22.18 34 THR G N 1
ATOM 9969 C CA A THR F 1 54 ? 17.050 30.552 0.503 0.50 22.50 34 THR G CA 1
ATOM 9970 C CA B THR F 1 54 ? 17.026 30.550 0.566 0.50 22.65 34 THR G CA 1
ATOM 9971 C C . THR F 1 54 ? 17.019 29.020 0.581 1.00 21.88 34 THR G C 1
ATOM 9972 O O . THR F 1 54 ? 18.032 28.352 0.295 1.00 21.48 34 THR G O 1
ATOM 9979 N N . ILE F 1 55 ? 15.879 28.443 0.978 1.00 21.99 35 ILE G N 1
ATOM 9980 C CA . ILE F 1 55 ? 15.772 26.979 1.117 1.00 20.62 35 ILE G CA 1
ATOM 9981 C C . ILE F 1 55 ? 14.515 26.479 0.400 1.00 21.36 35 ILE G C 1
ATOM 9982 O O . ILE F 1 55 ? 13.415 26.978 0.644 1.00 21.59 35 ILE G O 1
ATOM 9987 N N . GLY F 1 56 ? 14.699 25.484 -0.463 1.00 20.60 36 GLY G N 1
ATOM 9988 C CA . GLY F 1 56 ? 13.636 24.965 -1.317 1.00 21.28 36 GLY G CA 1
ATOM 9989 C C . GLY F 1 56 ? 12.777 23.879 -0.670 1.00 21.16 36 GLY G C 1
ATOM 9990 O O . GLY F 1 56 ? 13.069 23.382 0.448 1.00 20.18 36 GLY G O 1
ATOM 9991 N N . ALA F 1 57 ? 11.714 23.505 -1.389 1.00 21.16 37 ALA G N 1
ATOM 9992 C CA . ALA F 1 57 ? 10.680 22.658 -0.864 1.00 21.20 37 ALA G CA 1
ATOM 9993 C C . ALA F 1 57 ? 11.188 21.320 -0.331 1.00 21.23 37 ALA G C 1
ATOM 9994 O O . ALA F 1 57 ? 12.019 20.653 -0.953 1.00 19.99 37 ALA G O 1
ATOM 9996 N N . ARG F 1 58 ? 10.626 20.940 0.811 1.00 21.46 38 ARG G N 1
ATOM 9997 C CA . ARG F 1 58 ? 10.786 19.604 1.389 1.00 21.76 38 ARG G CA 1
ATOM 9998 C C . ARG F 1 58 ? 12.190 19.353 1.946 1.00 21.14 38 ARG G C 1
ATOM 9999 O O . ARG F 1 58 ? 12.478 18.257 2.363 1.00 21.82 38 ARG G O 1
ATOM 10007 N N . THR F 1 59 ? 13.036 20.370 1.968 1.00 19.84 39 THR G N 1
ATOM 10008 C CA . THR F 1 59 ? 14.326 20.257 2.641 1.00 18.66 39 THR G CA 1
ATOM 10009 C C . THR F 1 59 ? 14.121 20.258 4.178 1.00 18.62 39 THR G C 1
ATOM 10010 O O . THR F 1 59 ? 13.271 20.970 4.718 1.00 18.96 39 THR G O 1
ATOM 10014 N N . THR F 1 60 ? 14.905 19.435 4.854 1.00 18.15 40 THR G N 1
ATOM 10015 C CA . THR F 1 60 ? 14.885 19.344 6.296 1.00 18.79 40 THR G CA 1
ATOM 10016 C C . THR F 1 60 ? 16.266 19.728 6.827 1.00 17.68 40 THR G C 1
ATOM 10017 O O . THR F 1 60 ? 17.302 19.364 6.250 1.00 17.43 40 THR G O 1
ATOM 10021 N N . ILE F 1 61 ? 16.254 20.520 7.902 1.00 18.10 41 ILE G N 1
ATOM 10022 C CA . ILE F 1 61 ? 17.462 20.986 8.578 1.00 17.42 41 ILE G CA 1
ATOM 10023 C C . ILE F 1 61 ? 17.409 20.474 10.014 1.00 17.63 41 ILE G C 1
ATOM 10024 O O . ILE F 1 61 ? 16.490 20.782 10.763 1.00 17.44 41 ILE G O 1
ATOM 10029 N N . GLY F 1 62 ? 18.403 19.694 10.377 1.00 17.47 42 GLY G N 1
ATOM 10030 C CA . GLY F 1 62 ? 18.467 19.084 11.697 1.00 17.22 42 GLY G CA 1
ATOM 10031 C C . GLY F 1 62 ? 18.866 20.024 12.815 1.00 17.56 42 GLY G C 1
ATOM 10032 O O . GLY F 1 62 ? 19.353 21.120 12.588 1.00 16.83 42 GLY G O 1
ATOM 10033 N N . SER F 1 63 ? 18.687 19.556 14.043 1.00 18.18 43 SER G N 1
ATOM 10034 C CA . SER F 1 63 ? 18.980 20.357 15.204 1.00 18.51 43 SER G CA 1
ATOM 10035 C C . SER F 1 63 ? 20.428 20.841 15.245 1.00 18.05 43 SER G C 1
ATOM 10036 O O . SER F 1 63 ? 21.353 20.153 14.808 1.00 17.32 43 SER G O 1
ATOM 10039 N N . HIS F 1 64 ? 20.602 22.048 15.770 1.00 17.87 44 HIS G N 1
ATOM 10040 C CA . HIS F 1 64 ? 21.891 22.636 16.100 1.00 18.46 44 HIS G CA 1
ATOM 10041 C C . HIS F 1 64 ? 22.638 23.098 14.869 1.00 18.28 44 HIS G C 1
ATOM 10042 O O . HIS F 1 64 ? 23.740 23.589 15.006 1.00 22.08 44 HIS G O 1
ATOM 10049 N N . SER F 1 65 ? 22.052 22.987 13.674 1.00 16.93 45 SER G N 1
ATOM 10050 C CA . SER F 1 65 ? 22.742 23.345 12.447 1.00 16.76 45 SER G CA 1
ATOM 10051 C C . SER F 1 65 ? 22.716 24.858 12.215 1.00 16.49 45 SER G C 1
ATOM 10052 O O . SER F 1 65 ? 21.780 25.531 12.668 1.00 17.54 45 SER G O 1
ATOM 10055 N N . VAL F 1 66 ? 23.736 25.386 11.547 1.00 15.74 46 VAL G N 1
ATOM 10056 C CA . VAL F 1 66 ? 23.839 26.822 11.253 1.00 17.04 46 VAL G CA 1
ATOM 10057 C C . VAL F 1 66 ? 23.979 27.004 9.761 1.00 16.75 46 VAL G C 1
ATOM 10058 O O . VAL F 1 66 ? 25.010 26.601 9.166 1.00 17.72 46 VAL G O 1
ATOM 10062 N N . ILE F 1 67 ? 22.912 27.504 9.155 1.00 17.11 47 ILE G N 1
ATOM 10063 C CA . ILE F 1 67 ? 22.880 27.761 7.721 1.00 17.70 47 ILE G CA 1
ATOM 10064 C C . ILE F 1 67 ? 23.017 29.282 7.569 1.00 19.32 47 ILE G C 1
ATOM 10065 O O . ILE F 1 67 ? 22.191 30.048 8.099 1.00 19.59 47 ILE G O 1
ATOM 10070 N N . GLU F 1 68 ? 24.063 29.707 6.871 1.00 19.41 48 GLU G N 1
ATOM 10071 C CA . GLU F 1 68 ? 24.426 31.118 6.802 1.00 20.93 48 GLU G CA 1
ATOM 10072 C C . GLU F 1 68 ? 25.026 31.448 5.441 1.00 20.05 48 GLU G C 1
ATOM 10073 O O . GLU F 1 68 ? 25.002 30.619 4.544 1.00 19.57 48 GLU G O 1
ATOM 10079 N N . GLY F 1 69 ? 25.508 32.681 5.262 1.00 20.00 49 GLY G N 1
ATOM 10080 C CA . GLY F 1 69 ? 26.058 33.075 3.976 1.00 20.39 49 GLY G CA 1
ATOM 10081 C C . GLY F 1 69 ? 24.959 33.406 2.977 1.00 20.88 49 GLY G C 1
ATOM 10082 O O . GLY F 1 69 ? 23.748 33.237 3.261 1.00 20.51 49 GLY G O 1
ATOM 10083 N N . HIS F 1 70 ? 25.381 33.880 1.819 1.00 22.07 50 HIS G N 1
ATOM 10084 C CA . HIS F 1 70 ? 24.477 34.047 0.671 1.00 22.92 50 HIS G CA 1
ATOM 10085 C C . HIS F 1 70 ? 24.336 32.687 0.026 1.00 22.21 50 HIS G C 1
ATOM 10086 O O . HIS F 1 70 ? 25.021 32.347 -0.953 1.00 22.16 50 HIS G O 1
ATOM 10093 N N . THR F 1 71 ? 23.427 31.898 0.577 1.00 21.10 51 THR G N 1
ATOM 10094 C CA . THR F 1 71 ? 23.376 30.470 0.312 1.00 20.29 51 THR G CA 1
ATOM 10095 C C . THR F 1 71 ? 22.007 30.069 -0.225 1.00 20.88 51 THR G C 1
ATOM 10096 O O . THR F 1 71 ? 20.978 30.435 0.351 1.00 21.24 51 THR G O 1
ATOM 10100 N N . THR F 1 72 ? 22.012 29.302 -1.313 1.00 21.13 52 THR G N 1
ATOM 10101 C CA . THR F 1 72 ? 20.796 28.776 -1.948 1.00 21.80 52 THR G CA 1
ATOM 10102 C C . THR F 1 72 ? 20.827 27.276 -1.866 1.00 20.82 52 THR G C 1
ATOM 10103 O O . THR F 1 72 ? 21.799 26.668 -2.266 1.00 20.30 52 THR G O 1
ATOM 10107 N N . ILE F 1 73 ? 19.757 26.692 -1.339 1.00 20.77 53 ILE G N 1
ATOM 10108 C CA . ILE F 1 73 ? 19.610 25.248 -1.130 1.00 18.81 53 ILE G CA 1
ATOM 10109 C C . ILE F 1 73 ? 18.313 24.829 -1.833 1.00 19.98 53 ILE G C 1
ATOM 10110 O O . ILE F 1 73 ? 17.294 25.511 -1.696 1.00 19.42 53 ILE G O 1
ATOM 10115 N N . GLY F 1 74 ? 18.394 23.761 -2.638 1.00 19.26 54 GLY G N 1
ATOM 10116 C CA . GLY F 1 74 ? 17.263 23.294 -3.422 1.00 19.91 54 GLY G CA 1
ATOM 10117 C C . GLY F 1 74 ? 16.287 22.432 -2.637 1.00 20.34 54 GLY G C 1
ATOM 10118 O O . GLY F 1 74 ? 16.052 22.648 -1.422 1.00 20.79 54 GLY G O 1
ATOM 10119 N N . GLU F 1 75 ? 15.705 21.464 -3.341 1.00 20.06 55 GLU G N 1
ATOM 10120 C CA . GLU F 1 75 ? 14.601 20.672 -2.859 1.00 20.68 55 GLU G CA 1
ATOM 10121 C C . GLU F 1 75 ? 15.022 19.302 -2.345 1.00 20.49 55 GLU G C 1
ATOM 10122 O O . GLU F 1 75 ? 16.028 18.724 -2.800 1.00 20.65 55 GLU G O 1
ATOM 10128 N N . ASP F 1 76 ? 14.242 18.794 -1.390 1.00 20.39 56 ASP G N 1
ATOM 10129 C CA . ASP F 1 76 ? 14.384 17.419 -0.891 1.00 19.99 56 ASP G CA 1
ATOM 10130 C C . ASP F 1 76 ? 15.770 17.114 -0.330 1.00 19.24 56 ASP G C 1
ATOM 10131 O O . ASP F 1 76 ? 16.191 15.975 -0.359 1.00 18.64 56 ASP G O 1
ATOM 10136 N N . ASN F 1 77 ? 16.458 18.129 0.171 1.00 18.88 57 ASN G N 1
ATOM 10137 C CA . ASN F 1 77 ? 17.736 17.902 0.875 1.00 18.33 57 ASN G CA 1
ATOM 10138 C C . ASN F 1 77 ? 17.497 17.458 2.305 1.00 18.65 57 ASN G C 1
ATOM 10139 O O . ASN F 1 77 ? 16.504 17.863 2.930 1.00 18.96 57 ASN G O 1
ATOM 10144 N N . ARG F 1 78 ? 18.360 16.562 2.759 1.00 18.45 58 ARG G N 1
ATOM 10145 C CA . ARG F 1 78 ? 18.340 16.080 4.138 1.00 19.30 58 ARG G CA 1
ATOM 10146 C C . ARG F 1 78 ? 19.644 16.508 4.800 1.00 17.91 58 ARG G C 1
ATOM 10147 O O . ARG F 1 78 ? 20.680 15.888 4.597 1.00 17.82 58 ARG G O 1
ATOM 10155 N N . ILE F 1 79 ? 19.574 17.576 5.575 1.00 17.23 59 ILE G N 1
ATOM 10156 C CA . ILE F 1 79 ? 20.737 18.165 6.244 1.00 16.45 59 ILE G CA 1
ATOM 10157 C C . ILE F 1 79 ? 20.614 17.815 7.731 1.00 16.14 59 ILE G C 1
ATOM 10158 O O . ILE F 1 79 ? 19.604 18.156 8.361 1.00 16.97 59 ILE G O 1
ATOM 10163 N N . GLY F 1 80 ? 21.634 17.139 8.277 1.00 16.19 60 GLY G N 1
ATOM 10164 C CA . GLY F 1 80 ? 21.569 16.569 9.600 1.00 16.21 60 GLY G CA 1
ATOM 10165 C C . GLY F 1 80 ? 21.833 17.589 10.692 1.00 16.73 60 GLY G C 1
ATOM 10166 O O . GLY F 1 80 ? 21.558 18.787 10.524 1.00 17.07 60 GLY G O 1
ATOM 10167 N N . HIS F 1 81 ? 22.280 17.081 11.838 1.00 16.87 61 HIS G N 1
ATOM 10168 C CA . HIS F 1 81 ? 22.630 17.892 13.015 1.00 17.25 61 HIS G CA 1
ATOM 10169 C C . HIS F 1 81 ? 24.026 18.445 12.909 1.00 16.84 61 HIS G C 1
ATOM 10170 O O . HIS F 1 81 ? 24.946 17.817 12.326 1.00 16.57 61 HIS G O 1
ATOM 10177 N N . TYR F 1 82 ? 24.234 19.617 13.491 1.00 17.01 62 TYR G N 1
ATOM 10178 C CA . TYR F 1 82 ? 25.557 20.208 13.569 1.00 16.29 62 TYR G CA 1
ATOM 10179 C C . TYR F 1 82 ? 26.189 20.380 12.169 1.00 16.00 62 TYR G C 1
ATOM 10180 O O . TYR F 1 82 ? 27.395 20.132 11.975 1.00 15.46 62 TYR G O 1
ATOM 10189 N N . ALA F 1 83 ? 25.378 20.776 11.207 1.00 15.36 63 ALA G N 1
ATOM 10190 C CA . ALA F 1 83 ? 25.871 21.050 9.861 1.00 15.23 63 ALA G CA 1
ATOM 10191 C C . ALA F 1 83 ? 26.133 22.531 9.765 1.00 15.53 63 ALA G C 1
ATOM 10192 O O . ALA F 1 83 ? 25.228 23.349 10.006 1.00 16.25 63 ALA G O 1
ATOM 10194 N N . SER F 1 84 ? 27.367 22.879 9.423 1.00 15.43 64 SER G N 1
ATOM 10195 C CA . SER F 1 84 ? 27.771 24.256 9.190 1.00 15.91 64 SER G CA 1
ATOM 10196 C C . SER F 1 84 ? 27.781 24.513 7.680 1.00 15.96 64 SER G C 1
ATOM 10197 O O . SER F 1 84 ? 28.732 24.115 6.976 1.00 15.09 64 SER G O 1
ATOM 10200 N N . VAL F 1 85 ? 26.705 25.097 7.183 1.00 15.63 65 VAL G N 1
ATOM 10201 C CA . VAL F 1 85 ? 26.484 25.258 5.751 1.00 16.05 65 VAL G CA 1
ATOM 10202 C C . VAL F 1 85 ? 26.464 26.734 5.400 1.00 17.43 65 VAL G C 1
ATOM 10203 O O . VAL F 1 85 ? 25.538 27.441 5.818 1.00 18.22 65 VAL G O 1
ATOM 10207 N N . GLY F 1 86 ? 27.479 27.195 4.644 1.00 17.25 66 GLY G N 1
ATOM 10208 C CA . GLY F 1 86 ? 27.532 28.581 4.150 1.00 18.11 66 GLY G CA 1
ATOM 10209 C C . GLY F 1 86 ? 28.394 29.486 4.973 1.00 18.54 66 GLY G C 1
ATOM 10210 O O . GLY F 1 86 ? 28.326 30.712 4.828 1.00 18.02 66 GLY G O 1
ATOM 10211 N N . GLY F 1 87 ? 29.196 28.876 5.863 1.00 18.80 67 GLY G N 1
ATOM 10212 C CA . GLY F 1 87 ? 30.251 29.560 6.610 1.00 19.12 67 GLY G CA 1
ATOM 10213 C C . GLY F 1 87 ? 31.242 30.256 5.693 1.00 19.81 67 GLY G C 1
ATOM 10214 O O . GLY F 1 87 ? 31.361 29.935 4.492 1.00 17.87 67 GLY G O 1
ATOM 10215 N N . ARG F 1 88 ? 31.958 31.228 6.234 1.00 20.50 68 ARG G N 1
ATOM 10216 C CA . ARG F 1 88 ? 32.833 32.008 5.347 1.00 21.59 68 ARG G CA 1
ATOM 10217 C C . ARG F 1 88 ? 34.106 31.224 5.005 1.00 20.16 68 ARG G C 1
ATOM 10218 O O . ARG F 1 88 ? 34.506 30.340 5.749 1.00 17.89 68 ARG G O 1
ATOM 10226 N N . PRO F 1 89 ? 34.753 31.587 3.897 1.00 19.35 69 PRO G N 1
ATOM 10227 C CA . PRO F 1 89 ? 35.998 30.951 3.542 1.00 19.28 69 PRO G CA 1
ATOM 10228 C C . PRO F 1 89 ? 37.069 31.006 4.629 1.00 19.13 69 PRO G C 1
ATOM 10229 O O . PRO F 1 89 ? 37.062 31.904 5.473 1.00 18.42 69 PRO G O 1
ATOM 10233 N N . GLN F 1 90 ? 37.925 29.987 4.634 1.00 18.45 70 GLN G N 1
ATOM 10234 C CA . GLN F 1 90 ? 39.077 29.981 5.533 1.00 20.96 70 GLN G CA 1
ATOM 10235 C C . GLN F 1 90 ? 40.326 30.592 4.886 1.00 23.76 70 GLN G C 1
ATOM 10236 O O . GLN F 1 90 ? 41.431 30.490 5.427 1.00 29.46 70 GLN G O 1
ATOM 10242 N N . ASP F 1 91 ? 40.117 31.275 3.767 1.00 24.74 71 ASP G N 1
ATOM 10243 C CA . ASP F 1 91 ? 41.147 32.009 3.027 1.00 26.88 71 ASP G CA 1
ATOM 10244 C C . ASP F 1 91 ? 41.482 33.324 3.745 1.00 28.30 71 ASP G C 1
ATOM 10245 O O . ASP F 1 91 ? 40.607 34.151 4.060 1.00 26.75 71 ASP G O 1
ATOM 10250 N N . MET F 1 92 ? 42.761 33.540 4.007 1.00 30.41 72 MET G N 1
ATOM 10251 C CA . MET F 1 92 ? 43.160 34.733 4.762 1.00 34.16 72 MET G CA 1
ATOM 10252 C C . MET F 1 92 ? 42.925 36.039 4.010 1.00 33.50 72 MET G C 1
ATOM 10253 O O . MET F 1 92 ? 42.956 37.090 4.624 1.00 34.68 72 MET G O 1
ATOM 10258 N N . LYS F 1 93 ? 42.709 35.961 2.698 1.00 33.41 73 LYS G N 1
ATOM 10259 C CA . LYS F 1 93 ? 42.446 37.132 1.855 1.00 34.13 73 LYS G CA 1
ATOM 10260 C C . LYS F 1 93 ? 40.962 37.533 1.880 1.00 34.35 73 LYS G C 1
ATOM 10261 O O . LYS F 1 93 ? 40.596 38.607 1.370 1.00 34.05 73 LYS G O 1
ATOM 10267 N N . TYR F 1 94 ? 40.101 36.691 2.464 1.00 31.34 74 TYR G N 1
ATOM 10268 C CA . TYR F 1 94 ? 38.654 36.970 2.491 1.00 29.58 74 TYR G CA 1
ATOM 10269 C C . TYR F 1 94 ? 38.344 38.216 3.323 1.00 32.24 74 TYR G C 1
ATOM 10270 O O . TYR F 1 94 ? 38.823 38.347 4.436 1.00 31.45 74 TYR G O 1
ATOM 10279 N N . LYS F 1 95 ? 37.557 39.140 2.762 1.00 31.91 75 LYS G N 1
ATOM 10280 C CA . LYS F 1 95 ? 37.228 40.398 3.441 1.00 33.29 75 LYS G CA 1
ATOM 10281 C C . LYS F 1 95 ? 35.706 40.616 3.483 1.00 33.18 75 LYS G C 1
ATOM 10282 O O . LYS F 1 95 ? 35.203 41.669 3.105 1.00 33.83 75 LYS G O 1
ATOM 10284 N N . ASP F 1 96 ? 34.982 39.605 3.946 1.00 32.28 76 ASP G N 1
ATOM 10285 C CA . ASP F 1 96 ? 33.532 39.663 4.156 1.00 33.48 76 ASP G CA 1
ATOM 10286 C C . ASP F 1 96 ? 32.691 39.962 2.922 1.00 32.26 76 ASP G C 1
ATOM 10287 O O . ASP F 1 96 ? 31.565 40.440 3.053 1.00 32.51 76 ASP G O 1
ATOM 10292 N N . GLU F 1 97 ? 33.199 39.660 1.732 1.00 30.25 77 GLU G N 1
ATOM 10293 C CA . GLU F 1 97 ? 32.413 39.863 0.513 1.00 30.09 77 GLU G CA 1
ATOM 10294 C C . GLU F 1 97 ? 31.194 38.903 0.511 1.00 29.44 77 GLU G C 1
ATOM 10295 O O . GLU F 1 97 ? 31.267 37.809 1.094 1.00 27.40 77 GLU G O 1
ATOM 10301 N N . PRO F 1 98 ? 30.071 39.315 -0.129 1.00 28.68 78 PRO G N 1
ATOM 10302 C CA . PRO F 1 98 ? 28.850 38.496 -0.184 1.00 27.93 78 PRO G CA 1
ATOM 10303 C C . PRO F 1 98 ? 28.916 37.365 -1.202 1.00 26.58 78 PRO G C 1
ATOM 10304 O O . PRO F 1 98 ? 28.068 37.261 -2.086 1.00 26.58 78 PRO G O 1
ATOM 10308 N N . THR F 1 99 ? 29.927 36.512 -1.077 1.00 23.61 79 THR G N 1
ATOM 10309 C CA . THR F 1 99 ? 30.089 35.399 -1.978 1.00 22.54 79 THR G CA 1
ATOM 10310 C C . THR F 1 99 ? 29.060 34.310 -1.662 1.00 21.26 79 THR G C 1
ATOM 10311 O O . THR F 1 99 ? 28.352 34.380 -0.673 1.00 20.80 79 THR G O 1
ATOM 10315 N N . ARG F 1 100 ? 28.991 33.318 -2.532 1.00 20.70 80 ARG G N 1
ATOM 10316 C CA . ARG F 1 100 ? 27.835 32.446 -2.592 1.00 21.16 80 ARG G CA 1
ATOM 10317 C C . ARG F 1 100 ? 28.175 30.985 -2.373 1.00 19.25 80 ARG G C 1
ATOM 10318 O O . ARG F 1 100 ? 29.299 30.541 -2.611 1.00 19.59 80 ARG G O 1
ATOM 10326 N N . LEU F 1 101 ? 27.166 30.257 -1.918 1.00 18.35 81 LEU G N 1
ATOM 10327 C CA . LEU F 1 101 ? 27.162 28.796 -1.902 1.00 17.17 81 LEU G CA 1
ATOM 10328 C C . LEU F 1 101 ? 25.842 28.365 -2.540 1.00 17.99 81 LEU G C 1
ATOM 10329 O O . LEU F 1 101 ? 24.782 28.875 -2.163 1.00 18.15 81 LEU G O 1
ATOM 10334 N N . VAL F 1 102 ? 25.903 27.462 -3.510 1.00 17.55 82 VAL G N 1
ATOM 10335 C CA . VAL F 1 102 ? 24.710 26.965 -4.198 1.00 18.38 82 VAL G CA 1
ATOM 10336 C C . VAL F 1 102 ? 24.693 25.444 -4.063 1.00 17.91 82 VAL G C 1
ATOM 10337 O O . VAL F 1 102 ? 25.658 24.780 -4.436 1.00 18.28 82 VAL G O 1
ATOM 10341 N N . ILE F 1 103 ? 23.607 24.909 -3.527 1.00 17.47 83 ILE G N 1
ATOM 10342 C CA . ILE F 1 103 ? 23.428 23.484 -3.316 1.00 16.78 83 ILE G CA 1
ATOM 10343 C C . ILE F 1 103 ? 22.144 23.067 -4.028 1.00 17.80 83 ILE G C 1
ATOM 10344 O O . ILE F 1 103 ? 21.114 23.780 -3.886 1.00 17.68 83 ILE G O 1
ATOM 10349 N N . GLY F 1 104 ? 22.211 21.953 -4.773 1.00 16.79 84 GLY G N 1
ATOM 10350 C CA . GLY F 1 104 ? 21.098 21.442 -5.583 1.00 17.66 84 GLY G CA 1
ATOM 10351 C C . GLY F 1 104 ? 20.076 20.661 -4.742 1.00 17.68 84 GLY G C 1
ATOM 10352 O O . GLY F 1 104 ? 19.699 21.065 -3.642 1.00 17.09 84 GLY G O 1
ATOM 10353 N N . ASP F 1 105 ? 19.578 19.575 -5.322 1.00 18.95 85 ASP G N 1
ATOM 10354 C CA . ASP F 1 105 ? 18.470 18.802 -4.782 1.00 19.32 85 ASP G CA 1
ATOM 10355 C C . ASP F 1 105 ? 18.885 17.413 -4.342 1.00 18.27 85 ASP G C 1
ATOM 10356 O O . ASP F 1 105 ? 19.832 16.816 -4.864 1.00 18.16 85 ASP G O 1
ATOM 10361 N N . ARG F 1 106 ? 18.138 16.871 -3.381 1.00 17.70 86 ARG G N 1
ATOM 10362 C CA . ARG F 1 106 ? 18.262 15.472 -2.970 1.00 18.04 86 ARG G CA 1
ATOM 10363 C C . ARG F 1 106 ? 19.644 15.098 -2.474 1.00 16.98 86 ARG G C 1
ATOM 10364 O O . ARG F 1 106 ? 20.087 13.969 -2.637 1.00 17.90 86 ARG G O 1
ATOM 10372 N N . ASN F 1 107 ? 20.295 16.032 -1.817 1.00 16.63 87 ASN G N 1
ATOM 10373 C CA . ASN F 1 107 ? 21.570 15.777 -1.151 1.00 15.96 87 ASN G CA 1
ATOM 10374 C C . ASN F 1 107 ? 21.332 15.365 0.287 1.00 16.39 87 ASN G C 1
ATOM 10375 O O . ASN F 1 107 ? 20.418 15.873 0.960 1.00 16.79 87 ASN G O 1
ATOM 10380 N N . THR F 1 108 ? 22.180 14.466 0.771 1.00 16.64 88 THR G N 1
ATOM 10381 C CA . THR F 1 108 ? 22.215 14.112 2.140 1.00 15.99 88 THR G CA 1
ATOM 10382 C C . THR F 1 108 ? 23.523 14.628 2.715 1.00 15.15 88 THR G C 1
ATOM 10383 O O . THR F 1 108 ? 24.591 14.278 2.241 1.00 16.18 88 THR G O 1
ATOM 10387 N N . ILE F 1 109 ? 23.435 15.381 3.805 1.00 15.14 89 ILE G N 1
ATOM 10388 C CA . ILE F 1 109 ? 24.609 16.000 4.434 1.00 14.39 89 ILE G CA 1
ATOM 10389 C C . ILE F 1 109 ? 24.550 15.674 5.913 1.00 14.65 89 ILE G C 1
ATOM 10390 O O . ILE F 1 109 ? 23.591 16.072 6.592 1.00 13.48 89 ILE G O 1
ATOM 10395 N N . ARG F 1 110 ? 25.564 14.954 6.399 1.00 13.60 90 ARG G N 1
ATOM 10396 C CA . ARG F 1 110 ? 25.541 14.480 7.772 1.00 13.64 90 ARG G CA 1
ATOM 10397 C C . ARG F 1 110 ? 26.221 15.464 8.754 1.00 14.20 90 ARG G C 1
ATOM 10398 O O . ARG F 1 110 ? 26.416 16.681 8.458 1.00 13.68 90 ARG G O 1
ATOM 10406 N N . GLU F 1 111 ? 26.539 14.941 9.934 1.00 14.00 91 GLU G N 1
ATOM 10407 C CA . GLU F 1 111 ? 26.947 15.736 11.087 1.00 14.69 91 GLU G CA 1
ATOM 10408 C C . GLU F 1 111 ? 28.381 16.270 11.019 1.00 14.33 91 GLU G C 1
ATOM 10409 O O . GLU F 1 111 ? 29.298 15.638 10.474 1.00 12.95 91 GLU G O 1
ATOM 10415 N N . PHE F 1 112 ? 28.580 17.422 11.636 1.00 14.25 92 PHE G N 1
ATOM 10416 C CA . PHE F 1 112 ? 29.924 18.017 11.802 1.00 13.81 92 PHE G CA 1
ATOM 10417 C C . PHE F 1 112 ? 30.573 18.284 10.434 1.00 13.80 92 PHE G C 1
ATOM 10418 O O . PHE F 1 112 ? 31.805 18.158 10.243 1.00 14.46 92 PHE G O 1
ATOM 10426 N N . THR F 1 113 ? 29.741 18.677 9.493 1.00 12.79 93 THR G N 1
ATOM 10427 C CA . THR F 1 113 ? 30.165 19.002 8.142 1.00 13.21 93 THR G CA 1
ATOM 10428 C C . THR F 1 113 ? 30.367 20.507 7.987 1.00 13.11 93 THR G C 1
ATOM 10429 O O . THR F 1 113 ? 29.705 21.332 8.672 1.00 13.10 93 THR G O 1
ATOM 10433 N N . THR F 1 114 ? 31.265 20.888 7.096 1.00 13.34 94 THR G N 1
ATOM 10434 C CA . THR F 1 114 ? 31.529 22.313 6.814 1.00 13.80 94 THR G CA 1
ATOM 10435 C C . THR F 1 114 ? 31.536 22.492 5.299 1.00 14.39 94 THR G C 1
ATOM 10436 O O . THR F 1 114 ? 32.229 21.768 4.580 1.00 14.37 94 THR G O 1
ATOM 10440 N N . ILE F 1 115 ? 30.682 23.396 4.830 1.00 13.61 95 ILE G N 1
ATOM 10441 C CA . ILE F 1 115 ? 30.640 23.758 3.433 1.00 13.85 95 ILE G CA 1
ATOM 10442 C C . ILE F 1 115 ? 30.705 25.309 3.403 1.00 15.07 95 ILE G C 1
ATOM 10443 O O . ILE F 1 115 ? 29.825 25.984 3.954 1.00 16.55 95 ILE G O 1
ATOM 10448 N N . HIS F 1 116 ? 31.708 25.865 2.728 1.00 14.87 96 HIS G N 1
ATOM 10449 C CA . HIS F 1 116 ? 31.938 27.297 2.744 1.00 15.64 96 HIS G CA 1
ATOM 10450 C C . HIS F 1 116 ? 31.556 27.973 1.440 1.00 16.34 96 HIS G C 1
ATOM 10451 O O . HIS F 1 116 ? 31.515 27.347 0.379 1.00 15.32 96 HIS G O 1
ATOM 10458 N N . THR F 1 117 ? 31.307 29.282 1.534 1.00 16.50 97 THR G N 1
ATOM 10459 C CA . THR F 1 117 ? 31.036 30.106 0.375 1.00 16.99 97 THR G CA 1
ATOM 10460 C C . THR F 1 117 ? 32.309 30.325 -0.414 1.00 17.12 97 THR G C 1
ATOM 10461 O O . THR F 1 117 ? 33.400 29.930 0.034 1.00 16.94 97 THR G O 1
ATOM 10465 N N . GLY F 1 118 ? 32.183 30.996 -1.576 1.00 17.75 98 GLY G N 1
ATOM 10466 C CA . GLY F 1 118 ? 33.331 31.227 -2.468 1.00 18.60 98 GLY G CA 1
ATOM 10467 C C . GLY F 1 118 ? 34.163 32.440 -2.128 1.00 19.26 98 GLY G C 1
ATOM 10468 O O . GLY F 1 118 ? 33.892 33.119 -1.115 1.00 19.75 98 GLY G O 1
ATOM 10469 N N . THR F 1 119 ? 35.142 32.735 -2.996 1.00 20.34 99 THR G N 1
ATOM 10470 C CA . THR F 1 119 ? 36.011 33.902 -2.823 1.00 21.34 99 THR G CA 1
ATOM 10471 C C . THR F 1 119 ? 36.004 34.730 -4.112 1.00 23.52 99 THR G C 1
ATOM 10472 O O . THR F 1 119 ? 35.867 34.174 -5.215 1.00 23.08 99 THR G O 1
ATOM 10476 N N . VAL F 1 120 ? 36.177 36.046 -3.969 1.00 25.17 100 VAL G N 1
ATOM 10477 C CA . VAL F 1 120 ? 36.157 36.933 -5.156 1.00 27.08 100 VAL G CA 1
ATOM 10478 C C . VAL F 1 120 ? 37.363 36.714 -6.068 1.00 29.00 100 VAL G C 1
ATOM 10479 O O . VAL F 1 120 ? 37.296 37.020 -7.257 1.00 28.28 100 VAL G O 1
ATOM 10483 N N . GLN F 1 121 ? 38.450 36.163 -5.538 1.00 30.26 101 GLN G N 1
ATOM 10484 C CA . GLN F 1 121 ? 39.622 35.841 -6.365 1.00 31.18 101 GLN G CA 1
ATOM 10485 C C . GLN F 1 121 ? 39.394 34.680 -7.339 1.00 31.25 101 GLN G C 1
ATOM 10486 O O . GLN F 1 121 ? 40.165 34.498 -8.283 1.00 32.14 101 GLN G O 1
ATOM 10492 N N . ASP F 1 122 ? 38.353 33.882 -7.130 1.00 28.83 102 ASP G N 1
ATOM 10493 C CA . ASP F 1 122 ? 38.035 32.813 -8.062 1.00 28.28 102 ASP G CA 1
ATOM 10494 C C . ASP F 1 122 ? 36.800 33.306 -8.831 1.00 27.73 102 ASP G C 1
ATOM 10495 O O . ASP F 1 122 ? 36.918 34.242 -9.633 1.00 29.48 102 ASP G O 1
ATOM 10500 N N . ALA F 1 123 ? 35.643 32.710 -8.580 1.00 25.32 103 ALA G N 1
ATOM 10501 C CA . ALA F 1 123 ? 34.388 33.051 -9.213 1.00 26.24 103 ALA G CA 1
ATOM 10502 C C . ALA F 1 123 ? 33.289 33.393 -8.210 1.00 25.43 103 ALA G C 1
ATOM 10503 O O . ALA F 1 123 ? 32.114 33.524 -8.597 1.00 27.84 103 ALA G O 1
ATOM 10505 N N . GLY F 1 124 ? 33.678 33.587 -6.942 1.00 23.79 104 GLY G N 1
ATOM 10506 C CA . GLY F 1 124 ? 32.784 33.984 -5.872 1.00 23.35 104 GLY G CA 1
ATOM 10507 C C . GLY F 1 124 ? 31.706 32.975 -5.470 1.00 22.79 104 GLY G C 1
ATOM 10508 O O . GLY F 1 124 ? 30.739 33.365 -4.811 1.00 23.48 104 GLY G O 1
ATOM 10509 N N . VAL F 1 125 ? 31.866 31.701 -5.843 1.00 21.36 105 VAL G N 1
ATOM 10510 C CA . VAL F 1 125 ? 30.832 30.700 -5.574 1.00 20.95 105 VAL G CA 1
ATOM 10511 C C . VAL F 1 125 ? 31.413 29.311 -5.324 1.00 19.53 105 VAL G C 1
ATOM 10512 O O . VAL F 1 125 ? 32.340 28.879 -5.997 1.00 19.35 105 VAL G O 1
ATOM 10516 N N . THR F 1 126 ? 30.842 28.627 -4.340 1.00 17.94 106 THR G N 1
ATOM 10517 C CA . THR F 1 126 ? 30.985 27.194 -4.134 1.00 16.81 106 THR G CA 1
ATOM 10518 C C . THR F 1 126 ? 29.702 26.509 -4.578 1.00 17.14 106 THR G C 1
ATOM 10519 O O . THR F 1 126 ? 28.618 26.978 -4.231 1.00 16.40 106 THR G O 1
ATOM 10523 N N . THR F 1 127 ? 29.830 25.397 -5.300 1.00 17.48 107 THR G N 1
ATOM 10524 C CA . THR F 1 127 ? 28.667 24.722 -5.893 1.00 18.44 107 THR G CA 1
ATOM 10525 C C . THR F 1 127 ? 28.668 23.210 -5.591 1.00 18.31 107 THR G C 1
ATOM 10526 O O . THR F 1 127 ? 29.700 22.565 -5.633 1.00 18.48 107 THR G O 1
ATOM 10530 N N . LEU F 1 128 ? 27.490 22.700 -5.267 1.00 17.49 108 LEU G N 1
ATOM 10531 C CA . LEU F 1 128 ? 27.191 21.267 -5.160 1.00 17.67 108 LEU G CA 1
ATOM 10532 C C . LEU F 1 128 ? 25.945 21.020 -5.990 1.00 17.42 108 LEU G C 1
ATOM 10533 O O . LEU F 1 128 ? 25.009 21.843 -5.956 1.00 17.21 108 LEU G O 1
ATOM 10538 N N . GLY F 1 129 ? 25.951 19.926 -6.752 1.00 16.86 109 GLY G N 1
ATOM 10539 C CA . GLY F 1 129 ? 24.828 19.550 -7.595 1.00 17.45 109 GLY G CA 1
ATOM 10540 C C . GLY F 1 129 ? 23.774 18.758 -6.827 1.00 16.98 109 GLY G C 1
ATOM 10541 O O . GLY F 1 129 ? 23.350 19.168 -5.744 1.00 16.34 109 GLY G O 1
ATOM 10542 N N . ASP F 1 130 ? 23.316 17.666 -7.435 1.00 16.73 110 ASP G N 1
ATOM 10543 C CA . ASP F 1 130 ? 22.213 16.888 -6.925 1.00 17.21 110 ASP G CA 1
ATOM 10544 C C . ASP F 1 130 ? 22.631 15.515 -6.493 1.00 16.18 110 ASP G C 1
ATOM 10545 O O . ASP F 1 130 ? 23.632 15.000 -6.968 1.00 15.58 110 ASP G O 1
ATOM 10550 N N . ASP F 1 131 ? 21.833 14.893 -5.621 1.00 15.72 111 ASP G N 1
ATOM 10551 C CA . ASP F 1 131 ? 21.943 13.452 -5.354 1.00 16.47 111 ASP G CA 1
ATOM 10552 C C . ASP F 1 131 ? 23.302 13.075 -4.748 1.00 15.89 111 ASP G C 1
ATOM 10553 O O . ASP F 1 131 ? 23.778 11.939 -4.904 1.00 17.04 111 ASP G O 1
ATOM 10558 N N . ASN F 1 132 ? 23.898 13.989 -3.994 1.00 15.61 112 ASN G N 1
ATOM 10559 C CA . ASN F 1 132 ? 25.193 13.734 -3.390 1.00 15.44 112 ASN G CA 1
ATOM 10560 C C . ASN F 1 132 ? 25.035 13.201 -1.957 1.00 15.97 112 ASN G C 1
ATOM 10561 O O . ASN F 1 132 ? 24.013 13.442 -1.303 1.00 15.75 112 ASN G O 1
ATOM 10566 N N . TRP F 1 133 ? 26.045 12.452 -1.513 1.00 17.01 113 TRP G N 1
ATOM 10567 C CA . TRP F 1 133 ? 26.050 11.819 -0.215 1.00 18.37 113 TRP G CA 1
ATOM 10568 C C . TRP F 1 133 ? 27.268 12.340 0.491 1.00 18.18 113 TRP G C 1
ATOM 10569 O O . TRP F 1 133 ? 28.427 11.962 0.132 1.00 17.65 113 TRP G O 1
ATOM 10580 N N . ILE F 1 134 ? 27.038 13.250 1.448 1.00 16.67 114 ILE G N 1
ATOM 10581 C CA A ILE F 1 134 ? 28.117 13.934 2.163 0.70 16.43 114 ILE G CA 1
ATOM 10582 C CA B ILE F 1 134 ? 28.100 13.977 2.159 0.30 16.21 114 ILE G CA 1
ATOM 10583 C C . ILE F 1 134 ? 28.120 13.472 3.616 1.00 16.31 114 ILE G C 1
ATOM 10584 O O . ILE F 1 134 ? 27.247 13.839 4.401 1.00 16.87 114 ILE G O 1
ATOM 10593 N N . MET F 1 135 ? 29.089 12.633 3.962 1.00 15.41 115 MET G N 1
ATOM 10594 C CA . MET F 1 135 ? 29.093 11.959 5.287 1.00 14.99 115 MET G CA 1
ATOM 10595 C C . MET F 1 135 ? 29.684 12.877 6.362 1.00 13.72 115 MET G C 1
ATOM 10596 O O . MET F 1 135 ? 30.068 14.016 6.095 1.00 12.99 115 MET G O 1
ATOM 10601 N N . ALA F 1 136 ? 29.646 12.374 7.607 1.00 13.15 116 ALA G N 1
ATOM 10602 C CA . ALA F 1 136 ? 30.051 13.167 8.741 1.00 12.75 116 ALA G CA 1
ATOM 10603 C C . ALA F 1 136 ? 31.509 13.583 8.582 1.00 11.86 116 ALA G C 1
ATOM 10604 O O . ALA F 1 136 ? 32.319 12.844 8.001 1.00 11.26 116 ALA G O 1
ATOM 10606 N N . TYR F 1 137 ? 31.809 14.758 9.126 1.00 11.30 117 TYR G N 1
ATOM 10607 C CA . TYR F 1 137 ? 33.162 15.340 9.200 1.00 11.50 117 TYR G CA 1
ATOM 10608 C C . TYR F 1 137 ? 33.711 15.787 7.851 1.00 11.84 117 TYR G C 1
ATOM 10609 O O . TYR F 1 137 ? 34.916 16.120 7.723 1.00 12.70 117 TYR G O 1
ATOM 10618 N N . VAL F 1 138 ? 32.848 15.750 6.827 1.00 11.57 118 VAL G N 1
ATOM 10619 C CA . VAL F 1 138 ? 33.311 16.151 5.485 1.00 11.15 118 VAL G CA 1
ATOM 10620 C C . VAL F 1 138 ? 33.460 17.677 5.458 1.00 11.97 118 VAL G C 1
ATOM 10621 O O . VAL F 1 138 ? 32.601 18.427 5.981 1.00 12.31 118 VAL G O 1
ATOM 10625 N N . HIS F 1 139 ? 34.557 18.124 4.839 1.00 12.34 119 HIS G N 1
ATOM 10626 C CA . HIS F 1 139 ? 34.887 19.544 4.657 1.00 12.59 119 HIS G CA 1
ATOM 10627 C C . HIS F 1 139 ? 34.979 19.842 3.181 1.00 12.74 119 HIS G C 1
ATOM 10628 O O . HIS F 1 139 ? 35.795 19.253 2.488 1.00 12.50 119 HIS G O 1
ATOM 10635 N N . ILE F 1 140 ? 34.198 20.829 2.746 1.00 13.03 120 ILE G N 1
ATOM 10636 C CA . ILE F 1 140 ? 34.213 21.382 1.373 1.00 13.01 120 ILE G CA 1
ATOM 10637 C C . ILE F 1 140 ? 34.605 22.872 1.434 1.00 13.57 120 ILE G C 1
ATOM 10638 O O . ILE F 1 140 ? 33.825 23.748 1.841 1.00 14.37 120 ILE G O 1
ATOM 10643 N N . GLY F 1 141 ? 35.862 23.123 1.104 1.00 13.13 121 GLY G N 1
ATOM 10644 C CA . GLY F 1 141 ? 36.439 24.457 1.142 1.00 14.54 121 GLY G CA 1
ATOM 10645 C C . GLY F 1 141 ? 35.895 25.425 0.112 1.00 14.65 121 GLY G C 1
ATOM 10646 O O . GLY F 1 141 ? 35.185 25.059 -0.812 1.00 15.14 121 GLY G O 1
ATOM 10647 N N . HIS F 1 142 ? 36.201 26.694 0.319 1.00 15.04 122 HIS G N 1
ATOM 10648 C CA . HIS F 1 142 ? 35.786 27.746 -0.594 1.00 15.55 122 HIS G CA 1
ATOM 10649 C C . HIS F 1 142 ? 36.070 27.417 -2.045 1.00 15.54 122 HIS G C 1
ATOM 10650 O O . HIS F 1 142 ? 37.158 26.924 -2.369 1.00 15.65 122 HIS G O 1
ATOM 10657 N N . ASP F 1 143 ? 35.099 27.726 -2.912 1.00 15.12 123 ASP G N 1
ATOM 10658 C CA . ASP F 1 143 ? 35.264 27.655 -4.355 1.00 16.45 123 ASP G CA 1
ATOM 10659 C C . ASP F 1 143 ? 35.313 26.234 -4.918 1.00 16.03 123 ASP G C 1
ATOM 10660 O O . ASP F 1 143 ? 35.643 26.038 -6.105 1.00 17.29 123 ASP G O 1
ATOM 10665 N N . CYS F 1 144 ? 34.975 25.236 -4.122 1.00 15.48 124 CYS G N 1
ATOM 10666 C CA . CYS F 1 144 ? 34.860 23.890 -4.668 1.00 14.98 124 CYS G CA 1
ATOM 10667 C C . CYS F 1 144 ? 33.674 23.840 -5.652 1.00 16.08 124 CYS G C 1
ATOM 10668 O O . CYS F 1 144 ? 32.681 24.562 -5.480 1.00 15.80 124 CYS G O 1
ATOM 10671 N N . ARG F 1 145 ? 33.791 22.948 -6.644 1.00 15.49 125 ARG G N 1
ATOM 10672 C CA . ARG F 1 145 ? 32.755 22.681 -7.604 1.00 16.39 125 ARG G CA 1
ATOM 10673 C C . ARG F 1 145 ? 32.494 21.164 -7.612 1.00 16.60 125 ARG G C 1
ATOM 10674 O O . ARG F 1 145 ? 33.252 20.410 -8.236 1.00 17.17 125 ARG G O 1
ATOM 10676 N N . VAL F 1 146 ? 31.390 20.740 -6.978 1.00 16.17 126 VAL G N 1
ATOM 10677 C CA . VAL F 1 146 ? 31.059 19.341 -6.810 1.00 16.03 126 VAL G CA 1
ATOM 10678 C C . VAL F 1 146 ? 29.820 19.051 -7.659 1.00 16.92 126 VAL G C 1
ATOM 10679 O O . VAL F 1 146 ? 28.847 19.821 -7.630 1.00 16.70 126 VAL G O 1
ATOM 10683 N N . GLY F 1 147 ? 29.883 17.975 -8.442 1.00 15.42 127 GLY G N 1
ATOM 10684 C CA . GLY F 1 147 ? 28.785 17.647 -9.361 1.00 16.13 127 GLY G CA 1
ATOM 10685 C C . GLY F 1 147 ? 27.646 16.944 -8.659 1.00 16.38 127 GLY G C 1
ATOM 10686 O O . GLY F 1 147 ? 27.157 17.425 -7.620 1.00 15.53 127 GLY G O 1
ATOM 10687 N N . SER F 1 148 ? 27.219 15.822 -9.249 1.00 16.13 128 SER G N 1
ATOM 10688 C CA . SER F 1 148 ? 26.043 15.095 -8.843 1.00 16.41 128 SER G CA 1
ATOM 10689 C C . SER F 1 148 ? 26.391 13.619 -8.638 1.00 16.41 128 SER G C 1
ATOM 10690 O O . SER F 1 148 ? 27.306 13.095 -9.289 1.00 16.23 128 SER G O 1
ATOM 10693 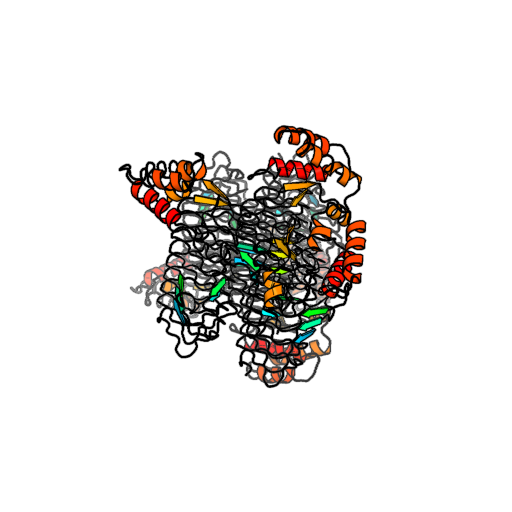N N . HIS F 1 149 ? 25.634 12.945 -7.760 1.00 15.84 129 HIS G N 1
ATOM 10694 C CA . HIS F 1 149 ? 25.849 11.562 -7.458 1.00 16.50 129 HIS G CA 1
ATOM 10695 C C . HIS F 1 149 ? 27.224 11.282 -6.865 1.00 15.51 129 HIS G C 1
ATOM 10696 O O . HIS F 1 149 ? 27.724 10.119 -6.951 1.00 17.30 129 HIS G O 1
ATOM 10703 N N . VAL F 1 150 ? 27.819 12.278 -6.213 1.00 14.70 130 VAL G N 1
ATOM 10704 C CA . VAL F 1 150 ? 29.159 12.104 -5.612 1.00 14.08 130 VAL G CA 1
ATOM 10705 C C . VAL F 1 150 ? 28.982 11.536 -4.202 1.00 14.67 130 VAL G C 1
ATOM 10706 O O . VAL F 1 150 ? 28.005 11.885 -3.493 1.00 14.30 130 VAL G O 1
ATOM 10710 N N . VAL F 1 151 ? 29.902 10.661 -3.804 1.00 13.47 131 VAL G N 1
ATOM 10711 C CA . VAL F 1 151 ? 29.952 10.186 -2.436 1.00 13.77 131 VAL G CA 1
ATOM 10712 C C . VAL F 1 151 ? 31.226 10.742 -1.793 1.00 13.38 131 VAL G C 1
ATOM 10713 O O . VAL F 1 151 ? 32.332 10.419 -2.253 1.00 14.81 131 VAL G O 1
ATOM 10717 N N . LEU F 1 152 ? 31.066 11.513 -0.710 1.00 13.54 132 LEU G N 1
ATOM 10718 C CA . LEU F 1 152 ? 32.180 11.971 0.126 1.00 13.05 132 LEU G CA 1
ATOM 10719 C C . LEU F 1 152 ? 32.095 11.273 1.503 1.00 13.04 132 LEU G C 1
ATOM 10720 O O . LEU F 1 152 ? 31.212 11.570 2.321 1.00 12.40 132 LEU G O 1
ATOM 10725 N N . SER F 1 153 ? 32.995 10.316 1.706 1.00 13.56 133 SER G N 1
ATOM 10726 C CA . SER F 1 153 ? 32.973 9.470 2.877 1.00 13.64 133 SER G CA 1
ATOM 10727 C C . SER F 1 153 ? 33.481 10.201 4.107 1.00 12.97 133 SER G C 1
ATOM 10728 O O . SER F 1 153 ? 34.074 11.244 4.028 1.00 12.77 133 SER G O 1
ATOM 10731 N N . SER F 1 154 ? 33.221 9.619 5.266 1.00 13.16 134 SER G N 1
ATOM 10732 C CA . SER F 1 154 ? 33.506 10.314 6.518 1.00 13.60 134 SER G CA 1
ATOM 10733 C C . SER F 1 154 ? 34.902 10.932 6.628 1.00 12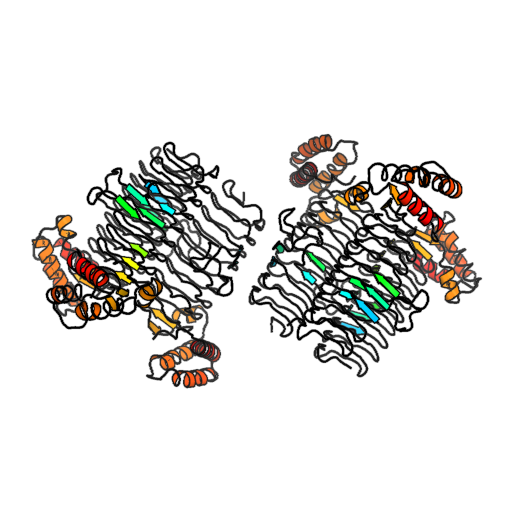.73 134 SER G C 1
ATOM 10734 O O . SER F 1 154 ? 35.915 10.231 6.428 1.00 12.38 134 SER G O 1
ATOM 10737 N N . ASN F 1 155 ? 34.947 12.248 6.932 1.00 12.58 135 ASN G N 1
ATOM 10738 C CA . ASN F 1 155 ? 36.182 12.962 7.177 1.00 12.29 135 ASN G CA 1
ATOM 10739 C C . ASN F 1 155 ? 37.054 13.107 5.911 1.00 12.41 135 ASN G C 1
ATOM 10740 O O . ASN F 1 155 ? 38.254 13.365 5.991 1.00 12.26 135 ASN G O 1
ATOM 10745 N N . ALA F 1 156 ? 36.443 12.998 4.735 1.00 11.88 136 ALA G N 1
ATOM 10746 C CA . ALA F 1 156 ? 37.096 13.453 3.485 1.00 11.77 136 ALA G CA 1
ATOM 10747 C C . ALA F 1 156 ? 37.049 14.992 3.485 1.00 12.41 136 ALA G C 1
ATOM 10748 O O . ALA F 1 156 ? 36.006 15.587 3.735 1.00 12.25 136 ALA G O 1
ATOM 10750 N N . GLN F 1 157 ? 38.198 15.595 3.269 1.00 12.77 137 GLN G N 1
ATOM 10751 C CA . GLN F 1 157 ? 38.329 17.027 3.371 1.00 13.62 137 GLN G CA 1
ATOM 10752 C C . GLN F 1 157 ? 39.034 17.586 2.129 1.00 14.64 137 GLN G C 1
ATOM 10753 O O . GLN F 1 157 ? 40.157 17.157 1.738 1.00 15.40 137 GLN G O 1
ATOM 10759 N N . MET F 1 158 ? 38.373 18.564 1.539 1.00 14.77 138 MET G N 1
ATOM 10760 C CA . MET F 1 158 ? 38.843 19.194 0.329 1.00 15.53 138 MET G CA 1
ATOM 10761 C C . MET F 1 158 ? 39.173 20.641 0.635 1.00 16.13 138 MET G C 1
ATOM 10762 O O . MET F 1 158 ? 38.337 21.383 1.180 1.00 15.17 138 MET G O 1
ATOM 10767 N N . ALA F 1 159 ? 40.372 21.074 0.241 1.00 16.63 139 ALA G N 1
ATOM 10768 C CA . ALA F 1 159 ? 40.762 22.440 0.459 1.00 16.64 139 ALA G CA 1
ATOM 10769 C C . ALA F 1 159 ? 40.129 23.296 -0.667 1.00 16.60 139 ALA G C 1
ATOM 10770 O O . ALA F 1 159 ? 39.193 22.884 -1.362 1.00 18.10 139 ALA G O 1
ATOM 10772 N N . GLY F 1 160 ? 40.625 24.497 -0.866 1.00 17.45 140 GLY G N 1
ATOM 10773 C CA . GLY F 1 160 ? 39.897 25.406 -1.771 1.00 16.96 140 GLY G CA 1
ATOM 10774 C C . GLY F 1 160 ? 39.939 24.959 -3.212 1.00 15.97 140 GLY G C 1
ATOM 10775 O O . GLY F 1 160 ? 40.902 24.373 -3.664 1.00 15.11 140 GLY G O 1
ATOM 10776 N N . HIS F 1 161 ? 38.928 25.354 -3.982 1.00 16.08 141 HIS G N 1
ATOM 10777 C CA . HIS F 1 161 ? 38.967 25.219 -5.443 1.00 16.86 141 HIS G CA 1
ATOM 10778 C C . HIS F 1 161 ? 39.072 23.777 -5.957 1.00 15.40 141 HIS G C 1
ATOM 10779 O O . HIS F 1 161 ? 39.604 23.553 -7.033 1.00 17.32 141 HIS G O 1
ATOM 10786 N N . VAL F 1 162 ? 38.574 22.790 -5.236 1.00 14.92 142 VAL G N 1
ATOM 10787 C CA . VAL F 1 162 ? 38.630 21.392 -5.712 1.00 14.53 142 VAL G CA 1
ATOM 10788 C C . VAL F 1 162 ? 37.432 21.109 -6.577 1.00 15.21 142 VAL G C 1
ATOM 10789 O O . VAL F 1 162 ? 36.335 21.482 -6.206 1.00 15.89 142 VAL G O 1
ATOM 10793 N N . GLU F 1 163 ? 37.641 20.450 -7.712 1.00 15.32 143 GLU G N 1
ATOM 10794 C CA A GLU F 1 163 ? 36.548 20.090 -8.603 0.50 16.29 143 GLU G CA 1
ATOM 10795 C CA B GLU F 1 163 ? 36.570 20.087 -8.647 0.50 16.30 143 GLU G CA 1
ATOM 10796 C C . GLU F 1 163 ? 36.301 18.601 -8.484 1.00 15.87 143 GLU G C 1
ATOM 10797 O O . GLU F 1 163 ? 37.249 17.797 -8.499 1.00 15.98 143 GLU G O 1
ATOM 10808 N N . ILE F 1 164 ? 35.030 18.221 -8.345 1.00 15.03 144 ILE G N 1
ATOM 10809 C CA . ILE F 1 164 ? 34.697 16.781 -8.216 1.00 14.88 144 ILE G CA 1
ATOM 10810 C C . ILE F 1 164 ? 33.589 16.468 -9.191 1.00 15.96 144 ILE G C 1
ATOM 10811 O O . ILE F 1 164 ? 32.473 17.010 -9.087 1.00 17.24 144 ILE G O 1
ATOM 10816 N N . GLY F 1 165 ? 33.904 15.627 -10.169 1.00 15.73 145 GLY G N 1
ATOM 10817 C CA . GLY F 1 165 ? 32.958 15.285 -11.229 1.00 16.39 145 GLY G CA 1
ATOM 10818 C C . GLY F 1 165 ? 31.908 14.278 -10.796 1.00 15.82 145 GLY G C 1
ATOM 10819 O O . GLY F 1 165 ? 31.993 13.623 -9.739 1.00 14.24 145 GLY G O 1
ATOM 10820 N N . ASP F 1 166 ? 30.916 14.138 -11.655 1.00 16.14 146 ASP G N 1
ATOM 10821 C CA . ASP F 1 166 ? 29.771 13.304 -11.356 1.00 16.79 146 ASP G CA 1
ATOM 10822 C C . ASP F 1 166 ? 30.155 11.856 -11.035 1.00 16.44 146 ASP G C 1
ATOM 10823 O O . ASP F 1 166 ? 31.064 11.302 -11.640 1.00 15.50 146 ASP G O 1
ATOM 10828 N N . TRP F 1 167 ? 29.465 11.270 -10.057 1.00 16.15 147 TRP G N 1
ATOM 10829 C CA . TRP F 1 167 ? 29.650 9.865 -9.660 1.00 16.87 147 TRP G CA 1
ATOM 10830 C C . TRP F 1 167 ? 30.953 9.501 -8.970 1.00 15.99 147 TRP G C 1
ATOM 10831 O O . TRP F 1 167 ? 31.175 8.329 -8.681 1.00 17.14 147 TRP G O 1
ATOM 10842 N N . ALA F 1 168 ? 31.830 10.468 -8.720 1.00 14.80 148 ALA G N 1
ATOM 10843 C CA . ALA F 1 168 ? 33.100 10.210 -8.066 1.00 14.33 148 ALA G CA 1
ATOM 10844 C C . ALA F 1 168 ? 32.836 9.767 -6.632 1.00 14.67 148 ALA G C 1
ATOM 10845 O O . ALA F 1 168 ? 31.825 10.176 -6.057 1.00 14.49 148 ALA G O 1
ATOM 10847 N N . ILE F 1 169 ? 33.710 8.889 -6.125 1.00 14.61 149 ILE G N 1
ATOM 10848 C CA . ILE F 1 169 ? 33.659 8.402 -4.742 1.00 15.30 149 ILE G CA 1
ATOM 10849 C C . ILE F 1 169 ? 34.983 8.730 -4.059 1.00 15.28 149 ILE G C 1
ATOM 10850 O O . ILE F 1 169 ? 36.076 8.357 -4.546 1.00 15.38 149 ILE G O 1
ATOM 10855 N N . VAL F 1 170 ? 34.913 9.434 -2.930 1.00 14.27 150 VAL G N 1
ATOM 10856 C CA . VAL F 1 170 ? 36.126 9.814 -2.180 1.00 13.98 150 VAL G CA 1
ATOM 10857 C C . VAL F 1 170 ? 36.103 9.082 -0.845 1.00 14.68 150 VAL G C 1
ATOM 10858 O O . VAL F 1 170 ? 35.172 9.273 -0.060 1.00 14.03 150 VAL G O 1
ATOM 10862 N N . GLY F 1 171 ? 37.124 8.254 -0.574 1.00 14.07 151 GLY G N 1
ATOM 10863 C CA . GLY F 1 171 ? 37.146 7.460 0.666 1.00 14.88 151 GLY G CA 1
ATOM 10864 C C . GLY F 1 171 ? 37.385 8.320 1.912 1.00 15.01 151 GLY G C 1
ATOM 10865 O O . GLY F 1 171 ? 37.901 9.453 1.837 1.00 14.80 151 GLY G O 1
ATOM 10866 N N . GLY F 1 172 ? 37.026 7.753 3.051 1.00 14.47 152 GLY G N 1
ATOM 10867 C CA . GLY F 1 172 ? 37.109 8.448 4.317 1.00 14.31 152 GLY G CA 1
ATOM 10868 C C . GLY F 1 172 ? 38.534 8.778 4.749 1.00 14.05 152 GLY G C 1
ATOM 10869 O O . GLY F 1 172 ? 39.489 8.096 4.347 1.00 13.91 152 GLY G O 1
ATOM 10870 N N . MET F 1 173 ? 38.643 9.812 5.585 1.00 13.78 153 MET G N 1
ATOM 10871 C CA A MET F 1 173 ? 39.928 10.271 6.148 0.70 14.42 153 MET G CA 1
ATOM 10872 C CA B MET F 1 173 ? 39.925 10.269 6.137 0.30 15.26 153 MET G CA 1
ATOM 10873 C C . MET F 1 173 ? 40.961 10.579 5.063 1.00 15.18 153 MET G C 1
ATOM 10874 O O . MET F 1 173 ? 42.155 10.285 5.218 1.00 16.06 153 MET G O 1
ATOM 10883 N N . SER F 1 174 ? 40.502 11.147 3.955 1.00 15.23 154 SER G N 1
ATOM 10884 C CA . SER F 1 174 ? 41.395 11.491 2.869 1.00 15.38 154 SER G CA 1
ATOM 10885 C C . SER F 1 174 ? 41.481 13.024 2.845 1.00 15.98 154 SER G C 1
ATOM 10886 O O . SER F 1 174 ? 40.523 13.711 3.218 1.00 16.68 154 SER G O 1
ATOM 10889 N N . GLY F 1 175 ? 42.601 13.557 2.361 1.00 15.09 155 GLY G N 1
ATOM 10890 C CA . GLY F 1 175 ? 42.784 15.026 2.228 1.00 15.47 155 GLY G CA 1
ATOM 10891 C C . GLY F 1 175 ? 43.096 15.336 0.791 1.00 14.91 155 GLY G C 1
ATOM 10892 O O . GLY F 1 175 ? 43.898 14.627 0.167 1.00 15.29 155 GLY G O 1
ATOM 10893 N N . VAL F 1 176 ? 42.454 16.364 0.238 1.00 14.22 156 VAL G N 1
ATOM 10894 C CA . VAL F 1 176 ? 42.665 16.709 -1.180 1.00 14.25 156 VAL G CA 1
ATOM 10895 C C . VAL F 1 176 ? 43.181 18.160 -1.246 1.00 14.21 156 VAL G C 1
ATOM 10896 O O . VAL F 1 176 ? 42.572 19.051 -0.683 1.00 14.80 156 VAL G O 1
ATOM 10900 N N . HIS F 1 177 ? 44.312 18.352 -1.913 1.00 14.01 157 HIS G N 1
ATOM 10901 C CA . HIS F 1 177 ? 45.033 19.624 -2.009 1.00 14.87 157 HIS G CA 1
ATOM 10902 C C . HIS F 1 177 ? 44.214 20.601 -2.805 1.00 14.37 157 HIS G C 1
ATOM 10903 O O . HIS F 1 177 ? 43.468 20.201 -3.682 1.00 13.85 157 HIS G O 1
ATOM 10910 N N . GLN F 1 178 ? 44.380 21.891 -2.539 1.00 14.41 158 GLN G N 1
ATOM 10911 C CA . GLN F 1 178 ? 43.686 22.936 -3.287 1.00 15.22 158 GLN G CA 1
ATOM 10912 C C . GLN F 1 178 ? 43.979 22.830 -4.773 1.00 14.42 158 GLN G C 1
ATOM 10913 O O . GLN F 1 178 ? 45.043 22.406 -5.152 1.00 13.91 158 GLN G O 1
ATOM 10919 N N . TYR F 1 179 ? 42.965 23.137 -5.579 1.00 14.61 159 TYR G N 1
ATOM 10920 C CA . TYR F 1 179 ? 43.020 23.149 -7.040 1.00 15.17 159 TYR G CA 1
ATOM 10921 C C . TYR F 1 179 ? 43.077 21.761 -7.730 1.00 15.37 159 TYR G C 1
ATOM 10922 O O . TYR F 1 179 ? 43.098 21.713 -8.970 1.00 16.41 159 TYR G O 1
ATOM 10931 N N . VAL F 1 180 ? 43.060 20.658 -6.969 1.00 14.48 160 VAL G N 1
ATOM 10932 C CA . VAL F 1 180 ? 42.999 19.326 -7.560 1.00 14.04 160 VAL G CA 1
ATOM 10933 C C . VAL F 1 180 ? 41.629 19.115 -8.170 1.00 13.98 160 VAL G C 1
ATOM 10934 O O . VAL F 1 180 ? 40.606 19.608 -7.662 1.00 13.67 160 VAL G O 1
ATOM 10938 N N . ARG F 1 181 ? 41.608 18.383 -9.262 1.00 13.68 161 ARG G N 1
ATOM 10939 C CA . ARG F 1 181 ? 40.384 17.944 -9.869 1.00 14.25 161 ARG G CA 1
ATOM 10940 C C . ARG F 1 181 ? 40.254 16.443 -9.809 1.00 13.83 161 ARG G C 1
ATOM 10941 O O . ARG F 1 181 ? 41.177 15.707 -10.122 1.00 14.03 161 ARG G O 1
ATOM 10949 N N . ILE F 1 182 ? 39.085 16.002 -9.367 1.00 14.31 162 ILE G N 1
ATOM 10950 C CA . ILE F 1 182 ? 38.708 14.599 -9.283 1.00 14.71 162 ILE G CA 1
ATOM 10951 C C . ILE F 1 182 ? 37.732 14.315 -10.409 1.00 14.85 162 ILE G C 1
ATOM 10952 O O . ILE F 1 182 ? 36.606 14.878 -10.479 1.00 15.41 162 ILE G O 1
ATOM 10957 N N . GLY F 1 183 ? 38.169 13.476 -11.334 1.00 15.39 163 GLY G N 1
ATOM 10958 C CA . GLY F 1 183 ? 37.417 13.200 -12.542 1.00 14.69 163 GLY G CA 1
ATOM 10959 C C . GLY F 1 183 ? 36.097 12.490 -12.271 1.00 14.87 163 GLY G C 1
ATOM 10960 O O . GLY F 1 183 ? 35.965 11.723 -11.292 1.00 15.48 163 GLY G O 1
ATOM 10961 N N . ALA F 1 184 ? 35.143 12.682 -13.173 1.00 14.61 164 ALA G N 1
ATOM 10962 C CA . ALA F 1 184 ? 33.892 11.923 -13.143 1.00 14.84 164 ALA G CA 1
ATOM 10963 C C . ALA F 1 184 ? 34.131 10.425 -13.137 1.00 14.99 164 ALA G C 1
ATOM 10964 O O . ALA F 1 184 ? 35.032 9.930 -13.822 1.00 15.15 164 ALA G O 1
ATOM 10966 N N . HIS F 1 185 ? 33.361 9.704 -12.324 1.00 15.18 165 HIS G N 1
ATOM 10967 C CA . HIS F 1 185 ? 33.442 8.236 -12.222 1.00 15.12 165 HIS G CA 1
ATOM 10968 C C . HIS F 1 185 ? 34.729 7.706 -11.679 1.00 15.16 165 HIS G C 1
ATOM 10969 O O . HIS F 1 185 ? 34.974 6.523 -11.774 1.00 16.46 165 HIS G O 1
ATOM 10976 N N . SER F 1 186 ? 35.533 8.540 -11.043 1.00 15.08 166 SER G N 1
ATOM 10977 C CA . SER F 1 186 ? 36.782 8.094 -10.457 1.00 15.21 166 SER G CA 1
ATOM 10978 C C . SER F 1 186 ? 36.532 7.629 -8.991 1.00 15.26 166 SER G C 1
ATOM 10979 O O . SER F 1 186 ? 35.463 7.851 -8.440 1.00 14.39 166 SER G O 1
ATOM 10982 N N . MET F 1 187 ? 37.528 7.013 -8.367 1.00 16.55 167 MET G N 1
ATOM 10983 C CA . MET F 1 187 ? 37.439 6.679 -6.938 1.00 17.66 167 MET G CA 1
ATOM 10984 C C . MET F 1 187 ? 38.752 6.972 -6.265 1.00 17.88 167 MET G C 1
ATOM 10985 O O . MET F 1 187 ? 39.821 6.791 -6.878 1.00 19.90 167 MET G O 1
ATOM 10990 N N . LEU F 1 188 ? 38.693 7.492 -5.039 1.00 16.18 168 LEU G N 1
ATOM 10991 C CA . LEU F 1 188 ? 39.890 7.688 -4.220 1.00 16.01 168 LEU G CA 1
ATOM 10992 C C . LEU F 1 188 ? 39.731 6.816 -2.968 1.00 15.17 168 LEU G C 1
ATOM 10993 O O . LEU F 1 188 ? 38.740 6.927 -2.254 1.00 14.08 168 LEU G O 1
ATOM 10998 N N . GLY F 1 189 ? 40.682 5.931 -2.729 1.00 14.85 169 GLY G N 1
ATOM 10999 C CA . GLY F 1 189 ? 40.634 4.993 -1.579 1.00 15.80 169 GLY G CA 1
ATOM 11000 C C . GLY F 1 189 ? 40.710 5.781 -0.286 1.00 15.26 169 GLY G C 1
ATOM 11001 O O . GLY F 1 189 ? 41.200 6.919 -0.278 1.00 16.27 169 GLY G O 1
ATOM 11002 N N . GLY F 1 190 ? 40.263 5.181 0.809 1.00 14.94 170 GLY G N 1
ATOM 11003 C CA . GLY F 1 190 ? 40.354 5.820 2.102 1.00 14.37 170 GLY G CA 1
ATOM 11004 C C . GLY F 1 190 ? 41.779 6.064 2.533 1.00 14.61 170 GLY G C 1
ATOM 11005 O O . GLY F 1 190 ? 42.722 5.390 2.049 1.00 14.27 170 GLY G O 1
ATOM 11006 N N . ALA F 1 191 ? 41.929 7.039 3.432 1.00 14.04 171 ALA G N 1
ATOM 11007 C CA . ALA F 1 191 ? 43.199 7.383 4.025 1.00 14.71 171 ALA G CA 1
ATOM 11008 C C . ALA F 1 191 ? 44.217 7.767 2.952 1.00 14.35 171 ALA G C 1
ATOM 11009 O O . ALA F 1 191 ? 45.400 7.363 3.034 1.00 14.00 171 ALA G O 1
ATOM 11011 N N . SER F 1 192 ? 43.761 8.497 1.940 1.00 14.15 172 SER G N 1
ATOM 11012 C CA . SER F 1 192 ? 44.641 8.929 0.859 1.00 14.92 172 SER G CA 1
ATOM 11013 C C . SER F 1 192 ? 44.931 10.421 0.945 1.00 15.09 172 SER G C 1
ATOM 11014 O O . SER F 1 192 ? 44.116 11.185 1.493 1.00 15.19 172 SER G O 1
ATOM 11017 N N . ALA F 1 193 ? 46.060 10.814 0.353 1.00 14.33 173 ALA G N 1
ATOM 11018 C CA . ALA F 1 193 ? 46.476 12.205 0.247 1.00 14.27 173 ALA G CA 1
ATOM 11019 C C . ALA F 1 193 ? 46.641 12.501 -1.230 1.00 14.18 173 ALA G C 1
ATOM 11020 O O . ALA F 1 193 ? 47.519 11.908 -1.895 1.00 15.46 173 ALA G O 1
ATOM 11022 N N . LEU F 1 194 ? 45.801 13.378 -1.755 1.00 13.36 174 LEU G N 1
ATOM 11023 C CA . LEU F 1 194 ? 45.711 13.544 -3.200 1.00 13.99 174 LEU G CA 1
ATOM 11024 C C . LEU F 1 194 ? 46.237 14.949 -3.524 1.00 14.67 174 LEU G C 1
ATOM 11025 O O . LEU F 1 194 ? 45.652 15.934 -3.117 1.00 14.80 174 LEU G O 1
ATOM 11030 N N . VAL F 1 195 ? 47.359 15.015 -4.225 1.00 15.21 175 VAL G N 1
ATOM 11031 C CA . VAL F 1 195 ? 47.989 16.291 -4.529 1.00 15.15 175 VAL G CA 1
ATOM 11032 C C . VAL F 1 195 ? 47.986 16.642 -6.036 1.00 15.63 175 VAL G C 1
ATOM 11033 O O . VAL F 1 195 ? 48.425 17.764 -6.412 1.00 15.28 175 VAL G O 1
ATOM 11037 N N . GLN F 1 196 ? 47.534 15.710 -6.877 1.00 15.02 176 GLN G N 1
ATOM 11038 C CA . GLN F 1 196 ? 47.347 15.925 -8.316 1.00 15.05 176 GLN G CA 1
ATOM 11039 C C . GLN F 1 196 ? 45.999 15.343 -8.750 1.00 14.94 176 GLN G C 1
ATOM 11040 O O . GLN F 1 196 ? 45.315 14.681 -7.956 1.00 15.56 176 GLN G O 1
ATOM 11046 N N . ASP F 1 197 ? 45.619 15.584 -9.990 1.00 14.85 177 ASP G N 1
ATOM 11047 C CA . ASP F 1 197 ? 44.306 15.259 -10.490 1.00 14.90 177 ASP G CA 1
ATOM 11048 C C . ASP F 1 197 ? 44.141 13.720 -10.646 1.00 15.03 177 ASP G C 1
ATOM 11049 O O . ASP F 1 197 ? 45.075 12.990 -11.021 1.00 15.20 177 ASP G O 1
ATOM 11054 N N . ILE F 1 198 ? 42.937 13.252 -10.385 1.00 15.43 178 ILE G N 1
ATOM 11055 C CA . ILE F 1 198 ? 42.531 11.883 -10.766 1.00 15.19 178 ILE G CA 1
ATOM 11056 C C . ILE F 1 198 ? 41.788 11.995 -12.061 1.00 15.87 178 ILE G C 1
ATOM 11057 O O . ILE F 1 198 ? 40.704 12.604 -12.128 1.00 16.00 178 ILE G O 1
ATOM 11062 N N . PRO F 1 199 ? 42.300 11.352 -13.112 1.00 15.59 179 PRO G N 1
ATOM 11063 C CA . PRO F 1 199 ? 41.525 11.408 -14.356 1.00 16.08 179 PRO G CA 1
ATOM 11064 C C . PRO F 1 199 ? 40.166 10.731 -14.199 1.00 15.45 179 PRO G C 1
ATOM 11065 O O . PRO F 1 199 ? 40.002 9.855 -13.360 1.00 15.51 179 PRO G O 1
ATOM 11069 N N . PRO F 1 200 ? 39.190 11.137 -15.005 1.00 15.78 180 PRO G N 1
ATOM 11070 C CA . PRO F 1 200 ? 37.929 10.421 -14.968 1.00 15.90 180 PRO G CA 1
ATOM 11071 C C . PRO F 1 200 ? 38.126 8.939 -15.190 1.00 15.43 180 PRO G C 1
ATOM 11072 O O . PRO F 1 200 ? 39.064 8.543 -15.909 1.00 14.49 180 PRO G O 1
ATOM 11076 N N . PHE F 1 201 ? 37.242 8.142 -14.575 1.00 15.56 181 PHE G N 1
ATOM 11077 C CA . PHE F 1 201 ? 37.193 6.690 -14.766 1.00 15.88 181 PHE G CA 1
ATOM 11078 C C . PHE F 1 201 ? 38.315 5.881 -14.057 1.00 16.47 181 PHE G C 1
ATOM 11079 O O . PHE F 1 201 ? 38.429 4.658 -14.263 1.00 17.23 181 PHE G O 1
ATOM 11087 N N . VAL F 1 202 ? 39.159 6.550 -13.279 1.00 15.66 182 VAL G N 1
ATOM 11088 C CA . VAL F 1 202 ? 40.389 5.948 -12.709 1.00 15.41 182 VAL G CA 1
ATOM 11089 C C . VAL F 1 202 ? 40.207 5.732 -11.212 1.00 15.68 182 VAL G C 1
ATOM 11090 O O . VAL F 1 202 ? 39.564 6.548 -10.535 1.00 16.70 182 VAL G O 1
ATOM 11094 N N . ILE F 1 203 ? 40.744 4.624 -10.720 1.00 16.96 183 ILE G N 1
ATOM 11095 C CA . ILE F 1 203 ? 40.886 4.335 -9.289 1.00 17.23 183 ILE G CA 1
ATOM 11096 C C . ILE F 1 203 ? 42.253 4.820 -8.812 1.00 16.37 183 ILE G C 1
ATOM 11097 O O . ILE F 1 203 ? 43.277 4.505 -9.412 1.00 16.66 183 ILE G O 1
ATOM 11102 N N . ALA F 1 204 ? 42.277 5.526 -7.693 1.00 16.17 184 ALA G N 1
ATOM 11103 C CA . ALA F 1 204 ? 43.529 6.004 -7.090 1.00 16.32 184 ALA G CA 1
ATOM 11104 C C . ALA F 1 204 ? 43.531 5.710 -5.605 1.00 16.62 184 ALA G C 1
ATOM 11105 O O . ALA F 1 204 ? 42.470 5.651 -4.961 1.00 16.99 184 ALA G O 1
ATOM 11107 N N . ALA F 1 205 ? 44.722 5.562 -5.047 1.00 16.62 185 ALA G N 1
ATOM 11108 C CA . ALA F 1 205 ? 44.833 5.373 -3.587 1.00 17.00 185 ALA G CA 1
ATOM 11109 C C . ALA F 1 205 ? 46.247 5.620 -3.104 1.00 17.40 185 ALA G C 1
ATOM 11110 O O . ALA F 1 205 ? 47.193 5.430 -3.860 1.00 17.26 185 ALA G O 1
ATOM 11112 N N . GLY F 1 206 ? 46.367 5.976 -1.818 1.00 19.15 186 GLY G N 1
ATOM 11113 C CA . GLY F 1 206 ? 47.655 6.028 -1.135 1.00 19.27 186 GLY G CA 1
ATOM 11114 C C . GLY F 1 206 ? 47.991 7.418 -0.631 1.00 20.83 186 GLY G C 1
ATOM 11115 O O . GLY F 1 206 ? 47.304 8.374 -0.905 1.00 17.27 186 GLY G O 1
ATOM 11116 N N . ASN F 1 207 ? 49.132 7.511 0.068 1.00 22.75 187 ASN G N 1
ATOM 11117 C CA . ASN F 1 207 ? 49.650 8.797 0.543 1.00 22.71 187 ASN G CA 1
ATOM 11118 C C . ASN F 1 207 ? 51.138 8.872 0.093 1.00 24.96 187 ASN G C 1
ATOM 11119 O O . ASN F 1 207 ? 52.027 8.333 0.783 1.00 25.64 187 ASN G O 1
ATOM 11124 N N . LYS F 1 208 ? 51.436 9.504 -1.057 1.00 24.48 188 LYS G N 1
ATOM 11125 C CA . LYS F 1 208 ? 50.446 10.220 -1.886 1.00 23.49 188 LYS G CA 1
ATOM 11126 C C . LYS F 1 208 ? 49.706 9.256 -2.829 1.00 21.96 188 LYS G C 1
ATOM 11127 O O . LYS F 1 208 ? 50.202 8.192 -3.186 1.00 22.35 188 LYS G O 1
ATOM 11133 N N . ALA F 1 209 ? 48.563 9.692 -3.311 1.00 18.98 189 ALA G N 1
ATOM 11134 C CA . ALA F 1 209 ? 47.719 8.816 -4.115 1.00 18.03 189 ALA G CA 1
ATOM 11135 C C . ALA F 1 209 ? 48.333 8.564 -5.471 1.00 18.94 189 ALA G C 1
ATOM 11136 O O . ALA F 1 209 ? 48.810 9.505 -6.101 1.00 19.01 189 ALA G O 1
ATOM 11138 N N . GLU F 1 210 ? 48.284 7.296 -5.918 1.00 19.15 190 GLU G N 1
ATOM 11139 C CA . GLU F 1 210 ? 48.761 6.824 -7.194 1.00 19.73 190 GLU G CA 1
ATOM 11140 C C . GLU F 1 210 ? 47.635 6.115 -7.959 1.00 18.82 190 GLU G C 1
ATOM 11141 O O . GLU F 1 210 ? 46.662 5.609 -7.327 1.00 18.27 190 GLU G O 1
ATOM 11147 N N . PRO F 1 211 ? 47.721 6.060 -9.303 1.00 18.20 191 PRO G N 1
ATOM 11148 C CA . PRO F 1 211 ? 46.624 5.412 -10.060 1.00 18.58 191 PRO G CA 1
ATOM 11149 C C . PRO F 1 211 ? 46.740 3.866 -10.010 1.00 20.50 191 PRO G C 1
ATOM 11150 O O . PRO F 1 211 ? 47.870 3.341 -9.960 1.00 21.13 191 PRO G O 1
ATOM 11154 N N . HIS F 1 212 ? 45.588 3.173 -9.993 1.00 19.69 192 HIS G N 1
ATOM 11155 C CA . HIS F 1 212 ? 45.484 1.688 -9.905 1.00 23.25 192 HIS G CA 1
ATOM 11156 C C . HIS F 1 212 ? 44.404 1.120 -10.827 1.00 23.70 192 HIS G C 1
ATOM 11157 O O . HIS F 1 212 ? 43.649 0.203 -10.452 1.00 28.39 192 HIS G O 1
ATOM 11164 N N . GLY F 1 213 ? 44.305 1.675 -12.022 1.00 21.14 193 GLY G N 1
ATOM 11165 C CA . GLY F 1 213 ? 43.477 1.124 -13.086 1.00 20.32 193 GLY G CA 1
ATOM 11166 C C . GLY F 1 213 ? 42.162 1.847 -13.262 1.00 19.81 193 GLY G C 1
ATOM 11167 O O . GLY F 1 213 ? 41.877 2.833 -12.563 1.00 19.36 193 GLY G O 1
ATOM 11168 N N . ILE F 1 214 ? 41.398 1.382 -14.247 1.00 20.16 194 ILE G N 1
ATOM 11169 C CA . ILE F 1 214 ? 40.046 1.867 -14.527 1.00 19.84 194 ILE G CA 1
ATOM 11170 C C . ILE F 1 214 ? 39.057 1.343 -13.477 1.00 20.33 194 ILE G C 1
ATOM 11171 O O . ILE F 1 214 ? 39.169 0.209 -12.988 1.00 20.29 194 ILE G O 1
ATOM 11176 N N . ASN F 1 215 ? 38.074 2.169 -13.160 1.00 20.24 195 ASN G N 1
ATOM 11177 C CA . ASN F 1 215 ? 37.011 1.830 -12.218 1.00 20.56 195 ASN G CA 1
ATOM 11178 C C . ASN F 1 215 ? 35.964 0.952 -12.945 1.00 21.85 195 ASN G C 1
ATOM 11179 O O . ASN F 1 215 ? 34.835 1.359 -13.232 1.00 21.64 195 ASN G O 1
ATOM 11184 N N . VAL F 1 216 ? 36.357 -0.277 -13.241 1.00 23.18 196 VAL G N 1
ATOM 11185 C CA . VAL F 1 216 ? 35.577 -1.128 -14.121 1.00 23.67 196 VAL G CA 1
ATOM 11186 C C . VAL F 1 216 ? 34.210 -1.427 -13.502 1.00 23.25 196 VAL G C 1
ATOM 11187 O O . VAL F 1 216 ? 33.186 -1.345 -14.190 1.00 23.22 196 VAL G O 1
ATOM 11191 N N . GLU F 1 217 ? 34.167 -1.718 -12.208 1.00 24.42 197 GLU G N 1
ATOM 11192 C CA . GLU F 1 217 ? 32.891 -2.103 -11.611 1.00 25.27 197 GLU G CA 1
ATOM 11193 C C . GLU F 1 217 ? 31.895 -0.930 -11.515 1.00 24.83 197 GLU G C 1
ATOM 11194 O O . GLU F 1 217 ? 30.686 -1.098 -11.761 1.00 24.39 197 GLU G O 1
ATOM 11200 N N . GLY F 1 218 ? 32.384 0.256 -11.143 1.00 22.55 198 GLY G N 1
ATOM 11201 C CA . GLY F 1 218 ? 31.544 1.426 -11.154 1.00 22.08 198 GLY G CA 1
ATOM 11202 C C . GLY F 1 218 ? 30.976 1.748 -12.525 1.00 21.96 198 GLY G C 1
ATOM 11203 O O . GLY F 1 218 ? 29.796 2.102 -12.634 1.00 23.12 198 GLY G O 1
ATOM 11204 N N . LEU F 1 219 ? 31.802 1.652 -13.570 1.00 21.70 199 LEU G N 1
ATOM 11205 C CA . LEU F 1 219 ? 31.317 1.942 -14.918 1.00 22.88 199 LEU G CA 1
ATOM 11206 C C . LEU F 1 219 ? 30.285 0.900 -15.325 1.00 23.58 199 LEU G C 1
ATOM 11207 O O . LEU F 1 219 ? 29.253 1.237 -15.920 1.00 22.66 199 LEU G O 1
ATOM 11212 N N . ARG F 1 220 ? 30.547 -0.360 -14.984 1.00 23.42 200 ARG G N 1
ATOM 11213 C CA . ARG F 1 220 ? 29.597 -1.428 -15.377 1.00 26.26 200 ARG G CA 1
ATOM 11214 C C . ARG F 1 220 ? 28.246 -1.172 -14.712 1.00 26.12 200 ARG G C 1
ATOM 11215 O O . ARG F 1 220 ? 27.208 -1.231 -15.380 1.00 26.79 200 ARG G O 1
ATOM 11223 N N . ARG F 1 221 ? 28.264 -0.813 -13.421 1.00 26.64 201 ARG G N 1
ATOM 11224 C CA . ARG F 1 221 ? 27.041 -0.538 -12.692 1.00 28.66 201 ARG G CA 1
ATOM 11225 C C . ARG F 1 221 ? 26.267 0.661 -13.227 1.00 29.00 201 ARG G C 1
ATOM 11226 O O . ARG F 1 221 ? 25.043 0.696 -13.109 1.00 29.96 201 ARG G O 1
ATOM 11234 N N . ARG F 1 222 ? 26.952 1.600 -13.866 1.00 27.05 202 ARG G N 1
ATOM 11235 C CA . ARG F 1 222 ? 26.329 2.818 -14.343 1.00 27.99 202 ARG G CA 1
ATOM 11236 C C . ARG F 1 222 ? 25.939 2.731 -15.829 1.00 29.83 202 ARG G C 1
ATOM 11237 O O . ARG F 1 222 ? 25.540 3.714 -16.428 1.00 31.89 202 ARG G O 1
ATOM 11245 N N . GLY F 1 223 ? 26.068 1.554 -16.425 1.00 28.51 203 GLY G N 1
ATOM 11246 C CA . GLY F 1 223 ? 25.550 1.335 -17.775 1.00 29.59 203 GLY G CA 1
ATOM 11247 C C . GLY F 1 223 ? 26.504 1.558 -18.926 1.00 29.08 203 GLY G C 1
ATOM 11248 O O . GLY F 1 223 ? 26.055 1.591 -20.082 1.00 30.03 203 GLY G O 1
ATOM 11249 N N . PHE F 1 224 ? 27.813 1.684 -18.649 1.00 27.39 204 PHE G N 1
ATOM 11250 C CA . PHE F 1 224 ? 28.820 1.735 -19.709 1.00 27.67 204 PHE G CA 1
ATOM 11251 C C . PHE F 1 224 ? 28.924 0.355 -20.316 1.00 27.66 204 PHE G C 1
ATOM 11252 O O . PHE F 1 224 ? 28.973 -0.643 -19.602 1.00 28.07 204 PHE G O 1
ATOM 11260 N N . SER F 1 225 ? 29.067 0.334 -21.629 1.00 28.98 205 SER G N 1
ATOM 11261 C CA . SER F 1 225 ? 29.080 -0.917 -22.403 1.00 29.48 205 SER G CA 1
ATOM 11262 C C . SER F 1 225 ? 30.425 -1.599 -22.263 1.00 29.82 205 SER G C 1
ATOM 11263 O O . SER F 1 225 ? 31.438 -0.934 -22.005 1.00 26.36 205 SER G O 1
ATOM 11266 N N . PRO F 1 226 ? 30.468 -2.927 -22.483 1.00 32.10 206 PRO G N 1
ATOM 11267 C CA . PRO F 1 226 ? 31.778 -3.575 -22.493 1.00 31.67 206 PRO G CA 1
ATOM 11268 C C . PRO F 1 226 ? 32.792 -2.937 -23.443 1.00 31.35 206 PRO G C 1
ATOM 11269 O O . PRO F 1 226 ? 33.971 -2.869 -23.118 1.00 30.67 206 PRO G O 1
ATOM 11273 N N . ASP F 1 227 ? 32.347 -2.501 -24.617 1.00 31.12 207 ASP G N 1
ATOM 11274 C CA . ASP F 1 227 ? 33.262 -1.884 -25.578 1.00 30.48 207 ASP G CA 1
ATOM 11275 C C . ASP F 1 227 ? 33.815 -0.550 -25.069 1.00 28.35 207 ASP G C 1
ATOM 11276 O O . ASP F 1 227 ? 34.976 -0.221 -25.311 1.00 27.39 207 ASP G O 1
ATOM 11281 N N . ALA F 1 228 ? 32.987 0.219 -24.367 1.00 26.62 208 ALA G N 1
ATOM 11282 C CA . ALA F 1 228 ? 33.459 1.489 -23.824 1.00 24.59 208 ALA G CA 1
ATOM 11283 C C . ALA F 1 228 ? 34.496 1.248 -22.730 1.00 23.83 208 ALA G C 1
ATOM 11284 O O . ALA F 1 228 ? 35.493 1.950 -22.664 1.00 22.53 208 ALA G O 1
ATOM 11286 N N . ILE F 1 229 ? 34.233 0.282 -21.851 1.00 23.60 209 ILE G N 1
ATOM 11287 C CA . ILE F 1 229 ? 35.140 -0.038 -20.740 1.00 24.04 209 ILE G CA 1
ATOM 11288 C C . ILE F 1 229 ? 36.480 -0.523 -21.303 1.00 24.65 209 ILE G C 1
ATOM 11289 O O . ILE F 1 229 ? 37.562 -0.127 -20.826 1.00 23.17 209 ILE G O 1
ATOM 11294 N N . SER F 1 230 ? 36.406 -1.344 -22.357 1.00 24.77 210 SER G N 1
ATOM 11295 C CA A SER F 1 230 ? 37.608 -1.878 -23.010 0.50 25.13 210 SER G CA 1
ATOM 11296 C CA B SER F 1 230 ? 37.602 -1.886 -23.007 0.50 24.94 210 SER G CA 1
ATOM 11297 C C . SER F 1 230 ? 38.451 -0.758 -23.615 1.00 24.47 210 SER G C 1
ATOM 11298 O O . SER F 1 230 ? 39.692 -0.757 -23.512 1.00 23.72 210 SER G O 1
ATOM 11303 N N . ALA F 1 231 ? 37.797 0.212 -24.248 1.00 23.21 211 ALA G N 1
ATOM 11304 C CA . ALA F 1 231 ? 38.540 1.361 -24.800 1.00 22.73 211 ALA G CA 1
ATOM 11305 C C . ALA F 1 231 ? 39.273 2.179 -23.697 1.00 21.02 211 ALA G C 1
ATOM 11306 O O . ALA F 1 231 ? 40.396 2.689 -23.887 1.00 21.04 211 ALA G O 1
ATOM 11308 N N . LEU F 1 232 ? 38.620 2.282 -22.547 1.00 20.76 212 LEU G N 1
ATOM 11309 C CA . LEU F 1 232 ? 39.163 2.998 -21.395 1.00 20.07 212 LEU G CA 1
ATOM 11310 C C . LEU F 1 232 ? 40.308 2.213 -20.768 1.00 20.29 212 LEU G C 1
ATOM 11311 O O . LEU F 1 232 ? 41.299 2.792 -20.356 1.00 20.05 212 LEU G O 1
ATOM 11316 N N . ARG F 1 233 ? 40.211 0.894 -20.741 1.00 22.20 213 ARG G N 1
ATOM 11317 C CA . ARG F 1 233 ? 41.370 0.096 -20.356 1.00 23.35 213 ARG G CA 1
ATOM 11318 C C . ARG F 1 233 ? 42.564 0.307 -21.301 1.00 22.52 213 ARG G C 1
ATOM 11319 O O . ARG F 1 233 ? 43.688 0.463 -20.836 1.00 23.52 213 ARG G O 1
ATOM 11327 N N . SER F 1 234 ? 42.323 0.366 -22.612 1.00 23.08 214 SER G N 1
ATOM 11328 C CA A SER F 1 234 ? 43.385 0.693 -23.565 0.50 22.89 214 SER G CA 1
ATOM 11329 C CA B SER F 1 234 ? 43.384 0.693 -23.568 0.50 23.01 214 SER G CA 1
ATOM 11330 C C . SER F 1 234 ? 43.939 2.100 -23.326 1.00 22.88 214 SER G C 1
ATOM 11331 O O . SER F 1 234 ? 45.171 2.312 -23.329 1.00 23.24 214 SER G O 1
ATOM 11336 N N . ALA F 1 235 ? 43.043 3.059 -23.090 1.00 21.62 215 ALA G N 1
ATOM 11337 C CA . ALA F 1 235 ? 43.426 4.448 -22.792 1.00 21.03 215 ALA G CA 1
ATOM 11338 C C . ALA F 1 235 ? 44.314 4.523 -21.562 1.00 20.72 215 ALA G C 1
ATOM 11339 O O . ALA F 1 235 ? 45.303 5.253 -21.554 1.00 20.95 215 ALA G O 1
ATOM 11341 N N . TYR F 1 236 ? 44.003 3.724 -20.543 1.00 20.30 216 TYR G N 1
ATOM 11342 C CA . TYR F 1 236 ? 44.777 3.741 -19.310 1.00 20.43 216 TYR G CA 1
ATOM 11343 C C . TYR F 1 236 ? 46.211 3.278 -19.581 1.00 20.71 216 TYR G C 1
ATOM 11344 O O . TYR F 1 236 ? 47.164 3.849 -19.095 1.00 19.06 216 TYR G O 1
ATOM 11353 N N . ARG F 1 237 ? 46.348 2.214 -20.353 1.00 21.68 217 ARG G N 1
ATOM 11354 C CA . ARG F 1 237 ? 47.679 1.743 -20.719 1.00 23.68 217 ARG G CA 1
ATOM 11355 C C . ARG F 1 237 ? 48.451 2.786 -21.540 1.00 23.17 217 ARG G C 1
ATOM 11356 O O . ARG F 1 237 ? 49.647 3.005 -21.297 1.00 23.00 217 ARG G O 1
ATOM 11364 N N . ILE F 1 238 ? 47.789 3.413 -22.513 1.00 22.14 218 ILE G N 1
ATOM 11365 C CA . ILE F 1 238 ? 48.420 4.485 -23.293 1.00 22.90 218 ILE G CA 1
ATOM 11366 C C . ILE F 1 238 ? 48.946 5.605 -22.387 1.00 23.07 218 ILE G C 1
ATOM 11367 O O . ILE F 1 238 ? 50.091 6.085 -22.510 1.00 23.33 218 ILE G O 1
ATOM 11372 N N . LEU F 1 239 ? 48.129 6.013 -21.432 1.00 22.47 219 LEU G N 1
ATOM 11373 C CA . LEU F 1 239 ? 48.526 7.095 -20.544 1.00 23.01 219 LEU G CA 1
ATOM 11374 C C . LEU F 1 239 ? 49.636 6.741 -19.564 1.00 23.45 219 LEU G C 1
ATOM 11375 O O . LEU F 1 239 ? 50.503 7.573 -19.314 1.00 24.52 219 LEU G O 1
ATOM 11380 N N . TYR F 1 240 ? 49.631 5.507 -19.042 1.00 23.56 220 TYR G N 1
ATOM 11381 C CA . TYR F 1 240 ? 50.447 5.130 -17.884 1.00 24.25 220 TYR G CA 1
ATOM 11382 C C . TYR F 1 240 ? 51.402 3.934 -18.013 1.00 27.31 220 TYR G C 1
ATOM 11383 O O . TYR F 1 240 ? 52.305 3.800 -17.186 1.00 28.84 220 TYR G O 1
ATOM 11392 N N . LYS F 1 241 ? 51.178 3.036 -18.964 1.00 27.94 221 LYS G N 1
ATOM 11393 C CA . LYS F 1 241 ? 51.872 1.722 -18.953 1.00 29.80 221 LYS G CA 1
ATOM 11394 C C . LYS F 1 241 ? 52.720 1.441 -20.168 1.00 30.90 221 LYS G C 1
ATOM 11395 O O . LYS F 1 241 ? 53.410 0.425 -20.220 1.00 32.04 221 LYS G O 1
ATOM 11401 N N . ASN F 1 242 ? 52.681 2.327 -21.147 1.00 30.03 222 ASN G N 1
ATOM 11402 C CA . ASN F 1 242 ? 53.323 2.080 -22.421 1.00 32.37 222 ASN G CA 1
ATOM 11403 C C . ASN F 1 242 ? 54.606 2.881 -22.636 1.00 32.86 222 ASN G C 1
ATOM 11404 O O . ASN F 1 242 ? 55.064 3.025 -23.768 1.00 33.84 222 ASN G O 1
ATOM 11409 N N . SER F 1 243 ? 55.182 3.373 -21.545 1.00 33.92 223 SER G N 1
ATOM 11410 C CA . SER F 1 243 ? 56.408 4.156 -21.580 1.00 36.46 223 SER G CA 1
ATOM 11411 C C . SER F 1 243 ? 56.348 5.342 -22.553 1.00 37.02 223 SER G C 1
ATOM 11412 O O . SER F 1 243 ? 57.355 5.686 -23.186 1.00 40.19 223 SER G O 1
ATOM 11415 N N . LEU F 1 244 ? 55.172 5.971 -22.667 1.00 34.90 224 LEU G N 1
ATOM 11416 C CA . LEU F 1 244 ? 55.011 7.176 -23.470 1.00 31.49 224 LEU G CA 1
ATOM 11417 C C . LEU F 1 244 ? 55.265 8.431 -22.666 1.00 31.25 224 LEU G C 1
ATOM 11418 O O . LEU F 1 244 ? 54.874 8.551 -21.501 1.00 29.62 224 LEU G O 1
ATOM 11423 N N . SER F 1 245 ? 55.871 9.411 -23.318 1.00 31.36 225 SER G N 1
ATOM 11424 C CA . SER F 1 245 ? 55.880 10.767 -22.788 1.00 31.59 225 SER G CA 1
ATOM 11425 C C . SER F 1 245 ? 54.446 11.284 -22.730 1.00 30.31 225 SER G C 1
ATOM 11426 O O . SER F 1 245 ? 53.544 10.743 -23.387 1.00 28.23 225 SER G O 1
ATOM 11429 N N . LEU F 1 246 ? 54.225 12.348 -21.976 1.00 28.62 226 LEU G N 1
ATOM 11430 C CA . LEU F 1 246 ? 52.890 12.938 -21.889 1.00 28.60 226 LEU G CA 1
ATOM 11431 C C . LEU F 1 246 ? 52.376 13.382 -23.271 1.00 28.94 226 LEU G C 1
ATOM 11432 O O . LEU F 1 246 ? 51.192 13.177 -23.605 1.00 28.13 226 LEU G O 1
ATOM 11437 N N . GLU F 1 247 ? 53.254 13.979 -24.071 1.00 28.92 227 GLU G N 1
ATOM 11438 C CA . GLU F 1 247 ? 52.819 14.509 -25.358 1.00 30.32 227 GLU G CA 1
ATOM 11439 C C . GLU F 1 247 ? 52.372 13.395 -26.291 1.00 28.98 227 GLU G C 1
ATOM 11440 O O . GLU F 1 247 ? 51.347 13.526 -26.946 1.00 28.05 227 GLU G O 1
ATOM 11446 N N . GLU F 1 248 ? 53.143 12.315 -26.325 1.00 27.87 228 GLU G N 1
ATOM 11447 C CA A GLU F 1 248 ? 52.794 11.191 -27.191 0.50 29.06 228 GLU G CA 1
ATOM 11448 C CA B GLU F 1 248 ? 52.845 11.135 -27.122 0.50 28.66 228 GLU G CA 1
ATOM 11449 C C . GLU F 1 248 ? 51.518 10.490 -26.687 1.00 27.08 228 GLU G C 1
ATOM 11450 O O . GLU F 1 248 ? 50.708 10.064 -27.516 1.00 26.31 228 GLU G O 1
ATOM 11461 N N . ALA F 1 249 ? 51.334 10.381 -25.369 1.00 24.70 229 ALA G N 1
ATOM 11462 C CA . ALA F 1 249 ? 50.084 9.840 -24.808 1.00 23.55 229 ALA G CA 1
ATOM 11463 C C . ALA F 1 249 ? 48.882 10.679 -25.267 1.00 22.84 229 ALA G C 1
ATOM 11464 O O . ALA F 1 249 ? 47.849 10.140 -25.659 1.00 23.12 229 ALA G O 1
ATOM 11466 N N . LYS F 1 250 ? 49.005 12.001 -25.229 1.00 23.30 230 LYS G N 1
ATOM 11467 C CA . LYS F 1 250 ? 47.901 12.893 -25.673 1.00 23.09 230 LYS G CA 1
ATOM 11468 C C . LYS F 1 250 ? 47.564 12.642 -27.159 1.00 23.77 230 LYS G C 1
ATOM 11469 O O . LYS F 1 250 ? 46.393 12.530 -27.534 1.00 22.42 230 LYS G O 1
ATOM 11475 N N . VAL F 1 251 ? 48.590 12.452 -27.976 1.00 23.88 231 VAL G N 1
ATOM 11476 C CA . VAL F 1 251 ? 48.385 12.193 -29.418 1.00 25.67 231 VAL G CA 1
ATOM 11477 C C . VAL F 1 251 ? 47.681 10.864 -29.630 1.00 25.29 231 VAL G C 1
ATOM 11478 O O . VAL F 1 251 ? 46.694 10.788 -30.372 1.00 25.38 231 VAL G O 1
ATOM 11482 N N . GLN F 1 252 ? 48.158 9.822 -28.946 1.00 24.28 232 GLN G N 1
ATOM 11483 C CA . GLN F 1 252 ? 47.545 8.510 -29.067 1.00 24.80 232 GLN G CA 1
ATOM 11484 C C . GLN F 1 252 ? 46.129 8.485 -28.493 1.00 23.94 232 GLN G C 1
ATOM 11485 O O . GLN F 1 252 ? 45.252 7.853 -29.056 1.00 23.91 232 GLN G O 1
ATOM 11491 N N . LEU F 1 253 ? 45.873 9.194 -27.394 1.00 22.68 233 LEU G N 1
ATOM 11492 C CA . LEU F 1 253 ? 44.521 9.174 -26.869 1.00 22.69 233 LEU G CA 1
ATOM 11493 C C . LEU F 1 253 ? 43.579 9.925 -27.806 1.00 23.07 233 LEU G C 1
ATOM 11494 O O . LEU F 1 253 ? 42.435 9.551 -27.946 1.00 23.19 233 LEU G O 1
ATOM 11499 N N . SER F 1 254 ? 44.058 11.007 -28.416 1.00 24.57 234 SER G N 1
ATOM 11500 C CA A SER F 1 254 ? 43.228 11.749 -29.350 0.70 25.24 234 SER G CA 1
ATOM 11501 C CA B SER F 1 254 ? 43.304 11.774 -29.394 0.30 24.53 234 SER G CA 1
ATOM 11502 C C . SER F 1 254 ? 42.842 10.903 -30.562 1.00 25.45 234 SER G C 1
ATOM 11503 O O . SER F 1 254 ? 41.749 11.092 -31.107 1.00 24.56 234 SER G O 1
ATOM 11508 N N . GLU F 1 255 ? 43.714 9.975 -30.975 1.00 24.20 235 GLU G N 1
ATOM 11509 C CA . GLU F 1 255 ? 43.367 9.034 -32.038 1.00 24.38 235 GLU G CA 1
ATOM 11510 C C . GLU F 1 255 ? 42.383 7.962 -31.576 1.00 23.34 235 GLU G C 1
ATOM 11511 O O . GLU F 1 255 ? 41.401 7.662 -32.281 1.00 23.45 235 GLU G O 1
ATOM 11517 N N . LEU F 1 256 ? 42.615 7.402 -30.386 1.00 22.36 236 LEU G N 1
ATOM 11518 C CA . LEU F 1 256 ? 41.687 6.443 -29.782 1.00 22.42 236 LEU G CA 1
ATOM 11519 C C . LEU F 1 256 ? 40.288 7.027 -29.634 1.00 22.38 236 LEU G C 1
ATOM 11520 O O . LEU F 1 256 ? 39.295 6.344 -29.864 1.00 21.98 236 LEU G O 1
ATOM 11525 N N . ALA F 1 257 ? 40.223 8.306 -29.272 1.00 22.86 237 ALA G N 1
ATOM 11526 C CA . ALA F 1 257 ? 38.931 9.020 -29.138 1.00 23.10 237 ALA G CA 1
ATOM 11527 C C . ALA F 1 257 ? 38.174 9.146 -30.465 1.00 24.11 237 ALA G C 1
ATOM 11528 O O . ALA F 1 257 ? 36.981 9.482 -30.467 1.00 24.34 237 ALA G O 1
ATOM 11530 N N . GLN F 1 258 ? 38.849 8.876 -31.588 1.00 24.34 238 GLN G N 1
ATOM 11531 C CA . GLN F 1 258 ? 38.218 8.936 -32.894 1.00 25.62 238 GLN G CA 1
ATOM 11532 C C . GLN F 1 258 ? 38.111 7.546 -33.531 1.00 27.15 238 GLN G C 1
ATOM 11533 O O . GLN F 1 258 ? 37.962 7.429 -34.749 1.00 27.34 238 GLN G O 1
ATOM 11539 N N . ALA F 1 259 ? 38.137 6.504 -32.702 1.00 27.82 239 ALA G N 1
ATOM 11540 C CA . ALA F 1 259 ? 38.138 5.098 -33.175 1.00 29.27 239 ALA G CA 1
ATOM 11541 C C . ALA F 1 259 ? 36.800 4.649 -33.772 1.00 31.17 239 ALA G C 1
ATOM 11542 O O . ALA F 1 259 ? 36.750 3.657 -34.484 1.00 32.22 239 ALA G O 1
ATOM 11544 N N . GLY F 1 260 ? 35.720 5.388 -33.508 1.00 31.70 240 GLY G N 1
ATOM 11545 C CA . GLY F 1 260 ? 34.402 5.026 -34.016 1.00 31.97 240 GLY G CA 1
ATOM 11546 C C . GLY F 1 260 ? 33.701 3.962 -33.184 1.00 33.04 240 GLY G C 1
ATOM 11547 O O . GLY F 1 260 ? 32.830 3.253 -33.690 1.00 34.69 240 GLY G O 1
ATOM 11548 N N . GLY F 1 261 ? 34.083 3.831 -31.915 1.00 31.32 241 GLY G N 1
ATOM 11549 C CA . GLY F 1 261 ? 33.470 2.852 -31.011 1.00 31.40 241 GLY G CA 1
ATOM 11550 C C . GLY F 1 261 ? 32.653 3.495 -29.918 1.00 29.69 241 GLY G C 1
ATOM 11551 O O . GLY F 1 261 ? 32.579 4.719 -29.827 1.00 29.92 241 GLY G O 1
ATOM 11552 N N . ASP F 1 262 ? 32.039 2.669 -29.078 1.00 30.07 242 ASP G N 1
ATOM 11553 C CA A ASP F 1 262 ? 31.204 3.118 -27.968 0.70 30.05 242 ASP G CA 1
ATOM 11554 C CA B ASP F 1 262 ? 31.188 3.212 -28.036 0.30 30.14 242 ASP G CA 1
ATOM 11555 C C . ASP F 1 262 ? 32.025 4.001 -27.035 1.00 29.02 242 ASP G C 1
ATOM 11556 O O . ASP F 1 262 ? 31.493 4.850 -26.357 1.00 29.30 242 ASP G O 1
ATOM 11565 N N . GLY F 1 263 ? 33.330 3.735 -26.987 1.00 27.07 243 GLY G N 1
ATOM 11566 C CA . GLY F 1 263 ? 34.240 4.416 -26.067 1.00 25.91 243 GLY G CA 1
ATOM 11567 C C . GLY F 1 263 ? 34.697 5.806 -26.455 1.00 24.59 243 GLY G C 1
ATOM 11568 O O . GLY F 1 263 ? 35.369 6.459 -25.652 1.00 23.01 243 GLY G O 1
ATOM 11569 N N . ASP F 1 264 ? 34.362 6.263 -27.669 1.00 24.94 244 ASP G N 1
ATOM 11570 C CA . ASP F 1 264 ? 34.892 7.523 -28.196 1.00 25.25 244 ASP G CA 1
ATOM 11571 C C . ASP F 1 264 ? 34.646 8.708 -27.235 1.00 24.15 244 ASP G C 1
ATOM 11572 O O . ASP F 1 264 ? 35.584 9.414 -26.886 1.00 23.16 244 ASP G O 1
ATOM 11577 N N . ALA F 1 265 ? 33.394 8.914 -26.809 1.00 23.37 245 ALA G N 1
ATOM 11578 C CA . ALA F 1 265 ? 33.081 10.073 -25.958 1.00 23.10 245 ALA G CA 1
ATOM 11579 C C . ALA F 1 265 ? 33.808 10.002 -24.598 1.00 21.25 245 ALA G C 1
ATOM 11580 O O . ALA F 1 265 ? 34.289 11.019 -24.116 1.00 19.69 245 ALA G O 1
ATOM 11582 N N . ALA F 1 266 ? 33.894 8.802 -24.013 1.00 20.06 246 ALA G N 1
ATOM 11583 C CA . ALA F 1 266 ? 34.636 8.631 -22.740 1.00 19.59 246 ALA G CA 1
ATOM 11584 C C . ALA F 1 266 ? 36.135 8.941 -22.896 1.00 18.33 246 ALA G C 1
ATOM 11585 O O . ALA F 1 266 ? 36.739 9.660 -22.074 1.00 17.90 246 ALA G O 1
ATOM 11587 N N . VAL F 1 267 ? 36.760 8.383 -23.937 1.00 18.19 247 VAL G N 1
ATOM 11588 C CA . VAL F 1 267 ? 38.187 8.631 -24.154 1.00 18.06 247 VAL G CA 1
ATOM 11589 C C . VAL F 1 267 ? 38.402 10.104 -24.461 1.00 18.60 247 VAL G C 1
ATOM 11590 O O . VAL F 1 267 ? 39.365 10.701 -24.008 1.00 19.31 247 VAL G O 1
ATOM 11594 N N . LYS F 1 268 ? 37.506 10.701 -25.242 1.00 20.34 248 LYS G N 1
ATOM 11595 C CA . LYS F 1 268 ? 37.611 12.137 -25.496 1.00 21.51 248 LYS G CA 1
ATOM 11596 C C . LYS F 1 268 ? 37.534 12.960 -24.174 1.00 20.38 248 LYS G C 1
ATOM 11597 O O . LYS F 1 268 ? 38.298 13.907 -23.975 1.00 20.39 248 LYS G O 1
ATOM 11603 N N . ALA F 1 269 ? 36.591 12.632 -23.307 1.00 20.13 249 ALA G N 1
ATOM 11604 C CA . ALA F 1 269 ? 36.534 13.268 -21.978 1.00 19.01 249 ALA G CA 1
ATOM 11605 C C . ALA F 1 269 ? 37.839 13.101 -21.202 1.00 18.02 249 ALA G C 1
ATOM 11606 O O . ALA F 1 269 ? 38.272 14.009 -20.521 1.00 17.82 249 ALA G O 1
ATOM 11608 N N . LEU F 1 270 ? 38.455 11.924 -21.295 1.00 17.59 250 LEU G N 1
ATOM 11609 C CA . LEU F 1 270 ? 39.731 11.628 -20.626 1.00 17.44 250 LEU G CA 1
ATOM 11610 C C . LEU F 1 270 ? 40.831 12.537 -21.178 1.00 17.46 250 LEU G C 1
ATOM 11611 O O . LEU F 1 270 ? 41.546 13.231 -20.414 1.00 16.87 250 LEU G O 1
ATOM 11616 N N . VAL F 1 271 ? 40.969 12.620 -22.501 1.00 17.95 251 VAL G N 1
ATOM 11617 C CA . VAL F 1 271 ? 42.073 13.441 -23.051 1.00 19.31 251 VAL G CA 1
ATOM 11618 C C . VAL F 1 271 ? 41.823 14.946 -22.790 1.00 19.38 251 VAL G C 1
ATOM 11619 O O . VAL F 1 271 ? 42.746 15.690 -22.479 1.00 19.77 251 VAL G O 1
ATOM 11623 N N . ASP F 1 272 ? 40.567 15.366 -22.843 1.00 20.58 252 ASP G N 1
ATOM 11624 C CA . ASP F 1 272 ? 40.192 16.768 -22.608 1.00 21.02 252 ASP G CA 1
ATOM 11625 C C . ASP F 1 272 ? 40.559 17.125 -21.145 1.00 20.01 252 ASP G C 1
ATOM 11626 O O . ASP F 1 272 ? 41.046 18.227 -20.869 1.00 21.09 252 ASP G O 1
ATOM 11631 N N . PHE F 1 273 ? 40.349 16.164 -20.248 1.00 19.19 253 PHE G N 1
ATOM 11632 C CA . PHE F 1 273 ? 40.760 16.305 -18.847 1.00 18.31 253 PHE G CA 1
ATOM 11633 C C . PHE F 1 273 ? 42.273 16.386 -18.674 1.00 18.74 253 PHE G C 1
ATOM 11634 O O . PHE F 1 273 ? 42.781 17.316 -18.057 1.00 19.40 253 PHE G O 1
ATOM 11642 N N . VAL F 1 274 ? 43.017 15.459 -19.252 1.00 19.42 254 VAL G N 1
ATOM 11643 C CA . VAL F 1 274 ? 44.475 15.500 -19.156 1.00 20.85 254 VAL G CA 1
ATOM 11644 C C . VAL F 1 274 ? 45.022 16.823 -19.714 1.00 22.32 254 VAL G C 1
ATOM 11645 O O . VAL F 1 274 ? 45.897 17.430 -19.102 1.00 22.46 254 VAL G O 1
ATOM 11649 N N . GLU F 1 275 ? 44.454 17.321 -20.809 1.00 23.06 255 GLU G N 1
ATOM 11650 C CA . GLU F 1 275 ? 44.968 18.538 -21.431 1.00 24.78 255 GLU G CA 1
ATOM 11651 C C . GLU F 1 275 ? 44.589 19.844 -20.693 1.00 24.51 255 GLU G C 1
ATOM 11652 O O . GLU F 1 275 ? 45.234 20.854 -20.888 1.00 25.68 255 GLU G O 1
ATOM 11658 N N . SER F 1 276 ? 43.584 19.812 -19.822 1.00 22.67 256 SER G N 1
ATOM 11659 C CA . SER F 1 276 ? 43.168 20.991 -19.056 1.00 23.60 256 SER G CA 1
ATOM 11660 C C . SER F 1 276 ? 43.621 21.031 -17.568 1.00 22.91 256 SER G C 1
ATOM 11661 O O . SER F 1 276 ? 43.088 21.820 -16.770 1.00 23.24 256 SER G O 1
ATOM 11664 N N . SER F 1 277 ? 44.550 20.164 -17.196 1.00 21.03 257 SER G N 1
ATOM 11665 C CA . SER F 1 277 ? 44.942 20.001 -15.795 1.00 21.78 257 SER G CA 1
ATOM 11666 C C . SER F 1 277 ? 45.816 21.188 -15.345 1.00 23.35 257 SER G C 1
ATOM 11667 O O . SER F 1 277 ? 46.702 21.577 -16.102 1.00 24.92 257 SER G O 1
ATOM 11670 N N . GLN F 1 278 ? 45.573 21.714 -14.140 1.00 22.89 258 GLN G N 1
ATOM 11671 C CA . GLN F 1 278 ? 46.374 22.791 -13.557 1.00 24.55 258 GLN G CA 1
ATOM 11672 C C . GLN F 1 278 ? 47.504 22.145 -12.735 1.00 22.99 258 GLN G C 1
ATOM 11673 O O . GLN F 1 278 ? 48.663 22.536 -12.831 1.00 23.18 258 GLN G O 1
ATOM 11679 N N . ARG F 1 279 ? 47.174 21.112 -11.968 1.00 21.79 259 ARG G N 1
ATOM 11680 C CA . ARG F 1 279 ? 48.190 20.485 -11.143 1.00 20.86 259 ARG G CA 1
ATOM 11681 C C . ARG F 1 279 ? 48.981 19.351 -11.766 1.00 19.39 259 ARG G C 1
ATOM 11682 O O . ARG F 1 279 ? 49.964 18.887 -11.164 1.00 19.40 259 ARG G O 1
ATOM 11690 N N . GLY F 1 280 ? 48.554 18.894 -12.942 1.00 18.60 260 GLY G N 1
ATOM 11691 C CA . GLY F 1 280 ? 49.072 17.672 -13.533 1.00 17.40 260 GLY G CA 1
ATOM 11692 C C . GLY F 1 280 ? 48.253 16.515 -12.962 1.00 17.27 260 GLY G C 1
ATOM 11693 O O . GLY F 1 280 ? 47.517 16.695 -11.987 1.00 16.56 260 GLY G O 1
ATOM 11694 N N . ILE F 1 281 ? 48.408 15.333 -13.562 1.00 16.41 261 ILE G N 1
ATOM 11695 C CA . ILE F 1 281 ? 47.699 14.144 -13.122 1.00 16.55 261 ILE G CA 1
ATOM 11696 C C . ILE F 1 281 ? 48.559 13.242 -12.242 1.00 16.81 261 ILE G C 1
ATOM 11697 O O . ILE F 1 281 ? 49.779 13.232 -12.333 1.00 17.13 261 ILE G O 1
ATOM 11702 N N . ILE F 1 282 ? 47.902 12.482 -11.386 1.00 17.58 262 ILE G N 1
ATOM 11703 C CA . ILE F 1 282 ? 48.612 11.481 -10.579 1.00 18.41 262 ILE G CA 1
ATOM 11704 C C . ILE F 1 282 ? 49.314 10.488 -11.500 1.00 20.12 262 ILE G C 1
ATOM 11705 O O . ILE F 1 282 ? 48.908 10.324 -12.655 1.00 19.98 262 ILE G O 1
ATOM 11710 N N A ARG F 1 283 ? 50.413 9.917 -11.003 0.40 20.59 263 ARG G N 1
ATOM 11711 N N B ARG F 1 283 ? 50.362 9.847 -10.993 0.60 20.90 263 ARG G N 1
ATOM 11712 C CA A ARG F 1 283 ? 51.162 8.863 -11.693 0.40 22.03 263 ARG G CA 1
ATOM 11713 C CA B ARG F 1 283 ? 51.080 8.795 -11.727 0.60 22.77 263 ARG G CA 1
ATOM 11714 C C A ARG F 1 283 ? 51.567 7.775 -10.718 0.40 22.78 263 ARG G C 1
ATOM 11715 C C B ARG F 1 283 ? 51.866 7.901 -10.777 0.60 23.88 263 ARG G C 1
ATOM 11716 O O A ARG F 1 283 ? 51.741 6.622 -11.125 0.40 23.47 263 ARG G O 1
ATOM 11717 O O B ARG F 1 283 ? 52.305 6.823 -11.190 0.60 25.28 263 ARG G O 1
ATOM 11734 N N . HIS G 2 1 ? 18.934 23.621 -10.930 1.00 47.41 1 HIS X N 1
ATOM 11735 C CA . HIS G 2 1 ? 17.442 23.673 -11.038 1.00 46.73 1 HIS X CA 1
ATOM 11736 C C . HIS G 2 1 ? 16.889 24.688 -10.088 1.00 48.37 1 HIS X C 1
ATOM 11737 O O . HIS G 2 1 ? 17.149 24.611 -8.877 1.00 50.10 1 HIS X O 1
ATOM 11744 N N . HIS G 2 2 ? 16.093 25.630 -10.594 1.00 44.96 2 HIS X N 1
ATOM 11745 C CA . HIS G 2 2 ? 15.737 26.808 -9.808 1.00 44.09 2 HIS X CA 1
ATOM 11746 C C . HIS G 2 2 ? 14.394 26.694 -9.099 1.00 44.51 2 HIS X C 1
ATOM 11747 O O . HIS G 2 2 ? 14.092 27.472 -8.185 1.00 47.09 2 HIS X O 1
ATOM 11749 N N . HIS G 2 3 ? 13.569 25.739 -9.505 1.00 39.91 3 HIS X N 1
ATOM 11750 C CA . HIS G 2 3 ? 12.222 25.578 -8.950 1.00 38.67 3 HIS X CA 1
ATOM 11751 C C . HIS G 2 3 ? 11.577 26.900 -8.594 1.00 41.82 3 HIS X C 1
ATOM 11752 O O . HIS G 2 3 ? 11.636 27.854 -9.391 1.00 49.17 3 HIS X O 1
#

InterPro domains:
  IPR001451 Hexapeptide repeat [PF00132] (31-66)
  IPR001451 Hexapeptide repeat [PF00132] (105-136)
  IPR010137 Acyl-[acyl-carrier-protein]--UDP-N-acetylglucosamine O-acyltransferase [MF_00387] (1-262)
  IPR010137 Acyl-[acyl-carrier-protein]--UDP-N-acetylglucosamine O-acyltransferase [PIRSF000456] (3-261)
  IPR010137 Acyl-[acyl-carrier-protein]--UDP-N-acetylglucosamine O-acyltransferase [PTHR43480] (2-262)
  IPR010137 Acyl-[acyl-carrier-protein]--UDP-N-acetylglucosamine O-acyltransferase [TIGR01852] (4-260)
  IPR010137 Acyl-[acyl-carrier-protein]--UDP-N-acetylglucosamine O-acyltransferase [cd03351] (3-260)
  IPR011004 Trimeric LpxA-like superfamily [SSF51161] (3-262)
  IPR029098 UDP N-acetylglucosamine O-acyltransferase, C-terminal [PF13720] (176-261)
  IPR037157 UDP-N-acetylglucosamine O-acyltransferase, C-terminal domain superfamily [G3DSA:1.20.1180.10] (193-262)

Nearest PDB structures (foldseek):
  4eqy-assembly1_A  TM=1.002E+00  e=3.422E-41  Burkholderia thailandensis E264
  6oss-assembly1_C  TM=9.780E-01  e=1.479E-23  Proteus mirabilis HI4320
  4e6u-assembly1_A  TM=9.747E-01  e=3.356E-23  Acinetobacter baumannii
  6p9p-assembly1_A  TM=9.781E-01  e=7.986E-23  Escherichia coli
  7ojp-assembly7_U  TM=9.649E-01  e=1.119E-22  Pseudomonas paraeruginosa PA7

CATH classification: 2.160.10.10 (+1 more: 1.20.1180.10)

Foldseek 3Di:
DQEDPQEAEDDQEAEDPQEHEEHCEYAENQEYEEHNEYAEHCEYADANEYEEYAEYHYHQEDHAAAAPDVPDDPDRAYEYEEHAEYAYHQEEAYGADPVPPRGHYAYYQEYHYALEYHGHQEHHYHLEYEEANEYEYYCEYEAHNEYEEHCEYEYHNEYEAACEYEYPNEYEDHYAFHQWYWYHDDIATDAGPQVSCVVVPQDPFLRVLRRVLCCLCPPVPDDNVRSLVVLQVSLVPPDSNNVVSVSRSVVQVPTDSHYHD/DLEDPQEAEPDQEAEDPQEREEHCEYADNLEYEEHNEYAEHQEYADANEYYEYAEDHYHQEDHAAAAPDPPDDPPRAYEYEYHQEYAYHQEEAYGADPVPPRGAYYYEAEYHYALEYHGHQEYEYYLEYEEHNEYEYHNEYEAANEYEEHPEYEYHNEYEEHCEYEYYPEYEDHYDFHQWYWYDDPIATDAGPVVSCVVVPQDPFLRVLRRVLCCLCPPPPDDLVRSLVVLQVSLVPPISNNVVSVSRSVVQVPTDSHHHD/DEDPQEAEDDQEAEDPQEYEEHCEYEDNLEYEEHCEYAEHQEYADANEYYEYQEYAYHQEDHAAAAPDPPDDPDRAYEYYYENEYAYHQEHAYGADPVPPRGAYAYYQEYHYALEYHGHQEAHYHLEYEEANEYEYYNEYEAANEYEEHCEYEDHNEYEAHCEYEYYPEYEDHYAFHQWYWYHPDIATDAGPVVSCVVVDQDPFLRVLVRVLVCLCPPVPDDNVRSLVVLVVSLPPPDRNSVVSVSRSVPQVPTDSHHHD/DQEDPQEAEDDQEAEDPQEREEHCEYAENLEYEEHPEYAEHQEYADANEYYYYAEDHYHQEDHAAAAPDVPDDPDRAYEYEYHAEYAYHQEHAYGADVVAPRGAYHYEQEYHYALEYHGHQEYHYHLEYEEANEYEYYNEYEAANEYEEHCEYEYHPEYEAHCEYEYYPEYEDHYAFHQWYWYDDDIATDAGPVVSCVVVDQDPFLRVLVRVLCCLCPVVPDDNVSSLVVLQVSLVPPDSNNVVSVSRSVPQVPTDSHHHD/DEDPQEAEEDQEAEDPQEYEEHCEYADNLEYEEHNEYAEYCEYHDANEYYYYQEYHYHQEDHAAAAPDVPDDPDRFYEYEEYNEYAYHQEAAYGAGPVPPRGHYAYEQEYHYALEYHGHQEAHYHLEYEEHNEYEYYNEYEAYNEYEEHCEYEYHNEYEAACEYEYYNEYEDHYDFHQWYWYDDPIATDAGPVVSCVVVPQDPFLRVLVRVLVCLCPPVPDDNVVSLVVLQVSLPPPDSNNVVSVSRSVVQVPTDSHHHD/DEPPQEAEDDQEAEPPQEYEEHCEYADNQEYEEHPEYAEHCEYADANEYYYYAEYHYHQEDHAAAAPDPPADPDRAYEYEEEAEYAYHQEHAYGAGPVPPRGHYAYEAEYHYYLEYHGHQEAHYHLEYEEANEYEYYNEYEAANEYEAHPEYEYHQEYEAHCEYEHYPEYEDHYAFHQWYWYDDDIATDAGPLVSCVVVPQDPFLNVLRRVLVCLCPPVPDDNVSSLVVLQVSLVPPDSNNVVSVSRSVDQVPTPRHHHD

Secondary structure (DSSP, 8-state):
--B-TT-EE-TT-EE-TT-EE-TT-EE-TTEEE-TT-EE-TT-EE-SEEEE-SS-EE-TTEEEEEPP--TT------EEEE-SS-EE-TTEEEE---TTTTSEEEE-SS-EE-TT-EE-TT-EE-SS-EE-TT-EE-TT-EE-TT-EE-TT-EE-TT-EE-TT-EE-TT-EE-SBBPTTEEEETBTTEEEEE-HHHHHHTT--HHHHHHHHHHHIIIIIS---HHHHHHHHHHHTTSSSTTHHHHHHHHHHHHT-SS-B--/--B-TT-EE-TT-EE-TT-EE-TT-EE-TTEEE-TT-EE-TT-EE-SEEEE-SS-EE-SSEEEEEPP--TT------EEEE-SS-EE-TTEEEE---TTTTSEEEE-SS-EE-TT-EE-TT-EE-SS-EE-TT-EE-TT-EE-TT-EE-TT-EE-TT-EE-TT-EE-TT-EE-SBB-TTEEEEEBTEEEEEE-HHHHHHTT--HHHHHHHHHHHHHHHSS---HHHHHHHHHHHTTSSSTTHHHHHHHHHHHHT-SS-B--/-B-TT-EE-TT-EE-TT-EE-TT-EE-TTEEE-TT-EE-TT-EE-SEEEE-SS-EE-SS-EEEEPP--TT------EEEE-SS-EE-TT-EEE---TTTTSEEEE-SS-EE-TT-EE-TT-EE-SS-EE-TT-EE-TT-EE-TT-EE-TT-EE-TT-EEPTT-EE-TT-EE-SBB-TTEEEEEBTEEEEEE-HHHHHHTT--HHHHHHHHHHHHHHHTS---HHHHHHHHHHHHHS--TTHHHHHHHHHHHHT-SS-B--/--B-TT-EE-TT-EE-TT-EE-TT-EE-TTEEE-TT-EE-TT-EE-SEEEE-SS-EE-TT-EEEEPP--TT------EEEE-SS-EE-TT-EEE---TTTTSEEEE-SS-EE-TT-EE-TT-EE-SS-EE-TT-EE-TT-EE-TT-EE-TT-EE-TT-EE-TT-EEPTT-EE-SBBPTTEEEEEBTEEEEEE-HHHHHHTT--HHHHHHHHHHHIIIIIS---HHHHHHHHHHHTTSSSTTHHHHHHHHHHHHT-SS-B--/-B-TT-EE-TT-EE-TT-EE-TT-EE-TTEEE-TT-EE-TT-EE-SEEEE-SS-EE-TT-EEEEPP--TT------EEEE-SS-EE-TT-EEE---TTTTSEEEE-SS-EE-TT-EE-TT-EE-SS-EE-TT-EE-TT-EE-TT-EE-TT-EE-TT-EE-TT-EEPTT-EE-SBB-TTEEEEEBTEEEEEE-HHHHHHTT--HHHHHHHHHHHHHHHTS---HHHHHHHHHHHTTS-STTHHHHHHHHHHHHT-SS-B--/-B-TT-EE-TT-EE-TT-EE-TT-EE-TTEEE-TT-EE-TT-EE-SEEEE-SS-EE-TTEEEEEPP--TT------EEEE-SS-EE-TTEEEE---TTTTSEEEE-SS-EE-TT-EE-TT-EE-SS-EE-TT-EE-TT-EE-TT-EE-TT-EE-TT-EE-TT-EE-SS-EE-SBBPTTEEEEEBTEEEEEE-HHHHHHTT--HHHHHHHHHHHHHHHTS---HHHHHHHHHHHTTSSSTTHHHHHHHHHHHHT-SS-B--/---

Solvent-accessible surface area: 56970 Å² total; per-residue (Å²): 137,132,64,53,115,38,14,44,52,70,129,53,16,111,39,94,85,38,2,80,3,16,25,10,0,13,0,7,44,76,1,60,2,17,7,122,0,43,5,15,2,1,0,4,0,46,29,67,2,65,3,15,74,58,2,106,3,10,35,0,0,1,0,2,3,50,2,20,39,134,60,45,75,100,45,96,8,114,0,50,3,15,40,121,1,15,0,5,4,1,0,0,0,1,4,0,1,79,120,75,76,13,27,0,47,5,21,45,43,2,51,1,30,0,0,0,8,0,3,14,12,1,47,8,19,26,68,0,24,0,18,12,0,0,9,0,44,4,26,0,72,3,18,66,91,0,44,0,12,24,18,0,15,5,79,76,120,0,39,1,2,33,24,0,51,1,22,33,17,4,3,1,41,63,1,0,0,6,9,2,52,0,21,16,51,88,7,90,17,110,18,13,3,38,106,15,0,150,92,61,67,51,36,111,96,6,7,53,21,0,96,37,0,19,116,23,3,35,144,72,117,41,56,76,124,78,0,53,94,77,0,41,116,40,12,130,75,69,42,93,3,34,80,12,0,113,46,1,5,65,21,6,95,59,28,178,87,25,13,4,144,124,132,73,50,113,37,14,43,52,71,128,26,16,38,38,59,83,41,2,80,3,16,25,10,0,14,0,7,39,52,0,14,4,19,7,116,0,44,4,15,3,0,0,4,0,47,27,67,2,26,4,14,16,58,2,108,3,10,35,0,0,0,0,2,1,51,2,13,19,124,118,43,168,98,41,92,8,33,0,23,3,16,9,110,1,16,0,5,3,0,0,0,0,1,3,0,2,82,101,67,68,12,15,0,30,7,19,10,45,2,56,1,30,0,0,0,8,2,2,24,11,1,42,8,20,11,67,0,21,0,19,13,0,0,8,1,41,5,21,0,87,4,22,54,93,0,36,0,10,24,19,0,12,6,74,75,102,0,32,2,2,32,24,0,56,0,21,34,19,3,2,1,40,63,0,0,0,4,8,2,44,0,23,17,53,80,8,93,16,105,20,14,3,29,56,0,0,151,171,56,65,54,35,107,99,6,5,52,20,0,83,36,0,20,124,36,2,29,141,88,117,47,59,55,114,90,0,39,97,80,0,47,123,39,12,148,74,71,41,94,2,35,80,11,0,108,45,1,8,71,28,3,60,69,27,86,88,22,12,5,144,179,79,57,127,36,13,43,52,70,127,46,17,112,38,92,82,38,2,84,3,15,25,9,0,14,0,9,44,79,1,60,2,18,6,124,0,40,4,15,3,0,0,4,0,47,27,71,1,65,2,14,75,56,2,108,3,10,36,0,0,1,0,2,2,50,3,13,16,129,132,44,76,101,46,93,10,114,0,50,2,15,43,119,1,17,0,6,3,0,0,0,0,1,4,0,1,82,104,71,77,14,29,0,47,6,21,45,43,2,52,1,27,0,0,0,8,0,3,22,11,1,41,6,21,26,71,0,26,0,20,14,0,0,8,1,44,5,22,0,88,4,22,65,93,0,40,0,11,23,22,0,13,6,74,80,112,0,33,3,3,32,24,0,51,1,24,35,21,3,3,1,45,64,1,0,0,8,10,1,52,0,27,17,53,83,8,92,17,109,20,15,2,18,126,0,0,141,166,49,66,52,36,110,96,7,6,63,16,0,102,37,0,20,114,24,4,31,139,74,120,47,72,76,71,36,0,48,106,80,0,39,59,51,16,139,78,61,40,87,8,49,79,12,0,104,46,2,12,66,26,5,112,54,24,171,87,25,14,4,143,136,130,70,53,116,37,14,43,52,69,127,18,15,41,36,48,113,35,2,84,4,16,23,9,0,11,0,6,40,51,0,13,4,19,8,120,0,43,5,15,3,1,0,4,0,46,27,68,3,26,3,14,16,57,2,109,3,10,34,0,0,1,0,2,2,51,2,18,19,126,123,46,75,95,42,91,7,39,0,22,2,16,10,113,1,17,0,5,3,0,0,0,1,1,4,0,2,78,102,65,74,13,19,0,31,6,20,15,41,2,49,1,29,0,0,0,9,1,2,20,12,1,42,5,20,23,68,0,21,0,19,12,0,0,9,1,44,5,25,0,90,4,22,66,90,0,45,0,10,23,21,0,14,6,72,79,111,0,40,3,2,33,23,0,56,1,20,35,19,4,4,1,43,61,1,0,0,6,9,1,44,0,21,15,48,86,7,90,17,111,19,13,3,28,118,10,0,135,92,57,66,56,35,107,97,6,4,55,20,0,82,30,0,20,116,16,2,33,136,73,116,41,58,73,137,88,0,52,90,72,0,46,112,38,16,144,74,70,43,92,2,37,83,12,0,35,47,1,15,95,26,6,112,58,24,172,86,26,16,4,139,178,79,58,125,37,14,44,52,68,128,54,20,120,39,91,84,43,2,83,4,15,24,9,0,14,0,7,40,78,1,53,2,17,4,126,0,44,4,16,3,0,0,4,0,46,28,70,2,66,2,15,72,56,1,105,3,9,35,1,0,1,0,2,3,50,2,18,21,117,122,45,71,100,45,92,11,116,0,50,3,16,42,119,1,15,0,5,3,0,0,0,0,1,4,0,1,79,102,65,75,14,27,1,47,8,20,44,44,2,54,1,31,0,1,0,10,2,3,18,11,1,43,7,20,24,65,0,25,0,19,11,0,0,8,1,41,5,24,0,87,4,22,65,91,0,46,0,10,23,17,0,13,7,76,78,111,0,36,3,2,33,25,0,59,0,20,36,17,3,3,1,44,64,1,0,0,7,10,1,43,0,18,16,46,81,8,89,16,104,21,13,3,49,108,10,0,150,73,60,67,52,37,106,103,6,9,54,22,0,95,38,0,18,114,22,3,33,139,74,120,42,70,72,112,70,0,33,93,64,0,49,67,39,10,140,77,69,47,97,3,37,82,13,1,108,45,1,10,69,26,5,114,57,27,168,85,26,14,4,140,171,81,56,124,36,14,40,52,72,130,47,16,112,39,92,143,39,2,80,2,16,25,10,0,15,0,8,41,77,1,61,3,17,5,122,0,46,4,14,3,0,0,4,0,45,27,72,2,64,3,9,30,56,2,108,3,9,35,0,0,1,0,2,1,53,2,13,17,126,130,45,74,98,45,94,9,115,0,48,2,14,3,120,1,15,0,5,3,0,0,0,0,1,4,0,0,80,103,72,73,13,29,0,46,5,21,28,44,2,58,1,28,0,1,0,8,0,3,19,9,1,44,7,20,25,66,1,24,0,20,14,1,0,8,1,43,5,21,0,82,4,23,64,90,0,50,0,11,22,24,0,14,6,72,79,77,0,32,3,3,32,22,0,58,2,26,34,18,2,2,1,44,64,0,0,0,7,9,1,54,0,25,15,50,81,8,93,14,116,19,15,3,48,73,8,0,144,181,60,66,53,36,106,96,6,8,53,20,0,98,33,0,16,115,23,3,34,137,74,120,43,74,79,114,68,0,42,75,60,0,39,116,40,13,131,72,72,44,95,2,34,80,11,0,112,47,2,6,64,27,9,95,68,30,128,82,28,14,4,135,185,107,129

Organism: Burkholderia thailandensis (strain ATCC 700388 / DSM 13276 / CCUG 48851 / CIP 106301 / E264) (NCBI:txid271848)

Sequence (1566 aa):
SRIHPTAIIEPGAQLHETVEVGPYAIVGSNVTTIGARTTIGSHSVIEGHTTIGEDNRIGHYASVGGRPQDMKYKDEPTRLVIGDRNTIREFTTIHTGTVQDAGVTTLGDDNWIIMAYVHIGHDCRVGSHVVLSSNAQMAGHVEIGDWAIVGGMSGVHQYVRIGAHSMLGGASALVQDIPPFVIAAGNKAEPHGINVEGLRRRGFSPDAISSALRSSAYRILYKNSLSLEEAKVQLSSELAQAGGDDGDAAVKALVDFVESSQRGIIRSRIHPTAIIEPGAQLHETVEVGPYAIVGSNVTTIGARTTIGSHSVIEGHTTIGEDNRIGHYASVGGRPQDMKYKDEPTRLVIGDRNTIREFTTIHTGTVQDAGVVTTLLGDDNWIMAYVHIGHDCRVGSHVVLSSNAQMAGHVEIGDWAIVGGMSGVHQYVRIGAHSMLGGASALVQDIPPFVIAAGNKAEPHGINVEGLRRRGFSPDAISALRSSAYRILYKNSLSLEEAKVQLSELAQAGGDGDAAVKALVDFVESSQRGIIRRIHPTAIIEPGAQLHETVEVGPYAIVGSNVTTIGARTTIGSHSVIEGHTTIGEDNRIGHYASVGGRPQDMKYKDEPTRLVIGDRNTIREFTTIHTGTVQDAGVTTLGDDNWIIMAYVHIGHDCRVGSHVVLSSNAQMAGHVEIGDWAIVGGMMSGVHQYVRIGAHSMLGGASALVQDIPPFVIAAGNKAEPHGINVEGLRRRGFSPDAISSALRSSAYRILYKNSLSLEEAKVQLSELAQAGGDGDAAVKALVDFVESSQRGIIRSRIHPTAIIEPGAQLHETVEVGPYAIVGSNVTTIGARTTIGSHSVIEGHTTIGEDNRIGHYASVGGRPQDMKYKDEPTRLVIGDRNTIREFTTIHTGTVQDAGVTTLLGDDNWIIMAYVHIGHDCRVGSHVVLSSNAQMAGHVEIGDWAIVGGMSGVHQYVRIGAHSMLGGASALVQDIPPFVIAAGNKAEPHGINVEGLRRRGFSPDAISALRSSAYRILYKNSLSLEEEAKVQLSELAQAGGDGDAAVKALVDFVESSQRGIIRRIHPTAIIEPGAQLHETVEVGPYAIVGSNVTTIGARTTIGSHSVIEGHTTIGEDNRIGHYASVGGRPQDMKYKDEPTRLVIGDRNTIREFTTIHTGTVQDAGVTTLLGDDNWIIMAYVHIGHDCRVGSHVVLSSNAQMAGHVEIGDWAIVGGMSGVHQYVRIGAHSMLGGASALVQDIPPFVIAAGNKAEPHGINVEEGLRRRGFSPDAISALRSAYRILYKNSLSLEEAKVQLSELAQAGGDGDAAVKALVDFVEESSQRGIIRRIHPTAIIEPGAQLHETVEVGPYAIVGSNVTTIGARTTIGSHSVIEGHTTIGEDNRIGHYASVGGRPQDMKYKDEPTRLVIGDRNTIREFTTIHTGTVQDAGVTTLGDDNWIIMAYVHIGHDCRVGSHVVLSSNAQMAGHVEEIGDWAIVGGMMSGVHQYVRIGAHSMLGGASALVQDIPPFVIAAGNKAEPHGINVEGLRRRGFSPDAISSALRSSAYRILYKNSLSLEEEAKVQLSSELAQAGGDDGDAAVKALVDFVESSQRGIIRRHHH

Radius of gyration: 41.03 Å; Cα contacts (8 Å, |Δi|>4): 4928; chains: 7; bounding box: 127×91×117 Å